Protein AF-0000000077389766 (afdb_homodimer)

Nearest PDB structures (foldseek):
  8h5b-assembly1_A  TM=1.279E-01  e=8.542E-05  Saccharomyces cerevisiae S288C
  6x2r-assembly1_C  TM=1.386E-01  e=3.271E-04  Saccharomyces cerevisiae
  4eoz-assembly1_B  TM=1.727E-01  e=1.274E+00  Homo sapiens
  8wqa-assembly1_B  TM=1.891E-01  e=3.307E+00  Homo sapiens
  8h5b-assembly1_A  TM=1.317E-01  e=1.368E-04  Saccharomyces cerevisiae S288C

Solvent-accessible surface area (backbone atoms only — not comparable to full-atom values): 130462 Å² total; per-residue (Å²): 104,73,70,57,50,52,53,54,53,43,58,67,71,62,74,53,63,53,53,51,33,49,60,68,42,63,53,62,38,54,67,45,30,51,50,44,50,49,50,55,46,50,56,39,48,74,72,68,49,56,72,72,58,57,48,66,31,84,86,50,48,75,72,44,38,70,48,48,38,31,53,46,28,45,52,35,46,74,73,69,57,72,46,72,67,36,52,49,38,35,54,53,22,54,53,41,52,35,60,68,38,20,55,58,30,71,64,37,58,66,65,63,70,65,58,75,56,52,64,55,45,47,74,70,38,57,67,52,21,14,52,54,54,39,54,51,50,46,44,51,48,18,64,67,27,39,92,73,38,30,69,62,28,44,49,38,29,54,51,35,30,68,40,55,30,60,83,70,19,50,58,24,50,74,12,31,44,69,69,57,44,55,48,47,34,67,74,66,45,59,73,77,52,64,70,52,50,55,58,37,36,77,75,38,48,67,57,46,54,54,56,58,50,58,34,34,55,77,73,54,36,65,64,47,77,73,72,54,75,47,58,61,72,77,38,50,88,53,50,67,64,27,54,81,81,36,41,70,58,38,53,51,50,51,58,51,39,47,89,51,78,74,78,64,80,61,55,73,67,55,19,50,48,40,55,66,77,39,44,72,53,38,45,72,41,22,70,66,41,51,79,48,45,55,68,80,72,59,50,71,70,54,45,69,58,16,52,55,65,50,54,60,93,48,74,89,71,56,49,54,67,62,54,47,57,74,37,65,67,41,62,64,90,51,38,43,57,49,51,48,51,33,43,26,70,74,70,70,45,63,60,87,73,38,66,91,60,59,42,73,72,54,47,59,53,40,58,70,69,60,24,32,55,54,23,53,58,50,51,74,70,47,69,71,69,79,66,61,88,72,94,61,73,54,44,59,32,49,34,60,48,85,68,38,47,61,55,50,54,52,49,45,68,67,50,87,50,64,69,58,42,46,52,51,51,48,43,49,52,48,12,22,57,62,64,70,34,67,66,58,42,44,50,51,52,51,45,49,59,65,77,47,66,83,54,57,63,69,49,54,41,51,47,53,53,45,48,51,73,74,38,71,66,62,76,51,53,69,71,50,47,54,54,52,50,50,53,53,49,52,47,52,32,39,31,91,81,38,72,47,64,65,53,60,63,69,55,52,49,39,50,34,51,40,26,54,76,66,76,38,83,41,60,70,54,49,53,53,47,46,56,27,48,46,70,47,88,63,60,60,70,73,47,60,74,92,36,63,72,57,23,50,50,52,50,52,46,50,54,50,51,63,71,68,46,55,66,76,67,37,69,74,31,43,84,56,35,52,46,20,53,55,49,24,43,50,50,52,36,62,70,52,63,80,49,78,86,60,93,68,84,72,74,56,69,82,81,37,58,68,59,50,52,48,50,51,48,44,41,70,72,45,69,79,44,74,71,45,53,65,43,51,56,49,29,52,73,74,37,46,70,56,37,41,66,74,45,56,81,50,69,79,71,80,68,63,45,73,64,52,48,49,38,48,74,74,44,45,63,60,50,53,75,44,39,65,60,53,47,51,47,43,42,76,40,60,85,40,68,45,32,52,53,45,47,40,59,32,43,46,30,54,67,46,39,58,52,52,46,47,49,26,51,39,35,36,74,76,60,58,37,37,52,32,36,38,55,37,14,36,52,39,45,8,68,51,41,43,64,62,46,58,79,70,52,75,88,58,53,56,79,58,85,80,45,89,59,32,37,60,49,42,45,33,57,49,29,48,30,55,10,46,52,45,18,48,28,50,45,64,66,65,66,51,54,70,32,60,40,62,74,42,28,81,49,24,51,61,27,47,57,53,34,46,36,47,31,35,35,75,62,38,49,61,50,23,56,54,31,46,72,48,60,68,75,47,14,44,51,12,52,52,47,40,64,67,62,47,39,47,69,58,36,56,51,51,50,53,52,45,59,74,67,50,76,54,59,65,48,41,49,54,48,47,52,52,48,52,50,46,29,52,73,49,71,41,73,68,40,45,51,50,49,52,51,49,54,70,63,61,53,81,85,44,49,81,57,65,73,51,56,84,42,55,57,79,63,52,57,80,93,46,41,61,60,49,50,53,48,52,52,49,37,50,60,60,39,57,81,74,46,56,65,67,57,43,44,49,49,48,38,44,48,56,66,49,55,45,50,18,52,54,64,69,41,57,66,70,59,53,50,52,50,44,71,64,26,41,66,48,49,52,98,53,90,84,32,43,12,59,56,38,43,47,45,40,60,70,37,65,56,63,47,72,69,74,62,33,57,55,52,48,52,52,48,44,52,52,51,52,53,51,49,76,70,36,45,86,40,58,38,85,82,86,42,91,61,27,22,36,39,46,35,40,50,47,51,50,50,52,46,59,53,46,49,89,58,60,69,73,53,39,46,53,50,52,52,51,48,48,52,50,45,60,70,80,46,56,61,50,66,36,38,66,57,44,50,50,47,50,52,48,51,49,46,65,73,40,92,44,46,51,55,35,23,54,52,49,48,61,45,47,60,55,51,33,69,68,35,35,54,75,30,46,57,59,57,43,49,51,47,49,51,36,67,71,51,42,61,73,86,88,50,60,68,66,61,39,50,50,42,23,37,51,46,19,46,68,68,67,43,70,67,26,38,44,42,25,59,57,53,53,66,72,57,58,89,81,55,71,76,67,76,53,43,65,51,50,55,56,47,57,70,43,82,49,52,38,47,31,22,50,49,36,63,69,57,59,105,71,71,55,49,53,51,56,53,42,58,68,71,60,73,51,62,53,53,51,34,50,58,66,41,64,52,62,36,55,65,44,30,51,49,45,50,49,51,56,47,48,56,39,47,73,72,68,51,55,73,71,58,58,50,66,32,84,86,49,49,74,71,44,36,70,48,47,38,30,54,45,28,46,50,36,47,73,73,70,58,72,47,72,68,34,52,49,37,36,52,53,22,54,52,41,52,36,60,68,37,21,55,58,30,71,63,35,57,65,65,64,68,67,59,75,58,53,66,55,45,47,76,70,39,57,68,50,22,14,53,55,53,38,53,51,51,47,43,52,48,18,62,67,25,39,91,73,38,30,68,61,28,45,48,37,27,54,52,36,31,68,40,56,28,59,84,71,18,49,59,24,50,73,11,31,43,71,69,58,46,55,47,47,33,67,74,64,44,60,73,78,52,64,73,52,50,56,59,36,36,78,75,39,47,66,59,46,53,54,55,58,50,57,33,32,54,77,73,52,36,63,62,48,74,72,72,55,73,47,57,63,71,77,39,51,89,55,52,68,63,27,54,80,81,37,41,69,58,37,52,51,48,50,59,50,38,45,87,50,78,73,77,62,80,61,55,72,69,54,17,51,50,39,56,66,74,39,45,73,52,38,43,72,42,22,71,65,40,51,79,49,47,53,67,79,72,59,50,71,70,51,44,68,58,16,51,54,64,50,54,61,91,49,72,89,71,55,49,54,67,64,56,46,58,76,37,65,63,43,63,63,91,52,39,43,57,50,50,48,50,33,42,27,70,74,72,71,44,65,60,85,76,38,66,91,60,59,44,73,71,54,45,58,51,40,58,70,69,59,23,32,55,52,26,54,57,50,52,72,70,48,70,75,70,78,63,72,78,80,86,66,77,51,44,58,29,48,32,59,50,85,69,38,47,62,54,49,54,52,49,47,65,63,50,86,49,64,71,59,41,45,52,50,51,49,43,48,54,48,13,22,57,58,63,72,32,65,67,58,42,44,49,51,52,50,45,48,57,66,75,47,65,77,54,58,63,69,49,55,42,53,49,55,52,45,48,52,74,75,37,70,66,62,76,51,52,70,70,51,48,53,54,52,50,50,51,53,49,51,48,52,29,39,30,87,80,40,74,47,66,68,53,61,64,69,56,52,49,40,51,34,50,40,24,54,76,68,76,38,83,42,59,72,54,50,53,51,46,47,57,28,47,46,71,45,88,63,61,61,72,73,48,60,75,92,36,63,70,56,22,50,52,52,50,54,47,51,53,49,50,63,70,66,46,55,65,75,66,37,68,73,30,43,84,57,35,52,46,20,51,54,49,23,43,50,50,53,36,62,70,54,62,79,49,79,86,61,91,69,84,72,74,56,68,82,82,36,59,66,59,50,51,50,51,52,47,45,42,70,73,45,68,79,43,74,70,45,52,64,40,50,56,48,29,52,74,74,37,46,71,55,38,41,64,76,44,55,81,48,69,77,70,82,67,61,45,72,65,53,50,48,38,49,73,73,44,47,63,60,50,54,75,43,39,65,60,54,48,52,46,43,43,75,38,59,83,41,66,45,32,51,54,46,47,41,59,32,43,47,30,54,67,48,39,58,54,51,45,48,48,27,53,40,34,37,73,76,60,59,38,37,52,32,38,37,55,37,13,36,52,40,44,8,68,53,40,43,64,63,46,57,80,69,53,75,89,59,51,57,80,58,84,82,45,88,58,31,39,61,50,43,48,33,57,49,29,48,30,53,11,45,52,45,18,48,26,49,44,65,64,66,67,51,55,70,32,62,39,63,73,42,27,82,49,25,51,62,27,46,56,52,35,47,37,47,32,35,36,77,60,37,49,61,51,22,57,54,29,45,73,48,59,67,75,47,15,46,51,13,52,52,49,40,64,67,62,48,38,47,68,60,36,56,52,49,50,54,50,46,59,76,66,51,78,52,61,68,49,41,49,54,50,48,52,51,48,53,50,45,28,52,72,50,72,41,73,68,40,46,52,52,50,52,51,50,54,73,62,63,54,80,85,44,49,81,56,66,73,52,56,85,42,55,58,80,64,53,57,79,92,46,40,60,61,49,50,53,49,51,51,50,37,50,59,59,38,56,81,74,48,54,65,68,60,44,46,49,49,48,38,44,49,57,68,49,54,46,50,18,50,55,64,69,40,57,65,71,59,53,52,53,50,44,71,65,26,41,69,48,50,53,97,52,90,84,30,45,11,59,58,36,42,47,45,41,61,70,38,67,56,64,47,74,68,74,62,34,57,57,49,48,52,51,48,45,52,53,50,52,53,51,50,75,71,36,46,83,40,60,39,83,83,84,42,94,61,27,21,37,39,46,36,44,50,48,52,50,51,52,47,58,52,46,48,88,57,60,68,74,54,37,46,54,51,51,53,50,50,48,53,50,45,61,70,80,46,55,61,51,64,37,38,65,58,46,50,50,48,52,53,49,52,48,47,68,73,41,92,46,48,50,56,34,22,54,54,47,46,60,44,46,60,55,50,32,68,68,34,34,53,73,30,44,58,60,58,43,48,51,46,50,49,35,66,71,52,42,60,72,86,88,49,61,67,66,62,38,50,49,42,22,38,50,44,20,47,66,68,67,44,71,66,27,38,45,44,25,59,56,52,53,64,73,57,60,90,81,53,73,77,66,76,55,43,64,52,49,55,55,46,58,68,42,84,49,52,39,47,29,23,50,48,36,63,68,56,60

Sequence (2396 aa):
MEEEQVKENSKIYLKTPYLDAIQSIPGESAHDKYCWIAVEIKARIAMGANLEEIVKMEQFPRALYGLIKVEAAKILNRTGHTSQSNYEAIEEGLKSENTEIFSRSLQAKEFFNNITDFDYFSNNLLHHVSYNTRCKIIKKLAHRLAGRNPQLAEEFFDGILSSYGVDRAMPILVACSKLFIKDVISKQKLVLSIGMVNLLYKRYPDLIVWYLKLSNPALNDPLERRIHHVKISEYKSFLPKLIRRNLSAFVEIYEMHSKNSLGLHLSRKQANRFAWNAKKYYLDKPNIFYKLLIPENISEEDMKIMFPKMLPDKIEDFNTNRMLQYLRQYPKAFSVSLLLKSYENVYGMSLLDEEKIVTAELMKILPAEERVRQAKIKTRKHDEDSIGGNDKFMWRCFLPANEVLPKIRERIAKTSDMFERKNLVSQMLFCCKVNEDDESLLEVLKYVQDRHRNEMSSFHHAFLVKIQSIYDTLHLSLDHWSILFEIIQRMYAKAKSSDFINVPMDFLETAVRFRLNNNLPPEPILKMMFFVLSRGYQSYWNVLTDYPEYERLCLLHFLRIAEQMEQESWNAIKTKTIPNLIMSIYRFNERHAKVNDLKIEFFSMRDYPWIFNELFEMLKENRQDFRLNALKTALKKNEIDIYNHLWPSEPDIVTIDINTMNQLKKDPKRILSHWETYYDLCRKLNYNGAVHRFVRSLRWYNTIPIKFAERCVDGVLKGKNENLLVMLGSLVHGETFAKFIEPLLPTEKMIDMDEQSRQNSFSFLHKIPYGMEMANPPVPLELIGRLCEGDYLSSSLSALNNSCRRTSVTKVIPFAKHLCCQRVTVAKHGIRLIAMVTSLEELIEFLSISWKQQEHHSVRKVVFDKVKHLFRRMPSPSTWGLMKMIISTISEKEESLLLIWPFDLADVPNDYITEYLKIVLEMIDRLEGTSKEQTIKSYIISFLRSIDLAICNILPDEFLVELFRRYLFNETCNHANPAYVARALLINLYLETTGDNLDRRLDTFSKIFVDAVKSKWNMLDSTESPHYYPIRNSVRTLITEIVYTKMKPEARSLVIDRVMETFLSVLTHEDDAQCYLLLIYAQEWNRVKTPKEFATEIGKKLSELIEIYTPLFSYFIADALKDFLKHGHSDNFSSEYFLREFVETLSELGTVEASYTAAQVLFLFSKESGANCHLPVLRKLAKTEHPAIKSLVNHIQKMEEEQVKENSKIYLKTPYLDAIQSIPGESAHDKYCWIAVEIKARIAMGANLEEIVKMEQFPRALYGLIKVEAAKILNRTGHTSQSNYEAIEEGLKSENTEIFSRSLQAKEFFNNITDFDYFSNNLLHHVSYNTRCKIIKKLAHRLAGRNPQLAEEFFDGILSSYGVDRAMPILVACSKLFIKDVISKQKLVLSIGMVNLLYKRYPDLIVWYLKLSNPALNDPLERRIHHVKISEYKSFLPKLIRRNLSAFVEIYEMHSKNSLGLHLSRKQANRFAWNAKKYYLDKPNIFYKLLIPENISEEDMKIMFPKMLPDKIEDFNTNRMLQYLRQYPKAFSVSLLLKSYENVYGMSLLDEEKIVTAELMKILPAEERVRQAKIKTRKHDEDSIGGNDKFMWRCFLPANEVLPKIRERIAKTSDMFERKNLVSQMLFCCKVNEDDESLLEVLKYVQDRHRNEMSSFHHAFLVKIQSIYDTLHLSLDHWSILFEIIQRMYAKAKSSDFINVPMDFLETAVRFRLNNNLPPEPILKMMFFVLSRGYQSYWNVLTDYPEYERLCLLHFLRIAEQMEQESWNAIKTKTIPNLIMSIYRFNERHAKVNDLKIEFFSMRDYPWIFNELFEMLKENRQDFRLNALKTALKKNEIDIYNHLWPSEPDIVTIDINTMNQLKKDPKRILSHWETYYDLCRKLNYNGAVHRFVRSLRWYNTIPIKFAERCVDGVLKGKNENLLVMLGSLVHGETFAKFIEPLLPTEKMIDMDEQSRQNSFSFLHKIPYGMEMANPPVPLELIGRLCEGDYLSSSLSALNNSCRRTSVTKVIPFAKHLCCQRVTVAKHGIRLIAMVTSLEELIEFLSISWKQQEHHSVRKVVFDKVKHLFRRMPSPSTWGLMKMIISTISEKEESLLLIWPFDLADVPNDYITEYLKIVLEMIDRLEGTSKEQTIKSYIISFLRSIDLAICNILPDEFLVELFRRYLFNETCNHANPAYVARALLINLYLETTGDNLDRRLDTFSKIFVDAVKSKWNMLDSTESPHYYPIRNSVRTLITEIVYTKMKPEARSLVIDRVMETFLSVLTHEDDAQCYLLLIYAQEWNRVKTPKEFATEIGKKLSELIEIYTPLFSYFIADALKDFLKHGHSDNFSSEYFLREFVETLSELGTVEASYTAAQVLFLFSKESGANCHLPVLRKLAKTEHPAIKSLVNHIQK

Radius of gyration: 48.74 Å; Cα contacts (8 Å, |Δi|>4): 2683; chains: 2; bounding box: 126×131×96 Å

Structure (mmCIF, N/CA/C/O backbone):
data_AF-0000000077389766-model_v1
#
loop_
_entity.id
_entity.type
_entity.pdbx_description
1 polymer 'Uncharacterized protein'
#
loop_
_atom_site.group_PDB
_atom_site.id
_atom_site.type_symbol
_atom_site.label_atom_id
_atom_site.label_alt_id
_atom_site.label_comp_id
_atom_site.label_asym_id
_atom_site.label_entity_id
_atom_site.label_seq_id
_atom_site.pdbx_PDB_ins_code
_atom_site.Cartn_x
_atom_site.Cartn_y
_atom_site.Cartn_z
_atom_site.occupancy
_atom_site.B_iso_or_equiv
_atom_site.auth_seq_id
_atom_site.auth_comp_id
_atom_site.auth_asym_id
_atom_site.auth_atom_id
_atom_site.pdbx_PDB_model_num
ATOM 1 N N . MET A 1 1 ? 65.509 -24.592 -2.18 1 31.01 1 MET A N 1
ATOM 2 C CA . MET A 1 1 ? 65.617 -25.85 -1.446 1 31.01 1 MET A CA 1
ATOM 3 C C . MET A 1 1 ? 64.306 -26.183 -0.741 1 31.01 1 MET A C 1
ATOM 5 O O . MET A 1 1 ? 63.872 -27.336 -0.742 1 31.01 1 MET A O 1
ATOM 9 N N . GLU A 1 2 ? 63.732 -25.082 0.021 1 31.72 2 GLU A N 1
ATOM 10 C CA . GLU A 1 2 ? 62.433 -25.345 0.633 1 31.72 2 GLU A CA 1
ATOM 11 C C . GLU A 1 2 ? 61.338 -25.462 -0.424 1 31.72 2 GLU A C 1
ATOM 13 O O . GLU A 1 2 ? 60.4 -26.246 -0.268 1 31.72 2 GLU A O 1
ATOM 18 N N . GLU A 1 3 ? 61.399 -24.681 -1.545 1 33.22 3 GLU A N 1
ATOM 19 C CA . GLU A 1 3 ? 60.454 -24.797 -2.652 1 33.22 3 GLU A CA 1
ATOM 20 C C . GLU A 1 3 ? 60.562 -26.161 -3.329 1 33.22 3 GLU A C 1
ATOM 22 O O . GLU A 1 3 ? 59.558 -26.72 -3.775 1 33.22 3 GLU A O 1
ATOM 27 N N . GLU A 1 4 ? 61.806 -26.73 -3.511 1 36.8 4 GLU A N 1
ATOM 28 C CA . GLU A 1 4 ? 62.034 -28.024 -4.147 1 36.8 4 GLU A CA 1
ATOM 29 C C . GLU A 1 4 ? 61.537 -29.167 -3.265 1 36.8 4 GLU A C 1
ATOM 31 O O . GLU A 1 4 ? 61.065 -30.187 -3.77 1 36.8 4 GLU A O 1
ATOM 36 N N . GLN A 1 5 ? 61.732 -29.084 -1.933 1 36.71 5 GLN A N 1
ATOM 37 C CA . GLN A 1 5 ? 61.282 -30.123 -1.012 1 36.71 5 GLN A CA 1
ATOM 38 C C . GLN A 1 5 ? 59.759 -30.162 -0.929 1 36.71 5 GLN A C 1
ATOM 40 O O . GLN A 1 5 ? 59.174 -31.211 -0.652 1 36.71 5 GLN A O 1
ATOM 45 N N . VAL A 1 6 ? 59.118 -29.005 -1.027 1 36.05 6 VAL A N 1
ATOM 46 C CA . VAL A 1 6 ? 57.659 -28.969 -1.048 1 36.05 6 VAL A CA 1
ATOM 47 C C . VAL A 1 6 ? 57.146 -29.587 -2.347 1 36.05 6 VAL A C 1
ATOM 49 O O . VAL A 1 6 ? 56.082 -30.209 -2.368 1 36.05 6 VAL A O 1
ATOM 52 N N . LYS A 1 7 ? 57.805 -29.51 -3.454 1 42.67 7 LYS A N 1
ATOM 53 C CA . LYS A 1 7 ? 57.5 -30.116 -4.747 1 42.67 7 LYS A CA 1
ATOM 54 C C . LYS A 1 7 ? 57.614 -31.636 -4.683 1 42.67 7 LYS A C 1
ATOM 56 O O . LYS A 1 7 ? 56.809 -32.35 -5.284 1 42.67 7 LYS A O 1
ATOM 61 N N . GLU A 1 8 ? 58.749 -32.129 -4.157 1 38.45 8 GLU A N 1
ATOM 62 C CA . GLU A 1 8 ? 58.984 -33.557 -3.967 1 38.45 8 GLU A CA 1
ATOM 63 C C . GLU A 1 8 ? 57.993 -34.151 -2.97 1 38.45 8 GLU A C 1
ATOM 65 O O . GLU A 1 8 ? 57.563 -35.297 -3.123 1 38.45 8 GLU A O 1
ATOM 70 N N . ASN A 1 9 ? 57.672 -33.464 -1.895 1 37.79 9 ASN A N 1
ATOM 71 C CA . ASN A 1 9 ? 56.724 -33.938 -0.894 1 37.79 9 ASN A CA 1
ATOM 72 C C . ASN A 1 9 ? 55.29 -33.898 -1.416 1 37.79 9 ASN A C 1
ATOM 74 O O . ASN A 1 9 ? 54.452 -34.702 -1.004 1 37.79 9 ASN A O 1
ATOM 78 N N . SER A 1 10 ? 54.918 -32.904 -2.217 1 42.85 10 SER A N 1
ATOM 79 C CA . SER A 1 10 ? 53.583 -32.944 -2.805 1 42.85 10 SER A CA 1
ATOM 80 C C . SER A 1 10 ? 53.458 -34.079 -3.816 1 42.85 10 SER A C 1
ATOM 82 O O . SER A 1 10 ? 52.352 -34.535 -4.111 1 42.85 10 SER A O 1
ATOM 84 N N . LYS A 1 11 ? 54.386 -34.376 -4.682 1 50.24 11 LYS A N 1
ATOM 85 C CA . LYS A 1 11 ? 54.473 -35.505 -5.603 1 50.24 11 LYS A CA 1
ATOM 86 C C . LYS A 1 11 ? 54.417 -36.833 -4.853 1 50.24 11 LYS A C 1
ATOM 88 O O . LYS A 1 11 ? 53.957 -37.84 -5.395 1 50.24 11 LYS A O 1
ATOM 93 N N . ILE A 1 12 ? 54.932 -36.962 -3.744 1 48.4 12 ILE A N 1
ATOM 94 C CA . ILE A 1 12 ? 54.951 -38.133 -2.875 1 48.4 12 ILE A CA 1
ATOM 95 C C . ILE A 1 12 ? 53.544 -38.411 -2.352 1 48.4 12 ILE A C 1
ATOM 97 O O . ILE A 1 12 ? 53.165 -39.568 -2.154 1 48.4 12 ILE A O 1
ATOM 101 N N . TYR A 1 13 ? 52.668 -37.434 -2.159 1 55.27 13 TYR A N 1
ATOM 102 C CA . TYR A 1 13 ? 51.444 -37.697 -1.411 1 55.27 13 TYR A CA 1
ATOM 103 C C . TYR A 1 13 ? 50.332 -38.178 -2.335 1 55.27 13 TYR A C 1
ATOM 105 O O . TYR A 1 13 ? 49.471 -38.961 -1.926 1 55.27 13 TYR A O 1
ATOM 113 N N . LEU A 1 14 ? 50.171 -37.695 -3.69 1 71.18 14 LEU A N 1
ATOM 114 C CA . LEU A 1 14 ? 49.051 -38.234 -4.454 1 71.18 14 LEU A CA 1
ATOM 115 C C . LEU A 1 14 ? 49.526 -38.794 -5.791 1 71.18 14 LEU A C 1
ATOM 117 O O . LEU A 1 14 ? 49.961 -38.041 -6.665 1 71.18 14 LEU A O 1
ATOM 121 N N . LYS A 1 15 ? 49.813 -40.115 -5.962 1 76.98 15 LYS A N 1
ATOM 122 C CA . LYS A 1 15 ? 50.047 -40.781 -7.24 1 76.98 15 LYS A CA 1
ATOM 123 C C . LYS A 1 15 ? 48.774 -40.824 -8.079 1 76.98 15 LYS A C 1
ATOM 125 O O . LYS A 1 15 ? 47.715 -41.222 -7.59 1 76.98 15 LYS A O 1
ATOM 130 N N . THR A 1 16 ? 48.855 -40.137 -9.222 1 86.91 16 THR A N 1
ATOM 131 C CA . THR A 1 16 ? 47.694 -40.11 -10.104 1 86.91 16 THR A CA 1
ATOM 132 C C . THR A 1 16 ? 47.913 -41.011 -11.316 1 86.91 16 THR A C 1
ATOM 134 O O . THR A 1 16 ? 48.124 -40.524 -12.429 1 86.91 16 THR A O 1
ATOM 137 N N . PRO A 1 17 ? 47.811 -42.28 -11.112 1 87.3 17 PRO A N 1
ATOM 138 C CA . PRO A 1 17 ? 48.108 -43.224 -12.192 1 87.3 17 PRO A CA 1
ATOM 139 C C . PRO A 1 17 ? 47.254 -42.987 -13.435 1 87.3 17 PRO A C 1
ATOM 141 O O . PRO A 1 17 ? 47.75 -43.098 -14.56 1 87.3 17 PRO A O 1
ATOM 144 N N . TYR A 1 18 ? 46.061 -42.629 -13.213 1 90.79 18 TYR A N 1
ATOM 145 C CA . TYR A 1 18 ? 45.158 -42.446 -14.343 1 90.79 18 TYR A CA 1
ATOM 146 C C . TYR A 1 18 ? 45.549 -41.22 -15.16 1 90.79 18 TYR A C 1
ATOM 148 O O . TYR A 1 18 ? 45.63 -41.286 -16.389 1 90.79 18 TYR A O 1
ATOM 156 N N . LEU A 1 19 ? 45.822 -40.142 -14.462 1 90.47 19 LEU A N 1
ATOM 157 C CA . LEU A 1 19 ? 46.23 -38.924 -15.154 1 90.47 19 LEU A CA 1
ATOM 158 C C . LEU A 1 19 ? 47.574 -39.117 -15.848 1 90.47 19 LEU A C 1
ATOM 160 O O . LEU A 1 19 ? 47.773 -38.639 -16.967 1 90.47 19 LEU A O 1
ATOM 164 N N . ASP A 1 20 ? 48.431 -39.845 -15.207 1 89.77 20 ASP A N 1
ATOM 165 C CA . ASP A 1 20 ? 49.746 -40.122 -15.777 1 89.77 20 ASP A CA 1
ATOM 166 C C . ASP A 1 20 ? 49.63 -40.99 -17.028 1 89.77 20 ASP A C 1
ATOM 168 O O . ASP A 1 20 ? 50.366 -40.794 -17.997 1 89.77 20 ASP A O 1
ATOM 172 N N . ALA A 1 21 ? 48.687 -41.838 -16.943 1 92.62 21 ALA A N 1
ATOM 173 C CA . ALA A 1 21 ? 48.445 -42.704 -18.093 1 92.62 21 ALA A CA 1
ATOM 174 C C . ALA A 1 21 ? 47.947 -41.9 -19.291 1 92.62 21 ALA A C 1
ATOM 176 O O . ALA A 1 21 ? 48.375 -42.131 -20.424 1 92.62 21 ALA A O 1
ATOM 177 N N . ILE A 1 22 ? 47.088 -40.97 -19.027 1 92.43 22 ILE A N 1
ATOM 178 C CA . ILE A 1 22 ? 46.557 -40.13 -20.095 1 92.43 22 ILE A CA 1
ATOM 179 C C . ILE A 1 22 ? 47.674 -39.268 -20.678 1 92.43 22 ILE A C 1
ATOM 181 O O . ILE A 1 22 ? 47.755 -39.084 -21.895 1 92.43 22 ILE A O 1
ATOM 185 N N . GLN A 1 23 ? 48.592 -38.873 -19.729 1 91.08 23 GLN A N 1
ATOM 186 C CA . GLN A 1 23 ? 49.683 -38.006 -20.162 1 91.08 23 GLN A CA 1
ATOM 187 C C . GLN A 1 23 ? 50.696 -38.776 -21.004 1 91.08 23 GLN A C 1
ATOM 189 O O . GLN A 1 23 ? 51.404 -38.187 -21.825 1 91.08 23 GLN A O 1
ATOM 194 N N . SER A 1 24 ? 50.696 -40.066 -20.858 1 90.52 24 SER A N 1
ATOM 195 C CA . SER A 1 24 ? 51.658 -40.893 -21.579 1 90.52 24 SER A CA 1
ATOM 196 C C . SER A 1 24 ? 51.195 -41.161 -23.007 1 90.52 24 SER A C 1
ATOM 198 O O . SER A 1 24 ? 51.981 -41.604 -23.847 1 90.52 24 SER A O 1
ATOM 200 N N . ILE A 1 25 ? 49.944 -40.925 -23.282 1 93.06 25 ILE A N 1
ATOM 201 C CA . ILE A 1 25 ? 49.426 -41.065 -24.639 1 93.06 25 ILE A CA 1
ATOM 202 C C . ILE A 1 25 ? 49.866 -39.871 -25.484 1 93.06 25 ILE A C 1
ATOM 204 O O . ILE A 1 25 ? 49.697 -38.719 -25.078 1 93.06 25 ILE A O 1
ATOM 208 N N . PRO A 1 26 ? 50.478 -40.142 -26.603 1 88.69 26 PRO A N 1
ATOM 209 C CA . PRO A 1 26 ? 50.936 -39.025 -27.434 1 88.69 26 PRO A CA 1
ATOM 210 C C . PRO A 1 26 ? 49.791 -38.135 -27.91 1 88.69 26 PRO A C 1
ATOM 212 O O . PRO A 1 26 ? 48.706 -38.633 -28.221 1 88.69 26 PRO A O 1
ATOM 215 N N . GLY A 1 27 ? 49.987 -36.836 -27.854 1 88.25 27 GLY A N 1
ATOM 216 C CA . GLY A 1 27 ? 49.018 -35.845 -28.295 1 88.25 27 GLY A CA 1
ATOM 217 C C . GLY A 1 27 ? 48.852 -34.697 -27.318 1 88.25 27 GLY A C 1
ATOM 218 O O . GLY A 1 27 ? 49.104 -34.851 -26.122 1 88.25 27 GLY A O 1
ATOM 219 N N . GLU A 1 28 ? 48.428 -33.627 -27.839 1 85.75 28 GLU A N 1
ATOM 220 C CA . GLU A 1 28 ? 48.321 -32.436 -27 1 85.75 28 GLU A CA 1
ATOM 221 C C . GLU A 1 28 ? 46.878 -32.192 -26.57 1 85.75 28 GLU A C 1
ATOM 223 O O . GLU A 1 28 ? 46.629 -31.522 -25.565 1 85.75 28 GLU A O 1
ATOM 228 N N . SER A 1 29 ? 45.945 -32.63 -27.395 1 87.88 29 SER A N 1
ATOM 229 C CA . SER A 1 29 ? 44.525 -32.443 -27.117 1 87.88 29 SER A CA 1
ATOM 230 C C . SER A 1 29 ? 43.805 -33.782 -26.995 1 87.88 29 SER A C 1
ATOM 232 O O . SER A 1 29 ? 44.365 -34.827 -27.331 1 87.88 29 SER A O 1
ATOM 234 N N . ALA A 1 30 ? 42.591 -33.732 -26.465 1 88.46 30 ALA A N 1
ATOM 235 C CA . ALA A 1 30 ? 41.779 -34.941 -26.349 1 88.46 30 ALA A CA 1
ATOM 236 C C . ALA A 1 30 ? 41.582 -35.603 -27.71 1 88.46 30 ALA A C 1
ATOM 238 O O . ALA A 1 30 ? 41.695 -36.825 -27.835 1 88.46 30 ALA A O 1
ATOM 239 N N . HIS A 1 31 ? 41.384 -34.79 -28.724 1 88.94 31 HIS A N 1
ATOM 240 C CA . HIS A 1 31 ? 41.167 -35.295 -30.075 1 88.94 31 HIS A CA 1
ATOM 241 C C . HIS A 1 31 ? 42.409 -36.005 -30.604 1 88.94 31 HIS A C 1
ATOM 243 O O . HIS A 1 31 ? 42.316 -37.112 -31.139 1 88.94 31 HIS A O 1
ATOM 249 N N . ASP A 1 32 ? 43.609 -35.403 -30.408 1 90.8 32 ASP A N 1
ATOM 250 C CA . ASP A 1 32 ? 44.862 -35.973 -30.893 1 90.8 32 ASP A CA 1
ATOM 251 C C . ASP A 1 32 ? 45.17 -37.296 -30.197 1 90.8 32 ASP A C 1
ATOM 253 O O . ASP A 1 32 ? 45.651 -38.24 -30.828 1 90.8 32 ASP A O 1
ATOM 257 N N . LYS A 1 33 ? 44.863 -37.292 -29.029 1 92.48 33 LYS A N 1
ATOM 258 C CA . LYS A 1 33 ? 45.158 -38.497 -28.26 1 92.48 33 LYS A CA 1
ATOM 259 C C . LYS A 1 33 ? 44.245 -39.649 -28.669 1 92.48 33 LYS A C 1
ATOM 261 O O . LYS A 1 33 ? 44.704 -40.779 -28.85 1 92.48 33 LYS A O 1
ATOM 266 N N . TYR A 1 34 ? 42.982 -39.389 -28.912 1 92.26 34 TYR A N 1
ATOM 267 C CA . TYR A 1 34 ? 42.057 -40.425 -29.356 1 92.26 34 TYR A CA 1
ATOM 268 C C . TYR A 1 34 ? 42.372 -40.863 -30.781 1 92.26 34 TYR A C 1
ATOM 270 O O . TYR A 1 34 ? 42.219 -42.037 -31.125 1 92.26 34 TYR A O 1
ATOM 278 N N . CYS A 1 35 ? 42.784 -39.882 -31.591 1 92.93 35 CYS A N 1
ATOM 279 C CA . CYS A 1 35 ? 43.2 -40.228 -32.946 1 92.93 35 CYS A CA 1
ATOM 280 C C . CYS A 1 35 ? 44.405 -41.16 -32.925 1 92.93 35 CYS A C 1
ATOM 282 O O . CYS A 1 35 ? 44.454 -42.136 -33.676 1 92.93 35 CYS A O 1
ATOM 284 N N . TRP A 1 36 ? 45.285 -40.811 -32.026 1 94.18 36 TRP A N 1
ATOM 285 C CA . TRP A 1 36 ? 46.461 -41.663 -31.891 1 94.18 36 TRP A CA 1
ATOM 286 C C . TRP A 1 36 ? 46.069 -43.065 -31.438 1 94.18 36 TRP A C 1
ATOM 288 O O . TRP A 1 36 ? 46.565 -44.059 -31.974 1 94.18 36 TRP A O 1
ATOM 298 N N . ILE A 1 37 ? 45.192 -43.174 -30.534 1 93.87 37 ILE A N 1
ATOM 299 C CA . ILE A 1 37 ? 44.719 -44.463 -30.042 1 93.87 37 ILE A CA 1
ATOM 300 C C . ILE A 1 37 ? 44.065 -45.241 -31.182 1 93.87 37 ILE A C 1
ATOM 302 O O . ILE A 1 37 ? 44.352 -46.424 -31.379 1 93.87 37 ILE A O 1
ATOM 306 N N . ALA A 1 38 ? 43.32 -44.558 -31.919 1 93.16 38 ALA A N 1
ATOM 307 C CA . ALA A 1 38 ? 42.602 -45.186 -33.025 1 93.16 38 ALA A CA 1
ATOM 308 C C . ALA A 1 38 ? 43.57 -45.682 -34.096 1 93.16 38 ALA A C 1
ATOM 310 O O . ALA A 1 38 ? 43.419 -46.791 -34.613 1 93.16 38 ALA A O 1
ATOM 311 N N . VAL A 1 39 ? 44.57 -44.852 -34.406 1 93.49 39 VAL A N 1
ATOM 312 C CA . VAL A 1 39 ? 45.55 -45.199 -35.43 1 93.49 39 VAL A CA 1
ATOM 313 C C . VAL A 1 39 ? 46.356 -46.417 -34.982 1 93.49 39 VAL A C 1
ATOM 315 O O . VAL A 1 39 ? 46.593 -47.336 -35.769 1 93.49 39 VAL A O 1
ATOM 318 N N . GLU A 1 40 ? 46.742 -46.379 -33.758 1 93.8 40 GLU A N 1
ATOM 319 C CA . GLU A 1 40 ? 47.513 -47.496 -33.22 1 93.8 40 GLU A CA 1
ATOM 320 C C . GLU A 1 40 ? 46.69 -48.78 -33.208 1 93.8 40 GLU A C 1
ATOM 322 O O . GLU A 1 40 ? 47.202 -49.855 -33.529 1 93.8 40 GLU A O 1
ATOM 327 N N . ILE A 1 41 ? 45.459 -48.685 -32.886 1 94.25 41 ILE A N 1
ATOM 328 C CA . ILE A 1 41 ? 44.578 -49.848 -32.861 1 94.25 41 ILE A CA 1
ATOM 329 C C . ILE A 1 41 ? 44.377 -50.374 -34.281 1 94.25 41 ILE A C 1
ATOM 331 O O . ILE A 1 41 ? 44.472 -51.579 -34.522 1 94.25 41 ILE A O 1
ATOM 335 N N . LYS A 1 42 ? 44.154 -49.467 -35.246 1 92.77 42 LYS A N 1
ATOM 336 C CA . LYS A 1 42 ? 43.933 -49.859 -36.635 1 92.77 42 LYS A CA 1
ATOM 337 C C . LYS A 1 42 ? 45.173 -50.527 -37.222 1 92.77 42 LYS A C 1
ATOM 339 O O . LYS A 1 42 ? 45.065 -51.5 -37.972 1 92.77 42 LYS A O 1
ATOM 344 N N . ALA A 1 43 ? 46.29 -49.974 -36.858 1 92.03 43 ALA A N 1
ATOM 345 C CA . ALA A 1 43 ? 47.546 -50.548 -37.334 1 92.03 43 ALA A CA 1
ATOM 346 C C . ALA A 1 43 ? 47.724 -51.976 -36.827 1 92.03 43 ALA A C 1
ATOM 348 O O . ALA A 1 43 ? 48.182 -52.851 -37.566 1 92.03 43 ALA A O 1
ATOM 349 N N . ARG A 1 44 ? 47.271 -52.193 -35.742 1 92.21 44 ARG A N 1
ATOM 350 C CA . ARG A 1 44 ? 47.42 -53.524 -35.162 1 92.21 44 ARG A CA 1
ATOM 351 C C . ARG A 1 44 ? 46.392 -54.492 -35.739 1 92.21 44 ARG A C 1
ATOM 353 O O . ARG A 1 44 ? 46.668 -55.684 -35.885 1 92.21 44 ARG A O 1
ATOM 360 N N . ILE A 1 45 ? 45.194 -53.987 -35.954 1 91.91 45 ILE A N 1
ATOM 361 C CA . ILE A 1 45 ? 44.156 -54.799 -36.58 1 91.91 45 ILE A CA 1
ATOM 362 C C . ILE A 1 45 ? 44.603 -55.22 -37.978 1 91.91 45 ILE A C 1
ATOM 364 O O . ILE A 1 45 ? 44.4 -56.367 -38.383 1 91.91 45 ILE A O 1
ATOM 368 N N . ALA A 1 46 ? 45.31 -54.352 -38.69 1 89.16 46 ALA A N 1
ATOM 369 C CA . ALA A 1 46 ? 45.81 -54.642 -40.031 1 89.16 46 ALA A CA 1
ATOM 370 C C . ALA A 1 46 ? 46.877 -55.733 -39.995 1 89.16 46 ALA A C 1
ATOM 372 O O . ALA A 1 46 ? 47.031 -56.491 -40.956 1 89.16 46 ALA A O 1
ATOM 373 N N . MET A 1 47 ? 47.534 -55.892 -38.887 1 90.5 47 MET A N 1
ATOM 374 C CA . MET A 1 47 ? 48.572 -56.907 -38.737 1 90.5 47 MET A CA 1
ATOM 375 C C . MET A 1 47 ? 47.978 -58.226 -38.254 1 90.5 47 MET A C 1
ATOM 377 O O . MET A 1 47 ? 48.71 -59.179 -37.983 1 90.5 47 MET A O 1
ATOM 381 N N . GLY A 1 48 ? 46.65 -58.277 -38.012 1 83.12 48 GLY A N 1
ATOM 382 C CA . GLY A 1 48 ? 45.95 -59.508 -37.682 1 83.12 48 GLY A CA 1
ATOM 383 C C . GLY A 1 48 ? 45.808 -59.731 -36.188 1 83.12 48 GLY A C 1
ATOM 384 O O . GLY A 1 48 ? 45.547 -60.851 -35.745 1 83.12 48 GLY A O 1
ATOM 385 N N . ALA A 1 49 ? 45.967 -58.688 -35.435 1 89.07 49 ALA A N 1
ATOM 386 C CA . ALA A 1 49 ? 45.902 -58.817 -33.981 1 89.07 49 ALA A CA 1
ATOM 387 C C . ALA A 1 49 ? 44.456 -58.9 -33.502 1 89.07 49 ALA A C 1
ATOM 389 O O . ALA A 1 49 ? 43.573 -58.242 -34.056 1 89.07 49 ALA A O 1
ATOM 390 N N . ASN A 1 50 ? 44.164 -59.777 -32.507 1 86.97 50 ASN A N 1
ATOM 391 C CA . ASN A 1 50 ? 42.836 -59.86 -31.909 1 86.97 50 ASN A CA 1
ATOM 392 C C . ASN A 1 50 ? 42.674 -58.868 -30.76 1 86.97 50 ASN A C 1
ATOM 394 O O . ASN A 1 50 ? 43.587 -58.091 -30.473 1 86.97 50 ASN A O 1
ATOM 398 N N . LEU A 1 51 ? 41.541 -58.675 -30.023 1 92.33 51 LEU A N 1
ATOM 399 C CA . LEU A 1 51 ? 41.186 -57.678 -29.019 1 92.33 51 LEU A CA 1
ATOM 400 C C . LEU A 1 51 ? 42.137 -57.743 -27.828 1 92.33 51 LEU A C 1
ATOM 402 O O . LEU A 1 51 ? 42.648 -56.714 -27.379 1 92.33 51 LEU A O 1
ATOM 406 N N . GLU A 1 52 ? 42.445 -58.971 -27.31 1 89 52 GLU A N 1
ATOM 407 C CA . GLU A 1 52 ? 43.288 -59.149 -26.132 1 89 52 GLU A CA 1
ATOM 408 C C . GLU A 1 52 ? 44.728 -58.732 -26.416 1 89 52 GLU A C 1
ATOM 410 O O . GLU A 1 52 ? 45.398 -58.167 -25.549 1 89 52 GLU A O 1
ATOM 415 N N . GLU A 1 53 ? 45.113 -58.989 -27.655 1 89.5 53 GLU A N 1
ATOM 416 C CA . GLU A 1 53 ? 46.474 -58.619 -28.033 1 89.5 53 GLU A CA 1
ATOM 417 C C . GLU A 1 53 ? 46.626 -57.105 -28.136 1 89.5 53 GLU A C 1
ATOM 419 O O . GLU A 1 53 ? 47.664 -56.553 -27.764 1 89.5 53 GLU A O 1
ATOM 424 N N . ILE A 1 54 ? 45.572 -56.549 -28.559 1 91.3 54 ILE A N 1
ATOM 425 C CA . ILE A 1 54 ? 45.619 -55.101 -28.732 1 91.3 54 ILE A CA 1
ATOM 426 C C . ILE A 1 54 ? 45.676 -54.42 -27.366 1 91.3 54 ILE A C 1
ATOM 428 O O . ILE A 1 54 ? 46.468 -53.499 -27.158 1 91.3 54 ILE A O 1
ATOM 432 N N . VAL A 1 55 ? 44.855 -54.828 -26.396 1 89.06 55 VAL A N 1
ATOM 433 C CA . VAL A 1 55 ? 44.717 -54.197 -25.088 1 89.06 55 VAL A CA 1
ATOM 434 C C . VAL A 1 55 ? 46.007 -54.373 -24.29 1 89.06 55 VAL A C 1
ATOM 436 O O . VAL A 1 55 ? 46.37 -53.51 -23.487 1 89.06 55 VAL A O 1
ATOM 439 N N . LYS A 1 56 ? 46.795 -55.433 -24.539 1 85.15 56 LYS A N 1
ATOM 440 C CA . LYS A 1 56 ? 48 -55.749 -23.778 1 85.15 56 LYS A CA 1
ATOM 441 C C . LYS A 1 56 ? 49.237 -55.137 -24.428 1 85.15 56 LYS A C 1
ATOM 443 O O . LYS A 1 56 ? 50.361 -55.37 -23.978 1 85.15 56 LYS A O 1
ATOM 448 N N . MET A 1 57 ? 48.99 -54.358 -25.346 1 88.22 57 MET A N 1
ATOM 449 C CA . MET A 1 57 ? 50.128 -53.719 -26 1 88.22 57 MET A CA 1
ATOM 450 C C . MET A 1 57 ? 50.866 -52.8 -25.032 1 88.22 57 MET A C 1
ATOM 452 O O . MET A 1 57 ? 50.24 -52.106 -24.229 1 88.22 57 MET A O 1
ATOM 456 N N . GLU A 1 58 ? 52.118 -52.74 -25.188 1 82.18 58 GLU A N 1
ATOM 457 C CA . GLU A 1 58 ? 52.979 -51.993 -24.276 1 82.18 58 GLU A CA 1
ATOM 458 C C . GLU A 1 58 ? 52.798 -50.488 -24.454 1 82.18 58 GLU A C 1
ATOM 460 O O . GLU A 1 58 ? 53.023 -49.716 -23.52 1 82.18 58 GLU A O 1
ATOM 465 N N . GLN A 1 59 ? 52.33 -50.14 -25.622 1 87.39 59 GLN A N 1
ATOM 466 C CA . GLN A 1 59 ? 52.176 -48.718 -25.913 1 87.39 59 GLN A CA 1
ATOM 467 C C . GLN A 1 59 ? 51.012 -48.119 -25.129 1 87.39 59 GLN A C 1
ATOM 469 O O . GLN A 1 59 ? 50.952 -46.905 -24.926 1 87.39 59 GLN A O 1
ATOM 474 N N . PHE A 1 60 ? 50.108 -48.943 -24.798 1 91.88 60 PHE A N 1
ATOM 475 C CA . PHE A 1 60 ? 48.949 -48.443 -24.067 1 91.88 60 PHE A CA 1
ATOM 476 C C . PHE A 1 60 ? 49.134 -48.629 -22.566 1 91.88 60 PHE A C 1
ATOM 478 O O . PHE A 1 60 ? 49.382 -49.743 -22.099 1 91.88 60 PHE A O 1
ATOM 485 N N . PRO A 1 61 ? 48.913 -47.565 -21.811 1 91.8 61 PRO A N 1
ATOM 486 C CA . PRO A 1 61 ? 49.058 -47.673 -20.357 1 91.8 61 PRO A CA 1
ATOM 487 C C . PRO A 1 61 ? 48.004 -48.578 -19.725 1 91.8 61 PRO A C 1
ATOM 489 O O . PRO A 1 61 ? 46.847 -48.577 -20.153 1 91.8 61 PRO A O 1
ATOM 492 N N . ARG A 1 62 ? 48.281 -49.267 -18.681 1 89.71 62 ARG A N 1
ATOM 493 C CA . ARG A 1 62 ? 47.429 -50.253 -18.025 1 89.71 62 ARG A CA 1
ATOM 494 C C . ARG A 1 62 ? 46.209 -49.59 -17.394 1 89.71 62 ARG A C 1
ATOM 496 O O . ARG A 1 62 ? 45.134 -50.189 -17.329 1 89.71 62 ARG A O 1
ATOM 503 N N . ALA A 1 63 ? 46.381 -48.356 -16.991 1 90.84 63 ALA A N 1
ATOM 504 C CA . ALA A 1 63 ? 45.307 -47.645 -16.304 1 90.84 63 ALA A CA 1
ATOM 505 C C . ALA A 1 63 ? 44.17 -47.307 -17.264 1 90.84 63 ALA A C 1
ATOM 507 O O . ALA A 1 63 ? 43.047 -47.033 -16.835 1 90.84 63 ALA A O 1
ATOM 508 N N . LEU A 1 64 ? 44.415 -47.416 -18.573 1 93.48 64 LEU A N 1
ATOM 509 C CA . LEU A 1 64 ? 43.404 -47.074 -19.568 1 93.48 64 LEU A CA 1
ATOM 510 C C . LEU A 1 64 ? 42.881 -48.326 -20.263 1 93.48 64 LEU A C 1
ATOM 512 O O . LEU A 1 64 ? 42.332 -48.246 -21.364 1 93.48 64 LEU A O 1
ATOM 516 N N . TYR A 1 65 ? 43.122 -49.399 -19.599 1 91.39 65 TYR A N 1
ATOM 517 C CA . TYR A 1 65 ? 42.774 -50.701 -20.157 1 91.39 65 TYR A CA 1
ATOM 518 C C . TYR A 1 65 ? 41.308 -50.742 -20.572 1 91.39 65 TYR A C 1
ATOM 520 O O . TYR A 1 65 ? 40.984 -51.15 -21.69 1 91.39 65 TYR A O 1
ATOM 528 N N . GLY A 1 66 ? 40.417 -50.288 -19.653 1 91.1 66 GLY A N 1
ATOM 529 C CA . GLY A 1 66 ? 38.991 -50.317 -19.939 1 91.1 66 GLY A CA 1
ATOM 530 C C . GLY A 1 66 ? 38.607 -49.476 -21.141 1 91.1 66 GLY A C 1
ATOM 531 O O . GLY A 1 66 ? 37.793 -49.898 -21.966 1 91.1 66 GLY A O 1
ATOM 532 N N . LEU A 1 67 ? 39.203 -48.368 -21.315 1 94.06 67 LEU A N 1
ATOM 533 C CA . LEU A 1 67 ? 38.892 -47.45 -22.405 1 94.06 67 LEU A CA 1
ATOM 534 C C . LEU A 1 67 ? 39.405 -47.991 -23.735 1 94.06 67 LEU A C 1
ATOM 536 O O . LEU A 1 67 ? 38.693 -47.956 -24.741 1 94.06 67 LEU A O 1
ATOM 540 N N . ILE A 1 68 ? 40.657 -48.54 -23.73 1 94.72 68 ILE A N 1
ATOM 541 C CA . ILE A 1 68 ? 41.281 -49.062 -24.941 1 94.72 68 ILE A CA 1
ATOM 542 C C . ILE A 1 68 ? 40.515 -50.29 -25.428 1 94.72 68 ILE A C 1
ATOM 544 O O . ILE A 1 68 ? 40.312 -50.466 -26.632 1 94.72 68 ILE A O 1
ATOM 548 N N . LYS A 1 69 ? 40.124 -51.045 -24.498 1 94.82 69 LYS A N 1
ATOM 549 C CA . LYS A 1 69 ? 39.363 -52.246 -24.828 1 94.82 69 LYS A CA 1
ATOM 550 C C . LYS A 1 69 ? 38.074 -51.896 -25.565 1 94.82 69 LYS A C 1
ATOM 552 O O . LYS A 1 69 ? 37.754 -52.501 -26.59 1 94.82 69 LYS A O 1
ATOM 557 N N . VAL A 1 70 ? 37.322 -50.924 -25.107 1 95.17 70 VAL A N 1
ATOM 558 C CA . VAL A 1 70 ? 36.063 -50.505 -25.713 1 95.17 70 VAL A CA 1
ATOM 559 C C . VAL A 1 70 ? 36.329 -49.888 -27.085 1 95.17 70 VAL A C 1
ATOM 561 O O . VAL A 1 70 ? 35.626 -50.186 -28.053 1 95.17 70 VAL A O 1
ATOM 564 N N . GLU A 1 71 ? 37.386 -49.108 -27.195 1 94.68 71 GLU A N 1
ATOM 565 C CA . GLU A 1 71 ? 37.704 -48.462 -28.465 1 94.68 71 GLU A CA 1
ATOM 566 C C . GLU A 1 71 ? 38.113 -49.487 -29.519 1 94.68 71 GLU A C 1
ATOM 568 O O . GLU A 1 71 ? 37.7 -49.394 -30.677 1 94.68 71 GLU A O 1
ATOM 573 N N . ALA A 1 72 ? 38.867 -50.421 -29.06 1 94.71 72 ALA A N 1
ATOM 574 C CA . ALA A 1 72 ? 39.29 -51.484 -29.968 1 94.71 72 ALA A CA 1
ATOM 575 C C . ALA A 1 72 ? 38.097 -52.315 -30.433 1 94.71 72 ALA A C 1
ATOM 577 O O . ALA A 1 72 ? 37.967 -52.615 -31.622 1 94.71 72 ALA A O 1
ATOM 578 N N . ALA A 1 73 ? 37.272 -52.67 -29.503 1 94.67 73 ALA A N 1
ATOM 579 C CA . ALA A 1 73 ? 36.087 -53.461 -29.825 1 94.67 73 ALA A CA 1
ATOM 580 C C . ALA A 1 73 ? 35.196 -52.731 -30.827 1 94.67 73 ALA A C 1
ATOM 582 O O . ALA A 1 73 ? 34.66 -53.345 -31.753 1 94.67 73 ALA A O 1
ATOM 583 N N . LYS A 1 74 ? 35.007 -51.447 -30.705 1 93.16 74 LYS A N 1
ATOM 584 C CA . LYS A 1 74 ? 34.186 -50.636 -31.598 1 93.16 74 LYS A CA 1
ATOM 585 C C . LYS A 1 74 ? 34.746 -50.643 -33.018 1 93.16 74 LYS A C 1
ATOM 587 O O . LYS A 1 74 ? 34 -50.819 -33.984 1 93.16 74 LYS A O 1
ATOM 592 N N . ILE A 1 75 ? 36.065 -50.517 -33.126 1 92.47 75 ILE A N 1
ATOM 593 C CA . ILE A 1 75 ? 36.71 -50.454 -34.433 1 92.47 75 ILE A CA 1
ATOM 594 C C . ILE A 1 75 ? 36.668 -51.829 -35.096 1 92.47 75 ILE A C 1
ATOM 596 O O . ILE A 1 75 ? 36.401 -51.939 -36.295 1 92.47 75 ILE A O 1
ATOM 600 N N . LEU A 1 76 ? 36.869 -52.843 -34.325 1 93.11 76 LEU A N 1
ATOM 601 C CA . LEU A 1 76 ? 36.81 -54.203 -34.85 1 93.11 76 LEU A CA 1
ATOM 602 C C . LEU A 1 76 ? 35.423 -54.512 -35.403 1 93.11 76 LEU A C 1
ATOM 604 O O . LEU A 1 76 ? 35.295 -55.062 -36.499 1 93.11 76 LEU A O 1
ATOM 608 N N . ASN A 1 77 ? 34.407 -54.051 -34.691 1 88.78 77 ASN A N 1
ATOM 609 C CA . ASN A 1 77 ? 33.037 -54.259 -35.149 1 88.78 77 ASN A CA 1
ATOM 610 C C . ASN A 1 77 ? 32.745 -53.467 -36.42 1 88.78 77 ASN A C 1
ATOM 612 O O . ASN A 1 77 ? 32.105 -53.978 -37.341 1 88.78 77 ASN A O 1
ATOM 616 N N . ARG A 1 78 ? 33.279 -52.322 -36.519 1 86.15 78 ARG A N 1
ATOM 617 C CA . ARG A 1 78 ? 33.023 -51.447 -37.659 1 86.15 78 ARG A CA 1
ATOM 618 C C . ARG A 1 78 ? 33.722 -51.961 -38.913 1 86.15 78 ARG A C 1
ATOM 620 O O . ARG A 1 78 ? 33.246 -51.743 -40.029 1 86.15 78 ARG A O 1
ATOM 627 N N . THR A 1 79 ? 34.879 -52.651 -38.732 1 83.96 79 THR A N 1
ATOM 628 C CA . THR A 1 79 ? 35.665 -53.114 -39.87 1 83.96 79 THR A CA 1
ATOM 629 C C . THR A 1 79 ? 35.281 -54.542 -40.248 1 83.96 79 THR A C 1
ATOM 631 O O . THR A 1 79 ? 36.003 -55.209 -40.991 1 83.96 79 THR A O 1
ATOM 634 N N . GLY A 1 80 ? 34.187 -55.13 -39.693 1 80.46 80 GLY A N 1
ATOM 635 C CA . GLY A 1 80 ? 33.603 -56.382 -40.147 1 80.46 80 GLY A CA 1
ATOM 636 C C . GLY A 1 80 ? 34.1 -57.588 -39.372 1 80.46 80 GLY A C 1
ATOM 637 O O . GLY A 1 80 ? 33.783 -58.728 -39.718 1 80.46 80 GLY A O 1
ATOM 638 N N . HIS A 1 81 ? 34.92 -57.411 -38.306 1 84.29 81 HIS A N 1
ATOM 639 C CA . HIS A 1 81 ? 35.413 -58.512 -37.487 1 84.29 81 HIS A CA 1
ATOM 640 C C . HIS A 1 81 ? 34.553 -58.7 -36.242 1 84.29 81 HIS A C 1
ATOM 642 O O . HIS A 1 81 ? 35.036 -58.541 -35.118 1 84.29 81 HIS A O 1
ATOM 648 N N . THR A 1 82 ? 33.319 -58.925 -36.442 1 81.08 82 THR A N 1
ATOM 649 C CA . THR A 1 82 ? 32.391 -59.074 -35.326 1 81.08 82 THR A CA 1
ATOM 650 C C . THR A 1 82 ? 32.627 -60.395 -34.6 1 81.08 82 THR A C 1
ATOM 652 O O . THR A 1 82 ? 32.743 -61.446 -35.234 1 81.08 82 THR A O 1
ATOM 655 N N . SER A 1 83 ? 33.024 -60.372 -33.328 1 85.53 83 SER A N 1
ATOM 656 C CA . SER A 1 83 ? 33.213 -61.561 -32.503 1 85.53 83 SER A CA 1
ATOM 657 C C . SER A 1 83 ? 32.494 -61.425 -31.165 1 85.53 83 SER A C 1
ATOM 659 O O . SER A 1 83 ? 32.082 -60.327 -30.784 1 85.53 83 SER A O 1
ATOM 661 N N . GLN A 1 84 ? 32.336 -62.503 -30.543 1 86.53 84 GLN A N 1
ATOM 662 C CA . GLN A 1 84 ? 31.694 -62.521 -29.233 1 86.53 84 GLN A CA 1
ATOM 663 C C . GLN A 1 84 ? 32.525 -61.76 -28.204 1 86.53 84 GLN A C 1
ATOM 665 O O . GLN A 1 84 ? 31.974 -61.109 -27.313 1 86.53 84 GLN A O 1
ATOM 670 N N . SER A 1 85 ? 33.733 -61.787 -28.396 1 88.29 85 SER A N 1
ATOM 671 C CA . SER A 1 85 ? 34.633 -61.101 -27.474 1 88.29 85 SER A CA 1
ATOM 672 C C . SER A 1 85 ? 34.487 -59.587 -27.583 1 88.29 85 SER A C 1
ATOM 674 O O . SER A 1 85 ? 34.562 -58.876 -26.578 1 88.29 85 SER A O 1
ATOM 676 N N . ASN A 1 86 ? 34.195 -59.092 -28.842 1 90.32 86 ASN A N 1
ATOM 677 C CA . ASN A 1 86 ? 33.994 -57.661 -29.045 1 90.32 86 ASN A CA 1
ATOM 678 C C . ASN A 1 86 ? 32.697 -57.18 -28.4 1 90.32 86 ASN A C 1
ATOM 680 O O . ASN A 1 86 ? 32.67 -56.127 -27.761 1 90.32 86 ASN A O 1
ATOM 684 N N . TYR A 1 87 ? 31.735 -58.009 -28.458 1 88.62 87 TYR A N 1
ATOM 685 C CA . TYR A 1 87 ? 30.44 -57.663 -27.883 1 88.62 87 TYR A CA 1
ATOM 686 C C . TYR A 1 87 ? 30.502 -57.659 -26.36 1 88.62 87 TYR A C 1
ATOM 688 O O . TYR A 1 87 ? 29.93 -56.781 -25.711 1 88.62 87 TYR A O 1
ATOM 696 N N . GLU A 1 88 ? 31.22 -58.542 -25.853 1 90.52 88 GLU A N 1
ATOM 697 C CA . GLU A 1 88 ? 31.375 -58.626 -24.404 1 90.52 88 GLU A CA 1
ATOM 698 C C . GLU A 1 88 ? 32.145 -57.425 -23.861 1 90.52 88 GLU A C 1
ATOM 700 O O . GLU A 1 88 ? 31.861 -56.945 -22.762 1 90.52 88 GLU A O 1
ATOM 705 N N . ALA A 1 89 ? 33.084 -56.993 -24.672 1 93.92 89 ALA A N 1
ATOM 706 C CA . ALA A 1 89 ? 33.861 -55.826 -24.264 1 93.92 89 ALA A CA 1
ATOM 707 C C . ALA A 1 89 ? 32.984 -54.579 -24.196 1 93.92 89 ALA A C 1
ATOM 709 O O . ALA A 1 89 ? 33.127 -53.76 -23.284 1 93.92 89 ALA A O 1
ATOM 710 N N . ILE A 1 90 ? 32.069 -54.45 -25.118 1 93.99 90 ILE A N 1
ATOM 711 C CA . ILE A 1 90 ? 31.16 -53.309 -25.13 1 93.99 90 ILE A CA 1
ATOM 712 C C . ILE A 1 90 ? 30.162 -53.432 -23.981 1 93.99 90 ILE A C 1
ATOM 714 O O . ILE A 1 90 ? 29.849 -52.444 -23.313 1 93.99 90 ILE A O 1
ATOM 718 N N . GLU A 1 91 ? 29.67 -54.591 -23.698 1 92.87 91 GLU A N 1
ATOM 719 C CA . GLU A 1 91 ? 28.762 -54.835 -22.581 1 92.87 91 GLU A CA 1
ATOM 720 C C . GLU A 1 91 ? 29.418 -54.481 -21.25 1 92.87 91 GLU A C 1
ATOM 722 O O . GLU A 1 91 ? 28.799 -53.842 -20.397 1 92.87 91 GLU A O 1
ATOM 727 N N . GLU A 1 92 ? 30.648 -54.9 -21.146 1 93.18 92 GLU A N 1
ATOM 728 C CA . GLU A 1 92 ? 31.387 -54.572 -19.931 1 93.18 92 GLU A CA 1
ATOM 729 C C . GLU A 1 92 ? 31.579 -53.064 -19.791 1 93.18 92 GLU A C 1
ATOM 731 O O . GLU A 1 92 ? 31.528 -52.527 -18.682 1 93.18 92 GLU A O 1
ATOM 736 N N . GLY A 1 93 ? 31.797 -52.462 -20.97 1 95.28 93 GLY A N 1
ATOM 737 C CA . GLY A 1 93 ? 31.914 -51.013 -20.962 1 95.28 93 GLY A CA 1
ATOM 738 C C . GLY A 1 93 ? 30.631 -50.313 -20.557 1 95.28 93 GLY A C 1
ATOM 739 O O . GLY A 1 93 ? 30.665 -49.308 -19.843 1 95.28 93 GLY A O 1
ATOM 740 N N . LEU A 1 94 ? 29.543 -50.848 -20.92 1 94.73 94 LEU A N 1
ATOM 741 C CA . LEU A 1 94 ? 28.248 -50.266 -20.587 1 94.73 94 LEU A CA 1
ATOM 742 C C . LEU A 1 94 ? 27.936 -50.447 -19.105 1 94.73 94 LEU A C 1
ATOM 744 O O . LEU A 1 94 ? 27.162 -49.678 -18.531 1 94.73 94 LEU A O 1
ATOM 748 N N . LYS A 1 95 ? 28.495 -51.386 -18.46 1 94.6 95 LYS A N 1
ATOM 749 C CA . LYS A 1 95 ? 28.261 -51.656 -17.044 1 94.6 95 LYS A CA 1
ATOM 750 C C . LYS A 1 95 ? 29.27 -50.918 -16.169 1 94.6 95 LYS A C 1
ATOM 752 O O . LYS A 1 95 ? 29.194 -50.977 -14.94 1 94.6 95 LYS A O 1
ATOM 757 N N . SER A 1 96 ? 30.168 -50.18 -16.819 1 94.29 96 SER A N 1
ATOM 758 C CA . SER A 1 96 ? 31.234 -49.509 -16.082 1 94.29 96 SER A CA 1
ATOM 759 C C . SER A 1 96 ? 30.701 -48.306 -15.312 1 94.29 96 SER A C 1
ATOM 761 O O . SER A 1 96 ? 29.818 -47.594 -15.795 1 94.29 96 SER A O 1
ATOM 763 N N . GLU A 1 97 ? 31.212 -48.027 -14.165 1 93.91 97 GLU A N 1
ATOM 764 C CA . GLU A 1 97 ? 30.84 -46.856 -13.377 1 93.91 97 GLU A CA 1
ATOM 765 C C . GLU A 1 97 ? 31.657 -45.634 -13.786 1 93.91 97 GLU A C 1
ATOM 767 O O . GLU A 1 97 ? 31.371 -44.516 -13.353 1 93.91 97 GLU A O 1
ATOM 772 N N . ASN A 1 98 ? 32.681 -45.94 -14.605 1 92.91 98 ASN A N 1
ATOM 773 C CA . ASN A 1 98 ? 33.448 -44.843 -15.186 1 92.91 98 ASN A CA 1
ATOM 774 C C . ASN A 1 98 ? 32.714 -44.209 -16.363 1 92.91 98 ASN A C 1
ATOM 776 O O . ASN A 1 98 ? 32.557 -44.835 -17.413 1 92.91 98 ASN A O 1
ATOM 780 N N . THR A 1 99 ? 32.408 -43.01 -16.192 1 90.7 99 THR A N 1
ATOM 781 C CA . THR A 1 99 ? 31.54 -42.322 -17.141 1 90.7 99 THR A CA 1
ATOM 782 C C . THR A 1 99 ? 32.213 -42.207 -18.505 1 90.7 99 THR A C 1
ATOM 784 O O . THR A 1 99 ? 31.542 -42.228 -19.539 1 90.7 99 THR A O 1
ATOM 787 N N . GLU A 1 100 ? 33.497 -42.138 -18.545 1 90.05 100 GLU A N 1
ATOM 788 C CA . GLU A 1 100 ? 34.198 -42.048 -19.822 1 90.05 100 GLU A CA 1
ATOM 789 C C . GLU A 1 100 ? 34.086 -43.353 -20.606 1 90.05 100 GLU A C 1
ATOM 791 O O . GLU A 1 100 ? 33.805 -43.34 -21.807 1 90.05 100 GLU A O 1
ATOM 796 N N . ILE A 1 101 ? 34.294 -44.422 -19.911 1 93.64 101 ILE A N 1
ATOM 797 C CA . ILE A 1 101 ? 34.188 -45.737 -20.533 1 93.64 101 ILE A CA 1
ATOM 798 C C . ILE A 1 101 ? 32.75 -45.979 -20.987 1 93.64 101 ILE A C 1
ATOM 800 O O . ILE A 1 101 ? 32.513 -46.405 -22.12 1 93.64 101 ILE A O 1
ATOM 804 N N . PHE A 1 102 ? 31.848 -45.64 -20.175 1 94.32 102 PHE A N 1
ATOM 805 C CA . PHE A 1 102 ? 30.434 -45.803 -20.494 1 94.32 102 PHE A CA 1
ATOM 806 C C . PHE A 1 102 ? 30.052 -44.962 -21.706 1 94.32 102 PHE A C 1
ATOM 808 O O . PHE A 1 102 ? 29.382 -45.448 -22.619 1 94.32 102 PHE A O 1
ATOM 815 N N . SER A 1 103 ? 30.5 -43.729 -21.703 1 92.92 103 SER A N 1
ATOM 816 C CA . SER A 1 103 ? 30.135 -42.82 -22.785 1 92.92 103 SER A CA 1
ATOM 817 C C . SER A 1 103 ? 30.653 -43.324 -24.128 1 92.92 103 SER A C 1
ATOM 819 O O . SER A 1 103 ? 29.95 -43.247 -25.138 1 92.92 103 SER A O 1
ATOM 821 N N . ARG A 1 104 ? 31.85 -43.861 -24.128 1 93.46 104 ARG A N 1
ATOM 822 C CA . ARG A 1 104 ? 32.423 -44.409 -25.354 1 93.46 104 ARG A CA 1
ATOM 823 C C . ARG A 1 104 ? 31.696 -45.682 -25.777 1 93.46 104 ARG A C 1
ATOM 825 O O . ARG A 1 104 ? 31.518 -45.933 -26.97 1 93.46 104 ARG A O 1
ATOM 832 N N . SER A 1 105 ? 31.305 -46.427 -24.817 1 94.67 105 SER A N 1
ATOM 833 C CA . SER A 1 105 ? 30.563 -47.648 -25.111 1 94.67 105 SER A CA 1
ATOM 834 C C . SER A 1 105 ? 29.194 -47.334 -25.706 1 94.67 105 SER A C 1
ATOM 836 O O . SER A 1 105 ? 28.7 -48.07 -26.563 1 94.67 105 SER A O 1
ATOM 838 N N . LEU A 1 106 ? 28.598 -46.259 -25.265 1 92.94 106 LEU A N 1
ATOM 839 C CA . LEU A 1 106 ? 27.28 -45.843 -25.731 1 92.94 106 LEU A CA 1
ATOM 840 C C . LEU A 1 106 ? 27.321 -45.461 -27.207 1 92.94 106 LEU A C 1
ATOM 842 O O . LEU A 1 106 ? 26.293 -45.488 -27.888 1 92.94 106 LEU A O 1
ATOM 846 N N . GLN A 1 107 ? 28.477 -45.204 -27.708 1 91.36 107 GLN A N 1
ATOM 847 C CA . GLN A 1 107 ? 28.628 -44.765 -29.092 1 91.36 107 GLN A CA 1
ATOM 848 C C . GLN A 1 107 ? 28.803 -45.955 -30.03 1 91.36 107 GLN A C 1
ATOM 850 O O . GLN A 1 107 ? 28.923 -45.782 -31.245 1 91.36 107 GLN A O 1
ATOM 855 N N . ALA A 1 108 ? 28.872 -47.141 -29.485 1 90.7 108 ALA A N 1
ATOM 856 C CA . ALA A 1 108 ? 29.005 -48.336 -30.314 1 90.7 108 ALA A CA 1
ATOM 857 C C . ALA A 1 108 ? 27.719 -48.614 -31.087 1 90.7 108 ALA A C 1
ATOM 859 O O . ALA A 1 108 ? 26.905 -49.443 -30.673 1 90.7 108 ALA A O 1
ATOM 860 N N . LYS A 1 109 ? 27.523 -48.133 -32.238 1 86.49 109 LYS A N 1
ATOM 861 C CA . LYS A 1 109 ? 26.294 -48.184 -33.025 1 86.49 109 LYS A CA 1
ATOM 862 C C . LYS A 1 109 ? 25.943 -49.62 -33.403 1 86.49 109 LYS A C 1
ATOM 864 O O . LYS A 1 109 ? 24.774 -50.01 -33.361 1 86.49 109 LYS A O 1
ATOM 869 N N . GLU A 1 110 ? 27.008 -50.429 -33.741 1 85.49 110 GLU A N 1
ATOM 870 C CA . GLU A 1 110 ? 26.787 -51.791 -34.218 1 85.49 110 GLU A CA 1
ATOM 871 C C . GLU A 1 110 ? 26.185 -52.668 -33.124 1 85.49 110 GLU A C 1
ATOM 873 O O . GLU A 1 110 ? 25.438 -53.605 -33.413 1 85.49 110 GLU A O 1
ATOM 878 N N . PHE A 1 111 ? 26.564 -52.342 -31.979 1 86.52 111 PHE A N 1
ATOM 879 C CA . PHE A 1 111 ? 26.016 -53.077 -30.845 1 86.52 111 PHE A CA 1
ATOM 880 C C . PHE A 1 111 ? 24.513 -52.853 -30.731 1 86.52 111 PHE A C 1
ATOM 882 O O . PHE A 1 111 ? 23.752 -53.801 -30.526 1 86.52 111 PHE A O 1
ATOM 889 N N . PHE A 1 112 ? 24.094 -51.661 -30.935 1 86.05 112 PHE A N 1
ATOM 890 C CA . PHE A 1 112 ? 22.686 -51.31 -30.791 1 86.05 112 PHE A CA 1
ATOM 891 C C . PHE A 1 112 ? 21.918 -51.616 -32.071 1 86.05 112 PHE A C 1
ATOM 893 O O . PHE A 1 112 ? 20.697 -51.783 -32.043 1 86.05 112 PHE A O 1
ATOM 900 N N . ASN A 1 113 ? 22.695 -51.66 -33.263 1 76.24 113 ASN A N 1
ATOM 901 C CA . ASN A 1 113 ? 22.052 -51.994 -34.53 1 76.24 113 ASN A CA 1
ATOM 902 C C . ASN A 1 113 ? 21.67 -53.47 -34.592 1 76.24 113 ASN A C 1
ATOM 904 O O . ASN A 1 113 ? 20.704 -53.838 -35.264 1 76.24 113 ASN A O 1
ATOM 908 N N . ASN A 1 114 ? 22.591 -54.31 -33.99 1 71.96 114 ASN A N 1
ATOM 909 C CA . ASN A 1 114 ? 22.293 -55.738 -33.948 1 71.96 114 ASN A CA 1
ATOM 910 C C . ASN A 1 114 ? 21.446 -56.098 -32.731 1 71.96 114 ASN A C 1
ATOM 912 O O . ASN A 1 114 ? 21.77 -57.034 -31.999 1 71.96 114 ASN A O 1
ATOM 916 N N . ILE A 1 115 ? 20.482 -55.343 -32.537 1 64.36 115 ILE A N 1
ATOM 917 C CA . ILE A 1 115 ? 19.647 -55.231 -31.346 1 64.36 115 ILE A CA 1
ATOM 918 C C . ILE A 1 115 ? 18.981 -56.573 -31.054 1 64.36 115 ILE A C 1
ATOM 920 O O . ILE A 1 115 ? 18.288 -57.128 -31.91 1 64.36 115 ILE A O 1
ATOM 924 N N . THR A 1 116 ? 19.347 -57.145 -29.917 1 70.45 116 THR A N 1
ATOM 925 C CA . THR A 1 116 ? 18.771 -58.377 -29.391 1 70.45 116 THR A CA 1
ATOM 926 C C . THR A 1 116 ? 17.423 -58.104 -28.729 1 70.45 116 THR A C 1
ATOM 928 O O . THR A 1 116 ? 16.954 -56.965 -28.712 1 70.45 116 THR A O 1
ATOM 931 N N . ASP A 1 117 ? 16.776 -59.104 -28.066 1 84.09 117 ASP A N 1
ATOM 932 C CA . ASP A 1 117 ? 15.461 -59.068 -27.434 1 84.09 117 ASP A CA 1
ATOM 933 C C . ASP A 1 117 ? 15.538 -58.457 -26.037 1 84.09 117 ASP A C 1
ATOM 935 O O . ASP A 1 117 ? 16.63 -58.235 -25.511 1 84.09 117 ASP A O 1
ATOM 939 N N . PHE A 1 118 ? 14.514 -57.797 -25.498 1 91.6 118 PHE A N 1
ATOM 940 C CA . PHE A 1 118 ? 14.41 -57.169 -24.186 1 91.6 118 PHE A CA 1
ATOM 941 C C . PHE A 1 118 ? 15.011 -58.064 -23.108 1 91.6 118 PHE A C 1
ATOM 943 O O . PHE A 1 118 ? 15.641 -57.575 -22.168 1 91.6 118 PHE A O 1
ATOM 950 N N . ASP A 1 119 ? 14.917 -59.32 -23.29 1 89.68 119 ASP A N 1
ATOM 951 C CA . ASP A 1 119 ? 15.403 -60.272 -22.296 1 89.68 119 ASP A CA 1
ATOM 952 C C . ASP A 1 119 ? 16.923 -60.202 -22.166 1 89.68 119 ASP A C 1
ATOM 954 O O . ASP A 1 119 ? 17.461 -60.278 -21.059 1 89.68 119 ASP A O 1
ATOM 958 N N . TYR A 1 120 ? 17.518 -60.043 -23.3 1 89.88 120 TYR A N 1
ATOM 959 C CA . TYR A 1 120 ? 18.971 -59.916 -23.264 1 89.88 120 TYR A CA 1
ATOM 960 C C . TYR A 1 120 ? 19.391 -58.666 -22.502 1 89.88 120 TYR A C 1
ATOM 962 O O . TYR A 1 120 ? 20.249 -58.729 -21.618 1 89.88 120 TYR A O 1
ATOM 970 N N . PHE A 1 121 ? 18.801 -57.557 -22.828 1 92.42 121 PHE A N 1
ATOM 971 C CA . PHE A 1 121 ? 19.166 -56.296 -22.192 1 92.42 121 PHE A CA 1
ATOM 972 C C . PHE A 1 121 ? 18.81 -56.314 -20.71 1 92.42 121 PHE A C 1
ATOM 974 O O . PHE A 1 121 ? 19.562 -55.8 -19.88 1 92.42 121 PHE A O 1
ATOM 981 N N . SER A 1 122 ? 17.647 -56.803 -20.373 1 91.65 122 SER A N 1
ATOM 982 C CA . SER A 1 122 ? 17.186 -56.849 -18.989 1 91.65 122 SER A CA 1
ATOM 983 C C . SER A 1 122 ? 18.106 -57.709 -18.129 1 91.65 122 SER A C 1
ATOM 985 O O . SER A 1 122 ? 18.501 -57.301 -17.034 1 91.65 122 SER A O 1
ATOM 987 N N . ASN A 1 123 ? 18.53 -58.856 -18.631 1 88.51 123 ASN A N 1
ATOM 988 C CA . ASN A 1 123 ? 19.299 -59.819 -17.851 1 88.51 123 ASN A CA 1
ATOM 989 C C . ASN A 1 123 ? 20.781 -59.454 -17.814 1 88.51 123 ASN A C 1
ATOM 991 O O . ASN A 1 123 ? 21.457 -59.689 -16.811 1 88.51 123 ASN A O 1
ATOM 995 N N . ASN A 1 124 ? 21.186 -58.759 -18.844 1 88.84 124 ASN A N 1
ATOM 996 C CA . ASN A 1 124 ? 22.631 -58.587 -18.937 1 88.84 124 ASN A CA 1
ATOM 997 C C . ASN A 1 124 ? 23.04 -57.138 -18.688 1 88.84 124 ASN A C 1
ATOM 999 O O . ASN A 1 124 ? 24.205 -56.858 -18.398 1 88.84 124 ASN A O 1
ATOM 1003 N N . LEU A 1 125 ? 22.126 -56.242 -18.788 1 92.37 125 LEU A N 1
ATOM 1004 C CA . LEU A 1 125 ? 22.55 -54.849 -18.709 1 92.37 125 LEU A CA 1
ATOM 1005 C C . LEU A 1 125 ? 21.708 -54.081 -17.695 1 92.37 125 LEU A C 1
ATOM 1007 O O . LEU A 1 125 ? 22.191 -53.739 -16.613 1 92.37 125 LEU A O 1
ATOM 1011 N N . LEU A 1 126 ? 20.441 -53.899 -17.834 1 92.73 126 LEU A N 1
ATOM 1012 C CA . LEU A 1 126 ? 19.588 -52.946 -17.134 1 92.73 126 LEU A CA 1
ATOM 1013 C C . LEU A 1 126 ? 19.54 -53.252 -15.641 1 92.73 126 LEU A C 1
ATOM 1015 O O . LEU A 1 126 ? 19.438 -52.34 -14.818 1 92.73 126 LEU A O 1
ATOM 1019 N N . HIS A 1 127 ? 19.632 -54.494 -15.272 1 89.82 127 HIS A N 1
ATOM 1020 C CA . HIS A 1 127 ? 19.516 -54.882 -13.871 1 89.82 127 HIS A CA 1
ATOM 1021 C C . HIS A 1 127 ? 20.834 -54.673 -13.131 1 89.82 127 HIS A C 1
ATOM 1023 O O . HIS A 1 127 ? 20.866 -54.679 -11.899 1 89.82 127 HIS A O 1
ATOM 1029 N N . HIS A 1 128 ? 21.88 -54.314 -13.906 1 91.66 128 HIS A N 1
ATOM 1030 C CA . HIS A 1 128 ? 23.196 -54.323 -13.277 1 91.66 128 HIS A CA 1
ATOM 1031 C C . HIS A 1 128 ? 23.843 -52.943 -13.335 1 91.66 128 HIS A C 1
ATOM 1033 O O . HIS A 1 128 ? 24.91 -52.729 -12.755 1 91.66 128 HIS A O 1
ATOM 1039 N N . VAL A 1 129 ? 23.249 -52.056 -13.984 1 94.37 129 VAL A N 1
ATOM 1040 C CA . VAL A 1 129 ? 23.888 -50.762 -14.203 1 94.37 129 VAL A CA 1
ATOM 1041 C C . VAL A 1 129 ? 23.295 -49.725 -13.253 1 94.37 129 VAL A C 1
ATOM 1043 O O . VAL A 1 129 ? 22.303 -49.994 -12.571 1 94.37 129 VAL A O 1
ATOM 1046 N N . SER A 1 130 ? 23.947 -48.585 -13.196 1 94.52 130 SER A N 1
ATOM 1047 C CA . SER A 1 130 ? 23.469 -47.499 -12.347 1 94.52 130 SER A CA 1
ATOM 1048 C C . SER A 1 130 ? 22.177 -46.899 -12.891 1 94.52 130 SER A C 1
ATOM 1050 O O . SER A 1 130 ? 21.807 -47.148 -14.04 1 94.52 130 SER A O 1
ATOM 1052 N N . TYR A 1 131 ? 21.461 -46.156 -12.069 1 94.23 131 TYR A N 1
ATOM 1053 C CA . TYR A 1 131 ? 20.228 -45.494 -12.478 1 94.23 131 TYR A CA 1
ATOM 1054 C C . TYR A 1 131 ? 20.47 -44.58 -13.673 1 94.23 131 TYR A C 1
ATOM 1056 O O . TYR A 1 131 ? 19.735 -44.632 -14.662 1 94.23 131 TYR A O 1
ATOM 1064 N N . ASN A 1 132 ? 21.529 -43.737 -13.635 1 93.25 132 ASN A N 1
ATOM 1065 C CA . ASN A 1 132 ? 21.837 -42.809 -14.717 1 93.25 132 ASN A CA 1
ATOM 1066 C C . ASN A 1 132 ? 22.179 -43.547 -16.009 1 93.25 132 ASN A C 1
ATOM 1068 O O . ASN A 1 132 ? 21.735 -43.155 -17.089 1 93.25 132 ASN A O 1
ATOM 1072 N N . THR A 1 133 ? 22.936 -44.589 -15.875 1 94.73 133 THR A N 1
ATOM 1073 C CA . THR A 1 133 ? 23.32 -45.387 -17.033 1 94.73 133 THR A CA 1
ATOM 1074 C C . THR A 1 133 ? 22.099 -46.052 -17.662 1 94.73 133 THR A C 1
ATOM 1076 O O . THR A 1 133 ? 21.962 -46.079 -18.887 1 94.73 133 THR A O 1
ATOM 1079 N N . ARG A 1 134 ? 21.263 -46.569 -16.839 1 93.86 134 ARG A N 1
ATOM 1080 C CA . ARG A 1 134 ? 20.035 -47.188 -17.326 1 93.86 134 ARG A CA 1
ATOM 1081 C C . ARG A 1 134 ? 19.223 -46.206 -18.164 1 93.86 134 ARG A C 1
ATOM 1083 O O . ARG A 1 134 ? 18.778 -46.541 -19.265 1 93.86 134 ARG A O 1
ATOM 1090 N N . CYS A 1 135 ? 19.125 -45.053 -17.691 1 93.89 135 CYS A N 1
ATOM 1091 C CA . CYS A 1 135 ? 18.357 -44.033 -18.397 1 93.89 135 CYS A CA 1
ATOM 1092 C C . CYS A 1 135 ? 18.993 -43.706 -19.743 1 93.89 135 CYS A C 1
ATOM 1094 O O . CYS A 1 135 ? 18.293 -43.575 -20.749 1 93.89 135 CYS A O 1
ATOM 1096 N N . LYS A 1 136 ? 20.305 -43.647 -19.811 1 94.11 136 LYS A N 1
ATOM 1097 C CA . LYS A 1 136 ? 21.013 -43.31 -21.042 1 94.11 136 LYS A CA 1
ATOM 1098 C C . LYS A 1 136 ? 20.901 -44.436 -22.067 1 94.11 136 LYS A C 1
ATOM 1100 O O . LYS A 1 136 ? 20.762 -44.181 -23.265 1 94.11 136 LYS A O 1
ATOM 1105 N N . ILE A 1 137 ? 20.965 -45.65 -21.58 1 93.66 137 ILE A N 1
ATOM 1106 C CA . ILE A 1 137 ? 20.832 -46.797 -22.473 1 93.66 137 ILE A CA 1
ATOM 1107 C C . ILE A 1 137 ? 19.436 -46.809 -23.092 1 93.66 137 ILE A C 1
ATOM 1109 O O . ILE A 1 137 ? 19.288 -46.998 -24.302 1 93.66 137 ILE A O 1
ATOM 1113 N N . ILE A 1 138 ? 18.444 -46.612 -22.276 1 93.29 138 ILE A N 1
ATOM 1114 C CA . ILE A 1 138 ? 17.064 -46.61 -22.749 1 93.29 138 ILE A CA 1
ATOM 1115 C C . ILE A 1 138 ? 16.873 -45.5 -23.781 1 93.29 138 ILE A C 1
ATOM 1117 O O . ILE A 1 138 ? 16.248 -45.713 -24.822 1 93.29 138 ILE A O 1
ATOM 1121 N N . LYS A 1 139 ? 17.433 -44.412 -23.532 1 91.74 139 LYS A N 1
ATOM 1122 C CA . LYS A 1 139 ? 17.329 -43.3 -24.472 1 91.74 139 LYS A CA 1
ATOM 1123 C C . LYS A 1 139 ? 18.03 -43.624 -25.787 1 91.74 139 LYS A C 1
ATOM 1125 O O . LYS A 1 139 ? 17.513 -43.318 -26.864 1 91.74 139 LYS A O 1
ATOM 1130 N N . LYS A 1 140 ? 19.229 -44.211 -25.71 1 91.8 140 LYS A N 1
ATOM 1131 C CA . LYS A 1 140 ? 19.968 -44.599 -26.908 1 91.8 140 LYS A CA 1
ATOM 1132 C C . LYS A 1 140 ? 19.187 -45.62 -27.73 1 91.8 140 LYS A C 1
ATOM 1134 O O . LYS A 1 140 ? 19.138 -45.529 -28.958 1 91.8 140 LYS A O 1
ATOM 1139 N N . LEU A 1 141 ? 18.57 -46.501 -27.029 1 91.02 141 LEU A N 1
ATOM 1140 C CA . LEU A 1 141 ? 17.745 -47.499 -27.702 1 91.02 141 LEU A CA 1
ATOM 1141 C C . LEU A 1 141 ? 16.578 -46.839 -28.428 1 91.02 141 LEU A C 1
ATOM 1143 O O . LEU A 1 141 ? 16.281 -47.183 -29.575 1 91.02 141 LEU A O 1
ATOM 1147 N N . ALA A 1 142 ? 15.949 -45.916 -27.781 1 90.81 142 ALA A N 1
ATOM 1148 C CA . ALA A 1 142 ? 14.838 -45.182 -28.382 1 90.81 142 ALA A CA 1
ATOM 1149 C C . ALA A 1 142 ? 15.274 -44.483 -29.667 1 90.81 142 ALA A C 1
ATOM 1151 O O . ALA A 1 142 ? 14.582 -44.553 -30.685 1 90.81 142 ALA A O 1
ATOM 1152 N N . HIS A 1 143 ? 16.438 -43.898 -29.624 1 88.48 143 HIS A N 1
ATOM 1153 C CA . HIS A 1 143 ? 16.955 -43.165 -30.775 1 88.48 143 HIS A CA 1
ATOM 1154 C C . HIS A 1 143 ? 17.274 -44.108 -31.93 1 88.48 143 HIS A C 1
ATOM 1156 O O . HIS A 1 143 ? 16.995 -43.793 -33.089 1 88.48 143 HIS A O 1
ATOM 1162 N N . ARG A 1 144 ? 17.778 -45.261 -31.667 1 88.62 144 ARG A N 1
ATOM 1163 C CA . ARG A 1 144 ? 18.209 -46.204 -32.694 1 88.62 144 ARG A CA 1
ATOM 1164 C C . ARG A 1 144 ? 17.015 -46.934 -33.302 1 88.62 144 ARG A C 1
ATOM 1166 O O . ARG A 1 144 ? 17.063 -47.358 -34.458 1 88.62 144 ARG A O 1
ATOM 1173 N N . LEU A 1 145 ? 16.068 -47.157 -32.504 1 89.31 145 LEU A N 1
ATOM 1174 C CA . LEU A 1 145 ? 14.923 -47.936 -32.962 1 89.31 145 LEU A CA 1
ATOM 1175 C C . LEU A 1 145 ? 13.912 -47.046 -33.678 1 89.31 145 LEU A C 1
ATOM 1177 O O . LEU A 1 145 ? 13.088 -47.535 -34.454 1 89.31 145 LEU A O 1
ATOM 1181 N N . ALA A 1 146 ? 14.004 -45.847 -33.41 1 86.04 146 ALA A N 1
ATOM 1182 C CA . ALA A 1 146 ? 13.029 -44.923 -33.984 1 86.04 146 ALA A CA 1
ATOM 1183 C C . ALA A 1 146 ? 13.05 -44.982 -35.509 1 86.04 146 ALA A C 1
ATOM 1185 O O . ALA A 1 146 ? 14.094 -44.771 -36.13 1 86.04 146 ALA A O 1
ATOM 1186 N N . GLY A 1 147 ? 11.899 -45.265 -36.112 1 79.25 147 GLY A N 1
ATOM 1187 C CA . GLY A 1 147 ? 11.771 -45.269 -37.561 1 79.25 147 GLY A CA 1
ATOM 1188 C C . GLY A 1 147 ? 12.3 -46.538 -38.203 1 79.25 147 GLY A C 1
ATOM 1189 O O . GLY A 1 147 ? 12.113 -46.758 -39.402 1 79.25 147 GLY A O 1
ATOM 1190 N N . ARG A 1 148 ? 12.857 -47.558 -37.536 1 84.36 148 ARG A N 1
ATOM 1191 C CA . ARG A 1 148 ? 13.49 -48.736 -38.121 1 84.36 148 ARG A CA 1
ATOM 1192 C C . ARG A 1 148 ? 12.727 -50.005 -37.757 1 84.36 148 ARG A C 1
ATOM 1194 O O . ARG A 1 148 ? 12.393 -50.808 -38.631 1 84.36 148 ARG A O 1
ATOM 1201 N N . ASN A 1 149 ? 12.468 -50.165 -36.375 1 88.18 149 ASN A N 1
ATOM 1202 C CA . ASN A 1 149 ? 11.802 -51.385 -35.931 1 88.18 149 ASN A CA 1
ATOM 1203 C C . ASN A 1 149 ? 10.803 -51.103 -34.812 1 88.18 149 ASN A C 1
ATOM 1205 O O . ASN A 1 149 ? 11.093 -51.348 -33.64 1 88.18 149 ASN A O 1
ATOM 1209 N N . PRO A 1 150 ? 9.684 -50.65 -35.093 1 91.47 150 PRO A N 1
ATOM 1210 C CA . PRO A 1 150 ? 8.68 -50.292 -34.088 1 91.47 150 PRO A CA 1
ATOM 1211 C C . PRO A 1 150 ? 8.234 -51.487 -33.248 1 91.47 150 PRO A C 1
ATOM 1213 O O . PRO A 1 150 ? 7.912 -51.331 -32.067 1 91.47 150 PRO A O 1
ATOM 1216 N N . GLN A 1 151 ? 8.242 -52.663 -33.838 1 90.6 151 GLN A N 1
ATOM 1217 C CA . GLN A 1 151 ? 7.796 -53.845 -33.107 1 90.6 151 GLN A CA 1
ATOM 1218 C C . GLN A 1 151 ? 8.752 -54.177 -31.964 1 90.6 151 GLN A C 1
ATOM 1220 O O . GLN A 1 151 ? 8.316 -54.521 -30.863 1 90.6 151 GLN A O 1
ATOM 1225 N N . LEU A 1 152 ? 10.028 -54.109 -32.326 1 92.66 152 LEU A N 1
ATOM 1226 C CA . LEU A 1 152 ? 11.02 -54.349 -31.283 1 92.66 152 LEU A CA 1
ATOM 1227 C C . LEU A 1 152 ? 10.947 -53.273 -30.205 1 92.66 152 LEU A C 1
ATOM 1229 O O . LEU A 1 152 ? 11.125 -53.563 -29.02 1 92.66 152 LEU A O 1
ATOM 1233 N N . ALA A 1 153 ? 10.736 -52.057 -30.572 1 94.54 153 ALA A N 1
ATOM 1234 C CA . ALA A 1 153 ? 10.574 -50.959 -29.622 1 94.54 153 ALA A CA 1
ATOM 1235 C C . ALA A 1 153 ? 9.411 -51.225 -28.67 1 94.54 153 ALA A C 1
ATOM 1237 O O . ALA A 1 153 ? 9.505 -50.947 -27.472 1 94.54 153 ALA A O 1
ATOM 1238 N N . GLU A 1 154 ? 8.328 -51.7 -29.154 1 95.86 154 GLU A N 1
ATOM 1239 C CA . GLU A 1 154 ? 7.154 -52.014 -28.346 1 95.86 154 GLU A CA 1
ATOM 1240 C C . GLU A 1 154 ? 7.458 -53.119 -27.338 1 95.86 154 GLU A C 1
ATOM 1242 O O . GLU A 1 154 ? 6.998 -53.068 -26.195 1 95.86 154 GLU A O 1
ATOM 1247 N N . GLU A 1 155 ? 8.26 -54.061 -27.792 1 94.1 155 GLU A N 1
ATOM 1248 C CA . GLU A 1 155 ? 8.681 -55.118 -26.877 1 94.1 155 GLU A CA 1
ATOM 1249 C C . GLU A 1 155 ? 9.511 -54.555 -25.727 1 94.1 155 GLU A C 1
ATOM 1251 O O . GLU A 1 155 ? 9.314 -54.931 -24.57 1 94.1 155 GLU A O 1
ATOM 1256 N N . PHE A 1 156 ? 10.365 -53.688 -26.119 1 94.66 156 PHE A N 1
ATOM 1257 C CA . PHE A 1 156 ? 11.188 -53.045 -25.102 1 94.66 156 PHE A CA 1
ATOM 1258 C C . PHE A 1 156 ? 10.334 -52.187 -24.177 1 94.66 156 PHE A C 1
ATOM 1260 O O . PHE A 1 156 ? 10.542 -52.178 -22.962 1 94.66 156 PHE A O 1
ATOM 1267 N N . PHE A 1 157 ? 9.344 -51.471 -24.764 1 95.46 157 PHE A N 1
ATOM 1268 C CA . PHE A 1 157 ? 8.467 -50.633 -23.955 1 95.46 157 PHE A CA 1
ATOM 1269 C C . PHE A 1 157 ? 7.717 -51.47 -22.927 1 95.46 157 PHE A C 1
ATOM 1271 O O . PHE A 1 157 ? 7.738 -51.162 -21.733 1 95.46 157 PHE A O 1
ATOM 1278 N N . ASP A 1 158 ? 7.145 -52.464 -23.33 1 94.8 158 ASP A N 1
ATOM 1279 C CA . ASP A 1 158 ? 6.356 -53.319 -22.448 1 94.8 158 ASP A CA 1
ATOM 1280 C C . ASP A 1 158 ? 7.233 -53.954 -21.371 1 94.8 158 ASP A C 1
ATOM 1282 O O . ASP A 1 158 ? 6.825 -54.057 -20.212 1 94.8 158 ASP A O 1
ATOM 1286 N N . GLY A 1 159 ? 8.422 -54.399 -21.804 1 94.39 159 GLY A N 1
ATOM 1287 C CA . GLY A 1 159 ? 9.349 -54.977 -20.844 1 94.39 159 GLY A CA 1
ATOM 1288 C C . GLY A 1 159 ? 9.788 -53.996 -19.773 1 94.39 159 GLY A C 1
ATOM 1289 O O . GLY A 1 159 ? 9.774 -54.319 -18.584 1 94.39 159 GLY A O 1
ATOM 1290 N N . ILE A 1 160 ? 10.127 -52.79 -20.195 1 94.87 160 ILE A N 1
ATOM 1291 C CA . ILE A 1 160 ? 10.591 -51.768 -19.263 1 94.87 160 ILE A CA 1
ATOM 1292 C C . ILE A 1 160 ? 9.429 -51.301 -18.389 1 94.87 160 ILE A C 1
ATOM 1294 O O . ILE A 1 160 ? 9.603 -51.058 -17.192 1 94.87 160 ILE A O 1
ATOM 1298 N N . LEU A 1 161 ? 8.261 -51.108 -18.972 1 93.72 161 LEU A N 1
ATOM 1299 C CA . LEU A 1 161 ? 7.067 -50.717 -18.23 1 93.72 161 LEU A CA 1
ATOM 1300 C C . LEU A 1 161 ? 6.782 -51.702 -17.101 1 93.72 161 LEU A C 1
ATOM 1302 O O . LEU A 1 161 ? 6.535 -51.294 -15.964 1 93.72 161 LEU A O 1
ATOM 1306 N N . SER A 1 162 ? 6.857 -52.883 -17.401 1 91.49 162 SER A N 1
ATOM 1307 C CA . SER A 1 162 ? 6.54 -53.926 -16.431 1 91.49 162 SER A CA 1
ATOM 1308 C C . SER A 1 162 ? 7.617 -54.028 -15.356 1 91.49 162 SER A C 1
ATOM 1310 O O . SER A 1 162 ? 7.32 -54.328 -14.198 1 91.49 162 SER A O 1
ATOM 1312 N N . SER A 1 163 ? 8.847 -53.706 -15.724 1 92.64 163 SER A N 1
ATOM 1313 C CA . SER A 1 163 ? 9.959 -53.904 -14.8 1 92.64 163 SER A CA 1
ATOM 1314 C C . SER A 1 163 ? 10.213 -52.655 -13.964 1 92.64 163 SER A C 1
ATOM 1316 O O . SER A 1 163 ? 10.578 -52.751 -12.79 1 92.64 163 SER A O 1
ATOM 1318 N N . TYR A 1 164 ? 10.085 -51.475 -14.661 1 92.47 164 TYR A N 1
ATOM 1319 C CA . TYR A 1 164 ? 10.559 -50.276 -13.98 1 92.47 164 TYR A CA 1
ATOM 1320 C C . TYR A 1 164 ? 9.479 -49.201 -13.954 1 92.47 164 TYR A C 1
ATOM 1322 O O . TYR A 1 164 ? 9.668 -48.136 -13.36 1 92.47 164 TYR A O 1
ATOM 1330 N N . GLY A 1 165 ? 8.4 -49.405 -14.657 1 89 165 GLY A N 1
ATOM 1331 C CA . GLY A 1 165 ? 7.292 -48.466 -14.587 1 89 165 GLY A CA 1
ATOM 1332 C C . GLY A 1 165 ? 7.223 -47.536 -15.784 1 89 165 GLY A C 1
ATOM 1333 O O . GLY A 1 165 ? 8.071 -47.599 -16.676 1 89 165 GLY A O 1
ATOM 1334 N N . VAL A 1 166 ? 6.289 -46.648 -15.78 1 88.78 166 VAL A N 1
ATOM 1335 C CA . VAL A 1 166 ? 5.931 -45.836 -16.939 1 88.78 166 VAL A CA 1
ATOM 1336 C C . VAL A 1 166 ? 6.959 -44.722 -17.127 1 88.78 166 VAL A C 1
ATOM 1338 O O . VAL A 1 166 ? 7.329 -44.395 -18.257 1 88.78 166 VAL A O 1
ATOM 1341 N N . ASP A 1 167 ? 7.504 -44.181 -16.06 1 86.77 167 ASP A N 1
ATOM 1342 C CA . ASP A 1 167 ? 8.426 -43.055 -16.167 1 86.77 167 ASP A CA 1
ATOM 1343 C C . ASP A 1 167 ? 9.713 -43.464 -16.88 1 86.77 167 ASP A C 1
ATOM 1345 O O . ASP A 1 167 ? 10.265 -42.693 -17.667 1 86.77 167 ASP A O 1
ATOM 1349 N N . ARG A 1 168 ? 10.082 -44.692 -16.695 1 90.49 168 ARG A N 1
ATOM 1350 C CA . ARG A 1 168 ? 11.313 -45.187 -17.303 1 90.49 168 ARG A CA 1
ATOM 1351 C C . ARG A 1 168 ? 11.07 -45.641 -18.738 1 90.49 168 ARG A C 1
ATOM 1353 O O . ARG A 1 168 ? 11.996 -45.667 -19.552 1 90.49 168 ARG A O 1
ATOM 1360 N N . ALA A 1 169 ? 9.873 -46.018 -19.028 1 93.73 169 ALA A N 1
ATOM 1361 C CA . ALA A 1 169 ? 9.541 -46.555 -20.345 1 93.73 169 ALA A CA 1
ATOM 1362 C C . ALA A 1 169 ? 9.234 -45.433 -21.333 1 93.73 169 ALA A C 1
ATOM 1364 O O . ALA A 1 169 ? 9.302 -45.632 -22.548 1 93.73 169 ALA A O 1
ATOM 1365 N N . MET A 1 170 ? 9.025 -44.324 -20.919 1 92.33 170 MET A N 1
ATOM 1366 C CA . MET A 1 170 ? 8.485 -43.22 -21.708 1 92.33 170 MET A CA 1
ATOM 1367 C C . MET A 1 170 ? 9.419 -42.867 -22.861 1 92.33 170 MET A C 1
ATOM 1369 O O . MET A 1 170 ? 8.967 -42.643 -23.985 1 92.33 170 MET A O 1
ATOM 1373 N N . PRO A 1 171 ? 10.697 -42.915 -22.583 1 91.92 171 PRO A N 1
ATOM 1374 C CA . PRO A 1 171 ? 11.573 -42.524 -23.69 1 91.92 171 PRO A CA 1
ATOM 1375 C C . PRO A 1 171 ? 11.459 -43.461 -24.891 1 91.92 171 PRO A C 1
ATOM 1377 O O . PRO A 1 171 ? 11.608 -43.024 -26.035 1 91.92 171 PRO A O 1
ATOM 1380 N N . ILE A 1 172 ? 11.082 -44.733 -24.725 1 94.18 172 ILE A N 1
ATOM 1381 C CA . ILE A 1 172 ? 11.001 -45.724 -25.792 1 94.18 172 ILE A CA 1
ATOM 1382 C C . ILE A 1 172 ? 9.693 -45.548 -26.56 1 94.18 172 ILE A C 1
ATOM 1384 O O . ILE A 1 172 ? 9.587 -45.955 -27.72 1 94.18 172 ILE A O 1
ATOM 1388 N N . LEU A 1 173 ? 8.776 -44.931 -25.965 1 94.31 173 LEU A N 1
ATOM 1389 C CA . LEU A 1 173 ? 7.45 -44.771 -26.554 1 94.31 173 LEU A CA 1
ATOM 1390 C C . LEU A 1 173 ? 7.532 -44.027 -27.883 1 94.31 173 LEU A C 1
ATOM 1392 O O . LEU A 1 173 ? 6.78 -44.326 -28.813 1 94.31 173 LEU A O 1
ATOM 1396 N N . VAL A 1 174 ? 8.492 -43.111 -28.003 1 92.44 174 VAL A N 1
ATOM 1397 C CA . VAL A 1 174 ? 8.598 -42.271 -29.191 1 92.44 174 VAL A CA 1
ATOM 1398 C C . VAL A 1 174 ? 9.017 -43.12 -30.389 1 92.44 174 VAL A C 1
ATOM 1400 O O . VAL A 1 174 ? 8.795 -42.734 -31.54 1 92.44 174 VAL A O 1
ATOM 1403 N N . ALA A 1 175 ? 9.637 -44.335 -30.17 1 93.53 175 ALA A N 1
ATOM 1404 C CA . ALA A 1 175 ? 10.128 -45.201 -31.238 1 93.53 175 ALA A CA 1
ATOM 1405 C C . ALA A 1 175 ? 9.072 -46.225 -31.644 1 93.53 175 ALA A C 1
ATOM 1407 O O . ALA A 1 175 ? 9.268 -46.985 -32.595 1 93.53 175 ALA A O 1
ATOM 1408 N N . CYS A 1 176 ? 7.935 -46.264 -31.014 1 95.45 176 CYS A N 1
ATOM 1409 C CA . CYS A 1 176 ? 6.901 -47.267 -31.245 1 95.45 176 CYS A CA 1
ATOM 1410 C C . CYS A 1 176 ? 5.968 -46.838 -32.372 1 95.45 176 CYS A C 1
ATOM 1412 O O . CYS A 1 176 ? 6.095 -45.733 -32.902 1 95.45 176 CYS A O 1
ATOM 1414 N N . SER A 1 177 ? 5.033 -47.768 -32.74 1 94.51 177 SER A N 1
ATOM 1415 C CA . SER A 1 177 ? 4.086 -47.503 -33.818 1 94.51 177 SER A CA 1
ATOM 1416 C C . SER A 1 177 ? 2.978 -46.56 -33.361 1 94.51 177 SER A C 1
ATOM 1418 O O . SER A 1 177 ? 2.737 -46.412 -32.161 1 94.51 177 SER A O 1
ATOM 1420 N N . LYS A 1 178 ? 2.33 -46.001 -34.277 1 93.91 178 LYS A N 1
ATOM 1421 C CA . LYS A 1 178 ? 1.278 -45.024 -34.011 1 93.91 178 LYS A CA 1
ATOM 1422 C C . LYS A 1 178 ? 0.145 -45.643 -33.198 1 93.91 178 LYS A C 1
ATOM 1424 O O . LYS A 1 178 ? -0.298 -45.067 -32.201 1 93.91 178 LYS A O 1
ATOM 1429 N N . LEU A 1 179 ? -0.27 -46.755 -33.587 1 93.9 179 LEU A N 1
ATOM 1430 C CA . LEU A 1 179 ? -1.405 -47.406 -32.943 1 93.9 179 LEU A CA 1
ATOM 1431 C C . LEU A 1 179 ? -1.058 -47.817 -31.516 1 93.9 179 LEU A C 1
ATOM 1433 O O . LEU A 1 179 ? -1.891 -47.708 -30.614 1 93.9 179 LEU A O 1
ATOM 1437 N N . PHE A 1 180 ? 0.189 -48.29 -31.387 1 95.56 180 PHE A N 1
ATOM 1438 C CA . PHE A 1 180 ? 0.64 -48.691 -30.059 1 95.56 180 PHE A CA 1
ATOM 1439 C C . PHE A 1 180 ? 0.697 -47.49 -29.122 1 95.56 180 PHE A C 1
ATOM 1441 O O . PHE A 1 180 ? 0.252 -47.569 -27.976 1 95.56 180 PHE A O 1
ATOM 1448 N N . ILE A 1 181 ? 1.2 -46.397 -29.613 1 95.49 181 ILE A N 1
ATOM 1449 C CA . ILE A 1 181 ? 1.318 -45.186 -28.809 1 95.49 181 ILE A CA 1
ATOM 1450 C C . ILE A 1 181 ? -0.069 -44.717 -28.375 1 95.49 181 ILE A C 1
ATOM 1452 O O . ILE A 1 181 ? -0.281 -44.386 -27.206 1 95.49 181 ILE A O 1
ATOM 1456 N N . LYS A 1 182 ? -0.971 -44.626 -29.285 1 94.16 182 LYS A N 1
ATOM 1457 C CA . LYS A 1 182 ? -2.335 -44.197 -28.989 1 94.16 182 LYS A CA 1
ATOM 1458 C C . LYS A 1 182 ? -2.967 -45.077 -27.915 1 94.16 182 LYS A C 1
ATOM 1460 O O . LYS A 1 182 ? -3.614 -44.573 -26.994 1 94.16 182 LYS A O 1
ATOM 1465 N N . ASP A 1 183 ? -2.699 -46.328 -28.023 1 93.14 183 ASP A N 1
ATOM 1466 C CA . ASP A 1 183 ? -3.268 -47.288 -27.081 1 93.14 183 ASP A CA 1
ATOM 1467 C C . ASP A 1 183 ? -2.687 -47.095 -25.682 1 93.14 183 ASP A C 1
ATOM 1469 O O . ASP A 1 183 ? -3.415 -47.155 -24.689 1 93.14 183 ASP A O 1
ATOM 1473 N N . VAL A 1 184 ? -1.436 -46.927 -25.691 1 92.33 184 VAL A N 1
ATOM 1474 C CA . VAL A 1 184 ? -0.754 -46.767 -24.411 1 92.33 184 VAL A CA 1
ATOM 1475 C C . VAL A 1 184 ? -1.218 -45.478 -23.736 1 92.33 184 VAL A C 1
ATOM 1477 O O . VAL A 1 184 ? -1.458 -45.455 -22.527 1 92.33 184 VAL A O 1
ATOM 1480 N N . ILE A 1 185 ? -1.336 -44.423 -24.487 1 91.74 185 ILE A N 1
ATOM 1481 C CA . ILE A 1 185 ? -1.767 -43.138 -23.947 1 91.74 185 ILE A CA 1
ATOM 1482 C C . ILE A 1 185 ? -3.171 -43.27 -23.361 1 91.74 185 ILE A C 1
ATOM 1484 O O . ILE A 1 185 ? -3.444 -42.765 -22.269 1 91.74 185 ILE A O 1
ATOM 1488 N N . SER A 1 186 ? -4.048 -43.931 -24.009 1 88.08 186 SER A N 1
ATOM 1489 C CA . SER A 1 186 ? -5.437 -44.079 -23.586 1 88.08 186 SER A CA 1
ATOM 1490 C C . SER A 1 186 ? -5.55 -44.988 -22.367 1 88.08 186 SER A C 1
ATOM 1492 O O . SER A 1 186 ? -6.278 -44.678 -21.421 1 88.08 186 SER A O 1
ATOM 1494 N N . LYS A 1 187 ? -4.727 -46.061 -22.397 1 83.01 187 LYS A N 1
ATOM 1495 C CA . LYS A 1 187 ? -4.829 -47.052 -21.329 1 83.01 187 LYS A CA 1
ATOM 1496 C C . LYS A 1 187 ? -4.146 -46.56 -20.056 1 83.01 187 LYS A C 1
ATOM 1498 O O . LYS A 1 187 ? -4.677 -46.728 -18.956 1 83.01 187 LYS A O 1
ATOM 1503 N N . GLN A 1 188 ? -2.996 -45.967 -20.356 1 83.24 188 GLN A N 1
ATOM 1504 C CA . GLN A 1 188 ? -2.211 -45.553 -19.198 1 83.24 188 GLN A CA 1
ATOM 1505 C C . GLN A 1 188 ? -2.481 -44.093 -18.844 1 83.24 188 GLN A C 1
ATOM 1507 O O . GLN A 1 188 ? -1.952 -43.581 -17.855 1 83.24 188 GLN A O 1
ATOM 1512 N N . LYS A 1 189 ? -3.311 -43.425 -19.66 1 82.77 189 LYS A N 1
ATOM 1513 C CA . LYS A 1 189 ? -3.651 -42.021 -19.444 1 82.77 189 LYS A CA 1
ATOM 1514 C C . LYS A 1 189 ? -2.394 -41.169 -19.287 1 82.77 189 LYS A C 1
ATOM 1516 O O . LYS A 1 189 ? -2.27 -40.409 -18.325 1 82.77 189 LYS A O 1
ATOM 1521 N N . LEU A 1 190 ? -1.558 -41.284 -20.198 1 88.11 190 LEU A N 1
ATOM 1522 C CA . LEU A 1 190 ? -0.243 -40.656 -20.129 1 88.11 190 LEU A CA 1
ATOM 1523 C C . LEU A 1 190 ? -0.316 -39.193 -20.553 1 88.11 190 LEU A C 1
ATOM 1525 O O . LEU A 1 190 ? -1.073 -38.842 -21.462 1 88.11 190 LEU A O 1
ATOM 1529 N N . VAL A 1 191 ? 0.399 -38.44 -19.883 1 88.57 191 VAL A N 1
ATOM 1530 C CA . VAL A 1 191 ? 0.583 -37.055 -20.303 1 88.57 191 VAL A CA 1
ATOM 1531 C C . VAL A 1 191 ? 1.969 -36.881 -20.919 1 88.57 191 VAL A C 1
ATOM 1533 O O . VAL A 1 191 ? 2.982 -37.137 -20.265 1 88.57 191 VAL A O 1
ATOM 1536 N N . LEU A 1 192 ? 2.025 -36.471 -22.113 1 91.3 192 LEU A N 1
ATOM 1537 C CA . LEU A 1 192 ? 3.279 -36.356 -22.85 1 91.3 192 LEU A CA 1
ATOM 1538 C C . LEU A 1 192 ? 3.98 -35.041 -22.526 1 91.3 192 LEU A C 1
ATOM 1540 O O . LEU A 1 192 ? 3.324 -34.022 -22.299 1 91.3 192 LEU A O 1
ATOM 1544 N N . SER A 1 193 ? 5.254 -35.16 -22.395 1 89.72 193 SER A N 1
ATOM 1545 C CA . SER A 1 193 ? 6.015 -33.924 -22.246 1 89.72 193 SER A CA 1
ATOM 1546 C C . SER A 1 193 ? 6.073 -33.148 -23.557 1 89.72 193 SER A C 1
ATOM 1548 O O . SER A 1 193 ? 5.804 -33.703 -24.625 1 89.72 193 SER A O 1
ATOM 1550 N N . ILE A 1 194 ? 6.47 -31.934 -23.601 1 91.5 194 ILE A N 1
ATOM 1551 C CA . ILE A 1 194 ? 6.557 -31.094 -24.79 1 91.5 194 ILE A CA 1
ATOM 1552 C C . ILE A 1 194 ? 7.613 -31.652 -25.741 1 91.5 194 ILE A C 1
ATOM 1554 O O . ILE A 1 194 ? 7.451 -31.595 -26.962 1 91.5 194 ILE A O 1
ATOM 1558 N N . GLY A 1 195 ? 8.767 -32.237 -25.131 1 88.29 195 GLY A N 1
ATOM 1559 C CA . GLY A 1 195 ? 9.789 -32.871 -25.949 1 88.29 195 GLY A CA 1
ATOM 1560 C C . GLY A 1 195 ? 9.276 -34.071 -26.722 1 88.29 195 GLY A C 1
ATOM 1561 O O . GLY A 1 195 ? 9.576 -34.227 -27.907 1 88.29 195 GLY A O 1
ATOM 1562 N N . MET A 1 196 ? 8.442 -34.796 -26.123 1 91.32 196 MET A N 1
ATOM 1563 C CA . MET A 1 196 ? 7.853 -35.966 -26.767 1 91.32 196 MET A CA 1
ATOM 1564 C C . MET A 1 196 ? 6.845 -35.55 -27.833 1 91.32 196 MET A C 1
ATOM 1566 O O . MET A 1 196 ? 6.808 -36.131 -28.919 1 91.32 196 MET A O 1
ATOM 1570 N N . VAL A 1 197 ? 6.09 -34.533 -27.54 1 93.64 197 VAL A N 1
ATOM 1571 C CA . VAL A 1 197 ? 5.095 -34.032 -28.481 1 93.64 197 VAL A CA 1
ATOM 1572 C C . VAL A 1 197 ? 5.786 -33.536 -29.75 1 93.64 197 VAL A C 1
ATOM 1574 O O . VAL A 1 197 ? 5.342 -33.831 -30.862 1 93.64 197 VAL A O 1
ATOM 1577 N N . ASN A 1 198 ? 6.908 -32.918 -29.586 1 92.55 198 ASN A N 1
ATOM 1578 C CA . ASN A 1 198 ? 7.655 -32.417 -30.735 1 92.55 198 ASN A CA 1
ATOM 1579 C C . ASN A 1 198 ? 8.188 -33.558 -31.597 1 92.55 198 ASN A C 1
ATOM 1581 O O . ASN A 1 198 ? 8.08 -33.519 -32.824 1 92.55 198 ASN A O 1
ATOM 1585 N N . LEU A 1 199 ? 8.71 -34.575 -30.965 1 90.13 199 LEU A N 1
ATOM 1586 C CA . LEU A 1 199 ? 9.285 -35.705 -31.687 1 90.13 199 LEU A CA 1
ATOM 1587 C C . LEU A 1 199 ? 8.198 -36.515 -32.385 1 90.13 199 LEU A C 1
ATOM 1589 O O . LEU A 1 199 ? 8.355 -36.904 -33.544 1 90.13 199 LEU A O 1
ATOM 1593 N N . LEU A 1 200 ? 7.136 -36.642 -31.722 1 93.59 200 LEU A N 1
ATOM 1594 C CA . LEU A 1 200 ? 6.053 -37.455 -32.265 1 93.59 200 LEU A CA 1
ATOM 1595 C C . LEU A 1 200 ? 5.312 -36.708 -33.368 1 93.59 200 LEU A C 1
ATOM 1597 O O . LEU A 1 200 ? 4.795 -37.324 -34.302 1 93.59 200 LEU A O 1
ATOM 1601 N N . TYR A 1 201 ? 5.228 -35.427 -33.321 1 94.25 201 TYR A N 1
ATOM 1602 C CA . TYR A 1 201 ? 4.54 -34.646 -34.343 1 94.25 201 TYR A CA 1
ATOM 1603 C C . TYR A 1 201 ? 5.266 -34.739 -35.68 1 94.25 201 TYR A C 1
ATOM 1605 O O . TYR A 1 201 ? 4.633 -34.729 -36.739 1 94.25 201 TYR A O 1
ATOM 1613 N N . LYS A 1 202 ? 6.56 -34.819 -35.653 1 90.25 202 LYS A N 1
ATOM 1614 C CA . LYS A 1 202 ? 7.341 -34.94 -36.881 1 90.25 202 LYS A CA 1
ATOM 1615 C C . LYS A 1 202 ? 7.036 -36.252 -37.599 1 90.25 202 LYS A C 1
ATOM 1617 O O . LYS A 1 202 ? 6.972 -36.292 -38.829 1 90.25 202 LYS A O 1
ATOM 1622 N N . ARG A 1 203 ? 6.684 -37.213 -36.821 1 90.19 203 ARG A N 1
ATOM 1623 C CA . ARG A 1 203 ? 6.485 -38.543 -37.388 1 90.19 203 ARG A CA 1
ATOM 1624 C C . ARG A 1 203 ? 5.001 -38.847 -37.566 1 90.19 203 ARG A C 1
ATOM 1626 O O . ARG A 1 203 ? 4.597 -39.418 -38.581 1 90.19 203 ARG A O 1
ATOM 1633 N N . TYR A 1 204 ? 4.256 -38.511 -36.471 1 93.78 204 TYR A N 1
ATOM 1634 C CA . TYR A 1 204 ? 2.832 -38.829 -36.486 1 93.78 204 TYR A CA 1
ATOM 1635 C C . TYR A 1 204 ? 1.996 -37.6 -36.146 1 93.78 204 TYR A C 1
ATOM 1637 O O . TYR A 1 204 ? 1.4 -37.527 -35.069 1 93.78 204 TYR A O 1
ATOM 1645 N N . PRO A 1 205 ? 1.772 -36.757 -37.017 1 93.94 205 PRO A N 1
ATOM 1646 C CA . PRO A 1 205 ? 1.049 -35.518 -36.72 1 93.94 205 PRO A CA 1
ATOM 1647 C C . PRO A 1 205 ? -0.395 -35.767 -36.289 1 93.94 205 PRO A C 1
ATOM 1649 O O . PRO A 1 205 ? -0.896 -35.1 -35.381 1 93.94 205 PRO A O 1
ATOM 1652 N N . ASP A 1 206 ? -1.033 -36.666 -36.844 1 92.9 206 ASP A N 1
ATOM 1653 C CA . ASP A 1 206 ? -2.438 -36.925 -36.545 1 92.9 206 ASP A CA 1
ATOM 1654 C C . ASP A 1 206 ? -2.61 -37.444 -35.119 1 92.9 206 ASP A C 1
ATOM 1656 O O . ASP A 1 206 ? -3.631 -37.187 -34.478 1 92.9 206 ASP A O 1
ATOM 1660 N N . LEU A 1 207 ? -1.586 -38.213 -34.728 1 94.52 207 LEU A N 1
ATOM 1661 C CA . LEU A 1 207 ? -1.627 -38.735 -33.367 1 94.52 207 LEU A CA 1
ATOM 1662 C C . LEU A 1 207 ? -1.565 -37.602 -32.348 1 94.52 207 LEU A C 1
ATOM 1664 O O . LEU A 1 207 ? -2.304 -37.608 -31.361 1 94.52 207 LEU A O 1
ATOM 1668 N N . ILE A 1 208 ? -0.752 -36.684 -32.629 1 94.24 208 ILE A N 1
ATOM 1669 C CA . ILE A 1 208 ? -0.571 -35.568 -31.707 1 94.24 208 ILE A CA 1
ATOM 1670 C C . ILE A 1 208 ? -1.812 -34.678 -31.723 1 94.24 208 ILE A C 1
ATOM 1672 O O . ILE A 1 208 ? -2.226 -34.162 -30.682 1 94.24 208 ILE A O 1
ATOM 1676 N N . VAL A 1 209 ? -2.388 -34.455 -32.838 1 94.06 209 VAL A N 1
ATOM 1677 C CA . VAL A 1 209 ? -3.626 -33.688 -32.92 1 94.06 209 VAL A CA 1
ATOM 1678 C C . VAL A 1 209 ? -4.71 -34.364 -32.082 1 94.06 209 VAL A C 1
ATOM 1680 O O . VAL A 1 209 ? -5.426 -33.699 -31.329 1 94.06 209 VAL A O 1
ATOM 1683 N N . TRP A 1 210 ? -4.74 -35.675 -32.299 1 93.01 210 TRP A N 1
ATOM 1684 C CA . TRP A 1 210 ? -5.691 -36.44 -31.5 1 93.01 210 TRP A CA 1
ATOM 1685 C C . TRP A 1 210 ? -5.423 -36.256 -30.01 1 93.01 210 TRP A C 1
ATOM 1687 O O . TRP A 1 210 ? -6.35 -36.026 -29.23 1 93.01 210 TRP A O 1
ATOM 1697 N N . TYR A 1 211 ? -4.155 -36.408 -29.646 1 93.82 211 TYR A N 1
ATOM 1698 C CA . TYR A 1 211 ? -3.743 -36.291 -28.252 1 93.82 211 TYR A CA 1
ATOM 1699 C C . TYR A 1 211 ? -4.124 -34.93 -27.683 1 93.82 211 TYR A C 1
ATOM 1701 O O . TYR A 1 211 ? -4.658 -34.84 -26.575 1 93.82 211 TYR A O 1
ATOM 1709 N N . LEU A 1 212 ? -3.849 -33.878 -28.367 1 92.71 212 LEU A N 1
ATOM 1710 C CA . LEU A 1 212 ? -4.133 -32.528 -27.891 1 92.71 212 LEU A CA 1
ATOM 1711 C C . LEU A 1 212 ? -5.634 -32.31 -27.738 1 92.71 212 LEU A C 1
ATOM 1713 O O . LEU A 1 212 ? -6.069 -31.529 -26.889 1 92.71 212 LEU A O 1
ATOM 1717 N N . LYS A 1 213 ? -6.397 -32.924 -28.477 1 90.27 213 LYS A N 1
ATOM 1718 C CA . LYS A 1 213 ? -7.848 -32.769 -28.438 1 90.27 213 LYS A CA 1
ATOM 1719 C C . LYS A 1 213 ? -8.438 -33.43 -27.195 1 90.27 213 LYS A C 1
ATOM 1721 O O . LYS A 1 213 ? -9.586 -33.167 -26.832 1 90.27 213 LYS A O 1
ATOM 1726 N N . LEU A 1 214 ? -7.61 -34.268 -26.566 1 88.44 214 LEU A N 1
ATOM 1727 C CA . LEU A 1 214 ? -8.045 -34.861 -25.306 1 88.44 214 LEU A CA 1
ATOM 1728 C C . LEU A 1 214 ? -8.191 -33.795 -24.225 1 88.44 214 LEU A C 1
ATOM 1730 O O . LEU A 1 214 ? -8.821 -34.034 -23.192 1 88.44 214 LEU A O 1
ATOM 1734 N N . SER A 1 215 ? -7.606 -32.668 -24.499 1 88.3 215 SER A N 1
ATOM 1735 C CA . SER A 1 215 ? -7.678 -31.574 -23.536 1 88.3 215 SER A CA 1
ATOM 1736 C C . SER A 1 215 ? -9.032 -30.874 -23.594 1 88.3 215 SER A C 1
ATOM 1738 O O . SER A 1 215 ? -9.278 -29.924 -22.849 1 88.3 215 SER A O 1
ATOM 1740 N N . ASN A 1 216 ? -9.908 -31.222 -24.495 1 84.38 216 ASN A N 1
ATOM 1741 C CA . ASN A 1 216 ? -11.22 -30.607 -24.667 1 84.38 216 ASN A CA 1
ATOM 1742 C C . ASN A 1 216 ? -11.987 -30.543 -23.349 1 84.38 216 ASN A C 1
ATOM 1744 O O . ASN A 1 216 ? -12.295 -31.578 -22.755 1 84.38 216 ASN A O 1
ATOM 1748 N N . PRO A 1 217 ? -12.174 -29.385 -22.96 1 77.91 217 PRO A N 1
ATOM 1749 C CA . PRO A 1 217 ? -12.922 -29.255 -21.707 1 77.91 217 PRO A CA 1
ATOM 1750 C C . PRO A 1 217 ? -14.316 -29.872 -21.785 1 77.91 217 PRO A C 1
ATOM 1752 O O . PRO A 1 217 ? -14.88 -30.264 -20.76 1 77.91 217 PRO A O 1
ATOM 1755 N N . ALA A 1 218 ? -14.949 -29.823 -23.078 1 68.83 218 ALA A N 1
ATOM 1756 C CA . ALA A 1 218 ? -16.294 -30.365 -23.257 1 68.83 218 ALA A CA 1
ATOM 1757 C C . ALA A 1 218 ? -16.322 -31.865 -22.977 1 68.83 218 ALA A C 1
ATOM 1759 O O . ALA A 1 218 ? -17.388 -32.438 -22.739 1 68.83 218 ALA A O 1
ATOM 1760 N N . LEU A 1 219 ? -15.161 -32.447 -23.172 1 68.33 219 LEU A N 1
ATOM 1761 C CA . LEU A 1 219 ? -15.092 -33.869 -22.855 1 68.33 219 LEU A CA 1
ATOM 1762 C C . LEU A 1 219 ? -15.274 -34.102 -21.359 1 68.33 219 LEU A C 1
ATOM 1764 O O . LEU A 1 219 ? -15.531 -35.229 -20.928 1 68.33 219 LEU A O 1
ATOM 1768 N N . ASN A 1 220 ? -15.207 -32.943 -20.814 1 64.32 220 ASN A N 1
ATOM 1769 C CA . ASN A 1 220 ? -15.382 -33.05 -19.37 1 64.32 220 ASN A CA 1
ATOM 1770 C C . ASN A 1 220 ? -16.857 -33.142 -18.989 1 64.32 220 ASN A C 1
ATOM 1772 O O . ASN A 1 220 ? -17.515 -32.121 -18.788 1 64.32 220 ASN A O 1
ATOM 1776 N N . ASP A 1 221 ? -17.485 -34.173 -19.384 1 66.51 221 ASP A N 1
ATOM 1777 C CA . ASP A 1 221 ? -18.813 -34.479 -18.861 1 66.51 221 ASP A CA 1
ATOM 1778 C C . ASP A 1 221 ? -18.803 -34.536 -17.336 1 66.51 221 ASP A C 1
ATOM 1780 O O . ASP A 1 221 ? -18.056 -35.319 -16.744 1 66.51 221 ASP A O 1
ATOM 1784 N N . PRO A 1 222 ? -19.48 -33.591 -16.848 1 70.22 222 PRO A N 1
ATOM 1785 C CA . PRO A 1 222 ? -19.495 -33.608 -15.384 1 70.22 222 PRO A CA 1
ATOM 1786 C C . PRO A 1 222 ? -19.898 -34.966 -14.814 1 70.22 222 PRO A C 1
ATOM 1788 O O . PRO A 1 222 ? -19.574 -35.279 -13.665 1 70.22 222 PRO A O 1
ATOM 1791 N N . LEU A 1 223 ? -20.614 -35.773 -15.655 1 76.83 223 LEU A N 1
ATOM 1792 C CA . LEU A 1 223 ? -21.086 -37.063 -15.166 1 76.83 223 LEU A CA 1
ATOM 1793 C C . LEU A 1 223 ? -20.033 -38.145 -15.381 1 76.83 223 LEU A C 1
ATOM 1795 O O . LEU A 1 223 ? -20.158 -39.253 -14.854 1 76.83 223 LEU A O 1
ATOM 1799 N N . GLU A 1 224 ? -19.034 -37.826 -16.207 1 80.45 224 GLU A N 1
ATOM 1800 C CA . GLU A 1 224 ? -17.964 -38.787 -16.462 1 80.45 224 GLU A CA 1
ATOM 1801 C C . GLU A 1 224 ? -16.64 -38.308 -15.875 1 80.45 224 GLU A C 1
ATOM 1803 O O . GLU A 1 224 ? -16.217 -37.177 -16.126 1 80.45 224 GLU A O 1
ATOM 1808 N N . ARG A 1 225 ? -16.131 -39.136 -15.141 1 82.86 225 ARG A N 1
ATOM 1809 C CA . ARG A 1 225 ? -14.869 -38.784 -14.5 1 82.86 225 ARG A CA 1
ATOM 1810 C C . ARG A 1 225 ? -13.689 -39.052 -15.428 1 82.86 225 ARG A C 1
ATOM 1812 O O . ARG A 1 225 ? -13.48 -40.186 -15.863 1 82.86 225 ARG A O 1
ATOM 1819 N N . ARG A 1 226 ? -13.025 -37.991 -15.804 1 77.53 226 ARG A N 1
ATOM 1820 C CA . ARG A 1 226 ? -11.845 -38.111 -16.655 1 77.53 226 ARG A CA 1
ATOM 1821 C C . ARG A 1 226 ? -10.57 -37.851 -15.861 1 77.53 226 ARG A C 1
ATOM 1823 O O . ARG A 1 226 ? -10.365 -36.749 -15.347 1 77.53 226 ARG A O 1
ATOM 1830 N N . ILE A 1 227 ? -9.768 -38.809 -15.74 1 76.92 227 ILE A N 1
ATOM 1831 C CA . ILE A 1 227 ? -8.55 -38.7 -14.944 1 76.92 227 ILE A CA 1
ATOM 1832 C C . ILE A 1 227 ? -7.399 -38.221 -15.826 1 76.92 227 ILE A C 1
ATOM 1834 O O . ILE A 1 227 ? -6.415 -37.669 -15.327 1 76.92 227 ILE A O 1
ATOM 1838 N N . HIS A 1 228 ? -7.666 -38.53 -17.257 1 75.94 228 HIS A N 1
ATOM 1839 C CA . HIS A 1 228 ? -6.609 -38.106 -18.168 1 75.94 228 HIS A CA 1
ATOM 1840 C C . HIS A 1 228 ? -6.617 -36.592 -18.353 1 75.94 228 HIS A C 1
ATOM 1842 O O . HIS A 1 228 ? -7.434 -36.059 -19.107 1 75.94 228 HIS A O 1
ATOM 1848 N N . HIS A 1 229 ? -5.879 -35.929 -17.589 1 76.49 229 HIS A N 1
ATOM 1849 C CA . HIS A 1 229 ? -5.958 -34.473 -17.638 1 76.49 229 HIS A CA 1
ATOM 1850 C C . HIS A 1 229 ? -4.846 -33.89 -18.504 1 76.49 229 HIS A C 1
ATOM 1852 O O . HIS A 1 229 ? -3.768 -33.563 -18.001 1 76.49 229 HIS A O 1
ATOM 1858 N N . VAL A 1 230 ? -5.032 -33.869 -19.858 1 85.81 230 VAL A N 1
ATOM 1859 C CA . VAL A 1 230 ? -4.116 -33.166 -20.75 1 85.81 230 VAL A CA 1
ATOM 1860 C C . VAL A 1 230 ? -4.379 -31.663 -20.68 1 85.81 230 VAL A C 1
ATOM 1862 O O . VAL A 1 230 ? -5.473 -31.202 -21.014 1 85.81 230 VAL A O 1
ATOM 1865 N N . LYS A 1 231 ? -3.494 -30.929 -20.231 1 81.28 231 LYS A N 1
ATOM 1866 C CA . LYS A 1 231 ? -3.664 -29.484 -20.108 1 81.28 231 LYS A CA 1
ATOM 1867 C C . LYS A 1 231 ? -3.052 -28.754 -21.3 1 81.28 231 LYS A C 1
ATOM 1869 O O . LYS A 1 231 ? -1.83 -28.724 -21.455 1 81.28 231 LYS A O 1
ATOM 1874 N N . ILE A 1 232 ? -3.858 -28.209 -21.927 1 88.41 232 ILE A N 1
ATOM 1875 C CA . ILE A 1 232 ? -3.417 -27.549 -23.151 1 88.41 232 ILE A CA 1
ATOM 1876 C C . ILE A 1 232 ? -2.438 -26.429 -22.809 1 88.41 232 ILE A C 1
ATOM 1878 O O . ILE A 1 232 ? -1.587 -26.069 -23.626 1 88.41 232 ILE A O 1
ATOM 1882 N N . SER A 1 233 ? -2.541 -25.877 -21.639 1 86.18 233 SER A N 1
ATOM 1883 C CA . SER A 1 233 ? -1.698 -24.762 -21.22 1 86.18 233 SER A CA 1
ATOM 1884 C C . SER A 1 233 ? -0.227 -25.164 -21.188 1 86.18 233 SER A C 1
ATOM 1886 O O . SER A 1 233 ? 0.657 -24.314 -21.318 1 86.18 233 SER A O 1
ATOM 1888 N N . GLU A 1 234 ? 0.135 -26.458 -21.049 1 88.33 234 GLU A N 1
ATOM 1889 C CA . GLU A 1 234 ? 1.503 -26.966 -21.006 1 88.33 234 GLU A CA 1
ATOM 1890 C C . GLU A 1 234 ? 2.113 -27.026 -22.403 1 88.33 234 GLU A C 1
ATOM 1892 O O . GLU A 1 234 ? 3.326 -27.19 -22.549 1 88.33 234 GLU A O 1
ATOM 1897 N N . TYR A 1 235 ? 1.279 -26.838 -23.369 1 91.33 235 TYR A N 1
ATOM 1898 C CA . TYR A 1 235 ? 1.741 -26.984 -24.745 1 91.33 235 TYR A CA 1
ATOM 1899 C C . TYR A 1 235 ? 1.591 -25.677 -25.513 1 91.33 235 TYR A C 1
ATOM 1901 O O . TYR A 1 235 ? 1.452 -25.681 -26.738 1 91.33 235 TYR A O 1
ATOM 1909 N N . LYS A 1 236 ? 1.506 -24.662 -24.823 1 88.44 236 LYS A N 1
ATOM 1910 C CA . LYS A 1 236 ? 1.288 -23.353 -25.432 1 88.44 236 LYS A CA 1
ATOM 1911 C C . LYS A 1 236 ? 2.373 -23.036 -26.457 1 88.44 236 LYS A C 1
ATOM 1913 O O . LYS A 1 236 ? 2.091 -22.455 -27.507 1 88.44 236 LYS A O 1
ATOM 1918 N N . SER A 1 237 ? 3.632 -23.438 -26.244 1 87.77 237 SER A N 1
ATOM 1919 C CA . SER A 1 237 ? 4.748 -23.146 -27.138 1 87.77 237 SER A CA 1
ATOM 1920 C C . SER A 1 237 ? 4.68 -23.995 -28.403 1 87.77 237 SER A C 1
ATOM 1922 O O . SER A 1 237 ? 5.256 -23.633 -29.432 1 87.77 237 SER A O 1
ATOM 1924 N N . PHE A 1 238 ? 3.958 -25.105 -28.403 1 92.75 238 PHE A N 1
ATOM 1925 C CA . PHE A 1 238 ? 3.849 -26.025 -29.53 1 92.75 238 PHE A CA 1
ATOM 1926 C C . PHE A 1 238 ? 2.671 -25.652 -30.422 1 92.75 238 PHE A C 1
ATOM 1928 O O . PHE A 1 238 ? 2.723 -25.84 -31.639 1 92.75 238 PHE A O 1
ATOM 1935 N N . LEU A 1 239 ? 1.64 -25.11 -29.929 1 91.91 239 LEU A N 1
ATOM 1936 C CA . LEU A 1 239 ? 0.362 -24.928 -30.609 1 91.91 239 LEU A CA 1
ATOM 1937 C C . LEU A 1 239 ? 0.533 -24.09 -31.871 1 91.91 239 LEU A C 1
ATOM 1939 O O . LEU A 1 239 ? -0.046 -24.404 -32.914 1 91.91 239 LEU A O 1
ATOM 1943 N N . PRO A 1 240 ? 1.373 -23.066 -31.881 1 91.12 240 PRO A N 1
ATOM 1944 C CA . PRO A 1 240 ? 1.53 -22.261 -33.095 1 91.12 240 PRO A CA 1
ATOM 1945 C C . PRO A 1 240 ? 2.085 -23.066 -34.268 1 91.12 240 PRO A C 1
ATOM 1947 O O . PRO A 1 240 ? 1.874 -22.7 -35.427 1 91.12 240 PRO A O 1
ATOM 1950 N N . LYS A 1 241 ? 2.772 -24.176 -34.054 1 89.32 241 LYS A N 1
ATOM 1951 C CA . LYS A 1 241 ? 3.321 -25.018 -35.113 1 89.32 241 LYS A CA 1
ATOM 1952 C C . LYS A 1 241 ? 2.21 -25.66 -35.937 1 89.32 241 LYS A C 1
ATOM 1954 O O . LYS A 1 241 ? 2.417 -26.015 -37.1 1 89.32 241 LYS A O 1
ATOM 1959 N N . LEU A 1 242 ? 1.063 -25.742 -35.37 1 92.97 242 LEU A N 1
ATOM 1960 C CA . LEU A 1 242 ? -0.07 -26.358 -36.052 1 92.97 242 LEU A CA 1
ATOM 1961 C C . LEU A 1 242 ? -0.635 -25.426 -37.119 1 92.97 242 LEU A C 1
ATOM 1963 O O . LEU A 1 242 ? -1.318 -25.875 -38.043 1 92.97 242 LEU A O 1
ATOM 1967 N N . ILE A 1 243 ? -0.422 -24.208 -37.038 1 92.52 243 ILE A N 1
ATOM 1968 C CA . ILE A 1 243 ? -0.984 -23.223 -37.956 1 92.52 243 ILE A CA 1
ATOM 1969 C C . ILE A 1 243 ? -0.438 -23.458 -39.362 1 92.52 243 ILE A C 1
ATOM 1971 O O . ILE A 1 243 ? -1.164 -23.312 -40.349 1 92.52 243 ILE A O 1
ATOM 1975 N N . ARG A 1 244 ? 0.748 -23.873 -39.471 1 86.61 244 ARG A N 1
ATOM 1976 C CA . ARG A 1 244 ? 1.385 -24.056 -40.771 1 86.61 244 ARG A CA 1
ATOM 1977 C C . ARG A 1 244 ? 0.891 -25.33 -41.449 1 86.61 244 ARG A C 1
ATOM 1979 O O . ARG A 1 244 ? 0.567 -25.32 -42.638 1 86.61 244 ARG A O 1
ATOM 1986 N N . ARG A 1 245 ? 0.769 -26.445 -40.732 1 87.14 245 ARG A N 1
ATOM 1987 C CA . ARG A 1 245 ? 0.546 -27.736 -41.374 1 87.14 245 ARG A CA 1
ATOM 1988 C C . ARG A 1 245 ? -0.843 -28.276 -41.049 1 87.14 245 ARG A C 1
ATOM 1990 O O . ARG A 1 245 ? -1.366 -29.131 -41.768 1 87.14 245 ARG A O 1
ATOM 1997 N N . ASN A 1 246 ? -1.433 -27.937 -39.904 1 92.29 246 ASN A N 1
ATOM 1998 C CA . ASN A 1 246 ? -2.724 -28.458 -39.467 1 92.29 246 ASN A CA 1
ATOM 1999 C C . ASN A 1 246 ? -3.618 -27.352 -38.914 1 92.29 246 ASN A C 1
ATOM 2001 O O . ASN A 1 246 ? -4.049 -27.415 -37.761 1 92.29 246 ASN A O 1
ATOM 2005 N N . LEU A 1 247 ? -3.977 -26.542 -39.732 1 93.44 247 LEU A N 1
ATOM 2006 C CA . LEU A 1 247 ? -4.726 -25.356 -39.331 1 93.44 247 LEU A CA 1
ATOM 2007 C C . LEU A 1 247 ? -6.072 -25.742 -38.727 1 93.44 247 LEU A C 1
ATOM 2009 O O . LEU A 1 247 ? -6.497 -25.16 -37.726 1 93.44 247 LEU A O 1
ATOM 2013 N N . SER A 1 248 ? -6.706 -26.581 -39.374 1 91.33 248 SER A N 1
ATOM 2014 C CA . SER A 1 248 ? -8.031 -26.978 -38.909 1 91.33 248 SER A CA 1
ATOM 2015 C C . SER A 1 248 ? -7.981 -27.498 -37.476 1 91.33 248 SER A C 1
ATOM 2017 O O . SER A 1 248 ? -8.878 -27.22 -36.677 1 91.33 248 SER A O 1
ATOM 2019 N N . ALA A 1 249 ? -6.877 -28.282 -37.222 1 92.63 249 ALA A N 1
ATOM 2020 C CA . ALA A 1 249 ? -6.724 -28.818 -35.872 1 92.63 249 ALA A CA 1
ATOM 2021 C C . ALA A 1 249 ? -6.461 -27.703 -34.865 1 92.63 249 ALA A C 1
ATOM 2023 O O . ALA A 1 249 ? -6.999 -27.72 -33.755 1 92.63 249 ALA A O 1
ATOM 2024 N N . PHE A 1 250 ? -5.643 -26.753 -35.32 1 93.27 250 PHE A N 1
ATOM 2025 C CA . PHE A 1 250 ? -5.352 -25.613 -34.459 1 93.27 250 PHE A CA 1
ATOM 2026 C C . PHE A 1 250 ? -6.633 -24.877 -34.083 1 93.27 250 PHE A C 1
ATOM 2028 O O . PHE A 1 250 ? -6.856 -24.568 -32.91 1 93.27 250 PHE A O 1
ATOM 2035 N N . VAL A 1 251 ? -7.439 -24.571 -35 1 92.71 251 VAL A N 1
ATOM 2036 C CA . VAL A 1 251 ? -8.671 -23.815 -34.802 1 92.71 251 VAL A CA 1
ATOM 2037 C C . VAL A 1 251 ? -9.596 -24.574 -33.853 1 92.71 251 VAL A C 1
ATOM 2039 O O . VAL A 1 251 ? -10.174 -23.985 -32.936 1 92.71 251 VAL A O 1
ATOM 2042 N N . GLU A 1 252 ? -9.68 -25.817 -34.129 1 90.85 252 GLU A N 1
ATOM 2043 C CA . GLU A 1 252 ? -10.565 -26.642 -33.312 1 90.85 252 GLU A CA 1
ATOM 2044 C C . GLU A 1 252 ? -10.123 -26.647 -31.852 1 90.85 252 GLU A C 1
ATOM 2046 O O . GLU A 1 252 ? -10.945 -26.482 -30.948 1 90.85 252 GLU A O 1
ATOM 2051 N N . ILE A 1 253 ? -8.884 -26.845 -31.638 1 91.37 253 ILE A N 1
ATOM 2052 C CA . ILE A 1 253 ? -8.34 -26.923 -30.286 1 91.37 253 ILE A CA 1
ATOM 2053 C C . ILE A 1 253 ? -8.486 -25.571 -29.592 1 91.37 253 ILE A C 1
ATOM 2055 O O . ILE A 1 253 ? -8.877 -25.504 -28.424 1 91.37 253 ILE A O 1
ATOM 2059 N N . TYR A 1 254 ? -8.176 -24.579 -30.299 1 91.3 254 TYR A N 1
ATOM 2060 C CA . TYR A 1 254 ? -8.276 -23.241 -29.725 1 91.3 254 TYR A CA 1
ATOM 2061 C C . TYR A 1 254 ? -9.717 -22.913 -29.353 1 91.3 254 TYR A C 1
ATOM 2063 O O . TYR A 1 254 ? -9.974 -22.32 -28.303 1 91.3 254 TYR A O 1
ATOM 2071 N N . GLU A 1 255 ? -10.592 -23.221 -30.172 1 89.55 255 GLU A N 1
ATOM 2072 C CA . GLU A 1 255 ? -12.012 -22.979 -29.93 1 89.55 255 GLU A CA 1
ATOM 2073 C C . GLU A 1 255 ? -12.506 -23.759 -28.715 1 89.55 255 GLU A C 1
ATOM 2075 O O . GLU A 1 255 ? -13.308 -23.251 -27.929 1 89.55 255 GLU A O 1
ATOM 2080 N N . MET A 1 256 ? -11.946 -24.955 -28.608 1 88.24 256 MET A N 1
ATOM 2081 C CA . MET A 1 256 ? -12.328 -25.822 -27.497 1 88.24 256 MET A CA 1
ATOM 2082 C C . MET A 1 256 ? -11.992 -25.173 -26.159 1 88.24 256 MET A C 1
ATOM 2084 O O . MET A 1 256 ? -12.675 -25.409 -25.161 1 88.24 256 MET A O 1
ATOM 2088 N N . HIS A 1 257 ? -11.047 -24.322 -26.173 1 87.98 257 HIS A N 1
ATOM 2089 C CA . HIS A 1 257 ? -10.562 -23.757 -24.918 1 87.98 257 HIS A CA 1
ATOM 2090 C C . HIS A 1 257 ? -10.825 -22.256 -24.852 1 87.98 257 HIS A C 1
ATOM 2092 O O . HIS A 1 257 ? -10.164 -21.538 -24.098 1 87.98 257 HIS A O 1
ATOM 2098 N N . SER A 1 258 ? -11.739 -21.707 -25.578 1 81.98 258 SER A N 1
ATOM 2099 C CA . SER A 1 258 ? -11.985 -20.28 -25.76 1 81.98 258 SER A CA 1
ATOM 2100 C C . SER A 1 258 ? -12.494 -19.638 -24.474 1 81.98 258 SER A C 1
ATOM 2102 O O . SER A 1 258 ? -12.281 -18.446 -24.242 1 81.98 258 SER A O 1
ATOM 2104 N N . LYS A 1 259 ? -13.156 -20.541 -23.673 1 71.8 259 LYS A N 1
ATOM 2105 C CA . LYS A 1 259 ? -13.744 -19.969 -22.466 1 71.8 259 LYS A CA 1
ATOM 2106 C C . LYS A 1 259 ? -12.664 -19.521 -21.486 1 71.8 259 LYS A C 1
ATOM 2108 O O . LYS A 1 259 ? -12.822 -18.511 -20.797 1 71.8 259 LYS A O 1
ATOM 2113 N N . ASN A 1 260 ? -11.5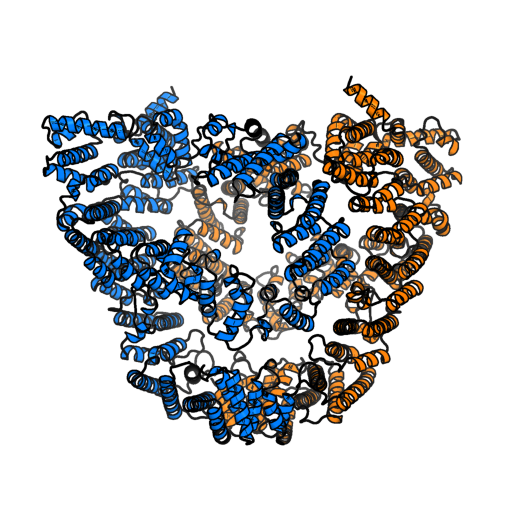74 -20.372 -21.611 1 69.18 260 ASN A N 1
ATOM 2114 C CA . ASN A 1 260 ? -10.444 -19.999 -20.767 1 69.18 260 ASN A CA 1
ATOM 2115 C C . ASN A 1 260 ? -9.268 -19.49 -21.596 1 69.18 260 ASN A C 1
ATOM 2117 O O . ASN A 1 260 ? -8.857 -20.138 -22.561 1 69.18 260 ASN A O 1
ATOM 2121 N N . SER A 1 261 ? -9.089 -18.162 -21.566 1 68.28 261 SER A N 1
ATOM 2122 C CA . SER A 1 261 ? -8.027 -17.559 -22.365 1 68.28 261 SER A CA 1
ATOM 2123 C C . SER A 1 261 ? -6.749 -18.389 -22.303 1 68.28 261 SER A C 1
ATOM 2125 O O . SER A 1 261 ? -6.198 -18.609 -21.222 1 68.28 261 SER A O 1
ATOM 2127 N N . LEU A 1 262 ? -6.309 -19.233 -23.362 1 79.24 262 LEU A N 1
ATOM 2128 C CA . LEU A 1 262 ? -5.062 -19.991 -23.389 1 79.24 262 LEU A CA 1
ATOM 2129 C C . LEU A 1 262 ? -3.859 -19.061 -23.276 1 79.24 262 LEU A C 1
ATOM 2131 O O . LEU A 1 262 ? -2.746 -19.511 -22.993 1 79.24 262 LEU A O 1
ATOM 2135 N N . GLY A 1 263 ? -4.127 -17.751 -23.269 1 74.23 263 GLY A N 1
ATOM 2136 C CA . GLY A 1 263 ? -3.046 -16.779 -23.229 1 74.23 263 GLY A CA 1
ATOM 2137 C C . GLY A 1 263 ? -1.969 -17.042 -24.265 1 74.23 263 GLY A C 1
ATOM 2138 O O . GLY A 1 263 ? -0.777 -16.935 -23.97 1 74.23 263 GLY A O 1
ATOM 2139 N N . LEU A 1 264 ? -2.287 -17.627 -25.407 1 85.95 264 LEU A N 1
ATOM 2140 C CA . LEU A 1 264 ? -1.359 -17.958 -26.483 1 85.95 264 LEU A CA 1
ATOM 2141 C C . LEU A 1 264 ? -0.898 -16.698 -27.209 1 85.95 264 LEU A C 1
ATOM 2143 O O . LEU A 1 264 ? -1.717 -15.848 -27.567 1 85.95 264 LEU A O 1
ATOM 2147 N N . HIS A 1 265 ? 0.347 -16.375 -27.388 1 79.74 265 HIS A N 1
ATOM 2148 C CA . HIS A 1 265 ? 0.914 -15.253 -28.127 1 79.74 265 HIS A CA 1
ATOM 2149 C C . HIS A 1 265 ? 1.617 -15.727 -29.394 1 79.74 265 HIS A C 1
ATOM 2151 O O . HIS A 1 265 ? 2.521 -16.563 -29.332 1 79.74 265 HIS A O 1
ATOM 2157 N N . LEU A 1 266 ? 1.051 -15.341 -30.488 1 88.17 266 LEU A N 1
ATOM 2158 C CA . LEU A 1 266 ? 1.641 -15.686 -31.776 1 88.17 266 LEU A CA 1
ATOM 2159 C C . LEU A 1 266 ? 2.689 -14.657 -32.187 1 88.17 266 LEU A C 1
ATOM 2161 O O . LEU A 1 266 ? 2.559 -13.472 -31.87 1 88.17 266 LEU A O 1
ATOM 2165 N N . SER A 1 267 ? 3.848 -15.136 -32.74 1 84.32 267 SER A N 1
ATOM 2166 C CA . SER A 1 267 ? 4.767 -14.202 -33.383 1 84.32 267 SER A CA 1
ATOM 2167 C C . SER A 1 267 ? 4.101 -13.492 -34.557 1 84.32 267 SER A C 1
ATOM 2169 O O . SER A 1 267 ? 3.054 -13.928 -35.041 1 84.32 267 SER A O 1
ATOM 2171 N N . ARG A 1 268 ? 4.56 -12.398 -35.182 1 81.73 268 ARG A N 1
ATOM 2172 C CA . ARG A 1 268 ? 3.993 -11.635 -36.29 1 81.73 268 ARG A CA 1
ATOM 2173 C C . ARG A 1 268 ? 3.824 -12.511 -37.527 1 81.73 268 ARG A C 1
ATOM 2175 O O . ARG A 1 268 ? 2.795 -12.447 -38.202 1 81.73 268 ARG A O 1
ATOM 2182 N N . LYS A 1 269 ? 4.857 -13.393 -37.68 1 86.98 269 LYS A N 1
ATOM 2183 C CA . LYS A 1 269 ? 4.79 -14.282 -38.837 1 86.98 269 LYS A CA 1
ATOM 2184 C C . LYS A 1 269 ? 3.658 -15.294 -38.688 1 86.98 269 LYS A C 1
ATOM 2186 O O . LYS A 1 269 ? 2.914 -15.544 -39.638 1 86.98 269 LYS A O 1
ATOM 2191 N N . GLN A 1 270 ? 3.514 -15.836 -37.581 1 91.34 270 GLN A N 1
ATOM 2192 C CA . GLN A 1 270 ? 2.48 -16.829 -37.31 1 91.34 270 GLN A CA 1
ATOM 2193 C C . GLN A 1 270 ? 1.089 -16.203 -37.365 1 91.34 270 GLN A C 1
ATOM 2195 O O . GLN A 1 270 ? 0.155 -16.801 -37.904 1 91.34 270 GLN A O 1
ATOM 2200 N N . ALA A 1 271 ? 1.068 -15.045 -36.797 1 92.43 271 ALA A N 1
ATOM 2201 C CA . ALA A 1 271 ? -0.21 -14.338 -36.809 1 92.43 271 ALA A CA 1
ATOM 2202 C C . ALA A 1 271 ? -0.648 -14.02 -38.235 1 92.43 271 ALA A C 1
ATOM 2204 O O . ALA A 1 271 ? -1.824 -14.165 -38.577 1 92.43 271 ALA A O 1
ATOM 2205 N N . ASN A 1 272 ? 0.25 -13.606 -39.105 1 91.84 272 ASN A N 1
ATOM 2206 C CA . ASN A 1 272 ? -0.061 -13.326 -40.503 1 91.84 272 ASN A CA 1
ATOM 2207 C C . ASN A 1 272 ? -0.503 -14.585 -41.242 1 91.84 272 ASN A C 1
ATOM 2209 O O . ASN A 1 272 ? -1.441 -14.545 -42.04 1 91.84 272 ASN A O 1
ATOM 2213 N N . ARG A 1 273 ? 0.196 -15.615 -40.953 1 91.62 273 ARG A N 1
ATOM 2214 C CA . ARG A 1 273 ? -0.192 -16.882 -41.565 1 91.62 273 ARG A CA 1
ATOM 2215 C C . ARG A 1 273 ? -1.599 -17.288 -41.139 1 91.62 273 ARG A C 1
ATOM 2217 O O . ARG A 1 273 ? -2.383 -17.776 -41.955 1 91.62 273 ARG A O 1
ATOM 2224 N N . PHE A 1 274 ? -1.804 -17.135 -39.958 1 93.46 274 PHE A N 1
ATOM 2225 C CA . PHE A 1 274 ? -3.13 -17.455 -39.441 1 93.46 274 PHE A CA 1
ATOM 2226 C C . PHE A 1 274 ? -4.189 -16.564 -40.077 1 93.46 274 PHE A C 1
ATOM 2228 O O . PHE A 1 274 ? -5.247 -17.045 -40.488 1 93.46 274 PHE A O 1
ATOM 2235 N N . ALA A 1 275 ? -3.92 -15.277 -40.068 1 92.44 275 ALA A N 1
ATOM 2236 C CA . ALA A 1 275 ? -4.864 -14.324 -40.648 1 92.44 275 ALA A CA 1
ATOM 2237 C C . ALA A 1 275 ? -5.198 -14.692 -42.091 1 92.44 275 ALA A C 1
ATOM 2239 O O . ALA A 1 275 ? -6.347 -14.566 -42.52 1 92.44 275 ALA A O 1
ATOM 2240 N N . TRP A 1 276 ? -4.19 -15.191 -42.742 1 90.17 276 TRP A N 1
ATOM 2241 C CA . TRP A 1 276 ? -4.376 -15.519 -44.151 1 90.17 276 TRP A CA 1
ATOM 2242 C C . TRP A 1 276 ? -5.147 -16.825 -44.309 1 90.17 276 TRP A C 1
ATOM 2244 O O . TRP A 1 276 ? -6.107 -16.897 -45.081 1 90.17 276 TRP A O 1
ATOM 2254 N N . ASN A 1 277 ? -4.816 -17.824 -43.556 1 90.27 277 ASN A N 1
ATOM 2255 C CA . ASN A 1 277 ? -5.336 -19.17 -43.77 1 90.27 277 ASN A CA 1
ATOM 2256 C C . ASN A 1 277 ? -6.64 -19.395 -43.009 1 90.27 277 ASN A C 1
ATOM 2258 O O . ASN A 1 277 ? -7.426 -20.276 -43.363 1 90.27 277 ASN A O 1
ATOM 2262 N N . ALA A 1 278 ? -6.819 -18.636 -41.972 1 91.32 278 ALA A N 1
ATOM 2263 C CA . ALA A 1 278 ? -7.951 -18.923 -41.095 1 91.32 278 ALA A CA 1
ATOM 2264 C C . ALA A 1 278 ? -8.984 -17.8 -41.148 1 91.32 278 ALA A C 1
ATOM 2266 O O . ALA A 1 278 ? -9.663 -17.526 -40.156 1 91.32 278 ALA A O 1
ATOM 2267 N N . LYS A 1 279 ? -9.108 -17.095 -42.192 1 91.81 279 LYS A N 1
ATOM 2268 C CA . LYS A 1 279 ? -10.014 -15.96 -42.344 1 91.81 279 LYS A CA 1
ATOM 2269 C C . LYS A 1 279 ? -11.453 -16.359 -42.03 1 91.81 279 LYS A C 1
ATOM 2271 O O . LYS A 1 279 ? -12.156 -15.65 -41.308 1 91.81 279 LYS A O 1
ATOM 2276 N N . LYS A 1 280 ? -11.838 -17.464 -42.522 1 91.41 280 LYS A N 1
ATOM 2277 C CA . LYS A 1 280 ? -13.208 -17.928 -42.322 1 91.41 280 LYS A CA 1
ATOM 2278 C C . LYS A 1 280 ? -13.507 -18.133 -40.84 1 91.41 280 LYS A C 1
ATOM 2280 O O . LYS A 1 280 ? -14.602 -17.814 -40.372 1 91.41 280 LYS A O 1
ATOM 2285 N N . TYR A 1 281 ? -12.516 -18.548 -40.148 1 92.38 281 TYR A N 1
ATOM 2286 C CA . TYR A 1 281 ? -12.731 -18.912 -38.752 1 92.38 281 TYR A CA 1
ATOM 2287 C C . TYR A 1 281 ? -12.828 -17.671 -37.874 1 92.38 281 TYR A C 1
ATOM 2289 O O . TYR A 1 281 ? -13.738 -17.556 -37.049 1 92.38 281 TYR A O 1
ATOM 2297 N N . TYR A 1 282 ? -11.855 -16.738 -38.074 1 92.61 282 TYR A N 1
ATOM 2298 C CA . TYR A 1 282 ? -11.882 -15.59 -37.175 1 92.61 282 TYR A CA 1
ATOM 2299 C C . TYR A 1 282 ? -13.015 -14.638 -37.54 1 92.61 282 TYR A C 1
ATOM 2301 O O . TYR A 1 282 ? -13.474 -13.859 -36.702 1 92.61 282 TYR A O 1
ATOM 2309 N N . LEU A 1 283 ? -13.567 -14.649 -38.719 1 93.48 283 LEU A N 1
ATOM 2310 C CA . LEU A 1 283 ? -14.725 -13.841 -39.087 1 93.48 283 LEU A CA 1
ATOM 2311 C C . LEU A 1 283 ? -15.997 -14.397 -38.456 1 93.48 283 LEU A C 1
ATOM 2313 O O . LEU A 1 283 ? -16.899 -13.638 -38.095 1 93.48 283 LEU A O 1
ATOM 2317 N N . ASP A 1 284 ? -15.977 -15.695 -38.338 1 91 284 ASP A N 1
ATOM 2318 C CA . ASP A 1 284 ? -17.165 -16.349 -37.798 1 91 284 ASP A CA 1
ATOM 2319 C C . ASP A 1 284 ? -17.216 -16.226 -36.277 1 91 284 ASP A C 1
ATOM 2321 O O . ASP A 1 284 ? -18.296 -16.105 -35.695 1 91 284 ASP A O 1
ATOM 2325 N N . LYS A 1 285 ? -16.121 -16.337 -35.645 1 91.99 285 LYS A N 1
ATOM 2326 C CA . LYS A 1 285 ? -16.068 -16.271 -34.187 1 91.99 285 LYS A CA 1
ATOM 2327 C C . LYS A 1 285 ? -14.963 -15.329 -33.719 1 91.99 285 LYS A C 1
ATOM 2329 O O . LYS A 1 285 ? -14.043 -15.745 -33.012 1 91.99 285 LYS A O 1
ATOM 2334 N N . PRO A 1 286 ? -15.124 -14.124 -33.923 1 91.59 286 PRO A N 1
ATOM 2335 C CA . PRO A 1 286 ? -14.054 -13.167 -33.627 1 91.59 286 PRO A CA 1
ATOM 2336 C C . PRO A 1 286 ? -13.743 -13.073 -32.136 1 91.59 286 PRO A C 1
ATOM 2338 O O . PRO A 1 286 ? -12.6 -12.805 -31.756 1 91.59 286 PRO A O 1
ATOM 2341 N N . ASN A 1 287 ? -14.629 -13.32 -31.344 1 88.7 287 ASN A N 1
ATOM 2342 C CA . ASN A 1 287 ? -14.416 -13.222 -29.904 1 88.7 287 ASN A CA 1
ATOM 2343 C C . ASN A 1 287 ? -13.356 -14.211 -29.426 1 88.7 287 ASN A C 1
ATOM 2345 O O . ASN A 1 287 ? -12.675 -13.964 -28.428 1 88.7 287 ASN A O 1
ATOM 2349 N N . ILE A 1 288 ? -13.245 -15.212 -30.131 1 89.5 288 ILE A N 1
ATOM 2350 C CA . ILE A 1 288 ? -12.332 -16.274 -29.726 1 89.5 288 ILE A CA 1
ATOM 2351 C C . ILE A 1 288 ? -10.946 -16.014 -30.313 1 89.5 288 ILE A C 1
ATOM 2353 O O . ILE A 1 288 ? -9.934 -16.183 -29.628 1 89.5 288 ILE A O 1
ATOM 2357 N N . PHE A 1 289 ? -10.924 -15.47 -31.523 1 91.14 289 PHE A N 1
ATOM 2358 C CA . PHE A 1 289 ? -9.678 -15.534 -32.277 1 91.14 289 PHE A CA 1
ATOM 2359 C C . PHE A 1 289 ? -9.058 -14.15 -32.419 1 91.14 289 PHE A C 1
ATOM 2361 O O . PHE A 1 289 ? -7.931 -14.015 -32.899 1 91.14 289 PHE A O 1
ATOM 2368 N N . TYR A 1 290 ? -9.701 -13.131 -32.047 1 89.89 290 TYR A N 1
ATOM 2369 C CA . TYR A 1 290 ? -9.22 -11.77 -32.251 1 89.89 290 TYR A CA 1
ATOM 2370 C C . TYR A 1 290 ? -7.849 -11.574 -31.615 1 89.89 290 TYR A C 1
ATOM 2372 O O . TYR A 1 290 ? -6.988 -10.894 -32.177 1 89.89 290 TYR A O 1
ATOM 2380 N N . LYS A 1 291 ? -7.625 -12.185 -30.545 1 87.92 291 LYS A N 1
ATOM 2381 C CA . LYS A 1 291 ? -6.399 -11.998 -29.774 1 87.92 291 LYS A CA 1
ATOM 2382 C C . LYS A 1 291 ? -5.194 -12.576 -30.509 1 87.92 291 LYS A C 1
ATOM 2384 O O . LYS A 1 291 ? -4.05 -12.238 -30.198 1 87.92 291 LYS A O 1
ATOM 2389 N N . LEU A 1 292 ? -5.449 -13.401 -31.445 1 91.13 292 LEU A N 1
ATOM 2390 C CA . LEU A 1 292 ? -4.374 -14.041 -32.194 1 91.13 292 LEU A CA 1
ATOM 2391 C C . LEU A 1 292 ? -3.978 -13.2 -33.403 1 91.13 292 LEU A C 1
ATOM 2393 O O . LEU A 1 292 ? -2.995 -13.505 -34.082 1 91.13 292 LEU A O 1
ATOM 2397 N N . LEU A 1 293 ? -4.796 -12.176 -33.697 1 90.72 293 LEU A N 1
ATOM 2398 C CA . LEU A 1 293 ? -4.579 -11.352 -34.881 1 90.72 293 LEU A CA 1
ATOM 2399 C C . LEU A 1 293 ? -3.784 -10.098 -34.534 1 90.72 293 LEU A C 1
ATOM 2401 O O . LEU A 1 293 ? -3.714 -9.706 -33.367 1 90.72 293 LEU A O 1
ATOM 2405 N N . ILE A 1 294 ? -3.108 -9.677 -35.505 1 91.46 294 ILE A N 1
ATOM 2406 C CA . ILE A 1 294 ? -2.5 -8.356 -35.397 1 91.46 294 ILE A CA 1
ATOM 2407 C C . ILE A 1 294 ? -3.531 -7.284 -35.744 1 91.46 294 ILE A C 1
ATOM 2409 O O . ILE A 1 294 ? -3.908 -7.13 -36.908 1 91.46 294 ILE A O 1
ATOM 2413 N N . PRO A 1 295 ? -3.941 -6.666 -34.742 1 88.26 295 PRO A N 1
ATOM 2414 C CA . PRO A 1 295 ? -5.05 -5.732 -34.949 1 88.26 295 PRO A CA 1
ATOM 2415 C C . PRO A 1 295 ? -4.802 -4.77 -36.108 1 88.26 295 PRO A C 1
ATOM 2417 O O . PRO A 1 295 ? -5.722 -4.471 -36.875 1 88.26 295 PRO A O 1
ATOM 2420 N N . GLU A 1 296 ? -3.611 -4.376 -36.395 1 83.66 296 GLU A N 1
ATOM 2421 C CA . GLU A 1 296 ? -3.264 -3.428 -37.45 1 83.66 296 GLU A CA 1
ATOM 2422 C C . GLU A 1 296 ? -3.482 -4.036 -38.832 1 83.66 296 GLU A C 1
ATOM 2424 O O . GLU A 1 296 ? -3.656 -3.312 -39.814 1 83.66 296 GLU A O 1
ATOM 2429 N N . ASN A 1 297 ? -3.468 -5.347 -38.951 1 87.16 297 ASN A N 1
ATOM 2430 C CA . ASN A 1 297 ? -3.524 -6.012 -40.249 1 87.16 297 ASN A CA 1
ATOM 2431 C C . ASN A 1 297 ? -4.947 -6.435 -40.601 1 87.16 297 ASN A C 1
ATOM 2433 O O . ASN A 1 297 ? -5.19 -6.973 -41.683 1 87.16 297 ASN A O 1
ATOM 2437 N N . ILE A 1 298 ? -5.867 -6.21 -39.801 1 90.28 298 ILE A N 1
ATOM 2438 C CA . ILE A 1 298 ? -7.243 -6.604 -40.082 1 90.28 298 ILE A CA 1
ATOM 2439 C C . ILE A 1 298 ? -7.859 -5.639 -41.093 1 90.28 298 ILE A C 1
ATOM 2441 O O . ILE A 1 298 ? -7.868 -4.425 -40.877 1 90.28 298 ILE A O 1
ATOM 2445 N N . SER A 1 299 ? -8.288 -6.192 -42.184 1 88.49 299 SER A N 1
ATOM 2446 C CA . SER A 1 299 ? -8.864 -5.357 -43.234 1 88.49 299 SER A CA 1
ATOM 2447 C C . SER A 1 299 ? -10.169 -4.716 -42.776 1 88.49 299 SER A C 1
ATOM 2449 O O . SER A 1 299 ? -10.833 -5.225 -41.871 1 88.49 299 SER A O 1
ATOM 2451 N N . GLU A 1 300 ? -10.639 -3.665 -43.45 1 89.87 300 GLU A N 1
ATOM 2452 C CA . GLU A 1 300 ? -11.889 -2.979 -43.138 1 89.87 300 GLU A CA 1
ATOM 2453 C C . GLU A 1 300 ? -13.09 -3.893 -43.36 1 89.87 300 GLU A C 1
ATOM 2455 O O . GLU A 1 300 ? -14.039 -3.882 -42.572 1 89.87 300 GLU A O 1
ATOM 2460 N N . GLU A 1 301 ? -12.959 -4.649 -44.366 1 89.54 301 GLU A N 1
ATOM 2461 C CA . GLU A 1 301 ? -14.055 -5.547 -44.717 1 89.54 301 GLU A CA 1
ATOM 2462 C C . GLU A 1 301 ? -14.233 -6.639 -43.667 1 89.54 301 GLU A C 1
ATOM 2464 O O . GLU A 1 301 ? -15.36 -6.973 -43.296 1 89.54 301 GLU A O 1
ATOM 2469 N N . ASP A 1 302 ? -13.118 -7.095 -43.242 1 92.09 302 ASP A N 1
ATOM 2470 C CA . ASP A 1 302 ? -13.179 -8.155 -42.24 1 92.09 302 ASP A CA 1
ATOM 2471 C C . ASP A 1 302 ? -13.701 -7.622 -40.908 1 92.09 302 ASP A C 1
ATOM 2473 O O . ASP A 1 302 ? -14.48 -8.292 -40.227 1 92.09 302 ASP A O 1
ATOM 2477 N N . MET A 1 303 ? -13.361 -6.435 -40.63 1 93.04 303 MET A N 1
ATOM 2478 C CA . MET A 1 303 ? -13.799 -5.841 -39.37 1 93.04 303 MET A CA 1
ATOM 2479 C C . MET A 1 303 ? -15.307 -5.61 -39.372 1 93.04 303 MET A C 1
ATOM 2481 O O . MET A 1 303 ? -15.967 -5.789 -38.347 1 93.04 303 MET A O 1
ATOM 2485 N N . LYS A 1 304 ? -15.851 -5.219 -40.462 1 91.55 304 LYS A N 1
ATOM 2486 C CA . LYS A 1 304 ? -17.288 -4.995 -40.591 1 91.55 304 LYS A CA 1
ATOM 2487 C C . LYS A 1 304 ? -18.073 -6.264 -40.273 1 91.55 304 LYS A C 1
ATOM 2489 O O . LYS A 1 304 ? -19.162 -6.199 -39.699 1 91.55 304 LYS A O 1
ATOM 2494 N N . ILE A 1 305 ? -17.44 -7.345 -40.609 1 91.86 305 ILE A N 1
ATOM 2495 C CA . ILE A 1 305 ? -18.104 -8.63 -40.413 1 91.86 305 ILE A CA 1
ATOM 2496 C C . ILE A 1 305 ? -17.886 -9.11 -38.98 1 91.86 305 ILE A C 1
ATOM 2498 O O . ILE A 1 305 ? -18.812 -9.617 -38.341 1 91.86 305 ILE A O 1
ATOM 2502 N N . MET A 1 306 ? -16.721 -8.882 -38.416 1 93.63 306 MET A N 1
ATOM 2503 C CA . MET A 1 306 ? -16.299 -9.461 -37.144 1 93.63 306 MET A CA 1
ATOM 2504 C C . MET A 1 306 ? -16.875 -8.676 -35.97 1 93.63 306 MET A C 1
ATOM 2506 O O . MET A 1 306 ? -17.294 -9.263 -34.971 1 93.63 306 MET A O 1
ATOM 2510 N N . PHE A 1 307 ? -17.01 -7.352 -36.114 1 93.93 307 PHE A N 1
ATOM 2511 C CA . PHE A 1 307 ? -17.233 -6.481 -34.966 1 93.93 307 PHE A CA 1
ATOM 2512 C C . PHE A 1 307 ? -18.602 -6.739 -34.349 1 93.93 307 PHE A C 1
ATOM 2514 O O . PHE A 1 307 ? -18.723 -6.879 -33.13 1 93.93 307 PHE A O 1
ATOM 2521 N N . PRO A 1 308 ? -19.61 -6.846 -35.049 1 91.94 308 PRO A N 1
ATOM 2522 C CA . PRO A 1 308 ? -20.918 -7.107 -34.442 1 91.94 308 PRO A CA 1
ATOM 2523 C C . PRO A 1 308 ? -20.95 -8.412 -33.65 1 91.94 308 PRO A C 1
ATOM 2525 O O . PRO A 1 308 ? -21.671 -8.516 -32.654 1 91.94 308 PRO A O 1
ATOM 2528 N N . LYS A 1 309 ? -20.178 -9.318 -34.088 1 91.26 309 LYS A N 1
ATOM 2529 C CA . LYS A 1 309 ? -20.156 -10.632 -33.452 1 91.26 309 LYS A CA 1
ATOM 2530 C C . LYS A 1 309 ? -19.339 -10.606 -32.164 1 91.26 309 LYS A C 1
ATOM 2532 O O . LYS A 1 309 ? -19.424 -11.527 -31.349 1 91.26 309 LYS A O 1
ATOM 2537 N N . MET A 1 310 ? -18.574 -9.563 -32.013 1 91.9 310 MET A N 1
ATOM 2538 C CA . MET A 1 310 ? -17.716 -9.44 -30.838 1 91.9 310 MET A CA 1
ATOM 2539 C C . MET A 1 310 ? -18.488 -8.86 -29.658 1 91.9 310 MET A C 1
ATOM 2541 O O . MET A 1 310 ? -18.039 -8.947 -28.514 1 91.9 310 MET A O 1
ATOM 2545 N N . LEU A 1 311 ? -19.622 -8.23 -29.87 1 92.26 311 LEU A N 1
ATOM 2546 C CA . LEU A 1 311 ? -20.426 -7.636 -28.807 1 92.26 311 LEU A CA 1
ATOM 2547 C C . LEU A 1 311 ? -20.972 -8.711 -27.873 1 92.26 311 LEU A C 1
ATOM 2549 O O . LEU A 1 311 ? -21.355 -9.793 -28.322 1 92.26 311 LEU A O 1
ATOM 2553 N N . PRO A 1 312 ? -20.937 -8.402 -26.553 1 88.03 312 PRO A N 1
ATOM 2554 C CA . PRO A 1 312 ? -21.466 -9.387 -25.606 1 88.03 312 PRO A CA 1
ATOM 2555 C C . PRO A 1 312 ? -22.94 -9.703 -25.845 1 88.03 312 PRO A C 1
ATOM 2557 O O . PRO A 1 312 ? -23.675 -8.868 -26.38 1 88.03 312 PRO A O 1
ATOM 2560 N N . ASP A 1 313 ? -23.306 -10.893 -25.387 1 82.82 313 ASP A N 1
ATOM 2561 C CA . ASP A 1 313 ? -24.698 -11.302 -25.546 1 82.82 313 ASP A CA 1
ATOM 2562 C C . ASP A 1 313 ? -25.613 -10.508 -24.617 1 82.82 313 ASP A C 1
ATOM 2564 O O . ASP A 1 313 ? -26.706 -10.099 -25.015 1 82.82 313 ASP A O 1
ATOM 2568 N N . LYS A 1 314 ? -25.188 -10.16 -23.394 1 75.46 314 LYS A N 1
ATOM 2569 C CA . LYS A 1 314 ? -25.954 -9.391 -22.417 1 75.46 314 LYS A CA 1
ATOM 2570 C C . LYS A 1 314 ? -25.547 -7.921 -22.433 1 75.46 314 LYS A C 1
ATOM 2572 O O . LYS A 1 314 ? -24.357 -7.6 -22.405 1 75.46 314 LYS A O 1
ATOM 2577 N N . ILE A 1 315 ? -26.438 -7.096 -22.463 1 82.2 315 ILE A N 1
ATOM 2578 C CA . ILE A 1 315 ? -26.193 -5.661 -22.556 1 82.2 315 ILE A CA 1
ATOM 2579 C C . ILE A 1 315 ? -25.433 -5.186 -21.319 1 82.2 315 ILE A C 1
ATOM 2581 O O . ILE A 1 315 ? -24.636 -4.248 -21.395 1 82.2 315 ILE A O 1
ATOM 2585 N N . GLU A 1 316 ? -25.712 -5.933 -20.131 1 74.74 316 GLU A N 1
ATOM 2586 C CA . GLU A 1 316 ? -25.088 -5.544 -18.87 1 74.74 316 GLU A CA 1
ATOM 2587 C C . GLU A 1 316 ? -23.572 -5.703 -18.933 1 74.74 316 GLU A C 1
ATOM 2589 O O . GLU A 1 316 ? -22.841 -5.036 -18.197 1 74.74 316 GLU A O 1
ATOM 2594 N N . ASP A 1 317 ? -23.145 -6.592 -19.871 1 83.13 317 ASP A N 1
ATOM 2595 C CA . ASP A 1 317 ? -21.718 -6.884 -19.967 1 83.13 317 ASP A CA 1
ATOM 2596 C C . ASP A 1 317 ? -21.041 -5.979 -20.994 1 83.13 317 ASP A C 1
ATOM 2598 O O . ASP A 1 317 ? -19.831 -6.076 -21.213 1 83.13 317 ASP A O 1
ATOM 2602 N N . PHE A 1 318 ? -21.851 -5.103 -21.594 1 89.96 318 PHE A N 1
ATOM 2603 C CA . PHE A 1 318 ? -21.323 -4.22 -22.627 1 89.96 318 PHE A CA 1
ATOM 2604 C C . PHE A 1 318 ? -20.435 -3.142 -22.016 1 89.96 318 PHE A C 1
ATOM 2606 O O . PHE A 1 318 ? -20.805 -2.516 -21.021 1 89.96 318 PHE A O 1
ATOM 2613 N N . ASN A 1 319 ? -19.284 -2.983 -22.542 1 90.16 319 ASN A N 1
ATOM 2614 C CA . ASN A 1 319 ? -18.344 -1.934 -22.163 1 90.16 319 ASN A CA 1
ATOM 2615 C C . ASN A 1 319 ? -17.873 -1.138 -23.377 1 90.16 319 ASN A C 1
ATOM 2617 O O . ASN A 1 319 ? -17.149 -1.661 -24.226 1 90.16 319 ASN A O 1
ATOM 2621 N N . THR A 1 320 ? -18.194 0.071 -23.384 1 90.47 320 THR A N 1
ATOM 2622 C CA . THR A 1 320 ? -17.921 0.916 -24.541 1 90.47 320 THR A CA 1
ATOM 2623 C C . THR A 1 320 ? -16.419 1.027 -24.786 1 90.47 320 THR A C 1
ATOM 2625 O O . THR A 1 320 ? -15.962 0.933 -25.928 1 90.47 320 THR A O 1
ATOM 2628 N N . ASN A 1 321 ? -15.717 1.242 -23.784 1 88.21 321 ASN A N 1
ATOM 2629 C CA . ASN A 1 321 ? -14.28 1.439 -23.94 1 88.21 321 ASN A CA 1
ATOM 2630 C C . ASN A 1 321 ? -13.594 0.181 -24.464 1 88.21 321 ASN A C 1
ATOM 2632 O O . ASN A 1 321 ? -12.706 0.261 -25.314 1 88.21 321 ASN A O 1
ATOM 2636 N N . ARG A 1 322 ? -14.035 -0.898 -24.036 1 89.6 322 ARG A N 1
ATOM 2637 C CA . ARG A 1 322 ? -13.487 -2.159 -24.523 1 89.6 322 ARG A CA 1
ATOM 2638 C C . ARG A 1 322 ? -13.786 -2.35 -26.006 1 89.6 322 ARG A C 1
ATOM 2640 O O . ARG A 1 322 ? -12.923 -2.792 -26.767 1 89.6 322 ARG A O 1
ATOM 2647 N N . MET A 1 323 ? -14.942 -2.049 -26.407 1 92.29 323 MET A N 1
ATOM 2648 C CA . MET A 1 323 ? -15.331 -2.2 -27.806 1 92.29 323 MET A CA 1
ATOM 2649 C C . MET A 1 323 ? -14.521 -1.265 -28.699 1 92.29 323 MET A C 1
ATOM 2651 O O . MET A 1 323 ? -14.13 -1.641 -29.805 1 92.29 323 MET A O 1
ATOM 2655 N N . LEU A 1 324 ? -14.311 -0.116 -28.137 1 90.31 324 LEU A N 1
ATOM 2656 C CA . LEU A 1 324 ? -13.556 0.866 -28.907 1 90.31 324 LEU A CA 1
ATOM 2657 C C . LEU A 1 324 ? -12.102 0.434 -29.063 1 90.31 324 LEU A C 1
ATOM 2659 O O . LEU A 1 324 ? -11.453 0.771 -30.055 1 90.31 324 LEU A O 1
ATOM 2663 N N . GLN A 1 325 ? -11.674 -0.225 -28.168 1 88.82 325 GLN A N 1
ATOM 2664 C CA . GLN A 1 325 ? -10.313 -0.743 -28.268 1 88.82 325 GLN A CA 1
ATOM 2665 C C . GLN A 1 325 ? -10.17 -1.691 -29.455 1 88.82 325 GLN A C 1
ATOM 2667 O O . GLN A 1 325 ? -9.138 -1.699 -30.129 1 88.82 325 GLN A O 1
ATOM 2672 N N . TYR A 1 326 ? -11.202 -2.478 -29.771 1 89.88 326 TYR A N 1
ATOM 2673 C CA . TYR A 1 326 ? -11.18 -3.391 -30.908 1 89.88 326 TYR A CA 1
ATOM 2674 C C . TYR A 1 326 ? -11.16 -2.623 -32.225 1 89.88 326 TYR A C 1
ATOM 2676 O O . TYR A 1 326 ? -10.69 -3.137 -33.243 1 89.88 326 TYR A O 1
ATOM 2684 N N . LEU A 1 327 ? -11.635 -1.39 -32.095 1 89.56 327 LEU A N 1
ATOM 2685 C CA . LEU A 1 327 ? -11.761 -0.589 -33.308 1 89.56 327 LEU A CA 1
ATOM 2686 C C . LEU A 1 327 ? -10.608 0.402 -33.425 1 89.56 327 LEU A C 1
ATOM 2688 O O . LEU A 1 327 ? -10.641 1.303 -34.267 1 89.56 327 LEU A O 1
ATOM 2692 N N . ARG A 1 328 ? -9.688 0.288 -32.648 1 84.76 328 ARG A N 1
ATOM 2693 C CA . ARG A 1 328 ? -8.585 1.241 -32.577 1 84.76 328 ARG A CA 1
ATOM 2694 C C . ARG A 1 328 ? -7.889 1.374 -33.928 1 84.76 328 ARG A C 1
ATOM 2696 O O . ARG A 1 328 ? -7.485 2.471 -34.318 1 84.76 328 ARG A O 1
ATOM 2703 N N . GLN A 1 329 ? -7.814 0.26 -34.67 1 81.41 329 GLN A N 1
ATOM 2704 C CA . GLN A 1 329 ? -7.099 0.279 -35.942 1 81.41 329 GLN A CA 1
ATOM 2705 C C . GLN A 1 329 ? -8.067 0.414 -37.114 1 81.41 329 GLN A C 1
ATOM 2707 O O . GLN A 1 329 ? -7.643 0.487 -38.27 1 81.41 329 GLN A O 1
ATOM 2712 N N . TYR A 1 330 ? -9.316 0.372 -36.82 1 87.08 330 TYR A N 1
ATOM 2713 C CA . TYR A 1 330 ? -10.34 0.603 -37.833 1 87.08 330 TYR A CA 1
ATOM 2714 C C . TYR A 1 330 ? -10.441 2.084 -38.178 1 87.08 330 TYR A C 1
ATOM 2716 O O . TYR A 1 330 ? -10.236 2.944 -37.317 1 87.08 330 TYR A O 1
ATOM 2724 N N . PRO A 1 331 ? -10.63 2.431 -39.485 1 80.82 331 PRO A N 1
ATOM 2725 C CA . PRO A 1 331 ? -10.703 3.849 -39.845 1 80.82 331 PRO A CA 1
ATOM 2726 C C . PRO A 1 331 ? -11.655 4.637 -38.948 1 80.82 331 PRO A C 1
ATOM 2728 O O . PRO A 1 331 ? -12.814 4.25 -38.78 1 80.82 331 PRO A O 1
ATOM 2731 N N . LYS A 1 332 ? -11.162 5.613 -38.405 1 76.02 332 LYS A N 1
ATOM 2732 C CA . LYS A 1 332 ? -11.855 6.411 -37.398 1 76.02 332 LYS A CA 1
ATOM 2733 C C . LYS A 1 332 ? -13.205 6.898 -37.915 1 76.02 332 LYS A C 1
ATOM 2735 O O . LYS A 1 332 ? -14.188 6.926 -37.171 1 76.02 332 LYS A O 1
ATOM 2740 N N . ALA A 1 333 ? -13.286 7.212 -39.296 1 75.06 333 ALA A N 1
ATOM 2741 C CA . ALA A 1 333 ? -14.488 7.789 -39.893 1 75.06 333 ALA A CA 1
ATOM 2742 C C . ALA A 1 333 ? -15.652 6.803 -39.845 1 75.06 333 ALA A C 1
ATOM 2744 O O . ALA A 1 333 ? -16.817 7.208 -39.839 1 75.06 333 ALA A O 1
ATOM 2745 N N . PHE A 1 334 ? -15.301 5.476 -39.792 1 86.35 334 PHE A N 1
ATOM 2746 C CA . PHE A 1 334 ? -16.358 4.479 -39.912 1 86.35 334 PHE A CA 1
ATOM 2747 C C . PHE A 1 334 ? -16.526 3.709 -38.607 1 86.35 334 PHE A C 1
ATOM 2749 O O . PHE A 1 334 ? -17.439 2.891 -38.477 1 86.35 334 PHE A O 1
ATOM 2756 N N . SER A 1 335 ? -15.598 4.003 -37.631 1 89.03 335 SER A N 1
ATOM 2757 C CA . SER A 1 335 ? -15.593 3.248 -36.382 1 89.03 335 SER A CA 1
ATOM 2758 C C . SER A 1 335 ? -16.87 3.492 -35.584 1 89.03 335 SER A C 1
ATOM 2760 O O . SER A 1 335 ? -17.463 2.553 -35.049 1 89.03 335 SER A O 1
ATOM 2762 N N . VAL A 1 336 ? -17.313 4.746 -35.567 1 89.57 336 VAL A N 1
ATOM 2763 C CA . VAL A 1 336 ? -18.489 5.11 -34.784 1 89.57 336 VAL A CA 1
ATOM 2764 C C . VAL A 1 336 ? -19.737 4.489 -35.407 1 89.57 336 VAL A C 1
ATOM 2766 O O . VAL A 1 336 ? -20.576 3.925 -34.701 1 89.57 336 VAL A O 1
ATOM 2769 N N . SER A 1 337 ? -19.782 4.715 -36.691 1 90.43 337 SER A N 1
ATOM 2770 C CA . SER A 1 337 ? -20.94 4.176 -37.398 1 90.43 337 SER A CA 1
ATOM 2771 C C . SER A 1 337 ? -21.054 2.668 -37.202 1 90.43 337 SER A C 1
ATOM 2773 O O . SER A 1 337 ? -22.15 2.146 -36.985 1 90.43 337 SER A O 1
ATOM 2775 N N . LEU A 1 338 ? -19.926 2.057 -37.324 1 93.3 338 LEU A N 1
ATOM 2776 C CA . LEU A 1 338 ? -19.929 0.609 -37.152 1 93.3 338 LEU A CA 1
ATOM 2777 C C . LEU A 1 338 ? -20.351 0.23 -35.736 1 93.3 338 LEU A C 1
ATOM 2779 O O . LEU A 1 338 ? -21.136 -0.702 -35.546 1 93.3 338 LEU A O 1
ATOM 2783 N N . LEU A 1 339 ? -19.835 0.919 -34.757 1 94.08 339 LEU A N 1
ATOM 2784 C CA . LEU A 1 339 ? -20.151 0.653 -33.358 1 94.08 339 LEU A CA 1
ATOM 2785 C C . LEU A 1 339 ? -21.635 0.872 -33.084 1 94.08 339 LEU A C 1
ATOM 2787 O O . LEU A 1 339 ? -22.295 0.014 -32.494 1 94.08 339 LEU A O 1
ATOM 2791 N N . LEU A 1 340 ? -22.218 2.032 -33.525 1 93.19 340 LEU A N 1
ATOM 2792 C CA . LEU A 1 340 ? -23.609 2.388 -33.27 1 93.19 340 LEU A CA 1
ATOM 2793 C C . LEU A 1 340 ? -24.556 1.419 -33.971 1 93.19 340 LEU A C 1
ATOM 2795 O O . LEU A 1 340 ? -25.527 0.951 -33.373 1 93.19 340 LEU A O 1
ATOM 2799 N N . LYS A 1 341 ? -24.214 1.157 -35.171 1 92.5 341 LYS A N 1
ATOM 2800 C CA . LYS A 1 341 ? -25.048 0.245 -35.948 1 92.5 341 LYS A CA 1
ATOM 2801 C C . LYS A 1 341 ? -25.027 -1.16 -35.354 1 92.5 341 LYS A C 1
ATOM 2803 O O . LYS A 1 341 ? -26.064 -1.824 -35.279 1 92.5 341 LYS A O 1
ATOM 2808 N N . SER A 1 342 ? -23.828 -1.593 -35.025 1 93.79 342 SER A N 1
ATOM 2809 C CA . SER A 1 342 ? -23.705 -2.931 -34.455 1 93.79 342 SER A CA 1
ATOM 2810 C C . SER A 1 342 ? -24.445 -3.036 -33.126 1 93.79 342 SER A C 1
ATOM 2812 O O . SER A 1 342 ? -25.102 -4.043 -32.853 1 93.79 342 SER A O 1
ATOM 2814 N N . TYR A 1 343 ? -24.332 -2.006 -32.294 1 93.17 343 TYR A N 1
ATOM 2815 C CA . TYR A 1 343 ? -25.038 -1.974 -31.018 1 93.17 343 TYR A CA 1
ATOM 2816 C C . TYR A 1 343 ? -26.547 -2.034 -31.227 1 93.17 343 TYR A C 1
ATOM 2818 O O . TYR A 1 343 ? -27.245 -2.787 -30.545 1 93.17 343 TYR A O 1
ATOM 2826 N N . GLU A 1 344 ? -27.058 -1.239 -32.045 1 91.02 344 GLU A N 1
ATOM 2827 C CA . GLU A 1 344 ? -28.486 -1.182 -32.344 1 91.02 344 GLU A CA 1
ATOM 2828 C C . GLU A 1 344 ? -28.989 -2.515 -32.89 1 91.02 344 GLU A C 1
ATOM 2830 O O . GLU A 1 344 ? -30.087 -2.958 -32.546 1 91.02 344 GLU A O 1
ATOM 2835 N N . ASN A 1 345 ? -28.146 -3.045 -33.751 1 90.3 345 ASN A N 1
ATOM 2836 C CA . ASN A 1 345 ? -28.531 -4.306 -34.376 1 90.3 345 ASN A CA 1
ATOM 2837 C C . ASN A 1 345 ? -28.591 -5.441 -33.359 1 90.3 345 ASN A C 1
ATOM 2839 O O . ASN A 1 345 ? -29.469 -6.302 -33.433 1 90.3 345 ASN A O 1
ATOM 2843 N N . VAL A 1 346 ? -27.67 -5.443 -32.499 1 90.07 346 VAL A N 1
ATOM 2844 C CA . VAL A 1 346 ? -27.543 -6.565 -31.574 1 90.07 346 VAL A CA 1
ATOM 2845 C C . VAL A 1 346 ? -28.522 -6.394 -30.415 1 90.07 346 VAL A C 1
ATOM 2847 O O . VAL A 1 346 ? -29.147 -7.361 -29.974 1 90.07 346 VAL A O 1
ATOM 2850 N N . TYR A 1 347 ? -28.689 -5.094 -29.907 1 85.61 347 TYR A N 1
ATOM 2851 C CA . TYR A 1 347 ? -29.447 -4.909 -28.674 1 85.61 347 TYR A CA 1
ATOM 2852 C C . TYR A 1 347 ? -30.783 -4.231 -28.953 1 85.61 347 TYR A C 1
ATOM 2854 O O . TYR A 1 347 ? -31.654 -4.18 -28.081 1 85.61 347 TYR A O 1
ATOM 2862 N N . GLY A 1 348 ? -31.026 -3.615 -30.014 1 79.75 348 GLY A N 1
ATOM 2863 C CA . GLY A 1 348 ? -32.279 -2.992 -30.409 1 79.75 348 GLY A CA 1
ATOM 2864 C C . GLY A 1 348 ? -32.465 -1.604 -29.827 1 79.75 348 GLY A C 1
ATOM 2865 O O . GLY A 1 348 ? -33.584 -1.089 -29.781 1 79.75 348 GLY A O 1
ATOM 2866 N N . MET A 1 349 ? -31.471 -1.081 -29.226 1 82.83 349 MET A N 1
ATOM 2867 C CA . MET A 1 349 ? -31.518 0.254 -28.638 1 82.83 349 MET A CA 1
ATOM 2868 C C . MET A 1 349 ? -30.326 1.091 -29.091 1 82.83 349 MET A C 1
ATOM 2870 O O . MET A 1 349 ? -29.305 0.546 -29.514 1 82.83 349 MET A O 1
ATOM 2874 N N . SER A 1 350 ? -30.519 2.383 -28.974 1 87.69 350 SER A N 1
ATOM 2875 C CA . SER A 1 350 ? -29.423 3.271 -29.349 1 87.69 350 SER A CA 1
ATOM 2876 C C . SER A 1 350 ? -28.426 3.432 -28.206 1 87.69 350 SER A C 1
ATOM 2878 O O . SER A 1 350 ? -28.82 3.661 -27.06 1 87.69 350 SER A O 1
ATOM 2880 N N . LEU A 1 351 ? -27.241 3.208 -28.496 1 89.26 351 LEU A N 1
ATOM 2881 C CA . LEU A 1 351 ? -26.181 3.338 -27.502 1 89.26 351 LEU A CA 1
ATOM 2882 C C . LEU A 1 351 ? -26.172 4.737 -26.897 1 89.26 351 LEU A C 1
ATOM 2884 O O . LEU A 1 351 ? -25.909 4.901 -25.703 1 89.26 351 LEU A O 1
ATOM 2888 N N . LEU A 1 352 ? -26.547 5.821 -27.651 1 89.2 352 LEU A N 1
ATOM 2889 C CA . LEU A 1 352 ? -26.423 7.224 -27.271 1 89.2 352 LEU A CA 1
ATOM 2890 C C . LEU A 1 352 ? -27.533 7.627 -26.306 1 89.2 352 LEU A C 1
ATOM 2892 O O . LEU A 1 352 ? -27.464 8.688 -25.682 1 89.2 352 LEU A O 1
ATOM 2896 N N . ASP A 1 353 ? -28.434 6.648 -26.1 1 81.71 353 ASP A N 1
ATOM 2897 C CA . ASP A 1 353 ? -29.526 6.933 -25.174 1 81.71 353 ASP A CA 1
ATOM 2898 C C . ASP A 1 353 ? -29.163 6.514 -23.751 1 81.71 353 ASP A C 1
ATOM 2900 O O . ASP A 1 353 ? -29.844 6.889 -22.795 1 81.71 353 ASP A O 1
ATOM 2904 N N . GLU A 1 354 ? -28.171 5.767 -23.66 1 77.53 354 GLU A N 1
ATOM 2905 C CA . GLU A 1 354 ? -27.71 5.328 -22.346 1 77.53 354 GLU A CA 1
ATOM 2906 C C . GLU A 1 354 ? -26.548 6.185 -21.854 1 77.53 354 GLU A C 1
ATOM 2908 O O . GLU A 1 354 ? -25.399 5.963 -22.241 1 77.53 354 GLU A O 1
ATOM 2913 N N . GLU A 1 355 ? -26.72 7.002 -20.964 1 74.98 355 GLU A N 1
ATOM 2914 C CA . GLU A 1 355 ? -25.752 8.007 -20.537 1 74.98 355 GLU A CA 1
ATOM 2915 C C . GLU A 1 355 ? -24.521 7.357 -19.913 1 74.98 355 GLU A C 1
ATOM 2917 O O . GLU A 1 355 ? -23.396 7.819 -20.12 1 74.98 355 GLU A O 1
ATOM 2922 N N . LYS A 1 356 ? -24.833 6.264 -19.065 1 75.16 356 LYS A N 1
ATOM 2923 C CA . LYS A 1 356 ? -23.762 5.653 -18.284 1 75.16 356 LYS A CA 1
ATOM 2924 C C . LYS A 1 356 ? -22.708 5.025 -19.191 1 75.16 356 LYS A C 1
ATOM 2926 O O . LYS A 1 356 ? -21.539 4.921 -18.815 1 75.16 356 LYS A O 1
ATOM 2931 N N . ILE A 1 357 ? -23.069 4.643 -20.465 1 87.22 357 ILE A N 1
ATOM 2932 C CA . ILE A 1 357 ? -22.143 3.887 -21.302 1 87.22 357 ILE A CA 1
ATOM 2933 C C . ILE A 1 357 ? -21.516 4.812 -22.343 1 87.22 357 ILE A C 1
ATOM 2935 O O . ILE A 1 357 ? -20.639 4.396 -23.103 1 87.22 357 ILE A O 1
ATOM 2939 N N . VAL A 1 358 ? -22.001 6.135 -22.425 1 88.44 358 VAL A N 1
ATOM 2940 C CA . VAL A 1 358 ? -21.333 7.127 -23.262 1 88.44 358 VAL A CA 1
ATOM 2941 C C . VAL A 1 358 ? -20.071 7.627 -22.564 1 88.44 358 VAL A C 1
ATOM 2943 O O . VAL A 1 358 ? -20.132 8.534 -21.731 1 88.44 358 VAL A O 1
ATOM 2946 N N . THR A 1 359 ? -19.068 7.072 -22.889 1 87.18 359 THR A N 1
ATOM 2947 C CA . THR A 1 359 ? -17.809 7.364 -22.213 1 87.18 359 THR A CA 1
ATOM 2948 C C . THR A 1 359 ? -17.051 8.473 -22.937 1 87.18 359 THR A C 1
ATOM 2950 O O . THR A 1 359 ? -17.422 8.864 -24.045 1 87.18 359 THR A O 1
ATOM 2953 N N . ALA A 1 360 ? -15.93 9.05 -22.442 1 86.59 360 ALA A N 1
ATOM 2954 C CA . ALA A 1 360 ? -15.077 10.072 -23.043 1 86.59 360 ALA A CA 1
ATOM 2955 C C . ALA A 1 360 ? -14.42 9.556 -24.32 1 86.59 360 ALA A C 1
ATOM 2957 O O . ALA A 1 360 ? -14.268 10.299 -25.292 1 86.59 360 ALA A O 1
ATOM 2958 N N . GLU A 1 361 ? -14.094 8.25 -24.316 1 88.33 361 GLU A N 1
ATOM 2959 C CA . GLU A 1 361 ? -13.466 7.657 -25.493 1 88.33 361 GLU A CA 1
ATOM 2960 C C . GLU A 1 361 ? -14.433 7.617 -26.673 1 88.33 361 GLU A C 1
ATOM 2962 O O . GLU A 1 361 ? -14.029 7.819 -27.82 1 88.33 361 GLU A O 1
ATOM 2967 N N . LEU A 1 362 ? -15.654 7.317 -26.333 1 90.33 362 LEU A N 1
ATOM 2968 C CA . LEU A 1 362 ? -16.663 7.327 -27.386 1 90.33 362 LEU A CA 1
ATOM 2969 C C . LEU A 1 362 ? -16.894 8.742 -27.905 1 90.33 362 LEU A C 1
ATOM 2971 O O . LEU A 1 362 ? -17.024 8.952 -29.113 1 90.33 362 LEU A O 1
ATOM 2975 N N . MET A 1 363 ? -16.903 9.69 -27.057 1 89.79 363 MET A N 1
ATOM 2976 C CA . MET A 1 363 ? -17.126 11.086 -27.425 1 89.79 363 MET A CA 1
ATOM 2977 C C . MET A 1 363 ? -16.059 11.569 -28.401 1 89.79 363 MET A C 1
ATOM 2979 O O . MET A 1 363 ? -16.341 12.384 -29.282 1 89.79 363 MET A O 1
ATOM 2983 N N . LYS A 1 364 ? -14.877 11.012 -28.326 1 86.95 364 LYS A N 1
ATOM 2984 C CA . LYS A 1 364 ? -13.752 11.422 -29.162 1 86.95 364 LYS A CA 1
ATOM 2985 C C . LYS A 1 364 ? -13.997 11.067 -30.626 1 86.95 364 LYS A C 1
ATOM 2987 O O . LYS A 1 364 ? -13.456 11.713 -31.526 1 86.95 364 LYS A O 1
ATOM 2992 N N . ILE A 1 365 ? -14.83 10.04 -30.85 1 87.95 365 ILE A N 1
ATOM 2993 C CA . ILE A 1 365 ? -14.957 9.558 -32.222 1 87.95 365 ILE A CA 1
ATOM 2994 C C . ILE A 1 365 ? -16.363 9.845 -32.742 1 87.95 365 ILE A C 1
ATOM 2996 O O . ILE A 1 365 ? -16.667 9.581 -33.908 1 87.95 365 ILE A O 1
ATOM 3000 N N . LEU A 1 366 ? -17.237 10.437 -31.942 1 89.72 366 LEU A N 1
ATOM 3001 C CA . LEU A 1 366 ? -18.589 10.786 -32.366 1 89.72 366 LEU A CA 1
ATOM 3002 C C . LEU A 1 366 ? -18.57 11.98 -33.314 1 89.72 366 LEU A C 1
ATOM 3004 O O . LEU A 1 366 ? -17.677 12.827 -33.235 1 89.72 366 LEU A O 1
ATOM 3008 N N . PRO A 1 367 ? -19.564 11.938 -34.27 1 88.08 367 PRO A N 1
ATOM 3009 C CA . PRO A 1 367 ? -19.687 13.139 -35.099 1 88.08 367 PRO A CA 1
ATOM 3010 C C . PRO A 1 367 ? -19.933 14.402 -34.276 1 88.08 367 PRO A C 1
ATOM 3012 O O . PRO A 1 367 ? -20.523 14.334 -33.195 1 88.08 367 PRO A O 1
ATOM 3015 N N . ALA A 1 368 ? -19.464 15.549 -34.738 1 89.84 368 ALA A N 1
ATOM 3016 C CA . ALA A 1 368 ? -19.43 16.813 -34.005 1 89.84 368 ALA A CA 1
ATOM 3017 C C . ALA A 1 368 ? -20.804 17.153 -33.435 1 89.84 368 ALA A C 1
ATOM 3019 O O . ALA A 1 368 ? -20.917 17.583 -32.285 1 89.84 368 ALA A O 1
ATOM 3020 N N . GLU A 1 369 ? -21.901 16.894 -34.25 1 89.6 369 GLU A N 1
ATOM 3021 C CA . GLU A 1 369 ? -23.242 17.269 -33.812 1 89.6 369 GLU A CA 1
ATOM 3022 C C . GLU A 1 369 ? -23.691 16.425 -32.623 1 89.6 369 GLU A C 1
ATOM 3024 O O . GLU A 1 369 ? -24.207 16.956 -31.637 1 89.6 369 GLU A O 1
ATOM 3029 N N . GLU A 1 370 ? -23.481 15.221 -32.779 1 90.09 370 GLU A N 1
ATOM 3030 C CA . GLU A 1 370 ? -23.886 14.31 -31.713 1 90.09 370 GLU A CA 1
ATOM 3031 C C . GLU A 1 370 ? -23 14.475 -30.481 1 90.09 370 GLU A C 1
ATOM 3033 O O . GLU A 1 370 ? -23.477 14.371 -29.349 1 90.09 370 GLU A O 1
ATOM 3038 N N . ARG A 1 371 ? -21.713 14.594 -30.702 1 92.05 371 ARG A N 1
ATOM 3039 C CA . ARG A 1 371 ? -20.77 14.827 -29.613 1 92.05 371 ARG A CA 1
ATOM 3040 C C . ARG A 1 371 ? -21.189 16.03 -28.774 1 92.05 371 ARG A C 1
ATOM 3042 O O . ARG A 1 371 ? -21.228 15.952 -27.545 1 92.05 371 ARG A O 1
ATOM 3049 N N . VAL A 1 372 ? -21.542 17.129 -29.382 1 91.97 372 VAL A N 1
ATOM 3050 C CA . VAL A 1 372 ? -21.92 18.361 -28.698 1 91.97 372 VAL A CA 1
ATOM 3051 C C . VAL A 1 372 ? -23.216 18.144 -27.921 1 91.97 372 VAL A C 1
ATOM 3053 O O . VAL A 1 372 ? -23.354 18.612 -26.788 1 91.97 372 VAL A O 1
ATOM 3056 N N . ARG A 1 373 ? -24.122 17.454 -28.566 1 89.16 373 ARG A N 1
ATOM 3057 C CA . ARG A 1 373 ? -25.395 17.165 -27.912 1 89.16 373 ARG A CA 1
ATOM 3058 C C . ARG A 1 373 ? -25.182 16.371 -26.627 1 89.16 373 ARG A C 1
ATOM 3060 O O . ARG A 1 373 ? -25.737 16.714 -25.581 1 89.16 373 ARG A O 1
ATOM 3067 N N . GLN A 1 374 ? -24.395 15.37 -26.73 1 89.1 374 GLN A N 1
ATOM 3068 C CA . GLN A 1 374 ? -24.117 14.521 -25.576 1 89.1 374 GLN A CA 1
ATOM 3069 C C . GLN A 1 374 ? -23.371 15.294 -24.492 1 89.1 374 GLN A C 1
ATOM 3071 O O . GLN A 1 374 ? -23.621 15.1 -23.3 1 89.1 374 GLN A O 1
ATOM 3076 N N . ALA A 1 375 ? -22.386 16.092 -24.892 1 89.61 375 ALA A N 1
ATOM 3077 C CA . ALA A 1 375 ? -21.606 16.89 -23.95 1 89.61 375 ALA A CA 1
ATOM 3078 C C . ALA A 1 375 ? -22.502 17.846 -23.167 1 89.61 375 ALA A C 1
ATOM 3080 O O . ALA A 1 375 ? -22.296 18.06 -21.97 1 89.61 375 ALA A O 1
ATOM 3081 N N . LYS A 1 376 ? -23.482 18.37 -23.791 1 85.67 376 LYS A N 1
ATOM 3082 C CA . LYS A 1 376 ? -24.408 19.288 -23.133 1 85.67 376 LYS A CA 1
ATOM 3083 C C . LYS A 1 376 ? -25.245 18.565 -22.081 1 85.67 376 LYS A C 1
ATOM 3085 O O . LYS A 1 376 ? -25.488 19.101 -20.998 1 85.67 376 LYS A O 1
ATOM 3090 N N . ILE A 1 377 ? -25.595 17.386 -22.384 1 80 377 ILE A N 1
ATOM 3091 C CA . ILE A 1 377 ? -26.361 16.571 -21.447 1 80 377 ILE A CA 1
ATOM 3092 C C . ILE A 1 377 ? -25.518 16.279 -20.208 1 80 377 ILE A C 1
ATOM 3094 O O . ILE A 1 377 ? -25.991 16.425 -19.078 1 80 377 ILE A O 1
ATOM 3098 N N . LYS A 1 378 ? -24.355 15.923 -20.362 1 79.96 378 LYS A N 1
ATOM 3099 C CA . LYS A 1 378 ? -23.46 15.543 -19.273 1 79.96 378 LYS A CA 1
ATOM 3100 C C . LYS A 1 378 ? -23.089 16.752 -18.419 1 79.96 378 LYS A C 1
ATOM 3102 O O . LYS A 1 378 ? -22.957 16.64 -17.199 1 79.96 378 LYS A O 1
ATOM 3107 N N . THR A 1 379 ? -22.73 17.902 -19.043 1 77.59 379 THR A N 1
ATOM 3108 C CA . THR A 1 379 ? -22.321 19.106 -18.329 1 77.59 379 THR A CA 1
ATOM 3109 C C . THR A 1 379 ? -23.456 19.627 -17.452 1 77.59 379 THR A C 1
ATOM 3111 O O . THR A 1 379 ? -23.213 20.218 -16.398 1 77.59 379 THR A O 1
ATOM 3114 N N . ARG A 1 380 ? -24.654 19.464 -17.694 1 65.69 380 ARG A N 1
ATOM 3115 C CA . ARG A 1 380 ? -25.805 19.909 -16.916 1 65.69 380 ARG A CA 1
ATOM 3116 C C . ARG A 1 380 ? -25.948 19.093 -15.635 1 65.69 380 ARG A C 1
ATOM 3118 O O . ARG A 1 380 ? -26.316 19.631 -14.588 1 65.69 380 ARG A O 1
ATOM 3125 N N . LYS A 1 381 ? -25.645 17.853 -15.591 1 58.78 381 LYS A N 1
ATOM 3126 C CA . LYS A 1 381 ? -25.85 16.944 -14.467 1 58.78 381 LYS A CA 1
ATOM 3127 C C . LYS A 1 381 ? -24.66 16.973 -13.513 1 58.78 381 LYS A C 1
ATOM 3129 O O . LYS A 1 381 ? -24.823 16.795 -12.304 1 58.78 381 LYS A O 1
ATOM 3134 N N . HIS A 1 382 ? -23.514 16.853 -13.952 1 55.2 382 HIS A N 1
ATOM 3135 C CA . HIS A 1 382 ? -22.329 16.766 -13.106 1 55.2 382 HIS A CA 1
ATOM 3136 C C . HIS A 1 382 ? -21.779 18.152 -12.784 1 55.2 382 HIS A C 1
ATOM 3138 O O . HIS A 1 382 ? -21.691 19.01 -13.666 1 55.2 382 HIS A O 1
ATOM 3144 N N . ASP A 1 383 ? -22.062 18.661 -11.445 1 46.03 383 ASP A N 1
ATOM 3145 C CA . ASP A 1 383 ? -21.503 19.937 -11.011 1 46.03 383 ASP A CA 1
ATOM 3146 C C . ASP A 1 383 ? -20.098 20.142 -11.575 1 46.03 383 ASP A C 1
ATOM 3148 O O . ASP A 1 383 ? -19.241 19.264 -11.455 1 46.03 383 ASP A O 1
ATOM 3152 N N . GLU A 1 384 ? -19.959 20.956 -12.484 1 46.68 384 GLU A N 1
ATOM 3153 C CA . GLU A 1 384 ? -18.714 21.345 -13.14 1 46.68 384 GLU A CA 1
ATOM 3154 C C . GLU A 1 384 ? -17.532 21.252 -12.179 1 46.68 384 GLU A C 1
ATOM 3156 O O . GLU A 1 384 ? -16.411 20.951 -12.594 1 46.68 384 GLU A O 1
ATOM 3161 N N . ASP A 1 385 ? -17.789 21.753 -10.821 1 41.72 385 ASP A N 1
ATOM 3162 C CA . ASP A 1 385 ? -16.684 22.06 -9.918 1 41.72 385 ASP A CA 1
ATOM 3163 C C . ASP A 1 385 ? -16.287 20.834 -9.099 1 41.72 385 ASP A C 1
ATOM 3165 O O . ASP A 1 385 ? -15.438 20.924 -8.21 1 41.72 385 ASP A O 1
ATOM 3169 N N . SER A 1 386 ? -17.096 19.863 -8.712 1 38.98 386 SER A N 1
ATOM 3170 C CA . SER A 1 386 ? -16.605 18.808 -7.831 1 38.98 386 SER A CA 1
ATOM 3171 C C . SER A 1 386 ? -15.345 18.159 -8.394 1 38.98 386 SER A C 1
ATOM 3173 O O . SER A 1 386 ? -15.404 17.446 -9.398 1 38.98 386 SER A O 1
ATOM 3175 N N . ILE A 1 387 ? -14.196 18.843 -8.289 1 38.07 387 ILE A N 1
ATOM 3176 C CA . ILE A 1 387 ? -12.81 18.677 -8.712 1 38.07 387 ILE A CA 1
ATOM 3177 C C . ILE A 1 387 ? -12.268 17.346 -8.197 1 38.07 387 ILE A C 1
ATOM 3179 O O . ILE A 1 387 ? -11.691 17.283 -7.109 1 38.07 387 ILE A O 1
ATOM 3183 N N . GLY A 1 388 ? -12.887 16.3 -7.656 1 36.62 388 GLY A N 1
ATOM 3184 C CA . GLY A 1 388 ? -11.93 15.327 -7.154 1 36.62 388 GLY A CA 1
ATOM 3185 C C . GLY A 1 388 ? -10.783 15.068 -8.112 1 36.62 388 GLY A C 1
ATOM 3186 O O . GLY A 1 388 ? -10.668 15.732 -9.145 1 36.62 388 GLY A O 1
ATOM 3187 N N . GLY A 1 389 ? -10.205 13.777 -8.238 1 39.15 389 GLY A N 1
ATOM 3188 C CA . GLY A 1 389 ? -8.859 13.384 -8.623 1 39.15 389 GLY A CA 1
ATOM 3189 C C . GLY A 1 389 ? -8.424 13.969 -9.953 1 39.15 389 GLY A C 1
ATOM 3190 O O . GLY A 1 389 ? -8.09 15.153 -10.037 1 39.15 389 GLY A O 1
ATOM 3191 N N . ASN A 1 390 ? -8.071 13.12 -11.038 1 39.99 390 ASN A N 1
ATOM 3192 C CA . ASN A 1 390 ? -7.394 13.13 -12.33 1 39.99 390 ASN A CA 1
ATOM 3193 C C . ASN A 1 390 ? -8.016 14.15 -13.28 1 39.99 390 ASN A C 1
ATOM 3195 O O . ASN A 1 390 ? -8.967 14.845 -12.917 1 39.99 390 ASN A O 1
ATOM 3199 N N . ASP A 1 391 ? -8.071 13.94 -14.765 1 44.98 391 ASP A N 1
ATOM 3200 C CA . ASP A 1 391 ? -8.535 14.581 -15.991 1 44.98 391 ASP A CA 1
ATOM 3201 C C . ASP A 1 391 ? -9.963 15.099 -15.835 1 44.98 391 ASP A C 1
ATOM 3203 O O . ASP A 1 391 ? -10.882 14.612 -16.496 1 44.98 391 ASP A O 1
ATOM 3207 N N . LYS A 1 392 ? -10.596 15.442 -14.795 1 43.06 392 LYS A N 1
ATOM 3208 C CA . LYS A 1 392 ? -11.854 15.64 -14.081 1 43.06 392 LYS A CA 1
ATOM 3209 C C . LYS A 1 392 ? -12.927 16.211 -15.003 1 43.06 392 LYS A C 1
ATOM 3211 O O . LYS A 1 392 ? -14.042 15.689 -15.065 1 43.06 392 LYS A O 1
ATOM 3216 N N . PHE A 1 393 ? -13.322 17.772 -15.212 1 51.27 393 PHE A N 1
ATOM 3217 C CA . PHE A 1 393 ? -14.522 18.235 -15.897 1 51.27 393 PHE A CA 1
ATOM 3218 C C . PHE A 1 393 ? -14.308 18.263 -17.406 1 51.27 393 PHE A C 1
ATOM 3220 O O . PHE A 1 393 ? -14.043 19.322 -17.981 1 51.27 393 PHE A O 1
ATOM 3227 N N . MET A 1 394 ? -14.015 17.104 -17.992 1 72.34 394 MET A N 1
ATOM 3228 C CA . MET A 1 394 ? -13.55 16.876 -19.357 1 72.34 394 MET A CA 1
ATOM 3229 C C . MET A 1 394 ? -14.709 16.949 -20.346 1 72.34 394 MET A C 1
ATOM 3231 O O . MET A 1 394 ? -14.493 17.05 -21.555 1 72.34 394 MET A O 1
ATOM 3235 N N . TRP A 1 395 ? -15.951 17.154 -19.796 1 82.93 395 TRP A N 1
ATOM 3236 C CA . TRP A 1 395 ? -17.042 17.051 -20.759 1 82.93 395 TRP A CA 1
ATOM 3237 C C . TRP A 1 395 ? -17.171 18.333 -21.575 1 82.93 395 TRP A C 1
ATOM 3239 O O . TRP A 1 395 ? -17.551 18.294 -22.748 1 82.93 395 TRP A O 1
ATOM 3249 N N . ARG A 1 396 ? -16.772 19.509 -20.901 1 87.21 396 ARG A N 1
ATOM 3250 C CA . ARG A 1 396 ? -16.856 20.78 -21.613 1 87.21 396 ARG A CA 1
ATOM 3251 C C . ARG A 1 396 ? -15.902 20.806 -22.802 1 87.21 396 ARG A C 1
ATOM 3253 O O . ARG A 1 396 ? -16.101 21.572 -23.747 1 87.21 396 ARG A O 1
ATOM 3260 N N . CYS A 1 397 ? -14.907 19.895 -22.648 1 90.56 397 CYS A N 1
ATOM 3261 C CA . CYS A 1 397 ? -13.907 19.878 -23.71 1 90.56 397 CYS A CA 1
ATOM 3262 C C . CYS A 1 397 ? -14.499 19.339 -25.007 1 90.56 397 CYS A C 1
ATOM 3264 O O . CYS A 1 397 ? -13.927 19.531 -26.082 1 90.56 397 CYS A O 1
ATOM 3266 N N . PHE A 1 398 ? -15.654 18.678 -24.927 1 91.35 398 PHE A N 1
ATOM 3267 C CA . PHE A 1 398 ? -16.273 18.087 -26.107 1 91.35 398 PHE A CA 1
ATOM 3268 C C . PHE A 1 398 ? -17.239 19.068 -26.761 1 91.35 398 PHE A C 1
ATOM 3270 O O . PHE A 1 398 ? -17.821 18.77 -27.806 1 91.35 398 PHE A O 1
ATOM 3277 N N . LEU A 1 399 ? -17.36 20.293 -26.213 1 92.06 399 LEU A N 1
ATOM 3278 C CA . LEU A 1 399 ? -18.117 21.386 -26.813 1 92.06 399 LEU A CA 1
ATOM 3279 C C . LEU A 1 399 ? -17.271 22.135 -27.838 1 92.06 399 LEU A C 1
ATOM 3281 O O . LEU A 1 399 ? -16.058 21.929 -27.918 1 92.06 399 LEU A O 1
ATOM 3285 N N . PRO A 1 400 ? -17.93 22.888 -28.64 1 92.99 400 PRO A N 1
ATOM 3286 C CA . PRO A 1 400 ? -17.161 23.605 -29.66 1 92.99 400 PRO A CA 1
ATOM 3287 C C . PRO A 1 400 ? -16.079 24.501 -29.062 1 92.99 400 PRO A C 1
ATOM 3289 O O . PRO A 1 400 ? -16.302 25.141 -28.031 1 92.99 400 PRO A O 1
ATOM 3292 N N . ALA A 1 401 ? -14.893 24.537 -29.723 1 93.54 401 ALA A N 1
ATOM 3293 C CA . ALA A 1 401 ? -13.729 25.265 -29.225 1 93.54 401 ALA A CA 1
ATOM 3294 C C . ALA A 1 401 ? -14.055 26.74 -29.01 1 93.54 401 ALA A C 1
ATOM 3296 O O . ALA A 1 401 ? -13.584 27.353 -28.049 1 93.54 401 ALA A O 1
ATOM 3297 N N . ASN A 1 402 ? -14.848 27.313 -29.847 1 91.98 402 ASN A N 1
ATOM 3298 C CA . ASN A 1 402 ? -15.166 28.735 -29.778 1 91.98 402 ASN A CA 1
ATOM 3299 C C . ASN A 1 402 ? -15.966 29.07 -28.522 1 91.98 402 ASN A C 1
ATOM 3301 O O . ASN A 1 402 ? -15.918 30.201 -28.034 1 91.98 402 ASN A O 1
ATOM 3305 N N . GLU A 1 403 ? -16.688 28.061 -28.044 1 90.99 403 GLU A N 1
ATOM 3306 C CA . GLU A 1 403 ? -17.493 28.253 -26.842 1 90.99 403 GLU A CA 1
ATOM 3307 C C . GLU A 1 403 ? -16.67 28.002 -25.581 1 90.99 403 GLU A C 1
ATOM 3309 O O . GLU A 1 403 ? -16.847 28.687 -24.572 1 90.99 403 GLU A O 1
ATOM 3314 N N . VAL A 1 404 ? -15.785 27.103 -25.604 1 91.13 404 VAL A N 1
ATOM 3315 C CA . VAL A 1 404 ? -15.143 26.58 -24.402 1 91.13 404 VAL A CA 1
ATOM 3316 C C . VAL A 1 404 ? -13.859 27.357 -24.122 1 91.13 404 VAL A C 1
ATOM 3318 O O . VAL A 1 404 ? -13.566 27.689 -22.971 1 91.13 404 VAL A O 1
ATOM 3321 N N . LEU A 1 405 ? -12.99 27.718 -25.113 1 95.25 405 LEU A N 1
ATOM 3322 C CA . LEU A 1 405 ? -11.652 28.273 -24.944 1 95.25 405 LEU A CA 1
ATOM 3323 C C . LEU A 1 405 ? -11.707 29.613 -24.217 1 95.25 405 LEU A C 1
ATOM 3325 O O . LEU A 1 405 ? -10.931 29.852 -23.288 1 95.25 405 LEU A O 1
ATOM 3329 N N . PRO A 1 406 ? -12.724 30.459 -24.58 1 93.08 406 PRO A N 1
ATOM 3330 C CA . PRO A 1 406 ? -12.788 31.72 -23.838 1 93.08 406 PRO A CA 1
ATOM 3331 C C . PRO A 1 406 ? -13.107 31.518 -22.358 1 93.08 406 PRO A C 1
ATOM 3333 O O . PRO A 1 406 ? -12.549 32.21 -21.503 1 93.08 406 PRO A O 1
ATOM 3336 N N . LYS A 1 407 ? -13.912 30.594 -22.072 1 87.83 407 LYS A N 1
ATOM 3337 C CA . LYS A 1 407 ? -14.287 30.314 -20.69 1 87.83 407 LYS A CA 1
ATOM 3338 C C . LYS A 1 407 ? -13.098 29.784 -19.893 1 87.83 407 LYS A C 1
ATOM 3340 O O . LYS A 1 407 ? -12.926 30.127 -18.722 1 87.83 407 LYS A O 1
ATOM 3345 N N . ILE A 1 408 ? -12.312 28.967 -20.507 1 90.42 408 ILE A N 1
ATOM 3346 C CA . ILE A 1 408 ? -11.151 28.395 -19.835 1 90.42 408 ILE A CA 1
ATOM 3347 C C . ILE A 1 408 ? -10.101 29.48 -19.606 1 90.42 408 ILE A C 1
ATOM 3349 O O . ILE A 1 408 ? -9.455 29.517 -18.556 1 90.42 408 ILE A O 1
ATOM 3353 N N . ARG A 1 409 ? -9.94 30.334 -20.606 1 90.3 409 ARG A N 1
ATOM 3354 C CA . ARG A 1 409 ? -8.999 31.441 -20.463 1 90.3 409 ARG A CA 1
ATOM 3355 C C . ARG A 1 409 ? -9.379 32.334 -19.287 1 90.3 409 ARG A C 1
ATOM 3357 O O . ARG A 1 409 ? -8.51 32.789 -18.541 1 90.3 409 ARG A O 1
ATOM 3364 N N . GLU A 1 410 ? -10.626 32.465 -19.103 1 85.92 410 GLU A N 1
ATOM 3365 C CA . GLU A 1 410 ? -11.109 33.271 -17.986 1 85.92 410 GLU A CA 1
ATOM 3366 C C . GLU A 1 410 ? -10.793 32.607 -16.649 1 85.92 410 GLU A C 1
ATOM 3368 O O . GLU A 1 410 ? -10.386 33.277 -15.698 1 85.92 410 GLU A O 1
ATOM 3373 N N . ARG A 1 411 ? -10.95 31.391 -16.678 1 82.5 411 ARG A N 1
ATOM 3374 C CA . ARG A 1 411 ? -10.668 30.649 -15.453 1 82.5 411 ARG A CA 1
ATOM 3375 C C . ARG A 1 411 ? -9.179 30.677 -15.127 1 82.5 411 ARG A C 1
ATOM 3377 O O . ARG A 1 411 ? -8.795 30.749 -13.958 1 82.5 411 ARG A O 1
ATOM 3384 N N . ILE A 1 412 ? -8.293 30.56 -16.111 1 88.81 412 ILE A N 1
ATOM 3385 C CA . ILE A 1 412 ? -6.846 30.603 -15.931 1 88.81 412 ILE A CA 1
ATOM 3386 C C . ILE A 1 412 ? -6.438 31.952 -15.344 1 88.81 412 ILE A C 1
ATOM 3388 O O . ILE A 1 412 ? -5.577 32.019 -14.463 1 88.81 412 ILE A O 1
ATOM 3392 N N . ALA A 1 413 ? -7.149 32.908 -15.759 1 80.37 413 ALA A N 1
ATOM 3393 C CA . ALA A 1 413 ? -6.836 34.26 -15.302 1 80.37 413 ALA A CA 1
ATOM 3394 C C . ALA A 1 413 ? -7.188 34.435 -13.827 1 80.37 413 ALA A C 1
ATOM 3396 O O . ALA A 1 413 ? -6.603 35.274 -13.139 1 80.37 413 ALA A O 1
ATOM 3397 N N . LYS A 1 414 ? -8.087 33.508 -13.35 1 73.57 414 LYS A N 1
ATOM 3398 C CA . LYS A 1 414 ? -8.596 33.662 -11.99 1 73.57 414 LYS A CA 1
ATOM 3399 C C . LYS A 1 414 ? -7.869 32.733 -11.022 1 73.57 414 LYS A C 1
ATOM 3401 O O . LYS A 1 414 ? -8.013 32.86 -9.805 1 73.57 414 LYS A O 1
ATOM 3406 N N . THR A 1 415 ? -7.114 31.858 -11.563 1 77.37 415 THR A N 1
ATOM 3407 C CA . THR A 1 415 ? -6.494 30.867 -10.691 1 77.37 415 THR A CA 1
ATOM 3408 C C . THR A 1 415 ? -5.045 31.239 -10.393 1 77.37 415 THR A C 1
ATOM 3410 O O . THR A 1 415 ? -4.278 31.551 -11.307 1 77.37 415 THR A O 1
ATOM 3413 N N . SER A 1 416 ? -4.64 31.215 -9.069 1 76.91 416 SER A N 1
ATOM 3414 C CA . SER A 1 416 ? -3.263 31.516 -8.694 1 76.91 416 SER A CA 1
ATOM 3415 C C . SER A 1 416 ? -2.425 30.246 -8.6 1 76.91 416 SER A C 1
ATOM 3417 O O . SER A 1 416 ? -1.194 30.304 -8.637 1 76.91 416 SER A O 1
ATOM 3419 N N . ASP A 1 417 ? -3.116 29.087 -8.539 1 78.98 417 ASP A N 1
ATOM 3420 C CA . ASP A 1 417 ? -2.425 27.808 -8.4 1 78.98 417 ASP A CA 1
ATOM 3421 C C . ASP A 1 417 ? -1.882 27.329 -9.744 1 78.98 417 ASP A C 1
ATOM 3423 O O . ASP A 1 417 ? -2.645 27.129 -10.692 1 78.98 417 ASP A O 1
ATOM 3427 N N . MET A 1 418 ? -0.598 27.137 -9.815 1 85.23 418 MET A N 1
ATOM 3428 C CA . MET A 1 418 ? 0.06 26.755 -11.062 1 85.23 418 MET A CA 1
ATOM 3429 C C . MET A 1 418 ? -0.443 25.401 -11.549 1 85.23 418 MET A C 1
ATOM 3431 O O . MET A 1 418 ? -0.609 25.192 -12.752 1 85.23 418 MET A O 1
ATOM 3435 N N . PHE A 1 419 ? -0.713 24.449 -10.633 1 81.5 419 PHE A N 1
ATOM 3436 C CA . PHE A 1 419 ? -1.144 23.111 -11.021 1 81.5 419 PHE A CA 1
ATOM 3437 C C . PHE A 1 419 ? -2.542 23.146 -11.627 1 81.5 419 PHE A C 1
ATOM 3439 O O . PHE A 1 419 ? -2.83 22.419 -12.58 1 81.5 419 PHE A O 1
ATOM 3446 N N . GLU A 1 420 ? -3.365 24.07 -11.14 1 84.34 420 GLU A N 1
ATOM 3447 C CA . GLU A 1 420 ? -4.683 24.26 -11.739 1 84.34 420 GLU A CA 1
ATOM 3448 C C . GLU A 1 420 ? -4.572 24.86 -13.138 1 84.34 420 GLU A C 1
ATOM 3450 O O . GLU A 1 420 ? -5.296 24.458 -14.051 1 84.34 420 GLU A O 1
ATOM 3455 N N . ARG A 1 421 ? -3.67 25.819 -13.302 1 90.03 421 ARG A N 1
ATOM 3456 C CA . ARG A 1 421 ? -3.473 26.423 -14.616 1 90.03 421 ARG A CA 1
ATOM 3457 C C . ARG A 1 421 ? -2.99 25.388 -15.627 1 90.03 421 ARG A C 1
ATOM 3459 O O . ARG A 1 421 ? -3.429 25.388 -16.779 1 90.03 421 ARG A O 1
ATOM 3466 N N . LYS A 1 422 ? -2.124 24.51 -15.153 1 90.71 422 LYS A N 1
ATOM 3467 C CA . LYS A 1 422 ? -1.629 23.442 -16.016 1 90.71 422 LYS A CA 1
ATOM 3468 C C . LYS A 1 422 ? -2.77 22.551 -16.498 1 90.71 422 LYS A C 1
ATOM 3470 O O . LYS A 1 422 ? -2.837 22.205 -17.68 1 90.71 422 LYS A O 1
ATOM 3475 N N . ASN A 1 423 ? -3.654 22.217 -15.632 1 87.93 423 ASN A N 1
ATOM 3476 C CA . ASN A 1 423 ? -4.792 21.371 -15.976 1 87.93 423 ASN A CA 1
ATOM 3477 C C . ASN A 1 423 ? -5.725 22.062 -16.966 1 87.93 423 ASN A C 1
ATOM 3479 O O . ASN A 1 423 ? -6.232 21.429 -17.893 1 87.93 423 ASN A O 1
ATOM 3483 N N . LEU A 1 424 ? -5.963 23.301 -16.779 1 91.32 424 LEU A N 1
ATOM 3484 C CA . LEU A 1 424 ? -6.839 24.077 -17.65 1 91.32 424 LEU A CA 1
ATOM 3485 C C . LEU A 1 424 ? -6.248 24.194 -19.051 1 91.32 424 LEU A C 1
ATOM 3487 O O . LEU A 1 424 ? -6.968 24.08 -20.045 1 91.32 424 LEU A O 1
ATOM 3491 N N . VAL A 1 425 ? -4.951 24.36 -19.103 1 93.96 425 VAL A N 1
ATOM 3492 C CA . VAL A 1 425 ? -4.292 24.417 -20.404 1 93.96 425 VAL A CA 1
ATOM 3493 C C . VAL A 1 425 ? -4.411 23.064 -21.102 1 93.96 425 VAL A C 1
ATOM 3495 O O . VAL A 1 425 ? -4.608 23.002 -22.318 1 93.96 425 VAL A O 1
ATOM 3498 N N . SER A 1 426 ? -4.235 22.048 -20.345 1 91.53 426 SER A N 1
ATOM 3499 C CA . SER A 1 426 ? -4.413 20.708 -20.894 1 91.53 426 SER A CA 1
ATOM 3500 C C . SER A 1 426 ? -5.813 20.529 -21.472 1 91.53 426 SER A C 1
ATOM 3502 O O . SER A 1 426 ? -5.984 19.885 -22.509 1 91.53 426 SER A O 1
ATOM 3504 N N . GLN A 1 427 ? -6.778 21.096 -20.846 1 91.71 427 GLN A N 1
ATOM 3505 C CA . GLN A 1 427 ? -8.151 21.049 -21.338 1 91.71 427 GLN A CA 1
ATOM 3506 C C . GLN A 1 427 ? -8.294 21.821 -22.646 1 91.71 427 GLN A C 1
ATOM 3508 O O . GLN A 1 427 ? -9.034 21.405 -23.54 1 91.71 427 GLN A O 1
ATOM 3513 N N . MET A 1 428 ? -7.614 22.909 -22.746 1 94.6 428 MET A N 1
ATOM 3514 C CA . MET A 1 428 ? -7.642 23.677 -23.988 1 94.6 428 MET A CA 1
ATOM 3515 C C . MET A 1 428 ? -7.101 22.852 -25.15 1 94.6 428 MET A C 1
ATOM 3517 O O . MET A 1 428 ? -7.71 22.805 -26.221 1 94.6 428 MET A O 1
ATOM 3521 N N . LEU A 1 429 ? -5.98 22.205 -24.838 1 94.27 429 LEU A N 1
ATOM 3522 C CA . LEU A 1 429 ? -5.377 21.362 -25.864 1 94.27 429 LEU A CA 1
ATOM 3523 C C . 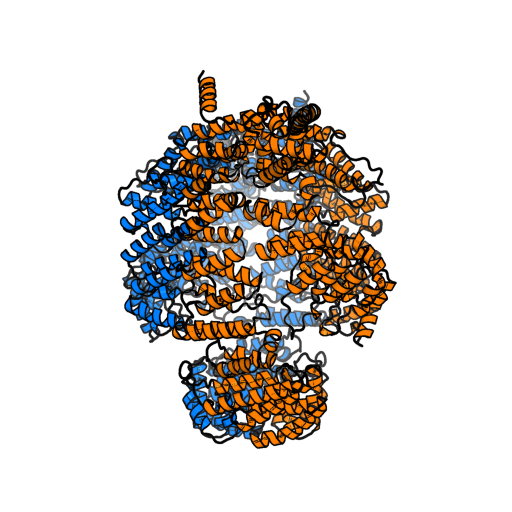LEU A 1 429 ? -6.324 20.237 -26.269 1 94.27 429 LEU A C 1
ATOM 3525 O O . LEU A 1 429 ? -6.524 19.987 -27.46 1 94.27 429 LEU A O 1
ATOM 3529 N N . PHE A 1 430 ? -6.854 19.641 -25.323 1 91.85 430 PHE A N 1
ATOM 3530 C CA . PHE A 1 430 ? -7.742 18.511 -25.569 1 91.85 430 PHE A CA 1
ATOM 3531 C C . PHE A 1 430 ? -8.978 18.953 -26.343 1 91.85 430 PHE A C 1
ATOM 3533 O O . PHE A 1 430 ? -9.426 18.258 -27.257 1 91.85 430 PHE A O 1
ATOM 3540 N N . CYS A 1 431 ? -9.539 20.071 -25.984 1 93.81 431 CYS A N 1
ATOM 3541 C CA . CYS A 1 431 ? -10.698 20.625 -26.676 1 93.81 431 CYS A CA 1
ATOM 3542 C C . CYS A 1 431 ? -10.389 20.867 -28.148 1 93.81 431 CYS A C 1
ATOM 3544 O O . CYS A 1 431 ? -11.198 20.538 -29.018 1 93.81 431 CYS A O 1
ATOM 3546 N N . CYS A 1 432 ? -9.279 21.386 -28.442 1 94.88 432 CYS A N 1
ATOM 3547 C CA . CYS A 1 432 ? -8.882 21.634 -29.824 1 94.88 432 CYS A CA 1
ATOM 3548 C C . CYS A 1 432 ? -8.75 20.327 -30.596 1 94.88 432 CYS A C 1
ATOM 3550 O O . CYS A 1 432 ? -9.14 20.247 -31.762 1 94.88 432 CYS A O 1
ATOM 3552 N N . LYS A 1 433 ? -8.237 19.357 -29.932 1 91.97 433 LYS A N 1
ATOM 3553 C CA . LYS A 1 433 ? -8.024 18.071 -30.589 1 91.97 433 LYS A CA 1
ATOM 3554 C C . LYS A 1 433 ? -9.353 17.396 -30.921 1 91.97 433 LYS A C 1
ATOM 3556 O O . LYS A 1 433 ? -9.551 16.921 -32.041 1 91.97 433 LYS A O 1
ATOM 3561 N N . VAL A 1 434 ? -10.185 17.404 -29.941 1 89.45 434 VAL A N 1
ATOM 3562 C CA . VAL A 1 434 ? -11.477 16.745 -30.098 1 89.45 434 VAL A CA 1
ATOM 3563 C C . VAL A 1 434 ? -12.265 17.413 -31.222 1 89.45 434 VAL A C 1
ATOM 3565 O O . VAL A 1 434 ? -12.973 16.741 -31.977 1 89.45 434 VAL A O 1
ATOM 3568 N N . ASN A 1 435 ? -12.114 18.739 -31.459 1 91.66 435 ASN A N 1
ATOM 3569 C CA . ASN A 1 435 ? -12.829 19.495 -32.483 1 91.66 435 ASN A CA 1
ATOM 3570 C C . ASN A 1 435 ? -12.018 19.6 -33.771 1 91.66 435 ASN A C 1
ATOM 3572 O O . ASN A 1 435 ? -12.428 20.278 -34.714 1 91.66 435 ASN A O 1
ATOM 3576 N N . GLU A 1 436 ? -10.836 18.942 -33.893 1 89.74 436 GLU A N 1
ATOM 3577 C CA . GLU A 1 436 ? -9.944 18.965 -35.048 1 89.74 436 GLU A CA 1
ATOM 3578 C C . GLU A 1 436 ? -9.729 20.39 -35.551 1 89.74 436 GLU A C 1
ATOM 3580 O O . GLU A 1 436 ? -9.887 20.664 -36.743 1 89.74 436 GLU A O 1
ATOM 3585 N N . ASP A 1 437 ? -9.563 21.259 -34.639 1 93 437 ASP A N 1
ATOM 3586 C CA . ASP A 1 437 ? -9.424 22.684 -34.921 1 93 437 ASP A CA 1
ATOM 3587 C C . ASP A 1 437 ? -7.966 23.125 -34.818 1 93 437 ASP A C 1
ATOM 3589 O O . ASP A 1 437 ? -7.525 23.588 -33.764 1 93 437 ASP A O 1
ATOM 3593 N N . ASP A 1 438 ? -7.281 23.108 -35.856 1 93.27 438 ASP A N 1
ATOM 3594 C CA . ASP A 1 438 ? -5.853 23.41 -35.881 1 93.27 438 ASP A CA 1
ATOM 3595 C C . ASP A 1 438 ? -5.604 24.904 -35.685 1 93.27 438 ASP A C 1
ATOM 3597 O O . ASP A 1 438 ? -4.564 25.301 -35.157 1 93.27 438 ASP A O 1
ATOM 3601 N N . GLU A 1 439 ? -6.552 25.647 -36.094 1 94.45 439 GLU A N 1
ATOM 3602 C CA . GLU A 1 439 ? -6.41 27.091 -35.933 1 94.45 439 GLU A CA 1
ATOM 3603 C C . GLU A 1 439 ? -6.485 27.492 -34.463 1 94.45 439 GLU A C 1
ATOM 3605 O O . GLU A 1 439 ? -5.699 28.321 -33.999 1 94.45 439 GLU A O 1
ATOM 3610 N N . SER A 1 440 ? -7.447 26.9 -33.791 1 96.02 440 SER A N 1
ATOM 3611 C CA . SER A 1 440 ? -7.57 27.17 -32.363 1 96.02 440 SER A CA 1
ATOM 3612 C C . SER A 1 440 ? -6.358 26.651 -31.596 1 96.02 440 SER A C 1
ATOM 3614 O O . SER A 1 440 ? -5.935 27.257 -30.609 1 96.02 440 SER A O 1
ATOM 3616 N N . LEU A 1 441 ? -5.814 25.527 -32.07 1 96.63 441 LEU A N 1
ATOM 3617 C CA . LEU A 1 441 ? -4.61 24.996 -31.441 1 96.63 441 LEU A CA 1
ATOM 3618 C C . LEU A 1 441 ? -3.457 25.988 -31.549 1 96.63 441 LEU A C 1
ATOM 3620 O O . LEU A 1 441 ? -2.722 26.2 -30.582 1 96.63 441 LEU A O 1
ATOM 3624 N N . LEU A 1 442 ? -3.337 26.565 -32.724 1 97.03 442 LEU A N 1
ATOM 3625 C CA . LEU A 1 442 ? -2.286 27.554 -32.938 1 97.03 442 LEU A CA 1
ATOM 3626 C C . LEU A 1 442 ? -2.454 28.738 -31.992 1 97.03 442 LEU A C 1
ATOM 3628 O O . LEU A 1 442 ? -1.474 29.232 -31.429 1 97.03 442 LEU A O 1
ATOM 3632 N N . GLU A 1 443 ? -3.684 29.114 -31.774 1 96.03 443 GLU A N 1
ATOM 3633 C CA . GLU A 1 443 ? -3.964 30.228 -30.874 1 96.03 443 GLU A CA 1
ATOM 3634 C C . GLU A 1 443 ? -3.623 29.871 -29.43 1 96.03 443 GLU A C 1
ATOM 3636 O O . GLU A 1 443 ? -3.126 30.712 -28.678 1 96.03 443 GLU A O 1
ATOM 3641 N N . VAL A 1 444 ? -3.951 28.689 -29.05 1 96.28 444 VAL A N 1
ATOM 3642 C CA . VAL A 1 444 ? -3.665 28.225 -27.697 1 96.28 444 VAL A CA 1
ATOM 3643 C C . VAL A 1 444 ? -2.155 28.19 -27.47 1 96.28 444 VAL A C 1
ATOM 3645 O O . VAL A 1 444 ? -1.671 28.588 -26.408 1 96.28 444 VAL A O 1
ATOM 3648 N N . LEU A 1 445 ? -1.396 27.716 -28.495 1 96.81 445 LEU A N 1
ATOM 3649 C CA . LEU A 1 445 ? 0.058 27.668 -28.387 1 96.81 445 LEU A CA 1
ATOM 3650 C C . LEU A 1 445 ? 0.639 29.07 -28.239 1 96.81 445 LEU A C 1
ATOM 3652 O O . LEU A 1 445 ? 1.528 29.294 -27.413 1 96.81 445 LEU A O 1
ATOM 3656 N N . LYS A 1 446 ? 0.119 29.978 -28.982 1 95.76 446 LYS A N 1
ATOM 3657 C CA . LYS A 1 446 ? 0.546 31.37 -28.872 1 95.76 446 LYS A CA 1
ATOM 3658 C C . LYS A 1 446 ? 0.227 31.935 -27.491 1 95.76 446 LYS A C 1
ATOM 3660 O O . LYS A 1 446 ? 1.033 32.666 -26.912 1 95.76 446 LYS A O 1
ATOM 3665 N N . TYR A 1 447 ? -0.936 31.616 -27.063 1 94.27 447 TYR A N 1
ATOM 3666 C CA . TYR A 1 447 ? -1.362 32.049 -25.737 1 94.27 447 TYR A CA 1
ATOM 3667 C C . TYR A 1 447 ? -0.389 31.568 -24.668 1 94.27 447 TYR A C 1
ATOM 3669 O O . TYR A 1 447 ? 0.006 32.336 -23.788 1 94.27 447 TYR A O 1
ATOM 3677 N N . VAL A 1 448 ? 0.013 30.306 -24.648 1 94.07 448 VAL A N 1
ATOM 3678 C CA . VAL A 1 448 ? 0.921 29.72 -23.668 1 94.07 448 VAL A CA 1
ATOM 3679 C C . VAL A 1 448 ? 2.286 30.398 -23.758 1 94.07 448 VAL A C 1
ATOM 3681 O O . VAL A 1 448 ? 2.904 30.703 -22.734 1 94.07 448 VAL A O 1
ATOM 3684 N N . GLN A 1 449 ? 2.702 30.647 -24.95 1 92.46 449 GLN A N 1
ATOM 3685 C CA . GLN A 1 449 ? 4 31.272 -25.182 1 92.46 449 GLN A CA 1
ATOM 3686 C C . GLN A 1 449 ? 4.025 32.702 -24.649 1 92.46 449 GLN A C 1
ATOM 3688 O O . GLN A 1 449 ? 5.034 33.147 -24.099 1 92.46 449 GLN A O 1
ATOM 3693 N N . ASP A 1 450 ? 2.874 33.327 -24.733 1 88.32 450 ASP A N 1
ATOM 3694 C CA . ASP A 1 450 ? 2.85 34.75 -24.411 1 88.32 450 ASP A CA 1
ATOM 3695 C C . ASP A 1 450 ? 2.513 34.974 -22.938 1 88.32 450 ASP A C 1
ATOM 3697 O O . ASP A 1 450 ? 3.161 35.776 -22.262 1 88.32 450 ASP A O 1
ATOM 3701 N N . ARG A 1 451 ? 1.526 34.28 -22.516 1 87.13 451 ARG A N 1
ATOM 3702 C CA . ARG A 1 451 ? 0.976 34.588 -21.2 1 87.13 451 ARG A CA 1
ATOM 3703 C C . ARG A 1 451 ? 1.665 33.769 -20.114 1 87.13 451 ARG A C 1
ATOM 3705 O O . ARG A 1 451 ? 1.687 34.169 -18.948 1 87.13 451 ARG A O 1
ATOM 3712 N N . HIS A 1 452 ? 2.307 32.713 -20.444 1 88.78 452 HIS A N 1
ATOM 3713 C CA . HIS A 1 452 ? 2.839 31.819 -19.422 1 88.78 452 HIS A CA 1
ATOM 3714 C C . HIS A 1 452 ? 4.343 31.626 -19.588 1 88.78 452 HIS A C 1
ATOM 3716 O O . HIS A 1 452 ? 4.881 30.574 -19.234 1 88.78 452 HIS A O 1
ATOM 3722 N N . ARG A 1 453 ? 5.023 32.577 -20.096 1 82.82 453 ARG A N 1
ATOM 3723 C CA . ARG A 1 453 ? 6.454 32.539 -20.379 1 82.82 453 ARG A CA 1
ATOM 3724 C C . ARG A 1 453 ? 7.264 32.444 -19.09 1 82.82 453 ARG A C 1
ATOM 3726 O O . ARG A 1 453 ? 8.352 31.864 -19.076 1 82.82 453 ARG A O 1
ATOM 3733 N N . ASN A 1 454 ? 6.729 33.019 -17.981 1 79.04 454 ASN A N 1
ATOM 3734 C CA . ASN A 1 454 ? 7.48 33.108 -16.733 1 79.04 454 ASN A CA 1
ATOM 3735 C C . ASN A 1 454 ? 6.947 32.134 -15.687 1 79.04 454 ASN A C 1
ATOM 3737 O O . ASN A 1 454 ? 7.194 32.303 -14.492 1 79.04 454 ASN A O 1
ATOM 3741 N N . GLU A 1 455 ? 6.185 31.129 -16.217 1 85.6 455 GLU A N 1
ATOM 3742 C CA . GLU A 1 455 ? 5.7 30.09 -15.313 1 85.6 455 GLU A CA 1
ATOM 3743 C C . GLU A 1 455 ? 6.848 29.227 -14.798 1 85.6 455 GLU A C 1
ATOM 3745 O O . GLU A 1 455 ? 7.957 29.274 -15.335 1 85.6 455 GLU A O 1
ATOM 3750 N N . MET A 1 456 ? 6.695 28.449 -13.812 1 82.52 456 MET A N 1
ATOM 3751 C CA . MET A 1 456 ? 7.677 27.501 -13.295 1 82.52 456 MET A CA 1
ATOM 3752 C C . MET A 1 456 ? 8.005 26.435 -14.336 1 82.52 456 MET A C 1
ATOM 3754 O O . MET A 1 456 ? 7.176 26.123 -15.193 1 82.52 456 MET A O 1
ATOM 3758 N N . SER A 1 457 ? 9.144 25.918 -14.267 1 85.77 457 SER A N 1
ATOM 3759 C CA . SER A 1 457 ? 9.6 24.915 -15.224 1 85.77 457 SER A CA 1
ATOM 3760 C C . SER A 1 457 ? 8.667 23.708 -15.244 1 85.77 457 SER A C 1
ATOM 3762 O O . SER A 1 457 ? 8.437 23.113 -16.299 1 85.77 457 SER A O 1
ATOM 3764 N N . SER A 1 458 ? 8.084 23.457 -14.016 1 86.62 458 SER A N 1
ATOM 3765 C CA . SER A 1 458 ? 7.19 22.307 -13.917 1 86.62 458 SER A CA 1
ATOM 3766 C C . SER A 1 458 ? 5.958 22.487 -14.797 1 86.62 458 SER A C 1
ATOM 3768 O O . SER A 1 458 ? 5.417 21.513 -15.324 1 86.62 458 SER A O 1
ATOM 3770 N N . PHE A 1 459 ? 5.485 23.691 -14.991 1 92.06 459 PHE A N 1
ATOM 3771 C CA . PHE A 1 459 ? 4.37 24.011 -15.875 1 92.06 459 PHE A CA 1
ATOM 3772 C C . PHE A 1 459 ? 4.723 23.701 -17.324 1 92.06 459 PHE A C 1
ATOM 3774 O O . PHE A 1 459 ? 3.944 23.062 -18.035 1 92.06 459 PHE A O 1
ATOM 3781 N N . HIS A 1 460 ? 5.869 24.063 -17.784 1 91.94 460 HIS A N 1
ATOM 3782 C CA . HIS A 1 460 ? 6.274 23.876 -19.173 1 91.94 460 HIS A CA 1
ATOM 3783 C C . HIS A 1 460 ? 6.514 22.402 -19.483 1 91.94 460 HIS A C 1
ATOM 3785 O O . HIS A 1 460 ? 6.181 21.93 -20.572 1 91.94 460 HIS A O 1
ATOM 3791 N N . HIS A 1 461 ? 7.136 21.78 -18.529 1 91.28 461 HIS A N 1
ATOM 3792 C CA . HIS A 1 461 ? 7.337 20.346 -18.707 1 91.28 461 HIS A CA 1
ATOM 3793 C C . HIS A 1 461 ? 6.007 19.621 -18.88 1 91.28 461 HIS A C 1
ATOM 3795 O O . HIS A 1 461 ? 5.853 18.808 -19.795 1 91.28 461 HIS A O 1
ATOM 3801 N N . ALA A 1 462 ? 5.064 19.958 -18.003 1 89.4 462 ALA A N 1
ATOM 3802 C CA . ALA A 1 462 ? 3.739 19.347 -18.073 1 89.4 462 ALA A CA 1
ATOM 3803 C C . ALA A 1 462 ? 3.052 19.677 -19.395 1 89.4 462 ALA A C 1
ATOM 3805 O O . ALA A 1 462 ? 2.363 18.832 -19.971 1 89.4 462 ALA A O 1
ATOM 3806 N N . PHE A 1 463 ? 3.245 20.797 -19.919 1 93.16 463 PHE A N 1
ATOM 3807 C CA . PHE A 1 463 ? 2.673 21.249 -21.182 1 93.16 463 PHE A CA 1
ATOM 3808 C C . PHE A 1 463 ? 3.188 20.405 -22.342 1 93.16 463 PHE A C 1
ATOM 3810 O O . PHE A 1 463 ? 2.407 19.949 -23.18 1 93.16 463 PHE A O 1
ATOM 3817 N N . LEU A 1 464 ? 4.45 20.188 -22.346 1 94.46 464 LEU A N 1
ATOM 3818 C CA . LEU A 1 464 ? 5.053 19.424 -23.432 1 94.46 464 LEU A CA 1
ATOM 3819 C C . LEU A 1 464 ? 4.621 17.963 -23.375 1 94.46 464 LEU A C 1
ATOM 3821 O O . LEU A 1 464 ? 4.36 17.347 -24.41 1 94.46 464 LEU A O 1
ATOM 3825 N N . VAL A 1 465 ? 4.577 17.477 -22.249 1 91.81 465 VAL A N 1
ATOM 3826 C CA . VAL A 1 465 ? 4.118 16.101 -22.085 1 91.81 465 VAL A CA 1
ATOM 3827 C C . VAL A 1 465 ? 2.676 15.976 -22.57 1 91.81 465 VAL A C 1
ATOM 3829 O O . VAL A 1 465 ? 2.328 15.017 -23.264 1 91.81 465 VAL A O 1
ATOM 3832 N N . LYS A 1 466 ? 1.869 16.922 -22.29 1 92.35 466 LYS A N 1
ATOM 3833 C CA . LYS A 1 466 ? 0.447 16.877 -22.62 1 92.35 466 LYS A CA 1
ATOM 3834 C C . LYS A 1 466 ? 0.226 17.029 -24.123 1 92.35 466 LYS A C 1
ATOM 3836 O O . LYS A 1 466 ? -0.606 16.332 -24.707 1 92.35 466 LYS A O 1
ATOM 3841 N N . ILE A 1 467 ? 0.895 17.898 -24.745 1 94.82 467 ILE A N 1
ATOM 3842 C CA . ILE A 1 467 ? 0.696 18.081 -26.178 1 94.82 467 ILE A CA 1
ATOM 3843 C C . ILE A 1 467 ? 1.119 16.817 -26.923 1 94.82 467 ILE A C 1
ATOM 3845 O O . ILE A 1 467 ? 0.482 16.423 -27.903 1 94.82 467 ILE A O 1
ATOM 3849 N N . GLN A 1 468 ? 2.142 16.19 -26.406 1 92.32 468 GLN A N 1
ATOM 3850 C CA . GLN A 1 468 ? 2.611 14.954 -27.024 1 92.32 468 GLN A CA 1
ATOM 3851 C C . GLN A 1 468 ? 1.608 13.822 -26.821 1 92.32 468 GLN A C 1
ATOM 3853 O O . GLN A 1 468 ? 1.448 12.964 -27.692 1 92.32 468 GLN A O 1
ATOM 3858 N N . SER A 1 469 ? 1.055 13.847 -25.719 1 88.81 469 SER A N 1
ATOM 3859 C CA . SER A 1 469 ? 0.116 12.777 -25.398 1 88.81 469 SER A CA 1
ATOM 3860 C C . SER A 1 469 ? -1.196 12.946 -26.156 1 88.81 469 SER A C 1
ATOM 3862 O O . SER A 1 469 ? -1.866 11.962 -26.475 1 88.81 469 SER A O 1
ATOM 3864 N N . ILE A 1 470 ? -1.558 14.183 -26.53 1 90.02 470 ILE A N 1
ATOM 3865 C CA . ILE A 1 470 ? -2.846 14.495 -27.14 1 90.02 470 ILE A CA 1
ATOM 3866 C C . ILE A 1 470 ? -2.704 14.518 -28.66 1 90.02 470 ILE A C 1
ATOM 3868 O O . ILE A 1 470 ? -3.589 14.047 -29.38 1 90.02 470 ILE A O 1
ATOM 3872 N N . TYR A 1 471 ? -1.616 15.005 -29.17 1 91.38 471 TYR A N 1
ATOM 3873 C CA . TYR A 1 471 ? -1.416 15.159 -30.607 1 91.38 471 TYR A CA 1
ATOM 3874 C C . TYR A 1 471 ? -0.253 14.3 -31.09 1 91.38 471 TYR A C 1
ATOM 3876 O O . TYR A 1 471 ? 0.687 14.036 -30.337 1 91.38 471 TYR A O 1
ATOM 3884 N N . ASP A 1 472 ? -0.439 13.733 -32.235 1 89.12 472 ASP A N 1
ATOM 3885 C CA . ASP A 1 472 ? 0.762 13.318 -32.954 1 89.12 472 ASP A CA 1
ATOM 3886 C C . ASP A 1 472 ? 1.543 14.528 -33.463 1 89.12 472 ASP A C 1
ATOM 3888 O O . ASP A 1 472 ? 1.292 15.016 -34.566 1 89.12 472 ASP A O 1
ATOM 3892 N N . THR A 1 473 ? 2.353 15.031 -32.8 1 92.22 473 THR A N 1
ATOM 3893 C CA . THR A 1 473 ? 3.019 16.312 -33 1 92.22 473 THR A CA 1
ATOM 3894 C C . THR A 1 473 ? 3.814 16.311 -34.303 1 92.22 473 THR A C 1
ATOM 3896 O O . THR A 1 473 ? 4.129 17.372 -34.846 1 92.22 473 THR A O 1
ATOM 3899 N N . LEU A 1 474 ? 4.055 15.098 -34.85 1 91.69 474 LEU A N 1
ATOM 3900 C CA . LEU A 1 474 ? 4.783 15.025 -36.112 1 91.69 474 LEU A CA 1
ATOM 3901 C C . LEU A 1 474 ? 3.948 15.593 -37.255 1 91.69 474 LEU A C 1
ATOM 3903 O O . LEU A 1 474 ? 4.494 16.133 -38.22 1 91.69 474 LEU A O 1
ATOM 3907 N N . HIS A 1 475 ? 2.64 15.499 -37.135 1 91.29 475 HIS A N 1
ATOM 3908 C CA . HIS A 1 475 ? 1.763 15.885 -38.234 1 91.29 475 HIS A CA 1
ATOM 3909 C C . HIS A 1 475 ? 1.253 17.312 -38.058 1 91.29 475 HIS A C 1
ATOM 3911 O O . HIS A 1 475 ? 0.459 17.796 -38.867 1 91.29 475 HIS A O 1
ATOM 3917 N N . LEU A 1 476 ? 1.742 17.986 -37.101 1 94.44 476 LEU A N 1
ATOM 3918 C CA . LEU A 1 476 ? 1.397 19.393 -36.93 1 94.44 476 LEU A CA 1
ATOM 3919 C C . LEU A 1 476 ? 2.072 20.251 -37.994 1 94.44 476 LEU A C 1
ATOM 3921 O O . LEU A 1 476 ? 3.084 19.849 -38.572 1 94.44 476 LEU A O 1
ATOM 3925 N N . SER A 1 477 ? 1.46 21.365 -38.288 1 93.9 477 SER A N 1
ATOM 3926 C CA . SER A 1 477 ? 1.965 22.226 -39.351 1 93.9 477 SER A CA 1
ATOM 3927 C C . SER A 1 477 ? 3.236 22.95 -38.92 1 93.9 477 SER A C 1
ATOM 3929 O O . SER A 1 477 ? 3.596 22.934 -37.741 1 93.9 477 SER A O 1
ATOM 3931 N N . LEU A 1 478 ? 3.902 23.556 -39.762 1 95.16 478 LEU A N 1
ATOM 3932 C CA . LEU A 1 478 ? 5.123 24.314 -39.51 1 95.16 478 LEU A CA 1
ATOM 3933 C C . LEU A 1 478 ? 4.848 25.494 -38.584 1 95.16 478 LEU A C 1
ATOM 3935 O O . LEU A 1 478 ? 5.698 25.858 -37.768 1 95.16 478 LEU A O 1
ATOM 3939 N N . ASP A 1 479 ? 3.645 26.01 -38.681 1 94.94 479 ASP A N 1
ATOM 3940 C CA . ASP A 1 479 ? 3.278 27.135 -37.826 1 94.94 479 ASP A CA 1
ATOM 3941 C C . ASP A 1 479 ? 3.183 26.706 -36.364 1 94.94 479 ASP A C 1
ATOM 3943 O O . ASP A 1 479 ? 3.618 27.433 -35.469 1 94.94 479 ASP A O 1
ATOM 3947 N N . HIS A 1 480 ? 2.619 25.567 -36.191 1 97.11 480 HIS A N 1
ATOM 3948 C CA . HIS A 1 480 ? 2.518 25.031 -34.839 1 97.11 480 HIS A CA 1
ATOM 3949 C C . HIS A 1 480 ? 3.898 24.76 -34.248 1 97.11 480 HIS A C 1
ATOM 3951 O O . HIS A 1 480 ? 4.182 25.158 -33.116 1 97.11 480 HIS A O 1
ATOM 3957 N N . TRP A 1 481 ? 4.726 24.171 -35.028 1 96.32 481 TRP A N 1
ATOM 3958 C CA . TRP A 1 481 ? 6.05 23.778 -34.556 1 96.32 481 TRP A CA 1
ATOM 3959 C C . TRP A 1 481 ? 6.94 24.999 -34.349 1 96.32 481 TRP A C 1
ATOM 3961 O O . TRP A 1 481 ? 7.825 24.991 -33.491 1 96.32 481 TRP A O 1
ATOM 3971 N N . SER A 1 482 ? 6.725 26.028 -35.072 1 95.07 482 SER A N 1
ATOM 3972 C CA . SER A 1 482 ? 7.495 27.25 -34.863 1 95.07 482 SER A CA 1
ATOM 3973 C C . SER A 1 482 ? 7.343 27.762 -33.434 1 95.07 482 SER A C 1
ATOM 3975 O O . SER A 1 482 ? 8.324 28.167 -32.807 1 95.07 482 SER A O 1
ATOM 3977 N N . ILE A 1 483 ? 6.154 27.725 -32.939 1 95.76 483 ILE A N 1
ATOM 3978 C CA . ILE A 1 483 ? 5.891 28.179 -31.577 1 95.76 483 ILE A CA 1
ATOM 3979 C C . ILE A 1 483 ? 6.473 27.18 -30.58 1 95.76 483 ILE A C 1
ATOM 3981 O O . ILE A 1 483 ? 7.082 27.573 -29.582 1 95.76 483 ILE A O 1
ATOM 3985 N N . LEU A 1 484 ? 6.311 25.909 -30.829 1 95.67 484 LEU A N 1
ATOM 3986 C CA . LEU A 1 484 ? 6.833 24.871 -29.946 1 95.67 484 LEU A CA 1
ATOM 3987 C C . LEU A 1 484 ? 8.352 24.957 -29.845 1 95.67 484 LEU A C 1
ATOM 3989 O O . LEU A 1 484 ? 8.917 24.783 -28.762 1 95.67 484 LEU A O 1
ATOM 3993 N N . PHE A 1 485 ? 8.987 25.261 -30.945 1 94.75 485 PHE A N 1
ATOM 3994 C CA . PHE A 1 485 ? 10.437 25.416 -30.957 1 94.75 485 PHE A CA 1
ATOM 3995 C C . PHE A 1 485 ? 10.86 26.611 -30.11 1 94.75 485 PHE A C 1
ATOM 3997 O O . PHE A 1 485 ? 11.867 26.55 -29.402 1 94.75 485 PHE A O 1
ATOM 4004 N N . GLU A 1 486 ? 10.083 27.64 -30.138 1 92.02 486 GLU A N 1
ATOM 4005 C CA . GLU A 1 486 ? 10.39 28.812 -29.324 1 92.02 486 GLU A CA 1
ATOM 4006 C C . GLU A 1 486 ? 10.311 28.486 -27.835 1 92.02 486 GLU A C 1
ATOM 4008 O O . GLU A 1 486 ? 11.16 28.92 -27.054 1 92.02 486 GLU A O 1
ATOM 4013 N N . ILE A 1 487 ? 9.325 27.772 -27.489 1 92.03 487 ILE A N 1
ATOM 4014 C CA . ILE A 1 487 ? 9.113 27.41 -26.091 1 92.03 487 ILE A CA 1
ATOM 4015 C C . ILE A 1 487 ? 10.279 26.558 -25.596 1 92.03 487 ILE A C 1
ATOM 4017 O O . ILE A 1 487 ? 10.849 26.83 -24.537 1 92.03 487 ILE A O 1
ATOM 4021 N N . ILE A 1 488 ? 10.649 25.541 -26.355 1 92.82 488 ILE A N 1
ATOM 4022 C CA . ILE A 1 488 ? 11.695 24.623 -25.916 1 92.82 488 ILE A CA 1
ATOM 4023 C C . ILE A 1 488 ? 13.043 25.34 -25.913 1 92.82 488 ILE A C 1
ATOM 4025 O O . ILE A 1 488 ? 13.893 25.073 -25.061 1 92.82 488 ILE A O 1
ATOM 4029 N N . GLN A 1 489 ? 13.252 26.205 -26.834 1 90.94 489 GLN A N 1
ATOM 4030 C CA . GLN A 1 489 ? 14.486 26.981 -26.88 1 90.94 489 GLN A CA 1
ATOM 4031 C C . GLN A 1 489 ? 14.616 27.881 -25.654 1 90.94 489 GLN A C 1
ATOM 4033 O O . GLN A 1 489 ? 15.707 28.031 -25.101 1 90.94 489 GLN A O 1
ATOM 4038 N N . ARG A 1 490 ? 13.575 28.435 -25.326 1 88.74 490 ARG A N 1
ATOM 4039 C CA . ARG A 1 490 ? 13.585 29.277 -24.134 1 88.74 490 ARG A CA 1
ATOM 4040 C C . ARG A 1 490 ? 13.888 28.454 -22.885 1 88.74 490 ARG A C 1
ATOM 4042 O O . ARG A 1 490 ? 14.651 28.888 -22.02 1 88.74 490 ARG A O 1
ATOM 4049 N N . MET A 1 491 ? 13.281 27.38 -22.746 1 90.11 491 MET A N 1
ATOM 4050 C CA . MET A 1 491 ? 13.539 26.481 -21.624 1 90.11 491 MET A CA 1
ATOM 4051 C C . MET A 1 491 ? 15.012 26.092 -21.566 1 90.11 491 MET A C 1
ATOM 4053 O O . MET A 1 491 ? 15.602 26.037 -20.485 1 90.11 491 MET A O 1
ATOM 4057 N N . TYR A 1 492 ? 15.526 25.837 -22.79 1 90.68 492 TYR A N 1
ATOM 4058 C CA . TYR A 1 492 ? 16.917 25.406 -22.877 1 90.68 492 TYR A CA 1
ATOM 4059 C C . TYR A 1 492 ? 17.863 26.539 -22.498 1 90.68 492 TYR A C 1
ATOM 4061 O O . TYR A 1 492 ? 18.917 26.303 -21.904 1 90.68 492 TYR A O 1
ATOM 4069 N N . ALA A 1 493 ? 17.467 27.696 -22.818 1 87.42 493 ALA A N 1
ATOM 4070 C CA . ALA A 1 493 ? 18.269 28.858 -22.445 1 87.42 493 ALA A CA 1
ATOM 4071 C C . ALA A 1 493 ? 18.375 28.987 -20.928 1 87.42 493 ALA A C 1
ATOM 4073 O O . ALA A 1 493 ? 19.393 29.451 -20.408 1 87.42 493 ALA A O 1
ATOM 4074 N N . LYS A 1 494 ? 17.423 28.516 -20.244 1 85.46 494 LYS A N 1
ATOM 4075 C CA . LYS A 1 494 ? 17.388 28.601 -18.787 1 85.46 494 LYS A CA 1
ATOM 4076 C C . LYS A 1 494 ? 17.862 27.298 -18.149 1 85.46 494 LYS A C 1
ATOM 4078 O O . LYS A 1 494 ? 17.629 27.063 -16.961 1 85.46 494 LYS A O 1
ATOM 4083 N N . ALA A 1 495 ? 18.424 26.418 -18.815 1 84.18 495 ALA A N 1
ATOM 4084 C CA . ALA A 1 495 ? 18.674 25.03 -18.436 1 84.18 495 ALA A CA 1
ATOM 4085 C C . ALA A 1 495 ? 19.531 24.952 -17.176 1 84.18 495 ALA A C 1
ATOM 4087 O O . ALA A 1 495 ? 19.335 24.069 -16.337 1 84.18 495 ALA A O 1
ATOM 4088 N N . LYS A 1 496 ? 20.496 25.856 -17.004 1 71.53 496 LYS A N 1
ATOM 4089 C CA . LYS A 1 496 ? 21.412 25.802 -15.868 1 71.53 496 LYS A CA 1
ATOM 4090 C C . LYS A 1 496 ? 20.704 26.191 -14.573 1 71.53 496 LYS A C 1
ATOM 4092 O O . LYS A 1 496 ? 21.148 25.826 -13.482 1 71.53 496 LYS A O 1
ATOM 4097 N N . SER A 1 497 ? 19.665 26.971 -14.888 1 70.06 497 SER A N 1
ATOM 4098 C CA . SER A 1 497 ? 18.956 27.476 -13.717 1 70.06 497 SER A CA 1
ATOM 4099 C C . SER A 1 497 ? 17.644 26.729 -13.501 1 70.06 497 SER A C 1
ATOM 4101 O O . SER A 1 497 ? 16.989 26.899 -12.471 1 70.06 497 SER A O 1
ATOM 4103 N N . SER A 1 498 ? 17.332 26.016 -14.646 1 69.22 498 SER A N 1
ATOM 4104 C CA . SER A 1 498 ? 16.052 25.317 -14.588 1 69.22 498 SER A CA 1
ATOM 4105 C C . SER A 1 498 ? 16.233 23.815 -14.776 1 69.22 498 SER A C 1
ATOM 4107 O O . SER A 1 498 ? 17.315 23.357 -15.149 1 69.22 498 SER A O 1
ATOM 4109 N N . ASP A 1 499 ? 15.249 23.035 -14.445 1 74.52 499 ASP A N 1
ATOM 4110 C CA . ASP A 1 499 ? 15.294 21.579 -14.533 1 74.52 499 ASP A CA 1
ATOM 4111 C C . ASP A 1 499 ? 14.999 21.105 -15.955 1 74.52 499 ASP A C 1
ATOM 4113 O O . ASP A 1 499 ? 14.066 20.33 -16.176 1 74.52 499 ASP A O 1
ATOM 4117 N N . PHE A 1 500 ? 15.805 21.586 -17.004 1 87.74 500 PHE A N 1
ATOM 4118 C CA . PHE A 1 500 ? 15.608 21.194 -18.394 1 87.74 500 PHE A CA 1
ATOM 4119 C C . PHE A 1 500 ? 15.76 19.687 -18.559 1 87.74 500 PHE A C 1
ATOM 4121 O O . PHE A 1 500 ? 15.27 19.111 -19.532 1 87.74 500 PH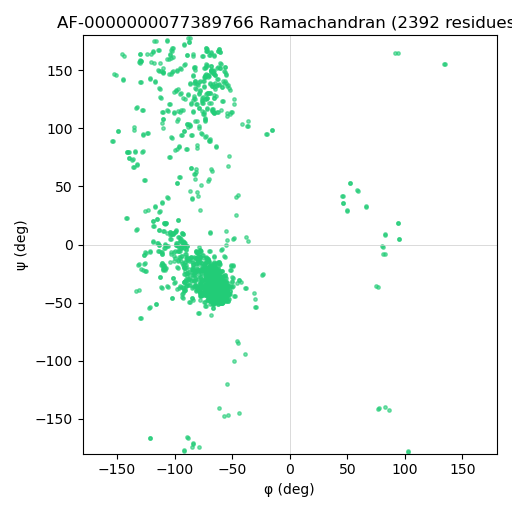E A O 1
ATOM 4128 N N . ILE A 1 501 ? 16.43 19.102 -17.68 1 83.1 501 ILE A N 1
ATOM 4129 C CA . ILE A 1 501 ? 16.723 17.674 -17.737 1 83.1 501 ILE A CA 1
ATOM 4130 C C . ILE A 1 501 ? 15.42 16.879 -17.734 1 83.1 501 ILE A C 1
ATOM 4132 O O . ILE A 1 501 ? 15.379 15.74 -18.206 1 83.1 501 ILE A O 1
ATOM 4136 N N . ASN A 1 502 ? 14.361 17.552 -17.348 1 81.1 502 ASN A N 1
ATOM 4137 C CA . ASN A 1 502 ? 13.093 16.848 -17.188 1 81.1 502 ASN A CA 1
ATOM 4138 C C . ASN A 1 502 ? 12.24 16.935 -18.45 1 81.1 502 ASN A C 1
ATOM 4140 O O . ASN A 1 502 ? 11.117 16.43 -18.481 1 81.1 502 ASN A O 1
ATOM 4144 N N . VAL A 1 503 ? 12.736 17.533 -19.494 1 90.34 503 VAL A N 1
ATOM 4145 C CA . VAL A 1 503 ? 12.016 17.577 -20.762 1 90.34 503 VAL A CA 1
ATOM 4146 C C . VAL A 1 503 ? 11.856 16.162 -21.315 1 90.34 503 VAL A C 1
ATOM 4148 O O . VAL A 1 503 ? 12.809 15.38 -21.32 1 90.34 503 VAL A O 1
ATOM 4151 N N . PRO A 1 504 ? 10.723 15.84 -21.804 1 88.34 504 PRO A N 1
ATOM 4152 C CA . PRO A 1 504 ? 10.509 14.472 -22.284 1 88.34 504 PRO A CA 1
ATOM 4153 C C . PRO A 1 504 ? 11.312 14.157 -23.544 1 88.34 504 PRO A C 1
ATOM 4155 O O . PRO A 1 504 ? 11.258 14.911 -24.519 1 88.34 504 PRO A O 1
ATOM 4158 N N . MET A 1 505 ? 11.89 13.036 -23.697 1 89.97 505 MET A N 1
ATOM 4159 C CA . MET A 1 505 ? 12.725 12.617 -24.82 1 89.97 505 MET A CA 1
ATOM 4160 C C . MET A 1 505 ? 11.876 12.337 -26.055 1 89.97 505 MET A C 1
ATOM 4162 O O . MET A 1 505 ? 12.31 12.585 -27.181 1 89.97 505 MET A O 1
ATOM 4166 N N . ASP A 1 506 ? 10.662 11.8 -25.801 1 90.16 506 ASP A N 1
ATOM 4167 C CA . ASP A 1 506 ? 9.772 11.499 -26.917 1 90.16 506 ASP A CA 1
ATOM 4168 C C . ASP A 1 506 ? 9.422 12.764 -27.698 1 90.16 506 ASP A C 1
ATOM 4170 O O . ASP A 1 506 ? 9.309 12.731 -28.925 1 90.16 506 ASP A O 1
ATOM 4174 N N . PHE A 1 507 ? 9.25 13.825 -27.014 1 93.79 507 PHE A N 1
ATOM 4175 C CA . PHE A 1 507 ? 8.953 15.095 -27.665 1 93.79 507 PHE A CA 1
ATOM 4176 C C . PHE A 1 507 ? 10.143 15.574 -28.487 1 93.79 507 PHE A C 1
ATOM 4178 O O . PHE A 1 507 ? 9.977 16.033 -29.619 1 93.79 507 PHE A O 1
ATOM 4185 N N . LEU A 1 508 ? 11.302 15.448 -27.923 1 94.57 508 LEU A N 1
ATOM 4186 C CA . LEU A 1 508 ? 12.507 15.866 -28.632 1 94.57 508 LEU A CA 1
ATOM 4187 C C . LEU A 1 508 ? 12.746 14.992 -29.859 1 94.57 508 LEU A C 1
ATOM 4189 O O . LEU A 1 508 ? 13.166 15.488 -30.907 1 94.57 508 LEU A O 1
ATOM 4193 N N . GLU A 1 509 ? 12.468 13.762 -29.724 1 94.43 509 GLU A N 1
ATOM 4194 C CA . GLU A 1 509 ? 12.59 12.865 -30.869 1 94.43 509 GLU A CA 1
ATOM 4195 C C . GLU A 1 509 ? 11.643 13.273 -31.994 1 94.43 509 GLU A C 1
ATOM 4197 O O . GLU A 1 509 ? 12.028 13.283 -33.165 1 94.43 509 GLU A O 1
ATOM 4202 N N . THR A 1 510 ? 10.446 13.585 -31.613 1 94.9 510 THR A N 1
ATOM 4203 C CA . THR A 1 510 ? 9.478 14.042 -32.604 1 94.9 510 THR A CA 1
ATOM 4204 C C . THR A 1 510 ? 9.931 15.354 -33.239 1 94.9 510 THR A C 1
ATOM 4206 O O . THR A 1 510 ? 9.739 15.569 -34.437 1 94.9 510 THR A O 1
ATOM 4209 N N . ALA A 1 511 ? 10.49 16.184 -32.483 1 95.68 511 ALA A N 1
ATOM 4210 C CA . ALA A 1 511 ? 11.001 17.455 -32.988 1 95.68 511 ALA A CA 1
ATOM 4211 C C . ALA A 1 511 ? 12.096 17.232 -34.027 1 95.68 511 ALA A C 1
ATOM 4213 O O . ALA A 1 511 ? 12.104 17.877 -35.078 1 95.68 511 ALA A O 1
ATOM 4214 N N . VAL A 1 512 ? 12.964 16.313 -33.757 1 96.02 512 VAL A N 1
ATOM 4215 C CA . VAL A 1 512 ? 14.036 15.996 -34.695 1 96.02 512 VAL A CA 1
ATOM 4216 C C . VAL A 1 512 ? 13.444 15.426 -35.982 1 96.02 512 VAL A C 1
ATOM 4218 O O . VAL A 1 512 ? 13.821 15.839 -37.082 1 96.02 512 VAL A O 1
ATOM 4221 N N . ARG A 1 513 ? 12.565 14.521 -35.863 1 94.4 513 ARG A N 1
ATOM 4222 C CA . ARG A 1 513 ? 11.933 13.908 -37.027 1 94.4 513 ARG A CA 1
ATOM 4223 C C . ARG A 1 513 ? 11.195 14.95 -37.861 1 94.4 513 ARG A C 1
ATOM 4225 O O . ARG A 1 513 ? 11.253 14.922 -39.092 1 94.4 513 ARG A O 1
ATOM 4232 N N . PHE A 1 514 ? 10.508 15.813 -37.205 1 95.65 514 PHE A N 1
ATOM 4233 C CA . PHE A 1 514 ? 9.791 16.878 -37.896 1 95.65 514 PHE A CA 1
ATOM 4234 C C . PHE A 1 514 ? 10.753 17.745 -38.7 1 95.65 514 PHE A C 1
ATOM 4236 O O . PHE A 1 514 ? 10.49 18.059 -39.863 1 95.65 514 PHE A O 1
ATOM 4243 N N . ARG A 1 515 ? 11.822 18.128 -38.139 1 95.29 515 ARG A N 1
ATOM 4244 C CA . ARG A 1 515 ? 12.794 18.969 -38.829 1 95.29 515 ARG A CA 1
ATOM 4245 C C . ARG A 1 515 ? 13.405 18.236 -40.019 1 95.29 515 ARG A C 1
ATOM 4247 O O . ARG A 1 515 ? 13.522 18.8 -41.109 1 95.29 515 ARG A O 1
ATOM 4254 N N . LEU A 1 516 ? 13.678 16.978 -39.795 1 94.37 516 LEU A N 1
ATOM 4255 C CA . LEU A 1 516 ? 14.258 16.182 -40.871 1 94.37 516 LEU A CA 1
ATOM 4256 C C . LEU A 1 516 ? 13.267 16.016 -42.019 1 94.37 516 LEU A C 1
ATOM 4258 O O . LEU A 1 516 ? 13.64 16.133 -43.188 1 94.37 516 LEU A O 1
ATOM 4262 N N . ASN A 1 517 ? 12.007 15.823 -41.712 1 92.27 517 ASN A N 1
ATOM 4263 C CA . ASN A 1 517 ? 10.971 15.655 -42.725 1 92.27 517 ASN A CA 1
ATOM 4264 C C . ASN A 1 517 ? 10.736 16.945 -43.505 1 92.27 517 ASN A C 1
ATOM 4266 O O . ASN A 1 517 ? 10.26 16.91 -44.642 1 92.27 517 ASN A O 1
ATOM 4270 N N . ASN A 1 518 ? 11.075 18.085 -42.916 1 93.53 518 ASN A N 1
ATOM 4271 C CA . ASN A 1 518 ? 10.839 19.371 -43.564 1 93.53 518 ASN A CA 1
ATOM 4272 C C . ASN A 1 518 ? 12.145 20.023 -44.008 1 93.53 518 ASN A C 1
ATOM 4274 O O . ASN A 1 518 ? 12.201 21.238 -44.206 1 93.53 518 ASN A O 1
ATOM 4278 N N . ASN A 1 519 ? 13.201 19.303 -43.971 1 90.96 519 ASN A N 1
ATOM 4279 C CA . ASN A 1 519 ? 14.511 19.719 -44.461 1 90.96 519 ASN A CA 1
ATOM 4280 C C . ASN A 1 519 ? 15.078 20.871 -43.637 1 90.96 519 ASN A C 1
ATOM 4282 O O . ASN A 1 519 ? 15.639 21.818 -44.19 1 90.96 519 ASN A O 1
ATOM 4286 N N . LEU A 1 520 ? 14.733 20.834 -42.385 1 94.01 520 LEU A N 1
ATOM 4287 C CA . LEU A 1 520 ? 15.324 21.769 -41.434 1 94.01 520 LEU A CA 1
ATOM 4288 C C . LEU A 1 520 ? 16.477 21.119 -40.677 1 94.01 520 LEU A C 1
ATOM 4290 O O . LEU A 1 520 ? 16.491 19.901 -40.485 1 94.01 520 LEU A O 1
ATOM 4294 N N . PRO A 1 521 ? 17.46 21.926 -40.273 1 92.73 521 PRO A N 1
ATOM 4295 C CA . PRO A 1 521 ? 18.603 21.34 -39.568 1 92.73 521 PRO A CA 1
ATOM 4296 C C . PRO A 1 521 ? 18.222 20.76 -38.208 1 92.73 521 PRO A C 1
ATOM 4298 O O . PRO A 1 521 ? 17.653 21.464 -37.37 1 92.73 521 PRO A O 1
ATOM 4301 N N . PRO A 1 522 ? 18.534 19.531 -37.942 1 93.71 522 PRO A N 1
ATOM 4302 C CA . PRO A 1 522 ? 18.158 18.914 -36.667 1 93.71 522 PRO A CA 1
ATOM 4303 C C . PRO A 1 522 ? 19.12 19.267 -35.535 1 93.71 522 PRO A C 1
ATOM 4305 O O . PRO A 1 522 ? 18.84 18.976 -34.369 1 93.71 522 PRO A O 1
ATOM 4308 N N . GLU A 1 523 ? 20.218 19.944 -35.7 1 91.19 523 GLU A N 1
ATOM 4309 C CA . GLU A 1 523 ? 21.342 20.122 -34.786 1 91.19 523 GLU A CA 1
ATOM 4310 C C . GLU A 1 523 ? 20.901 20.804 -33.494 1 91.19 523 GLU A C 1
ATOM 4312 O O . GLU A 1 523 ? 21.293 20.389 -32.401 1 91.19 523 GLU A O 1
ATOM 4317 N N . PRO A 1 524 ? 20.016 21.81 -33.689 1 90.67 524 PRO A N 1
ATOM 4318 C CA . PRO A 1 524 ? 19.642 22.495 -32.45 1 90.67 524 PRO A CA 1
ATOM 4319 C C . PRO A 1 524 ? 18.935 21.575 -31.457 1 90.67 524 PRO A C 1
ATOM 4321 O O . PRO A 1 524 ? 19.162 21.674 -30.248 1 90.67 524 PRO A O 1
ATOM 4324 N N . ILE A 1 525 ? 18.138 20.724 -31.955 1 94.61 525 ILE A N 1
ATOM 4325 C CA . ILE A 1 525 ? 17.39 19.825 -31.082 1 94.61 525 ILE A CA 1
ATOM 4326 C C . ILE A 1 525 ? 18.31 18.719 -30.571 1 94.61 525 ILE A C 1
ATOM 4328 O O . ILE A 1 525 ? 18.184 18.278 -29.427 1 94.61 525 ILE A O 1
ATOM 4332 N N . LEU A 1 526 ? 19.171 18.318 -31.405 1 94.8 526 LEU A N 1
ATOM 4333 C CA . LEU A 1 526 ? 20.103 17.271 -31.001 1 94.8 526 LEU A CA 1
ATOM 4334 C C . LEU A 1 526 ? 21.008 17.753 -29.873 1 94.8 526 LEU A C 1
ATOM 4336 O O . LEU A 1 526 ? 21.383 16.973 -28.995 1 94.8 526 LEU A O 1
ATOM 4340 N N . LYS A 1 527 ? 21.356 18.963 -29.896 1 91.27 527 LYS A N 1
ATOM 4341 C CA . LYS A 1 527 ? 22.125 19.542 -28.798 1 91.27 527 LYS A CA 1
ATOM 4342 C C . LYS A 1 527 ? 21.344 19.484 -27.489 1 91.27 527 LYS A C 1
ATOM 4344 O O . LYS A 1 527 ? 21.912 19.2 -26.432 1 91.27 527 LYS A O 1
ATOM 4349 N N . MET A 1 528 ? 20.129 19.795 -27.623 1 92.75 528 MET A N 1
ATOM 4350 C CA . MET A 1 528 ? 19.261 19.721 -26.451 1 92.75 528 MET A CA 1
ATOM 4351 C C . MET A 1 528 ? 19.176 18.292 -25.926 1 92.75 528 MET A C 1
ATOM 4353 O O . MET A 1 528 ? 19.234 18.066 -24.716 1 92.75 528 MET A O 1
ATOM 4357 N N . MET A 1 529 ? 19.048 17.421 -26.87 1 93.46 529 MET A N 1
ATOM 4358 C CA . MET A 1 529 ? 18.964 16.011 -26.502 1 93.46 529 MET A CA 1
ATOM 4359 C C . MET A 1 529 ? 20.241 15.552 -25.807 1 93.46 529 MET A C 1
ATOM 4361 O O . MET A 1 529 ? 20.186 14.819 -24.818 1 93.46 529 MET A O 1
ATOM 4365 N N . PHE A 1 530 ? 21.3 15.962 -26.371 1 93.17 530 PHE A N 1
ATOM 4366 C CA . PHE A 1 530 ? 22.588 15.631 -25.772 1 93.17 530 PHE A CA 1
ATOM 4367 C C . PHE A 1 530 ? 22.647 16.098 -24.323 1 93.17 530 PHE A C 1
ATOM 4369 O O . PHE A 1 530 ? 23.141 15.378 -23.453 1 93.17 530 PHE A O 1
ATOM 4376 N N . PHE A 1 531 ? 22.15 17.306 -24.116 1 90.28 531 PHE A N 1
ATOM 4377 C CA . PHE A 1 531 ? 22.126 17.871 -22.772 1 90.28 531 PHE A CA 1
ATOM 4378 C C . PHE A 1 531 ? 21.332 16.98 -21.824 1 90.28 531 PHE A C 1
ATOM 4380 O O . PHE A 1 531 ? 21.771 16.71 -20.704 1 90.28 531 PHE A O 1
ATOM 4387 N N . VAL A 1 532 ? 20.239 16.539 -22.195 1 90.96 532 VAL A N 1
ATOM 4388 C CA . VAL A 1 532 ? 19.354 15.725 -21.369 1 90.96 532 VAL A CA 1
ATOM 4389 C C . VAL A 1 532 ? 19.975 14.348 -21.147 1 90.96 532 VAL A C 1
ATOM 4391 O O . VAL A 1 532 ? 19.982 13.837 -20.024 1 90.96 532 VAL A O 1
ATOM 4394 N N . LEU A 1 533 ? 20.513 13.742 -22.239 1 91.67 533 LEU A N 1
ATOM 4395 C CA . LEU A 1 533 ? 21.043 12.384 -22.201 1 91.67 533 LEU A CA 1
ATOM 4396 C C . LEU A 1 533 ? 22.319 12.321 -21.368 1 91.67 533 LEU A C 1
ATOM 4398 O O . LEU A 1 533 ? 22.537 11.358 -20.63 1 91.67 533 LEU A O 1
ATOM 4402 N N . SER A 1 534 ? 23.143 13.223 -21.472 1 89.82 534 SER A N 1
ATOM 4403 C CA . SER A 1 534 ? 24.426 13.237 -20.776 1 89.82 534 SER A CA 1
ATOM 4404 C C . SER A 1 534 ? 24.237 13.421 -19.274 1 89.82 534 SER A C 1
ATOM 4406 O O . SER A 1 534 ? 25.118 13.071 -18.485 1 89.82 534 SER A O 1
ATOM 4408 N N . ARG A 1 535 ? 23.124 13.95 -18.937 1 86.45 535 ARG A N 1
ATOM 4409 C CA . ARG A 1 535 ? 22.885 14.235 -17.526 1 86.45 535 ARG A CA 1
ATOM 4410 C C . ARG A 1 535 ? 21.811 13.316 -16.956 1 86.45 535 ARG A C 1
ATOM 4412 O O . ARG A 1 535 ? 21.596 13.28 -15.742 1 86.45 535 ARG A O 1
ATOM 4419 N N . GLY A 1 536 ? 21.093 12.693 -17.93 1 76.99 536 GLY A N 1
ATOM 4420 C CA . GLY A 1 536 ? 20.029 11.795 -17.511 1 76.99 536 GLY A CA 1
ATOM 4421 C C . GLY A 1 536 ? 20.522 10.397 -17.187 1 76.99 536 GLY A C 1
ATOM 4422 O O . GLY A 1 536 ? 21.729 10.16 -17.115 1 76.99 536 GLY A O 1
ATOM 4423 N N . TYR A 1 537 ? 19.683 9.452 -16.968 1 65.91 537 TYR A N 1
ATOM 4424 C CA . TYR A 1 537 ? 20.032 8.116 -16.497 1 65.91 537 TYR A CA 1
ATOM 4425 C C . TYR A 1 537 ? 19.98 7.105 -17.636 1 65.91 537 TYR A C 1
ATOM 4427 O O . TYR A 1 537 ? 20.22 5.913 -17.428 1 65.91 537 TYR A O 1
ATOM 4435 N N . GLN A 1 538 ? 19.824 7.49 -18.903 1 75.51 538 GLN A N 1
ATOM 4436 C CA . GLN A 1 538 ? 19.715 6.568 -20.028 1 75.51 538 GLN A CA 1
ATOM 4437 C C . GLN A 1 538 ? 21.084 6.03 -20.433 1 75.51 538 GLN A C 1
ATOM 4439 O O . GLN A 1 538 ? 22.031 6.799 -20.611 1 75.51 538 GLN A O 1
ATOM 4444 N N . SER A 1 539 ? 21.17 4.698 -20.623 1 74.79 539 SER A N 1
ATOM 4445 C CA . SER A 1 539 ? 22.44 4.073 -20.977 1 74.79 539 SER A CA 1
ATOM 4446 C C . SER A 1 539 ? 22.654 4.074 -22.487 1 74.79 539 SER A C 1
ATOM 4448 O O . SER A 1 539 ? 23.792 4.002 -22.957 1 74.79 539 SER A O 1
ATOM 4450 N N . TYR A 1 540 ? 21.484 4.024 -23.281 1 88.03 540 TYR A N 1
ATOM 4451 C CA . TYR A 1 540 ? 21.566 4.011 -24.737 1 88.03 540 TYR A CA 1
ATOM 4452 C C . TYR A 1 540 ? 21.005 5.3 -25.326 1 88.03 540 TYR A C 1
ATOM 4454 O O . TYR A 1 540 ? 19.932 5.757 -24.927 1 88.03 540 TYR A O 1
ATOM 4462 N N . TRP A 1 541 ? 21.717 5.911 -26.294 1 92.49 541 TRP A N 1
ATOM 4463 C CA . TRP A 1 541 ? 21.361 7.211 -26.853 1 92.49 541 TRP A CA 1
ATOM 4464 C C . TRP A 1 541 ? 20.729 7.056 -28.232 1 92.49 541 TRP A C 1
ATOM 4466 O O . TRP A 1 541 ? 20.627 8.026 -28.988 1 92.49 541 TRP A O 1
ATOM 4476 N N . ASN A 1 542 ? 20.428 5.78 -28.535 1 91.7 542 ASN A N 1
ATOM 4477 C CA . ASN A 1 542 ? 19.794 5.535 -29.827 1 91.7 542 ASN A CA 1
ATOM 4478 C C . ASN A 1 542 ? 18.405 6.163 -29.898 1 91.7 542 ASN A C 1
ATOM 4480 O O . ASN A 1 542 ? 17.523 5.819 -29.11 1 91.7 542 ASN A O 1
ATOM 4484 N N . VAL A 1 543 ? 18.304 7.119 -30.732 1 92.16 543 VAL A N 1
ATOM 4485 C CA . VAL A 1 543 ? 17.036 7.809 -30.944 1 92.16 543 VAL A CA 1
ATOM 4486 C C . VAL A 1 543 ? 16.538 7.55 -32.364 1 92.16 543 VAL A C 1
ATOM 4488 O O . VAL A 1 543 ? 17.331 7.271 -33.266 1 92.16 543 VAL A O 1
ATOM 4491 N N . LEU A 1 544 ? 15.194 7.538 -32.613 1 91.55 544 LEU A N 1
ATOM 4492 C CA . LEU A 1 544 ? 14.566 7.284 -33.905 1 91.55 544 LEU A CA 1
ATOM 4493 C C . LEU A 1 544 ? 14.972 5.918 -34.447 1 91.55 544 LEU A C 1
ATOM 4495 O O . LEU A 1 544 ? 15.408 5.805 -35.595 1 91.55 544 LEU A O 1
ATOM 4499 N N . THR A 1 545 ? 14.911 4.952 -33.655 1 87.46 545 THR A N 1
ATOM 4500 C CA . THR A 1 545 ? 15.444 3.621 -33.925 1 87.46 545 THR A CA 1
ATOM 4501 C C . THR A 1 545 ? 14.692 2.961 -35.077 1 87.46 545 THR A C 1
ATOM 4503 O O . THR A 1 545 ? 15.216 2.058 -35.732 1 87.46 545 THR A O 1
ATOM 4506 N N . ASP A 1 546 ? 13.488 3.465 -35.441 1 80.81 546 ASP A N 1
ATOM 4507 C CA . ASP A 1 546 ? 12.693 2.887 -36.521 1 80.81 546 ASP A CA 1
ATOM 4508 C C . ASP A 1 546 ? 13.227 3.314 -37.886 1 80.81 546 ASP A C 1
ATOM 4510 O O . ASP A 1 546 ? 12.857 2.739 -38.911 1 80.81 546 ASP A O 1
ATOM 4514 N N . TYR A 1 547 ? 14.123 4.306 -37.904 1 87.01 547 TYR A N 1
ATOM 4515 C CA . TYR A 1 547 ? 14.705 4.83 -39.134 1 87.01 547 TYR A CA 1
ATOM 4516 C C . TYR A 1 547 ? 16.226 4.742 -39.097 1 87.01 547 TYR A C 1
ATOM 4518 O O . TYR A 1 547 ? 16.894 5.645 -38.588 1 87.01 547 TYR A O 1
ATOM 4526 N N . PRO A 1 548 ? 16.677 3.719 -39.667 1 87.97 548 PRO A N 1
ATOM 4527 C CA . PRO A 1 548 ? 18.118 3.481 -39.56 1 87.97 548 PRO A CA 1
ATOM 4528 C C . PRO A 1 548 ? 18.949 4.691 -39.983 1 87.97 548 PRO A C 1
ATOM 4530 O O . PRO A 1 548 ? 19.926 5.037 -39.315 1 87.97 548 PRO A O 1
ATOM 4533 N N . GLU A 1 549 ? 18.585 5.363 -41.072 1 87.69 549 GLU A N 1
ATOM 4534 C CA . GLU A 1 549 ? 19.349 6.504 -41.567 1 87.69 549 GLU A CA 1
ATOM 4535 C C . GLU A 1 549 ? 19.334 7.655 -40.565 1 87.69 549 GLU A C 1
ATOM 4537 O O . GLU A 1 549 ? 20.357 8.307 -40.345 1 87.69 549 GLU A O 1
ATOM 4542 N N . TYR A 1 550 ? 18.191 7.826 -40.004 1 90.41 550 TYR A N 1
ATOM 4543 C CA . TYR A 1 550 ? 18.066 8.915 -39.042 1 90.41 550 TYR A CA 1
ATOM 4544 C C . TYR A 1 550 ? 18.767 8.57 -37.734 1 90.41 550 TYR A C 1
ATOM 4546 O O . TYR A 1 550 ? 19.364 9.44 -37.094 1 90.41 550 TYR A O 1
ATOM 4554 N N . GLU A 1 551 ? 18.64 7.33 -37.344 1 93.36 551 GLU A N 1
ATOM 4555 C CA . GLU A 1 551 ? 19.324 6.898 -36.129 1 93.36 551 GLU A CA 1
ATOM 4556 C C . GLU A 1 551 ? 20.83 7.115 -36.237 1 93.36 551 GLU A C 1
ATOM 4558 O O . GLU A 1 551 ? 21.461 7.609 -35.299 1 93.36 551 GLU A O 1
ATOM 4563 N N . ARG A 1 552 ? 21.335 6.7 -37.363 1 91.73 552 ARG A N 1
ATOM 4564 C CA . ARG A 1 552 ? 22.762 6.872 -37.611 1 91.73 552 ARG A CA 1
ATOM 4565 C C . ARG A 1 552 ? 23.15 8.347 -37.575 1 91.73 552 ARG A C 1
ATOM 4567 O O . ARG A 1 552 ? 24.154 8.716 -36.961 1 91.73 552 ARG A O 1
ATOM 4574 N N . LEU A 1 553 ? 22.363 9.169 -38.244 1 92.37 553 LEU A N 1
ATOM 4575 C CA . LEU A 1 553 ? 22.618 10.604 -38.293 1 92.37 553 LEU A CA 1
ATOM 4576 C C . LEU A 1 553 ? 22.659 11.197 -36.888 1 92.37 553 LEU A C 1
ATOM 4578 O O . LEU A 1 553 ? 23.529 12.015 -36.58 1 92.37 553 LEU A O 1
ATOM 4582 N N . CYS A 1 554 ? 21.76 10.852 -36.064 1 94.53 554 CYS A N 1
ATOM 4583 C CA . CYS A 1 554 ? 21.68 11.374 -34.704 1 94.53 554 CYS A CA 1
ATOM 4584 C C . CYS A 1 554 ? 22.904 10.97 -33.891 1 94.53 554 CYS A C 1
ATOM 4586 O O . CYS A 1 554 ? 23.476 11.791 -33.173 1 94.53 554 CYS A O 1
ATOM 4588 N N . LEU A 1 555 ? 23.292 9.705 -34.069 1 93.94 555 LEU A N 1
ATOM 4589 C CA . LEU A 1 555 ? 24.459 9.214 -33.345 1 93.94 555 LEU A CA 1
ATOM 4590 C C . LEU A 1 555 ? 25.718 9.962 -33.77 1 93.94 555 LEU A C 1
ATOM 4592 O O . LEU A 1 555 ? 26.552 10.308 -32.931 1 93.94 555 LEU A O 1
ATOM 4596 N N . LEU A 1 556 ? 25.797 10.165 -35.036 1 93.67 556 LEU A N 1
ATOM 4597 C CA . LEU A 1 556 ? 26.941 10.905 -35.558 1 93.67 556 LEU A CA 1
ATOM 4598 C C . LEU A 1 556 ? 26.976 12.321 -34.992 1 93.67 556 LEU A C 1
ATOM 4600 O O . LEU A 1 556 ? 28.046 12.835 -34.66 1 93.67 556 LEU A O 1
ATOM 4604 N N . HIS A 1 557 ? 25.896 12.875 -34.858 1 94.36 557 HIS A N 1
ATOM 4605 C CA . HIS A 1 557 ? 25.822 14.226 -34.316 1 94.36 557 HIS A CA 1
ATOM 4606 C C . HIS A 1 557 ? 26.202 14.249 -32.839 1 94.36 557 HIS A C 1
ATOM 4608 O O . HIS A 1 557 ? 26.882 15.172 -32.383 1 94.36 557 HIS A O 1
ATOM 4614 N N . PHE A 1 558 ? 25.737 13.285 -32.09 1 94.86 558 PHE A N 1
ATOM 4615 C CA . PHE A 1 558 ? 26.086 13.212 -30.676 1 94.86 558 PHE A CA 1
ATOM 4616 C C . PHE A 1 558 ? 27.594 13.089 -30.496 1 94.86 558 PHE A C 1
ATOM 4618 O O . PHE A 1 558 ? 28.175 13.735 -29.621 1 94.86 558 PHE A O 1
ATOM 4625 N N . LEU A 1 559 ? 28.136 12.227 -31.38 1 93.73 559 LEU A N 1
ATOM 4626 C CA . LEU A 1 559 ? 29.584 12.052 -31.34 1 93.73 559 LEU A CA 1
ATOM 4627 C C . LEU A 1 559 ? 30.299 13.361 -31.657 1 93.73 559 LEU A C 1
ATOM 4629 O O . LEU A 1 559 ? 31.277 13.715 -30.995 1 93.73 559 LEU A O 1
ATOM 4633 N N . ARG A 1 560 ? 29.767 14.064 -32.548 1 92.85 560 ARG A N 1
ATOM 4634 C CA . ARG A 1 560 ? 30.367 15.333 -32.945 1 92.85 560 ARG A CA 1
ATOM 4635 C C . ARG A 1 560 ? 30.223 16.376 -31.841 1 92.85 560 ARG A C 1
ATOM 4637 O O . ARG A 1 560 ? 31.162 17.125 -31.562 1 92.85 560 ARG A O 1
ATOM 4644 N N . ILE A 1 561 ? 29.059 16.449 -31.23 1 92.77 561 ILE A N 1
ATOM 4645 C CA . ILE A 1 561 ? 28.802 17.409 -30.162 1 92.77 561 ILE A CA 1
ATOM 4646 C C . ILE A 1 561 ? 29.739 17.138 -28.987 1 92.77 561 ILE A C 1
ATOM 4648 O O . ILE A 1 561 ? 30.321 18.067 -28.422 1 92.77 561 ILE A O 1
ATOM 4652 N N . ALA A 1 562 ? 29.799 15.874 -28.615 1 92.38 562 ALA A N 1
ATOM 4653 C CA . ALA A 1 562 ? 30.667 15.475 -27.51 1 92.38 562 ALA A CA 1
ATOM 4654 C C . ALA A 1 562 ? 32.119 15.855 -27.789 1 92.38 562 ALA A C 1
ATOM 4656 O O . ALA A 1 562 ? 32.828 16.32 -26.893 1 92.38 562 ALA A O 1
ATOM 4657 N N . GLU A 1 563 ? 32.524 15.622 -28.978 1 90.8 563 GLU A N 1
ATOM 4658 C CA . GLU A 1 563 ? 33.895 15.904 -29.392 1 90.8 563 GLU A CA 1
ATOM 4659 C C . GLU A 1 563 ? 34.198 17.397 -29.316 1 90.8 563 GLU A C 1
ATOM 4661 O O . GLU A 1 563 ? 35.308 17.793 -28.953 1 90.8 563 GLU A O 1
ATOM 4666 N N . GLN A 1 564 ? 33.18 18.227 -29.538 1 88.29 564 GLN A N 1
ATOM 4667 C CA . GLN A 1 564 ? 33.382 19.667 -29.659 1 88.29 564 GLN A CA 1
ATOM 4668 C C . GLN A 1 564 ? 33.078 20.378 -28.344 1 88.29 564 GLN A C 1
ATOM 4670 O O . GLN A 1 564 ? 33.225 21.598 -28.244 1 88.29 564 GLN A O 1
ATOM 4675 N N . MET A 1 565 ? 32.743 19.705 -27.375 1 86.37 565 MET A N 1
ATOM 4676 C CA . MET A 1 565 ? 32.358 20.322 -26.11 1 86.37 565 MET A CA 1
ATOM 4677 C C . MET A 1 565 ? 33.571 20.921 -25.405 1 86.37 565 MET A C 1
ATOM 4679 O O . MET A 1 565 ? 34.671 20.371 -25.478 1 86.37 565 MET A O 1
ATOM 4683 N N . GLU A 1 566 ? 33.322 21.977 -24.761 1 79.47 566 GLU A N 1
ATOM 4684 C CA . GLU A 1 566 ? 34.382 22.628 -23.996 1 79.47 566 GLU A CA 1
ATOM 4685 C C . GLU A 1 566 ? 34.843 21.751 -22.835 1 79.47 566 GLU A C 1
ATOM 4687 O O . GLU A 1 566 ? 34.04 21.032 -22.237 1 79.47 566 GLU A O 1
ATOM 4692 N N . GLN A 1 567 ? 36 21.836 -22.478 1 76.11 567 GLN A N 1
ATOM 4693 C CA . GLN A 1 567 ? 36.677 20.926 -21.56 1 76.11 567 GLN A CA 1
ATOM 4694 C C . GLN A 1 567 ? 36.013 20.936 -20.186 1 76.11 567 GLN A C 1
ATOM 4696 O O . GLN A 1 567 ? 35.791 19.88 -19.591 1 76.11 567 GLN A O 1
ATOM 4701 N N . GLU A 1 568 ? 35.697 22.128 -19.743 1 70 568 GLU A N 1
ATOM 4702 C CA . GLU A 1 568 ? 35.15 22.215 -18.393 1 70 568 GLU A CA 1
ATOM 4703 C C . GLU A 1 568 ? 33.797 21.515 -18.299 1 70 568 GLU A C 1
ATOM 4705 O O . GLU A 1 568 ? 33.534 20.787 -17.339 1 70 568 GLU A O 1
ATOM 4710 N N . SER A 1 569 ? 32.996 21.703 -19.283 1 77.26 569 SER A N 1
ATOM 4711 C CA . SER A 1 569 ? 31.671 21.094 -19.323 1 77.26 569 SER A CA 1
ATOM 4712 C C . SER A 1 569 ? 31.761 19.591 -19.568 1 77.26 569 SER A C 1
ATOM 4714 O O . SER A 1 569 ? 30.966 18.82 -19.027 1 77.26 569 SER A O 1
ATOM 4716 N N . TRP A 1 570 ? 32.786 19.246 -20.306 1 85.6 570 TRP A N 1
ATOM 4717 C CA . TRP A 1 570 ? 32.964 17.847 -20.68 1 85.6 570 TRP A CA 1
ATOM 4718 C C . TRP A 1 570 ? 33.383 17.01 -19.475 1 85.6 570 TRP A C 1
ATOM 4720 O O . TRP A 1 570 ? 32.857 15.916 -19.259 1 85.6 570 TRP A O 1
ATOM 4730 N N . ASN A 1 571 ? 34.196 17.515 -18.697 1 76.59 571 ASN A N 1
ATOM 4731 C CA . ASN A 1 571 ? 34.726 16.78 -17.554 1 76.59 571 ASN A CA 1
ATOM 4732 C C . ASN A 1 571 ? 33.626 16.424 -16.558 1 76.59 571 ASN A C 1
ATOM 4734 O O . ASN A 1 571 ? 33.694 15.386 -15.897 1 76.59 571 ASN A O 1
ATOM 4738 N N . ALA A 1 572 ? 32.671 17.269 -16.688 1 75.41 572 ALA A N 1
ATOM 4739 C CA . ALA A 1 572 ? 31.59 17.062 -15.728 1 75.41 572 ALA A CA 1
ATOM 4740 C C . ALA A 1 572 ? 30.704 15.892 -16.144 1 75.41 572 ALA A C 1
ATOM 4742 O O . ALA A 1 572 ? 30.026 15.29 -15.308 1 75.41 572 ALA A O 1
ATOM 4743 N N . ILE A 1 573 ? 30.7 15.515 -17.478 1 87.8 573 ILE A N 1
ATOM 4744 C CA . ILE A 1 573 ? 29.705 14.554 -17.941 1 87.8 573 ILE A CA 1
ATOM 4745 C C . ILE A 1 573 ? 30.401 13.382 -18.629 1 87.8 573 ILE A C 1
ATOM 4747 O O . ILE A 1 573 ? 29.76 12.385 -18.972 1 87.8 573 ILE A O 1
ATOM 4751 N N . LYS A 1 574 ? 31.698 13.309 -18.889 1 86.72 574 LYS A N 1
ATOM 4752 C CA . LYS A 1 574 ? 32.428 12.362 -19.727 1 86.72 574 LYS A CA 1
ATOM 4753 C C . LYS A 1 574 ? 32.302 10.94 -19.186 1 86.72 574 LYS A C 1
ATOM 4755 O O . LYS A 1 574 ? 32.16 9.988 -19.956 1 86.72 574 LYS A O 1
ATOM 4760 N N . THR A 1 575 ? 32.346 10.832 -17.92 1 81.9 575 THR A N 1
ATOM 4761 C CA . THR A 1 575 ? 32.363 9.512 -17.299 1 81.9 575 THR A CA 1
ATOM 4762 C C . THR A 1 575 ? 31.096 8.735 -17.644 1 81.9 575 THR A C 1
ATOM 4764 O O . THR A 1 575 ? 31.132 7.512 -17.79 1 81.9 575 THR A O 1
ATOM 4767 N N . LYS A 1 576 ? 30.09 9.461 -17.809 1 84.98 576 LYS A N 1
ATOM 4768 C CA . LYS A 1 576 ? 28.821 8.831 -18.161 1 84.98 576 LYS A CA 1
ATOM 4769 C C . LYS A 1 576 ? 28.631 8.783 -19.674 1 84.98 576 LYS A C 1
ATOM 4771 O O . LYS A 1 576 ? 28.123 7.796 -20.21 1 84.98 576 LYS A O 1
ATOM 4776 N N . THR A 1 577 ? 29.038 9.775 -20.33 1 90.77 577 THR A N 1
ATOM 4777 C CA . THR A 1 577 ? 28.753 9.981 -21.746 1 90.77 577 THR A CA 1
ATOM 4778 C C . THR A 1 577 ? 29.526 8.984 -22.604 1 90.77 577 THR A C 1
ATOM 4780 O O . THR A 1 577 ? 28.966 8.386 -23.525 1 90.77 577 THR A O 1
ATOM 4783 N N . ILE A 1 578 ? 30.784 8.697 -22.275 1 89.63 578 ILE A N 1
ATOM 4784 C CA . ILE A 1 578 ? 31.652 7.889 -23.126 1 89.63 578 ILE A CA 1
ATOM 4785 C C . ILE A 1 578 ? 31.125 6.457 -23.187 1 89.63 578 ILE A C 1
ATOM 4787 O O . ILE A 1 578 ? 30.883 5.924 -24.273 1 89.63 578 ILE A O 1
ATOM 4791 N N . PRO A 1 579 ? 30.939 5.843 -22.046 1 88.37 579 PRO A N 1
ATOM 4792 C CA . PRO A 1 579 ? 30.394 4.486 -22.121 1 88.37 579 PRO A CA 1
ATOM 4793 C C . PRO A 1 579 ? 29.051 4.428 -22.844 1 88.37 579 PRO A C 1
ATOM 4795 O O . PRO A 1 579 ? 28.802 3.501 -23.619 1 88.37 579 PRO A O 1
ATOM 4798 N N . ASN A 1 580 ? 28.219 5.415 -22.612 1 91.02 580 ASN A N 1
ATOM 4799 C CA . ASN A 1 580 ? 26.891 5.425 -23.216 1 91.02 580 ASN A CA 1
ATOM 4800 C C . ASN A 1 580 ? 26.966 5.562 -24.734 1 91.02 580 ASN A C 1
ATOM 4802 O O . ASN A 1 580 ? 26.188 4.938 -25.457 1 91.02 580 ASN A O 1
ATOM 4806 N N . LEU A 1 581 ? 27.844 6.37 -25.213 1 92.12 581 LEU A N 1
ATOM 4807 C CA . LEU A 1 581 ? 28.005 6.549 -26.652 1 92.12 581 LEU A CA 1
ATOM 4808 C C . LEU A 1 581 ? 28.52 5.271 -27.305 1 92.12 581 LEU A C 1
ATOM 4810 O O . LEU A 1 581 ? 28.003 4.846 -28.341 1 92.12 581 LEU A O 1
ATOM 4814 N N . ILE A 1 582 ? 29.461 4.641 -26.711 1 90.24 582 ILE A N 1
ATOM 4815 C CA . ILE A 1 582 ? 30.022 3.404 -27.244 1 90.24 582 ILE A CA 1
ATOM 4816 C C . ILE A 1 582 ? 28.945 2.322 -27.279 1 90.24 582 ILE A C 1
ATOM 4818 O O . ILE A 1 582 ? 28.777 1.637 -28.291 1 90.24 582 ILE A O 1
ATOM 4822 N N . MET A 1 583 ? 28.309 2.241 -26.19 1 89.81 583 MET A N 1
ATOM 4823 C CA . MET A 1 583 ? 27.237 1.252 -26.119 1 89.81 583 MET A CA 1
ATOM 4824 C C . MET A 1 583 ? 26.168 1.531 -27.17 1 89.81 583 MET A C 1
ATOM 4826 O O . MET A 1 583 ? 25.606 0.602 -27.752 1 89.81 583 MET A O 1
ATOM 4830 N N . SER A 1 584 ? 25.876 2.744 -27.437 1 92.61 584 SER A N 1
ATOM 4831 C CA . SER A 1 584 ? 24.884 3.134 -28.435 1 92.61 584 SER A CA 1
ATOM 4832 C C . SER A 1 584 ? 25.337 2.756 -29.841 1 92.61 584 SER A C 1
ATOM 4834 O O . SER A 1 584 ? 24.521 2.355 -30.674 1 92.61 584 SER A O 1
ATOM 4836 N N . ILE A 1 585 ? 26.544 2.884 -30.109 1 90.99 585 ILE A N 1
ATOM 4837 C CA . ILE A 1 585 ? 27.11 2.503 -31.399 1 90.99 585 ILE A CA 1
ATOM 4838 C C . ILE A 1 585 ? 26.919 1.004 -31.624 1 90.99 585 ILE A C 1
ATOM 4840 O O . ILE A 1 585 ? 26.465 0.583 -32.69 1 90.99 585 ILE A O 1
ATOM 4844 N N . TYR A 1 586 ? 27.199 0.302 -30.662 1 88.72 586 TYR A N 1
ATOM 4845 C CA . TYR A 1 586 ? 27.099 -1.147 -30.797 1 88.72 586 TYR A CA 1
ATOM 4846 C C . TYR A 1 586 ? 25.642 -1.588 -30.876 1 88.72 586 TYR A C 1
ATOM 4848 O O . TYR A 1 586 ? 25.313 -2.539 -31.589 1 88.72 586 TYR A O 1
ATOM 4856 N N . ARG A 1 587 ? 24.87 -0.997 -30.144 1 88.88 587 ARG A N 1
ATOM 4857 C CA . ARG A 1 587 ? 23.443 -1.289 -30.23 1 88.88 587 ARG A CA 1
ATOM 4858 C C . ARG A 1 587 ? 22.912 -1.016 -31.634 1 88.88 587 ARG A C 1
ATOM 4860 O O . ARG A 1 587 ? 22.074 -1.764 -32.142 1 88.88 587 ARG A O 1
ATOM 4867 N N . PHE A 1 588 ? 23.289 0.031 -32.271 1 89.64 588 PHE A N 1
ATOM 4868 C CA . PHE A 1 588 ? 22.94 0.33 -33.654 1 89.64 588 PHE A CA 1
ATOM 4869 C C . PHE A 1 588 ? 23.374 -0.8 -34.579 1 89.64 588 PHE A C 1
ATOM 4871 O O . PHE A 1 588 ? 22.594 -1.259 -35.416 1 89.64 588 PHE A O 1
ATOM 4878 N N . ASN A 1 589 ? 24.569 -1.249 -34.345 1 86.29 589 ASN A N 1
ATOM 4879 C CA . ASN A 1 589 ? 25.109 -2.318 -35.178 1 86.29 589 ASN A CA 1
ATOM 4880 C C . ASN A 1 589 ? 24.326 -3.616 -35.003 1 86.29 589 ASN A C 1
ATOM 4882 O O . ASN A 1 589 ? 24.012 -4.294 -35.983 1 86.29 589 ASN A O 1
ATOM 4886 N N . GLU A 1 590 ? 24.067 -3.877 -33.79 1 83.01 590 GLU A N 1
ATOM 4887 C CA . GLU A 1 590 ? 23.34 -5.103 -33.477 1 83.01 590 GLU A CA 1
ATOM 4888 C C . GLU A 1 590 ? 21.946 -5.093 -34.098 1 83.01 590 GLU A C 1
ATOM 4890 O O . GLU A 1 590 ? 21.495 -6.104 -34.641 1 83.01 590 GLU A O 1
ATOM 4895 N N . ARG A 1 591 ? 21.293 -4.058 -34.05 1 83.99 591 ARG A N 1
ATOM 4896 C CA . ARG A 1 591 ? 19.921 -3.915 -34.527 1 83.99 591 ARG A CA 1
ATOM 4897 C C . ARG A 1 591 ? 19.859 -4.002 -36.048 1 83.99 591 ARG A C 1
ATOM 4899 O O . ARG A 1 591 ? 18.909 -4.556 -36.605 1 83.99 591 ARG A O 1
ATOM 4906 N N . HIS A 1 592 ? 20.827 -3.588 -36.752 1 82.14 592 HIS A N 1
ATOM 4907 C CA . HIS A 1 592 ? 20.742 -3.482 -38.204 1 82.14 592 HIS A CA 1
ATOM 4908 C C . HIS A 1 592 ? 21.629 -4.52 -38.884 1 82.14 592 HIS A C 1
ATOM 4910 O O . HIS A 1 592 ? 21.725 -4.551 -40.113 1 82.14 592 HIS A O 1
ATOM 4916 N N . ALA A 1 593 ? 22.44 -5.264 -38.156 1 71.81 593 ALA A N 1
ATOM 4917 C CA . ALA A 1 593 ? 23.247 -6.34 -38.727 1 71.81 593 ALA A CA 1
ATOM 4918 C C . ALA A 1 593 ? 22.366 -7.38 -39.413 1 71.81 593 ALA A C 1
ATOM 4920 O O . ALA A 1 593 ? 22.738 -7.929 -40.454 1 71.81 593 ALA A O 1
ATOM 4921 N N . LYS A 1 594 ? 21.211 -7.806 -38.94 1 60.15 594 LYS A N 1
ATOM 4922 C CA . LYS A 1 594 ? 20.389 -8.904 -39.441 1 60.15 594 LYS A CA 1
ATOM 4923 C C . LYS A 1 594 ? 19.583 -8.475 -40.664 1 60.15 594 LYS A C 1
ATOM 4925 O O . LYS A 1 594 ? 18.937 -9.302 -41.31 1 60.15 594 LYS A O 1
ATOM 4930 N N . VAL A 1 595 ? 19.496 -7.16 -40.919 1 58.19 595 VAL A N 1
ATOM 4931 C CA . VAL A 1 595 ? 18.66 -6.759 -42.046 1 58.19 595 VAL A CA 1
ATOM 4932 C C . VAL A 1 595 ? 19.501 -6.706 -43.319 1 58.19 595 VAL A C 1
ATOM 4934 O O . VAL A 1 595 ? 20.426 -5.897 -43.427 1 58.19 595 VAL A O 1
ATOM 4937 N N . ASN A 1 596 ? 19.757 -7.791 -44.003 1 52.11 596 ASN A N 1
ATOM 4938 C CA . ASN A 1 596 ? 20.521 -8.081 -45.211 1 52.11 596 ASN A CA 1
ATOM 4939 C C . ASN A 1 596 ? 20.535 -6.891 -46.166 1 52.11 596 ASN A C 1
ATOM 4941 O O . ASN A 1 596 ? 21.552 -6.612 -46.803 1 52.11 596 ASN A O 1
ATOM 4945 N N . ASP A 1 597 ? 19.378 -6.395 -46.515 1 54.31 597 ASP A N 1
ATOM 4946 C CA . ASP A 1 597 ? 19.227 -5.547 -47.693 1 54.31 597 ASP A CA 1
ATOM 4947 C C . ASP A 1 597 ? 19.69 -4.12 -47.406 1 54.31 597 ASP A C 1
ATOM 4949 O O . ASP A 1 597 ? 19.649 -3.26 -48.287 1 54.31 597 ASP A O 1
ATOM 4953 N N . LEU A 1 598 ? 20.018 -3.675 -46.206 1 55.7 598 LEU A N 1
ATOM 4954 C CA . LEU A 1 598 ? 20.276 -2.261 -45.959 1 55.7 598 LEU A CA 1
ATOM 4955 C C . LEU A 1 598 ? 21.765 -1.953 -46.072 1 55.7 598 LEU A C 1
ATOM 4957 O O . LEU A 1 598 ? 22.593 -2.636 -45.466 1 55.7 598 LEU A O 1
ATOM 4961 N N . LYS A 1 599 ? 22.265 -1.532 -47.15 1 62.61 599 LYS A N 1
ATOM 4962 C CA . LYS A 1 599 ? 23.609 -1.028 -47.416 1 62.61 599 LYS A CA 1
ATOM 4963 C C . LYS A 1 599 ? 24.038 -0.019 -46.354 1 62.61 599 LYS A C 1
ATOM 4965 O O . LYS A 1 599 ? 24.399 1.114 -46.677 1 62.61 599 LYS A O 1
ATOM 4970 N N . ILE A 1 600 ? 23.802 -0.129 -44.975 1 72.27 600 ILE A N 1
ATOM 4971 C CA . ILE A 1 600 ? 24.159 0.85 -43.955 1 72.27 600 ILE A CA 1
ATOM 4972 C C . ILE A 1 600 ? 25.534 0.518 -43.379 1 72.27 600 ILE A C 1
ATOM 4974 O O . ILE A 1 600 ? 25.834 -0.647 -43.106 1 72.27 600 ILE A O 1
ATOM 4978 N N . GLU A 1 601 ? 26.459 1.443 -43.372 1 78.47 601 GLU A N 1
ATOM 4979 C CA . GLU A 1 601 ? 27.811 1.29 -42.841 1 78.47 601 GLU A CA 1
ATOM 4980 C C . GLU A 1 601 ? 27.796 1.182 -41.319 1 78.47 601 GLU A C 1
ATOM 4982 O O . GLU A 1 601 ? 27.176 2.001 -40.639 1 78.47 601 GLU A O 1
ATOM 4987 N N . PHE A 1 602 ? 28.272 0.194 -40.743 1 82.59 602 PHE A N 1
ATOM 4988 C CA . PHE A 1 602 ? 28.321 -0.025 -39.303 1 82.59 602 PHE A CA 1
ATOM 4989 C C . PHE A 1 602 ? 29.376 0.864 -38.656 1 82.59 602 PHE A C 1
ATOM 4991 O O . PHE A 1 602 ? 30.293 1.339 -39.33 1 82.59 602 PHE A O 1
ATOM 4998 N N . PHE A 1 603 ? 29.175 1.227 -37.377 1 86.01 603 PHE A N 1
ATOM 4999 C CA . PHE A 1 603 ? 30.098 2.062 -36.617 1 86.01 603 PHE A CA 1
ATOM 5000 C C . PHE A 1 603 ? 31.216 1.221 -36.013 1 86.01 603 PHE A C 1
ATOM 5002 O O . PHE A 1 603 ? 31.031 0.032 -35.745 1 86.01 603 PHE A O 1
ATOM 5009 N N . SER A 1 604 ? 32.347 1.64 -35.881 1 84.42 604 SER A N 1
ATOM 5010 C CA . SER A 1 604 ? 33.451 1.081 -35.108 1 84.42 604 SER A CA 1
ATOM 5011 C C . SER A 1 604 ? 34.09 2.137 -34.213 1 84.42 604 SER A C 1
ATOM 5013 O O . SER A 1 604 ? 34.169 3.309 -34.586 1 84.42 604 SER A O 1
ATOM 5015 N N . MET A 1 605 ? 34.429 1.884 -33.113 1 82.05 605 MET A N 1
ATOM 5016 C CA . MET A 1 605 ? 35.113 2.803 -32.208 1 82.05 605 MET A CA 1
ATOM 5017 C C . MET A 1 605 ? 36.393 3.338 -32.84 1 82.05 605 MET A C 1
ATOM 5019 O O . MET A 1 605 ? 36.866 4.417 -32.478 1 82.05 605 MET A O 1
ATOM 5023 N N . ARG A 1 606 ? 36.986 2.514 -33.755 1 79.07 606 ARG A N 1
ATOM 5024 C CA . ARG A 1 606 ? 38.229 2.875 -34.428 1 79.07 606 ARG A CA 1
ATOM 5025 C C . ARG A 1 606 ? 38.044 4.122 -35.287 1 79.07 606 ARG A C 1
ATOM 5027 O O . ARG A 1 606 ? 39.006 4.844 -35.557 1 79.07 606 ARG A O 1
ATOM 5034 N N . ASP A 1 607 ? 36.8 4.346 -35.648 1 84.82 607 ASP A N 1
ATOM 5035 C CA . ASP A 1 607 ? 36.49 5.482 -36.51 1 84.82 607 ASP A CA 1
ATOM 5036 C C . ASP A 1 607 ? 36.521 6.791 -35.725 1 84.82 607 ASP A C 1
ATOM 5038 O O . ASP A 1 607 ? 36.541 7.874 -36.314 1 84.82 607 ASP A O 1
ATOM 5042 N N . TYR A 1 608 ? 36.637 6.634 -34.422 1 90.07 608 TYR A N 1
ATOM 5043 C CA . TYR A 1 608 ? 36.59 7.815 -33.568 1 90.07 608 TYR A CA 1
ATOM 5044 C C . TYR A 1 608 ? 37.702 7.781 -32.527 1 90.07 608 TYR A C 1
ATOM 5046 O O . TYR A 1 608 ? 37.452 7.498 -31.352 1 90.07 608 TYR A O 1
ATOM 5054 N N . PRO A 1 609 ? 38.825 8.117 -32.833 1 88.16 609 PRO A N 1
ATOM 5055 C CA . PRO A 1 609 ? 39.996 8.015 -31.958 1 88.16 609 PRO A CA 1
ATOM 5056 C C . PRO A 1 609 ? 39.834 8.805 -30.661 1 88.16 609 PRO A C 1
ATOM 5058 O O . PRO A 1 609 ? 40.344 8.393 -29.616 1 88.16 609 PRO A O 1
ATOM 5061 N N . TRP A 1 610 ? 39.091 9.895 -30.832 1 90.2 610 TRP A N 1
ATOM 5062 C CA . TRP A 1 610 ? 38.927 10.713 -29.635 1 90.2 610 TRP A CA 1
ATOM 5063 C C . TRP A 1 610 ? 38.195 9.94 -28.543 1 90.2 610 TRP A C 1
ATOM 5065 O O . TRP A 1 610 ? 38.462 10.129 -27.354 1 90.2 610 TRP A O 1
ATOM 5075 N N . ILE A 1 611 ? 37.247 9.126 -28.874 1 89.92 611 ILE A N 1
ATOM 5076 C CA . ILE A 1 611 ? 36.502 8.305 -27.924 1 89.92 611 ILE A CA 1
ATOM 5077 C C . ILE A 1 611 ? 37.449 7.321 -27.24 1 89.92 611 ILE A C 1
ATOM 5079 O O . ILE A 1 611 ? 37.351 7.094 -26.032 1 89.92 611 ILE A O 1
ATOM 5083 N N . PHE A 1 612 ? 38.303 6.81 -28.041 1 86.44 612 PHE A N 1
ATOM 5084 C CA . PHE A 1 612 ? 39.284 5.87 -27.512 1 86.44 612 PHE A CA 1
ATOM 5085 C C . PHE A 1 612 ? 40.195 6.55 -26.497 1 86.44 612 PHE A C 1
ATOM 5087 O O . PHE A 1 612 ? 40.466 5.997 -25.43 1 86.44 612 PHE A O 1
ATOM 5094 N N . ASN A 1 613 ? 40.6 7.692 -26.803 1 85.86 613 ASN A N 1
ATOM 5095 C CA . ASN A 1 613 ? 41.475 8.444 -25.91 1 85.86 613 ASN A CA 1
ATOM 5096 C C . ASN A 1 613 ? 40.783 8.769 -24.59 1 85.86 613 ASN A C 1
ATOM 5098 O O . ASN A 1 613 ? 41.396 8.677 -23.524 1 85.86 613 ASN A O 1
ATOM 5102 N N . GLU A 1 614 ? 39.601 9.164 -24.771 1 88.73 614 GLU A N 1
ATOM 5103 C CA . GLU A 1 614 ? 38.844 9.505 -23.571 1 88.73 614 GLU A CA 1
ATOM 5104 C C . GLU A 1 614 ? 38.624 8.279 -22.689 1 88.73 614 GLU A C 1
ATOM 5106 O O . GLU A 1 614 ? 38.674 8.373 -21.461 1 88.73 614 GLU A O 1
ATOM 5111 N N . LEU A 1 615 ? 38.297 7.228 -23.316 1 87.57 615 LEU A N 1
ATOM 5112 C CA . LEU A 1 615 ? 38.116 5.978 -22.587 1 87.57 615 LEU A CA 1
ATOM 5113 C C . LEU A 1 615 ? 39.401 5.575 -21.872 1 87.57 615 LEU A C 1
ATOM 5115 O O . LEU A 1 615 ? 39.365 5.141 -20.719 1 87.57 615 LEU A O 1
ATOM 5119 N N . PHE A 1 616 ? 40.466 5.746 -22.575 1 81.93 616 PHE A N 1
ATOM 5120 C CA . PHE A 1 616 ? 41.772 5.435 -22.005 1 81.93 616 PHE A CA 1
ATOM 5121 C C . PHE A 1 616 ? 42.053 6.308 -20.788 1 81.93 616 PHE A C 1
ATOM 5123 O O . PHE A 1 616 ? 42.547 5.821 -19.769 1 81.93 616 PHE A O 1
ATOM 5130 N N . GLU A 1 617 ? 41.664 7.504 -20.92 1 81.71 617 GLU A N 1
ATOM 5131 C CA . GLU A 1 617 ? 41.862 8.437 -19.815 1 81.71 617 GLU A CA 1
ATOM 5132 C C . GLU A 1 617 ? 40.988 8.07 -18.619 1 81.71 617 GLU A C 1
ATOM 5134 O O . GLU A 1 617 ? 41.422 8.177 -17.47 1 81.71 617 GLU A O 1
ATOM 5139 N N . MET A 1 618 ? 39.829 7.752 -18.93 1 82.11 618 MET A N 1
ATOM 5140 C CA . MET A 1 618 ? 38.909 7.336 -17.876 1 82.11 618 MET A CA 1
ATOM 5141 C C . MET A 1 618 ? 39.451 6.124 -17.126 1 82.11 618 MET A C 1
ATOM 5143 O O . MET A 1 618 ? 39.331 6.041 -15.902 1 82.11 618 MET A O 1
ATOM 5147 N N . LEU A 1 619 ? 40.041 5.281 -17.938 1 77.38 619 LEU A N 1
ATOM 5148 C CA . LEU A 1 619 ? 40.598 4.063 -17.359 1 77.38 619 LEU A CA 1
ATOM 5149 C C . LEU A 1 619 ? 41.814 4.379 -16.495 1 77.38 619 LEU A C 1
ATOM 5151 O O . LEU A 1 619 ? 42.025 3.745 -15.458 1 77.38 619 LEU A O 1
ATOM 5155 N N . LYS A 1 620 ? 42.447 5.357 -16.884 1 68.17 620 LYS A N 1
ATOM 5156 C CA . LYS A 1 620 ? 43.586 5.817 -16.094 1 68.17 620 LYS A CA 1
ATOM 5157 C C . LYS A 1 620 ? 43.128 6.434 -14.776 1 68.17 620 LYS A C 1
ATOM 5159 O O . LYS A 1 620 ? 43.78 6.261 -13.744 1 68.17 620 LYS A O 1
ATOM 5164 N N . GLU A 1 621 ? 42.025 7.095 -14.993 1 66.86 621 GLU A N 1
ATOM 5165 C CA . GLU A 1 621 ? 41.51 7.787 -13.815 1 66.86 621 GLU A CA 1
ATOM 5166 C C . GLU A 1 621 ? 40.888 6.805 -12.826 1 66.86 621 GLU A C 1
ATOM 5168 O O . GLU A 1 621 ? 41.157 6.873 -11.625 1 66.86 621 GLU A O 1
ATOM 5173 N N . ASN A 1 622 ? 40.004 5.931 -13.335 1 65.02 622 ASN A N 1
ATOM 5174 C CA . ASN A 1 622 ? 39.345 4.946 -12.484 1 65.02 622 ASN A CA 1
ATOM 5175 C C . ASN A 1 622 ? 39.019 3.669 -13.254 1 65.02 622 ASN A C 1
ATOM 5177 O O . ASN A 1 622 ? 37.954 3.563 -13.864 1 65.02 622 ASN A O 1
ATOM 5181 N N . ARG A 1 623 ? 39.789 2.818 -13.114 1 58.4 623 ARG A N 1
ATOM 5182 C CA . ARG A 1 623 ? 39.667 1.578 -13.874 1 58.4 623 ARG A CA 1
ATOM 5183 C C . ARG A 1 623 ? 38.489 0.746 -13.379 1 58.4 623 ARG A C 1
ATOM 5185 O O . ARG A 1 623 ? 37.923 -0.048 -14.133 1 58.4 623 ARG A O 1
ATOM 5192 N N . GLN A 1 624 ? 38.186 0.96 -12.051 1 51.56 624 GLN A N 1
ATOM 5193 C CA . GLN A 1 624 ? 37.183 0.103 -11.428 1 51.56 624 GLN A CA 1
ATOM 5194 C C . GLN A 1 624 ? 35.814 0.778 -11.417 1 51.56 624 GLN A C 1
ATOM 5196 O O . GLN A 1 624 ? 34.894 0.316 -10.738 1 51.56 624 GLN A O 1
ATOM 5201 N N . ASP A 1 625 ? 35.692 1.7 -12.267 1 63.68 625 ASP A N 1
ATOM 5202 C CA . ASP A 1 625 ? 34.403 2.382 -12.326 1 63.68 625 ASP A CA 1
ATOM 5203 C C . ASP A 1 625 ? 33.303 1.437 -12.802 1 63.68 625 ASP A C 1
ATOM 5205 O O . ASP A 1 625 ? 33.421 0.824 -13.865 1 63.68 625 ASP A O 1
ATOM 5209 N N . PHE A 1 626 ? 32.341 1.144 -11.917 1 63.17 626 PHE A N 1
ATOM 5210 C CA . PHE A 1 626 ? 31.269 0.2 -12.21 1 63.17 626 PHE A CA 1
ATOM 5211 C C . PHE A 1 626 ? 30.618 0.521 -13.55 1 63.17 626 PHE A C 1
ATOM 5213 O O . PHE A 1 626 ? 30.082 -0.369 -14.214 1 63.17 626 PHE A O 1
ATOM 5220 N N . ARG A 1 627 ? 30.719 1.583 -14.127 1 67.86 627 ARG A N 1
ATOM 5221 C CA . ARG A 1 627 ? 30.11 2.018 -15.38 1 67.86 627 ARG A CA 1
ATOM 5222 C C . ARG A 1 627 ? 30.826 1.404 -16.579 1 67.86 627 ARG A C 1
ATOM 5224 O O . ARG A 1 627 ? 30.277 1.362 -17.681 1 67.86 627 ARG A O 1
ATOM 5231 N N . LEU A 1 628 ? 31.924 0.949 -16.252 1 76.31 628 LEU A N 1
ATOM 5232 C CA . LEU A 1 628 ? 32.731 0.411 -17.342 1 76.31 628 LEU A CA 1
ATOM 5233 C C . LEU A 1 628 ? 32.438 -1.07 -17.556 1 76.31 628 LEU A C 1
ATOM 5235 O O . LEU A 1 628 ? 32.795 -1.634 -18.593 1 76.31 628 LEU A O 1
ATOM 5239 N N . ASN A 1 629 ? 31.742 -1.642 -16.637 1 68.98 629 ASN A N 1
ATOM 5240 C CA . ASN A 1 629 ? 31.488 -3.076 -16.729 1 68.98 629 ASN A CA 1
ATOM 5241 C C . ASN A 1 629 ? 30.683 -3.423 -17.978 1 68.98 629 ASN A C 1
ATOM 5243 O O . ASN A 1 629 ? 31.045 -4.337 -18.721 1 68.98 629 ASN A O 1
ATOM 5247 N N . ALA A 1 630 ? 29.616 -2.71 -18.118 1 75.07 630 ALA A N 1
ATOM 5248 C CA . ALA A 1 630 ? 28.803 -2.951 -19.307 1 75.07 630 ALA A CA 1
ATOM 5249 C C . ALA A 1 630 ? 29.6 -2.684 -20.581 1 75.07 630 ALA A C 1
ATOM 5251 O O . ALA A 1 630 ? 29.466 -3.41 -21.568 1 75.07 630 ALA A O 1
ATOM 5252 N N . LEU A 1 631 ? 30.462 -1.698 -20.492 1 82.35 631 LEU A N 1
ATOM 5253 C CA . LEU A 1 631 ? 31.276 -1.34 -21.649 1 82.35 631 LEU A CA 1
ATOM 5254 C C . LEU A 1 631 ? 32.306 -2.425 -21.946 1 82.35 631 LEU A C 1
ATOM 5256 O O . LEU A 1 631 ? 32.551 -2.751 -23.109 1 82.35 631 LEU A O 1
ATOM 5260 N N . LYS A 1 632 ? 32.748 -2.955 -20.935 1 77.4 632 LYS A N 1
ATOM 5261 C CA . LYS A 1 632 ? 33.703 -4.049 -21.093 1 77.4 632 LYS A CA 1
ATOM 5262 C C . LYS A 1 632 ? 33.083 -5.214 -21.859 1 77.4 632 LYS A C 1
ATOM 5264 O O . LYS A 1 632 ? 33.673 -5.718 -22.816 1 77.4 632 LYS A O 1
ATOM 5269 N N . THR A 1 633 ? 31.905 -5.522 -21.496 1 75.72 633 THR A N 1
ATOM 5270 C CA . THR A 1 633 ? 31.18 -6.619 -22.128 1 75.72 633 THR A CA 1
ATOM 5271 C C . THR A 1 633 ? 30.891 -6.303 -23.593 1 75.72 633 THR A C 1
ATOM 5273 O O . THR A 1 633 ? 31.04 -7.166 -24.46 1 75.72 633 THR A O 1
ATOM 5276 N N . ALA A 1 634 ? 30.569 -5.135 -23.849 1 81.49 634 ALA A N 1
ATOM 5277 C CA . ALA A 1 634 ? 30.219 -4.713 -25.203 1 81.49 634 ALA A CA 1
ATOM 5278 C C . ALA A 1 634 ? 31.447 -4.703 -26.109 1 81.49 634 ALA A C 1
ATOM 5280 O O . ALA A 1 634 ? 31.375 -5.118 -27.267 1 81.49 634 ALA A O 1
ATOM 5281 N N . LEU A 1 635 ? 32.516 -4.235 -25.557 1 83.94 635 LEU A N 1
ATOM 5282 C CA . LEU A 1 635 ? 33.745 -4.178 -26.342 1 83.94 635 LEU A CA 1
ATOM 5283 C C . LEU A 1 635 ? 34.268 -5.58 -26.633 1 83.94 635 LEU A C 1
ATOM 5285 O O . LEU A 1 635 ? 34.743 -5.853 -27.738 1 83.94 635 LEU A O 1
ATOM 5289 N N . LYS A 1 636 ? 34.078 -6.446 -25.747 1 74.73 636 LYS A N 1
ATOM 5290 C CA . LYS A 1 636 ? 34.504 -7.833 -25.915 1 74.73 636 LYS A CA 1
ATOM 5291 C C . LYS A 1 636 ? 33.728 -8.515 -27.038 1 74.73 636 LYS A C 1
ATOM 5293 O O . LYS A 1 636 ? 34.304 -9.256 -27.837 1 74.73 636 LYS A O 1
ATOM 5298 N N . LYS A 1 637 ? 32.518 -8.175 -27.111 1 77.13 637 LYS A N 1
ATOM 5299 C CA . LYS A 1 637 ? 31.631 -8.763 -28.11 1 77.13 637 LYS A CA 1
ATOM 5300 C C . LYS A 1 637 ? 31.844 -8.123 -29.479 1 77.13 637 LYS A C 1
ATOM 5302 O O . LYS A 1 637 ? 31.841 -8.814 -30.5 1 77.13 637 LYS A O 1
ATOM 5307 N N . ASN A 1 638 ? 32.086 -6.81 -29.56 1 82.95 638 ASN A N 1
ATOM 5308 C CA . ASN A 1 638 ? 32.007 -6.076 -30.819 1 82.95 638 ASN A CA 1
ATOM 5309 C C . ASN A 1 638 ? 33.393 -5.724 -31.35 1 82.95 638 ASN A C 1
ATOM 5311 O O . ASN A 1 638 ? 33.588 -5.61 -32.562 1 82.95 638 ASN A O 1
ATOM 5315 N N . GLU A 1 639 ? 34.337 -5.402 -30.442 1 84.65 639 GLU A N 1
ATOM 5316 C CA . GLU A 1 639 ? 35.692 -5.028 -30.834 1 84.65 639 GLU A CA 1
ATOM 5317 C C . GLU A 1 639 ? 36.727 -5.631 -29.888 1 84.65 639 GLU A C 1
ATOM 5319 O O . GLU A 1 639 ? 37.333 -4.918 -29.085 1 84.65 639 GLU A O 1
ATOM 5324 N N . ILE A 1 640 ? 37.005 -6.783 -30.074 1 76.99 640 ILE A N 1
ATOM 5325 C CA . ILE A 1 640 ? 37.821 -7.573 -29.158 1 76.99 640 ILE A CA 1
ATOM 5326 C C . ILE A 1 640 ? 39.239 -7.009 -29.111 1 76.99 640 ILE A C 1
ATOM 5328 O O . ILE A 1 640 ? 39.885 -7.023 -28.061 1 76.99 640 ILE A O 1
ATOM 5332 N N . ASP A 1 641 ? 39.716 -6.468 -30.329 1 75.49 641 ASP A N 1
ATOM 5333 C CA . ASP A 1 641 ? 41.066 -5.918 -30.391 1 75.49 641 ASP A CA 1
ATOM 5334 C C . ASP A 1 641 ? 41.216 -4.722 -29.452 1 75.49 641 ASP A C 1
ATOM 5336 O O . ASP A 1 641 ? 42.229 -4.592 -28.762 1 75.49 641 ASP A O 1
ATOM 5340 N N . ILE A 1 642 ? 40.218 -3.965 -29.332 1 81.38 642 ILE A N 1
ATOM 5341 C CA . ILE A 1 642 ? 40.254 -2.775 -28.49 1 81.38 642 ILE A CA 1
ATOM 5342 C C . ILE A 1 642 ? 40.145 -3.178 -27.021 1 81.38 642 ILE A C 1
ATOM 5344 O O . ILE A 1 642 ? 40.827 -2.612 -26.163 1 81.38 642 ILE A O 1
ATOM 5348 N N . TYR A 1 643 ? 39.269 -4.07 -26.844 1 78.48 643 TYR A N 1
ATOM 5349 C CA . TYR A 1 643 ? 39.142 -4.593 -25.488 1 78.48 643 TYR A CA 1
ATOM 5350 C C . TYR A 1 643 ? 40.485 -5.092 -24.968 1 78.48 643 TYR A C 1
ATOM 5352 O O . TYR A 1 643 ? 40.889 -4.756 -23.853 1 78.48 643 TYR A O 1
ATOM 5360 N N . ASN A 1 644 ? 41.247 -5.831 -25.897 1 71.84 644 ASN A N 1
ATOM 5361 C CA . ASN A 1 644 ? 42.53 -6.407 -25.509 1 71.84 644 ASN A CA 1
ATOM 5362 C C . ASN A 1 644 ? 43.576 -5.325 -25.257 1 71.84 644 ASN A C 1
ATOM 5364 O O . ASN A 1 644 ? 44.46 -5.495 -24.414 1 71.84 644 ASN A O 1
ATOM 5368 N N . HIS A 1 645 ? 43.443 -4.24 -25.965 1 75.86 645 HIS A N 1
ATOM 5369 C CA . HIS A 1 645 ? 44.37 -3.123 -25.821 1 75.86 645 HIS A CA 1
ATOM 5370 C C . HIS A 1 645 ? 44.131 -2.373 -24.515 1 75.86 645 HIS A C 1
ATOM 5372 O O . HIS A 1 645 ? 45.083 -2 -23.825 1 75.86 645 HIS A O 1
ATOM 5378 N N . LEU A 1 646 ? 42.971 -2.236 -24.223 1 77.16 646 LEU A N 1
ATOM 5379 C CA . LEU A 1 646 ? 42.609 -1.407 -23.079 1 77.16 646 LEU A CA 1
ATOM 5380 C C . LEU A 1 646 ? 42.726 -2.195 -21.778 1 77.16 646 LEU A C 1
ATOM 5382 O O . LEU A 1 646 ? 43.033 -1.625 -20.728 1 77.16 646 LEU A O 1
ATOM 5386 N N . TRP A 1 647 ? 42.499 -3.37 -21.937 1 64.58 647 TRP A N 1
ATOM 5387 C CA . TRP A 1 647 ? 42.631 -4.268 -20.795 1 64.58 647 TRP A CA 1
ATOM 5388 C C . TRP A 1 647 ? 43.556 -5.435 -21.123 1 64.58 647 TRP A C 1
ATOM 5390 O O . TRP A 1 647 ? 43.105 -6.577 -21.245 1 64.58 647 TRP A O 1
ATOM 5400 N N . PRO A 1 648 ? 44.959 -5.057 -21.623 1 52.52 648 PRO A N 1
ATOM 5401 C CA . PRO A 1 648 ? 45.907 -6.077 -22.08 1 52.52 648 PRO A CA 1
ATOM 5402 C C . PRO A 1 648 ? 45.974 -7.281 -21.143 1 52.52 648 PRO A C 1
ATOM 5404 O O . PRO A 1 648 ? 46.071 -8.421 -21.604 1 52.52 648 PRO A O 1
ATOM 5407 N N . SER A 1 649 ? 46.849 -7.01 -20.115 1 48.37 649 SER A N 1
ATOM 5408 C CA . SER A 1 649 ? 47.318 -8.038 -19.192 1 48.37 649 SER A CA 1
ATOM 5409 C C . SER A 1 649 ? 46.15 -8.747 -18.514 1 48.37 649 SER A C 1
ATOM 5411 O O . SER A 1 649 ? 46.353 -9.605 -17.653 1 48.37 649 SER A O 1
ATOM 5413 N N . GLU A 1 650 ? 45.159 -8.11 -18.424 1 43.14 650 GLU A N 1
ATOM 5414 C CA . GLU A 1 650 ? 44.15 -8.749 -17.585 1 43.14 650 GLU A CA 1
ATOM 5415 C C . GLU A 1 650 ? 43.595 -10.005 -18.249 1 43.14 650 GLU A C 1
ATOM 5417 O O . GLU A 1 650 ? 43.034 -9.939 -19.345 1 43.14 650 GLU A O 1
ATOM 5422 N N . PRO A 1 651 ? 44.505 -11.119 -18.468 1 42.88 651 PRO A N 1
ATOM 5423 C CA . PRO A 1 651 ? 43.798 -12.287 -18.998 1 42.88 651 PRO A CA 1
ATOM 5424 C C . PRO A 1 651 ? 42.298 -12.249 -18.714 1 42.88 651 PRO A C 1
ATOM 5426 O O . PRO A 1 651 ? 41.885 -11.908 -17.603 1 42.88 651 PRO A O 1
ATOM 5429 N N . ASP A 1 652 ? 41.604 -11.798 -19.574 1 43.25 652 ASP A N 1
ATOM 5430 C CA . ASP A 1 652 ? 40.155 -11.628 -19.59 1 43.25 652 ASP A CA 1
ATOM 5431 C C . ASP A 1 652 ? 39.456 -12.81 -18.921 1 43.25 652 ASP A C 1
ATOM 5433 O O . ASP A 1 652 ? 38.406 -13.261 -19.385 1 43.25 652 ASP A O 1
ATOM 5437 N N . ILE A 1 653 ? 40.321 -13.712 -18.321 1 49.72 653 ILE A N 1
ATOM 5438 C CA . ILE A 1 653 ? 39.713 -14.961 -17.874 1 49.72 653 ILE A CA 1
ATOM 5439 C C . ILE A 1 653 ? 38.804 -14.692 -16.677 1 49.72 653 ILE A C 1
ATOM 5441 O O . ILE A 1 653 ? 39.274 -14.599 -15.541 1 49.72 653 ILE A O 1
ATOM 5445 N N . VAL A 1 654 ? 37.884 -13.847 -16.834 1 49.61 654 VAL A N 1
ATOM 5446 C CA . VAL A 1 654 ? 37.011 -13.421 -15.745 1 49.61 654 VAL A CA 1
ATOM 5447 C C . VAL A 1 654 ? 36.078 -14.565 -15.353 1 49.61 654 VAL A C 1
ATOM 5449 O O . VAL A 1 654 ? 35.626 -14.641 -14.208 1 49.61 654 VAL A O 1
ATOM 5452 N N . THR A 1 655 ? 35.71 -15.458 -16.394 1 60.83 655 THR A N 1
ATOM 5453 C CA . THR A 1 655 ? 34.753 -16.517 -16.092 1 60.83 655 THR A CA 1
ATOM 5454 C C . THR A 1 655 ? 35.09 -17.788 -16.866 1 60.83 655 THR A C 1
ATOM 5456 O O . THR A 1 655 ? 35.825 -17.742 -17.855 1 60.83 655 THR A O 1
ATOM 5459 N N . ILE A 1 656 ? 34.969 -18.991 -16.367 1 71.9 656 ILE A N 1
ATOM 5460 C CA . ILE A 1 656 ? 35.013 -20.276 -17.057 1 71.9 656 ILE A CA 1
ATOM 5461 C C . ILE A 1 656 ? 33.63 -20.612 -17.61 1 71.9 656 ILE A C 1
ATOM 5463 O O . ILE A 1 656 ? 32.705 -20.908 -16.85 1 71.9 656 ILE A O 1
ATOM 5467 N N . ASP A 1 657 ? 33.419 -20.248 -18.874 1 66.11 657 ASP A N 1
ATOM 5468 C CA . ASP A 1 657 ? 32.15 -20.561 -19.523 1 66.11 657 ASP A CA 1
ATOM 5469 C C . ASP A 1 657 ? 32.367 -21.418 -20.768 1 66.11 657 ASP A C 1
ATOM 5471 O O . ASP A 1 657 ? 33.39 -22.095 -20.892 1 66.11 657 ASP A O 1
ATOM 5475 N N . ILE A 1 658 ? 31.47 -21.671 -21.717 1 69.45 658 ILE A N 1
ATOM 5476 C CA . ILE A 1 658 ? 31.493 -22.494 -22.921 1 69.45 658 ILE A CA 1
ATOM 5477 C C . ILE A 1 658 ? 32.623 -22.034 -23.84 1 69.45 658 ILE A C 1
ATOM 5479 O O . ILE A 1 658 ? 33.262 -22.852 -24.506 1 69.45 658 ILE A O 1
ATOM 5483 N N . ASN A 1 659 ? 32.938 -20.747 -23.805 1 63.05 659 ASN A N 1
ATOM 5484 C CA . ASN A 1 659 ? 33.98 -20.198 -24.666 1 63.05 659 ASN A CA 1
ATOM 5485 C C . ASN A 1 659 ? 35.368 -20.655 -24.228 1 63.05 659 ASN A C 1
ATOM 5487 O O . ASN A 1 659 ? 36.229 -20.929 -25.065 1 63.05 659 ASN A O 1
ATOM 5491 N N . THR A 1 660 ? 35.527 -20.739 -22.929 1 79.26 660 THR A N 1
ATOM 5492 C CA . THR A 1 660 ? 36.786 -21.265 -22.416 1 79.26 660 THR A CA 1
ATOM 5493 C C . THR A 1 660 ? 36.988 -22.712 -22.857 1 79.26 660 THR A C 1
ATOM 5495 O O . THR A 1 660 ? 38.105 -23.117 -23.184 1 79.26 660 THR A O 1
ATOM 5498 N N . MET A 1 661 ? 35.893 -23.436 -22.948 1 80.98 661 MET A N 1
ATOM 5499 C CA . MET A 1 661 ? 35.955 -24.821 -23.406 1 80.98 661 MET A CA 1
ATOM 5500 C C . MET A 1 661 ? 36.375 -24.892 -24.87 1 80.98 661 MET A C 1
ATOM 5502 O O . MET A 1 661 ? 37.177 -25.747 -25.249 1 80.98 661 MET A O 1
ATOM 5506 N N . ASN A 1 662 ? 35.805 -23.995 -25.603 1 77.06 662 ASN A N 1
ATOM 5507 C CA . ASN A 1 662 ? 36.163 -23.944 -27.017 1 77.06 662 ASN A CA 1
ATOM 5508 C C . ASN A 1 662 ? 37.621 -23.54 -27.212 1 77.06 662 ASN A C 1
ATOM 5510 O O . ASN A 1 662 ? 38.31 -24.083 -28.078 1 77.06 662 ASN A O 1
ATOM 5514 N N . GLN A 1 663 ? 38.01 -22.675 -26.409 1 79.18 663 GLN A N 1
ATOM 5515 C CA . GLN A 1 663 ? 39.406 -22.253 -26.464 1 79.18 663 GLN A CA 1
ATOM 5516 C C . GLN A 1 663 ? 40.344 -23.404 -26.112 1 79.18 663 GLN A C 1
ATOM 5518 O O . GLN A 1 663 ? 41.414 -23.543 -26.708 1 79.18 663 GLN A O 1
ATOM 5523 N N . LEU A 1 664 ? 39.941 -24.181 -25.154 1 85.52 664 LEU A N 1
ATOM 5524 C CA . LEU A 1 664 ? 40.73 -25.348 -24.778 1 85.52 664 LEU A CA 1
ATOM 5525 C C . LEU A 1 664 ? 40.889 -26.301 -25.959 1 85.52 664 LEU A C 1
ATOM 5527 O O . LEU A 1 664 ? 41.965 -26.865 -26.166 1 85.52 664 LEU A O 1
ATOM 5531 N N . LYS A 1 665 ? 39.808 -26.392 -26.708 1 81.51 665 LYS A N 1
ATOM 5532 C CA . LYS A 1 665 ? 39.834 -27.278 -27.869 1 81.51 665 LYS A CA 1
ATOM 5533 C C . LYS A 1 665 ? 40.675 -26.684 -28.995 1 81.51 665 LYS A C 1
ATOM 5535 O O . LYS A 1 665 ? 41.452 -27.394 -29.637 1 81.51 665 LYS A O 1
ATOM 5540 N N . LYS A 1 666 ? 40.592 -25.309 -29.136 1 77.32 666 LYS A N 1
ATOM 5541 C CA . LYS A 1 666 ? 41.22 -24.642 -30.273 1 77.32 666 LYS A CA 1
ATOM 5542 C C . LYS A 1 666 ? 42.694 -24.358 -29.999 1 77.32 666 LYS A C 1
ATOM 5544 O O . LYS A 1 666 ? 43.541 -24.548 -30.874 1 77.32 666 LYS A O 1
ATOM 5549 N N . ASP A 1 667 ? 42.953 -23.802 -28.717 1 79.93 667 ASP A N 1
ATOM 5550 C CA . ASP A 1 667 ? 44.322 -23.393 -28.416 1 79.93 667 ASP A CA 1
ATOM 5551 C C . ASP A 1 667 ? 44.705 -23.768 -26.987 1 79.93 667 ASP A C 1
ATOM 5553 O O . ASP A 1 667 ? 44.855 -22.895 -26.129 1 79.93 667 ASP A O 1
ATOM 5557 N N . PRO A 1 668 ? 44.953 -25.089 -26.741 1 84.82 668 PRO A N 1
ATOM 5558 C CA . PRO A 1 668 ? 45.304 -25.539 -25.392 1 84.82 668 PRO A CA 1
ATOM 5559 C C . PRO A 1 668 ? 46.608 -24.927 -24.886 1 84.82 668 PRO A C 1
ATOM 5561 O O . PRO A 1 668 ? 46.799 -24.784 -23.676 1 84.82 668 PRO A O 1
ATOM 5564 N N . LYS A 1 669 ? 47.461 -24.445 -25.726 1 81.17 669 LYS A N 1
ATOM 5565 C CA . LYS A 1 669 ? 48.747 -23.873 -25.338 1 81.17 669 LYS A CA 1
ATOM 5566 C C . LYS A 1 669 ? 48.562 -22.537 -24.624 1 81.17 669 LYS A C 1
ATOM 5568 O O . LYS A 1 669 ? 49.3 -22.219 -23.689 1 81.17 669 LYS A O 1
ATOM 5573 N N . ARG A 1 670 ? 47.584 -21.917 -25.099 1 78.96 670 ARG A N 1
ATOM 5574 C CA . ARG A 1 670 ? 47.297 -20.643 -24.449 1 78.96 670 ARG A CA 1
ATOM 5575 C C . ARG A 1 670 ? 46.86 -20.852 -23.003 1 78.96 670 ARG A C 1
ATOM 5577 O O . ARG A 1 670 ? 47.283 -20.116 -22.108 1 78.96 670 ARG A O 1
ATOM 5584 N N . ILE A 1 671 ? 46.046 -21.84 -22.764 1 83.45 671 ILE A N 1
ATOM 5585 C CA . ILE A 1 671 ? 45.57 -22.134 -21.417 1 83.45 671 ILE A CA 1
ATOM 5586 C C . ILE A 1 671 ? 46.734 -22.613 -20.552 1 83.45 671 ILE A C 1
ATOM 5588 O O . ILE A 1 671 ? 46.822 -22.266 -19.371 1 83.45 671 ILE A O 1
ATOM 5592 N N . LEU A 1 672 ? 47.621 -23.363 -21.133 1 86.53 672 LEU A N 1
ATOM 5593 C CA . LEU A 1 672 ? 48.796 -23.852 -20.419 1 86.53 672 LEU A CA 1
ATOM 5594 C C . LEU A 1 672 ? 49.688 -22.695 -19.983 1 86.53 672 LEU A C 1
ATOM 5596 O O . LEU A 1 672 ? 50.21 -22.695 -18.866 1 86.53 672 LEU A O 1
ATOM 5600 N N . SER A 1 673 ? 49.831 -21.69 -20.872 1 81.27 673 SER A N 1
ATOM 5601 C CA . SER A 1 673 ? 50.693 -20.554 -20.563 1 81.27 673 SER A CA 1
ATOM 5602 C C . SER A 1 673 ? 50.118 -19.717 -19.426 1 81.27 673 SER A C 1
ATOM 5604 O O . SER A 1 673 ? 50.862 -19.061 -18.694 1 81.27 673 SER A O 1
ATOM 5606 N N . HIS A 1 674 ? 48.855 -19.729 -19.27 1 81.85 674 HIS A N 1
ATOM 5607 C CA . HIS A 1 674 ? 48.208 -18.959 -18.213 1 81.85 674 HIS A CA 1
ATOM 5608 C C . HIS A 1 674 ? 47.496 -19.874 -17.222 1 81.85 674 HIS A C 1
ATOM 5610 O O . HIS A 1 674 ? 46.412 -19.546 -16.736 1 81.85 674 HIS A O 1
ATOM 5616 N N . TRP A 1 675 ? 48.076 -21.055 -17.019 1 87.97 675 TRP A N 1
ATOM 5617 C CA . TRP A 1 675 ? 47.379 -22.092 -16.264 1 87.97 675 TRP A CA 1
ATOM 5618 C C . TRP A 1 675 ? 47.14 -21.65 -14.824 1 87.97 675 TRP A C 1
ATOM 5620 O O . TRP A 1 675 ? 46.145 -22.036 -14.207 1 87.97 675 TRP A O 1
ATOM 5630 N N . GLU A 1 676 ? 47.916 -20.721 -14.271 1 85.4 676 GLU A N 1
ATOM 5631 C CA . GLU A 1 676 ? 47.776 -20.262 -12.892 1 85.4 676 GLU A CA 1
ATOM 5632 C C . GLU A 1 676 ? 46.529 -19.401 -12.72 1 85.4 676 GLU A C 1
ATOM 5634 O O . GLU A 1 676 ? 45.822 -19.515 -11.717 1 85.4 676 GLU A O 1
ATOM 5639 N N . THR A 1 677 ? 46.364 -18.67 -13.772 1 80.6 677 THR A N 1
ATOM 5640 C CA . THR A 1 677 ? 45.184 -17.814 -13.736 1 80.6 677 THR A CA 1
ATOM 5641 C C . THR A 1 677 ? 43.908 -18.649 -13.796 1 80.6 677 THR A C 1
ATOM 5643 O O . THR A 1 677 ? 42.953 -18.387 -13.062 1 80.6 677 THR A O 1
ATOM 5646 N N . TYR A 1 678 ? 43.992 -19.623 -14.704 1 85.27 678 TYR A N 1
ATOM 5647 C CA . TYR A 1 678 ? 42.823 -20.487 -14.823 1 85.27 678 TYR A CA 1
ATOM 5648 C C . TYR A 1 678 ? 42.608 -21.293 -13.547 1 85.27 678 TYR A C 1
ATOM 5650 O O . TYR A 1 678 ? 41.469 -21.508 -13.127 1 85.27 678 TYR A O 1
ATOM 5658 N N . TYR A 1 679 ? 43.683 -21.63 -12.953 1 88.23 679 TYR A N 1
ATOM 5659 C CA . TYR A 1 679 ? 43.618 -22.365 -11.694 1 88.23 679 TYR A CA 1
ATOM 5660 C C . TYR A 1 679 ? 42.941 -21.534 -10.611 1 88.23 679 TYR A C 1
ATOM 5662 O O . TYR A 1 679 ? 42.059 -22.025 -9.903 1 88.23 679 TYR A O 1
ATOM 5670 N N . ASP A 1 680 ? 43.32 -20.375 -10.509 1 83.61 680 ASP A N 1
ATOM 5671 C CA . ASP A 1 680 ? 42.785 -19.487 -9.482 1 83.61 680 ASP A CA 1
ATOM 5672 C C . ASP A 1 680 ? 41.303 -19.202 -9.72 1 83.61 680 ASP A C 1
ATOM 5674 O O . ASP A 1 680 ? 40.523 -19.108 -8.771 1 83.61 680 ASP A O 1
ATOM 5678 N N . LEU A 1 681 ? 41.047 -19.132 -10.938 1 80.89 681 LEU A N 1
ATOM 5679 C CA . LEU A 1 681 ? 39.649 -18.896 -11.28 1 80.89 681 LEU A CA 1
ATOM 5680 C C . LEU A 1 681 ? 38.79 -20.103 -10.917 1 80.89 681 LEU A C 1
ATOM 5682 O O . LEU A 1 681 ? 37.684 -19.948 -10.392 1 80.89 681 LEU A O 1
ATOM 5686 N N . CYS A 1 682 ? 39.31 -21.257 -11.191 1 87.49 682 CYS A N 1
ATOM 5687 C CA . CYS A 1 682 ? 38.576 -22.481 -10.888 1 87.49 682 CYS A CA 1
ATOM 5688 C C . CYS A 1 682 ? 38.396 -22.651 -9.384 1 87.49 682 CYS A C 1
ATOM 5690 O O . CYS A 1 682 ? 37.348 -23.111 -8.928 1 87.49 682 CYS A O 1
ATOM 5692 N N . ARG A 1 683 ? 39.377 -22.158 -8.743 1 84.96 683 ARG A N 1
ATOM 5693 C CA . ARG A 1 683 ? 39.317 -22.237 -7.287 1 84.96 683 ARG A CA 1
ATOM 5694 C C . ARG A 1 683 ? 38.229 -21.322 -6.734 1 84.96 683 ARG A C 1
ATOM 5696 O O . ARG A 1 683 ? 37.431 -21.737 -5.891 1 84.96 683 ARG A O 1
ATOM 5703 N N . LYS A 1 684 ? 38.214 -20.183 -7.255 1 73.74 684 LYS A N 1
ATOM 5704 C CA . LYS A 1 684 ? 37.281 -19.175 -6.759 1 73.74 684 LYS A CA 1
ATOM 5705 C C . LYS A 1 684 ? 35.848 -19.503 -7.17 1 73.74 684 LYS A C 1
ATOM 5707 O O . LYS A 1 684 ? 34.909 -19.263 -6.408 1 73.74 684 LYS A O 1
ATOM 5712 N N . LEU A 1 685 ? 35.704 -20.149 -8.381 1 77.1 685 LEU A N 1
ATOM 5713 C CA . LEU A 1 685 ? 34.377 -20.377 -8.941 1 77.1 685 LEU A CA 1
ATOM 5714 C C . LEU A 1 685 ? 34.023 -21.86 -8.915 1 77.1 685 LEU A C 1
ATOM 5716 O O . LEU A 1 685 ? 33.381 -22.366 -9.839 1 77.1 685 LEU A O 1
ATOM 5720 N N . ASN A 1 686 ? 34.41 -22.532 -7.936 1 78.31 686 ASN A N 1
ATOM 5721 C CA . ASN A 1 686 ? 34.278 -23.984 -7.875 1 78.31 686 ASN A CA 1
ATOM 5722 C C . ASN A 1 686 ? 32.82 -24.409 -7.731 1 78.31 686 ASN A C 1
ATOM 5724 O O . ASN A 1 686 ? 32.506 -25.599 -7.794 1 78.31 686 ASN A O 1
ATOM 5728 N N . TYR A 1 687 ? 31.943 -23.397 -7.568 1 73.48 687 TYR A N 1
ATOM 5729 C CA . TYR A 1 687 ? 30.523 -23.712 -7.46 1 73.48 687 TYR A CA 1
ATOM 5730 C C . TYR A 1 687 ? 29.858 -23.707 -8.83 1 73.48 687 TYR A C 1
ATOM 5732 O O . TYR A 1 687 ? 28.764 -24.253 -8.999 1 73.48 687 TYR A O 1
ATOM 5740 N N . ASN A 1 688 ? 30.558 -23.267 -9.908 1 75.69 688 ASN A N 1
ATOM 5741 C CA . ASN A 1 688 ? 30.006 -23.096 -11.248 1 75.69 688 ASN A CA 1
ATOM 5742 C C . ASN A 1 688 ? 30.121 -24.377 -12.07 1 75.69 688 ASN A C 1
ATOM 5744 O O . ASN A 1 688 ? 31.197 -24.972 -12.152 1 75.69 688 ASN A O 1
ATOM 5748 N N . GLY A 1 689 ? 29.043 -24.853 -12.685 1 79.25 689 GLY A N 1
ATOM 5749 C CA . GLY A 1 689 ? 29.009 -26.052 -13.507 1 79.25 689 GLY A CA 1
ATOM 5750 C C . GLY A 1 689 ? 29.955 -25.991 -14.692 1 79.25 689 GLY A C 1
ATOM 5751 O O . GLY A 1 689 ? 30.559 -26.999 -15.064 1 79.25 689 GLY A O 1
ATOM 5752 N N . ALA A 1 690 ? 30.12 -24.813 -15.252 1 79.15 690 ALA A N 1
ATOM 5753 C CA . ALA A 1 690 ? 31.031 -24.648 -16.381 1 79.15 690 ALA A CA 1
ATOM 5754 C C . ALA A 1 690 ? 32.473 -24.93 -15.968 1 79.15 690 ALA A C 1
ATOM 5756 O O . ALA A 1 690 ? 33.243 -25.512 -16.736 1 79.15 690 ALA A O 1
ATOM 5757 N N . VAL A 1 691 ? 32.718 -24.572 -14.75 1 85.18 691 VAL A N 1
ATOM 5758 C CA . VAL A 1 691 ? 34.06 -24.807 -14.228 1 85.18 691 VAL A CA 1
ATOM 5759 C C . VAL A 1 691 ? 34.288 -26.305 -14.044 1 85.18 691 VAL A C 1
ATOM 5761 O O . VAL A 1 691 ? 35.355 -26.823 -14.382 1 85.18 691 VAL A O 1
ATOM 5764 N N . HIS A 1 692 ? 33.224 -26.993 -13.606 1 86.95 692 HIS A N 1
ATOM 5765 C CA . HIS A 1 692 ? 33.335 -28.437 -13.438 1 86.95 692 HIS A CA 1
ATOM 5766 C C . HIS A 1 692 ? 33.615 -29.127 -14.769 1 86.95 692 HIS A C 1
ATOM 5768 O O . HIS A 1 692 ? 34.482 -30.001 -14.85 1 86.95 692 HIS A O 1
ATOM 5774 N N . ARG A 1 693 ? 32.886 -28.734 -15.759 1 86.79 693 ARG A N 1
ATOM 5775 C CA . ARG A 1 693 ? 33.064 -29.319 -17.084 1 86.79 693 ARG A CA 1
ATOM 5776 C C . ARG A 1 693 ? 34.454 -29.016 -17.634 1 86.79 693 ARG A C 1
ATOM 5778 O O . ARG A 1 693 ? 35.094 -29.885 -18.23 1 86.79 693 ARG A O 1
ATOM 5785 N N . PHE A 1 694 ? 34.891 -27.808 -17.4 1 87.93 694 PHE A N 1
ATOM 5786 C CA . PHE A 1 694 ? 36.21 -27.388 -17.858 1 87.93 694 PHE A CA 1
ATOM 5787 C C . PHE A 1 694 ? 37.302 -28.225 -17.203 1 87.93 694 PHE A C 1
ATOM 5789 O O . PHE A 1 694 ? 38.17 -28.769 -17.89 1 87.93 694 PHE A O 1
ATOM 5796 N N . VAL A 1 695 ? 37.205 -28.381 -15.919 1 89.67 695 VAL A N 1
ATOM 5797 C CA . VAL A 1 695 ? 38.226 -29.111 -15.174 1 89.67 695 VAL A CA 1
ATOM 5798 C C . VAL A 1 695 ? 38.216 -30.581 -15.588 1 89.67 695 VAL A C 1
ATOM 5800 O O . VAL A 1 695 ? 39.274 -31.189 -15.765 1 89.67 695 VAL A O 1
ATOM 5803 N N . ARG A 1 696 ? 37.097 -31.106 -15.79 1 88.14 696 ARG A N 1
ATOM 5804 C CA . ARG A 1 696 ? 36.987 -32.494 -16.227 1 88.14 696 ARG A CA 1
ATOM 5805 C C . ARG A 1 696 ? 37.588 -32.679 -17.617 1 88.14 696 ARG A C 1
ATOM 5807 O O . ARG A 1 696 ? 38.256 -33.681 -17.881 1 88.14 696 ARG A O 1
ATOM 5814 N N . SER A 1 697 ? 37.359 -31.76 -18.462 1 88.28 697 SER A N 1
ATOM 5815 C CA . SER A 1 697 ? 37.856 -31.838 -19.832 1 88.28 697 SER A CA 1
ATOM 5816 C C . SER A 1 697 ? 39.375 -31.713 -19.876 1 88.28 697 SER A C 1
ATOM 5818 O O . SER A 1 697 ? 40.02 -32.233 -20.789 1 88.28 697 SER A O 1
ATOM 5820 N N . LEU A 1 698 ? 39.949 -31.064 -18.871 1 90.36 698 LEU A N 1
ATOM 5821 C CA . LEU A 1 698 ? 41.387 -30.827 -18.816 1 90.36 698 LEU A CA 1
ATOM 5822 C C . LEU A 1 698 ? 42.15 -32.142 -18.699 1 90.36 698 LEU A C 1
ATOM 5824 O O . LEU A 1 698 ? 43.329 -32.215 -19.056 1 90.36 698 LEU A O 1
ATOM 5828 N N . ARG A 1 699 ? 41.529 -33.176 -18.287 1 89.52 699 ARG A N 1
ATOM 5829 C CA . ARG A 1 699 ? 42.178 -34.451 -18 1 89.52 699 ARG A CA 1
ATOM 5830 C C . ARG A 1 699 ? 42.931 -34.97 -19.22 1 89.52 699 ARG A C 1
ATOM 5832 O O . ARG A 1 699 ? 43.983 -35.599 -19.086 1 89.52 699 ARG A O 1
ATOM 5839 N N . TRP A 1 700 ? 42.364 -34.663 -20.337 1 90.11 700 TRP A N 1
ATOM 5840 C CA . TRP A 1 700 ? 42.902 -35.271 -21.55 1 90.11 700 TRP A CA 1
ATOM 5841 C C . TRP A 1 700 ? 43.826 -34.302 -22.281 1 90.11 700 TRP A C 1
ATOM 5843 O O . TRP A 1 700 ? 44.19 -34.533 -23.436 1 90.11 700 TRP A O 1
ATOM 5853 N N . TYR A 1 701 ? 44.173 -33.198 -21.64 1 90.67 701 TYR A N 1
ATOM 5854 C CA . TYR A 1 701 ? 45.144 -32.275 -22.219 1 90.67 701 TYR A CA 1
ATOM 5855 C C . TYR A 1 701 ? 46.514 -32.449 -21.575 1 90.67 701 TYR A C 1
ATOM 5857 O O . TYR A 1 701 ? 46.622 -32.972 -20.463 1 90.67 701 TYR A O 1
ATOM 5865 N N . ASN A 1 702 ? 47.477 -31.996 -22.2 1 88.22 702 ASN A N 1
ATOM 5866 C CA . ASN A 1 702 ? 48.836 -32.254 -21.736 1 88.22 702 ASN A CA 1
ATOM 5867 C C . ASN A 1 702 ? 49.243 -31.287 -20.628 1 88.22 702 ASN A C 1
ATOM 5869 O O . ASN A 1 702 ? 48.935 -30.096 -20.694 1 88.22 702 ASN A O 1
ATOM 5873 N N . THR A 1 703 ? 49.821 -31.713 -19.602 1 87.3 703 THR A N 1
ATOM 5874 C CA . THR A 1 703 ? 50.573 -31.001 -18.575 1 87.3 703 THR A CA 1
ATOM 5875 C C . THR A 1 703 ? 49.632 -30.24 -17.645 1 87.3 703 THR A C 1
ATOM 5877 O O . THR A 1 703 ? 49.843 -30.206 -16.431 1 87.3 703 THR A O 1
ATOM 5880 N N . ILE A 1 704 ? 48.55 -29.717 -18.234 1 89.21 704 ILE A N 1
ATOM 5881 C CA . ILE A 1 704 ? 47.71 -28.802 -17.468 1 89.21 704 ILE A CA 1
ATOM 5882 C C . ILE A 1 704 ? 47.062 -29.548 -16.304 1 89.21 704 ILE A C 1
ATOM 5884 O O . ILE A 1 704 ? 47.102 -29.085 -15.162 1 89.21 704 ILE A O 1
ATOM 5888 N N . PRO A 1 705 ? 46.477 -30.681 -16.553 1 91.74 705 PRO A N 1
ATOM 5889 C CA . PRO A 1 705 ? 45.814 -31.378 -15.448 1 91.74 705 PRO A CA 1
ATOM 5890 C C . PRO A 1 705 ? 46.785 -31.798 -14.348 1 91.74 705 PRO A C 1
ATOM 5892 O O . PRO A 1 705 ? 46.425 -31.798 -13.168 1 91.74 705 PRO A O 1
ATOM 5895 N N . ILE A 1 706 ? 47.95 -32.092 -14.644 1 89.93 706 ILE A N 1
ATOM 5896 C CA . ILE A 1 706 ? 48.949 -32.497 -13.661 1 89.93 706 ILE A CA 1
ATOM 5897 C C . ILE A 1 706 ? 49.323 -31.304 -12.784 1 89.93 706 ILE A C 1
ATOM 5899 O O . ILE A 1 706 ? 49.44 -31.435 -11.563 1 89.93 706 ILE A O 1
ATOM 5903 N N . LYS A 1 707 ? 49.477 -30.156 -13.414 1 89.56 707 LYS A N 1
ATOM 5904 C CA . LYS A 1 707 ? 49.78 -28.939 -12.667 1 89.56 707 LYS A CA 1
ATOM 5905 C C . LYS A 1 707 ? 48.644 -28.585 -11.711 1 89.56 707 LYS A C 1
ATOM 5907 O O . LYS A 1 707 ? 48.886 -28.236 -10.553 1 89.56 707 LYS A O 1
ATOM 5912 N N . PHE A 1 708 ? 47.497 -28.702 -12.269 1 91.74 708 PHE A N 1
ATOM 5913 C CA . PHE A 1 708 ? 46.322 -28.411 -11.456 1 91.74 708 PHE A CA 1
ATOM 5914 C C . PHE A 1 708 ? 46.238 -29.361 -10.267 1 91.74 708 PHE A C 1
ATOM 5916 O O . PHE A 1 708 ? 46.007 -28.928 -9.136 1 91.74 708 PHE A O 1
ATOM 5923 N N . ALA A 1 709 ? 46.414 -30.653 -10.491 1 92.75 709 ALA A N 1
ATOM 5924 C CA . ALA A 1 709 ? 46.305 -31.673 -9.451 1 92.75 709 ALA A CA 1
ATOM 5925 C C . ALA A 1 709 ? 47.36 -31.468 -8.368 1 92.75 709 ALA A C 1
ATOM 5927 O O . ALA A 1 709 ? 47.059 -31.552 -7.175 1 92.75 709 ALA A O 1
ATOM 5928 N N . GLU A 1 710 ? 48.548 -31.137 -8.76 1 88.84 710 GLU A N 1
ATOM 5929 C CA . GLU A 1 710 ? 49.633 -30.918 -7.808 1 88.84 710 GLU A CA 1
ATOM 5930 C C . GLU A 1 710 ? 49.355 -29.706 -6.924 1 88.84 710 GLU A C 1
ATOM 5932 O O . GLU A 1 710 ? 49.526 -29.767 -5.705 1 88.84 710 GLU A O 1
ATOM 5937 N N . ARG A 1 711 ? 48.871 -28.739 -7.55 1 89.62 711 ARG A N 1
ATOM 5938 C CA . ARG A 1 711 ? 48.557 -27.531 -6.794 1 89.62 711 ARG A CA 1
ATOM 5939 C C . ARG A 1 711 ? 47.39 -27.769 -5.841 1 89.62 711 ARG A C 1
ATOM 5941 O O . ARG A 1 711 ? 47.359 -27.217 -4.74 1 89.62 711 ARG A O 1
ATOM 5948 N N . CYS A 1 712 ? 46.436 -28.51 -6.321 1 91.67 712 CYS A N 1
ATOM 5949 C CA . CYS A 1 712 ? 45.289 -28.819 -5.474 1 91.67 712 CYS A CA 1
ATOM 5950 C C . CYS A 1 712 ? 45.715 -29.622 -4.251 1 91.67 712 CYS A C 1
ATOM 5952 O O . CYS A 1 712 ? 45.289 -29.329 -3.132 1 91.67 712 CYS A O 1
ATOM 5954 N N . VAL A 1 713 ? 46.556 -30.579 -4.476 1 91.32 713 VAL A N 1
ATOM 5955 C CA . VAL A 1 713 ? 47.022 -31.43 -3.386 1 91.32 713 VAL A CA 1
ATOM 5956 C C . VAL A 1 713 ? 47.816 -30.596 -2.383 1 91.32 713 VAL A C 1
ATOM 5958 O O . VAL A 1 713 ? 47.58 -30.677 -1.175 1 91.32 713 VAL A O 1
ATOM 5961 N N . ASP A 1 714 ? 48.607 -29.697 -2.89 1 85.67 714 ASP A N 1
ATOM 5962 C CA . ASP A 1 714 ? 49.399 -28.82 -2.033 1 85.67 714 ASP A CA 1
ATOM 5963 C C . ASP A 1 714 ? 48.503 -27.866 -1.246 1 85.67 714 ASP A C 1
ATOM 5965 O O . ASP A 1 714 ? 48.72 -27.644 -0.053 1 85.67 714 ASP A O 1
ATOM 5969 N N . GLY A 1 715 ? 47.638 -27.406 -2.016 1 86.31 715 GLY A N 1
ATOM 5970 C CA . GLY A 1 715 ? 46.745 -26.449 -1.382 1 86.31 715 GLY A CA 1
ATOM 5971 C C . GLY A 1 715 ? 45.884 -27.065 -0.296 1 86.31 715 GLY A C 1
ATOM 5972 O O . GLY A 1 715 ? 45.612 -26.427 0.724 1 86.31 715 GLY A O 1
ATOM 5973 N N . VAL A 1 716 ? 45.455 -28.317 -0.418 1 88.02 716 VAL A N 1
ATOM 5974 C CA . VAL A 1 716 ? 44.596 -28.995 0.547 1 88.02 716 VAL A CA 1
ATOM 5975 C C . VAL A 1 716 ? 45.42 -29.432 1.756 1 88.02 716 VAL A C 1
ATOM 5977 O O . VAL A 1 716 ? 44.999 -29.252 2.901 1 88.02 716 VAL A O 1
ATOM 5980 N N . LEU A 1 717 ? 46.523 -29.935 1.546 1 83.79 717 LEU A N 1
ATOM 5981 C CA . LEU A 1 717 ? 47.326 -30.494 2.629 1 83.79 717 LEU A CA 1
ATOM 5982 C C . LEU A 1 717 ? 48.015 -29.388 3.421 1 83.79 717 LEU A C 1
ATOM 5984 O O . LEU A 1 717 ? 48.057 -29.434 4.653 1 83.79 717 LEU A O 1
ATOM 5988 N N . LYS A 1 718 ? 48.558 -28.342 2.764 1 74.67 718 LYS A N 1
ATOM 5989 C CA . LYS A 1 718 ? 49.305 -27.285 3.44 1 74.67 718 LYS A CA 1
ATOM 5990 C C . LYS A 1 718 ? 48.385 -26.141 3.857 1 74.67 718 LYS A C 1
ATOM 5992 O O . LYS A 1 718 ? 48.507 -25.612 4.964 1 74.67 718 LYS A O 1
ATOM 5997 N N . GLY A 1 719 ? 47.48 -25.877 2.959 1 70.33 719 GLY A N 1
ATOM 5998 C CA . GLY A 1 719 ? 46.704 -24.671 3.196 1 70.33 719 GLY A CA 1
ATOM 5999 C C . GLY A 1 719 ? 45.293 -24.954 3.677 1 70.33 719 GLY A C 1
ATOM 6000 O O . GLY A 1 719 ? 44.555 -24.031 4.028 1 70.33 719 GLY A O 1
ATOM 6001 N N . LYS A 1 720 ? 44.888 -26.196 3.808 1 75.26 720 LYS A N 1
ATOM 6002 C CA . LYS A 1 720 ? 43.54 -26.61 4.184 1 75.26 720 LYS A CA 1
ATOM 6003 C C . LYS A 1 720 ? 42.487 -25.832 3.399 1 75.26 720 LYS A C 1
ATOM 6005 O O . LYS A 1 720 ? 41.499 -25.366 3.97 1 75.26 720 LYS A O 1
ATOM 6010 N N . ASN A 1 721 ? 42.887 -25.57 2.128 1 80.11 721 ASN A N 1
ATOM 6011 C CA . ASN A 1 721 ? 41.955 -24.876 1.245 1 80.11 721 ASN A CA 1
ATOM 6012 C C . ASN A 1 721 ? 40.824 -25.795 0.791 1 80.11 721 ASN A C 1
ATOM 6014 O O . ASN A 1 721 ? 41.012 -26.622 -0.103 1 80.11 721 ASN A O 1
ATOM 6018 N N . GLU A 1 722 ? 39.722 -25.605 1.262 1 79.83 722 GLU A N 1
ATOM 6019 C CA . GLU A 1 722 ? 38.588 -26.509 1.088 1 79.83 722 GLU A CA 1
ATOM 6020 C C . GLU A 1 722 ? 38.038 -26.438 -0.333 1 79.83 722 GLU A C 1
ATOM 6022 O O . GLU A 1 722 ? 37.498 -27.421 -0.845 1 79.83 722 GLU A O 1
ATOM 6027 N N . ASN A 1 723 ? 38.202 -25.385 -1.045 1 78.22 723 ASN A N 1
ATOM 6028 C CA . ASN A 1 723 ? 37.651 -25.219 -2.386 1 78.22 723 ASN A CA 1
ATOM 6029 C C . ASN A 1 723 ? 38.395 -26.075 -3.408 1 78.22 723 ASN A C 1
ATOM 6031 O O . ASN A 1 723 ? 37.862 -26.374 -4.478 1 78.22 723 ASN A O 1
ATOM 6035 N N . LEU A 1 724 ? 39.539 -26.453 -3.056 1 88.91 724 LEU A N 1
ATOM 6036 C CA . LEU A 1 724 ? 40.384 -27.195 -3.985 1 88.91 724 LEU A CA 1
ATOM 6037 C C . LEU A 1 724 ? 39.988 -28.667 -4.024 1 88.91 724 LEU A C 1
ATOM 6039 O O . LEU A 1 724 ? 40.367 -29.392 -4.946 1 88.91 724 LEU A O 1
ATOM 6043 N N . LEU A 1 725 ? 39.172 -29.058 -3.113 1 89.37 725 LEU A N 1
ATOM 6044 C CA . LEU A 1 725 ? 38.726 -30.446 -3.065 1 89.37 725 LEU A CA 1
ATOM 6045 C C . LEU A 1 725 ? 37.797 -30.758 -4.233 1 89.37 725 LEU A C 1
ATOM 6047 O O . LEU A 1 725 ? 37.85 -31.853 -4.799 1 89.37 725 LEU A O 1
ATOM 6051 N N . VAL A 1 726 ? 37.02 -29.878 -4.609 1 89.31 726 VAL A N 1
ATOM 6052 C CA . VAL A 1 726 ? 36.096 -30.049 -5.725 1 89.31 726 VAL A CA 1
ATOM 6053 C C . VAL A 1 726 ? 36.88 -30.188 -7.028 1 89.31 726 VAL A C 1
ATOM 6055 O O . VAL A 1 726 ? 36.593 -31.069 -7.841 1 89.31 726 VAL A O 1
ATOM 6058 N N . MET A 1 727 ? 37.842 -29.369 -7.144 1 90.75 727 MET A N 1
ATOM 6059 C CA . MET A 1 727 ? 38.682 -29.413 -8.337 1 90.75 727 MET A CA 1
ATOM 6060 C C . MET A 1 727 ? 39.461 -30.722 -8.406 1 90.75 727 MET A C 1
ATOM 6062 O O . MET A 1 727 ? 39.517 -31.361 -9.458 1 90.75 727 MET A O 1
ATOM 6066 N N . LEU A 1 728 ? 39.948 -31.109 -7.321 1 92.06 728 LEU A N 1
ATOM 6067 C CA . LEU A 1 728 ? 40.721 -32.345 -7.269 1 92.06 728 LEU A CA 1
ATOM 6068 C C . LEU A 1 728 ? 39.839 -33.55 -7.582 1 92.06 728 LEU A C 1
ATOM 6070 O O . LEU A 1 728 ? 40.239 -34.437 -8.34 1 92.06 728 LEU A O 1
ATOM 6074 N N . GLY A 1 729 ? 38.634 -33.57 -7.085 1 91.4 729 GLY A N 1
ATOM 6075 C CA . GLY A 1 729 ? 37.694 -34.65 -7.34 1 91.4 729 GLY A CA 1
ATOM 6076 C C . GLY A 1 729 ? 37.317 -34.78 -8.803 1 91.4 729 GLY A C 1
ATOM 6077 O O . GLY A 1 729 ? 37.057 -35.883 -9.287 1 91.4 729 GLY A O 1
ATOM 6078 N N . SER A 1 730 ? 37.37 -33.711 -9.464 1 90.62 730 SER A N 1
ATOM 6079 C CA . SER A 1 730 ? 37.004 -33.698 -10.876 1 90.62 730 SER A CA 1
ATOM 6080 C C . SER A 1 730 ? 38.18 -34.111 -11.756 1 90.62 730 SER A C 1
ATOM 6082 O O . SER A 1 730 ? 37.989 -34.54 -12.895 1 90.62 730 SER A O 1
ATOM 6084 N N . LEU A 1 731 ? 39.371 -33.945 -11.181 1 91.75 731 LEU A N 1
ATOM 6085 C CA . LEU A 1 731 ? 40.571 -34.105 -11.994 1 91.75 731 LEU A CA 1
ATOM 6086 C C . LEU A 1 731 ? 41.113 -35.527 -11.889 1 91.75 731 LEU A C 1
ATOM 6088 O O . LEU A 1 731 ? 41.57 -36.097 -12.882 1 91.75 731 LEU A O 1
ATOM 6092 N N . VAL A 1 732 ? 40.998 -36.083 -10.717 1 91.76 732 VAL A N 1
ATOM 6093 C CA . VAL A 1 732 ? 41.649 -37.371 -10.501 1 91.76 732 VAL A CA 1
ATOM 6094 C C . VAL A 1 732 ? 40.607 -38.487 -10.525 1 91.76 732 VAL A C 1
ATOM 6096 O O . VAL A 1 732 ? 39.403 -38.222 -10.486 1 91.76 732 VAL A O 1
ATOM 6099 N N . HIS A 1 733 ? 41.099 -39.695 -10.689 1 92.73 733 HIS A N 1
ATOM 6100 C CA . HIS A 1 733 ? 40.235 -40.87 -10.672 1 92.73 733 HIS A CA 1
ATOM 6101 C C . HIS A 1 733 ? 39.549 -41.03 -9.319 1 92.73 733 HIS A C 1
ATOM 6103 O O . HIS A 1 733 ? 40.148 -40.751 -8.278 1 92.73 733 HIS A O 1
ATOM 6109 N N . GLY A 1 734 ? 38.3 -41.453 -9.302 1 93 734 GLY A N 1
ATOM 6110 C CA . GLY A 1 734 ? 37.506 -41.562 -8.088 1 93 734 GLY A CA 1
ATOM 6111 C C . GLY A 1 734 ? 38.19 -42.364 -6.997 1 93 734 GLY A C 1
ATOM 6112 O O . GLY A 1 734 ? 38.136 -41.996 -5.822 1 93 734 GLY A O 1
ATOM 6113 N N . GLU A 1 735 ? 38.888 -43.348 -7.344 1 91.86 735 GLU A N 1
ATOM 6114 C CA . GLU A 1 735 ? 39.589 -44.181 -6.371 1 91.86 735 GLU A CA 1
ATOM 6115 C C . GLU A 1 735 ? 40.757 -43.428 -5.74 1 91.86 735 GLU A C 1
ATOM 6117 O O . GLU A 1 735 ? 40.994 -43.536 -4.536 1 91.86 735 GLU A O 1
ATOM 6122 N N . THR A 1 736 ? 41.513 -42.671 -6.609 1 93.37 736 THR A N 1
ATOM 6123 C CA . THR A 1 736 ? 42.617 -41.857 -6.114 1 93.37 736 THR A CA 1
ATOM 6124 C C . THR A 1 736 ? 42.11 -40.78 -5.159 1 93.37 736 THR A C 1
ATOM 6126 O O . THR A 1 736 ? 42.709 -40.543 -4.108 1 93.37 736 THR A O 1
ATOM 6129 N N . PHE A 1 737 ? 41.058 -40.233 -5.536 1 94.57 737 PHE A N 1
ATOM 6130 C CA . PHE A 1 737 ? 40.465 -39.205 -4.688 1 94.57 737 PHE A CA 1
ATOM 6131 C C . PHE A 1 737 ? 40.002 -39.798 -3.362 1 94.57 737 PHE A C 1
ATOM 6133 O O . PHE A 1 737 ? 40.186 -39.189 -2.306 1 94.57 737 PHE A O 1
ATOM 6140 N N . ALA A 1 738 ? 39.319 -40.969 -3.453 1 94.6 738 ALA A N 1
ATOM 6141 C CA . ALA A 1 738 ? 38.85 -41.635 -2.241 1 94.6 738 ALA A CA 1
ATOM 6142 C C . ALA A 1 738 ? 40.004 -41.895 -1.277 1 94.6 738 ALA A C 1
ATOM 6144 O O . ALA A 1 738 ? 39.892 -41.626 -0.078 1 94.6 738 ALA A O 1
ATOM 6145 N N . LYS A 1 739 ? 41.131 -42.302 -1.768 1 92.61 739 LYS A N 1
ATOM 6146 C CA . LYS A 1 739 ? 42.304 -42.579 -0.944 1 92.61 739 LYS A CA 1
ATOM 6147 C C . LYS A 1 739 ? 42.875 -41.294 -0.352 1 92.61 739 LYS A C 1
ATOM 6149 O O . LYS A 1 739 ? 43.354 -41.287 0.784 1 92.61 739 LYS A O 1
ATOM 6154 N N . PHE A 1 740 ? 42.734 -40.273 -1.127 1 93.29 740 PHE A N 1
ATOM 6155 C CA . PHE A 1 740 ? 43.261 -38.983 -0.698 1 93.29 740 PHE A CA 1
ATOM 6156 C C . PHE A 1 740 ? 42.437 -38.417 0.452 1 93.29 740 PHE A C 1
ATOM 6158 O O . PHE A 1 740 ? 42.988 -37.846 1.395 1 93.29 740 PHE A O 1
ATOM 6165 N N . ILE A 1 741 ? 41.146 -38.526 0.407 1 92.82 741 ILE A N 1
ATOM 6166 C CA . ILE A 1 741 ? 40.296 -37.824 1.362 1 92.82 741 ILE A CA 1
ATOM 6167 C C . ILE A 1 741 ? 40.046 -38.71 2.58 1 92.82 741 ILE A C 1
ATOM 6169 O O . ILE A 1 741 ? 39.618 -38.226 3.631 1 92.82 741 ILE A O 1
ATOM 6173 N N . GLU A 1 742 ? 40.218 -39.995 2.508 1 92.14 742 GLU A N 1
ATOM 6174 C CA . GLU A 1 742 ? 39.879 -40.936 3.572 1 92.14 742 GLU A CA 1
ATOM 6175 C C . GLU A 1 742 ? 40.53 -40.534 4.892 1 92.14 742 GLU A C 1
ATOM 6177 O O . GLU A 1 742 ? 39.859 -40.454 5.923 1 92.14 742 GLU A O 1
ATOM 6182 N N . PRO A 1 743 ? 41.844 -40.088 4.853 1 89.35 743 PRO A N 1
ATOM 6183 C CA . PRO A 1 743 ? 42.47 -39.689 6.115 1 89.35 743 PRO A CA 1
ATOM 6184 C C . PRO A 1 743 ? 41.968 -38.338 6.622 1 89.35 743 PRO A C 1
ATOM 6186 O O . PRO A 1 743 ? 42.161 -38.004 7.793 1 89.35 743 PRO A O 1
ATOM 6189 N N . LEU A 1 744 ? 41.366 -37.59 5.767 1 89.14 744 LEU A N 1
ATOM 6190 C CA . LEU A 1 744 ? 40.922 -36.247 6.124 1 89.14 744 LEU A CA 1
ATOM 6191 C C . LEU A 1 744 ? 39.537 -36.283 6.76 1 89.14 744 LEU A C 1
ATOM 6193 O O . LEU A 1 744 ? 39.063 -35.273 7.285 1 89.14 744 LEU A O 1
ATOM 6197 N N . LEU A 1 745 ? 38.809 -37.4 6.71 1 89.91 745 LEU A N 1
ATOM 6198 C CA . LEU A 1 745 ? 37.466 -37.515 7.268 1 89.91 745 LEU A CA 1
ATOM 6199 C C . LEU A 1 745 ? 37.508 -37.506 8.793 1 89.91 745 LEU A C 1
ATOM 6201 O O . LEU A 1 745 ? 38.466 -37.997 9.395 1 89.91 745 LEU A O 1
ATOM 6205 N N . PRO A 1 746 ? 36.564 -36.926 9.375 1 86.49 746 PRO A N 1
ATOM 6206 C CA . PRO A 1 746 ? 36.559 -36.836 10.837 1 86.49 746 PRO A CA 1
ATOM 6207 C C . PRO A 1 746 ? 36.42 -38.2 11.511 1 86.49 746 PRO A C 1
ATOM 6209 O O . PRO A 1 746 ? 35.754 -39.091 10.978 1 86.49 746 PRO A O 1
ATOM 6212 N N . THR A 1 747 ? 37.039 -38.286 12.604 1 82.77 747 THR A N 1
ATOM 6213 C CA . THR A 1 747 ? 36.936 -39.509 13.392 1 82.77 747 THR A CA 1
ATOM 6214 C C . THR A 1 747 ? 35.745 -39.44 14.344 1 82.77 747 THR A C 1
ATOM 6216 O O . THR A 1 747 ? 35.174 -40.47 14.708 1 82.77 747 THR A O 1
ATOM 6219 N N . GLU A 1 748 ? 35.484 -38.191 14.706 1 84.13 748 GLU A N 1
ATOM 6220 C CA . GLU A 1 748 ? 34.356 -38.008 15.615 1 84.13 748 GLU A CA 1
ATOM 6221 C C . GLU A 1 748 ? 33.125 -37.5 14.872 1 84.13 748 GLU A C 1
ATOM 6223 O O . GLU A 1 748 ? 33.244 -36.731 13.915 1 84.13 748 GLU A O 1
ATOM 6228 N N . LYS A 1 749 ? 31.981 -37.938 15.414 1 85.14 749 LYS A N 1
ATOM 6229 C CA . LYS A 1 749 ? 30.705 -37.604 14.789 1 85.14 749 LYS A CA 1
ATOM 6230 C C . LYS A 1 749 ? 30.3 -36.166 15.099 1 85.14 749 LYS A C 1
ATOM 6232 O O . LYS A 1 749 ? 29.575 -35.538 14.325 1 85.14 749 LYS A O 1
ATOM 6237 N N . MET A 1 750 ? 30.783 -35.707 16.222 1 86.43 750 MET A N 1
ATOM 6238 C CA . MET A 1 750 ? 30.382 -34.375 16.668 1 86.43 750 MET A CA 1
ATOM 6239 C C . MET A 1 750 ? 31.547 -33.396 16.575 1 86.43 750 MET A C 1
ATOM 6241 O O . MET A 1 750 ? 32.708 -33.792 16.695 1 86.43 750 MET A O 1
ATOM 6245 N N . ILE A 1 751 ? 31.278 -32.216 16.324 1 85.72 751 ILE A N 1
ATOM 6246 C CA . ILE A 1 751 ? 32.3 -31.175 16.293 1 85.72 751 ILE A CA 1
ATOM 6247 C C . ILE A 1 751 ? 32.905 -31.004 17.685 1 85.72 751 ILE A C 1
ATOM 6249 O O . ILE A 1 751 ? 32.182 -30.97 18.683 1 85.72 751 ILE A O 1
ATOM 6253 N N . ASP A 1 752 ? 34.171 -31.061 17.724 1 80.79 752 ASP A N 1
ATOM 6254 C CA . ASP A 1 752 ? 34.847 -30.771 18.985 1 80.79 752 ASP A CA 1
ATOM 6255 C C . ASP A 1 752 ? 34.811 -29.276 19.296 1 80.79 752 ASP A C 1
ATOM 6257 O O . ASP A 1 752 ? 35.572 -28.498 18.717 1 80.79 752 ASP A O 1
ATOM 6261 N N . MET A 1 753 ? 34.047 -28.932 20.186 1 78.07 753 MET A N 1
ATOM 6262 C CA . MET A 1 753 ? 33.816 -27.523 20.491 1 78.07 753 MET A CA 1
ATOM 6263 C C . MET A 1 753 ? 35.04 -26.903 21.158 1 78.07 753 MET A C 1
ATOM 6265 O O . MET A 1 753 ? 35.183 -25.679 21.187 1 78.07 753 MET A O 1
ATOM 6269 N N . ASP A 1 754 ? 35.984 -27.747 21.579 1 75.04 754 ASP A N 1
ATOM 6270 C CA . ASP A 1 754 ? 37.153 -27.248 22.296 1 75.04 754 ASP A CA 1
ATOM 6271 C C . ASP A 1 754 ? 38.325 -27.019 21.345 1 75.04 754 ASP A C 1
ATOM 6273 O O . ASP A 1 754 ? 39.357 -26.474 21.743 1 75.04 754 ASP A O 1
ATOM 6277 N N . GLU A 1 755 ? 38.095 -27.395 20.177 1 77.66 755 GLU A N 1
ATOM 6278 C CA . GLU A 1 755 ? 39.156 -27.217 19.19 1 77.66 755 GLU A CA 1
ATOM 6279 C C . GLU A 1 755 ? 39.267 -25.759 18.756 1 77.66 755 GLU A C 1
ATOM 6281 O O . GLU A 1 755 ? 38.256 -25.105 18.494 1 77.66 755 GLU A O 1
ATOM 6286 N N . GLN A 1 756 ? 40.439 -25.167 18.899 1 69.28 756 GLN A N 1
ATOM 6287 C CA . GLN A 1 756 ? 40.67 -23.762 18.58 1 69.28 756 GLN A CA 1
ATOM 6288 C C . GLN A 1 756 ? 40.282 -23.455 17.136 1 69.28 756 GLN A C 1
ATOM 6290 O O . GLN A 1 756 ? 39.694 -22.408 16.855 1 69.28 756 GLN A O 1
ATOM 6295 N N . SER A 1 757 ? 40.536 -24.454 16.197 1 79.5 757 SER A N 1
ATOM 6296 C CA . SER A 1 757 ? 40.266 -24.201 14.785 1 79.5 757 SER A CA 1
ATOM 6297 C C . SER A 1 757 ? 39.02 -24.945 14.319 1 79.5 757 SER A C 1
ATOM 6299 O O . SER A 1 757 ? 38.959 -25.412 13.179 1 79.5 757 SER A O 1
ATOM 6301 N N . ARG A 1 758 ? 38.06 -24.917 15.169 1 82.81 758 ARG A N 1
ATOM 6302 C CA . ARG A 1 758 ? 36.875 -25.722 14.889 1 82.81 758 ARG A CA 1
ATOM 6303 C C . ARG A 1 758 ? 36.121 -25.184 13.677 1 82.81 758 ARG A C 1
ATOM 6305 O O . ARG A 1 758 ? 35.565 -25.956 12.893 1 82.81 758 ARG A O 1
ATOM 6312 N N . GLN A 1 759 ? 36.029 -23.886 13.502 1 82.4 759 GLN A N 1
ATOM 6313 C CA . GLN A 1 759 ? 35.311 -23.299 12.376 1 82.4 759 GLN A CA 1
ATOM 6314 C C . GLN A 1 759 ? 35.955 -23.689 11.049 1 82.4 759 GLN A C 1
ATOM 6316 O O . GLN A 1 759 ? 35.264 -24.095 10.113 1 82.4 759 GLN A O 1
ATOM 6321 N N . ASN A 1 760 ? 37.212 -23.573 11.034 1 78.78 760 ASN A N 1
ATOM 6322 C CA . ASN A 1 760 ? 37.951 -23.933 9.829 1 78.78 760 ASN A CA 1
ATOM 6323 C C . ASN A 1 760 ? 37.89 -25.434 9.561 1 78.78 760 ASN A C 1
ATOM 6325 O O . ASN A 1 760 ? 37.748 -25.859 8.413 1 78.78 760 ASN A O 1
ATOM 6329 N N . SER A 1 761 ? 37.928 -26.116 10.671 1 81.78 761 SER A N 1
ATOM 6330 C CA . SER A 1 761 ? 37.861 -27.568 10.539 1 81.78 761 SER A CA 1
ATOM 6331 C C . SER A 1 761 ? 36.508 -28.011 9.993 1 81.78 761 SER A C 1
ATOM 6333 O O . SER A 1 761 ? 36.44 -28.853 9.095 1 81.78 761 SER A O 1
ATOM 6335 N N . PHE A 1 762 ? 35.605 -27.419 10.466 1 85.12 762 PHE A N 1
ATOM 6336 C CA . PHE A 1 762 ? 34.275 -27.783 9.993 1 85.12 762 PHE A CA 1
ATOM 6337 C C . PHE A 1 762 ? 34.083 -27.362 8.541 1 85.12 762 PHE A C 1
ATOM 6339 O O . PHE A 1 762 ? 33.525 -28.115 7.739 1 85.12 762 PHE A O 1
ATOM 6346 N N . SER A 1 763 ? 34.47 -26.188 8.286 1 82.74 763 SER A N 1
ATOM 6347 C CA . SER A 1 763 ? 34.341 -25.713 6.912 1 82.74 763 SER A CA 1
ATOM 6348 C C . SER A 1 763 ? 35.063 -26.637 5.937 1 82.74 763 SER A C 1
ATOM 6350 O O . SER A 1 763 ? 34.556 -26.92 4.85 1 82.74 763 SER A O 1
ATOM 6352 N N . PHE A 1 764 ? 36.151 -27.071 6.316 1 85.13 764 PHE A N 1
ATOM 6353 C CA . PHE A 1 764 ? 36.936 -28 5.512 1 85.13 764 PHE A CA 1
ATOM 6354 C C . PHE A 1 764 ? 36.196 -29.32 5.331 1 85.13 764 PHE A C 1
ATOM 6356 O O . PHE A 1 764 ? 36.048 -29.806 4.208 1 85.13 764 PHE A O 1
ATOM 6363 N N . LEU A 1 765 ? 35.686 -29.787 6.339 1 85.1 765 LEU A N 1
ATOM 6364 C CA . LEU A 1 765 ? 34.975 -31.06 6.306 1 85.1 765 LEU A CA 1
ATOM 6365 C C . LEU A 1 765 ? 33.666 -30.932 5.535 1 85.1 765 LEU A C 1
ATOM 6367 O O . LEU A 1 765 ? 33.228 -31.884 4.884 1 85.1 765 LEU A O 1
ATOM 6371 N N . HIS A 1 766 ? 33.157 -29.806 5.576 1 85.99 766 HIS A N 1
ATOM 6372 C CA . HIS A 1 766 ? 31.907 -29.525 4.878 1 85.99 766 HIS A CA 1
ATOM 6373 C C . HIS A 1 766 ? 32.102 -29.558 3.366 1 85.99 766 HIS A C 1
ATOM 6375 O O . HIS A 1 766 ? 31.165 -29.857 2.622 1 85.99 766 HIS A O 1
ATOM 6381 N N . LYS A 1 767 ? 33.312 -29.34 2.889 1 87.6 767 LYS A N 1
ATOM 6382 C CA . LYS A 1 767 ? 33.575 -29.266 1.455 1 87.6 767 LYS A CA 1
ATOM 6383 C C . LYS A 1 767 ? 34.009 -30.622 0.906 1 87.6 767 LYS A C 1
ATOM 6385 O O . LYS A 1 767 ? 33.979 -30.845 -0.306 1 87.6 767 LYS A O 1
ATOM 6390 N N . ILE A 1 768 ? 34.27 -31.558 1.696 1 89.83 768 ILE A N 1
ATOM 6391 C CA . ILE A 1 768 ? 34.725 -32.875 1.266 1 89.83 768 ILE A CA 1
ATOM 6392 C C . ILE A 1 768 ? 33.617 -33.574 0.482 1 89.83 768 ILE A C 1
ATOM 6394 O O . ILE A 1 768 ? 33.852 -34.085 -0.616 1 89.83 768 ILE A O 1
ATOM 6398 N N . PRO A 1 769 ? 32.4 -33.519 0.927 1 90.52 769 PRO A N 1
ATOM 6399 C CA . PRO A 1 769 ? 31.318 -34.16 0.176 1 90.52 769 PRO A CA 1
ATOM 6400 C C . PRO A 1 769 ? 31.122 -33.552 -1.211 1 90.52 769 PRO A C 1
ATOM 6402 O O . PRO A 1 769 ? 30.756 -34.259 -2.153 1 90.52 769 PRO A O 1
ATOM 6405 N N . TYR A 1 770 ? 31.464 -32.426 -1.368 1 89.01 770 TYR A N 1
ATOM 6406 C CA . TYR A 1 770 ? 31.339 -31.812 -2.685 1 89.01 770 TYR A CA 1
ATOM 6407 C C . TYR A 1 770 ? 32.351 -32.403 -3.66 1 89.01 770 TYR A C 1
ATOM 6409 O O . TYR A 1 770 ? 32.041 -32.612 -4.836 1 89.01 770 TYR A O 1
ATOM 6417 N N . GLY A 1 771 ? 33.509 -32.588 -3.133 1 90.11 771 GLY A N 1
ATOM 6418 C CA . GLY A 1 771 ? 34.494 -33.281 -3.948 1 90.11 771 GLY A CA 1
ATOM 6419 C C . GLY A 1 771 ? 34.086 -34.699 -4.3 1 90.11 771 GLY A C 1
ATOM 6420 O O . GLY A 1 771 ? 34.301 -35.151 -5.426 1 90.11 771 GLY A O 1
ATOM 6421 N N . MET A 1 772 ? 33.384 -35.338 -3.416 1 92.83 772 MET A N 1
ATOM 6422 C CA . MET A 1 772 ? 32.909 -36.7 -3.644 1 92.83 772 MET A CA 1
ATOM 6423 C C . MET A 1 772 ? 31.869 -36.733 -4.759 1 92.83 772 MET A C 1
ATOM 6425 O O . MET A 1 772 ? 31.836 -37.674 -5.554 1 92.83 772 MET A O 1
ATOM 6429 N N . GLU A 1 773 ? 31.107 -35.772 -4.833 1 91.02 773 GLU A N 1
ATOM 6430 C CA . GLU A 1 773 ? 30.065 -35.67 -5.851 1 91.02 773 GLU A CA 1
ATOM 6431 C C . GLU A 1 773 ? 30.666 -35.609 -7.252 1 91.02 773 GLU A C 1
ATOM 6433 O O . GLU A 1 773 ? 30.085 -36.13 -8.206 1 91.02 773 GLU A O 1
ATOM 6438 N N . MET A 1 774 ? 31.881 -35.103 -7.317 1 91.16 774 MET A N 1
ATOM 6439 C CA . MET A 1 774 ? 32.471 -34.841 -8.626 1 91.16 774 MET A CA 1
ATOM 6440 C C . MET A 1 774 ? 33.355 -36.003 -9.067 1 91.16 774 MET A C 1
ATOM 6442 O O . MET A 1 774 ? 33.725 -36.097 -10.239 1 91.16 774 MET A O 1
ATOM 6446 N N . ALA A 1 775 ? 33.598 -36.867 -8.154 1 93.14 775 ALA A N 1
ATOM 6447 C CA . ALA A 1 775 ? 34.541 -37.951 -8.416 1 93.14 775 ALA A CA 1
ATOM 6448 C C . ALA A 1 775 ? 33.988 -38.919 -9.458 1 93.14 775 ALA A C 1
ATOM 6450 O O . ALA A 1 775 ? 32.796 -39.234 -9.451 1 93.14 775 ALA A O 1
ATOM 6451 N N . ASN A 1 776 ? 34.847 -39.313 -10.395 1 92.28 776 ASN A N 1
ATOM 6452 C CA . ASN A 1 776 ? 34.506 -40.276 -11.436 1 92.28 776 ASN A CA 1
ATOM 6453 C C . ASN A 1 776 ? 35.583 -41.348 -11.582 1 92.28 776 ASN A C 1
ATOM 6455 O O . ASN A 1 776 ? 36.706 -41.054 -11.995 1 92.28 776 ASN A O 1
ATOM 6459 N N . PRO A 1 777 ? 35.296 -42.658 -11.348 1 93.7 777 PRO A N 1
ATOM 6460 C CA . PRO A 1 777 ? 34.027 -43.196 -10.852 1 93.7 777 PRO A CA 1
ATOM 6461 C C . PRO A 1 777 ? 33.677 -42.688 -9.455 1 93.7 777 PRO A C 1
ATOM 6463 O O . PRO A 1 777 ? 34.511 -42.065 -8.793 1 93.7 777 PRO A O 1
ATOM 6466 N N . PRO A 1 778 ? 32.428 -42.908 -9.052 1 94.96 778 PRO A N 1
ATOM 6467 C CA . PRO A 1 778 ? 32.042 -42.43 -7.722 1 94.96 778 PRO A CA 1
ATOM 6468 C C . PRO A 1 778 ? 32.871 -43.06 -6.605 1 94.96 778 PRO A C 1
ATOM 6470 O O . PRO A 1 778 ? 33.35 -44.188 -6.747 1 94.96 778 PRO A O 1
ATOM 6473 N N . VAL A 1 779 ? 33.041 -42.358 -5.486 1 94.83 779 VAL A N 1
ATOM 6474 C CA . VAL A 1 779 ? 33.749 -42.886 -4.325 1 94.83 779 VAL A CA 1
ATOM 6475 C C . VAL A 1 779 ? 32.931 -44.006 -3.687 1 94.83 779 VAL A C 1
ATOM 6477 O O . VAL A 1 779 ? 31.72 -44.1 -3.903 1 94.83 779 VAL A O 1
ATOM 6480 N N . PRO A 1 780 ? 33.641 -44.922 -3.012 1 93.73 780 PRO A N 1
ATOM 6481 C CA . PRO A 1 780 ? 32.871 -45.955 -2.315 1 93.73 780 PRO A CA 1
ATOM 6482 C C . PRO A 1 780 ? 31.784 -45.374 -1.414 1 93.73 780 PRO A C 1
ATOM 6484 O O . PRO A 1 780 ? 32.038 -44.424 -0.668 1 93.73 780 PRO A O 1
ATOM 6487 N N . LEU A 1 781 ? 30.619 -45.893 -1.483 1 94.79 781 LEU A N 1
ATOM 6488 C CA . LEU A 1 781 ? 29.459 -45.357 -0.778 1 94.79 781 LEU A CA 1
ATOM 6489 C C . LEU A 1 781 ? 29.686 -45.369 0.73 1 94.79 781 LEU A C 1
ATOM 6491 O O . LEU A 1 781 ? 29.163 -44.513 1.447 1 94.79 781 LEU A O 1
ATOM 6495 N N . GLU A 1 782 ? 30.561 -46.215 1.19 1 91.19 782 GLU A N 1
ATOM 6496 C CA . GLU A 1 782 ? 30.838 -46.343 2.617 1 91.19 782 GLU A CA 1
ATOM 6497 C C . GLU A 1 782 ? 31.55 -45.106 3.155 1 91.19 782 GLU A C 1
ATOM 6499 O O . GLU A 1 782 ? 31.383 -44.745 4.322 1 91.19 782 GLU A O 1
ATOM 6504 N N . LEU A 1 783 ? 32.307 -44.516 2.281 1 92.68 783 LEU A N 1
ATOM 6505 C CA . LEU A 1 783 ? 33 -43.296 2.682 1 92.68 783 LEU A CA 1
ATOM 6506 C C . LEU 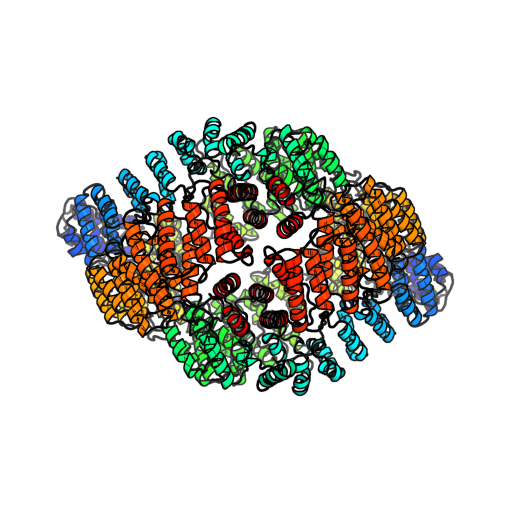A 1 783 ? 32.006 -42.17 2.949 1 92.68 783 LEU A C 1
ATOM 6508 O O . LEU A 1 783 ? 32.181 -41.393 3.89 1 92.68 783 LEU A O 1
ATOM 6512 N N . ILE A 1 784 ? 30.987 -42.096 2.136 1 92.7 784 ILE A N 1
ATOM 6513 C CA . ILE A 1 784 ? 29.947 -41.091 2.322 1 92.7 784 ILE A CA 1
ATOM 6514 C C . ILE A 1 784 ? 29.114 -41.432 3.556 1 92.7 784 ILE A C 1
ATOM 6516 O O . ILE A 1 784 ? 28.738 -40.542 4.323 1 92.7 784 ILE A O 1
ATOM 6520 N N . GLY A 1 785 ? 28.877 -42.729 3.745 1 90.89 785 GLY A N 1
ATOM 6521 C CA . GLY A 1 785 ? 28.105 -43.203 4.883 1 90.89 785 GLY A CA 1
ATOM 6522 C C . GLY A 1 785 ? 28.695 -42.791 6.218 1 90.89 785 GLY A C 1
ATOM 6523 O O . GLY A 1 785 ? 27.961 -42.542 7.177 1 90.89 785 GLY A O 1
ATOM 6524 N N . ARG A 1 786 ? 30.006 -42.575 6.296 1 89.33 786 ARG A N 1
ATOM 6525 C CA . ARG A 1 786 ? 30.689 -42.179 7.524 1 89.33 786 ARG A CA 1
ATOM 6526 C C . ARG A 1 786 ? 30.287 -40.77 7.945 1 89.33 786 ARG A C 1
ATOM 6528 O O . ARG A 1 786 ? 30.331 -40.434 9.13 1 89.33 786 ARG A O 1
ATOM 6535 N N . LEU A 1 787 ? 29.859 -40.026 6.963 1 90.49 787 LEU A N 1
ATOM 6536 C CA . LEU A 1 787 ? 29.518 -38.635 7.241 1 90.49 787 LEU A CA 1
ATOM 6537 C C . LEU A 1 787 ? 28.017 -38.476 7.457 1 90.49 787 LEU A C 1
ATOM 6539 O O . LEU A 1 787 ? 27.54 -37.378 7.751 1 90.49 787 LEU A O 1
ATOM 6543 N N . CYS A 1 788 ? 27.305 -39.56 7.25 1 89.23 788 CYS A N 1
ATOM 6544 C CA . CYS A 1 788 ? 25.852 -39.498 7.362 1 89.23 788 CYS A CA 1
ATOM 6545 C C . CYS A 1 788 ? 25.409 -39.669 8.81 1 89.23 788 CYS A C 1
ATOM 6547 O O . CYS A 1 788 ? 24.541 -40.492 9.105 1 89.23 788 CYS A O 1
ATOM 6549 N N . GLU A 1 789 ? 26.237 -38.999 9.723 1 84.74 789 GLU A N 1
ATOM 6550 C CA . GLU A 1 789 ? 25.907 -39.018 11.145 1 84.74 789 GLU A CA 1
ATOM 6551 C C . GLU A 1 789 ? 26.438 -37.775 11.852 1 84.74 789 GLU A C 1
ATOM 6553 O O . GLU A 1 789 ? 27.457 -37.211 11.446 1 84.74 789 GLU A O 1
ATOM 6558 N N . GLY A 1 790 ? 25.719 -37.371 12.806 1 81.81 790 GLY A N 1
ATOM 6559 C CA . GLY A 1 790 ? 26.189 -36.297 13.666 1 81.81 790 GLY A CA 1
ATOM 6560 C C . GLY A 1 790 ? 26.073 -34.926 13.026 1 81.81 790 GLY A C 1
ATOM 6561 O O . GLY A 1 790 ? 25.108 -34.648 12.312 1 81.81 790 GLY A O 1
ATOM 6562 N N . ASP A 1 791 ? 27.047 -34.048 13.246 1 83.73 791 ASP A N 1
ATOM 6563 C CA . ASP A 1 791 ? 26.976 -32.638 12.875 1 83.73 791 ASP A CA 1
ATOM 6564 C C . ASP A 1 791 ? 27.272 -32.445 11.39 1 83.73 791 ASP A C 1
ATOM 6566 O O . ASP A 1 791 ? 27.087 -31.352 10.851 1 83.73 791 ASP A O 1
ATOM 6570 N N . TYR A 1 792 ? 27.702 -33.581 10.689 1 86.63 792 TYR A N 1
ATOM 6571 C CA . TYR A 1 792 ? 28.119 -33.459 9.297 1 86.63 792 TYR A CA 1
ATOM 6572 C C . TYR A 1 792 ? 27.04 -33.981 8.356 1 86.63 792 TYR A C 1
ATOM 6574 O O . TYR A 1 792 ? 27.233 -34.016 7.138 1 86.63 792 TYR A O 1
ATOM 6582 N N . LEU A 1 793 ? 25.954 -34.33 8.885 1 86.28 793 LEU A N 1
ATOM 6583 C CA . LEU A 1 793 ? 24.887 -34.99 8.141 1 86.28 793 LEU A CA 1
ATOM 6584 C C . LEU A 1 793 ? 24.384 -34.102 7.009 1 86.28 793 LEU A C 1
ATOM 6586 O O . LEU A 1 793 ? 24.245 -34.557 5.871 1 86.28 793 LEU A O 1
ATOM 6590 N N . SER A 1 794 ? 24.164 -32.877 7.315 1 80.79 794 SER A N 1
ATOM 6591 C CA . SER A 1 794 ? 23.569 -31.98 6.33 1 80.79 794 SER A CA 1
ATOM 6592 C C . SER A 1 794 ? 24.487 -31.796 5.125 1 80.79 794 SER A C 1
ATOM 6594 O O . SER A 1 794 ? 24.016 -31.682 3.991 1 80.79 794 SER A O 1
ATOM 6596 N N . SER A 1 795 ? 25.762 -31.934 5.294 1 81.48 795 SER A N 1
ATOM 6597 C CA . SER A 1 795 ? 26.747 -31.743 4.235 1 81.48 795 SER A CA 1
ATOM 6598 C C . SER A 1 795 ? 26.849 -32.978 3.346 1 81.48 795 SER A C 1
ATOM 6600 O O . SER A 1 795 ? 27.117 -32.866 2.148 1 81.48 795 SER A O 1
ATOM 6602 N N . SER A 1 796 ? 26.471 -34.098 3.854 1 88.75 796 SER A N 1
ATOM 6603 C CA . SER A 1 796 ? 26.759 -35.358 3.176 1 88.75 796 SER A CA 1
ATOM 6604 C C . SER A 1 796 ? 25.566 -35.825 2.349 1 88.75 796 SER A C 1
ATOM 6606 O O . SER A 1 796 ? 25.715 -36.654 1.449 1 88.75 796 SER A O 1
ATOM 6608 N N . LEU A 1 797 ? 24.449 -35.308 2.507 1 88.14 797 LEU A N 1
ATOM 6609 C CA . LEU A 1 797 ? 23.237 -35.844 1.895 1 88.14 797 LEU A CA 1
ATOM 6610 C C . LEU A 1 797 ? 23.252 -35.634 0.385 1 88.14 797 LEU A C 1
ATOM 6612 O O . LEU A 1 797 ? 22.841 -36.515 -0.373 1 88.14 797 LEU A O 1
ATOM 6616 N N . SER A 1 798 ? 23.721 -34.543 0.012 1 86.25 798 SER A N 1
ATOM 6617 C CA . SER A 1 798 ? 23.789 -34.304 -1.426 1 86.25 798 SER A CA 1
ATOM 6618 C C . SER A 1 798 ? 24.753 -35.273 -2.103 1 86.25 798 SER A C 1
ATOM 6620 O O . SER A 1 798 ? 24.445 -35.829 -3.159 1 86.25 798 SER A O 1
ATOM 6622 N N . ALA A 1 799 ? 25.882 -35.443 -1.498 1 91.5 799 ALA A N 1
ATOM 6623 C CA . ALA A 1 799 ? 26.868 -36.382 -2.026 1 91.5 799 ALA A CA 1
ATOM 6624 C C . ALA A 1 799 ? 26.321 -37.807 -2.033 1 91.5 799 ALA A C 1
ATOM 6626 O O . ALA A 1 799 ? 26.583 -38.575 -2.961 1 91.5 799 ALA A O 1
ATOM 6627 N N . LEU A 1 800 ? 25.484 -38.054 -1.127 1 93.04 800 LEU A N 1
ATOM 6628 C CA . LEU A 1 800 ? 24.874 -39.374 -1.012 1 93.04 800 LEU A CA 1
ATOM 6629 C C . LEU A 1 800 ? 23.965 -39.659 -2.203 1 93.04 800 LEU A C 1
ATOM 6631 O O . LEU A 1 800 ? 24.127 -40.675 -2.884 1 93.04 800 LEU A O 1
ATOM 6635 N N . ASN A 1 801 ? 23.122 -38.843 -2.52 1 91.52 801 ASN A N 1
ATOM 6636 C CA . ASN A 1 801 ? 22.177 -39.037 -3.614 1 91.52 801 ASN A CA 1
ATOM 6637 C C . ASN A 1 801 ? 22.885 -39.092 -4.964 1 91.52 801 ASN A C 1
ATOM 6639 O O . ASN A 1 801 ? 22.605 -39.971 -5.781 1 91.52 801 ASN A O 1
ATOM 6643 N N . ASN A 1 802 ? 23.819 -38.196 -5.136 1 91.18 802 ASN A N 1
ATOM 6644 C CA . ASN A 1 802 ? 24.519 -38.112 -6.413 1 91.18 802 ASN A CA 1
ATOM 6645 C C . ASN A 1 802 ? 25.366 -39.355 -6.671 1 91.18 802 ASN A C 1
ATOM 6647 O O . ASN A 1 802 ? 25.342 -39.91 -7.771 1 91.18 802 ASN A O 1
ATOM 6651 N N . SER A 1 803 ? 26.04 -39.789 -5.687 1 93.9 803 SER A N 1
ATOM 6652 C CA . SER A 1 803 ? 26.908 -40.953 -5.836 1 93.9 803 SER A CA 1
ATOM 6653 C C . SER A 1 803 ? 26.094 -42.228 -6.028 1 93.9 803 SER A C 1
ATOM 6655 O O . SER A 1 803 ? 26.457 -43.087 -6.835 1 93.9 803 SER A O 1
ATOM 6657 N N . CYS A 1 804 ? 25.006 -42.298 -5.447 1 95.02 804 CYS A N 1
ATOM 6658 C CA . CYS A 1 804 ? 24.164 -43.481 -5.581 1 95.02 804 CYS A CA 1
ATOM 6659 C C . CYS A 1 804 ? 23.548 -43.556 -6.973 1 95.02 804 CYS A C 1
ATOM 6661 O O . CYS A 1 804 ? 23.358 -44.647 -7.514 1 95.02 804 CYS A O 1
ATOM 6663 N N . ARG A 1 805 ? 23.324 -42.515 -7.569 1 94.29 805 ARG A N 1
ATOM 6664 C CA . ARG A 1 805 ? 22.747 -42.48 -8.909 1 94.29 805 ARG A CA 1
ATOM 6665 C C . ARG A 1 805 ? 23.759 -42.938 -9.953 1 94.29 805 ARG A C 1
ATOM 6667 O O . ARG A 1 805 ? 23.383 -43.343 -11.055 1 94.29 805 ARG A O 1
ATOM 6674 N N . ARG A 1 806 ? 24.995 -42.878 -9.65 1 94.72 806 ARG A N 1
ATOM 6675 C CA . ARG A 1 806 ? 26.059 -43.173 -10.603 1 94.72 806 ARG A CA 1
ATOM 6676 C C . ARG A 1 806 ? 26.744 -44.494 -10.267 1 94.72 806 ARG A C 1
ATOM 6678 O O . ARG A 1 806 ? 27.688 -44.901 -10.949 1 94.72 806 ARG A O 1
ATOM 6685 N N . THR A 1 807 ? 26.267 -45.133 -9.174 1 95.58 807 THR A N 1
ATOM 6686 C CA . THR A 1 807 ? 26.813 -46.415 -8.741 1 95.58 807 THR A CA 1
ATOM 6687 C C . THR A 1 807 ? 25.876 -47.558 -9.121 1 95.58 807 THR A C 1
ATOM 6689 O O . THR A 1 807 ? 24.658 -47.376 -9.179 1 95.58 807 THR A O 1
ATOM 6692 N N . SER A 1 808 ? 26.472 -48.723 -9.435 1 95.06 808 SER A N 1
ATOM 6693 C CA . SER A 1 808 ? 25.699 -49.878 -9.881 1 95.06 808 SER A CA 1
ATOM 6694 C C . SER A 1 808 ? 24.622 -50.248 -8.867 1 95.06 808 SER A C 1
ATOM 6696 O O . SER A 1 808 ? 24.835 -50.135 -7.658 1 95.06 808 SER A O 1
ATOM 6698 N N . VAL A 1 809 ? 23.504 -50.725 -9.296 1 94.23 809 VAL A N 1
ATOM 6699 C CA . VAL A 1 809 ? 22.339 -51.027 -8.471 1 94.23 809 VAL A CA 1
ATOM 6700 C C . VAL A 1 809 ? 22.682 -52.135 -7.477 1 94.23 809 VAL A C 1
ATOM 6702 O O . VAL A 1 809 ? 22.201 -52.129 -6.342 1 94.23 809 VAL A O 1
ATOM 6705 N N . THR A 1 810 ? 23.596 -52.981 -7.852 1 91.85 810 THR A N 1
ATOM 6706 C CA . THR A 1 810 ? 23.979 -54.111 -7.012 1 91.85 810 THR A CA 1
ATOM 6707 C C . THR A 1 810 ? 24.666 -53.628 -5.737 1 91.85 810 THR A C 1
ATOM 6709 O O . THR A 1 810 ? 24.57 -54.274 -4.692 1 91.85 810 THR A O 1
ATOM 6712 N N . LYS A 1 811 ? 25.33 -52.475 -5.798 1 94.8 811 LYS A N 1
ATOM 6713 C CA . LYS A 1 811 ? 26.005 -51.896 -4.64 1 94.8 811 LYS A CA 1
ATOM 6714 C C . LYS A 1 811 ? 25.08 -50.947 -3.883 1 94.8 811 LYS A C 1
ATOM 6716 O O . LYS A 1 811 ? 25.134 -50.869 -2.654 1 94.8 811 LYS A O 1
ATOM 6721 N N . VAL A 1 812 ? 24.236 -50.326 -4.626 1 96.41 812 VAL A N 1
ATOM 6722 C CA . VAL A 1 812 ? 23.42 -49.262 -4.052 1 96.41 812 VAL A CA 1
ATOM 6723 C C . VAL A 1 812 ? 22.303 -49.866 -3.204 1 96.41 812 VAL A C 1
ATOM 6725 O O . VAL A 1 812 ? 21.986 -49.354 -2.128 1 96.41 812 VAL A O 1
ATOM 6728 N N . ILE A 1 813 ? 21.634 -50.957 -3.629 1 95.14 813 ILE A N 1
ATOM 6729 C CA . ILE A 1 813 ? 20.46 -51.515 -2.966 1 95.14 813 ILE A CA 1
ATOM 6730 C C . ILE A 1 813 ? 20.827 -51.954 -1.55 1 95.14 813 ILE A C 1
ATOM 6732 O O . ILE A 1 813 ? 20.199 -51.526 -0.579 1 95.14 813 ILE A O 1
ATOM 6736 N N . PRO A 1 814 ? 22.006 -52.726 -1.392 1 94.25 814 PRO A N 1
ATOM 6737 C CA . PRO A 1 814 ? 22.375 -53.083 -0.02 1 94.25 814 PRO A CA 1
ATOM 6738 C C . PRO A 1 814 ? 22.746 -51.868 0.827 1 94.25 814 PRO A C 1
ATOM 6740 O O . PRO A 1 814 ? 22.41 -51.811 2.013 1 94.25 814 PRO A O 1
ATOM 6743 N N . PHE A 1 815 ? 23.364 -50.991 0.278 1 95.92 815 PHE A N 1
ATOM 6744 C CA . PHE A 1 815 ? 23.736 -49.769 0.981 1 95.92 815 PHE A CA 1
ATOM 6745 C C . PHE A 1 815 ? 22.497 -49.001 1.426 1 95.92 815 PHE A C 1
ATOM 6747 O O . PHE A 1 815 ? 22.421 -48.542 2.568 1 95.92 815 PHE A O 1
ATOM 6754 N N . ALA A 1 816 ? 21.577 -48.819 0.473 1 95.82 816 ALA A N 1
ATOM 6755 C CA . ALA A 1 816 ? 20.344 -48.098 0.779 1 95.82 816 ALA A CA 1
ATOM 6756 C C . ALA A 1 816 ? 19.549 -48.81 1.871 1 95.82 816 ALA A C 1
ATOM 6758 O O . ALA A 1 816 ? 18.968 -48.164 2.746 1 95.82 816 ALA A O 1
ATOM 6759 N N . LYS A 1 817 ? 19.508 -50.099 1.84 1 94.55 817 LYS A N 1
ATOM 6760 C CA . LYS A 1 817 ? 18.833 -50.869 2.881 1 94.55 817 LYS A CA 1
ATOM 6761 C C . LYS A 1 817 ? 19.482 -50.637 4.243 1 94.55 817 LYS A C 1
ATOM 6763 O O . LYS A 1 817 ? 18.789 -50.535 5.257 1 94.55 817 LYS A O 1
ATOM 6768 N N . HIS A 1 818 ? 20.788 -50.539 4.226 1 94.17 818 HIS A N 1
ATOM 6769 C CA . HIS A 1 818 ? 21.509 -50.235 5.457 1 94.17 818 HIS A CA 1
ATOM 6770 C C . HIS A 1 818 ? 21.137 -48.854 5.986 1 94.17 818 HIS A C 1
ATOM 6772 O O . HIS A 1 818 ? 20.963 -48.673 7.194 1 94.17 818 HIS A O 1
ATOM 6778 N N . LEU A 1 819 ? 21.03 -47.926 5.105 1 94.06 819 LEU A N 1
ATOM 6779 C CA . LEU A 1 819 ? 20.647 -46.574 5.497 1 94.06 819 LEU A CA 1
ATOM 6780 C C . LEU A 1 819 ? 19.263 -46.564 6.137 1 94.06 819 LEU A C 1
ATOM 6782 O O . LEU A 1 819 ? 19.004 -45.779 7.052 1 94.06 819 LEU A O 1
ATOM 6786 N N . CYS A 1 820 ? 18.334 -47.376 5.661 1 93.8 820 CYS A N 1
ATOM 6787 C CA . CYS A 1 820 ? 16.958 -47.429 6.142 1 93.8 820 CYS A CA 1
ATOM 6788 C C . CYS A 1 820 ? 16.909 -47.827 7.613 1 93.8 820 CYS A C 1
ATOM 6790 O O . CYS A 1 820 ? 15.921 -47.564 8.299 1 93.8 820 CYS A O 1
ATOM 6792 N N . CYS A 1 821 ? 18.051 -48.377 8.148 1 90.1 821 CYS A N 1
ATOM 6793 C CA . CYS A 1 821 ? 18.101 -48.834 9.532 1 90.1 821 CYS A CA 1
ATOM 6794 C C . CYS A 1 821 ? 18.757 -47.79 10.428 1 90.1 821 CYS A C 1
ATOM 6796 O O . CYS A 1 821 ? 18.926 -48.014 11.628 1 90.1 821 CYS A O 1
ATOM 6798 N N . GLN A 1 822 ? 19.139 -46.735 9.84 1 89.41 822 GLN A N 1
ATOM 6799 C CA . GLN A 1 822 ? 19.817 -45.684 10.591 1 89.41 822 GLN A CA 1
ATOM 6800 C C . GLN A 1 822 ? 18.816 -44.692 11.176 1 89.41 822 GLN A C 1
ATOM 6802 O O . GLN A 1 822 ? 17.64 -45.02 11.351 1 89.41 822 GLN A O 1
ATOM 6807 N N . ARG A 1 823 ? 19.34 -43.571 11.615 1 85.94 823 ARG A N 1
ATOM 6808 C CA . ARG A 1 823 ? 18.493 -42.542 12.21 1 85.94 823 ARG A CA 1
ATOM 6809 C C . ARG A 1 823 ? 17.466 -42.031 11.206 1 85.94 823 ARG A C 1
ATOM 6811 O O . ARG A 1 823 ? 17.59 -42.275 10.004 1 85.94 823 ARG A O 1
ATOM 6818 N N . VAL A 1 824 ? 16.526 -41.323 11.572 1 84.8 824 VAL A N 1
ATOM 6819 C CA . VAL A 1 824 ? 15.302 -40.989 10.851 1 84.8 824 VAL A CA 1
ATOM 6820 C C . VAL A 1 824 ? 15.65 -40.294 9.536 1 84.8 824 VAL A C 1
ATOM 6822 O O . VAL A 1 824 ? 15.17 -40.691 8.472 1 84.8 824 VAL A O 1
ATOM 6825 N N . THR A 1 825 ? 16.523 -39.235 9.563 1 85.07 825 THR A N 1
ATOM 6826 C CA . THR A 1 825 ? 16.85 -38.478 8.36 1 85.07 825 THR A CA 1
ATOM 6827 C C . THR A 1 825 ? 17.522 -39.375 7.323 1 85.07 825 THR A C 1
ATOM 6829 O O . THR A 1 825 ? 17.186 -39.321 6.138 1 85.07 825 THR A O 1
ATOM 6832 N N . VAL A 1 826 ? 18.375 -40.16 7.781 1 90.24 826 VAL A N 1
ATOM 6833 C CA . VAL A 1 826 ? 19.122 -41.056 6.906 1 90.24 826 VAL A CA 1
ATOM 6834 C C . VAL A 1 826 ? 18.207 -42.171 6.404 1 90.24 826 VAL A C 1
ATOM 6836 O O . VAL A 1 826 ? 18.271 -42.556 5.234 1 90.24 826 VAL A O 1
ATOM 6839 N N . ALA A 1 827 ? 17.374 -42.582 7.233 1 92.11 827 ALA A N 1
ATOM 6840 C CA . ALA A 1 827 ? 16.423 -43.627 6.862 1 92.11 827 ALA A CA 1
ATOM 6841 C C . ALA A 1 827 ? 15.502 -43.156 5.74 1 92.11 827 ALA A C 1
ATOM 6843 O O . ALA A 1 827 ? 15.224 -43.906 4.801 1 92.11 827 ALA A O 1
ATOM 6844 N N . LYS A 1 828 ? 15.044 -42.029 5.815 1 91.22 828 LYS A N 1
ATOM 6845 C CA . LYS A 1 828 ? 14.185 -41.465 4.778 1 91.22 828 LYS A CA 1
ATOM 6846 C C . LYS A 1 828 ? 14.898 -41.435 3.429 1 91.22 828 LYS A C 1
ATOM 6848 O O . LYS A 1 828 ? 14.313 -41.789 2.403 1 91.22 828 LYS A O 1
ATOM 6853 N N . HIS A 1 829 ? 16.142 -41.061 3.429 1 92.41 829 HIS A N 1
ATOM 6854 C CA . HIS A 1 829 ? 16.915 -41.034 2.193 1 92.41 829 HIS A CA 1
ATOM 6855 C C . HIS A 1 829 ? 17.15 -42.443 1.659 1 92.41 829 HIS A C 1
ATOM 6857 O O . HIS A 1 829 ? 17.151 -42.659 0.445 1 92.41 829 HIS A O 1
ATOM 6863 N N . GLY A 1 830 ? 17.352 -43.303 2.622 1 94.09 830 GLY A N 1
ATOM 6864 C CA . GLY A 1 830 ? 17.483 -44.691 2.206 1 94.09 830 GLY A CA 1
ATOM 6865 C C . GLY A 1 830 ? 16.272 -45.203 1.448 1 94.09 830 GLY A C 1
ATOM 6866 O O . GLY A 1 830 ? 16.411 -45.819 0.39 1 94.09 830 GLY A O 1
ATOM 6867 N N . ILE A 1 831 ? 15.157 -44.893 1.845 1 95.23 831 ILE A N 1
ATOM 6868 C CA . ILE A 1 831 ? 13.917 -45.336 1.217 1 95.23 831 ILE A CA 1
ATOM 6869 C C . ILE A 1 831 ? 13.78 -44.696 -0.163 1 95.23 831 ILE A C 1
ATOM 6871 O O . ILE A 1 831 ? 13.411 -45.366 -1.13 1 95.23 831 ILE A O 1
ATOM 6875 N N . ARG A 1 832 ? 14.086 -43.476 -0.239 1 93.87 832 ARG A N 1
ATOM 6876 C CA . ARG A 1 832 ? 14.002 -42.774 -1.516 1 93.87 832 ARG A CA 1
ATOM 6877 C C . ARG A 1 832 ? 14.953 -43.385 -2.54 1 93.87 832 ARG A C 1
ATOM 6879 O O . ARG A 1 832 ? 14.61 -43.509 -3.717 1 93.87 832 ARG A O 1
ATOM 6886 N N . LEU A 1 833 ? 16.111 -43.755 -2.007 1 94.92 833 LEU A N 1
ATOM 6887 C CA . LEU A 1 833 ? 17.101 -44.358 -2.892 1 94.92 833 LEU A CA 1
ATOM 6888 C C . LEU A 1 833 ? 16.627 -45.718 -3.392 1 94.92 833 LEU A C 1
ATOM 6890 O O . LEU A 1 833 ? 16.747 -46.025 -4.58 1 94.92 833 LEU A O 1
ATOM 6894 N N . ILE A 1 834 ? 16.024 -46.477 -2.581 1 95.11 834 ILE A N 1
ATOM 6895 C CA . ILE A 1 834 ? 15.514 -47.785 -2.981 1 95.11 834 ILE A CA 1
ATOM 6896 C C . ILE A 1 834 ? 14.41 -47.612 -4.021 1 95.11 834 ILE A C 1
ATOM 6898 O O . ILE A 1 834 ? 14.396 -48.304 -5.042 1 95.11 834 ILE A O 1
ATOM 6902 N N . ALA A 1 835 ? 13.558 -46.66 -3.776 1 93.2 835 ALA A N 1
ATOM 6903 C CA . ALA A 1 835 ? 12.447 -46.401 -4.689 1 93.2 835 ALA A CA 1
ATOM 6904 C C . ALA A 1 835 ? 12.954 -45.95 -6.055 1 93.2 835 ALA A C 1
ATOM 6906 O O . ALA A 1 835 ? 12.3 -46.184 -7.075 1 93.2 835 ALA A O 1
ATOM 6907 N N . MET A 1 836 ? 14.091 -45.379 -6.037 1 91.27 836 MET A N 1
ATOM 6908 C CA . MET A 1 836 ? 14.648 -44.828 -7.27 1 91.27 836 MET A CA 1
ATOM 6909 C C . MET A 1 836 ? 15.302 -45.921 -8.108 1 91.27 836 MET A C 1
ATOM 6911 O O . MET A 1 836 ? 15.15 -45.947 -9.33 1 91.27 836 MET A O 1
ATOM 6915 N N . VAL A 1 837 ? 15.965 -46.945 -7.482 1 92.62 837 VAL A N 1
ATOM 6916 C CA . VAL A 1 837 ? 16.887 -47.797 -8.225 1 92.62 837 VAL A CA 1
ATOM 6917 C C . VAL A 1 837 ? 16.266 -49.178 -8.426 1 92.62 837 VAL A C 1
ATOM 6919 O O . VAL A 1 837 ? 16.651 -49.91 -9.341 1 92.62 837 VAL A O 1
ATOM 6922 N N . THR A 1 838 ? 15.29 -49.592 -7.669 1 92.64 838 THR A N 1
ATOM 6923 C CA . THR A 1 838 ? 14.819 -50.973 -7.679 1 92.64 838 THR A CA 1
ATOM 6924 C C . THR A 1 838 ? 13.724 -51.163 -8.724 1 92.64 838 THR A C 1
ATOM 6926 O O . THR A 1 838 ? 13.204 -50.188 -9.271 1 92.64 838 THR A O 1
ATOM 6929 N N . SER A 1 839 ? 13.426 -52.404 -9.1 1 91.84 839 SER A N 1
ATOM 6930 C CA . SER A 1 839 ? 12.326 -52.761 -9.989 1 91.84 839 SER A CA 1
ATOM 6931 C C . SER A 1 839 ? 10.978 -52.603 -9.292 1 91.84 839 SER A C 1
ATOM 6933 O O . SER A 1 839 ? 10.918 -52.479 -8.067 1 91.84 839 SER A O 1
ATOM 6935 N N . LEU A 1 840 ? 9.927 -52.615 -9.995 1 92.64 840 LEU A N 1
ATOM 6936 C CA . LEU A 1 840 ? 8.589 -52.402 -9.456 1 92.64 840 LEU A CA 1
ATOM 6937 C C . LEU A 1 840 ? 8.223 -53.498 -8.46 1 92.64 840 LEU A C 1
ATOM 6939 O O . LEU A 1 840 ? 7.682 -53.214 -7.389 1 92.64 840 LEU A O 1
ATOM 6943 N N . GLU A 1 841 ? 8.562 -54.708 -8.82 1 90.98 841 GLU A N 1
ATOM 6944 C CA . GLU A 1 841 ? 8.235 -55.841 -7.958 1 90.98 841 GLU A CA 1
ATOM 6945 C C . GLU A 1 841 ? 8.981 -55.755 -6.629 1 90.98 841 GLU A C 1
ATOM 6947 O O . GLU A 1 841 ? 8.387 -55.942 -5.565 1 90.98 841 GLU A O 1
ATOM 6952 N N . GLU A 1 842 ? 10.25 -55.468 -6.742 1 92.37 842 GLU A N 1
ATOM 6953 C CA . GLU A 1 842 ? 11.063 -55.326 -5.538 1 92.37 842 GLU A CA 1
ATOM 6954 C C . GLU A 1 842 ? 10.606 -54.135 -4.7 1 92.37 842 GLU A C 1
ATOM 6956 O O . GLU A 1 842 ? 10.636 -54.188 -3.469 1 92.37 842 GLU A O 1
ATOM 6961 N N . LEU A 1 843 ? 10.231 -53.136 -5.381 1 94.5 843 LEU A N 1
ATOM 6962 C CA . LEU A 1 843 ? 9.795 -51.925 -4.694 1 94.5 843 LEU A CA 1
ATOM 6963 C C . LEU A 1 843 ? 8.514 -52.179 -3.907 1 94.5 843 LEU A C 1
ATOM 6965 O O . LEU A 1 843 ? 8.4 -51.77 -2.749 1 94.5 843 LEU A O 1
ATOM 6969 N N . ILE A 1 844 ? 7.496 -52.84 -4.527 1 94.99 844 ILE A N 1
ATOM 6970 C CA . ILE A 1 844 ? 6.219 -53.135 -3.886 1 94.99 844 ILE A CA 1
ATOM 6971 C C . ILE A 1 844 ? 6.453 -53.968 -2.627 1 94.99 844 ILE A C 1
ATOM 6973 O O . ILE A 1 844 ? 5.896 -53.672 -1.568 1 94.99 844 ILE A O 1
ATOM 6977 N N . GLU A 1 845 ? 7.357 -54.907 -2.767 1 94.17 845 GLU A N 1
ATOM 6978 C CA . GLU A 1 845 ? 7.683 -55.747 -1.618 1 94.17 845 GLU A CA 1
ATOM 6979 C C . GLU A 1 845 ? 8.361 -54.937 -0.517 1 94.17 845 GLU A C 1
ATOM 6981 O O . GLU A 1 845 ? 7.992 -55.04 0.654 1 94.17 845 GLU A O 1
ATOM 6986 N N . PHE A 1 846 ? 9.335 -54.191 -0.88 1 95.26 846 PHE A N 1
ATOM 6987 C CA . PHE A 1 846 ? 10.082 -53.375 0.071 1 95.26 846 PHE A CA 1
ATOM 6988 C C . PHE A 1 846 ? 9.154 -52.418 0.809 1 95.26 846 PHE A C 1
ATOM 6990 O O . PHE A 1 846 ? 9.243 -52.277 2.03 1 95.26 846 PHE A O 1
ATOM 6997 N N . LEU A 1 847 ? 8.282 -51.744 0.076 1 96.28 847 LEU A N 1
ATOM 6998 C CA . LEU A 1 847 ? 7.394 -50.754 0.676 1 96.28 847 LEU A CA 1
ATOM 6999 C C . LEU A 1 847 ? 6.391 -51.419 1.612 1 96.28 847 LEU A C 1
ATOM 7001 O O . LEU A 1 847 ? 6.046 -50.861 2.656 1 96.28 847 LEU A O 1
ATOM 7005 N N . SER A 1 848 ? 5.928 -52.584 1.226 1 95.11 848 SER A N 1
ATOM 7006 C CA . SER A 1 848 ? 5.026 -53.345 2.084 1 95.11 848 SER A CA 1
ATOM 7007 C C . SER A 1 848 ? 5.686 -53.688 3.415 1 95.11 848 SER A C 1
ATOM 7009 O O . SER A 1 848 ? 5.114 -53.443 4.479 1 95.11 848 SER A O 1
ATOM 7011 N N . ILE A 1 849 ? 6.91 -54.139 3.339 1 94.55 849 ILE A N 1
ATOM 7012 C CA . ILE A 1 849 ? 7.653 -54.522 4.534 1 94.55 849 ILE A CA 1
ATOM 7013 C C . ILE A 1 849 ? 7.968 -53.281 5.366 1 94.55 849 ILE A C 1
ATOM 7015 O O . ILE A 1 849 ? 7.815 -53.291 6.59 1 94.55 849 ILE A O 1
ATOM 7019 N N . SER A 1 850 ? 8.382 -52.243 4.702 1 94.29 850 SER A N 1
ATOM 7020 C CA . SER A 1 850 ? 8.745 -51.002 5.377 1 94.29 850 SER A CA 1
ATOM 7021 C C . SER A 1 850 ? 7.559 -50.419 6.138 1 94.29 850 SER A C 1
ATOM 7023 O O . SER A 1 850 ? 7.714 -49.931 7.26 1 94.29 850 SER A O 1
ATOM 7025 N N . TRP A 1 851 ? 6.359 -50.457 5.538 1 93.33 851 TRP A N 1
ATOM 7026 C CA . TRP A 1 851 ? 5.173 -49.922 6.199 1 93.33 851 TRP A CA 1
ATOM 7027 C C . TRP A 1 851 ? 4.841 -50.722 7.454 1 93.33 851 TRP A C 1
ATOM 7029 O O . TRP A 1 851 ? 4.495 -50.15 8.49 1 93.33 851 TRP A O 1
ATOM 7039 N N . LYS A 1 852 ? 5.013 -52.028 7.403 1 91.8 852 LYS A N 1
ATOM 7040 C CA . LYS A 1 852 ? 4.671 -52.908 8.516 1 91.8 852 LYS A CA 1
ATOM 7041 C C . LYS A 1 852 ? 5.678 -52.772 9.655 1 91.8 852 LYS A C 1
ATOM 7043 O O . LYS A 1 852 ? 5.304 -52.804 10.829 1 91.8 852 LYS A O 1
ATOM 7048 N N . GLN A 1 853 ? 6.869 -52.452 9.276 1 90.55 853 GLN A N 1
ATOM 7049 C CA . GLN A 1 853 ? 7.932 -52.518 10.273 1 90.55 853 GLN A CA 1
ATOM 7050 C C . GLN A 1 853 ? 8.251 -51.134 10.831 1 90.55 853 GLN A C 1
ATOM 7052 O O . GLN A 1 853 ? 8.646 -51.003 11.991 1 90.55 853 GLN A O 1
ATOM 7057 N N . GLN A 1 854 ? 8.12 -50.144 10.034 1 89.63 854 GLN A N 1
ATOM 7058 C CA . GLN A 1 854 ? 8.5 -48.797 10.446 1 89.63 854 GLN A CA 1
ATOM 7059 C C . GLN A 1 854 ? 7.43 -48.172 11.337 1 89.63 854 GLN A C 1
ATOM 7061 O O . GLN A 1 854 ? 6.242 -48.213 11.012 1 89.63 854 GLN A O 1
ATOM 7066 N N . GLU A 1 855 ? 7.907 -47.656 12.478 1 82.88 855 GLU A N 1
ATOM 7067 C CA . GLU A 1 855 ? 6.958 -47.087 13.431 1 82.88 855 GLU A CA 1
ATOM 7068 C C . GLU A 1 855 ? 7.06 -45.565 13.47 1 82.88 855 GLU A C 1
ATOM 7070 O O . GLU A 1 855 ? 6.121 -44.885 13.888 1 82.88 855 GLU A O 1
ATOM 7075 N N . HIS A 1 856 ? 8.237 -45.213 13.022 1 85.89 856 HIS A N 1
ATOM 7076 C CA . HIS A 1 856 ? 8.426 -43.769 13.104 1 85.89 856 HIS A CA 1
ATOM 7077 C C . HIS A 1 856 ? 7.532 -43.038 12.108 1 85.89 856 HIS A C 1
ATOM 7079 O O . HIS A 1 856 ? 7.564 -43.328 10.91 1 85.89 856 HIS A O 1
ATOM 7085 N N . HIS A 1 857 ? 6.824 -42.061 12.505 1 81.96 857 HIS A N 1
ATOM 7086 C CA . HIS A 1 857 ? 5.787 -41.413 11.71 1 81.96 857 HIS A CA 1
ATOM 7087 C C . HIS A 1 857 ? 6.383 -40.709 10.496 1 81.96 857 HIS A C 1
ATOM 7089 O O . HIS A 1 857 ? 5.784 -40.707 9.418 1 81.96 857 HIS A O 1
ATOM 7095 N N . SER A 1 858 ? 7.525 -40.023 10.629 1 82.55 858 SER A N 1
ATOM 7096 C CA . SER A 1 858 ? 8.112 -39.28 9.519 1 82.55 858 SER A CA 1
ATOM 7097 C C . SER A 1 858 ? 8.61 -40.22 8.427 1 82.55 858 SER A C 1
ATOM 7099 O O . SER A 1 858 ? 8.561 -39.884 7.242 1 82.55 858 SER A O 1
ATOM 7101 N N . VAL A 1 859 ? 9.074 -41.322 8.823 1 88.92 859 VAL A N 1
ATOM 7102 C CA . VAL A 1 859 ? 9.528 -42.327 7.866 1 88.92 859 VAL A CA 1
ATOM 7103 C C . VAL A 1 859 ? 8.325 -42.961 7.173 1 88.92 859 VAL A C 1
ATOM 7105 O O . VAL A 1 859 ? 8.332 -43.153 5.954 1 88.92 859 VAL A O 1
ATOM 7108 N N . ARG A 1 860 ? 7.321 -43.144 7.905 1 88 860 ARG A N 1
ATOM 7109 C CA . ARG A 1 860 ? 6.097 -43.721 7.358 1 88 860 ARG A CA 1
ATOM 7110 C C . ARG A 1 860 ? 5.462 -42.788 6.333 1 88 860 ARG A C 1
ATOM 7112 O O . ARG A 1 860 ? 4.875 -43.244 5.349 1 88 860 ARG A O 1
ATOM 7119 N N . LYS A 1 861 ? 5.617 -41.584 6.657 1 88.56 861 LYS A N 1
ATOM 7120 C CA . LYS A 1 861 ? 5.103 -40.62 5.688 1 88.56 861 LYS A CA 1
ATOM 7121 C C . LYS A 1 861 ? 5.806 -40.766 4.342 1 88.56 861 LYS A C 1
ATOM 7123 O O . LYS A 1 861 ? 5.167 -40.688 3.29 1 88.56 861 LYS A O 1
ATOM 7128 N N . VAL A 1 862 ? 7.129 -40.941 4.35 1 90.75 862 VAL A N 1
ATOM 7129 C CA . VAL A 1 862 ? 7.881 -41.12 3.112 1 90.75 862 VAL A CA 1
ATOM 7130 C C . VAL A 1 862 ? 7.435 -42.405 2.418 1 90.75 862 VAL A C 1
ATOM 7132 O O . VAL A 1 862 ? 7.268 -42.432 1.197 1 90.75 862 VAL A O 1
ATOM 7135 N N . VAL A 1 863 ? 7.216 -43.427 3.173 1 92.64 863 VAL A N 1
ATOM 7136 C CA . VAL A 1 863 ? 6.739 -44.693 2.626 1 92.64 863 VAL A CA 1
ATOM 7137 C C . VAL A 1 863 ? 5.373 -44.493 1.973 1 92.64 863 VAL A C 1
ATOM 7139 O O . VAL A 1 863 ? 5.152 -44.921 0.838 1 92.64 863 VAL A O 1
ATOM 7142 N N . PHE A 1 864 ? 4.57 -43.849 2.649 1 90.7 864 PHE A N 1
ATOM 7143 C CA . PHE A 1 864 ? 3.234 -43.575 2.134 1 90.7 864 PHE A CA 1
ATOM 7144 C C . PHE A 1 864 ? 3.308 -42.799 0.825 1 90.7 864 PHE A C 1
ATOM 7146 O O . PHE A 1 864 ? 2.61 -43.126 -0.137 1 90.7 864 PHE A O 1
ATOM 7153 N N . ASP A 1 865 ? 4.127 -41.8 0.859 1 89.38 865 ASP A N 1
ATOM 7154 C CA . ASP A 1 865 ? 4.272 -40.976 -0.338 1 89.38 865 ASP A CA 1
ATOM 7155 C C . ASP A 1 865 ? 4.702 -41.82 -1.536 1 89.38 865 ASP A C 1
ATOM 7157 O O . ASP A 1 865 ? 4.214 -41.62 -2.65 1 89.38 865 ASP A O 1
ATOM 7161 N N . LYS A 1 866 ? 5.577 -42.696 -1.285 1 93.02 866 LYS A N 1
ATOM 7162 C CA . LYS A 1 866 ? 6.06 -43.55 -2.366 1 93.02 866 LYS A CA 1
ATOM 7163 C C . LYS A 1 866 ? 4.974 -44.516 -2.83 1 93.02 866 LYS A C 1
ATOM 7165 O O . LYS A 1 866 ? 4.847 -44.787 -4.026 1 93.02 866 LYS A O 1
ATOM 7170 N N . VAL A 1 867 ? 4.214 -45.016 -1.968 1 92.06 867 VAL A N 1
ATOM 7171 C CA . VAL A 1 867 ? 3.124 -45.923 -2.313 1 92.06 867 VAL A CA 1
ATOM 7172 C C . VAL A 1 867 ? 2.061 -45.173 -3.114 1 92.06 867 VAL A C 1
ATOM 7174 O O . VAL A 1 867 ? 1.578 -45.669 -4.134 1 92.06 867 VAL A O 1
ATOM 7177 N N . LYS A 1 868 ? 1.708 -44.071 -2.626 1 89.57 868 LYS A N 1
ATOM 7178 C CA . LYS A 1 868 ? 0.728 -43.247 -3.327 1 89.57 868 LYS A CA 1
ATOM 7179 C C . LYS A 1 868 ? 1.179 -42.953 -4.755 1 89.57 868 LYS A C 1
ATOM 7181 O O . LYS A 1 868 ? 0.397 -43.087 -5.699 1 89.57 868 LYS A O 1
ATOM 7186 N N . HIS A 1 869 ? 2.402 -42.572 -4.822 1 88.41 869 HIS A N 1
ATOM 7187 C CA . HIS A 1 869 ? 2.957 -42.287 -6.14 1 88.41 869 HIS A CA 1
ATOM 7188 C C . HIS A 1 869 ? 2.908 -43.519 -7.038 1 88.41 869 HIS A C 1
ATOM 7190 O O . HIS A 1 869 ? 2.566 -43.419 -8.218 1 88.41 869 HIS A O 1
ATOM 7196 N N . LEU A 1 870 ? 3.272 -44.61 -6.491 1 89.83 870 LEU A N 1
ATOM 7197 C CA . LEU A 1 870 ? 3.273 -45.866 -7.234 1 89.83 870 LEU A CA 1
ATOM 7198 C C . LEU A 1 870 ? 1.864 -46.226 -7.695 1 89.83 870 LEU A C 1
ATOM 7200 O O . LEU A 1 870 ? 1.662 -46.602 -8.851 1 89.83 870 LEU A O 1
ATOM 7204 N N . PHE A 1 871 ? 0.898 -46.094 -6.88 1 89.16 871 PHE A N 1
ATOM 7205 C CA . PHE A 1 871 ? -0.486 -46.417 -7.206 1 89.16 871 PHE A CA 1
ATOM 7206 C C . PHE A 1 871 ? -1.024 -45.476 -8.277 1 89.16 871 PHE A C 1
ATOM 7208 O O . PHE A 1 871 ? -1.747 -45.903 -9.179 1 89.16 871 PHE A O 1
ATOM 7215 N N . ARG A 1 872 ? -0.693 -44.308 -8.137 1 85.04 872 ARG A N 1
ATOM 7216 C CA . ARG A 1 872 ? -1.148 -43.305 -9.094 1 85.04 872 ARG A CA 1
ATOM 7217 C C . ARG A 1 872 ? -0.575 -43.574 -10.482 1 85.04 872 ARG A C 1
ATOM 7219 O O . ARG A 1 872 ? -1.297 -43.518 -11.479 1 85.04 872 ARG A O 1
ATOM 7226 N N . ARG A 1 873 ? 0.675 -43.944 -10.49 1 82.99 873 ARG A N 1
ATOM 7227 C CA . ARG A 1 873 ? 1.377 -44.068 -11.763 1 82.99 873 ARG A CA 1
ATOM 7228 C C . ARG A 1 873 ? 1.15 -45.442 -12.383 1 82.99 873 ARG A C 1
ATOM 7230 O O . ARG A 1 873 ? 1.138 -45.583 -13.608 1 82.99 873 ARG A O 1
ATOM 7237 N N . MET A 1 874 ? 0.986 -46.457 -11.496 1 87.31 874 MET A N 1
ATOM 7238 C CA . MET A 1 874 ? 0.8 -47.824 -11.975 1 87.31 874 MET A CA 1
ATOM 7239 C C . MET A 1 874 ? -0.309 -48.526 -11.198 1 87.31 874 MET A C 1
ATOM 7241 O O . MET A 1 874 ? -0.048 -49.475 -10.457 1 87.31 874 MET A O 1
ATOM 7245 N N . PRO A 1 875 ? -1.515 -48.09 -11.526 1 88.73 875 PRO A N 1
ATOM 7246 C CA . PRO A 1 875 ? -2.601 -48.768 -10.814 1 88.73 875 PRO A CA 1
ATOM 7247 C C . PRO A 1 875 ? -2.742 -50.236 -11.212 1 88.73 875 PRO A C 1
ATOM 7249 O O . PRO A 1 875 ? -2.807 -50.553 -12.402 1 88.73 875 PRO A O 1
ATOM 7252 N N . SER A 1 876 ? -2.555 -51.134 -10.443 1 88.72 876 SER A N 1
ATOM 7253 C CA . SER A 1 876 ? -2.672 -52.579 -10.607 1 88.72 876 SER A CA 1
ATOM 7254 C C . SER A 1 876 ? -3.198 -53.238 -9.336 1 88.72 876 SER A C 1
ATOM 7256 O O . SER A 1 876 ? -3.26 -52.603 -8.281 1 88.72 876 SER A O 1
ATOM 7258 N N . PRO A 1 877 ? -3.657 -54.36 -9.401 1 91.35 877 PRO A N 1
ATOM 7259 C CA . PRO A 1 877 ? -4.136 -55.049 -8.2 1 91.35 877 PRO A CA 1
ATOM 7260 C C . PRO A 1 877 ? -3.087 -55.098 -7.091 1 91.35 877 PRO A C 1
ATOM 7262 O O . PRO A 1 877 ? -3.424 -54.964 -5.912 1 91.35 877 PRO A O 1
ATOM 7265 N N . SER A 1 878 ? -1.8 -55.181 -7.517 1 91.52 878 SER A N 1
ATOM 7266 C CA . SER A 1 878 ? -0.738 -55.251 -6.518 1 91.52 878 SER A CA 1
ATOM 7267 C C . SER A 1 878 ? -0.566 -53.918 -5.799 1 91.52 878 SER A C 1
ATOM 7269 O O . SER A 1 878 ? -0.446 -53.878 -4.573 1 91.52 878 SER A O 1
ATOM 7271 N N . THR A 1 879 ? -0.528 -52.868 -6.568 1 92.75 879 THR A N 1
ATOM 7272 C CA . THR A 1 879 ? -0.348 -51.556 -5.958 1 92.75 879 THR A CA 1
ATOM 7273 C C . THR A 1 879 ? -1.586 -51.156 -5.159 1 92.75 879 THR A C 1
ATOM 7275 O O . THR A 1 879 ? -1.477 -50.489 -4.128 1 92.75 879 THR A O 1
ATOM 7278 N N . TRP A 1 880 ? -2.773 -51.574 -5.656 1 94.12 880 TRP A N 1
ATOM 7279 C CA . TRP A 1 880 ? -4.008 -51.338 -4.914 1 94.12 880 TRP A CA 1
ATOM 7280 C C . TRP A 1 880 ? -3.998 -52.092 -3.588 1 94.12 880 TRP A C 1
ATOM 7282 O O . TRP A 1 880 ? -4.413 -51.554 -2.558 1 94.12 880 TRP A O 1
ATOM 7292 N N . GLY A 1 881 ? -3.529 -53.353 -3.697 1 93.84 881 GLY A N 1
ATOM 7293 C CA . GLY A 1 881 ? -3.41 -54.119 -2.466 1 93.84 881 GLY A CA 1
ATOM 7294 C C . GLY A 1 881 ? -2.577 -53.42 -1.408 1 93.84 881 GLY A C 1
ATOM 7295 O O . GLY A 1 881 ? -2.937 -53.418 -0.229 1 93.84 881 GLY A O 1
ATOM 7296 N N . LEU A 1 882 ? -1.555 -52.815 -1.838 1 93.98 882 LEU A N 1
ATOM 7297 C CA . LEU A 1 882 ? -0.691 -52.066 -0.932 1 93.98 882 LEU A CA 1
ATOM 7298 C C . LEU A 1 882 ? -1.417 -50.848 -0.371 1 93.98 882 LEU A C 1
ATOM 7300 O O . LEU A 1 882 ? -1.361 -50.587 0.833 1 93.98 882 LEU A O 1
ATOM 7304 N N . MET A 1 883 ? -2.082 -50.162 -1.215 1 92.3 883 MET A N 1
ATOM 7305 C CA . MET A 1 883 ? -2.815 -48.968 -0.804 1 92.3 883 MET A CA 1
ATOM 7306 C C . MET A 1 883 ? -3.912 -49.319 0.194 1 92.3 883 MET A C 1
ATOM 7308 O O . MET A 1 883 ? -4.077 -48.638 1.208 1 92.3 883 MET A O 1
ATOM 7312 N N . LYS A 1 884 ? -4.648 -50.299 -0.125 1 93.13 884 LYS A N 1
ATOM 7313 C CA . LYS A 1 884 ? -5.704 -50.788 0.758 1 93.13 884 LYS A CA 1
ATOM 7314 C C . LYS A 1 884 ? -5.151 -51.133 2.138 1 93.13 884 LYS A C 1
ATOM 7316 O O . LYS A 1 884 ? -5.745 -50.775 3.157 1 93.13 884 LYS A O 1
ATOM 7321 N N . MET A 1 885 ? -3.994 -51.786 2.096 1 92.99 885 MET A N 1
ATOM 7322 C CA . MET A 1 885 ? -3.354 -52.148 3.357 1 92.99 885 MET A CA 1
ATOM 7323 C C . MET A 1 885 ? -3.007 -50.903 4.168 1 92.99 885 MET A C 1
ATOM 7325 O O . MET A 1 885 ? -3.257 -50.853 5.373 1 92.99 885 MET A O 1
ATOM 7329 N N . ILE A 1 886 ? -2.512 -49.914 3.587 1 90.85 886 ILE A N 1
ATOM 7330 C CA . ILE A 1 886 ? -2.076 -48.695 4.259 1 90.85 886 ILE A CA 1
ATOM 7331 C C . ILE A 1 886 ? -3.283 -47.972 4.852 1 90.85 886 ILE A C 1
ATOM 7333 O O . ILE A 1 886 ? -3.282 -47.613 6.032 1 90.85 886 ILE A O 1
ATOM 7337 N N . ILE A 1 887 ? -4.393 -47.81 4.037 1 90.23 887 ILE A N 1
ATOM 7338 C CA . ILE A 1 887 ? -5.57 -47.073 4.484 1 90.23 887 ILE A CA 1
ATOM 7339 C C . ILE A 1 887 ? -6.238 -47.817 5.638 1 90.23 887 ILE A C 1
ATOM 7341 O O . ILE A 1 887 ? -6.702 -47.198 6.598 1 90.23 887 ILE A O 1
ATOM 7345 N N . SER A 1 888 ? -6.157 -49.121 5.551 1 90.2 888 SER A N 1
ATOM 7346 C CA . SER A 1 888 ? -6.817 -49.942 6.561 1 90.2 888 SER A CA 1
ATOM 7347 C C . SER A 1 888 ? -6.033 -49.948 7.868 1 90.2 888 SER A C 1
ATOM 7349 O O . SER A 1 888 ? -6.577 -50.278 8.924 1 90.2 888 SER A O 1
ATOM 7351 N N . THR A 1 889 ? -4.771 -49.59 7.788 1 89.14 889 THR A N 1
ATOM 7352 C CA . THR A 1 889 ? -3.961 -49.728 8.993 1 89.14 889 THR A CA 1
ATOM 7353 C C . THR A 1 889 ? -3.517 -48.361 9.506 1 89.14 889 THR A C 1
ATOM 7355 O O . THR A 1 889 ? -2.8 -48.27 10.504 1 89.14 889 THR A O 1
ATOM 7358 N N . ILE A 1 890 ? -3.923 -47.35 8.843 1 86.7 890 ILE A N 1
ATOM 7359 C CA . ILE A 1 890 ? -3.554 -46.005 9.27 1 86.7 890 ILE A CA 1
ATOM 7360 C C . ILE A 1 890 ? -4.186 -45.702 10.626 1 86.7 890 ILE A C 1
ATOM 7362 O O . ILE A 1 890 ? -5.328 -46.089 10.886 1 86.7 890 ILE A O 1
ATOM 7366 N N . SER A 1 891 ? -3.443 -45.148 11.573 1 83.31 891 SER A N 1
ATOM 7367 C CA . SER A 1 891 ? -3.933 -44.856 12.917 1 83.31 891 SER A CA 1
ATOM 7368 C C . SER A 1 891 ? -3.923 -43.357 13.195 1 83.31 891 SER A C 1
ATOM 7370 O O . SER A 1 891 ? -3.476 -42.568 12.36 1 83.31 891 SER A O 1
ATOM 7372 N N . GLU A 1 892 ? -4.442 -42.968 14.335 1 80.18 892 GLU A N 1
ATOM 7373 C CA . GLU A 1 892 ? -4.539 -41.569 14.742 1 80.18 892 GLU A CA 1
ATOM 7374 C C . GLU A 1 892 ? -3.157 -40.932 14.861 1 80.18 892 GLU A C 1
ATOM 7376 O O . GLU A 1 892 ? -3.023 -39.709 14.789 1 80.18 892 GLU A O 1
ATOM 7381 N N . LYS A 1 893 ? -2.148 -41.821 14.897 1 74.97 893 LYS A N 1
ATOM 7382 C CA . LYS A 1 893 ? -0.782 -41.33 15.054 1 74.97 893 LYS A CA 1
ATOM 7383 C C . LYS A 1 893 ? -0.303 -40.624 13.789 1 74.97 893 LYS A C 1
ATOM 7385 O O . LYS A 1 893 ? 0.634 -39.824 13.836 1 74.97 893 LYS A O 1
ATOM 7390 N N . GLU A 1 894 ? -1.038 -41.02 12.659 1 80.7 894 GLU A N 1
ATOM 7391 C CA . GLU A 1 894 ? -0.651 -40.437 11.378 1 80.7 894 GLU A CA 1
ATOM 7392 C C . GLU A 1 894 ? -1.546 -39.254 11.017 1 80.7 894 GLU A C 1
ATOM 7394 O O . GLU A 1 894 ? -2.077 -39.188 9.907 1 80.7 894 GLU A O 1
ATOM 7399 N N . GLU A 1 895 ? -1.666 -38.323 11.881 1 72.42 895 GLU A N 1
ATOM 7400 C CA . GLU A 1 895 ? -2.592 -37.211 11.691 1 72.42 895 GLU A CA 1
ATOM 7401 C C . GLU A 1 895 ? -2.224 -36.392 10.457 1 72.42 895 GLU A C 1
ATOM 7403 O O . GLU A 1 895 ? -3.102 -35.969 9.702 1 72.42 895 GLU A O 1
ATOM 7408 N N . SER A 1 896 ? -0.909 -36.196 10.229 1 70.45 896 SER A N 1
ATOM 7409 C CA . SER A 1 896 ? -0.47 -35.381 9.102 1 70.45 896 SER A CA 1
ATOM 7410 C C . SER A 1 896 ? -0.875 -36.01 7.773 1 70.45 896 SER A C 1
ATOM 7412 O O . SER A 1 896 ? -1.097 -35.304 6.788 1 70.45 896 SER A O 1
ATOM 7414 N N . LEU A 1 897 ? -0.973 -37.34 7.689 1 77.22 897 LEU A N 1
ATOM 7415 C CA . LEU A 1 897 ? -1.371 -38.062 6.486 1 77.22 897 LEU A CA 1
ATOM 7416 C C . LEU A 1 897 ? -2.882 -37.997 6.288 1 77.22 897 LEU A C 1
ATOM 7418 O O . LEU A 1 897 ? -3.36 -37.898 5.155 1 77.22 897 LEU A O 1
ATOM 7422 N N . LEU A 1 898 ? -3.58 -37.967 7.458 1 75.07 898 LEU A N 1
ATOM 7423 C CA . LEU A 1 898 ? -5.031 -38.116 7.454 1 75.07 898 LEU A CA 1
ATOM 7424 C C . LEU A 1 898 ? -5.71 -36.806 7.067 1 75.07 898 LEU A C 1
ATOM 7426 O O . LEU A 1 898 ? -6.87 -36.803 6.648 1 75.07 898 LEU A O 1
ATOM 7430 N N . LEU A 1 899 ? -4.996 -35.732 7.135 1 63.27 899 LEU A N 1
ATOM 7431 C CA . LEU A 1 899 ? -5.659 -34.457 6.883 1 63.27 899 LEU A CA 1
ATOM 7432 C C . LEU A 1 899 ? -5.881 -34.247 5.388 1 63.27 899 LEU A C 1
ATOM 7434 O O . LEU A 1 899 ? -6.793 -33.52 4.988 1 63.27 899 LEU A O 1
ATOM 7438 N N . ILE A 1 900 ? -5.123 -34.845 4.506 1 63.91 900 ILE A N 1
ATOM 7439 C CA . ILE A 1 900 ? -5.27 -34.416 3.12 1 63.91 900 ILE A CA 1
ATOM 7440 C C . ILE A 1 900 ? -5.363 -35.637 2.209 1 63.91 900 ILE A C 1
ATOM 7442 O O . ILE A 1 900 ? -6.281 -35.741 1.392 1 63.91 900 ILE A O 1
ATOM 7446 N N . TRP A 1 901 ? -4.695 -36.672 2.331 1 74.37 901 TRP A N 1
ATOM 7447 C CA . TRP A 1 901 ? -4.399 -37.632 1.273 1 74.37 901 TRP A CA 1
ATOM 7448 C C . TRP A 1 901 ? -5.586 -38.559 1.032 1 74.37 901 TRP A C 1
ATOM 7450 O O . TRP A 1 901 ? -5.99 -38.776 -0.113 1 74.37 901 TRP A O 1
ATOM 7460 N N . PRO A 1 902 ? -6.3 -38.95 2.022 1 77.14 902 PRO A N 1
ATOM 7461 C CA . PRO A 1 902 ? -7.355 -39.917 1.709 1 77.14 902 PRO A CA 1
ATOM 7462 C C . PRO A 1 902 ? -8.548 -39.279 1 1 77.14 902 PRO A C 1
ATOM 7464 O O . PRO A 1 902 ? -9.325 -39.976 0.342 1 77.14 902 PRO A O 1
ATOM 7467 N N . PHE A 1 903 ? -8.489 -38.005 1.029 1 82.87 903 PHE A N 1
ATOM 7468 C CA . PHE A 1 903 ? -9.679 -37.336 0.517 1 82.87 903 PHE A CA 1
ATOM 7469 C C . PHE A 1 903 ? -9.394 -36.677 -0.827 1 82.87 903 PHE A C 1
ATOM 7471 O O . PHE A 1 903 ? -10.292 -36.1 -1.445 1 82.87 903 PHE A O 1
ATOM 7478 N N . ASP A 1 904 ? -8.227 -36.767 -1.222 1 82.11 904 ASP A N 1
ATOM 7479 C CA . ASP A 1 904 ? -7.869 -36.32 -2.564 1 82.11 904 ASP A CA 1
ATOM 7480 C C . ASP A 1 904 ? -8.093 -37.428 -3.59 1 82.11 904 ASP A C 1
ATOM 7482 O O . ASP A 1 904 ? -7.251 -38.316 -3.746 1 82.11 904 ASP A O 1
ATOM 7486 N N . LEU A 1 905 ? -9.229 -37.338 -4.359 1 87.62 905 LEU A N 1
ATOM 7487 C CA . LEU A 1 905 ? -9.616 -38.421 -5.258 1 87.62 905 LEU A CA 1
ATOM 7488 C C . LEU A 1 905 ? -9.106 -38.162 -6.671 1 87.62 905 LEU A C 1
ATOM 7490 O O . LEU A 1 905 ? -9.423 -38.913 -7.597 1 87.62 905 LEU A O 1
ATOM 7494 N N . ALA A 1 906 ? -8.398 -37.12 -6.816 1 78.2 906 ALA A N 1
ATOM 7495 C CA . ALA A 1 906 ? -7.952 -36.713 -8.146 1 78.2 906 ALA A CA 1
ATOM 7496 C C . ALA A 1 906 ? -7.107 -37.803 -8.798 1 78.2 906 ALA A C 1
ATOM 7498 O O . ALA A 1 906 ? -7.195 -38.026 -10.008 1 78.2 906 ALA A O 1
ATOM 7499 N N . ASP A 1 907 ? -6.417 -38.645 -7.902 1 76.84 907 ASP A N 1
ATOM 7500 C CA . ASP A 1 907 ? -5.457 -39.585 -8.474 1 76.84 907 ASP A CA 1
ATOM 7501 C C . ASP A 1 907 ? -5.917 -41.028 -8.275 1 76.84 907 ASP A C 1
ATOM 7503 O O . ASP A 1 907 ? -5.155 -41.966 -8.518 1 76.84 907 ASP A O 1
ATOM 7507 N N . VAL A 1 908 ? -7.208 -41.235 -7.861 1 88.32 908 VAL A N 1
ATOM 7508 C CA . VAL A 1 908 ? -7.742 -42.581 -7.685 1 88.32 908 VAL A CA 1
ATOM 7509 C C . VAL A 1 908 ? -8.434 -43.035 -8.969 1 88.32 908 VAL A C 1
ATOM 7511 O O . VAL A 1 908 ? -9.385 -42.398 -9.427 1 88.32 908 VAL A O 1
ATOM 7514 N N . PRO A 1 909 ? -7.899 -44.091 -9.619 1 87.25 909 PRO A N 1
ATOM 7515 C CA . PRO A 1 909 ? -8.519 -44.583 -10.852 1 87.25 909 PRO A CA 1
ATOM 7516 C C . PRO A 1 909 ? -9.988 -44.955 -10.665 1 87.25 909 PRO A C 1
ATOM 7518 O O . PRO A 1 909 ? -10.391 -45.365 -9.574 1 87.25 909 PRO A O 1
ATOM 7521 N N . ASN A 1 910 ? -10.838 -44.895 -11.71 1 87.84 910 ASN A N 1
ATOM 7522 C CA . ASN A 1 910 ? -12.278 -45.124 -11.665 1 87.84 910 ASN A CA 1
ATOM 7523 C C . ASN A 1 910 ? -12.605 -46.55 -11.23 1 87.84 910 ASN A C 1
ATOM 7525 O O . ASN A 1 910 ? -13.584 -46.777 -10.517 1 87.84 910 ASN A O 1
ATOM 7529 N N . ASP A 1 911 ? -11.683 -47.453 -11.589 1 88.01 911 ASP A N 1
ATOM 7530 C CA . ASP A 1 911 ? -11.931 -48.863 -11.306 1 88.01 911 ASP A CA 1
ATOM 7531 C C . ASP A 1 911 ? -11.876 -49.139 -9.805 1 88.01 911 ASP A C 1
ATOM 7533 O O . ASP A 1 911 ? -12.443 -50.124 -9.329 1 88.01 911 ASP A O 1
ATOM 7537 N N . TYR A 1 912 ? -11.258 -48.238 -9.053 1 92.15 912 TYR A N 1
ATOM 7538 C CA . TYR A 1 912 ? -11.041 -48.519 -7.638 1 92.15 912 TYR A CA 1
ATOM 7539 C C . TYR A 1 912 ? -11.752 -47.493 -6.763 1 92.15 912 TYR A C 1
ATOM 7541 O O . TYR A 1 912 ? -11.662 -47.547 -5.535 1 92.15 912 TYR A O 1
ATOM 7549 N N . ILE A 1 913 ? -12.477 -46.566 -7.368 1 92.65 913 ILE A N 1
ATOM 7550 C CA . ILE A 1 913 ? -12.968 -45.402 -6.638 1 92.65 913 ILE A CA 1
ATOM 7551 C C . ILE A 1 913 ? -14.01 -45.839 -5.611 1 92.65 913 ILE A C 1
ATOM 7553 O O . ILE A 1 913 ? -14.025 -45.342 -4.483 1 92.65 913 ILE A O 1
ATOM 7557 N N . THR A 1 914 ? -14.953 -46.703 -5.956 1 93.99 914 THR A N 1
ATOM 7558 C CA . THR A 1 914 ? -15.998 -47.169 -5.052 1 93.99 914 THR A CA 1
ATOM 7559 C C . THR A 1 914 ? -15.391 -47.85 -3.829 1 93.99 914 THR A C 1
ATOM 7561 O O . THR A 1 914 ? -15.723 -47.507 -2.692 1 93.99 914 THR A O 1
ATOM 7564 N N . GLU A 1 915 ? -14.455 -48.779 -4.113 1 94.02 915 GLU A N 1
ATOM 7565 C CA . GLU A 1 915 ? -13.815 -49.489 -3.01 1 94.02 915 GLU A CA 1
ATOM 7566 C C . GLU A 1 915 ? -12.967 -48.544 -2.162 1 94.02 915 GLU A C 1
ATOM 7568 O O . GLU A 1 915 ? -12.899 -48.691 -0.94 1 94.02 915 GLU A O 1
ATOM 7573 N N . TYR A 1 916 ? -12.316 -47.722 -2.818 1 94.09 916 TYR A N 1
ATOM 7574 C CA . TYR A 1 916 ? -11.488 -46.739 -2.128 1 94.09 916 TYR A CA 1
ATOM 7575 C C . TYR A 1 916 ? -12.311 -45.942 -1.124 1 94.09 916 TYR A C 1
ATOM 7577 O O . TYR A 1 916 ? -11.926 -45.812 0.041 1 94.09 916 TYR A O 1
ATOM 7585 N N . LEU A 1 917 ? -13.462 -45.44 -1.552 1 94.92 917 LEU A N 1
ATOM 7586 C CA . LEU A 1 917 ? -14.3 -44.612 -0.691 1 94.92 917 LEU A CA 1
ATOM 7587 C C . LEU A 1 917 ? -14.878 -45.433 0.457 1 94.92 917 LEU A C 1
ATOM 7589 O O . LEU A 1 917 ? -15.014 -44.933 1.576 1 94.92 917 LEU A O 1
ATOM 7593 N N . LYS A 1 918 ? -15.26 -46.634 0.169 1 94.52 918 LYS A N 1
ATOM 7594 C CA . LYS A 1 918 ? -15.752 -47.514 1.226 1 94.52 918 LYS A CA 1
ATOM 7595 C C . LYS A 1 918 ? -14.703 -47.7 2.318 1 94.52 918 LYS A C 1
ATOM 7597 O O . LYS A 1 918 ? -15.012 -47.597 3.507 1 94.52 918 LYS A O 1
ATOM 7602 N N . ILE A 1 919 ? -13.459 -47.934 1.886 1 94.15 919 ILE A N 1
ATOM 7603 C CA . ILE A 1 919 ? -12.399 -48.191 2.855 1 94.15 919 ILE A CA 1
ATOM 7604 C C . ILE A 1 919 ? -12.076 -46.909 3.619 1 94.15 919 ILE A C 1
ATOM 7606 O O . ILE A 1 919 ? -11.754 -46.952 4.808 1 94.15 919 ILE A O 1
ATOM 7610 N N . VAL A 1 920 ? -12.11 -45.77 2.978 1 93.2 920 VAL A N 1
ATOM 7611 C CA . VAL A 1 920 ? -11.86 -44.492 3.638 1 93.2 920 VAL A CA 1
ATOM 7612 C C . VAL A 1 920 ? -12.926 -44.242 4.702 1 93.2 920 VAL A C 1
ATOM 7614 O O . VAL A 1 920 ? -12.618 -43.776 5.801 1 93.2 920 VAL A O 1
ATOM 7617 N N . LEU A 1 921 ? -14.192 -44.535 4.331 1 93.68 921 LEU A N 1
ATOM 7618 C CA . LEU A 1 921 ? -15.267 -44.393 5.307 1 93.68 921 LEU A CA 1
ATOM 7619 C C . LEU A 1 921 ? -15.037 -45.309 6.505 1 93.68 921 LEU A C 1
ATOM 7621 O O . LEU A 1 921 ? -15.239 -44.9 7.651 1 93.68 921 LEU A O 1
ATOM 7625 N N . GLU A 1 922 ? -14.635 -46.518 6.208 1 92.64 922 GLU A N 1
ATOM 7626 C CA . GLU A 1 922 ? -14.313 -47.453 7.282 1 92.64 922 GLU A CA 1
ATOM 7627 C C . GLU A 1 922 ? -13.184 -46.918 8.159 1 92.64 922 GLU A C 1
ATOM 7629 O O . GLU A 1 922 ? -13.197 -47.102 9.378 1 92.64 922 GLU A O 1
ATOM 7634 N N . MET A 1 923 ? -12.229 -46.367 7.523 1 91.97 923 MET A N 1
ATOM 7635 C CA . MET A 1 923 ? -11.131 -45.746 8.258 1 91.97 923 MET A CA 1
ATOM 7636 C C . MET A 1 923 ? -11.65 -44.671 9.207 1 91.97 923 MET A C 1
ATOM 7638 O O . MET A 1 923 ? -11.249 -44.617 10.371 1 91.97 923 MET A O 1
ATOM 7642 N N . ILE A 1 924 ? -12.525 -43.794 8.722 1 91.29 924 ILE A N 1
ATOM 7643 C CA . ILE A 1 924 ? -13.096 -42.727 9.537 1 91.29 924 ILE A CA 1
ATOM 7644 C C . ILE A 1 924 ? -13.824 -43.327 10.738 1 91.29 924 ILE A C 1
ATOM 7646 O O . ILE A 1 924 ? -13.678 -42.847 11.864 1 91.29 924 ILE A O 1
ATOM 7650 N N . ASP A 1 925 ? -14.565 -44.383 10.504 1 91.93 925 ASP A N 1
ATOM 7651 C CA . ASP A 1 925 ? -15.297 -45.067 11.566 1 91.93 925 ASP A CA 1
ATOM 7652 C C . ASP A 1 925 ? -14.341 -45.633 12.614 1 91.93 925 ASP A C 1
ATOM 7654 O O . ASP A 1 925 ? -14.605 -45.545 13.815 1 91.93 925 ASP A O 1
ATOM 7658 N N . ARG A 1 926 ? -13.348 -46.158 12.089 1 89.39 926 ARG A N 1
ATOM 7659 C CA . ARG A 1 926 ? -12.36 -46.718 13.005 1 89.39 926 ARG A CA 1
ATOM 7660 C C . ARG A 1 926 ? -11.725 -45.627 13.86 1 89.39 926 ARG A C 1
ATOM 7662 O O . ARG A 1 926 ? -11.471 -45.83 15.049 1 89.39 926 ARG A O 1
ATOM 7669 N N . LEU A 1 927 ? -11.466 -44.494 13.338 1 89.29 927 LEU A N 1
ATOM 7670 C CA . LEU A 1 927 ? -10.787 -43.396 14.018 1 89.29 927 LEU A CA 1
ATOM 7671 C C . LEU A 1 927 ? -11.734 -42.682 14.976 1 89.29 927 LEU A C 1
ATOM 7673 O O . LEU A 1 927 ? -11.289 -41.966 15.876 1 89.29 927 LEU A O 1
ATOM 7677 N N . GLU A 1 928 ? -13.088 -42.659 14.67 1 87.24 928 GLU A N 1
ATOM 7678 C CA . GLU A 1 928 ? -14.078 -42.041 15.547 1 87.24 928 GLU A CA 1
ATOM 7679 C C . GLU A 1 928 ? -13.921 -42.527 16.985 1 87.24 928 GLU A C 1
ATOM 7681 O O . GLU A 1 928 ? -14.088 -41.752 17.929 1 87.24 928 GLU A O 1
ATOM 7686 N N . GLY A 1 929 ? -13.414 -43.734 17.25 1 76.57 929 GLY A N 1
ATOM 7687 C CA . GLY A 1 929 ? -13.211 -44.277 18.584 1 76.57 929 GLY A CA 1
ATOM 7688 C C . GLY A 1 929 ? -11.94 -43.778 19.244 1 76.57 929 GLY A C 1
ATOM 7689 O O . GLY A 1 929 ? -11.817 -43.812 20.471 1 76.57 929 GLY A O 1
ATOM 7690 N N . THR A 1 930 ? -11.14 -43.169 18.424 1 80.22 930 THR A N 1
ATOM 7691 C CA . THR A 1 930 ? -9.826 -42.87 18.983 1 80.22 930 THR A CA 1
ATOM 7692 C C . THR A 1 930 ? -9.485 -41.393 18.804 1 80.22 930 THR A C 1
ATOM 7694 O O . THR A 1 930 ? -8.625 -40.86 19.507 1 80.22 930 THR A O 1
ATOM 7697 N N . SER A 1 931 ? -10.15 -40.677 17.789 1 80.06 931 SER A N 1
ATOM 7698 C CA . SER A 1 931 ? -9.812 -39.293 17.476 1 80.06 931 SER A CA 1
ATOM 7699 C C . SER A 1 931 ? -10.837 -38.327 18.063 1 80.06 931 SER A C 1
ATOM 7701 O O . SER A 1 931 ? -11.907 -38.745 18.509 1 80.06 931 SER A O 1
ATOM 7703 N N . LYS A 1 932 ? -10.492 -37.013 18.094 1 73.58 932 LYS A N 1
ATOM 7704 C CA . LYS A 1 932 ? -11.39 -35.97 18.582 1 73.58 932 LYS A CA 1
ATOM 7705 C C . LYS A 1 932 ? -12.595 -35.807 17.659 1 73.58 932 LYS A C 1
ATOM 7707 O O . LYS A 1 932 ? -12.486 -36.002 16.447 1 73.58 932 LYS A O 1
ATOM 7712 N N . GLU A 1 933 ? -13.552 -35.462 18.184 1 76.64 933 GLU A N 1
ATOM 7713 C CA . GLU A 1 933 ? -14.806 -35.322 17.45 1 76.64 933 GLU A CA 1
ATOM 7714 C C . GLU A 1 933 ? -14.669 -34.316 16.31 1 76.64 933 GLU A C 1
ATOM 7716 O O . GLU A 1 933 ? -15.117 -34.574 15.191 1 76.64 933 GLU A O 1
ATOM 7721 N N . GLN A 1 934 ? -14.074 -33.256 16.669 1 75.71 934 GLN A N 1
ATOM 7722 C CA . GLN A 1 934 ? -13.931 -32.208 15.664 1 75.71 934 GLN A CA 1
ATOM 7723 C C . GLN A 1 934 ? -13.09 -32.687 14.485 1 75.71 934 GLN A C 1
ATOM 7725 O O . GLN A 1 934 ? -13.374 -32.346 13.334 1 75.71 934 GLN A O 1
ATOM 7730 N N . THR A 1 935 ? -12.06 -33.446 14.824 1 80.52 935 THR A N 1
ATOM 7731 C CA . THR A 1 935 ? -11.207 -33.99 13.773 1 80.52 935 THR A CA 1
ATOM 7732 C C . THR A 1 935 ? -11.989 -34.958 12.889 1 80.52 935 THR A C 1
ATOM 7734 O O . THR A 1 935 ? -11.869 -34.923 11.663 1 80.52 935 THR A O 1
ATOM 7737 N N . ILE A 1 936 ? -12.824 -35.647 13.523 1 85.62 936 ILE A N 1
ATOM 7738 C CA . ILE A 1 936 ? -13.617 -36.619 12.78 1 85.62 936 ILE A CA 1
ATOM 7739 C C . ILE A 1 936 ? -14.61 -35.893 11.875 1 85.62 936 ILE A C 1
ATOM 7741 O O . ILE A 1 936 ? -14.788 -36.265 10.713 1 85.62 936 ILE A O 1
ATOM 7745 N N . LYS A 1 937 ? -15.205 -34.884 12.475 1 86.04 937 LYS A N 1
ATOM 7746 C CA . LYS A 1 937 ? -16.133 -34.087 11.678 1 86.04 937 LYS A CA 1
ATOM 7747 C C . LYS A 1 937 ? -15.437 -33.487 10.46 1 86.04 937 LYS A C 1
ATOM 7749 O O . LYS A 1 937 ? -16.005 -33.456 9.366 1 86.04 937 LYS A O 1
ATOM 7754 N N . SER A 1 938 ? -14.246 -33.09 10.732 1 85.66 938 SER A N 1
ATOM 7755 C CA . SER A 1 938 ? -13.481 -32.537 9.62 1 85.66 938 SER A CA 1
ATOM 7756 C C . SER A 1 938 ? -13.21 -33.594 8.555 1 85.66 938 SER A C 1
ATOM 7758 O O . SER A 1 938 ? -13.238 -33.299 7.358 1 85.66 938 SER A O 1
ATOM 7760 N N . TYR A 1 939 ? -12.932 -34.813 8.982 1 88.39 939 TYR A N 1
ATOM 7761 C CA . TYR A 1 939 ? -12.713 -35.909 8.046 1 88.39 939 TYR A CA 1
ATOM 7762 C C . TYR A 1 939 ? -13.976 -36.203 7.245 1 88.39 939 TYR A C 1
ATOM 7764 O O . TYR A 1 939 ? -13.917 -36.385 6.026 1 88.39 939 TYR A O 1
ATOM 7772 N N . ILE A 1 940 ? -15.032 -36.086 7.934 1 90.62 940 ILE A N 1
ATOM 7773 C CA . ILE A 1 940 ? -16.301 -36.378 7.278 1 90.62 940 ILE A CA 1
ATOM 7774 C C . ILE A 1 940 ? -16.599 -35.307 6.231 1 90.62 940 ILE A C 1
ATOM 7776 O O . ILE A 1 940 ? -16.979 -35.623 5.101 1 90.62 940 ILE A O 1
ATOM 7780 N N . ILE A 1 941 ? -16.441 -34.132 6.667 1 89.96 941 ILE A N 1
ATOM 7781 C CA . ILE A 1 941 ? -16.689 -33.012 5.766 1 89.96 941 ILE A CA 1
ATOM 7782 C C . ILE A 1 941 ? -15.802 -33.138 4.529 1 89.96 941 ILE A C 1
ATOM 7784 O O . ILE A 1 941 ? -16.282 -33.029 3.399 1 89.96 941 ILE A O 1
ATOM 7788 N N . SER A 1 942 ? -14.498 -33.438 4.76 1 89.91 942 SER A N 1
ATOM 7789 C CA . SER A 1 942 ? -13.578 -33.602 3.639 1 89.91 942 SER A CA 1
ATOM 7790 C C . SER A 1 942 ? -13.977 -34.788 2.766 1 89.91 942 SER A C 1
ATOM 7792 O O . SER A 1 942 ? -13.88 -34.722 1.539 1 89.91 942 SER A O 1
ATOM 7794 N N . PHE A 1 943 ? -14.427 -35.851 3.299 1 91.12 943 PHE A N 1
ATOM 7795 C CA . PHE A 1 943 ? -14.877 -37.053 2.607 1 91.12 943 PHE A CA 1
ATOM 7796 C C . PHE A 1 943 ? -16.069 -36.747 1.709 1 91.12 943 PHE A C 1
ATOM 7798 O O . PHE A 1 943 ? -16.051 -37.062 0.517 1 91.12 943 PHE A O 1
ATOM 7805 N N . LEU A 1 944 ? -16.977 -36.013 2.253 1 92.73 944 LEU A N 1
ATOM 7806 C CA . LEU A 1 944 ? -18.188 -35.7 1.502 1 92.73 944 LEU A CA 1
ATOM 7807 C C . LEU A 1 944 ? -17.892 -34.71 0.381 1 92.73 944 LEU A C 1
ATOM 7809 O O . LEU A 1 944 ? -18.424 -34.84 -0.724 1 92.73 944 LEU A O 1
ATOM 7813 N N . ARG A 1 945 ? -17.139 -33.847 0.718 1 90.87 945 ARG A N 1
ATOM 7814 C CA . ARG A 1 945 ? -16.793 -32.82 -0.259 1 90.87 945 ARG A CA 1
ATOM 7815 C C . ARG A 1 945 ? -16.001 -33.412 -1.42 1 90.87 945 ARG A C 1
ATOM 7817 O O . ARG A 1 945 ? -15.987 -32.853 -2.518 1 90.87 945 ARG A O 1
ATOM 7824 N N . SER A 1 946 ? -15.302 -34.507 -1.148 1 91.31 946 SER A N 1
ATOM 7825 C CA . SER A 1 946 ? -14.467 -35.124 -2.174 1 91.31 946 SER A CA 1
ATOM 7826 C C . SER A 1 946 ? -15.318 -35.791 -3.251 1 91.31 946 SER A C 1
ATOM 7828 O O . SER A 1 946 ? -14.823 -36.101 -4.336 1 91.31 946 SER A O 1
ATOM 7830 N N . ILE A 1 947 ? -16.606 -35.953 -3.022 1 92.42 947 ILE A N 1
ATOM 7831 C CA . ILE A 1 947 ? -17.501 -36.605 -3.972 1 92.42 947 ILE A CA 1
ATOM 7832 C C . ILE A 1 947 ? -18.065 -35.571 -4.943 1 92.42 947 ILE A C 1
ATOM 7834 O O . ILE A 1 947 ? -18.95 -34.791 -4.585 1 92.42 947 ILE A O 1
ATOM 7838 N N . ASP A 1 948 ? -17.584 -35.535 -6.087 1 87.97 948 ASP A N 1
ATOM 7839 C CA . ASP A 1 948 ? -18.133 -34.625 -7.087 1 87.97 948 ASP A CA 1
ATOM 7840 C C . ASP A 1 948 ? -19.223 -35.306 -7.911 1 87.97 948 ASP A C 1
ATOM 7842 O O . ASP A 1 948 ? -19.629 -36.429 -7.604 1 87.97 948 ASP A O 1
ATOM 7846 N N . LEU A 1 949 ? -19.824 -34.756 -8.871 1 87.64 949 LEU A N 1
ATOM 7847 C CA . LEU A 1 949 ? -20.948 -35.254 -9.656 1 87.64 949 LEU A CA 1
ATOM 7848 C C . LE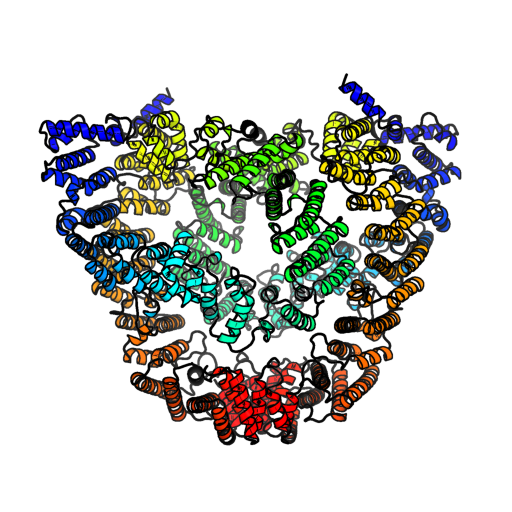U A 1 949 ? -20.575 -36.541 -10.384 1 87.64 949 LEU A C 1
ATOM 7850 O O . LEU A 1 949 ? -21.358 -37.493 -10.412 1 87.64 949 LEU A O 1
ATOM 7854 N N . ALA A 1 950 ? -19.334 -36.535 -10.939 1 86.93 950 ALA A N 1
ATOM 7855 C CA . ALA A 1 950 ? -18.881 -37.718 -11.666 1 86.93 950 ALA A CA 1
ATOM 7856 C C . ALA A 1 950 ? -18.753 -38.919 -10.733 1 86.93 950 ALA A C 1
ATOM 7858 O O . ALA A 1 950 ? -19.179 -40.025 -11.074 1 86.93 950 ALA A O 1
ATOM 7859 N N . ILE A 1 951 ? -18.222 -38.669 -9.593 1 90.6 951 ILE A N 1
ATOM 7860 C CA . ILE A 1 951 ? -18.049 -39.742 -8.62 1 90.6 951 ILE A CA 1
ATOM 7861 C C . ILE A 1 951 ? -19.413 -40.19 -8.098 1 90.6 951 ILE A C 1
ATOM 7863 O O . ILE A 1 951 ? -19.656 -41.386 -7.926 1 90.6 951 ILE A O 1
ATOM 7867 N N . CYS A 1 952 ? -20.213 -39.225 -7.86 1 89.5 952 CYS A N 1
ATOM 7868 C CA . CYS A 1 952 ? -21.566 -39.551 -7.422 1 89.5 952 CYS A CA 1
ATOM 7869 C C . CYS A 1 952 ? -22.261 -40.459 -8.428 1 89.5 952 CYS A C 1
ATOM 7871 O O . CYS A 1 952 ? -23.016 -41.355 -8.044 1 89.5 952 CYS A O 1
ATOM 7873 N N . ASN A 1 953 ? -22.024 -40.235 -9.643 1 86.61 953 ASN A N 1
ATOM 7874 C CA . ASN A 1 953 ? -22.622 -41.041 -10.702 1 86.61 953 ASN A CA 1
ATOM 7875 C C . ASN A 1 953 ? -22.019 -42.442 -10.748 1 86.61 953 ASN A C 1
ATOM 7877 O O . ASN A 1 953 ? -22.661 -43.383 -11.219 1 86.61 953 ASN A O 1
ATOM 7881 N N . ILE A 1 954 ? -20.754 -42.577 -10.337 1 89.54 954 ILE A N 1
ATOM 7882 C CA . ILE A 1 954 ? -20.067 -43.863 -10.36 1 89.54 954 ILE A CA 1
ATOM 7883 C C . ILE A 1 954 ? -20.453 -44.676 -9.127 1 89.54 954 ILE A C 1
ATOM 7885 O O . ILE A 1 954 ? -20.531 -45.906 -9.185 1 89.54 954 ILE A O 1
ATOM 7889 N N . LEU A 1 955 ? -20.756 -44.06 -8.057 1 92.22 955 LEU A N 1
ATOM 7890 C CA . LEU A 1 955 ? -21.027 -44.71 -6.779 1 92.22 955 LEU A CA 1
ATOM 7891 C C . LEU A 1 955 ? -22.39 -45.393 -6.795 1 92.22 955 LEU A C 1
ATOM 7893 O O . LEU A 1 955 ? -23.344 -44.872 -7.378 1 92.22 955 LEU A O 1
ATOM 7897 N N . PRO A 1 956 ? -22.418 -46.511 -6.128 1 91.76 956 PRO A N 1
ATOM 7898 C CA . PRO A 1 956 ? -23.72 -47.171 -6.014 1 91.76 956 PRO A CA 1
ATOM 7899 C C . PRO A 1 956 ? -24.702 -46.392 -5.142 1 91.76 956 PRO A C 1
ATOM 7901 O O . PRO A 1 956 ? -24.3 -45.777 -4.151 1 91.76 956 PRO A O 1
ATOM 7904 N N . ASP A 1 957 ? -25.949 -46.45 -5.359 1 90.25 957 ASP A N 1
ATOM 7905 C CA . ASP A 1 957 ? -26.997 -45.722 -4.65 1 90.25 957 ASP A CA 1
ATOM 7906 C C . ASP A 1 957 ? -27.05 -46.129 -3.179 1 90.25 957 ASP A C 1
ATOM 7908 O O . ASP A 1 957 ? -27.301 -45.294 -2.308 1 90.25 957 ASP A O 1
ATOM 7912 N N . GLU A 1 958 ? -26.747 -47.37 -3 1 92.02 958 GLU A N 1
ATOM 7913 C CA . GLU A 1 958 ? -26.798 -47.868 -1.628 1 92.02 958 GLU A CA 1
ATOM 7914 C C . GLU A 1 958 ? -25.783 -47.149 -0.743 1 92.02 958 GLU A C 1
ATOM 7916 O O . GLU A 1 958 ? -26.071 -46.84 0.415 1 92.02 958 GLU A O 1
ATOM 7921 N N . PHE A 1 959 ? -24.682 -46.925 -1.373 1 94.45 959 PHE A N 1
ATOM 7922 C CA . PHE A 1 959 ? -23.636 -46.243 -0.621 1 94.45 959 PHE A CA 1
ATOM 7923 C C . PHE A 1 959 ? -24.022 -44.794 -0.349 1 94.45 959 PHE A C 1
ATOM 7925 O O . PHE A 1 959 ? -23.825 -44.291 0.759 1 94.45 959 PHE A O 1
ATOM 7932 N N . LEU A 1 960 ? -24.587 -44.122 -1.301 1 93.64 960 LEU A N 1
ATOM 7933 C CA . LEU A 1 960 ? -25 -42.731 -1.145 1 93.64 960 LEU A CA 1
ATOM 7934 C C . LEU A 1 960 ? -26.111 -42.606 -0.108 1 93.64 960 LEU A C 1
ATOM 7936 O O . LEU A 1 960 ? -26.117 -41.667 0.691 1 93.64 960 LEU A O 1
ATOM 7940 N N . VAL A 1 961 ? -27.045 -43.537 -0.045 1 94.11 961 VAL A N 1
ATOM 7941 C CA . VAL A 1 961 ? -28.136 -43.554 0.923 1 94.11 961 VAL A CA 1
ATOM 7942 C C . VAL A 1 961 ? -27.57 -43.641 2.338 1 94.11 961 VAL A C 1
ATOM 7944 O O . VAL A 1 961 ? -28.038 -42.947 3.244 1 94.11 961 VAL A O 1
ATOM 7947 N N . GLU A 1 962 ? -26.55 -44.476 2.407 1 93.62 962 GLU A N 1
ATOM 7948 C CA . GLU A 1 962 ? -25.909 -44.613 3.712 1 93.62 962 GLU A CA 1
ATOM 7949 C C . GLU A 1 962 ? -25.31 -43.288 4.174 1 93.62 962 GLU A C 1
ATOM 7951 O O . GLU A 1 962 ? -25.421 -42.926 5.347 1 93.62 962 GLU A O 1
ATOM 7956 N N . LEU A 1 963 ? -24.717 -42.555 3.321 1 94.31 963 LEU A N 1
ATOM 7957 C CA . LEU A 1 963 ? -24.108 -41.271 3.653 1 94.31 963 LEU A CA 1
ATOM 7958 C C . LEU A 1 963 ? -25.169 -40.259 4.072 1 94.31 963 LEU A C 1
ATOM 7960 O O . LEU A 1 963 ? -24.992 -39.54 5.058 1 94.31 963 LEU A O 1
ATOM 7964 N N . PHE A 1 964 ? -26.306 -40.24 3.367 1 94.95 964 PHE A N 1
ATOM 7965 C CA . PHE A 1 964 ? -27.362 -39.281 3.671 1 94.95 964 PHE A CA 1
ATOM 7966 C C . PHE A 1 964 ? -28.014 -39.599 5.011 1 94.95 964 PHE A C 1
ATOM 7968 O O . PHE A 1 964 ? -28.324 -38.693 5.787 1 94.95 964 PHE A O 1
ATOM 7975 N N . ARG A 1 965 ? -28.205 -40.867 5.319 1 93.21 965 ARG A N 1
ATOM 7976 C CA . ARG A 1 965 ? -28.789 -41.265 6.596 1 93.21 965 ARG A CA 1
ATOM 7977 C C . ARG A 1 965 ? -27.907 -40.828 7.761 1 93.21 965 ARG A C 1
ATOM 7979 O O . ARG A 1 965 ? -28.411 -40.413 8.806 1 93.21 965 ARG A O 1
ATOM 7986 N N . ARG A 1 966 ? -26.661 -40.849 7.489 1 91.34 966 ARG A N 1
ATOM 7987 C CA . ARG A 1 966 ? -25.713 -40.57 8.563 1 91.34 966 ARG A CA 1
ATOM 7988 C C . ARG A 1 966 ? -25.546 -39.069 8.77 1 91.34 966 ARG A C 1
ATOM 7990 O O . ARG A 1 966 ? -25.431 -38.602 9.905 1 91.34 966 ARG A O 1
ATOM 7997 N N . TYR A 1 967 ? -25.583 -38.206 7.653 1 92.57 967 TYR A N 1
ATOM 7998 C CA . TYR A 1 967 ? -24.993 -36.882 7.815 1 92.57 967 TYR A CA 1
ATOM 7999 C C . TYR A 1 967 ? -25.983 -35.792 7.423 1 92.57 967 TYR A C 1
ATOM 8001 O O . TYR A 1 967 ? -25.782 -34.618 7.743 1 92.57 967 TYR A O 1
ATOM 8009 N N . LEU A 1 968 ? -27.041 -36.028 6.719 1 92.9 968 LEU A N 1
ATOM 8010 C CA . LEU A 1 968 ? -27.937 -35.015 6.171 1 92.9 968 LEU A CA 1
ATOM 8011 C C . LEU A 1 968 ? -28.57 -34.189 7.285 1 92.9 968 LEU A C 1
ATOM 8013 O O . LEU A 1 968 ? -28.713 -32.971 7.156 1 92.9 968 LEU A O 1
ATOM 8017 N N . PHE A 1 969 ? -28.928 -34.817 8.431 1 90.66 969 PHE A N 1
ATOM 8018 C CA . PHE A 1 969 ? -29.647 -34.129 9.496 1 90.66 969 PHE A CA 1
ATOM 8019 C C . PHE A 1 969 ? -28.831 -34.12 10.783 1 90.66 969 PHE A C 1
ATOM 8021 O O . PHE A 1 969 ? -29.383 -33.962 11.873 1 90.66 969 PHE A O 1
ATOM 8028 N N . ASN A 1 970 ? -27.572 -34.415 10.586 1 80.8 970 ASN A N 1
ATOM 8029 C CA . ASN A 1 970 ? -26.689 -34.346 11.745 1 80.8 970 ASN A CA 1
ATOM 8030 C C . ASN A 1 970 ? -26.161 -32.931 11.964 1 80.8 970 ASN A C 1
ATOM 8032 O O . ASN A 1 970 ? -24.98 -32.663 11.737 1 80.8 970 ASN A O 1
ATOM 8036 N N . GLU A 1 971 ? -27.055 -32.002 12.289 1 75.47 971 GLU A N 1
ATOM 8037 C CA . GLU A 1 971 ? -26.726 -30.587 12.427 1 75.47 971 GLU A CA 1
ATOM 8038 C C . GLU A 1 971 ? -26.218 -30.273 13.831 1 75.47 971 GLU A C 1
ATOM 8040 O O . GLU A 1 971 ? -26.698 -30.844 14.813 1 75.47 971 GLU A O 1
ATOM 8045 N N . THR A 1 972 ? -25.034 -29.754 13.887 1 66.61 972 THR A N 1
ATOM 8046 C CA . THR A 1 972 ? -24.555 -29.217 15.156 1 66.61 972 THR A CA 1
ATOM 8047 C C . THR A 1 972 ? -24.468 -27.695 15.101 1 66.61 972 THR A C 1
ATOM 8049 O O . THR A 1 972 ? -24.472 -27.106 14.017 1 66.61 972 THR A O 1
ATOM 8052 N N . CYS A 1 973 ? -24.687 -27.017 16.152 1 58.06 973 CYS A N 1
ATOM 8053 C CA . CYS A 1 973 ? -24.697 -25.562 16.253 1 58.06 973 CYS A CA 1
ATOM 8054 C C . CYS A 1 973 ? -23.383 -24.972 15.757 1 58.06 973 CYS A C 1
ATOM 8056 O O . CYS A 1 973 ? -23.322 -23.795 15.398 1 58.06 973 CYS A O 1
ATOM 8058 N N . ASN A 1 974 ? -22.397 -25.908 15.537 1 57.78 974 ASN A N 1
ATOM 8059 C CA . ASN A 1 974 ? -21.084 -25.34 15.25 1 57.78 974 ASN A CA 1
ATOM 8060 C C . ASN A 1 974 ? -20.867 -25.157 13.751 1 57.78 974 ASN A C 1
ATOM 8062 O O . ASN A 1 974 ? -21.578 -25.753 12.94 1 57.78 974 ASN A O 1
ATOM 8066 N N . HIS A 1 975 ? -20.046 -24.256 13.361 1 56.78 975 HIS A N 1
ATOM 8067 C CA . HIS A 1 975 ? -19.742 -23.822 12.002 1 56.78 975 HIS A CA 1
ATOM 8068 C C . HIS A 1 975 ? -19.301 -24.996 11.134 1 56.78 975 HIS A C 1
ATOM 8070 O O . HIS A 1 975 ? -19.592 -25.032 9.936 1 56.78 975 HIS A O 1
ATOM 8076 N N . ALA A 1 976 ? -18.658 -25.989 11.741 1 64.7 976 ALA A N 1
ATOM 8077 C CA . ALA A 1 976 ? -18.24 -27.115 10.91 1 64.7 976 ALA A CA 1
ATOM 8078 C C . ALA A 1 976 ? -19.252 -28.255 10.983 1 64.7 976 ALA A C 1
ATOM 8080 O O . ALA A 1 976 ? -19.116 -29.162 11.808 1 64.7 976 ALA A O 1
ATOM 8081 N N . ASN A 1 977 ? -20.407 -28.162 10.098 1 79.77 977 ASN A N 1
ATOM 8082 C CA . ASN A 1 977 ? -21.525 -29.099 10.139 1 79.77 977 ASN A CA 1
ATOM 8083 C C . ASN A 1 977 ? -21.547 -29.999 8.907 1 79.77 977 ASN A C 1
ATOM 8085 O O . ASN A 1 977 ? -21.805 -29.532 7.796 1 79.77 977 ASN A O 1
ATOM 8089 N N . PRO A 1 978 ? -21.193 -31.285 9.108 1 88.16 978 PRO A N 1
ATOM 8090 C CA . PRO A 1 978 ? -21.253 -32.227 7.988 1 88.16 978 PRO A CA 1
ATOM 8091 C C . PRO A 1 978 ? -22.596 -32.194 7.261 1 88.16 978 PRO A C 1
ATOM 8093 O O . PRO A 1 978 ? -22.663 -32.493 6.066 1 88.16 978 PRO A O 1
ATOM 8096 N N . ALA A 1 979 ? -23.589 -31.643 7.944 1 90.38 979 ALA A N 1
ATOM 8097 C CA . ALA A 1 979 ? -24.925 -31.616 7.355 1 90.38 979 ALA A CA 1
ATOM 8098 C C . ALA A 1 979 ? -24.987 -30.644 6.18 1 90.38 979 ALA A C 1
ATOM 8100 O O . ALA A 1 979 ? -25.673 -30.903 5.188 1 90.38 979 ALA A O 1
ATOM 8101 N N . TYR A 1 980 ? -24.348 -29.705 6.377 1 89.67 980 TYR A N 1
ATOM 8102 C CA . TYR A 1 980 ? -24.324 -28.704 5.317 1 89.67 980 TYR A CA 1
ATOM 8103 C C . TYR A 1 980 ? -23.783 -29.295 4.02 1 89.67 980 TYR A C 1
ATOM 8105 O O . TYR A 1 980 ? -24.379 -29.119 2.955 1 89.67 980 TYR A O 1
ATOM 8113 N N . VAL A 1 981 ? -22.672 -30.011 4.11 1 91.76 981 VAL A N 1
ATOM 8114 C CA . VAL A 1 981 ? -22.054 -30.607 2.93 1 91.76 981 VAL A CA 1
ATOM 8115 C C . VAL A 1 981 ? -22.929 -31.744 2.408 1 91.76 981 VAL A C 1
ATOM 8117 O O . VAL A 1 981 ? -23.043 -31.942 1.195 1 91.76 981 VAL A O 1
ATOM 8120 N N . ALA A 1 982 ? -23.519 -32.423 3.245 1 93.99 982 ALA A N 1
ATOM 8121 C CA . ALA A 1 982 ? -24.418 -33.503 2.847 1 93.99 982 ALA A CA 1
ATOM 8122 C C . ALA A 1 982 ? -25.615 -32.962 2.07 1 93.99 982 ALA A C 1
ATOM 8124 O O . ALA A 1 982 ? -26.069 -33.583 1.106 1 93.99 982 ALA A O 1
ATOM 8125 N N . ARG A 1 983 ? -26.078 -31.872 2.501 1 93.05 983 ARG A N 1
ATOM 8126 C CA . ARG A 1 983 ? -27.189 -31.252 1.786 1 93.05 983 ARG A CA 1
ATOM 8127 C C . ARG A 1 983 ? -26.773 -30.841 0.377 1 93.05 983 ARG A C 1
ATOM 8129 O O . ARG A 1 983 ? -27.524 -31.039 -0.58 1 93.05 983 ARG A O 1
ATOM 8136 N N . ALA A 1 984 ? -25.69 -30.277 0.358 1 91.53 984 ALA A N 1
ATOM 8137 C CA . ALA A 1 984 ? -25.177 -29.899 -0.956 1 91.53 984 ALA A CA 1
ATOM 8138 C C . ALA A 1 984 ? -25.026 -31.12 -1.858 1 91.53 984 ALA A C 1
ATOM 8140 O O . ALA A 1 984 ? -25.349 -31.066 -3.047 1 91.53 984 ALA A O 1
ATOM 8141 N N . LEU A 1 985 ? -24.496 -32.191 -1.305 1 93.46 985 LEU A N 1
ATOM 8142 C CA . LEU A 1 985 ? -24.364 -33.448 -2.035 1 93.46 985 LEU A CA 1
ATOM 8143 C C . LEU A 1 985 ? -25.723 -33.937 -2.525 1 93.46 985 LEU A C 1
ATOM 8145 O O . LEU A 1 985 ? -25.852 -34.384 -3.667 1 93.46 985 LEU A O 1
ATOM 8149 N N . LEU A 1 986 ? -26.677 -33.741 -1.761 1 93.45 986 LEU A N 1
ATOM 8150 C CA . LEU A 1 986 ? -28.023 -34.19 -2.1 1 93.45 986 LEU A CA 1
ATOM 8151 C C . LEU A 1 986 ? -28.62 -33.328 -3.207 1 93.45 986 LEU A C 1
ATOM 8153 O O . LEU A 1 986 ? -29.053 -33.848 -4.238 1 93.45 986 LEU A O 1
ATOM 8157 N N . ILE A 1 987 ? -28.597 -32.035 -2.961 1 91.67 987 ILE A N 1
ATOM 8158 C CA . ILE A 1 987 ? -29.343 -31.103 -3.8 1 91.67 987 ILE A CA 1
ATOM 8159 C C . ILE A 1 987 ? -28.598 -30.884 -5.115 1 91.67 987 ILE A C 1
ATOM 8161 O O . ILE A 1 987 ? -29.189 -30.98 -6.194 1 91.67 987 ILE A O 1
ATOM 8165 N N . ASN A 1 988 ? -27.342 -30.725 -5.075 1 88.57 988 ASN A N 1
ATOM 8166 C CA . ASN A 1 988 ? -26.588 -30.304 -6.251 1 88.57 988 ASN A CA 1
ATOM 8167 C C . ASN A 1 988 ? -26.076 -31.501 -7.047 1 88.57 988 ASN A C 1
ATOM 8169 O O . ASN A 1 988 ? -25.721 -31.366 -8.22 1 88.57 988 ASN A O 1
ATOM 8173 N N . LEU A 1 989 ? -26.016 -32.693 -6.367 1 90.01 989 LEU A N 1
ATOM 8174 C CA . LEU A 1 989 ? -25.395 -33.824 -7.047 1 90.01 989 LEU A CA 1
ATOM 8175 C C . LEU A 1 989 ? -26.374 -34.987 -7.173 1 90.01 989 LEU A C 1
ATOM 8177 O O . LEU A 1 989 ? -26.71 -35.404 -8.283 1 90.01 989 LEU A O 1
ATOM 8181 N N . TYR A 1 990 ? -26.939 -35.426 -6.154 1 89.93 990 TYR A N 1
ATOM 8182 C CA . TYR A 1 990 ? -27.788 -36.611 -6.118 1 89.93 990 TYR A CA 1
ATOM 8183 C C . TYR A 1 990 ? -29.097 -36.367 -6.859 1 89.93 990 TYR A C 1
ATOM 8185 O O . TYR A 1 990 ? -29.555 -37.221 -7.621 1 89.93 990 TYR A O 1
ATOM 8193 N N . LEU A 1 991 ? -29.594 -35.11 -6.682 1 88.77 991 LEU A N 1
ATOM 8194 C CA . LEU A 1 991 ? -30.892 -34.833 -7.287 1 88.77 991 LEU A CA 1
ATOM 8195 C C . LEU A 1 991 ? -30.727 -34.204 -8.666 1 88.77 991 LEU A C 1
ATOM 8197 O O . LEU A 1 991 ? -31.716 -33.89 -9.332 1 88.77 991 LEU A O 1
ATOM 8201 N N . GLU A 1 992 ? -29.492 -34.009 -9.033 1 78.64 992 GLU A N 1
ATOM 8202 C CA . GLU A 1 992 ? -29.238 -33.45 -10.357 1 78.64 992 GLU A CA 1
ATOM 8203 C C . GLU A 1 992 ? -29.341 -34.521 -11.439 1 78.64 992 GLU A C 1
ATOM 8205 O O . GLU A 1 992 ? -28.325 -34.962 -11.982 1 78.64 992 GLU A O 1
ATOM 8210 N N . THR A 1 993 ? -30.249 -35.35 -11.377 1 74.51 993 THR A N 1
ATOM 8211 C CA . THR A 1 993 ? -30.495 -36.39 -12.37 1 74.51 993 THR A CA 1
ATOM 8212 C C . THR A 1 993 ? -31.893 -36.248 -12.966 1 74.51 993 THR A C 1
ATOM 8214 O O . THR A 1 993 ? -32.659 -35.371 -12.562 1 74.51 993 THR A O 1
ATOM 8217 N N . THR A 1 994 ? -32.159 -36.775 -14.192 1 68.61 994 THR A N 1
ATOM 8218 C CA . THR A 1 994 ? -33.465 -36.634 -14.825 1 68.61 994 THR A CA 1
ATOM 8219 C C . THR A 1 994 ? -34.107 -38 -15.051 1 68.61 994 THR A C 1
ATOM 8221 O O . THR A 1 994 ? -33.429 -39.028 -14.989 1 68.61 994 THR A O 1
ATOM 8224 N N . GLY A 1 995 ? -35.347 -38.053 -15.153 1 70.13 995 GLY A N 1
ATOM 8225 C CA . GLY A 1 995 ? -36.16 -39.188 -15.561 1 70.13 995 GLY A CA 1
ATOM 8226 C C . GLY A 1 995 ? -36.446 -40.156 -14.428 1 70.13 995 GLY A C 1
ATOM 8227 O O . GLY A 1 995 ? -36.749 -39.737 -13.309 1 70.13 995 GLY A O 1
ATOM 8228 N N . ASP A 1 996 ? -36.427 -41.395 -14.623 1 74.63 996 ASP A N 1
ATOM 8229 C CA . ASP A 1 996 ? -36.807 -42.466 -13.707 1 74.63 996 ASP A CA 1
ATOM 8230 C C . ASP A 1 996 ? -35.857 -42.53 -12.513 1 74.63 996 ASP A C 1
ATOM 8232 O O . ASP A 1 996 ? -36.268 -42.877 -11.404 1 74.63 996 ASP A O 1
ATOM 8236 N N . ASN A 1 997 ? -34.692 -42.078 -12.718 1 82.75 997 ASN A N 1
ATOM 8237 C CA . ASN A 1 997 ? -33.697 -42.097 -11.651 1 82.75 997 ASN A CA 1
ATOM 8238 C C . ASN A 1 997 ? -34.003 -41.051 -10.582 1 82.75 997 ASN A C 1
ATOM 8240 O O . ASN A 1 997 ? -33.82 -41.305 -9.39 1 82.75 997 ASN A O 1
ATOM 8244 N N . LEU A 1 998 ? -34.691 -39.992 -11.009 1 89.5 998 LEU A N 1
ATOM 8245 C CA . LEU A 1 998 ? -35.013 -38.932 -10.06 1 89.5 998 LEU A CA 1
ATOM 8246 C C . LEU A 1 998 ? -36.142 -39.36 -9.129 1 89.5 998 LEU A C 1
ATOM 8248 O O . LEU A 1 998 ? -36.09 -39.102 -7.924 1 89.5 998 LEU A O 1
ATOM 8252 N N . ASP A 1 999 ? -37.055 -40.06 -9.648 1 90.14 999 ASP A N 1
ATOM 8253 C CA . ASP A 1 999 ? -38.19 -40.518 -8.852 1 90.14 999 ASP A CA 1
ATOM 8254 C C . ASP A 1 999 ? -37.734 -41.448 -7.73 1 90.14 999 ASP A C 1
ATOM 8256 O O . ASP A 1 999 ? -38.164 -41.304 -6.583 1 90.14 999 ASP A O 1
ATOM 8260 N N . ARG A 1 1000 ? -36.878 -42.27 -8.149 1 90.12 1000 ARG A N 1
ATOM 8261 C CA . ARG A 1 1000 ? -36.372 -43.22 -7.164 1 90.12 1000 ARG A CA 1
ATOM 8262 C C . ARG A 1 1000 ? -35.578 -42.507 -6.074 1 90.12 1000 ARG A C 1
ATOM 8264 O O . ARG A 1 1000 ? -35.716 -42.823 -4.891 1 90.12 1000 ARG A O 1
ATOM 8271 N N . ARG A 1 1001 ? -34.785 -41.575 -6.481 1 91.31 1001 ARG A N 1
ATOM 8272 C CA . ARG A 1 1001 ? -33.936 -40.84 -5.549 1 91.31 1001 ARG A CA 1
ATOM 8273 C C . ARG A 1 1001 ? -34.771 -39.955 -4.629 1 91.31 1001 ARG A C 1
ATOM 8275 O O . ARG A 1 1001 ? -34.449 -39.798 -3.45 1 91.31 1001 ARG A O 1
ATOM 8282 N N . LEU A 1 1002 ? -35.889 -39.476 -5.138 1 94.22 1002 LEU A N 1
ATOM 8283 C CA . LEU A 1 1002 ? -36.787 -38.655 -4.333 1 94.22 1002 LEU A CA 1
ATOM 8284 C C . LEU A 1 1002 ? -37.509 -39.502 -3.289 1 94.22 1002 LEU A C 1
ATOM 8286 O O . LEU A 1 1002 ? -37.741 -39.046 -2.167 1 94.22 1002 LEU A O 1
ATOM 8290 N N . ASP A 1 1003 ? -37.814 -40.683 -3.668 1 92.46 1003 ASP A N 1
ATOM 8291 C CA . ASP A 1 1003 ? -38.419 -41.605 -2.711 1 92.46 1003 ASP A CA 1
ATOM 8292 C C . ASP A 1 1003 ? -37.472 -41.887 -1.547 1 92.46 1003 ASP A C 1
ATOM 8294 O O . ASP A 1 1003 ? -37.892 -41.906 -0.388 1 92.46 1003 ASP A O 1
ATOM 8298 N N . THR A 1 1004 ? -36.293 -42.078 -1.929 1 92.23 1004 THR A N 1
ATOM 8299 C CA . THR A 1 1004 ? -35.276 -42.328 -0.914 1 92.23 1004 THR A CA 1
ATOM 8300 C C . THR A 1 1004 ? -35.109 -41.114 -0.005 1 92.23 1004 THR A C 1
ATOM 8302 O O . THR A 1 1004 ? -35.055 -41.252 1.219 1 92.23 1004 THR A O 1
ATOM 8305 N N . PHE A 1 1005 ? -35.06 -40.015 -0.573 1 93.14 1005 PHE A N 1
ATOM 8306 C CA . PHE A 1 1005 ? -34.962 -38.776 0.189 1 93.14 1005 PHE A CA 1
ATOM 8307 C C . PHE A 1 1005 ? -36.14 -38.634 1.145 1 93.14 1005 PHE A C 1
ATOM 8309 O O . PHE A 1 1005 ? -35.958 -38.305 2.319 1 93.14 1005 PHE A O 1
ATOM 8316 N N . SER A 1 1006 ? -37.296 -38.848 0.662 1 95.24 1006 SER A N 1
ATOM 8317 C CA . SER A 1 1006 ? -38.511 -38.731 1.462 1 95.24 1006 SER A CA 1
ATOM 8318 C C . SER A 1 1006 ? -38.448 -39.621 2.698 1 95.24 1006 SER A C 1
ATOM 8320 O O . SER A 1 1006 ? -38.81 -39.194 3.796 1 95.24 1006 SER A O 1
ATOM 8322 N N . LYS A 1 1007 ? -37.921 -40.81 2.476 1 94.47 1007 LYS A N 1
ATOM 8323 C CA . LYS A 1 1007 ? -37.812 -41.744 3.593 1 94.47 1007 LYS A CA 1
ATOM 8324 C C . LYS A 1 1007 ? -36.843 -41.226 4.651 1 94.47 1007 LYS A C 1
ATOM 8326 O O . LYS A 1 1007 ? -37.128 -41.293 5.848 1 94.47 1007 LYS A O 1
ATOM 8331 N N . ILE A 1 1008 ? -35.774 -40.75 4.225 1 94.35 1008 ILE A N 1
ATOM 8332 C CA . ILE A 1 1008 ? -34.76 -40.235 5.137 1 94.35 1008 ILE A CA 1
ATOM 8333 C C . ILE A 1 1008 ? -35.311 -39.03 5.896 1 94.35 1008 ILE A C 1
ATOM 8335 O O . ILE A 1 1008 ? -35.111 -38.905 7.106 1 94.35 1008 ILE A O 1
ATOM 8339 N N . PHE A 1 1009 ? -36.053 -38.142 5.182 1 95.55 1009 PHE A N 1
ATOM 8340 C CA . PHE A 1 1009 ? -36.655 -36.945 5.757 1 95.55 1009 PHE A CA 1
ATOM 8341 C C . PHE A 1 1009 ? -37.677 -37.314 6.826 1 95.55 1009 PHE A C 1
ATOM 8343 O O . PHE A 1 1009 ? -37.62 -36.806 7.948 1 95.55 1009 PHE A O 1
ATOM 8350 N N . VAL A 1 1010 ? -38.565 -38.203 6.57 1 96.09 1010 VAL A N 1
ATOM 8351 C CA . VAL A 1 1010 ? -39.641 -38.619 7.464 1 96.09 1010 VAL A CA 1
ATOM 8352 C C . VAL A 1 1010 ? -39.051 -39.256 8.72 1 96.09 1010 VAL A C 1
ATOM 8354 O O . VAL A 1 1010 ? -39.474 -38.947 9.837 1 96.09 1010 VAL A O 1
ATOM 8357 N N . ASP A 1 1011 ? -38.037 -40.053 8.516 1 93.88 1011 ASP A N 1
ATOM 8358 C CA . ASP A 1 1011 ? -37.403 -40.723 9.648 1 93.88 1011 ASP A CA 1
ATOM 8359 C C . ASP A 1 1011 ? -36.745 -39.713 10.585 1 93.88 1011 ASP A C 1
ATOM 8361 O O . ASP A 1 1011 ? -36.872 -39.817 11.807 1 93.88 1011 ASP A O 1
ATOM 8365 N N . ALA A 1 1012 ? -36.085 -38.718 10.095 1 92.79 1012 ALA A N 1
ATOM 8366 C CA . ALA A 1 1012 ? -35.377 -37.718 10.891 1 92.79 1012 ALA A CA 1
ATOM 8367 C C . ALA A 1 1012 ? -36.354 -36.849 11.676 1 92.79 1012 ALA A C 1
ATOM 8369 O O . ALA A 1 1012 ? -36.138 -36.573 12.858 1 92.79 1012 ALA A O 1
ATOM 8370 N N . VAL A 1 1013 ? -37.462 -36.378 11.036 1 94.55 1013 VAL A N 1
ATOM 8371 C CA . VAL A 1 1013 ? -38.425 -35.469 11.648 1 94.55 1013 VAL A CA 1
ATOM 8372 C C . VAL A 1 1013 ? -39.229 -36.209 12.715 1 94.55 1013 VAL A C 1
ATOM 8374 O O . VAL A 1 1013 ? -39.444 -35.689 13.812 1 94.55 1013 VAL A O 1
ATOM 8377 N N . LYS A 1 1014 ? -39.64 -37.428 12.456 1 93.09 1014 LYS A N 1
ATOM 8378 C CA . LYS A 1 1014 ? -40.431 -38.205 13.406 1 93.09 1014 LYS A CA 1
ATOM 8379 C C . LYS A 1 1014 ? -39.619 -38.538 14.655 1 93.09 1014 LYS A C 1
ATOM 8381 O O . LYS A 1 1014 ? -40.146 -38.519 15.768 1 93.09 1014 LYS A O 1
ATOM 8386 N N . SER A 1 1015 ? -38.414 -38.678 14.483 1 88.05 1015 SER A N 1
ATOM 8387 C CA . SER A 1 1015 ? -37.585 -39.151 15.588 1 88.05 1015 SER A CA 1
ATOM 8388 C C . SER A 1 1015 ? -37.034 -37.986 16.403 1 88.05 1015 SER A C 1
ATOM 8390 O O . SER A 1 1015 ? -36.94 -38.068 17.629 1 88.05 1015 SER A O 1
ATOM 8392 N N . LYS A 1 1016 ? -36.729 -36.791 15.846 1 88.02 1016 LYS A N 1
ATOM 8393 C CA . LYS A 1 1016 ? -35.88 -35.844 16.562 1 88.02 1016 LYS A CA 1
ATOM 8394 C C . LYS A 1 1016 ? -36.354 -34.409 16.349 1 88.02 1016 LYS A C 1
ATOM 8396 O O . LYS A 1 1016 ? -35.57 -33.466 16.471 1 88.02 1016 LYS A O 1
ATOM 8401 N N . TRP A 1 1017 ? -37.572 -34.054 16.007 1 89.42 1017 TRP A N 1
ATOM 8402 C CA . TRP A 1 1017 ? -38.057 -32.713 15.697 1 89.42 1017 TRP A CA 1
ATOM 8403 C C . TRP A 1 1017 ? -37.952 -31.801 16.914 1 89.42 1017 TRP A C 1
ATOM 8405 O O . TRP A 1 1017 ? -37.543 -30.643 16.797 1 89.42 1017 TRP A O 1
ATOM 8415 N N . ASN A 1 1018 ? -38.228 -32.368 18.074 1 83.82 1018 ASN A N 1
ATOM 8416 C CA . ASN A 1 1018 ? -38.277 -31.538 19.273 1 83.82 1018 ASN A CA 1
ATOM 8417 C C . ASN A 1 1018 ? -37.079 -31.795 20.183 1 83.82 1018 ASN A C 1
ATOM 8419 O O . ASN A 1 1018 ? -37.089 -31.408 21.353 1 83.82 1018 ASN A O 1
ATOM 8423 N N . MET A 1 1019 ? -36.148 -32.38 19.584 1 82.84 1019 MET A N 1
ATOM 8424 C CA . MET A 1 1019 ? -34.963 -32.661 20.389 1 82.84 1019 MET A CA 1
ATOM 8425 C C . MET A 1 1019 ? -34.053 -31.44 20.463 1 82.84 1019 MET A C 1
ATOM 8427 O O . MET A 1 1019 ? -33.733 -30.836 19.438 1 82.84 1019 MET A O 1
ATOM 8431 N N . LEU A 1 1020 ? -33.719 -30.995 21.635 1 73.73 1020 LEU A N 1
ATOM 8432 C CA . LEU A 1 1020 ? -32.828 -29.863 21.865 1 73.73 1020 LEU A CA 1
ATOM 8433 C C . LEU A 1 1020 ? -31.369 -30.283 21.727 1 73.73 1020 LEU A C 1
ATOM 8435 O O . LEU A 1 1020 ? -31.026 -31.441 21.976 1 73.73 1020 LEU A O 1
ATOM 8439 N N . ASP A 1 1021 ? -30.629 -29.38 21.056 1 63.65 1021 ASP A N 1
ATOM 8440 C CA . ASP A 1 1021 ? -29.194 -29.642 21.008 1 63.65 1021 ASP A CA 1
ATOM 8441 C C . ASP A 1 1021 ? -28.58 -29.596 22.406 1 63.65 1021 ASP A C 1
ATOM 8443 O O . ASP A 1 1021 ? -28.767 -28.623 23.14 1 63.65 1021 ASP A O 1
ATOM 8447 N N . SER A 1 1022 ? -28.564 -30.645 23.24 1 56.22 1022 SER A N 1
ATOM 8448 C CA . SER A 1 1022 ? -28.098 -30.729 24.621 1 56.22 1022 SER A CA 1
ATOM 8449 C C . SER A 1 1022 ? -26.827 -29.913 24.827 1 56.22 1022 SER A C 1
ATOM 8451 O O . SER A 1 1022 ? -26.558 -29.443 25.934 1 56.22 1022 SER A O 1
ATOM 8453 N N . THR A 1 1023 ? -26.001 -29.907 23.897 1 51.06 1023 THR A N 1
ATOM 8454 C CA . THR A 1 1023 ? -24.633 -29.541 24.245 1 51.06 1023 THR A CA 1
ATOM 8455 C C . THR A 1 1023 ? -24.49 -28.026 24.358 1 51.06 1023 THR A C 1
ATOM 8457 O O . THR A 1 1023 ? -23.783 -27.528 25.236 1 51.06 1023 THR A O 1
ATOM 8460 N N . GLU A 1 1024 ? -24.787 -27.185 23.246 1 49.73 1024 GLU A N 1
ATOM 8461 C CA . GLU A 1 1024 ? -24.189 -25.854 23.195 1 49.73 1024 GLU A CA 1
ATOM 8462 C C . GLU A 1 1024 ? -25.245 -24.767 23.369 1 49.73 1024 GLU A C 1
ATOM 8464 O O . GLU A 1 1024 ? -24.957 -23.693 23.902 1 49.73 1024 GLU A O 1
ATOM 8469 N N . SER A 1 1025 ? -26.501 -24.941 22.814 1 55.52 1025 SER A N 1
ATOM 8470 C CA . SER A 1 1025 ? -27.45 -23.835 22.875 1 55.52 1025 SER A CA 1
ATOM 8471 C C . SER A 1 1025 ? -28.838 -24.318 23.284 1 55.52 1025 SER A C 1
ATOM 8473 O O . SER A 1 1025 ? -29.466 -25.098 22.565 1 55.52 1025 SER A O 1
ATOM 8475 N N . PRO A 1 1026 ? -29.207 -24.195 24.557 1 57.55 1026 PRO A N 1
ATOM 8476 C CA . PRO A 1 1026 ? -30.463 -24.711 25.105 1 57.55 1026 PRO A CA 1
ATOM 8477 C C . PRO A 1 1026 ? -31.676 -24.332 24.258 1 57.55 1026 PRO A C 1
ATOM 8479 O O . PRO A 1 1026 ? -32.79 -24.785 24.532 1 57.55 1026 PRO A O 1
ATOM 8482 N N . HIS A 1 1027 ? -31.514 -23.72 23.112 1 62.64 1027 HIS A N 1
ATOM 8483 C CA . HIS A 1 1027 ? -32.696 -23.345 22.344 1 62.64 1027 HIS A CA 1
ATOM 8484 C C . HIS A 1 1027 ? -32.548 -23.739 20.878 1 62.64 1027 HIS A C 1
ATOM 8486 O O . HIS A 1 1027 ? -33.31 -23.274 20.027 1 62.64 1027 HIS A O 1
ATOM 8492 N N . TYR A 1 1028 ? -31.618 -24.463 20.757 1 74.73 1028 TYR A N 1
ATOM 8493 C CA . TYR A 1 1028 ? -31.394 -24.815 19.359 1 74.73 1028 TYR A CA 1
ATOM 8494 C C . TYR A 1 1028 ? -31.956 -26.197 19.048 1 74.73 1028 TYR A C 1
ATOM 8496 O O . TYR A 1 1028 ? -31.637 -27.172 19.732 1 74.73 1028 TYR A O 1
ATOM 8504 N N . TYR A 1 1029 ? -32.981 -26.221 18.192 1 82.13 1029 TYR A N 1
ATOM 8505 C CA . TYR A 1 1029 ? -33.525 -27.467 17.665 1 82.13 1029 TYR A CA 1
ATOM 8506 C C . TYR A 1 1029 ? -32.854 -27.842 16.349 1 82.13 1029 TYR A C 1
ATOM 8508 O O . TYR A 1 1029 ? -33.222 -27.331 15.289 1 82.13 1029 TYR A O 1
ATOM 8516 N N . PRO A 1 1030 ? -31.896 -28.715 16.479 1 85.86 1030 PRO A N 1
ATOM 8517 C CA . PRO A 1 1030 ? -31.062 -28.982 15.305 1 85.86 1030 PRO A CA 1
ATOM 8518 C C . PRO A 1 1030 ? -31.871 -29.461 14.102 1 85.86 1030 PRO A C 1
ATOM 8520 O O . PRO A 1 1030 ? -31.63 -29.019 12.976 1 85.86 1030 PRO A O 1
ATOM 8523 N N . ILE A 1 1031 ? -32.925 -30.211 14.28 1 90.27 1031 ILE A N 1
ATOM 8524 C CA . ILE A 1 1031 ? -33.679 -30.786 13.171 1 90.27 1031 ILE A CA 1
ATOM 8525 C C . ILE A 1 1031 ? -34.569 -29.717 12.543 1 90.27 1031 ILE A C 1
ATOM 8527 O O . ILE A 1 1031 ? -34.709 -29.657 11.319 1 90.27 1031 ILE A O 1
ATOM 8531 N N . ARG A 1 1032 ? -35.144 -28.85 13.398 1 89.36 1032 ARG A N 1
ATOM 8532 C CA . ARG A 1 1032 ? -35.955 -27.759 12.868 1 89.36 1032 ARG A CA 1
ATOM 8533 C C . ARG A 1 1032 ? -35.132 -26.861 11.951 1 89.36 1032 ARG A C 1
ATOM 8535 O O . ARG A 1 1032 ? -35.571 -26.521 10.85 1 89.36 1032 ARG A O 1
ATOM 8542 N N . ASN A 1 1033 ? -34.032 -26.681 12.503 1 89.07 1033 ASN A N 1
ATOM 8543 C CA . ASN A 1 1033 ? -33.158 -25.817 11.718 1 89.07 1033 ASN A CA 1
ATOM 8544 C C . ASN A 1 1033 ? -32.717 -26.493 10.423 1 89.07 1033 ASN A C 1
ATOM 8546 O O . ASN A 1 1033 ? -32.647 -25.849 9.374 1 89.07 1033 ASN A O 1
ATOM 8550 N N . SER A 1 1034 ? -32.367 -27.769 10.523 1 90.68 1034 SER A N 1
ATOM 8551 C CA . SER A 1 1034 ? -31.922 -28.507 9.346 1 90.68 1034 SER A CA 1
ATOM 8552 C C . SER A 1 1034 ? -33.019 -28.578 8.29 1 90.68 1034 SER A C 1
ATOM 8554 O O . SER A 1 1034 ? -32.753 -28.412 7.098 1 90.68 1034 SER A O 1
ATOM 8556 N N . VAL A 1 1035 ? -34.232 -28.742 8.721 1 92.67 1035 VAL A N 1
ATOM 8557 C CA . VAL A 1 1035 ? -35.362 -28.842 7.802 1 92.67 1035 VAL A CA 1
ATOM 8558 C C . VAL A 1 1035 ? -35.589 -27.498 7.114 1 92.67 1035 VAL A C 1
ATOM 8560 O O . VAL A 1 1035 ? -35.742 -27.438 5.891 1 92.67 1035 VAL A O 1
ATOM 8563 N N . ARG A 1 1036 ? -35.574 -26.539 7.898 1 91.97 1036 ARG A N 1
ATOM 8564 C CA . ARG A 1 1036 ? -35.773 -25.196 7.364 1 91.97 1036 ARG A CA 1
ATOM 8565 C C . ARG A 1 1036 ? -34.703 -24.853 6.332 1 91.97 1036 ARG A C 1
ATOM 8567 O O . ARG A 1 1036 ? -35.017 -24.367 5.243 1 91.97 1036 ARG A O 1
ATOM 8574 N N . THR A 1 1037 ? -33.507 -25.125 6.753 1 91.88 1037 THR A N 1
ATOM 8575 C CA . THR A 1 1037 ? -32.401 -24.807 5.857 1 91.88 1037 THR A CA 1
ATOM 8576 C C . THR A 1 1037 ? -32.482 -25.638 4.58 1 91.88 1037 THR A C 1
ATOM 8578 O O . THR A 1 1037 ? -32.274 -25.119 3.481 1 91.88 1037 THR A O 1
ATOM 8581 N N . LEU A 1 1038 ? -32.777 -26.902 4.707 1 93.96 1038 LEU A N 1
ATOM 8582 C CA . LEU A 1 1038 ? -32.864 -27.812 3.571 1 93.96 1038 LEU A CA 1
ATOM 8583 C C . LEU A 1 1038 ? -33.937 -27.354 2.588 1 93.96 1038 LEU A C 1
ATOM 8585 O O . LEU A 1 1038 ? -33.673 -27.223 1.391 1 93.96 1038 LEU A O 1
ATOM 8589 N N . ILE A 1 1039 ? -35.124 -26.998 3.08 1 94.69 1039 ILE A N 1
ATOM 8590 C CA . ILE A 1 1039 ? -36.247 -26.632 2.224 1 94.69 1039 ILE A CA 1
ATOM 8591 C C . ILE A 1 1039 ? -35.972 -25.285 1.558 1 94.69 1039 ILE A C 1
ATOM 8593 O O . ILE A 1 1039 ? -36.227 -25.112 0.364 1 94.69 1039 ILE A O 1
ATOM 8597 N N . THR A 1 1040 ? -35.51 -24.413 2.384 1 93.61 1040 THR A N 1
ATOM 8598 C CA . THR A 1 1040 ? -35.16 -23.109 1.833 1 93.61 1040 THR A CA 1
ATOM 8599 C C . THR A 1 1040 ? -34.152 -23.255 0.696 1 93.61 1040 THR A C 1
ATOM 8601 O O . THR A 1 1040 ? -34.316 -22.652 -0.367 1 93.61 1040 THR A O 1
ATOM 8604 N N . GLU A 1 1041 ? -33.201 -24.107 0.928 1 92.31 1041 GLU A N 1
ATOM 8605 C CA . GLU A 1 1041 ? -32.178 -24.308 -0.093 1 92.31 1041 GLU A CA 1
ATOM 8606 C C . GLU A 1 1041 ? -32.759 -24.985 -1.331 1 92.31 1041 GLU A C 1
ATOM 8608 O O . GLU A 1 1041 ? -32.389 -24.652 -2.459 1 92.31 1041 GLU A O 1
ATOM 8613 N N . ILE A 1 1042 ? -33.599 -25.909 -1.216 1 93.35 1042 ILE A N 1
ATOM 8614 C CA . ILE A 1 1042 ? -34.225 -26.606 -2.335 1 93.35 1042 ILE A CA 1
ATOM 8615 C C . ILE A 1 1042 ? -35.018 -25.614 -3.182 1 93.35 1042 ILE A C 1
ATOM 8617 O O . ILE A 1 1042 ? -34.927 -25.626 -4.412 1 93.35 1042 ILE A O 1
ATOM 8621 N N . VAL A 1 1043 ? -35.724 -24.741 -2.485 1 93.45 1043 VAL A N 1
ATOM 8622 C CA . VAL A 1 1043 ? -36.586 -23.781 -3.168 1 93.45 1043 VAL A CA 1
ATOM 8623 C C . VAL A 1 1043 ? -35.732 -22.773 -3.933 1 93.45 1043 VAL A C 1
ATOM 8625 O O . VAL A 1 1043 ? -36.079 -22.374 -5.047 1 93.45 1043 VAL A O 1
ATOM 8628 N N . TYR A 1 1044 ? -34.732 -22.444 -3.335 1 90.19 1044 TYR A N 1
ATOM 8629 C CA . TYR A 1 1044 ? -33.914 -21.376 -3.901 1 90.19 1044 TYR A CA 1
ATOM 8630 C C . TYR A 1 1044 ? -32.953 -21.923 -4.95 1 90.19 1044 TYR A C 1
ATOM 8632 O O . TYR A 1 1044 ? -32.419 -21.168 -5.766 1 90.19 1044 TYR A O 1
ATOM 8640 N N . THR A 1 1045 ? -32.709 -23.224 -4.876 1 89.19 1045 THR A N 1
ATOM 8641 C CA . THR A 1 1045 ? -31.764 -23.816 -5.816 1 89.19 1045 THR A CA 1
ATOM 8642 C C . THR A 1 1045 ? -32.357 -23.866 -7.221 1 89.19 1045 THR A C 1
ATOM 8644 O O . THR A 1 1045 ? -33.51 -24.264 -7.4 1 89.19 1045 THR A O 1
ATOM 8647 N N . LYS A 1 1046 ? -31.688 -23.433 -8.206 1 81.82 1046 LYS A N 1
ATOM 8648 C CA . LYS A 1 1046 ? -32.117 -23.436 -9.601 1 81.82 1046 LYS A CA 1
ATOM 8649 C C . LYS A 1 1046 ? -31.943 -24.817 -10.226 1 81.82 1046 LYS A C 1
ATOM 8651 O O . LYS A 1 1046 ? -30.817 -25.277 -10.426 1 81.82 1046 LYS A O 1
ATOM 8656 N N . MET A 1 1047 ? -32.981 -25.536 -10.363 1 82.38 1047 MET A N 1
ATOM 8657 C CA . MET A 1 1047 ? -33.023 -26.843 -11.013 1 82.38 1047 MET A CA 1
ATOM 8658 C C . MET A 1 1047 ? -33.695 -26.75 -12.378 1 82.38 1047 MET A C 1
ATOM 8660 O O . MET A 1 1047 ? -34.357 -25.756 -12.683 1 82.38 1047 MET A O 1
ATOM 8664 N N . LYS A 1 1048 ? -33.485 -27.72 -13.331 1 77.83 1048 LYS A N 1
ATOM 8665 C CA . LYS A 1 1048 ? -34.264 -27.8 -14.563 1 77.83 1048 LYS A CA 1
ATOM 8666 C C . LYS A 1 1048 ? -35.76 -27.838 -14.266 1 77.83 1048 LYS A C 1
ATOM 8668 O O . LYS A 1 1048 ? -36.189 -28.456 -13.289 1 77.83 1048 LYS A O 1
ATOM 8673 N N . PRO A 1 1049 ? -36.547 -27.142 -14.979 1 79.28 1049 PRO A N 1
ATOM 8674 C CA . PRO A 1 1049 ? -37.972 -26.963 -14.691 1 79.28 1049 PRO A CA 1
ATOM 8675 C C . PRO A 1 1049 ? -38.684 -28.281 -14.395 1 79.28 1049 PRO A C 1
ATOM 8677 O O . PRO A 1 1049 ? -39.478 -28.36 -13.454 1 79.28 1049 PRO A O 1
ATOM 8680 N N . GLU A 1 1050 ? -38.393 -29.325 -15.233 1 79.49 1050 GLU A N 1
ATOM 8681 C CA . GLU A 1 1050 ? -39.079 -30.594 -15.009 1 79.49 1050 GLU A CA 1
ATOM 8682 C C . GLU A 1 1050 ? -38.67 -31.214 -13.676 1 79.49 1050 GLU A C 1
ATOM 8684 O O . GLU A 1 1050 ? -39.519 -31.699 -12.925 1 79.49 1050 GLU A O 1
ATOM 8689 N N . ALA A 1 1051 ? -37.45 -31.119 -13.369 1 85.21 1051 ALA A N 1
ATOM 8690 C CA . ALA A 1 1051 ? -36.932 -31.665 -12.116 1 85.21 1051 ALA A CA 1
ATOM 8691 C C . ALA A 1 1051 ? -37.391 -30.831 -10.924 1 85.21 1051 ALA A C 1
ATOM 8693 O O . ALA A 1 1051 ? -37.747 -31.377 -9.877 1 85.21 1051 ALA A O 1
ATOM 8694 N N . ARG A 1 1052 ? -37.456 -29.521 -11.156 1 89.24 1052 ARG A N 1
ATOM 8695 C CA . ARG A 1 1052 ? -37.839 -28.623 -10.072 1 89.24 1052 ARG A CA 1
ATOM 8696 C C . ARG A 1 1052 ? -39.272 -28.888 -9.622 1 89.24 1052 ARG A C 1
ATOM 8698 O O . ARG A 1 1052 ? -39.549 -28.951 -8.422 1 89.24 1052 ARG A O 1
ATOM 8705 N N . SER A 1 1053 ? -40.158 -29.038 -10.558 1 90.24 1053 SER A N 1
ATOM 8706 C CA . SER A 1 1053 ? -41.562 -29.276 -10.24 1 90.24 1053 SER A CA 1
ATOM 8707 C C . SER A 1 1053 ? -41.737 -30.563 -9.44 1 90.24 1053 SER A C 1
ATOM 8709 O O . SER A 1 1053 ? -42.425 -30.575 -8.417 1 90.24 1053 SER A O 1
ATOM 8711 N N . LEU A 1 1054 ? -41.013 -31.615 -9.9 1 91.43 1054 LEU A N 1
ATOM 8712 C CA . LEU A 1 1054 ? -41.119 -32.902 -9.223 1 91.43 1054 LEU A CA 1
ATOM 8713 C C . LEU A 1 1054 ? -40.55 -32.822 -7.81 1 91.43 1054 LEU A C 1
ATOM 8715 O O . LEU A 1 1054 ? -41.14 -33.357 -6.868 1 91.43 1054 LEU A O 1
ATOM 8719 N N . VAL A 1 1055 ? -39.435 -32.157 -7.706 1 93.55 1055 VAL A N 1
ATOM 8720 C CA . VAL A 1 1055 ? -38.753 -32.049 -6.421 1 93.55 1055 VAL A CA 1
ATOM 8721 C C . VAL A 1 1055 ? -39.618 -31.261 -5.441 1 93.55 1055 VAL A C 1
ATOM 8723 O O . VAL A 1 1055 ? -39.841 -31.698 -4.309 1 93.55 1055 VAL A O 1
ATOM 8726 N N . ILE A 1 1056 ? -40.171 -30.087 -5.887 1 94.7 1056 ILE A N 1
ATOM 8727 C CA . ILE A 1 1056 ? -40.971 -29.23 -5.019 1 94.7 1056 ILE A CA 1
ATOM 8728 C C . ILE A 1 1056 ? -42.243 -29.964 -4.599 1 94.7 1056 ILE A C 1
ATOM 8730 O O . ILE A 1 1056 ? -42.612 -29.956 -3.423 1 94.7 1056 ILE A O 1
ATOM 8734 N N . ASP A 1 1057 ? -42.901 -30.658 -5.476 1 94.64 1057 ASP A N 1
ATOM 8735 C CA . ASP A 1 1057 ? -44.131 -31.386 -5.178 1 94.64 1057 ASP A CA 1
ATOM 8736 C C . ASP A 1 1057 ? -43.88 -32.496 -4.16 1 94.64 1057 ASP A C 1
ATOM 8738 O O . ASP A 1 1057 ? -44.629 -32.638 -3.191 1 94.64 1057 ASP A O 1
ATOM 8742 N N . ARG A 1 1058 ? -42.763 -33.221 -4.419 1 94.73 1058 ARG A N 1
ATOM 8743 C CA . ARG A 1 1058 ? -42.459 -34.328 -3.517 1 94.73 1058 ARG A CA 1
ATOM 8744 C C . ARG A 1 1058 ? -42.061 -33.815 -2.137 1 94.73 1058 ARG A C 1
ATOM 8746 O O . ARG A 1 1058 ? -42.414 -34.416 -1.12 1 94.73 1058 ARG A O 1
ATOM 8753 N N . VAL A 1 1059 ? -41.339 -32.752 -2.085 1 95.85 1059 VAL A N 1
ATOM 8754 C CA . VAL A 1 1059 ? -40.913 -32.178 -0.813 1 95.85 1059 VAL A CA 1
ATOM 8755 C C . VAL A 1 1059 ? -42.126 -31.649 -0.051 1 95.85 1059 VAL A C 1
ATOM 8757 O O . VAL A 1 1059 ? -42.22 -31.808 1.168 1 95.85 1059 VAL A O 1
ATOM 8760 N N . MET A 1 1060 ? -43.058 -31.005 -0.793 1 96.68 1060 MET A N 1
ATOM 8761 C CA . MET A 1 1060 ? -44.293 -30.53 -0.173 1 96.68 1060 MET A CA 1
ATOM 8762 C C . MET A 1 1060 ? -45.085 -31.691 0.419 1 96.68 1060 MET A C 1
ATOM 8764 O O . MET A 1 1060 ? -45.527 -31.624 1.567 1 96.68 1060 MET A O 1
ATOM 8768 N N . GLU A 1 1061 ? -45.172 -32.74 -0.332 1 96.03 1061 GLU A N 1
ATOM 8769 C CA . GLU A 1 1061 ? -45.878 -33.929 0.134 1 96.03 1061 GLU A CA 1
ATOM 8770 C C . GLU A 1 1061 ? -45.216 -34.513 1.378 1 96.03 1061 GLU A C 1
ATOM 8772 O O . GLU A 1 1061 ? -45.897 -34.86 2.345 1 96.03 1061 GLU A O 1
ATOM 8777 N N . THR A 1 1062 ? -43.924 -34.59 1.324 1 96.49 1062 THR A N 1
ATOM 8778 C CA . THR A 1 1062 ? -43.156 -35.124 2.444 1 96.49 1062 THR A CA 1
ATOM 8779 C C . THR A 1 1062 ? -43.307 -34.236 3.675 1 96.49 1062 THR A C 1
ATOM 8781 O O . THR A 1 1062 ? -43.524 -34.732 4.783 1 96.49 1062 THR A O 1
ATOM 8784 N N . PHE A 1 1063 ? -43.217 -32.9 3.467 1 96.6 1063 PHE A N 1
ATOM 8785 C CA . PHE A 1 1063 ? -43.362 -31.929 4.545 1 96.6 1063 PHE A CA 1
ATOM 8786 C C . PHE A 1 1063 ? -44.718 -32.073 5.225 1 96.6 1063 PHE A C 1
ATOM 8788 O O . PHE A 1 1063 ? -44.795 -32.19 6.45 1 96.6 1063 PHE A O 1
ATOM 8795 N N . LEU A 1 1064 ? -45.817 -32.115 4.482 1 96.44 1064 LEU A N 1
ATOM 8796 C CA . LEU A 1 1064 ? -47.179 -32.133 5.004 1 96.44 1064 LEU A CA 1
ATOM 8797 C C . LEU A 1 1064 ? -47.505 -33.486 5.628 1 96.44 1064 LEU A C 1
ATOM 8799 O O . LEU A 1 1064 ? -48.472 -33.61 6.382 1 96.44 1064 LEU A O 1
ATOM 8803 N N . SER A 1 1065 ? -46.68 -34.467 5.315 1 95.46 1065 SER A N 1
ATOM 8804 C CA . SER A 1 1065 ? -46.918 -35.788 5.889 1 95.46 1065 SER A CA 1
ATOM 8805 C C . SER A 1 1065 ? -46.512 -35.833 7.358 1 95.46 1065 SER A C 1
ATOM 8807 O O . SER A 1 1065 ? -47.02 -36.657 8.122 1 95.46 1065 SER A O 1
ATOM 8809 N N . VAL A 1 1066 ? -45.636 -34.924 7.823 1 95.75 1066 VAL A N 1
ATOM 8810 C CA . VAL A 1 1066 ? -45.116 -35.04 9.182 1 95.75 1066 VAL A CA 1
ATOM 8811 C C . VAL A 1 1066 ? -45.223 -33.693 9.893 1 95.75 1066 VAL A C 1
ATOM 8813 O O . VAL A 1 1066 ? -45.151 -33.625 11.122 1 95.75 1066 VAL A O 1
ATOM 8816 N N . LEU A 1 1067 ? -45.408 -32.504 9.184 1 95.47 1067 LEU A N 1
ATOM 8817 C CA . LEU A 1 1067 ? -45.459 -31.173 9.777 1 95.47 1067 LEU A CA 1
ATOM 8818 C C . LEU A 1 1067 ? -46.695 -30.414 9.306 1 95.47 1067 LEU A C 1
ATOM 8820 O O . LEU A 1 1067 ? -47.251 -30.721 8.248 1 95.47 1067 LEU A O 1
ATOM 8824 N N . THR A 1 1068 ? -47.097 -29.404 10.097 1 94.11 1068 THR A N 1
ATOM 8825 C CA . THR A 1 1068 ? -48.224 -28.553 9.733 1 94.11 1068 THR A CA 1
ATOM 8826 C C . THR A 1 1068 ? -47.74 -27.176 9.286 1 94.11 1068 THR A C 1
ATOM 8828 O O . THR A 1 1068 ? -46.559 -26.851 9.43 1 94.11 1068 THR A O 1
ATOM 8831 N N . HIS A 1 1069 ? -48.664 -26.356 8.856 1 94.43 1069 HIS A N 1
ATOM 8832 C CA . HIS A 1 1069 ? -48.35 -25.01 8.391 1 94.43 1069 HIS A CA 1
ATOM 8833 C C . HIS A 1 1069 ? -47.911 -24.116 9.546 1 94.43 1069 HIS A C 1
ATOM 8835 O O . HIS A 1 1069 ? -47.202 -23.129 9.338 1 94.43 1069 HIS A O 1
ATOM 8841 N N . GLU A 1 1070 ? -48.197 -24.48 10.817 1 93.51 1070 GLU A N 1
ATOM 8842 C CA . GLU A 1 1070 ? -47.842 -23.672 11.98 1 93.51 1070 GLU A CA 1
ATOM 8843 C C . GLU A 1 1070 ? -46.475 -24.067 12.531 1 93.51 1070 GLU A C 1
ATOM 8845 O O . GLU A 1 1070 ? -45.828 -23.28 13.225 1 93.51 1070 GLU A O 1
ATOM 8850 N N . ASP A 1 1071 ? -46.118 -25.405 12.217 1 92.44 1071 ASP A N 1
ATOM 8851 C CA . ASP A 1 1071 ? -44.835 -25.885 12.723 1 92.44 1071 ASP A CA 1
ATOM 8852 C C . ASP A 1 1071 ? -43.677 -25.087 12.128 1 92.44 1071 ASP A C 1
ATOM 8854 O O . ASP A 1 1071 ? -42.701 -24.789 12.82 1 92.44 1071 ASP A O 1
ATOM 8858 N N . ASP A 1 1072 ? -43.817 -24.705 10.874 1 94.17 1072 ASP A N 1
ATOM 8859 C CA . ASP A 1 1072 ? -42.867 -23.842 10.178 1 94.17 1072 ASP A CA 1
ATOM 8860 C C . ASP A 1 1072 ? -43.549 -23.074 9.047 1 94.17 1072 ASP A C 1
ATOM 8862 O O . ASP A 1 1072 ? -43.562 -23.529 7.902 1 94.17 1072 ASP A O 1
ATOM 8866 N N . ALA A 1 1073 ? -44.018 -22.007 9.384 1 94.88 1073 ALA A N 1
ATOM 8867 C CA . ALA A 1 1073 ? -44.814 -21.212 8.453 1 94.88 1073 ALA A CA 1
ATOM 8868 C C . ALA A 1 1073 ? -43.982 -20.784 7.247 1 94.88 1073 ALA A C 1
ATOM 8870 O O . ALA A 1 1073 ? -44.481 -20.756 6.119 1 94.88 1073 ALA A O 1
ATOM 8871 N N . GLN A 1 1074 ? -42.753 -20.477 7.508 1 94.65 1074 GLN A N 1
ATOM 8872 C CA . GLN A 1 1074 ? -41.898 -19.993 6.429 1 94.65 1074 GLN A CA 1
ATOM 8873 C C . GLN A 1 1074 ? -41.706 -21.062 5.358 1 94.65 1074 GLN A C 1
ATOM 8875 O O . GLN A 1 1074 ? -41.856 -20.788 4.165 1 94.65 1074 GLN A O 1
ATOM 8880 N N . CYS A 1 1075 ? -41.371 -22.299 5.825 1 95.24 1075 CYS A N 1
ATOM 8881 C CA . CYS A 1 1075 ? -41.164 -23.389 4.879 1 95.24 1075 CYS A CA 1
ATOM 8882 C C . CYS A 1 1075 ? -42.439 -23.682 4.097 1 95.24 1075 CYS A C 1
ATOM 8884 O O . CYS A 1 1075 ? -42.4 -23.848 2.877 1 95.24 1075 CYS A O 1
ATOM 8886 N N . TYR A 1 1076 ? -43.606 -23.708 4.835 1 96.28 1076 TYR A N 1
ATOM 8887 C CA . TYR A 1 1076 ? -44.891 -23.971 4.196 1 96.28 1076 TYR A CA 1
ATOM 8888 C C . TYR A 1 1076 ? -45.195 -22.925 3.131 1 96.28 1076 TYR A C 1
ATOM 8890 O O . TYR A 1 1076 ? -45.558 -23.266 2.003 1 96.28 1076 TYR A O 1
ATOM 8898 N N . LEU A 1 1077 ? -45.023 -21.683 3.41 1 96.81 1077 LEU A N 1
ATOM 8899 C CA . LEU A 1 1077 ? -45.323 -20.592 2.489 1 96.81 1077 LEU A CA 1
ATOM 8900 C C . LEU A 1 1077 ? -44.394 -20.63 1.281 1 96.81 1077 LEU A C 1
ATOM 8902 O O . LEU A 1 1077 ? -44.841 -20.47 0.143 1 96.81 1077 LEU A O 1
ATOM 8906 N N . LEU A 1 1078 ? -43.128 -20.872 1.522 1 96.22 1078 LEU A N 1
ATOM 8907 C CA . LEU A 1 1078 ? -42.163 -20.927 0.43 1 96.22 1078 LEU A CA 1
ATOM 8908 C C . LEU A 1 1078 ? -42.498 -22.06 -0.534 1 96.22 1078 LEU A C 1
ATOM 8910 O O . LEU A 1 1078 ? -42.409 -21.891 -1.753 1 96.22 1078 LEU A O 1
ATOM 8914 N N . LEU A 1 1079 ? -42.872 -23.187 0.035 1 96.33 1079 LEU A N 1
ATOM 8915 C CA . LEU A 1 1079 ? -43.232 -24.331 -0.796 1 96.33 1079 LEU A CA 1
ATOM 8916 C C . LEU A 1 1079 ? -44.49 -24.04 -1.606 1 96.33 1079 LEU A C 1
ATOM 8918 O O . LEU A 1 1079 ? -44.571 -24.394 -2.784 1 96.33 1079 LEU A O 1
ATOM 8922 N N . ILE A 1 1080 ? -45.482 -23.359 -1.001 1 96.33 1080 ILE A N 1
ATOM 8923 C CA . ILE A 1 1080 ? -46.711 -22.991 -1.694 1 96.33 1080 ILE A CA 1
ATOM 8924 C C . ILE A 1 1080 ? -46.387 -22.066 -2.865 1 96.33 1080 ILE A C 1
ATOM 8926 O O . ILE A 1 1080 ? -46.875 -22.27 -3.979 1 96.33 1080 ILE A O 1
ATOM 8930 N N . TYR A 1 1081 ? -45.596 -21.059 -2.63 1 95.6 1081 TYR A N 1
ATOM 8931 C CA . TYR A 1 1081 ? -45.248 -20.096 -3.669 1 95.6 1081 TYR A CA 1
ATOM 8932 C C . TYR A 1 1081 ? -44.479 -20.768 -4.8 1 95.6 1081 TYR A C 1
ATOM 8934 O O . TYR A 1 1081 ? -44.719 -20.486 -5.976 1 95.6 1081 TYR A O 1
ATOM 8942 N N . ALA A 1 1082 ? -43.551 -21.614 -4.373 1 94.36 1082 ALA A N 1
ATOM 8943 C CA . ALA A 1 1082 ? -42.779 -22.335 -5.382 1 94.36 1082 ALA A CA 1
ATOM 8944 C C . ALA A 1 1082 ? -43.68 -23.233 -6.224 1 94.36 1082 ALA A C 1
ATOM 8946 O O . ALA A 1 1082 ? -43.515 -23.319 -7.443 1 94.36 1082 ALA A O 1
ATOM 8947 N N . GLN A 1 1083 ? -44.592 -23.942 -5.606 1 94.54 1083 GLN A N 1
ATOM 8948 C CA . GLN A 1 1083 ? -45.542 -24.803 -6.303 1 94.54 1083 GLN A CA 1
ATOM 8949 C C . GLN A 1 1083 ? -46.377 -24.006 -7.301 1 94.54 1083 GLN A C 1
ATOM 8951 O O . GLN A 1 1083 ? -46.547 -24.422 -8.449 1 94.54 1083 GLN A O 1
ATOM 8956 N N . GLU A 1 1084 ? -46.9 -22.918 -6.872 1 94.51 1084 GLU A N 1
ATOM 8957 C CA . GLU A 1 1084 ? -47.727 -22.09 -7.744 1 94.51 1084 GLU A CA 1
ATOM 8958 C C . GLU A 1 1084 ? -46.915 -21.535 -8.911 1 94.51 1084 GLU A C 1
ATOM 8960 O O . GLU A 1 1084 ? -47.409 -21.462 -10.038 1 94.51 1084 GLU A O 1
ATOM 8965 N N . TRP A 1 1085 ? -45.74 -21.165 -8.619 1 92.8 1085 TRP A N 1
ATOM 8966 C CA . TRP A 1 1085 ? -44.882 -20.637 -9.675 1 92.8 1085 TRP A CA 1
ATOM 8967 C C . TRP A 1 1085 ? -44.602 -21.701 -10.732 1 92.8 1085 TRP A C 1
ATOM 8969 O O . TRP A 1 1085 ? -44.584 -21.405 -11.929 1 92.8 1085 TRP A O 1
ATOM 8979 N N . ASN A 1 1086 ? -44.386 -22.929 -10.246 1 90.29 1086 ASN A N 1
ATOM 8980 C CA . ASN A 1 1086 ? -44.063 -24.015 -11.166 1 90.29 1086 ASN A CA 1
ATOM 8981 C C . ASN A 1 1086 ? -45.252 -24.368 -12.055 1 90.29 1086 ASN A C 1
ATOM 8983 O O . ASN A 1 1086 ? -45.081 -24.957 -13.123 1 90.29 1086 ASN A O 1
ATOM 8987 N N . ARG A 1 1087 ? -46.433 -23.938 -11.608 1 90.42 1087 ARG A N 1
ATOM 8988 C CA . ARG A 1 1087 ? -47.655 -24.29 -12.325 1 90.42 1087 ARG A CA 1
ATOM 8989 C C . ARG A 1 1087 ? -47.986 -23.248 -13.388 1 90.42 1087 ARG A C 1
ATOM 8991 O O . ARG A 1 1087 ? -48.81 -23.495 -14.271 1 90.42 1087 ARG A O 1
ATOM 8998 N N . VAL A 1 1088 ? -47.381 -22.102 -13.253 1 89.92 1088 VAL A N 1
ATOM 8999 C CA . VAL A 1 1088 ? -47.737 -21.025 -14.17 1 89.92 1088 VAL A CA 1
ATOM 9000 C C . VAL A 1 1088 ? -46.543 -20.687 -15.059 1 89.92 1088 VAL A C 1
ATOM 9002 O O . VAL A 1 1088 ? -45.418 -21.11 -14.786 1 89.92 1088 VAL A O 1
ATOM 9005 N N . LYS A 1 1089 ? -46.882 -19.876 -16.124 1 82.38 1089 LYS A N 1
ATOM 9006 C CA . LYS A 1 1089 ? -45.84 -19.595 -17.107 1 82.38 1089 LYS A CA 1
ATOM 9007 C C . LYS A 1 1089 ? -45.391 -18.138 -17.031 1 82.38 1089 LYS A C 1
ATOM 9009 O O . LYS A 1 1089 ? -44.277 -17.804 -17.441 1 82.38 1089 LYS A O 1
ATOM 9014 N N . THR A 1 1090 ? -46.348 -17.196 -16.428 1 88.33 1090 THR A N 1
ATOM 9015 C CA . THR A 1 1090 ? -46.026 -15.773 -16.452 1 88.33 1090 THR A CA 1
ATOM 9016 C C . THR A 1 1090 ? -46.195 -15.158 -15.065 1 88.33 1090 THR A C 1
ATOM 9018 O O . THR A 1 1090 ? -46.95 -15.674 -14.239 1 88.33 1090 THR A O 1
ATOM 9021 N N . PRO A 1 1091 ? -45.53 -14.1 -14.847 1 90.01 1091 PRO A N 1
ATOM 9022 C CA . PRO A 1 1091 ? -45.693 -13.395 -13.573 1 90.01 1091 PRO A CA 1
ATOM 9023 C C . PRO A 1 1091 ? -47.129 -12.932 -13.335 1 90.01 1091 PRO A C 1
ATOM 9025 O O . PRO A 1 1091 ? -47.592 -12.91 -12.192 1 90.01 1091 PRO A O 1
ATOM 9028 N N . LYS A 1 1092 ? -47.878 -12.624 -14.379 1 92.37 1092 LYS A N 1
ATOM 9029 C CA . LYS A 1 1092 ? -49.275 -12.211 -14.275 1 92.37 1092 LYS A CA 1
ATOM 9030 C C . LYS A 1 1092 ? -50.143 -13.34 -13.727 1 92.37 1092 LYS A C 1
ATOM 9032 O O . LYS A 1 1092 ? -50.946 -13.126 -12.816 1 92.37 1092 LYS A O 1
ATOM 9037 N N . GLU A 1 1093 ? -49.916 -14.521 -14.312 1 94.2 1093 GLU A N 1
ATOM 9038 C CA . GLU A 1 1093 ? -50.661 -15.686 -13.843 1 94.2 1093 GLU A CA 1
ATOM 9039 C C . GLU A 1 1093 ? -50.314 -16.016 -12.394 1 94.2 1093 GLU A C 1
ATOM 9041 O O . GLU A 1 1093 ? -51.19 -16.388 -11.61 1 94.2 1093 GLU A O 1
ATOM 9046 N N . PHE A 1 1094 ? -49.056 -15.822 -12.156 1 93.73 1094 PHE A N 1
ATOM 9047 C CA . PHE A 1 1094 ? -48.601 -16.08 -10.795 1 93.73 1094 PHE A CA 1
ATOM 9048 C C . PHE A 1 1094 ? -49.275 -15.133 -9.81 1 93.73 1094 PHE A C 1
ATOM 9050 O O . PHE A 1 1094 ? -49.763 -15.563 -8.762 1 93.73 1094 PHE A O 1
ATOM 9057 N N . ALA A 1 1095 ? -49.337 -13.849 -10.143 1 95.29 1095 ALA A N 1
ATOM 9058 C CA . ALA A 1 1095 ? -49.969 -12.845 -9.291 1 95.29 1095 ALA A CA 1
ATOM 9059 C C . ALA A 1 1095 ? -51.448 -13.156 -9.08 1 95.29 1095 ALA A C 1
ATOM 9061 O O . ALA A 1 1095 ? -51.968 -13.011 -7.971 1 95.29 1095 ALA A O 1
ATOM 9062 N N . THR A 1 1096 ? -52.13 -13.599 -10.076 1 95.43 1096 THR A N 1
ATOM 9063 C CA . THR A 1 1096 ? -53.548 -13.933 -9.998 1 95.43 1096 THR A CA 1
ATOM 9064 C C . THR A 1 1096 ? -53.775 -15.115 -9.06 1 95.43 1096 THR A C 1
ATOM 9066 O O . THR A 1 1096 ? -54.656 -15.07 -8.198 1 95.43 1096 THR A O 1
ATOM 9069 N N . GLU A 1 1097 ? -52.933 -16.095 -9.229 1 95.07 1097 GLU A N 1
ATOM 9070 C CA . GLU A 1 1097 ? -53.076 -17.277 -8.384 1 95.07 1097 GLU A CA 1
ATOM 9071 C C . GLU A 1 1097 ? -52.743 -16.96 -6.929 1 95.07 1097 GLU A C 1
ATOM 9073 O O . GLU A 1 1097 ? -53.43 -17.421 -6.015 1 95.07 1097 GLU A O 1
ATOM 9078 N N . ILE A 1 1098 ? -51.695 -16.183 -6.728 1 95.37 1098 ILE A N 1
ATOM 9079 C CA . ILE A 1 1098 ? -51.309 -15.805 -5.373 1 95.37 1098 ILE A CA 1
ATOM 9080 C C . ILE A 1 1098 ? -52.399 -14.937 -4.749 1 95.37 1098 ILE A C 1
ATOM 9082 O O . ILE A 1 1098 ? -52.712 -15.078 -3.565 1 95.37 1098 ILE A O 1
ATOM 9086 N N . GLY A 1 1099 ? -52.966 -14.014 -5.54 1 94.61 1099 GLY A N 1
ATOM 9087 C CA . GLY A 1 1099 ? -54.055 -13.182 -5.054 1 94.61 1099 GLY A CA 1
ATOM 9088 C C . GLY A 1 1099 ? -55.213 -13.984 -4.492 1 94.61 1099 GLY A C 1
ATOM 9089 O O . GLY A 1 1099 ? -55.762 -13.639 -3.443 1 94.61 1099 GLY A O 1
ATOM 9090 N N . LYS A 1 1100 ? -55.496 -15.105 -5.139 1 92.35 1100 LYS A N 1
ATOM 9091 C CA . LYS A 1 1100 ? -56.566 -15.984 -4.676 1 92.35 1100 LYS A CA 1
ATOM 9092 C C . LYS A 1 1100 ? -56.162 -16.718 -3.4 1 92.35 1100 LYS A C 1
ATOM 9094 O O . LYS A 1 1100 ? -56.974 -16.881 -2.487 1 92.35 1100 LYS A O 1
ATOM 9099 N N . LYS A 1 1101 ? -54.924 -17.034 -3.336 1 94.37 1101 LYS A N 1
ATOM 9100 C CA . LYS A 1 1101 ? -54.418 -17.835 -2.225 1 94.37 1101 LYS A CA 1
ATOM 9101 C C . LYS A 1 1101 ? -54.266 -16.991 -0.963 1 94.37 1101 LYS A C 1
ATOM 9103 O O . LYS A 1 1101 ? -54.231 -17.526 0.147 1 94.37 1101 LYS A O 1
ATOM 9108 N N . LEU A 1 1102 ? -54.174 -15.648 -1.143 1 95.62 1102 LEU A N 1
ATOM 9109 C CA . LEU A 1 1102 ? -53.918 -14.766 -0.01 1 95.62 1102 LEU A CA 1
ATOM 9110 C C . LEU A 1 1102 ? -55.062 -14.828 0.997 1 95.62 1102 LEU A C 1
ATOM 9112 O O . LEU A 1 1102 ? -54.828 -14.866 2.207 1 95.62 1102 LEU A O 1
ATOM 9116 N N . SER A 1 1103 ? -56.272 -14.881 0.505 1 92.4 1103 SER A N 1
ATOM 9117 C CA . SER A 1 1103 ? -57.43 -14.977 1.388 1 92.4 1103 SER A CA 1
ATOM 9118 C C . SER A 1 1103 ? -57.41 -16.277 2.185 1 92.4 1103 SER A C 1
ATOM 9120 O O . SER A 1 1103 ? -57.709 -16.282 3.381 1 92.4 1103 SER A O 1
ATOM 9122 N N . GLU A 1 1104 ? -56.973 -17.348 1.493 1 94.35 1104 GLU A N 1
ATOM 9123 C CA . GLU A 1 1104 ? -56.873 -18.646 2.154 1 94.35 1104 GLU A CA 1
ATOM 9124 C C . GLU A 1 1104 ? -55.783 -18.64 3.221 1 94.35 1104 GLU A C 1
ATOM 9126 O O . GLU A 1 1104 ? -55.976 -19.17 4.317 1 94.35 1104 GLU A O 1
ATOM 9131 N N . LEU A 1 1105 ? -54.692 -18.037 2.935 1 95.8 1105 LEU A N 1
ATOM 9132 C CA . LEU A 1 1105 ? -53.56 -17.988 3.854 1 95.8 1105 LEU A CA 1
ATOM 9133 C C . LEU A 1 1105 ? -53.886 -17.131 5.072 1 95.8 1105 LEU A C 1
ATOM 9135 O O . LEU A 1 1105 ? -53.512 -17.474 6.196 1 95.8 1105 LEU A O 1
ATOM 9139 N N . ILE A 1 1106 ? -54.622 -16.019 4.876 1 94.4 1106 ILE A N 1
ATOM 9140 C CA . ILE A 1 1106 ? -54.999 -15.139 5.977 1 94.4 1106 ILE A CA 1
ATOM 9141 C C . ILE A 1 1106 ? -56.016 -15.842 6.873 1 94.4 1106 ILE A C 1
ATOM 9143 O O . ILE A 1 1106 ? -56.005 -15.662 8.093 1 94.4 1106 ILE A O 1
ATOM 9147 N N . GLU A 1 1107 ? -56.84 -16.676 6.194 1 92.98 1107 GLU A N 1
ATOM 9148 C CA . GLU A 1 1107 ? -57.787 -17.46 6.98 1 92.98 1107 GLU A CA 1
ATOM 9149 C C . GLU A 1 1107 ? -57.064 -18.471 7.867 1 92.98 1107 GLU A C 1
ATOM 9151 O O . GLU A 1 1107 ? -57.465 -18.7 9.01 1 92.98 1107 GLU A O 1
ATOM 9156 N N . ILE A 1 1108 ? -55.968 -18.974 7.389 1 94.22 1108 ILE A N 1
ATOM 9157 C CA . ILE A 1 1108 ? -55.183 -19.963 8.121 1 94.22 1108 ILE A CA 1
ATOM 9158 C C . ILE A 1 1108 ? -54.455 -19.288 9.281 1 94.22 1108 ILE A C 1
ATOM 9160 O O . ILE A 1 1108 ? -54.464 -19.794 10.406 1 94.22 1108 ILE A O 1
ATOM 9164 N N . TYR A 1 1109 ? -53.782 -18.016 9.179 1 93.85 1109 TYR A N 1
ATOM 9165 C CA . TYR A 1 1109 ? -52.889 -17.414 10.163 1 93.85 1109 TYR A CA 1
ATOM 9166 C C . TYR A 1 1109 ? -53.539 -16.201 10.818 1 93.85 1109 TYR A C 1
ATOM 9168 O O . TYR A 1 1109 ? -53.005 -15.649 11.783 1 93.85 1109 TYR A O 1
ATOM 9176 N N . THR A 1 1110 ? -54.622 -15.486 10.256 1 93.12 1110 THR A N 1
ATOM 9177 C CA . THR A 1 1110 ? -55.32 -14.293 10.723 1 93.12 1110 THR A CA 1
ATOM 9178 C C . THR A 1 1110 ? -54.722 -13.037 10.096 1 93.12 1110 THR A C 1
ATOM 9180 O O . THR A 1 1110 ? -53.594 -13.062 9.598 1 93.12 1110 THR A O 1
ATOM 9183 N N . PRO A 1 1111 ? -55.324 -11.941 10.134 1 92.68 1111 PRO A N 1
ATOM 9184 C CA . PRO A 1 1111 ? -54.826 -10.696 9.543 1 92.68 1111 PRO A CA 1
ATOM 9185 C C . PRO A 1 1111 ? -53.58 -10.165 10.248 1 92.68 1111 PRO A C 1
ATOM 9187 O O . PRO A 1 1111 ? -52.786 -9.44 9.644 1 92.68 1111 PRO A O 1
ATOM 9190 N N . LEU A 1 1112 ? -53.356 -10.637 11.513 1 93.47 1112 LEU A N 1
ATOM 9191 C CA . LEU A 1 1112 ? -52.181 -10.206 12.262 1 93.47 1112 LEU A CA 1
ATOM 9192 C C . LEU A 1 1112 ? -50.901 -10.695 11.592 1 93.47 1112 LEU A C 1
ATOM 9194 O O . LEU A 1 1112 ? -49.845 -10.074 11.733 1 93.47 1112 LEU A O 1
ATOM 9198 N N . PHE A 1 1113 ? -51.075 -11.766 10.747 1 94.59 1113 PHE A N 1
ATOM 9199 C CA . PHE A 1 1113 ? -49.912 -12.439 10.18 1 94.59 1113 PHE A CA 1
ATOM 9200 C C . PHE A 1 1113 ? -49.689 -12.01 8.735 1 94.59 1113 PHE A C 1
ATOM 9202 O O . PHE A 1 1113 ? -48.87 -12.598 8.026 1 94.59 1113 PHE A O 1
ATOM 9209 N N . SER A 1 1114 ? -50.419 -10.994 8.308 1 94.25 1114 SER A N 1
ATOM 9210 C CA . SER A 1 1114 ? -50.424 -10.602 6.903 1 94.25 1114 SER A CA 1
ATOM 9211 C C . SER A 1 1114 ? -49.041 -10.144 6.452 1 94.25 1114 SER A C 1
ATOM 9213 O O . SER A 1 1114 ? -48.617 -10.442 5.333 1 94.25 1114 SER A O 1
ATOM 9215 N N . TYR A 1 1115 ? -48.35 -9.497 7.344 1 93.83 1115 TYR A N 1
ATOM 9216 C CA . TYR A 1 1115 ? -47.022 -9.018 6.975 1 93.83 1115 TYR A CA 1
ATOM 9217 C C . TYR A 1 1115 ? -46.071 -10.183 6.729 1 93.83 1115 TYR A C 1
ATOM 9219 O O . TYR A 1 1115 ? -45.278 -10.156 5.785 1 93.83 1115 TYR A O 1
ATOM 9227 N N . PHE A 1 1116 ? -46.131 -11.241 7.588 1 94.64 1116 PHE A N 1
ATOM 9228 C CA . PHE A 1 1116 ? -45.245 -12.389 7.439 1 94.64 1116 PHE A CA 1
ATOM 9229 C C . PHE A 1 1116 ? -45.495 -13.097 6.113 1 94.64 1116 PHE A C 1
ATOM 9231 O O . PHE A 1 1116 ? -44.551 -13.514 5.438 1 94.64 1116 PHE A O 1
ATOM 9238 N N . ILE A 1 1117 ? -46.789 -13.174 5.749 1 96.07 1117 ILE A N 1
ATOM 9239 C CA . ILE A 1 1117 ? -47.179 -13.783 4.483 1 96.07 1117 ILE A CA 1
ATOM 9240 C C . ILE A 1 1117 ? -46.561 -13.005 3.323 1 96.07 1117 ILE A C 1
ATOM 9242 O O . ILE A 1 1117 ? -45.958 -13.595 2.424 1 96.07 1117 ILE A O 1
ATOM 9246 N N . ALA A 1 1118 ? -46.694 -11.702 3.478 1 94.9 1118 ALA A N 1
ATOM 9247 C CA . ALA A 1 1118 ? -46.144 -10.847 2.429 1 94.9 1118 ALA A CA 1
ATOM 9248 C C . ALA A 1 1118 ? -44.619 -10.896 2.425 1 94.9 1118 ALA A C 1
ATOM 9250 O O . ALA A 1 1118 ? -43.993 -10.85 1.363 1 94.9 1118 ALA A O 1
ATOM 9251 N N . ASP A 1 1119 ? -44.071 -10.97 3.582 1 93.82 1119 ASP A N 1
ATOM 9252 C CA . ASP A 1 1119 ? -42.617 -10.973 3.705 1 93.82 1119 ASP A CA 1
ATOM 9253 C C . ASP A 1 1119 ? -42.016 -12.235 3.092 1 93.82 1119 ASP A C 1
ATOM 9255 O O . ASP A 1 1119 ? -40.972 -12.179 2.44 1 93.82 1119 ASP A O 1
ATOM 9259 N N . ALA A 1 1120 ? -42.592 -13.339 3.381 1 94.46 1120 ALA A N 1
ATOM 9260 C CA . ALA A 1 1120 ? -42.149 -14.583 2.757 1 94.46 1120 ALA A CA 1
ATOM 9261 C C . ALA A 1 1120 ? -42.255 -14.502 1.237 1 94.46 1120 ALA A C 1
ATOM 9263 O O . ALA A 1 1120 ? -41.397 -15.023 0.52 1 94.46 1120 ALA A O 1
ATOM 9264 N N . LEU A 1 1121 ? -43.351 -13.881 0.803 1 95 1121 LEU A N 1
ATOM 9265 C CA . LEU A 1 1121 ? -43.531 -13.699 -0.633 1 95 1121 LEU A CA 1
ATOM 9266 C C . LEU A 1 1121 ? -42.425 -12.824 -1.213 1 95 1121 LEU A C 1
ATOM 9268 O O . LEU A 1 1121 ? -41.887 -13.123 -2.282 1 95 1121 LEU A O 1
ATOM 9272 N N . LYS A 1 1122 ? -42.21 -11.772 -0.498 1 93.12 1122 LYS A N 1
ATOM 9273 C CA . LYS A 1 1122 ? -41.117 -10.903 -0.925 1 93.12 1122 LYS A CA 1
ATOM 9274 C C . LYS A 1 1122 ? -39.809 -11.682 -1.041 1 93.12 1122 LYS A C 1
ATOM 9276 O O . LYS A 1 1122 ? -39.055 -11.5 -1.999 1 93.12 1122 LYS A O 1
ATOM 9281 N N . ASP A 1 1123 ? -39.565 -12.521 -0.055 1 91.52 1123 ASP A N 1
ATOM 9282 C CA . ASP A 1 1123 ? -38.359 -13.344 -0.07 1 91.52 1123 ASP A CA 1
ATOM 9283 C C . ASP A 1 1123 ? -38.336 -14.263 -1.289 1 91.52 1123 ASP A C 1
ATOM 9285 O O . ASP A 1 1123 ? -37.299 -14.418 -1.937 1 91.52 1123 ASP A O 1
ATOM 9289 N N . PHE A 1 1124 ? -39.427 -14.898 -1.602 1 92.52 1124 PHE A N 1
ATOM 9290 C CA . PHE A 1 1124 ? -39.543 -15.784 -2.754 1 92.52 1124 PHE A CA 1
ATOM 9291 C C . PHE A 1 1124 ? -39.307 -15.018 -4.051 1 92.52 1124 PHE A C 1
ATOM 9293 O O . PHE A 1 1124 ? -38.621 -15.508 -4.951 1 92.52 1124 PHE A O 1
ATOM 9300 N N . LEU A 1 1125 ? -39.958 -13.86 -4.077 1 90.54 1125 LEU A N 1
ATOM 9301 C CA . LEU A 1 1125 ? -39.834 -13.044 -5.28 1 90.54 1125 LEU A CA 1
ATOM 9302 C C . LEU A 1 1125 ? -38.385 -12.624 -5.503 1 90.54 1125 LEU A C 1
ATOM 9304 O O . LEU A 1 1125 ? -37.947 -12.475 -6.647 1 90.54 1125 LEU A O 1
ATOM 9308 N N . LYS A 1 1126 ? -37.759 -12.526 -4.433 1 87.39 1126 LYS A N 1
ATOM 9309 C CA . LYS A 1 1126 ? -36.362 -12.107 -4.505 1 87.39 1126 LYS A CA 1
ATOM 9310 C C . LYS A 1 1126 ? -35.457 -13.274 -4.89 1 87.39 1126 LYS A C 1
ATOM 9312 O O . LYS A 1 1126 ? -34.524 -13.108 -5.678 1 87.39 1126 LYS A O 1
ATOM 9317 N N . HIS A 1 1127 ? -35.775 -14.504 -4.365 1 85.79 1127 HIS A N 1
ATOM 9318 C CA . HIS A 1 1127 ? -34.766 -15.555 -4.439 1 85.79 1127 HIS A CA 1
ATOM 9319 C C . HIS A 1 1127 ? -35.322 -16.806 -5.113 1 85.79 1127 HIS A C 1
ATOM 9321 O O . HIS A 1 1127 ? -34.561 -17.638 -5.612 1 85.79 1127 HIS A O 1
ATOM 9327 N N . GLY A 1 1128 ? -36.611 -17.005 -5.117 1 77.76 1128 GLY A N 1
ATOM 9328 C CA . GLY A 1 1128 ? -37.184 -18.314 -5.388 1 77.76 1128 GLY A CA 1
ATOM 9329 C C . GLY A 1 1128 ? -37.613 -18.49 -6.832 1 77.76 1128 GLY A C 1
ATOM 9330 O O . GLY A 1 1128 ? -37.813 -19.616 -7.294 1 77.76 1128 GLY A O 1
ATOM 9331 N N . HIS A 1 1129 ? -37.822 -17.315 -7.559 1 71.98 1129 HIS A N 1
ATOM 9332 C CA . HIS A 1 1129 ? -38.353 -17.474 -8.908 1 71.98 1129 HIS A CA 1
ATOM 9333 C C . HIS A 1 1129 ? -37.245 -17.806 -9.902 1 71.98 1129 HIS A C 1
ATOM 9335 O O . HIS A 1 1129 ? -36.066 -17.573 -9.624 1 71.98 1129 HIS A O 1
ATOM 9341 N N . SER A 1 1130 ? -37.64 -18.481 -10.94 1 66.72 1130 SER A N 1
ATOM 9342 C CA . SER A 1 1130 ? -36.723 -18.928 -11.984 1 66.72 1130 SER A CA 1
ATOM 9343 C C . SER A 1 1130 ? -36.177 -17.748 -12.781 1 66.72 1130 SER A C 1
ATOM 9345 O O . SER A 1 1130 ? -36.761 -16.663 -12.774 1 66.72 1130 SER A O 1
ATOM 9347 N N . ASP A 1 1131 ? -34.943 -17.695 -13.383 1 62.77 1131 ASP A N 1
ATOM 9348 C CA . ASP A 1 1131 ? -34.145 -16.676 -14.057 1 62.77 1131 ASP A CA 1
ATOM 9349 C C . ASP A 1 1131 ? -34.763 -16.293 -15.4 1 62.77 1131 ASP A C 1
ATOM 9351 O O . ASP A 1 1131 ? -34.187 -15.505 -16.152 1 62.77 1131 ASP A O 1
ATOM 9355 N N . ASN A 1 1132 ? -36.101 -16.782 -15.674 1 62.59 1132 ASN A N 1
ATOM 9356 C CA . ASN A 1 1132 ? -36.624 -16.521 -17.011 1 62.59 1132 ASN A CA 1
ATOM 9357 C C . ASN A 1 1132 ? -36.981 -15.049 -17.196 1 62.59 1132 ASN A C 1
ATOM 9359 O O . ASN A 1 1132 ? -37.206 -14.597 -18.32 1 62.59 1132 ASN A O 1
ATOM 9363 N N . PHE A 1 1133 ? -37.254 -14.388 -16.084 1 69.96 1133 PHE A N 1
ATOM 9364 C CA . PHE A 1 1133 ? -37.65 -12.988 -16.172 1 69.96 1133 PHE A CA 1
ATOM 9365 C C . PHE A 1 1133 ? -36.69 -12.103 -15.386 1 69.96 1133 PHE A C 1
ATOM 9367 O O . PHE A 1 1133 ? -36.117 -12.537 -14.384 1 69.96 1133 PHE A O 1
ATOM 9374 N N . SER A 1 1134 ? -36.454 -10.884 -16.005 1 72.05 1134 SER A N 1
ATOM 9375 C CA . SER A 1 1134 ? -35.729 -9.926 -15.178 1 72.05 1134 SER A CA 1
ATOM 9376 C C . SER A 1 1134 ? -36.478 -9.635 -13.882 1 72.05 1134 SER A C 1
ATOM 9378 O O . SER A 1 1134 ? -37.71 -9.61 -13.864 1 72.05 1134 SER A O 1
ATOM 9380 N N . SER A 1 1135 ? -35.888 -9.592 -12.736 1 76.04 1135 SER A N 1
ATOM 9381 C CA . SER A 1 1135 ? -36.48 -9.359 -11.423 1 76.04 1135 SER A CA 1
ATOM 9382 C C . SER A 1 1135 ? -37.378 -8.127 -11.433 1 76.04 1135 SER A C 1
ATOM 9384 O O . SER A 1 1135 ? -38.453 -8.131 -10.829 1 76.04 1135 SER A O 1
ATOM 9386 N N . GLU A 1 1136 ? -37.034 -7.069 -12.159 1 75.23 1136 GLU A N 1
ATOM 9387 C CA . GLU A 1 1136 ? -37.811 -5.833 -12.196 1 75.23 1136 GLU A CA 1
ATOM 9388 C C . GLU A 1 1136 ? -39.124 -6.029 -12.949 1 75.23 1136 GLU A C 1
ATOM 9390 O O . GLU A 1 1136 ? -40.178 -5.578 -12.497 1 75.23 1136 GLU A O 1
ATOM 9395 N N . TYR A 1 1137 ? -39.041 -6.677 -14.167 1 77.2 1137 TYR A N 1
ATOM 9396 C CA . TYR A 1 1137 ? -40.244 -6.976 -14.934 1 77.2 1137 TYR A CA 1
ATOM 9397 C C . TYR A 1 1137 ? -41.194 -7.861 -14.135 1 77.2 1137 TYR A C 1
ATOM 9399 O O . TYR A 1 1137 ? -42.401 -7.611 -14.097 1 77.2 1137 TYR A O 1
ATOM 9407 N N . PHE A 1 1138 ? -40.564 -8.833 -13.521 1 84.7 1138 PHE A N 1
ATOM 9408 C CA . PHE A 1 1138 ? -41.36 -9.761 -12.726 1 84.7 1138 PHE A CA 1
ATOM 9409 C C . PHE A 1 1138 ? -42.103 -9.024 -11.618 1 84.7 1138 PHE A C 1
ATOM 9411 O O . PHE A 1 1138 ? -43.315 -9.186 -11.462 1 84.7 1138 PHE A O 1
ATOM 9418 N N . LEU A 1 1139 ? -41.435 -8.192 -10.935 1 86.87 1139 LEU A N 1
ATOM 9419 C CA . LEU A 1 1139 ? -42.005 -7.474 -9.801 1 86.87 1139 LEU A CA 1
ATOM 9420 C C . LEU A 1 1139 ? -43.082 -6.497 -10.261 1 86.87 1139 LEU A C 1
ATOM 9422 O O . LEU A 1 1139 ? -44.131 -6.377 -9.624 1 86.87 1139 LEU A O 1
ATOM 9426 N N . ARG A 1 1140 ? -42.915 -5.832 -11.357 1 84.88 1140 ARG A N 1
ATOM 9427 C CA . ARG A 1 1140 ? -43.864 -4.854 -11.88 1 84.88 1140 ARG A CA 1
ATOM 9428 C C . ARG A 1 1140 ? -45.175 -5.523 -12.279 1 84.88 1140 ARG A C 1
ATOM 9430 O O . ARG A 1 1140 ? -46.25 -5.1 -11.848 1 84.88 1140 ARG A O 1
ATOM 9437 N N . GLU A 1 1141 ? -45.028 -6.602 -13.08 1 87.87 1141 GLU A N 1
ATOM 9438 C CA . GLU A 1 1141 ? -46.217 -7.32 -13.53 1 87.87 1141 GLU A CA 1
ATOM 9439 C C . GLU A 1 1141 ? -46.979 -7.92 -12.352 1 87.87 1141 GLU A C 1
ATOM 9441 O O . GLU A 1 1141 ? -48.212 -7.899 -12.328 1 87.87 1141 GLU A O 1
ATOM 9446 N N . PHE A 1 1142 ? -46.164 -8.357 -11.461 1 91.43 1142 PHE A N 1
ATOM 9447 C CA . PHE A 1 1142 ? -46.755 -8.989 -10.287 1 91.43 1142 PHE A CA 1
ATOM 9448 C C . PHE A 1 1142 ? -47.536 -7.974 -9.461 1 91.43 1142 PHE A C 1
ATOM 9450 O O . PHE A 1 1142 ? -48.699 -8.203 -9.123 1 91.43 1142 PHE A O 1
ATOM 9457 N N . VAL A 1 1143 ? -46.979 -6.842 -9.156 1 91.8 1143 VAL A N 1
ATOM 9458 C CA . VAL A 1 1143 ? -47.591 -5.847 -8.282 1 91.8 1143 VAL A CA 1
ATOM 9459 C C . VAL A 1 1143 ? -48.769 -5.187 -8.996 1 91.8 1143 VAL A C 1
ATOM 9461 O O . VAL A 1 1143 ? -49.81 -4.932 -8.384 1 91.8 1143 VAL A O 1
ATOM 9464 N N . GLU A 1 1144 ? -48.704 -4.87 -10.288 1 90.88 1144 GLU A N 1
ATOM 9465 C CA . GLU A 1 1144 ? -49.786 -4.278 -11.069 1 90.88 1144 GLU A CA 1
ATOM 9466 C C . GLU A 1 1144 ? -51.006 -5.194 -11.104 1 90.88 1144 GLU A C 1
ATOM 9468 O O . GLU A 1 1144 ? -52.131 -4.747 -10.874 1 90.88 1144 GLU A O 1
ATOM 9473 N N . THR A 1 1145 ? -50.753 -6.498 -11.334 1 93.53 1145 THR A N 1
ATOM 9474 C CA . THR A 1 1145 ? -51.85 -7.457 -11.399 1 93.53 1145 THR A CA 1
ATOM 9475 C C . THR A 1 1145 ? -52.502 -7.627 -10.03 1 93.53 1145 THR A C 1
ATOM 9477 O O . THR A 1 1145 ? -53.729 -7.688 -9.925 1 93.53 1145 THR A O 1
ATOM 9480 N N . LEU A 1 1146 ? -51.653 -7.65 -9.045 1 93.31 1146 LEU A N 1
ATOM 9481 C CA . LEU A 1 1146 ? -52.184 -7.801 -7.695 1 93.31 1146 LEU A CA 1
ATOM 9482 C C . LEU A 1 1146 ? -53.057 -6.608 -7.318 1 93.31 1146 LEU A C 1
ATOM 9484 O O . LEU A 1 1146 ? -54.093 -6.773 -6.67 1 93.31 1146 LEU A O 1
ATOM 9488 N N . SER A 1 1147 ? -52.696 -5.411 -7.664 1 91.71 1147 SER A N 1
ATOM 9489 C CA . SER A 1 1147 ? -53.452 -4.201 -7.356 1 91.71 1147 SER A CA 1
ATOM 9490 C C . SER A 1 1147 ? -54.776 -4.169 -8.111 1 91.71 1147 SER A C 1
ATOM 9492 O O . SER A 1 1147 ? -55.749 -3.573 -7.644 1 91.71 1147 SER A O 1
ATOM 9494 N N . GLU A 1 1148 ? -54.936 -4.832 -9.204 1 91.08 1148 GLU A N 1
ATOM 9495 C CA . GLU A 1 1148 ? -56.135 -4.851 -10.037 1 91.08 1148 GLU A CA 1
ATOM 9496 C C . GLU A 1 1148 ? -57.179 -5.814 -9.479 1 91.08 1148 GLU A C 1
ATOM 9498 O O . GLU A 1 1148 ? -58.367 -5.694 -9.784 1 91.08 1148 GLU A O 1
ATOM 9503 N N . LEU A 1 1149 ? -56.739 -6.783 -8.704 1 92.49 1149 LEU A N 1
ATOM 9504 C CA . LEU A 1 1149 ? -57.681 -7.747 -8.144 1 92.49 1149 LEU A CA 1
ATOM 9505 C C . LEU A 1 1149 ? -58.662 -7.062 -7.198 1 92.49 1149 LEU A C 1
ATOM 9507 O O . LEU A 1 1149 ? -59.776 -7.548 -6.994 1 92.49 1149 LEU A O 1
ATOM 9511 N N . GLY A 1 1150 ? -58.29 -5.9 -6.525 1 84.51 1150 GLY A N 1
ATOM 9512 C CA . GLY A 1 1150 ? -59.19 -5.002 -5.819 1 84.51 1150 GLY A CA 1
ATOM 9513 C C . GLY A 1 1150 ? -59.542 -5.484 -4.424 1 84.51 1150 GLY A C 1
ATOM 9514 O O . GLY A 1 1150 ? -60.308 -4.832 -3.712 1 84.51 1150 GLY A O 1
ATOM 9515 N N . THR A 1 1151 ? -59.163 -6.754 -3.969 1 91.55 1151 THR A N 1
ATOM 9516 C CA . THR A 1 1151 ? -59.426 -7.182 -2.599 1 91.55 1151 THR A CA 1
ATOM 9517 C C . THR A 1 1151 ? -58.495 -6.47 -1.622 1 91.55 1151 THR A C 1
ATOM 9519 O O . THR A 1 1151 ? -57.426 -5.995 -2.009 1 91.55 1151 THR A O 1
ATOM 9522 N N . VAL A 1 1152 ? -58.905 -6.36 -0.428 1 93.3 1152 VAL A N 1
ATOM 9523 C CA . VAL A 1 1152 ? -58.132 -5.653 0.588 1 93.3 1152 VAL A CA 1
ATOM 9524 C C . VAL A 1 1152 ? -56.781 -6.338 0.779 1 93.3 1152 VAL A C 1
ATOM 9526 O O . VAL A 1 1152 ? -55.747 -5.671 0.867 1 93.3 1152 VAL A O 1
ATOM 9529 N N . GLU A 1 1153 ? -56.778 -7.685 0.715 1 94.06 1153 GLU A N 1
ATOM 9530 C CA . GLU A 1 1153 ? -55.562 -8.459 0.943 1 94.06 1153 GLU A CA 1
ATOM 9531 C C . GLU A 1 1153 ? -54.578 -8.294 -0.212 1 94.06 1153 GLU A C 1
ATOM 9533 O O . GLU A 1 1153 ? -53.373 -8.152 0.008 1 94.06 1153 GLU A O 1
ATOM 9538 N N . ALA A 1 1154 ? -55.121 -8.256 -1.358 1 94.32 1154 ALA A N 1
ATOM 9539 C CA . ALA A 1 1154 ? -54.282 -8.087 -2.542 1 94.32 1154 ALA A CA 1
ATOM 9540 C C . ALA A 1 1154 ? -53.674 -6.688 -2.588 1 94.32 1154 ALA A C 1
ATOM 9542 O O . ALA A 1 1154 ? -52.487 -6.53 -2.883 1 94.32 1154 ALA A O 1
ATOM 9543 N N . SER A 1 1155 ? -54.55 -5.725 -2.219 1 94.16 1155 SER A N 1
ATOM 9544 C CA . SER A 1 1155 ? -54.076 -4.345 -2.234 1 94.16 1155 SER A CA 1
ATOM 9545 C C . SER A 1 1155 ? -53.004 -4.117 -1.174 1 94.16 1155 SER A C 1
ATOM 9547 O O . SER A 1 1155 ? -52.018 -3.42 -1.421 1 94.16 1155 SER A O 1
ATOM 9549 N N . TYR A 1 1156 ? -53.224 -4.679 -0.043 1 94.38 1156 TYR A N 1
ATOM 9550 C CA . TYR A 1 1156 ? -52.249 -4.566 1.036 1 94.38 1156 TYR A CA 1
ATOM 9551 C C . TYR A 1 1156 ? -50.918 -5.191 0.636 1 94.38 1156 TYR A C 1
ATOM 9553 O O . TYR A 1 1156 ? -49.858 -4.594 0.84 1 94.38 1156 TYR A O 1
ATOM 9561 N N . THR A 1 1157 ? -50.975 -6.38 0.072 1 94.78 1157 THR A N 1
ATOM 9562 C CA . THR A 1 1157 ? -49.77 -7.091 -0.34 1 94.78 1157 THR A CA 1
ATOM 9563 C C . THR A 1 1157 ? -49.046 -6.333 -1.449 1 94.78 1157 THR A C 1
ATOM 9565 O O . THR A 1 1157 ? -47.817 -6.25 -1.451 1 94.78 1157 THR A O 1
ATOM 9568 N N . ALA A 1 1158 ? -49.842 -5.762 -2.316 1 93.72 1158 ALA A N 1
ATOM 9569 C CA . ALA A 1 1158 ? -49.25 -4.955 -3.379 1 93.72 1158 ALA A CA 1
ATOM 9570 C C . ALA A 1 1158 ? -48.463 -3.781 -2.803 1 93.72 1158 ALA A C 1
ATOM 9572 O O . ALA A 1 1158 ? -47.341 -3.507 -3.234 1 93.72 1158 ALA A O 1
ATOM 9573 N N . ALA A 1 1159 ? -49.093 -3.166 -1.851 1 92.41 1159 ALA A N 1
ATOM 9574 C CA . ALA A 1 1159 ? -48.429 -2.035 -1.207 1 92.41 1159 ALA A CA 1
ATOM 9575 C C . ALA A 1 1159 ? -47.125 -2.469 -0.544 1 92.41 1159 ALA A C 1
ATOM 9577 O O . ALA A 1 1159 ? -46.124 -1.75 -0.598 1 92.41 1159 ALA A O 1
ATOM 9578 N N . GLN A 1 1160 ? -47.119 -3.684 0.069 1 92.37 1160 GLN A N 1
ATOM 9579 C CA . GLN A 1 1160 ? -45.931 -4.201 0.741 1 92.37 1160 GLN A CA 1
ATOM 9580 C C . GLN A 1 1160 ? -44.818 -4.498 -0.261 1 92.37 1160 GLN A C 1
ATOM 9582 O O . GLN A 1 1160 ? -43.652 -4.182 -0.014 1 92.37 1160 GLN A O 1
ATOM 9587 N N . VAL A 1 1161 ? -45.184 -5.039 -1.314 1 91.18 1161 VAL A N 1
ATOM 9588 C CA . VAL A 1 1161 ? -44.213 -5.464 -2.317 1 91.18 1161 VAL A CA 1
ATOM 9589 C C . VAL A 1 1161 ? -43.585 -4.24 -2.979 1 91.18 1161 VAL A C 1
ATOM 9591 O O . VAL A 1 1161 ? -42.444 -4.295 -3.445 1 91.18 1161 VAL A O 1
ATOM 9594 N N . LEU A 1 1162 ? -44.347 -3.136 -2.972 1 88.06 1162 LEU A N 1
ATOM 9595 C CA . LEU A 1 1162 ? -43.839 -1.899 -3.557 1 88.06 1162 LEU A CA 1
ATOM 9596 C C . LEU A 1 1162 ? -42.552 -1.46 -2.867 1 88.06 1162 LEU A C 1
ATOM 9598 O O . LEU A 1 1162 ? -41.741 -0.742 -3.455 1 88.06 1162 LEU A O 1
ATOM 9602 N N . PHE A 1 1163 ? -42.423 -1.952 -1.643 1 84.87 1163 PHE A N 1
ATOM 9603 C CA . PHE A 1 1163 ? -41.237 -1.583 -0.88 1 84.87 1163 PHE A CA 1
ATOM 9604 C C . PHE A 1 1163 ? -39.985 -2.197 -1.494 1 84.87 1163 PHE A C 1
ATOM 9606 O O . PHE A 1 1163 ? -38.869 -1.752 -1.218 1 84.87 1163 PHE A O 1
ATOM 9613 N N . LEU A 1 1164 ? -40.116 -3.27 -2.252 1 83.85 1164 LEU A N 1
ATOM 9614 C CA . LEU A 1 1164 ? -38.976 -3.926 -2.882 1 83.85 1164 LEU A CA 1
ATOM 9615 C C . LEU A 1 1164 ? -38.406 -3.066 -4.005 1 83.85 1164 LEU A C 1
ATOM 9617 O O . LEU A 1 1164 ? -37.254 -3.245 -4.406 1 83.85 1164 LEU A O 1
ATOM 9621 N N . PHE A 1 1165 ? -39.259 -2.127 -4.529 1 73.14 1165 PHE A N 1
ATOM 9622 C CA . PHE A 1 1165 ? -38.799 -1.299 -5.638 1 73.14 1165 PHE A CA 1
ATOM 9623 C C . PHE A 1 1165 ? -37.83 -0.229 -5.15 1 73.14 1165 PHE A C 1
ATOM 9625 O O . PHE A 1 1165 ? -38.051 0.385 -4.105 1 73.14 1165 PHE A O 1
ATOM 9632 N N . SER A 1 1166 ? -36.438 -0.338 -5.57 1 58.4 1166 SER A N 1
ATOM 9633 C CA . SER A 1 1166 ? -35.42 0.638 -5.193 1 58.4 1166 SER A CA 1
ATOM 9634 C C . SER A 1 1166 ? -35.828 2.049 -5.603 1 58.4 1166 SER A C 1
ATOM 9636 O O . SER A 1 1166 ? -36.533 2.233 -6.597 1 58.4 1166 SER A O 1
ATOM 9638 N N . LYS A 1 1167 ? -35.638 3.089 -4.852 1 50.66 1167 LYS A N 1
ATOM 9639 C CA . LYS A 1 1167 ? -35.869 4.513 -5.077 1 50.66 1167 LYS A CA 1
ATOM 9640 C C . LYS A 1 1167 ? -35.381 4.938 -6.459 1 50.66 1167 LYS A C 1
ATOM 9642 O O . LYS A 1 1167 ? -35.93 5.865 -7.059 1 50.66 1167 LYS A O 1
ATOM 9647 N N . GLU A 1 1168 ? -34.33 4.246 -6.963 1 46.92 1168 GLU A N 1
ATOM 9648 C CA . GLU A 1 1168 ? -33.687 4.629 -8.217 1 46.92 1168 GLU A CA 1
ATOM 9649 C C . GLU A 1 1168 ? -34.49 4.144 -9.42 1 46.92 1168 GLU A C 1
ATOM 9651 O O . GLU A 1 1168 ? -34.164 4.471 -10.563 1 46.92 1168 GLU A O 1
ATOM 9656 N N . SER A 1 1169 ? -35.365 3.099 -9.304 1 46.48 1169 SER A N 1
ATOM 9657 C CA . SER A 1 1169 ? -36.084 2.569 -10.458 1 46.48 1169 SER A CA 1
ATOM 9658 C C . SER A 1 1169 ? -37.003 3.622 -11.068 1 46.48 1169 SER A C 1
ATOM 9660 O O . SER A 1 1169 ? -37.573 4.446 -10.35 1 46.48 1169 SER A O 1
ATOM 9662 N N . GLY A 1 1170 ? -36.868 4.147 -12.225 1 42.74 1170 GLY A N 1
ATOM 9663 C CA . GLY A 1 1170 ? -37.664 5.089 -12.996 1 42.74 1170 GLY A CA 1
ATOM 9664 C C . GLY A 1 1170 ? -39.073 5.257 -12.461 1 42.74 1170 GLY A C 1
ATOM 9665 O O . GLY A 1 1170 ? -39.778 4.272 -12.232 1 42.74 1170 GLY A O 1
ATOM 9666 N N . ALA A 1 1171 ? -39.351 6.343 -11.649 1 47.64 1171 ALA A N 1
ATOM 9667 C CA . ALA A 1 1171 ? -40.469 6.967 -10.946 1 47.64 1171 ALA A CA 1
ATOM 9668 C C . ALA A 1 1171 ? -41.801 6.585 -11.585 1 47.64 1171 ALA A C 1
ATOM 9670 O O . ALA A 1 1171 ? -42.807 6.427 -10.89 1 47.64 1171 ALA A O 1
ATOM 9671 N N . ASN A 1 1172 ? -41.697 6.252 -12.913 1 54.39 1172 ASN A N 1
ATOM 9672 C CA . ASN A 1 1172 ? -42.982 6.303 -13.601 1 54.39 1172 ASN A CA 1
ATOM 9673 C C . ASN A 1 1172 ? -43.734 4.981 -13.482 1 54.39 1172 ASN A C 1
ATOM 9675 O O . ASN A 1 1172 ? -44.96 4.945 -13.606 1 54.39 1172 ASN A O 1
ATOM 9679 N N . CYS A 1 1173 ? -42.946 3.856 -13.235 1 57.28 1173 CYS A N 1
ATOM 9680 C CA . CYS A 1 1173 ? -43.631 2.604 -13.536 1 57.28 1173 CYS A CA 1
ATOM 9681 C C . CYS A 1 1173 ? -44.607 2.235 -12.426 1 57.28 1173 CYS A C 1
ATOM 9683 O O . CYS A 1 1173 ? -45.594 1.539 -12.667 1 57.28 1173 CYS A O 1
ATOM 9685 N N . HIS A 1 1174 ? -44.424 2.734 -11.22 1 70.53 1174 HIS A N 1
ATOM 9686 C CA . HIS A 1 1174 ? -45.355 2.227 -10.217 1 70.53 1174 HIS A CA 1
ATOM 9687 C C . HIS A 1 1174 ? -46.397 3.279 -9.852 1 70.53 1174 HIS A C 1
ATOM 9689 O O . HIS A 1 1174 ? -47.234 3.051 -8.976 1 70.53 1174 HIS A O 1
ATOM 9695 N N . LEU A 1 1175 ? -46.366 4.329 -10.664 1 75.8 1175 LEU A N 1
ATOM 9696 C CA . LEU A 1 1175 ? -47.27 5.442 -10.397 1 75.8 1175 LEU A CA 1
ATOM 9697 C C . LEU A 1 1175 ? -48.724 5.012 -10.561 1 75.8 1175 LEU A C 1
ATOM 9699 O O . LEU A 1 1175 ? -49.573 5.351 -9.733 1 75.8 1175 LEU A O 1
ATOM 9703 N N . PRO A 1 1176 ? -48.861 4.223 -11.609 1 77.35 1176 PRO A N 1
ATOM 9704 C CA . PRO A 1 1176 ? -50.26 3.811 -11.746 1 77.35 1176 PRO A CA 1
ATOM 9705 C C . PRO A 1 1176 ? -50.747 2.975 -10.565 1 77.35 1176 PRO A C 1
ATOM 9707 O O . PRO A 1 1176 ? -51.898 3.109 -10.143 1 77.35 1176 PRO A O 1
ATOM 9710 N N . VAL A 1 1177 ? -49.8 2.205 -10.023 1 86.96 1177 VAL A N 1
ATOM 9711 C CA . VAL A 1 1177 ? -50.156 1.357 -8.891 1 86.96 1177 VAL A CA 1
ATOM 9712 C C . VAL A 1 1177 ? -50.365 2.216 -7.646 1 86.96 1177 VAL A C 1
ATOM 9714 O O . VAL A 1 1177 ? -51.332 2.023 -6.906 1 86.96 1177 VAL A O 1
ATOM 9717 N N . LEU A 1 1178 ? -49.589 3.193 -7.495 1 86.37 1178 LEU A N 1
ATOM 9718 C CA . LEU A 1 1178 ? -49.701 4.081 -6.344 1 86.37 1178 LEU A CA 1
ATOM 9719 C C . LEU A 1 1178 ? -50.992 4.89 -6.405 1 86.37 1178 LEU A C 1
ATOM 9721 O O . LEU A 1 1178 ? -51.667 5.068 -5.389 1 86.37 1178 LEU A O 1
ATOM 9725 N N . ARG A 1 1179 ? -51.352 5.302 -7.598 1 84.43 1179 ARG A N 1
ATOM 9726 C CA . ARG A 1 1179 ? -52.579 6.073 -7.77 1 84.43 1179 ARG A CA 1
ATOM 9727 C C . ARG A 1 1179 ? -53.807 5.225 -7.458 1 84.43 1179 ARG A C 1
ATOM 9729 O O . ARG A 1 1179 ? -54.744 5.694 -6.809 1 84.43 1179 ARG A O 1
ATOM 9736 N N . LYS A 1 1180 ? -53.707 4.053 -7.826 1 88.63 1180 LYS A N 1
ATOM 9737 C CA . LYS A 1 1180 ? -54.826 3.148 -7.576 1 88.63 1180 LYS A CA 1
ATOM 9738 C C . LYS A 1 1180 ? -54.952 2.826 -6.09 1 88.63 1180 LYS A C 1
ATOM 9740 O O . LYS A 1 1180 ? -56.054 2.84 -5.538 1 88.63 1180 LYS A O 1
ATOM 9745 N N . LEU A 1 1181 ? -53.835 2.621 -5.486 1 91.13 1181 LEU A N 1
ATOM 9746 C CA . LEU A 1 1181 ? -53.839 2.268 -4.071 1 91.13 1181 LEU A CA 1
ATOM 9747 C C . LEU A 1 1181 ? -54.226 3.468 -3.213 1 91.13 1181 LEU A C 1
ATOM 9749 O O . LEU A 1 1181 ? -54.805 3.307 -2.137 1 91.13 1181 LEU A O 1
ATOM 9753 N N . ALA A 1 1182 ? -53.936 4.621 -3.735 1 87.87 1182 ALA A N 1
ATOM 9754 C CA . ALA A 1 1182 ? -54.246 5.843 -2.998 1 87.87 1182 ALA A CA 1
ATOM 9755 C C . ALA A 1 1182 ? -55.752 6.08 -2.937 1 87.87 1182 ALA A C 1
ATOM 9757 O O . ALA A 1 1182 ? -56.243 6.772 -2.042 1 87.87 1182 ALA A O 1
ATOM 9758 N N . LYS A 1 1183 ? -56.482 5.49 -3.827 1 86.96 1183 LYS A N 1
ATOM 9759 C CA . LYS A 1 1183 ? -57.93 5.66 -3.888 1 86.96 1183 LYS A CA 1
ATOM 9760 C C . LYS A 1 1183 ? -58.635 4.738 -2.898 1 86.96 1183 LYS A C 1
ATOM 9762 O O . LYS A 1 1183 ? -59.821 4.914 -2.613 1 86.96 1183 LYS A O 1
ATOM 9767 N N . THR A 1 1184 ? -57.871 3.801 -2.339 1 88.7 1184 THR A N 1
ATOM 9768 C CA . THR A 1 1184 ? -58.462 2.889 -1.365 1 88.7 1184 THR A CA 1
ATOM 9769 C C . THR A 1 1184 ? -58.699 3.599 -0.035 1 88.7 1184 THR A C 1
ATOM 9771 O O . THR A 1 1184 ? -57.846 4.356 0.431 1 88.7 1184 THR A O 1
ATOM 9774 N N . GLU A 1 1185 ? -59.807 3.415 0.546 1 87.77 1185 GLU A N 1
ATOM 9775 C CA . GLU A 1 1185 ? -60.182 4.123 1.767 1 87.77 1185 GLU A CA 1
ATOM 9776 C C . GLU A 1 1185 ? -59.783 3.33 3.008 1 87.77 1185 GLU A C 1
ATOM 9778 O O . GLU A 1 1185 ? -59.969 3.796 4.135 1 87.77 1185 GLU A O 1
ATOM 9783 N N . HIS A 1 1186 ? -59.188 2.267 2.823 1 93.07 1186 HIS A N 1
ATOM 9784 C CA . HIS A 1 1186 ? -58.774 1.465 3.968 1 93.07 1186 HIS A CA 1
ATOM 9785 C C . HIS A 1 1186 ? -57.593 2.104 4.69 1 93.07 1186 HIS A C 1
ATOM 9787 O O . HIS A 1 1186 ? -56.564 2.391 4.074 1 93.07 1186 HIS A O 1
ATOM 9793 N N . PRO A 1 1187 ? -57.649 2.362 5.943 1 94.38 1187 PRO A N 1
ATOM 9794 C CA . PRO A 1 1187 ? -56.656 3.14 6.688 1 94.38 1187 PRO A CA 1
ATOM 9795 C C . PRO A 1 1187 ? -55.245 2.57 6.562 1 94.38 1187 PRO A C 1
ATOM 9797 O O . PRO A 1 1187 ? -54.28 3.325 6.419 1 94.38 1187 PRO A O 1
ATOM 9800 N N . ALA A 1 1188 ? -55.092 1.233 6.609 1 94.67 1188 ALA A N 1
ATOM 9801 C CA . ALA A 1 1188 ? -53.775 0.605 6.545 1 94.67 1188 ALA A CA 1
ATOM 9802 C C . ALA A 1 1188 ? -53.117 0.848 5.19 1 94.67 1188 ALA A C 1
ATOM 9804 O O . ALA A 1 1188 ? -51.928 1.165 5.118 1 94.67 1188 ALA A O 1
ATOM 9805 N N . ILE A 1 1189 ? -53.872 0.81 4.115 1 94.53 1189 ILE A N 1
ATOM 9806 C CA . ILE A 1 1189 ? -53.35 0.966 2.762 1 94.53 1189 ILE A CA 1
ATOM 9807 C C . ILE A 1 1189 ? -53.019 2.434 2.503 1 94.53 1189 ILE A C 1
ATOM 9809 O O . ILE A 1 1189 ? -51.949 2.752 1.977 1 94.53 1189 ILE A O 1
ATOM 9813 N N . LYS A 1 1190 ? -53.92 3.284 2.977 1 93.01 1190 LYS A N 1
ATOM 9814 C CA . LYS A 1 1190 ? -53.69 4.716 2.808 1 93.01 1190 LYS A CA 1
ATOM 9815 C C . LYS A 1 1190 ? -52.416 5.157 3.523 1 93.01 1190 LYS A C 1
ATOM 9817 O O . LYS A 1 1190 ? -51.609 5.902 2.962 1 93.01 1190 LYS A O 1
ATOM 9822 N N . SER A 1 1191 ? -52.294 4.726 4.676 1 94.12 1191 SER A N 1
ATOM 9823 C CA . SER A 1 1191 ? -51.122 5.087 5.467 1 94.12 1191 SER A CA 1
ATOM 9824 C C . SER A 1 1191 ? -49.839 4.576 4.819 1 94.12 1191 SER A C 1
ATOM 9826 O O . SER A 1 1191 ? -48.82 5.27 4.815 1 94.12 1191 SER A O 1
ATOM 9828 N N . LEU A 1 1192 ? -49.856 3.388 4.272 1 92.85 1192 LEU A N 1
ATOM 9829 C CA . LEU A 1 1192 ? -48.686 2.798 3.631 1 92.85 1192 LEU A CA 1
ATOM 9830 C C . LEU A 1 1192 ? -48.311 3.568 2.369 1 92.85 1192 LEU A C 1
ATOM 9832 O O . LEU A 1 1192 ? -47.13 3.818 2.117 1 92.85 1192 LEU A O 1
ATOM 9836 N N . VAL A 1 1193 ? -49.326 3.95 1.655 1 90.59 1193 VAL A N 1
ATOM 9837 C CA . VAL A 1 1193 ? -49.098 4.687 0.416 1 90.59 1193 VAL A CA 1
ATOM 9838 C C . VAL A 1 1193 ? -48.465 6.041 0.728 1 90.59 1193 VAL A C 1
ATOM 9840 O O . VAL A 1 1193 ? -47.502 6.448 0.075 1 90.59 1193 VAL A O 1
ATOM 9843 N N . ASN A 1 1194 ? -49.044 6.704 1.722 1 89.06 1194 ASN A N 1
ATOM 9844 C CA . ASN A 1 1194 ? -48.489 7.991 2.129 1 89.06 1194 ASN A CA 1
ATOM 9845 C C . ASN A 1 1194 ? -47.05 7.85 2.619 1 89.06 1194 ASN A C 1
ATOM 9847 O O . ASN A 1 1194 ? -46.244 8.769 2.463 1 89.06 1194 ASN A O 1
ATOM 9851 N N . HIS A 1 1195 ? -46.769 6.741 3.205 1 89.95 1195 HIS A N 1
ATOM 9852 C CA . HIS A 1 1195 ? -45.424 6.478 3.703 1 89.95 1195 HIS A CA 1
ATOM 9853 C C . HIS A 1 1195 ? -44.437 6.297 2.554 1 89.95 1195 HIS A C 1
ATOM 9855 O O . HIS A 1 1195 ? -43.272 6.687 2.664 1 89.95 1195 HIS A O 1
ATOM 9861 N N . ILE A 1 1196 ? -44.948 5.791 1.526 1 87.41 1196 ILE A N 1
ATOM 9862 C CA . ILE A 1 1196 ? -44.1 5.553 0.364 1 87.41 1196 ILE A CA 1
ATOM 9863 C C . ILE A 1 1196 ? -43.853 6.867 -0.373 1 87.41 1196 ILE A C 1
ATOM 9865 O O . ILE A 1 1196 ? -42.752 7.108 -0.874 1 87.41 1196 ILE A O 1
ATOM 9869 N N . GLN A 1 1197 ? -44.903 7.742 -0.358 1 80.31 1197 GLN A N 1
ATOM 9870 C CA . GLN A 1 1197 ? -44.821 9.025 -1.05 1 80.31 1197 GLN A CA 1
ATOM 9871 C C . GLN A 1 1197 ? -44.058 10.051 -0.218 1 80.31 1197 GLN A C 1
ATOM 9873 O O . GLN A 1 1197 ? -44.62 10.662 0.694 1 80.31 1197 GLN A O 1
ATOM 9878 N N . LYS A 1 1198 ? -42.769 10.122 -0.278 1 76.2 1198 LYS A N 1
ATOM 9879 C CA . LYS A 1 1198 ? -41.973 11.104 0.452 1 76.2 1198 LYS A CA 1
ATOM 9880 C C . LYS A 1 1198 ? -40.996 11.82 -0.476 1 76.2 1198 LYS A C 1
ATOM 9882 O O . LYS A 1 1198 ? -40.624 11.287 -1.524 1 76.2 1198 LYS A O 1
ATOM 9887 N N . MET B 1 1 ? 54.454 38.716 -17.8 1 30.52 1 MET B N 1
ATOM 9888 C CA . MET B 1 1 ? 54.018 39.947 -18.452 1 30.52 1 MET B CA 1
ATOM 9889 C C . MET B 1 1 ? 52.504 39.956 -18.64 1 30.52 1 MET B C 1
ATOM 9891 O O . MET B 1 1 ? 51.853 40.978 -18.417 1 30.52 1 MET B O 1
ATOM 9895 N N . GLU B 1 2 ? 51.993 38.736 -19.234 1 30.13 2 GLU B N 1
ATOM 9896 C CA . GLU B 1 2 ? 50.54 38.691 -19.371 1 30.13 2 GLU B CA 1
ATOM 9897 C C . GLU B 1 2 ? 49.861 38.56 -18.01 1 30.13 2 GLU B C 1
ATOM 9899 O O . GLU B 1 2 ? 48.768 39.091 -17.803 1 30.13 2 GLU B O 1
ATOM 9904 N N . GLU B 1 3 ? 50.468 37.849 -17.046 1 32.05 3 GLU B N 1
ATOM 9905 C CA . GLU B 1 3 ? 49.926 37.768 -15.693 1 32.05 3 GLU B CA 1
ATOM 9906 C C . GLU B 1 3 ? 49.942 39.131 -15.009 1 32.05 3 GLU B C 1
ATOM 9908 O O . GLU B 1 3 ? 49.042 39.452 -14.231 1 32.05 3 GLU B O 1
ATOM 9913 N N . GLU B 1 4 ? 51.013 39.979 -15.23 1 35.98 4 GLU B N 1
ATOM 9914 C CA . GLU B 1 4 ? 51.133 41.306 -14.633 1 35.98 4 GLU B CA 1
ATOM 9915 C C . GLU B 1 4 ? 50.122 42.276 -15.238 1 35.98 4 GLU B C 1
ATOM 9917 O O . GLU B 1 4 ? 49.623 43.169 -14.551 1 35.98 4 GLU B O 1
ATOM 9922 N N . GLN B 1 5 ? 49.893 42.206 -16.538 1 35.57 5 GLN B N 1
ATOM 9923 C CA . GLN B 1 5 ? 48.935 43.093 -17.19 1 35.57 5 GLN B CA 1
ATOM 9924 C C . GLN B 1 5 ? 47.507 42.778 -16.753 1 35.57 5 GLN B C 1
ATOM 9926 O O . GLN B 1 5 ? 46.65 43.664 -16.729 1 35.57 5 GLN B O 1
ATOM 9931 N N . VAL B 1 6 ? 47.228 41.501 -16.546 1 35.62 6 VAL B N 1
ATOM 9932 C CA . VAL B 1 6 ? 45.906 41.143 -16.044 1 35.62 6 VAL B CA 1
ATOM 9933 C C . VAL B 1 6 ? 45.745 41.641 -14.609 1 35.62 6 VAL B C 1
ATOM 9935 O O . VAL B 1 6 ? 44.635 41.965 -14.179 1 35.62 6 VAL B O 1
ATOM 9938 N N . LYS B 1 7 ? 46.75 41.776 -13.833 1 41.2 7 LYS B N 1
ATOM 9939 C CA . LYS B 1 7 ? 46.773 42.327 -12.481 1 41.2 7 LYS B CA 1
ATOM 9940 C C . LYS B 1 7 ? 46.506 43.829 -12.495 1 41.2 7 LYS B C 1
ATOM 9942 O O . LYS B 1 7 ? 45.811 44.35 -11.62 1 41.2 7 LYS B O 1
ATOM 9947 N N . GLU B 1 8 ? 47.251 44.548 -13.324 1 37.95 8 GLU B N 1
ATOM 9948 C CA . GLU B 1 8 ? 47.071 45.987 -13.492 1 37.95 8 GLU B CA 1
ATOM 9949 C C . GLU B 1 8 ? 45.689 46.308 -14.052 1 37.95 8 GLU B C 1
ATOM 9951 O O . GLU B 1 8 ? 45.086 47.32 -13.69 1 37.95 8 GLU B O 1
ATOM 9956 N N . ASN B 1 9 ? 45.2 45.536 -14.983 1 37.48 9 ASN B N 1
ATOM 9957 C CA . ASN B 1 9 ? 43.881 45.753 -15.568 1 37.48 9 ASN B CA 1
ATOM 9958 C C . ASN B 1 9 ? 42.768 45.372 -14.596 1 37.48 9 ASN B C 1
ATOM 9960 O O . ASN B 1 9 ? 41.671 45.93 -14.653 1 37.48 9 ASN B O 1
ATOM 9964 N N . SER B 1 10 ? 42.944 44.346 -13.802 1 41.95 10 SER B N 1
ATOM 9965 C CA . SER B 1 10 ? 41.928 44.068 -12.792 1 41.95 10 SER B CA 1
ATOM 9966 C C . SER B 1 10 ? 41.892 45.16 -11.729 1 41.95 10 SER B C 1
ATOM 9968 O O . SER B 1 10 ? 40.883 45.332 -11.041 1 41.95 10 SER B O 1
ATOM 9970 N N . LYS B 1 11 ? 42.959 45.699 -11.242 1 49.57 11 LYS B N 1
ATOM 9971 C CA . LYS B 1 11 ? 43.081 46.832 -10.329 1 49.57 11 LYS B CA 1
ATOM 9972 C C . LYS B 1 11 ? 42.458 48.09 -10.928 1 49.57 11 LYS B C 1
ATOM 9974 O O . LYS B 1 11 ? 42.022 48.981 -10.198 1 49.57 11 LYS B O 1
ATOM 9979 N N . ILE B 1 12 ? 42.515 48.304 -12.141 1 48.07 12 ILE B N 1
ATOM 9980 C CA . ILE B 1 12 ? 41.944 49.422 -12.885 1 48.07 12 ILE B CA 1
ATOM 9981 C C . ILE B 1 12 ? 40.42 49.333 -12.862 1 48.07 12 ILE B C 1
ATOM 9983 O O . ILE B 1 12 ? 39.733 50.357 -12.84 1 48.07 12 ILE B O 1
ATOM 9987 N N . TYR B 1 13 ? 39.799 48.167 -12.806 1 54.63 13 TYR B N 1
ATOM 9988 C CA . TYR B 1 13 ? 38.363 48.104 -13.055 1 54.63 13 TYR B CA 1
ATOM 9989 C C . TYR B 1 13 ? 37.576 48.298 -11.765 1 54.63 13 TYR B C 1
ATOM 9991 O O . TYR B 1 13 ? 36.452 48.805 -11.786 1 54.63 13 TYR B O 1
ATOM 9999 N N . LEU B 1 14 ? 38.047 47.841 -10.494 1 71.71 14 LEU B N 1
ATOM 10000 C CA . LEU B 1 14 ? 37.176 48.082 -9.349 1 71.71 14 LEU B CA 1
ATOM 10001 C C . LEU B 1 14 ? 37.935 48.78 -8.226 1 71.71 14 LEU B C 1
ATOM 10003 O O . LEU B 1 14 ? 38.831 48.191 -7.617 1 71.71 14 LEU B O 1
ATOM 10007 N N . LYS B 1 15 ? 37.925 50.135 -8.086 1 76.82 15 LYS B N 1
ATOM 10008 C CA . LYS B 1 15 ? 38.417 50.875 -6.927 1 76.82 15 LYS B CA 1
ATOM 10009 C C . LYS B 1 15 ? 37.543 50.623 -5.702 1 76.82 15 LYS B C 1
ATOM 10011 O O . LYS B 1 15 ? 36.319 50.745 -5.771 1 76.82 15 LYS B O 1
ATOM 10016 N N . THR B 1 16 ? 38.167 49.986 -4.728 1 86.83 16 THR B N 1
ATOM 10017 C CA . THR B 1 16 ? 37.423 49.694 -3.508 1 86.83 16 THR B CA 1
ATOM 10018 C C . THR B 1 16 ? 37.829 50.645 -2.386 1 86.83 16 THR B C 1
ATOM 10020 O O . THR B 1 16 ? 38.526 50.248 -1.45 1 86.83 16 THR B O 1
ATOM 10023 N N . PRO B 1 17 ? 37.367 51.86 -2.461 1 87.31 17 PRO B N 1
ATOM 10024 C CA . PRO B 1 17 ? 37.783 52.865 -1.48 1 87.31 17 PRO B CA 1
ATOM 10025 C C . PRO B 1 17 ? 37.492 52.443 -0.042 1 87.31 17 PRO B C 1
ATOM 10027 O O . PRO B 1 17 ? 38.305 52.688 0.854 1 87.31 17 PRO B O 1
ATOM 10030 N N . TYR B 1 18 ? 36.413 51.8 0.121 1 90.97 18 TYR B N 1
ATOM 10031 C CA . TYR B 1 18 ? 36.023 51.416 1.473 1 90.97 18 TYR B CA 1
ATOM 10032 C C . TYR B 1 18 ? 36.954 50.342 2.025 1 90.97 18 TYR B C 1
ATOM 10034 O O . TYR B 1 18 ? 37.419 50.44 3.163 1 90.97 18 TYR B O 1
ATOM 10042 N N . LEU B 1 19 ? 37.223 49.351 1.205 1 90.5 19 LEU B N 1
ATOM 10043 C CA . LEU B 1 19 ? 38.123 48.285 1.633 1 90.5 19 LEU B CA 1
ATOM 10044 C C . LEU B 1 19 ? 39.537 48.818 1.841 1 90.5 19 LEU B C 1
ATOM 10046 O O . LEU B 1 19 ? 40.224 48.415 2.782 1 90.5 19 LEU B O 1
ATOM 10050 N N . ASP B 1 20 ? 39.932 49.73 1.008 1 89.77 20 ASP B N 1
ATOM 10051 C CA . ASP B 1 20 ? 41.255 50.337 1.117 1 89.77 20 ASP B CA 1
ATOM 10052 C C . ASP B 1 20 ? 41.373 51.17 2.392 1 89.77 20 ASP B C 1
ATOM 10054 O O . ASP B 1 20 ? 42.43 51.197 3.026 1 89.77 20 ASP B O 1
ATOM 10058 N N . ALA B 1 21 ? 40.278 51.761 2.684 1 92.72 21 ALA B N 1
ATOM 10059 C CA . ALA B 1 21 ? 40.246 52.561 3.905 1 92.72 21 ALA B CA 1
ATOM 10060 C C . ALA B 1 21 ? 40.402 51.681 5.142 1 92.72 21 ALA B C 1
ATOM 10062 O O . ALA B 1 21 ? 41.116 52.039 6.081 1 92.72 21 ALA B O 1
ATOM 10063 N N . ILE B 1 22 ? 39.752 50.558 5.129 1 92.5 22 ILE B N 1
ATOM 10064 C CA . ILE B 1 22 ? 39.841 49.635 6.255 1 92.5 22 ILE B CA 1
ATOM 10065 C C . ILE B 1 22 ? 41.262 49.086 6.363 1 92.5 22 ILE B C 1
ATOM 10067 O O . ILE B 1 22 ? 41.794 48.935 7.465 1 92.5 22 ILE B O 1
ATOM 10071 N N . GLN B 1 23 ? 41.845 48.902 5.142 1 90.92 23 GLN B N 1
ATOM 10072 C CA . GLN B 1 23 ? 43.189 48.335 5.115 1 90.92 23 GLN B CA 1
ATOM 10073 C C . GLN B 1 23 ? 44.222 49.346 5.606 1 90.92 23 GLN B C 1
ATOM 10075 O O . GLN B 1 23 ? 45.295 48.965 6.08 1 90.92 23 GLN B O 1
ATOM 10080 N N . SER B 1 24 ? 43.884 50.594 5.551 1 90.57 24 SER B N 1
ATOM 10081 C CA . SER B 1 24 ? 44.814 51.644 5.953 1 90.57 24 SER B CA 1
ATOM 10082 C C . SER B 1 24 ? 44.828 51.819 7.468 1 90.57 24 SER B C 1
ATOM 10084 O O . SER B 1 24 ? 45.745 52.432 8.019 1 90.57 24 SER B O 1
ATOM 10086 N N . ILE B 1 25 ? 43.834 51.301 8.135 1 93.04 25 ILE B N 1
ATOM 10087 C CA . ILE B 1 25 ? 43.803 51.339 9.593 1 93.04 25 ILE B CA 1
ATOM 10088 C C . ILE B 1 25 ? 44.78 50.31 10.157 1 93.04 25 ILE B C 1
ATOM 10090 O O . ILE B 1 25 ? 44.763 49.143 9.757 1 93.04 25 ILE B O 1
ATOM 10094 N N . PRO B 1 26 ? 45.651 50.762 11.018 1 88.53 26 PRO B N 1
ATOM 10095 C CA . PRO B 1 26 ? 46.621 49.814 11.571 1 88.53 26 PRO B CA 1
ATOM 10096 C C . PRO B 1 26 ? 45.958 48.679 12.349 1 88.53 26 PRO B C 1
ATOM 10098 O O . PRO B 1 26 ? 44.968 48.902 13.051 1 88.53 26 PRO B O 1
ATOM 10101 N N . GLY B 1 27 ? 46.457 47.449 12.157 1 88.1 27 GLY B N 1
ATOM 10102 C CA . GLY B 1 27 ? 45.965 46.261 12.836 1 88.1 27 GLY B CA 1
ATOM 10103 C C . GLY B 1 27 ? 45.756 45.084 11.902 1 88.1 27 GLY B C 1
ATOM 10104 O O . GLY B 1 27 ? 45.534 45.267 10.703 1 88.1 27 GLY B O 1
ATOM 10105 N N . GLU B 1 28 ? 45.804 43.96 12.453 1 85.67 28 GLU B N 1
ATOM 10106 C CA . GLU B 1 28 ? 45.703 42.759 11.629 1 85.67 28 GLU B CA 1
ATOM 10107 C C . GLU B 1 28 ? 44.303 42.157 11.701 1 85.67 28 GLU B C 1
ATOM 10109 O O . GLU B 1 28 ? 43.889 41.425 10.799 1 85.67 28 GLU B O 1
ATOM 10114 N N . SER B 1 29 ? 43.643 42.375 12.823 1 87.99 29 SER B N 1
ATOM 10115 C CA . SER B 1 29 ? 42.303 41.838 13.035 1 87.99 29 SER B CA 1
ATOM 10116 C C . SER B 1 29 ? 41.288 42.955 13.25 1 87.99 29 SER B C 1
ATOM 10118 O O . SER B 1 29 ? 41.663 44.111 13.456 1 87.99 29 SER B O 1
ATOM 10120 N N . ALA B 1 30 ? 40.016 42.587 13.164 1 88.62 30 ALA B N 1
ATOM 10121 C CA . ALA B 1 30 ? 38.951 43.555 13.412 1 88.62 30 ALA B CA 1
ATOM 10122 C C . ALA B 1 30 ? 39.091 44.184 14.795 1 88.62 30 ALA B C 1
ATOM 10124 O O . ALA B 1 30 ? 38.922 45.395 14.953 1 88.62 30 ALA B O 1
ATOM 10125 N N . HIS B 1 31 ? 39.451 43.384 15.759 1 89.06 31 HIS B N 1
ATOM 10126 C CA . HIS B 1 31 ? 39.604 43.852 17.132 1 89.06 31 HIS B CA 1
ATOM 10127 C C . HIS B 1 31 ? 40.74 44.863 17.247 1 89.06 31 HIS B C 1
ATOM 10129 O O . HIS B 1 31 ? 40.572 45.926 17.848 1 89.06 31 HIS B O 1
ATOM 10135 N N . ASP B 1 32 ? 41.898 44.566 16.617 1 90.78 32 ASP B N 1
ATOM 10136 C CA . ASP B 1 32 ? 43.063 45.443 16.679 1 90.78 32 ASP B CA 1
ATOM 10137 C C . ASP B 1 32 ? 42.777 46.784 16.006 1 90.78 32 ASP B C 1
ATOM 10139 O O . ASP B 1 32 ? 43.221 47.83 16.482 1 90.78 32 ASP B O 1
ATOM 10143 N N . LYS B 1 33 ? 42.093 46.687 15.011 1 92.41 33 LYS B N 1
ATOM 10144 C CA . LYS B 1 33 ? 41.798 47.908 14.268 1 92.41 33 LYS B CA 1
ATOM 10145 C C . LYS B 1 33 ? 40.834 48.803 15.042 1 92.41 33 LYS B C 1
ATOM 10147 O O . LYS B 1 33 ? 41.018 50.021 15.097 1 92.41 33 LYS B O 1
ATOM 10152 N N . TYR B 1 34 ? 39.836 48.244 15.678 1 92.33 34 TYR B N 1
ATOM 10153 C CA . TYR B 1 34 ? 38.901 49.026 16.48 1 92.33 34 TYR B CA 1
ATOM 10154 C C . TYR B 1 34 ? 39.576 49.565 17.735 1 92.33 34 TYR B C 1
ATOM 10156 O O . TYR B 1 34 ? 39.265 50.668 18.19 1 92.33 34 TYR B O 1
ATOM 10164 N N . CYS B 1 35 ? 40.466 48.738 18.289 1 92.94 35 CYS B N 1
ATOM 10165 C CA . CYS B 1 35 ? 41.23 49.211 19.439 1 92.94 35 CYS B CA 1
ATOM 10166 C C . CYS B 1 35 ? 42.087 50.414 19.067 1 92.94 35 CYS B C 1
ATOM 10168 O O . CYS B 1 35 ? 42.159 51.387 19.82 1 92.94 35 CYS B O 1
ATOM 10170 N N . TRP B 1 36 ? 42.664 50.269 17.909 1 94.11 36 TRP B N 1
ATOM 10171 C CA . TRP B 1 36 ? 43.474 51.385 17.432 1 94.11 36 TRP B CA 1
ATOM 10172 C C . TRP B 1 36 ? 42.619 52.632 17.231 1 94.11 36 TRP B C 1
ATOM 10174 O O . TRP B 1 36 ? 43.021 53.735 17.61 1 94.11 36 TRP B O 1
ATOM 10184 N N . ILE B 1 37 ? 41.481 52.492 16.683 1 93.93 37 ILE B N 1
ATOM 10185 C CA . ILE B 1 37 ? 40.566 53.608 16.469 1 93.93 37 ILE B CA 1
ATOM 10186 C C . ILE B 1 37 ? 40.181 54.224 17.812 1 93.93 37 ILE B C 1
ATOM 10188 O O . ILE B 1 37 ? 40.21 55.447 17.973 1 93.93 37 ILE B O 1
ATOM 10192 N N . ALA B 1 38 ? 39.931 53.412 18.719 1 93.23 38 ALA B N 1
ATOM 10193 C CA . ALA B 1 38 ? 39.512 53.866 20.042 1 93.23 38 ALA B CA 1
ATOM 10194 C C . ALA B 1 38 ? 40.638 54.618 20.746 1 93.23 38 ALA B C 1
ATOM 10196 O O . ALA B 1 38 ? 40.403 55.652 21.377 1 93.23 38 ALA B O 1
ATOM 10197 N N . VAL B 1 39 ? 41.849 54.057 20.644 1 93.52 39 VAL B N 1
ATOM 10198 C CA . VAL B 1 39 ? 43.007 54.667 21.29 1 93.52 39 VAL B CA 1
ATOM 10199 C C . VAL B 1 39 ? 43.28 56.038 20.675 1 93.52 39 VAL B C 1
ATOM 10201 O O . VAL B 1 39 ? 43.553 57.003 21.391 1 93.52 39 VAL B O 1
ATOM 10204 N N . GLU B 1 40 ? 43.204 56.065 19.401 1 93.78 40 GLU B N 1
ATOM 10205 C CA . GLU B 1 40 ? 43.44 57.327 18.705 1 93.78 40 GLU B CA 1
ATOM 10206 C C . GLU B 1 40 ? 42.377 58.361 19.063 1 93.78 40 GLU B C 1
ATOM 10208 O O . GLU B 1 40 ? 42.684 59.544 19.226 1 93.78 40 GLU B O 1
ATOM 10213 N N . ILE B 1 41 ? 41.178 57.958 19.167 1 94.3 41 ILE B N 1
ATOM 10214 C CA . ILE B 1 41 ? 40.088 58.859 19.527 1 94.3 41 ILE B CA 1
ATOM 10215 C C . ILE B 1 41 ? 40.277 59.35 20.96 1 94.3 41 ILE B C 1
ATOM 10217 O O . ILE B 1 41 ? 40.138 60.544 21.237 1 94.3 41 ILE B O 1
ATOM 10221 N N . LYS B 1 42 ? 40.646 58.45 21.901 1 92.69 42 LYS B N 1
ATOM 10222 C CA . LYS B 1 42 ? 40.838 58.805 23.304 1 92.69 42 LYS B CA 1
ATOM 10223 C C . LYS B 1 42 ? 42.004 59.776 23.471 1 92.69 42 LYS B C 1
ATOM 10225 O O . LYS B 1 42 ? 41.939 60.698 24.286 1 92.69 42 LYS B O 1
ATOM 10230 N N . ALA B 1 43 ? 43.018 59.497 22.703 1 92.11 43 ALA B N 1
ATOM 10231 C CA . ALA B 1 43 ? 44.182 60.378 22.754 1 92.11 43 ALA B CA 1
ATOM 10232 C C . ALA B 1 43 ? 43.818 61.793 22.313 1 92.11 43 ALA B C 1
ATOM 10234 O O . ALA B 1 43 ? 44.29 62.772 22.896 1 92.11 43 ALA B O 1
ATOM 10235 N N . ARG B 1 44 ? 42.989 61.85 21.481 1 92.15 44 ARG B N 1
ATOM 10236 C CA . ARG B 1 44 ? 42.593 63.161 20.977 1 92.15 44 ARG B CA 1
ATOM 10237 C C . ARG B 1 44 ? 41.629 63.849 21.939 1 92.15 44 ARG B C 1
ATOM 10239 O O . ARG B 1 44 ? 41.605 65.078 22.028 1 92.15 44 ARG B O 1
ATOM 10246 N N . ILE B 1 45 ? 40.743 63.077 22.493 1 92.01 45 ILE B N 1
ATOM 10247 C CA . ILE B 1 45 ? 39.825 63.613 23.492 1 92.01 45 ILE B CA 1
ATOM 10248 C C . ILE B 1 45 ? 40.615 64.166 24.676 1 92.01 45 ILE B C 1
ATOM 10250 O O . ILE B 1 45 ? 40.278 65.222 25.216 1 92.01 45 ILE B O 1
ATOM 10254 N N . ALA B 1 46 ? 41.723 63.533 25.05 1 88.78 46 ALA B N 1
ATOM 10255 C CA . ALA B 1 46 ? 42.573 63.97 26.155 1 88.78 46 ALA B CA 1
ATOM 10256 C C . ALA B 1 46 ? 43.258 65.294 25.83 1 88.78 46 ALA B C 1
ATOM 10258 O O . ALA B 1 46 ? 43.545 66.089 26.728 1 88.78 46 ALA B O 1
ATOM 10259 N N . MET B 1 47 ? 43.423 65.594 24.581 1 90.42 47 MET B N 1
ATOM 10260 C CA . MET B 1 47 ? 44.058 66.837 24.153 1 90.42 47 MET B CA 1
ATOM 10261 C C . MET B 1 47 ? 43.027 67.95 23.997 1 90.42 47 MET B C 1
ATOM 10263 O O . MET B 1 47 ? 43.358 69.05 23.551 1 90.42 47 MET B O 1
ATOM 10267 N N . GLY B 1 48 ? 41.716 67.649 24.233 1 82.77 48 GLY B N 1
ATOM 10268 C CA . GLY B 1 48 ? 40.665 68.654 24.247 1 82.77 48 GLY B CA 1
ATOM 10269 C C . GLY B 1 48 ? 39.964 68.802 22.909 1 82.77 48 GLY B C 1
ATOM 10270 O O . GLY B 1 48 ? 39.288 69.803 22.665 1 82.77 48 GLY B O 1
ATOM 10271 N N . ALA B 1 49 ? 40.106 67.828 22.084 1 88.86 49 ALA B N 1
ATOM 10272 C CA . ALA B 1 49 ? 39.511 67.908 20.753 1 88.86 49 ALA B CA 1
ATOM 10273 C C . ALA B 1 49 ? 38.014 67.617 20.802 1 88.86 49 ALA B C 1
ATOM 10275 O O . ALA B 1 49 ? 37.566 66.765 21.574 1 88.86 49 ALA B O 1
ATOM 10276 N N . ASN B 1 50 ? 37.197 68.368 20.005 1 86.81 50 ASN B N 1
ATOM 10277 C CA . ASN B 1 50 ? 35.765 68.103 19.903 1 86.81 50 ASN B CA 1
ATOM 10278 C C . ASN B 1 50 ? 35.461 67.078 18.814 1 86.81 50 ASN B C 1
ATOM 10280 O O . ASN B 1 50 ? 36.376 66.56 18.17 1 86.81 50 ASN B O 1
ATOM 10284 N N . LEU B 1 51 ? 34.223 66.59 18.502 1 92.13 51 LEU B N 1
ATOM 10285 C CA . LEU B 1 51 ? 33.795 65.515 17.613 1 92.13 51 LEU B CA 1
ATOM 10286 C C . LEU B 1 51 ? 34.227 65.793 16.178 1 92.13 51 LEU B C 1
ATOM 10288 O O . LEU B 1 51 ? 34.766 64.911 15.505 1 92.13 51 LEU B O 1
ATOM 10292 N N . GLU B 1 52 ? 34.03 67.058 15.7 1 88.76 52 GLU B N 1
ATOM 10293 C CA . GLU B 1 52 ? 34.344 67.42 14.321 1 88.76 52 GLU B CA 1
ATOM 10294 C C . GLU B 1 52 ? 35.849 67.377 14.069 1 88.76 52 GLU B C 1
ATOM 10296 O O . GLU B 1 52 ? 36.291 66.986 12.987 1 88.76 52 GLU B O 1
ATOM 10301 N N . GLU B 1 53 ? 36.571 67.729 15.083 1 89.06 53 GLU B N 1
ATOM 10302 C CA . GLU B 1 53 ? 38.025 67.716 14.953 1 89.06 53 GLU B CA 1
ATOM 10303 C C . GLU B 1 53 ? 38.562 66.289 14.901 1 89.06 53 GLU B C 1
ATOM 10305 O O . GLU B 1 53 ? 39.511 66.003 14.169 1 89.06 53 GLU B O 1
ATOM 10310 N N . ILE B 1 54 ? 37.886 65.511 15.623 1 91.09 54 ILE B N 1
ATOM 10311 C CA . ILE B 1 54 ? 38.332 64.123 15.677 1 91.09 54 ILE B CA 1
ATOM 10312 C C . ILE B 1 54 ? 38.08 63.448 14.331 1 91.09 54 ILE B C 1
ATOM 10314 O O . ILE B 1 54 ? 38.94 62.726 13.82 1 91.09 54 ILE B O 1
ATOM 10318 N N . VAL B 1 55 ? 36.901 63.613 13.719 1 88.77 55 VAL B N 1
ATOM 10319 C CA . VAL B 1 55 ? 36.479 62.944 12.493 1 88.77 55 VAL B CA 1
ATOM 10320 C C . VAL B 1 55 ? 37.339 63.417 11.323 1 88.77 55 VAL B C 1
ATOM 10322 O O . VAL B 1 55 ? 37.602 62.655 10.39 1 88.77 55 VAL B O 1
ATOM 10325 N N . LYS B 1 56 ? 37.893 64.641 11.368 1 84.28 56 LYS B N 1
ATOM 10326 C CA . LYS B 1 56 ? 38.653 65.232 10.27 1 84.28 56 LYS B CA 1
ATOM 10327 C C . LYS B 1 56 ? 40.146 64.951 10.422 1 84.28 56 LYS B C 1
ATOM 10329 O O . LYS B 1 56 ? 40.957 65.431 9.628 1 84.28 56 LYS B O 1
ATOM 10334 N N . MET B 1 57 ? 40.416 64.148 11.314 1 87.67 57 MET B N 1
ATOM 10335 C CA . MET B 1 57 ? 41.826 63.82 11.503 1 87.67 57 MET B CA 1
ATOM 10336 C C . MET B 1 57 ? 42.385 63.097 10.282 1 87.67 57 MET B C 1
ATOM 10338 O O . MET B 1 57 ? 41.712 62.25 9.694 1 87.67 57 MET B O 1
ATOM 10342 N N . GLU B 1 58 ? 43.595 63.353 10.005 1 81.55 58 GLU B N 1
ATOM 10343 C CA . GLU B 1 58 ? 44.244 62.835 8.804 1 81.55 58 GLU B CA 1
ATOM 10344 C C . GLU B 1 58 ? 44.511 61.337 8.923 1 81.55 58 GLU B C 1
ATOM 10346 O O . GLU B 1 58 ? 44.599 60.635 7.913 1 81.55 58 GLU B O 1
ATOM 10351 N N . GLN B 1 59 ? 44.565 60.905 10.146 1 86.82 59 GLN B N 1
ATOM 10352 C CA . GLN B 1 59 ? 44.874 59.496 10.366 1 86.82 59 GLN B CA 1
ATOM 10353 C C . GLN B 1 59 ? 43.694 58.608 9.98 1 86.82 59 GLN B C 1
ATOM 10355 O O . GLN B 1 59 ? 43.868 57.417 9.714 1 86.82 59 GLN B O 1
ATOM 10360 N N . PHE B 1 60 ? 42.566 59.167 10.04 1 91.62 60 PHE B N 1
ATOM 10361 C CA . PHE B 1 60 ? 41.385 58.378 9.711 1 91.62 60 PHE B CA 1
ATOM 10362 C C . PHE B 1 60 ? 40.994 58.568 8.25 1 91.62 60 PHE B C 1
ATOM 10364 O O . PHE B 1 60 ? 40.793 59.698 7.799 1 91.62 60 PHE B O 1
ATOM 10371 N N . PRO B 1 61 ? 40.785 57.474 7.565 1 91.7 61 PRO B N 1
ATOM 10372 C CA . PRO B 1 61 ? 40.388 57.581 6.159 1 91.7 61 PRO B CA 1
ATOM 10373 C C . PRO B 1 61 ? 38.992 58.176 5.984 1 91.7 61 PRO B C 1
ATOM 10375 O O . PRO B 1 61 ? 38.089 57.883 6.771 1 91.7 61 PRO B O 1
ATOM 10378 N N . ARG B 1 62 ? 38.709 58.891 4.927 1 89.81 62 ARG B N 1
ATOM 10379 C CA . ARG B 1 62 ? 37.468 59.613 4.668 1 89.81 62 ARG B CA 1
ATOM 10380 C C . ARG B 1 62 ? 36.308 58.648 4.451 1 89.81 62 ARG B C 1
ATOM 10382 O O . ARG B 1 62 ? 35.162 58.962 4.778 1 89.81 62 ARG B O 1
ATOM 10389 N N . ALA B 1 63 ? 36.625 57.496 3.939 1 90.49 63 ALA B N 1
ATOM 10390 C CA . ALA B 1 63 ? 35.586 56.521 3.617 1 90.49 63 ALA B CA 1
ATOM 10391 C C . ALA B 1 63 ? 34.973 55.934 4.884 1 90.49 63 ALA B C 1
ATOM 10393 O O . ALA B 1 63 ? 33.872 55.378 4.849 1 90.49 63 ALA B O 1
ATOM 10394 N N . LEU B 1 64 ? 35.612 56.125 6.02 1 93.37 64 LEU B N 1
ATOM 10395 C CA . LEU B 1 64 ? 35.126 55.567 7.277 1 93.37 64 LEU B CA 1
ATOM 10396 C C . LEU B 1 64 ? 34.586 56.666 8.187 1 93.37 64 LEU B C 1
ATOM 10398 O O . LEU B 1 64 ? 34.471 56.473 9.399 1 93.37 64 LEU B O 1
ATOM 10402 N N . TYR B 1 65 ? 34.317 57.747 7.554 1 91.39 65 TYR B N 1
ATOM 10403 C CA . TYR B 1 65 ? 33.88 58.933 8.281 1 91.39 65 TYR B CA 1
ATOM 10404 C C . TYR B 1 65 ? 32.68 58.618 9.167 1 91.39 65 TYR B C 1
ATOM 10406 O O . TYR B 1 65 ? 32.66 58.976 10.347 1 91.39 65 TYR B O 1
ATOM 10414 N N . GLY B 1 66 ? 31.671 57.947 8.577 1 91.21 66 GLY B N 1
ATOM 10415 C CA . GLY B 1 66 ? 30.467 57.625 9.328 1 91.21 66 GLY B CA 1
ATOM 10416 C C . GLY B 1 66 ? 30.734 56.743 10.533 1 91.21 66 GLY B C 1
ATOM 10417 O O . GLY B 1 66 ? 30.17 56.963 11.607 1 91.21 66 GLY B O 1
ATOM 10418 N N . LEU B 1 67 ? 31.589 55.824 10.411 1 93.94 67 LEU B N 1
ATOM 10419 C CA . LEU B 1 67 ? 31.901 54.883 11.482 1 93.94 67 LEU B CA 1
ATOM 10420 C C . LEU B 1 67 ? 32.691 55.567 12.593 1 93.94 67 LEU B C 1
ATOM 10422 O O . LEU B 1 67 ? 32.399 55.377 13.776 1 93.94 67 LEU B O 1
ATOM 10426 N N . ILE B 1 68 ? 33.702 56.414 12.202 1 94.76 68 ILE B N 1
ATOM 10427 C CA . ILE B 1 68 ? 34.556 57.105 13.162 1 94.76 68 ILE B CA 1
ATOM 10428 C C . ILE B 1 68 ? 33.728 58.11 13.959 1 94.76 68 ILE B C 1
ATOM 10430 O O . ILE B 1 68 ? 33.916 58.258 15.169 1 94.76 68 ILE B O 1
ATOM 10434 N N . LYS B 1 69 ? 32.875 58.727 13.259 1 94.78 69 LYS B N 1
ATOM 10435 C CA . LYS B 1 69 ? 32.004 59.704 13.906 1 94.78 69 LYS B CA 1
ATOM 10436 C C . LYS B 1 69 ? 31.177 59.055 15.012 1 94.78 69 LYS B C 1
ATOM 10438 O O . LYS B 1 69 ? 31.075 59.596 16.116 1 94.78 69 LYS B O 1
ATOM 10443 N N . VAL B 1 70 ? 30.58 57.921 14.769 1 95.25 70 VAL B N 1
ATOM 10444 C CA . VAL B 1 70 ? 29.751 57.212 15.738 1 95.25 70 VAL B CA 1
ATOM 10445 C C . VAL B 1 70 ? 30.616 56.715 16.894 1 95.25 70 VAL B C 1
ATOM 10447 O O . VAL B 1 70 ? 30.232 56.833 18.06 1 95.25 70 VAL B O 1
ATOM 10450 N N . GLU B 1 71 ? 31.804 56.221 16.599 1 94.59 71 GLU B N 1
ATOM 10451 C CA . GLU B 1 71 ? 32.687 55.708 17.642 1 94.59 71 GLU B CA 1
ATOM 10452 C C . GLU B 1 71 ? 33.166 56.829 18.56 1 94.59 71 GLU B C 1
ATOM 10454 O O . GLU B 1 71 ? 33.238 56.654 19.778 1 94.59 71 GLU B O 1
ATOM 10459 N N . ALA B 1 72 ? 33.467 57.916 17.941 1 94.64 72 ALA B N 1
ATOM 10460 C CA . ALA B 1 72 ? 33.9 59.074 18.718 1 94.64 72 ALA B CA 1
ATOM 10461 C C . ALA B 1 72 ? 32.776 59.583 19.616 1 94.64 72 ALA B C 1
ATOM 10463 O O . ALA B 1 72 ? 33 59.886 20.791 1 94.64 72 ALA B O 1
ATOM 10464 N N . ALA B 1 73 ? 31.624 59.703 19.04 1 94.61 73 ALA B N 1
ATOM 10465 C CA . ALA B 1 73 ? 30.468 60.173 19.799 1 94.61 73 ALA B CA 1
ATOM 10466 C C . ALA B 1 73 ? 30.186 59.261 20.989 1 94.61 73 ALA B C 1
ATOM 10468 O O . ALA B 1 73 ? 29.848 59.735 22.076 1 94.61 73 ALA B O 1
ATOM 10469 N N . LYS B 1 74 ? 30.291 57.973 20.85 1 93.13 74 LYS B N 1
ATOM 10470 C CA . LYS B 1 74 ? 30.052 56.997 21.909 1 93.13 74 LYS B CA 1
ATOM 10471 C C . LYS B 1 74 ? 31.046 57.175 23.054 1 93.13 74 LYS B C 1
ATOM 10473 O O . LYS B 1 74 ? 30.661 57.167 24.225 1 93.13 74 LYS B O 1
ATOM 10478 N N . ILE B 1 75 ? 32.306 57.387 22.701 1 92.21 75 ILE B N 1
ATOM 10479 C CA . ILE B 1 75 ? 33.355 57.52 23.706 1 92.21 75 ILE B CA 1
ATOM 10480 C C . ILE B 1 75 ? 33.207 58.855 24.433 1 92.21 75 ILE B C 1
ATOM 10482 O O . ILE B 1 75 ? 33.372 58.926 25.653 1 92.21 75 ILE B O 1
ATOM 10486 N N . LEU B 1 76 ? 32.884 59.868 23.716 1 92.91 76 LEU B N 1
ATOM 10487 C CA . LEU B 1 76 ? 32.677 61.18 24.318 1 92.91 76 LEU B CA 1
ATOM 10488 C C . LEU B 1 76 ? 31.532 61.142 25.325 1 92.91 76 LEU B C 1
ATOM 10490 O O . LEU B 1 76 ? 31.65 61.683 26.426 1 92.91 76 LEU B O 1
ATOM 10494 N N . ASN B 1 77 ? 30.489 60.422 24.963 1 88.22 77 ASN B N 1
ATOM 10495 C CA . ASN B 1 77 ? 29.355 60.285 25.87 1 88.22 77 ASN B CA 1
ATOM 10496 C C . ASN B 1 77 ? 29.725 59.483 27.114 1 88.22 77 ASN B C 1
ATOM 10498 O O . ASN B 1 77 ? 29.311 59.824 28.224 1 88.22 77 ASN B O 1
ATOM 10502 N N . ARG B 1 78 ? 30.536 58.514 26.964 1 85.8 78 ARG B N 1
ATOM 10503 C CA . ARG B 1 78 ? 30.912 57.636 28.068 1 85.8 78 ARG B CA 1
ATOM 10504 C C . ARG B 1 78 ? 31.85 58.346 29.038 1 85.8 78 ARG B C 1
ATOM 10506 O O . ARG B 1 78 ? 31.874 58.031 30.229 1 85.8 78 ARG B O 1
ATOM 10513 N N . THR B 1 79 ? 32.665 59.302 28.527 1 83.29 79 THR B N 1
ATOM 10514 C CA . THR B 1 79 ? 33.656 59.981 29.354 1 83.29 79 THR B CA 1
ATOM 10515 C C . THR B 1 79 ? 33.086 61.273 29.93 1 83.29 79 THR B C 1
ATOM 10517 O O . THR B 1 79 ? 33.832 62.12 30.426 1 83.29 79 THR B O 1
ATOM 10520 N N . GLY B 1 80 ? 31.759 61.542 29.817 1 80.13 80 GLY B N 1
ATOM 10521 C CA . GLY B 1 80 ? 31.082 62.618 30.522 1 80.13 80 GLY B CA 1
ATOM 10522 C C . GLY B 1 80 ? 30.973 63.892 29.706 1 80.13 80 GLY B C 1
ATOM 10523 O O . GLY B 1 80 ? 30.525 64.923 30.211 1 80.13 80 GLY B O 1
ATOM 10524 N N . HIS B 1 81 ? 31.402 63.905 28.423 1 83.09 81 HIS B N 1
ATOM 10525 C CA . HIS B 1 81 ? 31.3 65.075 27.557 1 83.09 81 HIS B CA 1
ATOM 10526 C C . HIS B 1 81 ? 30.044 65.013 26.694 1 83.09 81 HIS B C 1
ATOM 10528 O O . HIS B 1 81 ? 30.132 64.953 25.466 1 83.09 81 HIS B O 1
ATOM 10534 N N . THR B 1 82 ? 28.939 64.931 27.308 1 80.26 82 THR B N 1
ATOM 10535 C CA . THR B 1 82 ? 27.676 64.814 26.586 1 80.26 82 THR B CA 1
ATOM 10536 C C . THR B 1 82 ? 27.312 66.135 25.916 1 80.26 82 THR B C 1
ATOM 10538 O O . THR B 1 82 ? 27.381 67.195 26.542 1 80.26 82 THR B O 1
ATOM 10541 N N . SER B 1 83 ? 27.227 66.178 24.579 1 85.24 83 SER B N 1
ATOM 10542 C CA . SER B 1 83 ? 26.822 67.358 23.822 1 85.24 83 SER B CA 1
ATOM 10543 C C . SER B 1 83 ? 25.74 67.017 22.803 1 85.24 83 SER B C 1
ATOM 10545 O O . SER B 1 83 ? 25.511 65.844 22.503 1 85.24 83 SER B O 1
ATOM 10547 N N . GLN B 1 84 ? 25.126 68.004 22.341 1 86.09 84 GLN B N 1
ATOM 10548 C CA . GLN B 1 84 ? 24.089 67.832 21.329 1 86.09 84 GLN B CA 1
ATOM 10549 C C . GLN B 1 84 ? 24.672 67.278 20.032 1 86.09 84 GLN B C 1
ATOM 10551 O O . GLN B 1 84 ? 24.023 66.492 19.339 1 86.09 84 GLN B O 1
ATOM 10556 N N . SER B 1 85 ? 25.825 67.607 19.789 1 88.08 85 SER B N 1
ATOM 10557 C CA . SER B 1 85 ? 26.491 67.148 18.574 1 88.08 85 SER B CA 1
ATOM 10558 C C . SER B 1 85 ? 26.768 65.649 18.629 1 88.08 85 SER B C 1
ATOM 10560 O O . SER B 1 85 ? 26.677 64.958 17.613 1 88.08 85 SER B O 1
ATOM 10562 N N . ASN B 1 86 ? 27.046 65.125 19.881 1 89.97 86 ASN B N 1
ATOM 10563 C CA . ASN B 1 86 ? 27.284 63.696 20.05 1 89.97 86 ASN B CA 1
ATOM 10564 C C . ASN B 1 86 ? 26.004 62.888 19.85 1 89.97 86 ASN B C 1
ATOM 10566 O O . ASN B 1 86 ? 26.022 61.838 19.204 1 89.97 86 ASN B O 1
ATOM 10570 N N . TYR B 1 87 ? 24.955 63.447 20.274 1 88.5 87 TYR B N 1
ATOM 10571 C CA . TYR B 1 87 ? 23.669 62.771 20.151 1 88.5 87 TYR B CA 1
ATOM 10572 C C . TYR B 1 87 ? 23.201 62.749 18.7 1 88.5 87 TYR B C 1
ATOM 10574 O O . TYR B 1 87 ? 22.651 61.748 18.234 1 88.5 87 TYR B O 1
ATOM 10582 N N . GLU B 1 88 ? 23.467 63.776 18.035 1 90.34 88 GLU B N 1
ATOM 10583 C CA . GLU B 1 88 ? 23.088 63.862 16.628 1 90.34 88 GLU B CA 1
ATOM 10584 C C . GLU B 1 88 ? 23.891 62.88 15.779 1 90.34 88 GLU B C 1
ATOM 10586 O O . GLU B 1 88 ? 23.374 62.324 14.808 1 90.34 88 GLU B O 1
ATOM 10591 N N . ALA B 1 89 ? 25.114 62.712 16.184 1 93.78 89 ALA B N 1
ATOM 10592 C CA . ALA B 1 89 ? 25.96 61.767 15.46 1 93.78 89 ALA B CA 1
ATOM 10593 C C . ALA B 1 89 ? 25.445 60.339 15.614 1 93.78 89 ALA B C 1
ATOM 10595 O O . ALA B 1 89 ? 25.466 59.558 14.66 1 93.78 89 ALA B O 1
ATOM 10596 N N . ILE B 1 90 ? 24.953 60.019 16.77 1 93.69 90 ILE B N 1
ATOM 10597 C CA . ILE B 1 90 ? 24.408 58.689 17.017 1 93.69 90 ILE B CA 1
ATOM 10598 C C . ILE B 1 90 ? 23.077 58.533 16.284 1 93.69 90 ILE B C 1
ATOM 10600 O O . ILE B 1 90 ? 22.801 57.48 15.704 1 93.69 90 ILE B O 1
ATOM 10604 N N . GLU B 1 91 ? 22.259 59.511 16.263 1 92.71 91 GLU B N 1
ATOM 10605 C CA . GLU B 1 91 ? 20.992 59.493 15.539 1 92.71 91 GLU B CA 1
ATOM 10606 C C . GLU B 1 91 ? 21.213 59.283 14.044 1 92.71 91 GLU B C 1
ATOM 10608 O O . GLU B 1 91 ? 20.511 58.491 13.412 1 92.71 91 GLU B O 1
ATOM 10613 N N . GLU B 1 92 ? 22.186 59.992 13.551 1 93.19 92 GLU B N 1
ATOM 10614 C CA . GLU B 1 92 ? 22.518 59.831 12.138 1 93.19 92 GLU B CA 1
ATOM 10615 C C . GLU B 1 92 ? 23.01 58.417 11.845 1 93.19 92 GLU B C 1
ATOM 10617 O O . GLU B 1 92 ? 22.716 57.858 10.786 1 93.19 92 GLU B O 1
ATOM 10622 N N . GLY B 1 93 ? 23.765 57.931 12.848 1 95.24 93 GLY B N 1
ATOM 10623 C CA . GLY B 1 93 ? 24.22 56.557 12.707 1 95.24 93 GLY B CA 1
ATOM 10624 C C . GLY B 1 93 ? 23.086 55.549 12.717 1 95.24 93 GLY B C 1
ATOM 10625 O O . GLY B 1 93 ? 23.12 54.561 11.98 1 95.24 93 GLY B O 1
ATOM 10626 N N . LEU B 1 94 ? 22.089 55.798 13.443 1 94.69 94 LEU B N 1
ATOM 10627 C CA . LEU B 1 94 ? 20.94 54.904 13.532 1 94.69 94 LEU B CA 1
ATOM 10628 C C . LEU B 1 94 ? 20.103 54.966 12.259 1 94.69 94 LEU B C 1
ATOM 10630 O O . LEU B 1 94 ? 19.39 54.015 11.932 1 94.69 94 LEU B O 1
ATOM 10634 N N . LYS B 1 95 ? 20.155 56.01 11.528 1 94.69 95 LYS B N 1
ATOM 10635 C CA . LYS B 1 95 ? 19.39 56.178 10.296 1 94.69 95 LYS B CA 1
ATOM 10636 C C . LYS B 1 95 ? 20.179 55.685 9.087 1 94.69 95 LYS B C 1
ATOM 10638 O O . LYS B 1 95 ? 19.658 55.654 7.97 1 94.69 95 LYS B O 1
ATOM 10643 N N . SER B 1 96 ? 21.393 55.21 9.341 1 94.38 96 SER B N 1
ATOM 10644 C CA . SER B 1 96 ? 22.267 54.804 8.245 1 94.38 96 SER B CA 1
ATOM 10645 C C . SER B 1 96 ? 21.806 53.488 7.628 1 94.38 96 SER B C 1
ATOM 10647 O O . SER B 1 96 ? 21.361 52.585 8.34 1 94.38 96 SER B O 1
ATOM 10649 N N . GLU B 1 97 ? 21.931 53.33 6.368 1 94.2 97 GLU B N 1
ATOM 10650 C CA . GLU B 1 97 ? 21.608 52.084 5.68 1 94.2 97 GLU B CA 1
ATOM 10651 C C . GLU B 1 97 ? 22.788 51.116 5.708 1 94.2 97 GLU B C 1
ATOM 10653 O O . GLU B 1 97 ? 22.648 49.949 5.338 1 94.2 97 GLU B O 1
ATOM 10658 N N . ASN B 1 98 ? 23.924 51.681 6.151 1 92.98 98 ASN B N 1
ATOM 10659 C CA . ASN B 1 98 ? 25.086 50.825 6.367 1 92.98 98 ASN B CA 1
ATOM 10660 C C . ASN B 1 98 ? 24.978 50.055 7.68 1 92.98 98 ASN B C 1
ATOM 10662 O O . ASN B 1 98 ? 25.031 50.648 8.758 1 92.98 98 ASN B O 1
ATOM 10666 N N . THR B 1 99 ? 24.943 48.805 7.561 1 90.94 99 THR B N 1
ATOM 10667 C CA . THR B 1 99 ? 24.647 47.944 8.701 1 90.94 99 THR B CA 1
ATOM 10668 C C . THR B 1 99 ? 25.754 48.033 9.747 1 90.94 99 THR B C 1
ATOM 10670 O O . THR B 1 99 ? 25.494 47.908 10.946 1 90.94 99 THR B O 1
ATOM 10673 N N . GLU B 1 100 ? 26.967 48.298 9.342 1 90.13 100 GLU B N 1
ATOM 10674 C CA . GLU B 1 100 ? 28.063 48.418 10.299 1 90.13 100 GLU B CA 1
ATOM 10675 C C . GLU B 1 100 ? 27.913 49.672 11.155 1 90.13 100 GLU B C 1
ATOM 10677 O O . GLU B 1 100 ? 28.085 49.622 12.374 1 90.13 100 GLU B O 1
ATOM 10682 N N . ILE B 1 101 ? 27.606 50.74 10.496 1 93.73 101 ILE B N 1
ATOM 10683 C CA . ILE B 1 101 ? 27.405 52.002 11.199 1 93.73 101 ILE B CA 1
ATOM 10684 C C . ILE B 1 101 ? 26.199 51.888 12.128 1 93.73 101 ILE B C 1
ATOM 10686 O O . ILE B 1 101 ? 26.266 52.285 13.294 1 93.73 101 ILE B O 1
ATOM 10690 N N . PHE B 1 102 ? 25.185 51.326 11.641 1 94.38 102 PHE B N 1
ATOM 10691 C CA . PHE B 1 102 ? 23.975 51.137 12.432 1 94.38 102 PHE B CA 1
ATOM 10692 C C . PHE B 1 102 ? 24.254 50.261 13.647 1 94.38 102 PHE B C 1
ATOM 10694 O O . PHE B 1 102 ? 23.836 50.584 14.761 1 94.38 102 PHE B O 1
ATOM 10701 N N . SER B 1 103 ? 24.944 49.174 13.418 1 92.94 103 SER B N 1
ATOM 10702 C CA . SER B 1 103 ? 25.208 48.233 14.501 1 92.94 103 SER B CA 1
ATOM 10703 C C . SER B 1 103 ? 26.019 48.886 15.616 1 92.94 103 SER B C 1
ATOM 10705 O O . SER B 1 103 ? 25.762 48.65 16.798 1 92.94 103 SER B O 1
ATOM 10707 N N . ARG B 1 104 ? 26.985 49.704 15.252 1 93.49 104 ARG B N 1
ATOM 10708 C CA . ARG B 1 104 ? 27.794 50.409 16.241 1 93.49 104 ARG B CA 1
ATOM 10709 C C . ARG B 1 104 ? 26.972 51.471 16.964 1 93.49 104 ARG B C 1
ATOM 10711 O O . ARG B 1 104 ? 27.16 51.701 18.16 1 93.49 104 ARG B O 1
ATOM 10718 N N . SER B 1 105 ? 26.111 52.066 16.244 1 94.72 105 SER B N 1
ATOM 10719 C CA . SER B 1 105 ? 25.24 53.068 16.849 1 94.72 105 SER B CA 1
ATOM 10720 C C . SER B 1 105 ? 24.281 52.435 17.851 1 94.72 105 SER B C 1
ATOM 10722 O O . SER B 1 105 ? 23.945 53.046 18.868 1 94.72 105 SER B O 1
ATOM 10724 N N . LEU B 1 106 ? 23.843 51.245 17.551 1 92.97 106 LEU B N 1
ATOM 10725 C CA . LEU B 1 106 ? 22.91 50.523 18.409 1 92.97 106 LEU B CA 1
ATOM 10726 C C . LEU B 1 106 ? 23.549 50.197 19.754 1 92.97 106 LEU B C 1
ATOM 10728 O O . LEU B 1 106 ? 22.847 49.993 20.747 1 92.97 106 LEU B O 1
ATOM 10732 N N . GLN B 1 107 ? 24.84 50.244 19.83 1 90.96 107 GLN B N 1
ATOM 10733 C CA . GLN B 1 107 ? 25.562 49.89 21.048 1 90.96 107 GLN B CA 1
ATOM 10734 C C . GLN B 1 107 ? 25.762 51.109 21.944 1 90.96 107 GLN B C 1
ATOM 10736 O O . GLN B 1 107 ? 26.305 50.995 23.044 1 90.96 107 GLN B O 1
ATOM 10741 N N . ALA B 1 108 ? 25.362 52.262 21.479 1 90.39 108 ALA B N 1
ATOM 10742 C CA . ALA B 1 108 ? 25.481 53.472 22.288 1 90.39 108 ALA B CA 1
ATOM 10743 C C . ALA B 1 108 ? 24.515 53.439 23.469 1 90.39 108 ALA B C 1
ATOM 10745 O O . ALA B 1 108 ? 23.447 54.055 23.422 1 90.39 108 ALA B O 1
ATOM 10746 N N . LYS B 1 109 ? 24.849 52.96 24.586 1 86.07 109 LYS B N 1
ATOM 10747 C CA . LYS B 1 109 ? 23.994 52.719 25.744 1 86.07 109 LYS B CA 1
ATOM 10748 C C . LYS B 1 109 ? 23.454 54.028 26.312 1 86.07 109 LYS B C 1
ATOM 10750 O O . LYS B 1 109 ? 22.29 54.106 26.709 1 86.07 109 LYS B O 1
ATOM 10755 N N . GLU B 1 110 ? 24.346 55.09 26.32 1 85.32 110 GLU B N 1
ATOM 10756 C CA . GLU B 1 110 ? 23.98 56.363 26.934 1 85.32 110 GLU B CA 1
ATOM 10757 C C . GLU B 1 110 ? 22.847 57.04 26.167 1 85.32 110 GLU B C 1
ATOM 10759 O O . GLU B 1 110 ? 22.038 57.762 26.754 1 85.32 110 GLU B O 1
ATOM 10764 N N . PHE B 1 111 ? 22.867 56.784 24.952 1 86.38 111 PHE B N 1
ATOM 10765 C CA . PHE B 1 111 ? 21.805 57.336 24.119 1 86.38 111 PHE B CA 1
ATOM 10766 C C . PHE B 1 111 ? 20.452 56.751 24.508 1 86.38 111 PHE B C 1
ATOM 10768 O O . PHE B 1 111 ? 19.462 57.478 24.613 1 86.38 111 PHE B O 1
ATOM 10775 N N . PHE B 1 112 ? 20.428 55.498 24.751 1 85.8 112 PHE B N 1
ATOM 10776 C CA . PHE B 1 112 ? 19.182 54.815 25.078 1 85.8 112 PHE B CA 1
ATOM 10777 C C . PHE B 1 112 ? 18.858 54.961 26.56 1 85.8 112 PHE B C 1
ATOM 10779 O O . PHE B 1 112 ? 17.701 54.827 26.964 1 85.8 112 PHE B O 1
ATOM 10786 N N . ASN B 1 113 ? 19.991 55.211 27.411 1 75.83 113 ASN B N 1
ATOM 10787 C CA . ASN B 1 113 ? 19.776 55.406 28.841 1 75.83 113 ASN B CA 1
ATOM 10788 C C . ASN B 1 113 ? 19.103 56.745 29.129 1 75.83 113 ASN B C 1
ATOM 10790 O O . ASN B 1 113 ? 18.396 56.887 30.128 1 75.83 113 ASN B O 1
ATOM 10794 N N . ASN B 1 114 ? 19.582 57.798 28.323 1 72.16 114 ASN B N 1
ATOM 10795 C CA . ASN B 1 114 ? 18.953 59.104 28.487 1 72.16 114 ASN B CA 1
ATOM 10796 C C . ASN B 1 114 ? 17.631 59.188 27.73 1 72.16 114 ASN B C 1
ATOM 10798 O O . ASN B 1 114 ? 17.357 60.184 27.058 1 72.16 114 ASN B O 1
ATOM 10802 N N . ILE B 1 115 ? 16.848 58.226 27.829 1 63.41 115 ILE B N 1
ATOM 10803 C CA . ILE B 1 115 ? 15.656 57.808 27.099 1 63.41 115 ILE B CA 1
ATOM 10804 C C . ILE B 1 115 ? 14.641 58.948 27.072 1 63.41 115 ILE B C 1
ATOM 10806 O O . ILE B 1 115 ? 14.173 59.396 28.122 1 63.41 115 ILE B O 1
ATOM 10810 N N . THR B 1 116 ? 14.492 59.485 25.85 1 72.36 116 THR B N 1
ATOM 10811 C CA . THR B 1 116 ? 13.5 60.533 25.639 1 72.36 116 THR B CA 1
ATOM 10812 C C . THR B 1 116 ? 12.123 59.929 25.375 1 72.36 116 THR B C 1
ATOM 10814 O O . THR B 1 116 ? 11.97 58.706 25.356 1 72.36 116 THR B O 1
ATOM 10817 N N . ASP B 1 117 ? 11.093 60.689 25.051 1 84.59 117 ASP B N 1
ATOM 10818 C CA . ASP B 1 117 ? 9.689 60.321 24.901 1 84.59 117 ASP B CA 1
ATOM 10819 C C . ASP B 1 117 ? 9.42 59.736 23.516 1 84.59 117 ASP B C 1
ATOM 10821 O O . ASP B 1 117 ? 10.265 59.826 22.623 1 84.59 117 ASP B O 1
ATOM 10825 N N . PHE B 1 118 ? 8.448 58.876 23.283 1 91.88 118 PHE B N 1
ATOM 10826 C CA . PHE B 1 118 ? 8.045 58.219 22.046 1 91.88 118 PHE B CA 1
ATOM 10827 C C . PHE B 1 118 ? 7.995 59.215 20.894 1 91.88 118 PHE B C 1
ATOM 10829 O O . PHE B 1 118 ? 8.35 58.882 19.761 1 91.88 118 PHE B O 1
ATOM 10836 N N . ASP B 1 119 ? 7.647 60.413 21.184 1 89.97 119 ASP B N 1
ATOM 10837 C CA . ASP B 1 119 ? 7.514 61.436 20.151 1 89.97 119 ASP B CA 1
ATOM 10838 C C . ASP B 1 119 ? 8.861 61.738 19.5 1 89.97 119 ASP B C 1
ATOM 10840 O O . ASP B 1 119 ? 8.939 61.939 18.286 1 89.97 119 ASP B O 1
ATOM 10844 N N . TYR B 1 120 ? 9.843 61.735 20.344 1 90.09 120 TYR B N 1
ATOM 10845 C CA . TYR B 1 120 ? 11.177 61.967 19.802 1 90.09 120 TYR B CA 1
ATOM 10846 C C . TYR B 1 120 ? 11.584 60.844 18.855 1 90.09 120 TYR B C 1
ATOM 10848 O O . TYR B 1 120 ? 12.035 61.1 17.736 1 90.09 120 TYR B O 1
ATOM 10856 N N . PHE B 1 121 ? 11.414 59.636 19.279 1 92.57 121 PHE B N 1
ATOM 10857 C CA . PHE B 1 121 ? 11.817 58.49 18.473 1 92.57 121 PHE B CA 1
ATOM 10858 C C . PHE B 1 121 ? 10.967 58.39 17.211 1 92.57 121 PHE B C 1
ATOM 10860 O O . PHE B 1 121 ? 11.474 58.05 16.14 1 92.57 121 PHE B O 1
ATOM 10867 N N . SER B 1 122 ? 9.678 58.571 17.324 1 91.78 122 SER B N 1
ATOM 10868 C CA . SER B 1 122 ? 8.758 58.472 16.196 1 91.78 122 SER B CA 1
ATOM 10869 C C . SER B 1 122 ? 9.077 59.515 15.129 1 91.78 122 SER B C 1
ATOM 10871 O O . SER B 1 122 ? 9.124 59.199 13.939 1 91.78 122 SER B O 1
ATOM 10873 N N . ASN B 1 123 ? 9.373 60.755 15.534 1 88.59 123 ASN B N 1
ATOM 10874 C CA . ASN B 1 123 ? 9.561 61.862 14.603 1 88.59 123 ASN B CA 1
ATOM 10875 C C . ASN B 1 123 ? 10.975 61.877 14.029 1 88.59 123 ASN B C 1
ATOM 10877 O O . ASN B 1 123 ? 11.176 62.249 12.872 1 88.59 123 ASN B O 1
ATOM 10881 N N . ASN B 1 124 ? 11.871 61.319 14.811 1 88.95 124 ASN B N 1
ATOM 10882 C CA . ASN B 1 124 ? 13.253 61.516 14.385 1 88.95 124 ASN B CA 1
ATOM 10883 C C . ASN B 1 124 ? 13.887 60.209 13.917 1 88.95 124 ASN B C 1
ATOM 10885 O O . ASN B 1 124 ? 14.906 60.222 13.224 1 88.95 124 ASN B O 1
ATOM 10889 N N . LEU B 1 125 ? 13.307 59.115 14.267 1 92.59 125 LEU B N 1
ATOM 10890 C CA . LEU B 1 125 ? 13.999 57.87 13.953 1 92.59 125 LEU B CA 1
ATOM 10891 C C . LEU B 1 125 ? 13.066 56.893 13.245 1 92.59 125 LEU B C 1
ATOM 10893 O O . LEU B 1 125 ? 13.213 56.647 12.045 1 92.59 125 LEU B O 1
ATOM 10897 N N . LEU B 1 126 ? 12.01 56.392 13.783 1 92.86 126 LEU B N 1
ATOM 10898 C CA . LEU B 1 126 ? 11.224 55.239 13.358 1 92.86 126 LEU B CA 1
ATOM 10899 C C . LEU B 1 126 ? 10.587 55.488 11.995 1 92.86 126 LEU B C 1
ATOM 10901 O O . LEU B 1 126 ? 10.425 54.558 11.202 1 92.86 126 LEU B O 1
ATOM 10905 N N . HIS B 1 127 ? 10.233 56.702 11.71 1 90.02 127 HIS B N 1
ATOM 10906 C CA . HIS B 1 127 ? 9.547 57.015 10.461 1 90.02 127 HIS B CA 1
ATOM 10907 C C . HIS B 1 127 ? 10.533 57.123 9.303 1 90.02 127 HIS B C 1
ATOM 10909 O O . HIS B 1 127 ? 10.133 57.105 8.137 1 90.02 127 HIS B O 1
ATOM 10915 N N . HIS B 1 128 ? 11.847 57.051 9.648 1 91.74 128 HIS B N 1
ATOM 10916 C CA . HIS B 1 128 ? 12.818 57.37 8.608 1 91.74 128 HIS B CA 1
ATOM 10917 C C . HIS B 1 128 ? 13.761 56.198 8.356 1 91.74 128 HIS B C 1
ATOM 10919 O O . HIS B 1 128 ? 14.57 56.236 7.425 1 91.74 128 HIS B O 1
ATOM 10925 N N . VAL B 1 129 ? 13.67 55.225 9.119 1 94.43 129 VAL B N 1
ATOM 10926 C CA . VAL B 1 129 ? 14.643 54.142 9.029 1 94.43 129 VAL B CA 1
ATOM 10927 C C . VAL B 1 129 ? 14.035 52.962 8.274 1 94.43 129 VAL B C 1
ATOM 10929 O O . VAL B 1 129 ? 12.841 52.963 7.966 1 94.43 129 VAL B O 1
ATOM 10932 N N . SER B 1 130 ? 14.877 52.019 7.931 1 94.6 130 SER B N 1
ATOM 10933 C CA . SER B 1 130 ? 14.42 50.824 7.229 1 94.6 130 SER B CA 1
ATOM 10934 C C . SER B 1 130 ? 13.583 49.934 8.142 1 94.6 130 SER B C 1
ATOM 10936 O O . SER B 1 130 ? 13.594 50.102 9.363 1 94.6 130 SER B O 1
ATOM 10938 N N . TYR B 1 131 ? 12.835 49.013 7.559 1 94.37 131 TYR B N 1
ATOM 10939 C CA . TYR B 1 131 ? 12.023 48.072 8.322 1 94.37 131 TYR B CA 1
ATOM 10940 C C . TYR B 1 131 ? 12.88 47.282 9.304 1 94.37 131 TYR B C 1
ATOM 10942 O O . TYR B 1 131 ? 12.535 47.161 10.481 1 94.37 131 TYR B O 1
ATOM 10950 N N . ASN B 1 132 ? 14.034 46.737 8.867 1 93.28 132 ASN B N 1
ATOM 10951 C CA . ASN B 1 132 ? 14.918 45.949 9.72 1 93.28 132 ASN B CA 1
ATOM 10952 C C . ASN B 1 132 ? 15.488 46.786 10.861 1 93.28 132 ASN B C 1
ATOM 10954 O O . ASN B 1 132 ? 15.57 46.318 11.999 1 93.28 132 ASN B O 1
ATOM 10958 N N . THR B 1 133 ? 15.87 47.99 10.546 1 94.86 133 THR B N 1
ATOM 10959 C CA . THR B 1 133 ? 16.417 48.894 11.553 1 94.86 133 THR B CA 1
ATOM 10960 C C . THR B 1 133 ? 15.362 49.24 12.599 1 94.86 133 THR B C 1
ATOM 10962 O O . THR B 1 133 ? 15.658 49.286 13.795 1 94.86 133 THR B O 1
ATOM 10965 N N . ARG B 1 134 ? 14.192 49.511 12.142 1 93.91 134 ARG B N 1
ATOM 10966 C CA . ARG B 1 134 ? 13.094 49.807 13.057 1 93.91 134 ARG B CA 1
ATOM 10967 C C . ARG B 1 134 ? 12.895 48.675 14.059 1 93.91 134 ARG B C 1
ATOM 10969 O O . ARG B 1 134 ? 12.777 48.917 15.262 1 93.91 134 ARG B O 1
ATOM 10976 N N . CYS B 1 135 ? 12.922 47.514 13.576 1 93.83 135 CYS B N 1
ATOM 10977 C CA . CYS B 1 135 ? 12.725 46.353 14.436 1 93.83 135 CYS B CA 1
ATOM 10978 C C . CYS B 1 135 ? 13.846 46.238 15.463 1 93.83 135 CYS B C 1
ATOM 10980 O O . CYS B 1 135 ? 13.593 45.953 16.635 1 93.83 135 CYS B O 1
ATOM 10982 N N . LYS B 1 136 ? 15.083 46.514 15.073 1 94.13 136 LYS B N 1
ATOM 10983 C CA . LYS B 1 136 ? 16.233 46.401 15.965 1 94.13 136 LYS B CA 1
ATOM 10984 C C . LYS B 1 136 ? 16.21 47.49 17.033 1 94.13 136 LYS B C 1
ATOM 10986 O O . LYS B 1 136 ? 16.574 47.245 18.185 1 94.13 136 LYS B O 1
ATOM 10991 N N . ILE B 1 137 ? 15.799 48.671 16.638 1 93.63 137 ILE B N 1
ATOM 10992 C CA . ILE B 1 137 ? 15.702 49.771 17.592 1 93.63 137 ILE B CA 1
ATOM 10993 C C . ILE B 1 137 ? 14.652 49.443 18.651 1 93.63 137 ILE B C 1
ATOM 10995 O O . ILE B 1 137 ? 14.892 49.622 19.848 1 93.63 137 ILE B O 1
ATOM 10999 N N . ILE B 1 138 ? 13.517 48.982 18.199 1 93.2 138 ILE B N 1
ATOM 11000 C CA . ILE B 1 138 ? 12.432 48.643 19.113 1 93.2 138 ILE B CA 1
ATOM 11001 C C . ILE B 1 138 ? 12.891 47.55 20.076 1 93.2 138 ILE B C 1
ATOM 11003 O O . ILE B 1 138 ? 12.634 47.627 21.28 1 93.2 138 ILE B O 1
ATOM 11007 N N . LYS B 1 139 ? 13.593 46.636 19.594 1 91.62 139 LYS B N 1
ATOM 11008 C CA . LYS B 1 139 ? 14.099 45.559 20.439 1 91.62 139 LYS B CA 1
ATOM 11009 C C . LYS B 1 139 ? 15.11 46.084 21.454 1 91.62 139 LYS B C 1
ATOM 11011 O O . LYS B 1 139 ? 15.111 45.663 22.613 1 91.62 139 LYS B O 1
ATOM 11016 N N . LYS B 1 140 ? 16.021 46.953 21.022 1 91.73 140 LYS B N 1
ATOM 11017 C CA . LYS B 1 140 ? 17.009 47.549 21.917 1 91.73 140 LYS B CA 1
ATOM 11018 C C . LYS B 1 140 ? 16.334 48.36 23.019 1 91.73 140 LYS B C 1
ATOM 11020 O O . LYS B 1 140 ? 16.749 48.308 24.178 1 91.73 140 LYS B O 1
ATOM 11025 N N . LEU B 1 141 ? 15.322 49.047 22.62 1 90.81 141 LEU B N 1
ATOM 11026 C CA . LEU B 1 141 ? 14.565 49.822 23.596 1 90.81 141 LEU B CA 1
ATOM 11027 C C . LEU B 1 141 ? 13.919 48.909 24.633 1 90.81 141 LEU B C 1
ATOM 11029 O O . LEU B 1 141 ? 13.943 49.206 25.829 1 90.81 141 LEU B O 1
ATOM 11033 N N . ALA B 1 142 ? 13.336 47.837 24.168 1 90.69 142 ALA B N 1
ATOM 11034 C CA . ALA B 1 142 ? 12.718 46.864 25.065 1 90.69 142 ALA B CA 1
ATOM 11035 C C . ALA B 1 142 ? 13.728 46.333 26.079 1 90.69 142 ALA B C 1
ATOM 11037 O O . ALA B 1 142 ? 13.426 46.233 27.27 1 90.69 142 ALA B O 1
ATOM 11038 N N . HIS B 1 143 ? 14.913 46.067 25.608 1 88.45 143 HIS B N 1
ATOM 11039 C CA . HIS B 1 143 ? 15.958 45.52 26.467 1 88.45 143 HIS B CA 1
ATOM 11040 C C . HIS B 1 143 ? 16.414 46.544 27.5 1 88.45 143 HIS B C 1
ATOM 11042 O O . HIS B 1 143 ? 16.637 46.201 28.664 1 88.45 143 HIS B O 1
ATOM 11048 N N . ARG B 1 144 ? 16.512 47.776 27.167 1 88.43 144 ARG B N 1
ATOM 11049 C CA . ARG B 1 144 ? 17.027 48.826 28.041 1 88.43 144 ARG B CA 1
ATOM 11050 C C . ARG B 1 144 ? 15.976 49.255 29.059 1 88.43 144 ARG B C 1
ATOM 11052 O O . ARG B 1 144 ? 16.314 49.739 30.141 1 88.43 144 ARG B O 1
ATOM 11059 N N . LEU B 1 145 ? 14.793 49.219 28.639 1 89.11 145 LEU B N 1
ATOM 11060 C CA . LEU B 1 145 ? 13.722 49.699 29.505 1 89.11 145 LEU B CA 1
ATOM 11061 C C . LEU B 1 145 ? 13.275 48.607 30.472 1 89.11 145 LEU B C 1
ATOM 11063 O O . LEU B 1 145 ? 12.688 48.899 31.516 1 89.11 145 LEU B O 1
ATOM 11067 N N . ALA B 1 146 ? 13.547 47.452 30.117 1 85.85 146 ALA B N 1
ATOM 11068 C CA . ALA B 1 146 ? 13.088 46.331 30.934 1 85.85 146 ALA B CA 1
ATOM 11069 C C . ALA B 1 146 ? 13.62 46.438 32.36 1 85.85 146 ALA B C 1
ATOM 11071 O O . ALA B 1 146 ? 14.833 46.503 32.573 1 85.85 146 ALA B O 1
ATOM 11072 N N . GLY B 1 147 ? 12.727 46.451 33.335 1 79.12 147 GLY B N 1
ATOM 11073 C CA . GLY B 1 147 ? 13.116 46.465 34.736 1 79.12 147 GLY B CA 1
ATOM 11074 C C . GLY B 1 147 ? 13.5 47.845 35.235 1 79.12 147 GLY B C 1
ATOM 11075 O O . GLY B 1 147 ? 13.666 48.052 36.439 1 79.12 147 GLY B O 1
ATOM 11076 N N . ARG B 1 148 ? 13.536 48.962 34.495 1 84.43 148 ARG B N 1
ATOM 11077 C CA . ARG B 1 148 ? 14.026 50.276 34.898 1 84.43 148 ARG B CA 1
ATOM 11078 C C . ARG B 1 148 ? 12.902 51.307 34.885 1 84.43 148 ARG B C 1
ATOM 11080 O O . ARG B 1 148 ? 12.708 52.033 35.862 1 84.43 148 ARG B O 1
ATOM 11087 N N . ASN B 1 149 ? 12.172 51.336 33.679 1 88.1 149 ASN B N 1
ATOM 11088 C CA . ASN B 1 149 ? 11.122 52.341 33.556 1 88.1 149 ASN B CA 1
ATOM 11089 C C . ASN B 1 149 ? 9.896 51.785 32.838 1 88.1 149 ASN B C 1
ATOM 11091 O O . ASN B 1 149 ? 9.686 52.06 31.655 1 88.1 149 ASN B O 1
ATOM 11095 N N . PRO B 1 150 ? 9.085 51.093 33.442 1 91.44 150 PRO B N 1
ATOM 11096 C CA . PRO B 1 150 ? 7.91 50.469 32.827 1 91.44 150 PRO B CA 1
ATOM 11097 C C . PRO B 1 150 ? 6.926 51.491 32.265 1 91.44 150 PRO B C 1
ATOM 11099 O O . PRO B 1 150 ? 6.256 51.223 31.264 1 91.44 150 PRO B O 1
ATOM 11102 N N . GLN B 1 151 ? 6.854 52.638 32.887 1 90.68 151 GLN B N 1
ATOM 11103 C CA . GLN B 1 151 ? 5.912 53.653 32.425 1 90.68 151 GLN B CA 1
ATOM 11104 C C . GLN B 1 151 ? 6.298 54.173 31.044 1 90.68 151 GLN B C 1
ATOM 11106 O O . GLN B 1 151 ? 5.436 54.365 30.184 1 90.68 151 GLN B O 1
ATOM 11111 N N . LEU B 1 152 ? 7.592 54.44 30.924 1 92.31 152 LEU B N 1
ATOM 11112 C CA . LEU B 1 152 ? 8.069 54.886 29.62 1 92.31 152 LEU B CA 1
ATOM 11113 C C . LEU B 1 152 ? 7.888 53.793 28.572 1 92.31 152 LEU B C 1
ATOM 11115 O O . LEU B 1 152 ? 7.572 54.082 27.415 1 92.31 152 LEU B O 1
ATOM 11119 N N . ALA B 1 153 ? 8.116 52.57 28.926 1 94.43 153 ALA B N 1
ATOM 11120 C CA . ALA B 1 153 ? 7.901 51.438 28.028 1 94.43 153 ALA B CA 1
ATOM 11121 C C . ALA B 1 153 ? 6.453 51.383 27.552 1 94.43 153 ALA B C 1
ATOM 11123 O O . ALA B 1 153 ? 6.187 51.09 26.383 1 94.43 153 ALA B O 1
ATOM 11124 N N . GLU B 1 154 ? 5.527 51.588 28.408 1 95.88 154 GLU B N 1
ATOM 11125 C CA . GLU B 1 154 ? 4.106 51.583 28.075 1 95.88 154 GLU B CA 1
ATOM 11126 C C . GLU B 1 154 ? 3.766 52.698 27.09 1 95.88 154 GLU B C 1
ATOM 11128 O O . GLU B 1 154 ? 2.955 52.506 26.182 1 95.88 154 GLU B O 1
ATOM 11133 N N . GLU B 1 155 ? 4.416 53.806 27.291 1 94.1 155 GLU B N 1
ATOM 11134 C CA . GLU B 1 155 ? 4.225 54.908 26.352 1 94.1 155 GLU B CA 1
ATOM 11135 C C . GLU B 1 155 ? 4.715 54.535 24.956 1 94.1 155 GLU B C 1
ATOM 11137 O O . GLU B 1 155 ? 4.046 54.82 23.961 1 94.1 155 GLU B O 1
ATOM 11142 N N . PHE B 1 156 ? 5.838 53.931 24.98 1 94.72 156 PHE B N 1
ATOM 11143 C CA . PHE B 1 156 ? 6.386 53.481 23.706 1 94.72 156 PHE B CA 1
ATOM 11144 C C . PHE B 1 156 ? 5.497 52.412 23.081 1 94.72 156 PHE B C 1
ATOM 11146 O O . PHE B 1 156 ? 5.275 52.413 21.869 1 94.72 156 PHE B O 1
ATOM 11153 N N . PHE B 1 157 ? 4.974 51.486 23.93 1 95.32 157 PHE B N 1
ATOM 11154 C CA . PHE B 1 157 ? 4.098 50.436 23.424 1 95.32 157 PHE B CA 1
ATOM 11155 C C . PHE B 1 157 ? 2.86 51.035 22.767 1 95.32 157 PHE B C 1
ATOM 11157 O O . PHE B 1 157 ? 2.53 50.696 21.628 1 95.32 157 PHE B O 1
ATOM 11164 N N . ASP B 1 158 ? 2.244 51.867 23.394 1 94.81 158 ASP B N 1
ATOM 11165 C CA . ASP B 1 158 ? 1.018 52.478 22.888 1 94.81 158 ASP B CA 1
ATOM 11166 C C . ASP B 1 158 ? 1.287 53.274 21.613 1 94.81 158 ASP B C 1
ATOM 11168 O O . ASP B 1 158 ? 0.482 53.251 20.679 1 94.81 158 ASP B O 1
ATOM 11172 N N . GLY B 1 159 ? 2.405 54.009 21.646 1 94.38 159 GLY B N 1
ATOM 11173 C CA . GLY B 1 159 ? 2.772 54.77 20.462 1 94.38 159 GLY B CA 1
ATOM 11174 C C . GLY B 1 159 ? 3.034 53.898 19.25 1 94.38 159 GLY B C 1
ATOM 11175 O O . GLY B 1 159 ? 2.545 54.184 18.155 1 94.38 159 GLY B O 1
ATOM 11176 N N . ILE B 1 160 ? 3.776 52.826 19.451 1 94.84 160 ILE B N 1
ATOM 11177 C CA . ILE B 1 160 ? 4.119 51.923 18.358 1 94.84 160 ILE B CA 1
ATOM 11178 C C . ILE B 1 160 ? 2.875 51.157 17.911 1 94.84 160 ILE B C 1
ATOM 11180 O O . ILE B 1 160 ? 2.681 50.918 16.717 1 94.84 160 ILE B O 1
ATOM 11184 N N . LEU B 1 161 ? 2.071 50.697 18.844 1 93.58 161 LEU B N 1
ATOM 11185 C CA . LEU B 1 161 ? 0.825 50.003 18.537 1 93.58 161 LEU B CA 1
ATOM 11186 C C . LEU B 1 161 ? -0.063 50.853 17.635 1 93.58 161 LEU B C 1
ATOM 11188 O O . LEU B 1 161 ? -0.587 50.363 16.632 1 93.58 161 LEU B O 1
ATOM 11192 N N . SER B 1 162 ? -0.181 52.024 17.963 1 91.39 162 SER B N 1
ATOM 11193 C CA . SER B 1 162 ? -1.056 52.928 17.225 1 91.39 162 SER B CA 1
ATOM 11194 C C . SER B 1 162 ? -0.477 53.26 15.853 1 91.39 162 SER B C 1
ATOM 11196 O O . SER B 1 162 ? -1.221 53.435 14.886 1 91.39 162 SER B O 1
ATOM 11198 N N . SER B 1 163 ? 0.841 53.255 15.759 1 92.56 163 SER B N 1
ATOM 11199 C CA . SER B 1 163 ? 1.479 53.696 14.523 1 92.56 163 SER B CA 1
ATOM 11200 C C . SER B 1 163 ? 1.718 52.525 13.576 1 92.56 163 SER B C 1
ATOM 11202 O O . SER B 1 163 ? 1.632 52.679 12.356 1 92.56 163 SER B O 1
ATOM 11204 N N . TYR B 1 164 ? 2.125 51.389 14.203 1 92.29 164 TYR B N 1
ATOM 11205 C CA . TYR B 1 164 ? 2.603 50.323 13.33 1 92.29 164 TYR B CA 1
ATOM 11206 C C . TYR B 1 164 ? 1.872 49.016 13.614 1 92.29 164 TYR B C 1
ATOM 11208 O O . TYR B 1 164 ? 2.074 48.02 12.916 1 92.29 164 TYR B O 1
ATOM 11216 N N . GLY B 1 165 ? 1.096 48.966 14.666 1 88.93 165 GLY B N 1
ATOM 11217 C CA . GLY B 1 165 ? 0.293 47.782 14.931 1 88.93 165 GLY B CA 1
ATOM 11218 C C . GLY B 1 165 ? 0.877 46.895 16.014 1 88.93 165 GLY B C 1
ATOM 11219 O O . GLY B 1 165 ? 1.95 47.183 16.548 1 88.93 165 GLY B O 1
ATOM 11220 N N . VAL B 1 166 ? 0.251 45.81 16.268 1 88.46 166 VAL B N 1
ATOM 11221 C CA . VAL B 1 166 ? 0.528 44.968 17.428 1 88.46 166 VAL B CA 1
ATOM 11222 C C . VAL B 1 166 ? 1.793 44.148 17.181 1 88.46 166 VAL B C 1
ATOM 11224 O O . VAL B 1 166 ? 2.602 43.955 18.092 1 88.46 166 VAL B O 1
ATOM 11227 N N . ASP B 1 167 ? 2.038 43.714 15.966 1 86.32 167 ASP B N 1
ATOM 11228 C CA . ASP B 1 167 ? 3.184 42.856 15.681 1 86.32 167 ASP B CA 1
ATOM 11229 C C . ASP B 1 167 ? 4.497 43.593 15.931 1 86.32 167 ASP B C 1
ATOM 11231 O O . ASP B 1 167 ? 5.463 43.004 16.421 1 86.32 167 ASP B O 1
ATOM 11235 N N . ARG B 1 168 ? 4.474 44.877 15.715 1 90.39 168 ARG B N 1
ATOM 11236 C CA . ARG B 1 168 ? 5.678 45.683 15.893 1 90.39 168 ARG B CA 1
ATOM 11237 C C . ARG B 1 168 ? 5.849 46.098 17.35 1 90.39 168 ARG B C 1
ATOM 11239 O O . ARG B 1 168 ? 6.956 46.427 17.782 1 90.39 168 ARG B O 1
ATOM 11246 N N . ALA B 1 169 ? 4.785 46.181 18.05 1 93.65 169 ALA B N 1
ATOM 11247 C CA . ALA B 1 169 ? 4.811 46.655 19.431 1 93.65 169 ALA B CA 1
ATOM 11248 C C . ALA B 1 169 ? 5.152 45.521 20.394 1 93.65 169 ALA B C 1
ATOM 11250 O O . ALA B 1 169 ? 5.608 45.766 21.514 1 93.65 169 ALA B O 1
ATOM 11251 N N . MET B 1 170 ? 5.086 44.38 20.006 1 92.27 170 MET B N 1
ATOM 11252 C CA . MET B 1 170 ? 5.139 43.2 20.864 1 92.27 170 MET B CA 1
ATOM 11253 C C . MET B 1 170 ? 6.472 43.123 21.601 1 92.27 170 MET B C 1
ATOM 11255 O O . MET B 1 170 ? 6.511 42.814 22.793 1 92.27 170 MET B O 1
ATOM 11259 N N . PRO B 1 171 ? 7.516 43.487 20.909 1 91.72 171 PRO B N 1
ATOM 11260 C CA . PRO B 1 171 ? 8.788 43.359 21.624 1 91.72 171 PRO B CA 1
ATOM 11261 C C . PRO B 1 171 ? 8.874 44.275 22.843 1 91.72 171 PRO B C 1
ATOM 11263 O O . PRO B 1 171 ? 9.518 43.927 23.836 1 91.72 171 PRO B O 1
ATOM 11266 N N . ILE B 1 172 ? 8.171 45.396 22.892 1 94.13 172 ILE B N 1
ATOM 11267 C CA . ILE B 1 172 ? 8.224 46.369 23.978 1 94.13 172 ILE B CA 1
ATOM 11268 C C . ILE B 1 172 ? 7.35 45.897 25.137 1 94.13 172 ILE B C 1
ATOM 11270 O O . ILE B 1 172 ? 7.559 46.297 26.285 1 94.13 172 ILE B O 1
ATOM 11274 N N . LEU B 1 173 ? 6.45 45.06 24.849 1 94.27 173 LEU B N 1
ATOM 11275 C CA . LEU B 1 173 ? 5.493 44.593 25.846 1 94.27 173 LEU B CA 1
ATOM 11276 C C . LEU B 1 173 ? 6.21 43.932 27.019 1 94.27 173 LEU B C 1
ATOM 11278 O O . LEU B 1 173 ? 5.775 44.055 28.167 1 94.27 173 LEU B O 1
ATOM 11282 N N . VAL B 1 174 ? 7.34 43.282 26.748 1 92.41 174 VAL B N 1
ATOM 11283 C CA . VAL B 1 174 ? 8.054 42.53 27.775 1 92.41 174 VAL B CA 1
ATOM 11284 C C . VAL B 1 174 ? 8.644 43.492 28.803 1 92.41 174 VAL B C 1
ATOM 11286 O O . VAL B 1 174 ? 8.932 43.099 29.936 1 92.41 174 VAL B O 1
ATOM 11289 N N . ALA B 1 175 ? 8.845 44.821 28.456 1 93.47 175 ALA B N 1
ATOM 11290 C CA . ALA B 1 175 ? 9.453 45.815 29.338 1 93.47 175 ALA B CA 1
ATOM 11291 C C . ALA B 1 175 ? 8.39 46.556 30.144 1 93.47 175 ALA B C 1
ATOM 11293 O O . ALA B 1 175 ? 8.716 47.358 31.022 1 93.47 175 ALA B O 1
ATOM 11294 N N . CYS B 1 176 ? 7.139 46.299 29.944 1 95.42 176 CYS B N 1
ATOM 11295 C CA . CYS B 1 176 ? 6.042 47.022 30.577 1 95.42 176 CYS B CA 1
ATOM 11296 C C . CYS B 1 176 ? 5.694 46.41 31.929 1 95.42 176 CYS B C 1
ATOM 11298 O O . CYS B 1 176 ? 6.257 45.384 32.314 1 95.42 176 CYS B O 1
ATOM 11300 N N . SER B 1 177 ? 4.76 47.106 32.65 1 94.48 177 SER B N 1
ATOM 11301 C CA . SER B 1 177 ? 4.34 46.65 33.971 1 94.48 177 SER B CA 1
ATOM 11302 C C . SER B 1 177 ? 3.399 45.454 33.87 1 94.48 177 SER B C 1
ATOM 11304 O O . SER B 1 177 ? 2.795 45.219 32.822 1 94.48 177 SER B O 1
ATOM 11306 N N . LYS B 1 178 ? 3.245 44.774 34.915 1 93.89 178 LYS B N 1
ATOM 11307 C CA . LYS B 1 178 ? 2.43 43.563 34.972 1 93.89 178 LYS B CA 1
ATOM 11308 C C . LYS B 1 178 ? 0.973 43.865 34.634 1 93.89 178 LYS B C 1
ATOM 11310 O O . LYS B 1 178 ? 0.362 43.168 33.821 1 93.89 178 LYS B O 1
ATOM 11315 N N . LEU B 1 179 ? 0.463 44.851 35.192 1 93.97 179 LEU B N 1
ATOM 11316 C CA . LEU B 1 179 ? -0.945 45.187 35.017 1 93.97 179 LEU B CA 1
ATOM 11317 C C . LEU B 1 179 ? -1.224 45.629 33.584 1 93.97 179 LEU B C 1
ATOM 11319 O O . LEU B 1 179 ? -2.267 45.294 33.018 1 93.97 179 LEU B O 1
ATOM 11323 N N . PHE B 1 180 ? -0.252 46.39 33.065 1 95.47 180 PHE B N 1
ATOM 11324 C CA . PHE B 1 180 ? -0.401 46.848 31.689 1 95.47 180 PHE B CA 1
ATOM 11325 C C . PHE B 1 180 ? -0.387 45.671 30.722 1 95.47 180 PHE B C 1
ATOM 11327 O O . PHE B 1 180 ? -1.205 45.607 29.802 1 95.47 180 PHE B O 1
ATOM 11334 N N . ILE B 1 181 ? 0.508 44.739 30.941 1 95.36 181 ILE B N 1
ATOM 11335 C CA . ILE B 1 181 ? 0.625 43.569 30.078 1 95.36 181 ILE B CA 1
ATOM 11336 C C . ILE B 1 181 ? -0.672 42.765 30.12 1 95.36 181 ILE B C 1
ATOM 11338 O O . ILE B 1 181 ? -1.185 42.346 29.08 1 95.36 181 ILE B O 1
ATOM 11342 N N . LYS B 1 182 ? -1.15 42.496 31.272 1 94.03 182 LYS B N 1
ATOM 11343 C CA . LYS B 1 182 ? -2.388 41.739 31.44 1 94.03 182 LYS B CA 1
ATOM 11344 C C . LYS B 1 182 ? -3.545 42.406 30.701 1 94.03 182 LYS B C 1
ATOM 11346 O O . LYS B 1 182 ? -4.332 41.733 30.034 1 94.03 182 LYS B O 1
ATOM 11351 N N . ASP B 1 183 ? -3.568 43.672 30.793 1 92.99 183 ASP B N 1
ATOM 11352 C CA . ASP B 1 183 ? -4.641 44.435 30.162 1 92.99 183 ASP B CA 1
ATOM 11353 C C . ASP B 1 183 ? -4.556 44.347 28.64 1 92.99 183 ASP B C 1
ATOM 11355 O O . ASP B 1 183 ? -5.576 44.203 27.963 1 92.99 183 ASP B O 1
ATOM 11359 N N . VAL B 1 184 ? -3.374 44.493 28.202 1 92.2 184 VAL B N 1
ATOM 11360 C CA . VAL B 1 184 ? -3.164 44.466 26.758 1 92.2 184 VAL B CA 1
ATOM 11361 C C . VAL B 1 184 ? -3.511 43.083 26.211 1 92.2 184 VAL B C 1
ATOM 11363 O O . VAL B 1 184 ? -4.132 42.965 25.152 1 92.2 184 VAL B O 1
ATOM 11366 N N . ILE B 1 185 ? -3.112 42.057 26.899 1 91.51 185 ILE B N 1
ATOM 11367 C CA . ILE B 1 185 ? -3.388 40.69 26.469 1 91.51 185 ILE B CA 1
ATOM 11368 C C . ILE B 1 185 ? -4.897 40.463 26.409 1 91.51 185 ILE B C 1
ATOM 11370 O O . ILE B 1 185 ? -5.403 39.868 25.454 1 91.51 185 ILE B O 1
ATOM 11374 N N . SER B 1 186 ? -5.617 40.904 27.35 1 87.63 186 SER B N 1
ATOM 11375 C CA . SER B 1 186 ? -7.059 40.7 27.438 1 87.63 186 SER B CA 1
ATOM 11376 C C . SER B 1 186 ? -7.798 41.518 26.383 1 87.63 186 SER B C 1
ATOM 11378 O O . SER B 1 186 ? -8.718 41.016 25.734 1 87.63 186 SER B O 1
ATOM 11380 N N . LYS B 1 187 ? -7.288 42.757 26.188 1 82.48 187 LYS B N 1
ATOM 11381 C CA . LYS B 1 187 ? -7.982 43.662 25.276 1 82.48 187 LYS B CA 1
ATOM 11382 C C . LYS B 1 187 ? -7.683 43.313 23.821 1 82.48 187 LYS B C 1
ATOM 11384 O O . LYS B 1 187 ? -8.573 43.363 22.969 1 82.48 187 LYS B O 1
ATOM 11389 N N . GLN B 1 188 ? -6.397 43.031 23.692 1 82.31 188 GLN B N 1
ATOM 11390 C CA . GLN B 1 188 ? -5.983 42.789 22.314 1 82.31 188 GLN B CA 1
ATOM 11391 C C . GLN B 1 188 ? -5.997 41.298 21.989 1 82.31 188 GLN B C 1
ATOM 11393 O O . GLN B 1 188 ? -5.731 40.903 20.852 1 82.31 188 GLN B O 1
ATOM 11398 N N . LYS B 1 189 ? -6.309 40.472 22.986 1 82 189 LYS B N 1
ATOM 11399 C CA . LYS B 1 189 ? -6.358 39.023 22.815 1 82 189 LYS B CA 1
ATOM 11400 C C . LYS B 1 189 ? -5.069 38.5 22.188 1 82 189 LYS B C 1
ATOM 11402 O O . LYS B 1 189 ? -5.107 37.771 21.194 1 82 189 LYS B O 1
ATOM 11407 N N . LEU B 1 190 ? -4.025 38.845 22.761 1 87.53 190 LEU B N 1
ATOM 11408 C CA . LEU B 1 190 ? -2.705 38.557 22.21 1 87.53 190 LEU B CA 1
ATOM 11409 C C . LEU B 1 190 ? -2.272 37.136 22.553 1 87.53 190 LEU B C 1
ATOM 11411 O O . LEU B 1 190 ? -2.557 36.642 23.646 1 87.53 190 LEU B O 1
ATOM 11415 N N . VAL B 1 191 ? -1.685 36.554 21.628 1 88.2 191 VAL B N 1
ATOM 11416 C CA . VAL B 1 191 ? -1.037 35.272 21.885 1 88.2 191 VAL B CA 1
ATOM 11417 C C . VAL B 1 191 ? 0.474 35.466 21.979 1 88.2 191 VAL B C 1
ATOM 11419 O O . VAL B 1 191 ? 1.106 35.943 21.034 1 88.2 191 VAL B O 1
ATOM 11422 N N . LEU B 1 192 ? 1.032 35.132 23.059 1 91.03 192 LEU B N 1
ATOM 11423 C CA . LEU B 1 192 ? 2.452 35.348 23.311 1 91.03 192 LEU B CA 1
ATOM 11424 C C . LEU B 1 192 ? 3.29 34.237 22.688 1 91.03 192 LEU B C 1
ATOM 11426 O O . LEU B 1 192 ? 2.858 33.084 22.633 1 91.03 192 LEU B O 1
ATOM 11430 N N . SER B 1 193 ? 4.377 34.661 22.129 1 89.59 193 SER B N 1
ATOM 11431 C CA . SER B 1 193 ? 5.311 33.645 21.656 1 89.59 193 SER B CA 1
ATOM 11432 C C . SER B 1 193 ? 6.005 32.946 22.82 1 89.59 193 SER B C 1
ATOM 11434 O O . SER B 1 193 ? 5.999 33.45 23.945 1 89.59 193 SER B O 1
ATOM 11436 N N . ILE B 1 194 ? 6.684 31.882 22.656 1 91.39 194 ILE B N 1
ATOM 11437 C CA . ILE B 1 194 ? 7.381 31.125 23.691 1 91.39 194 ILE B CA 1
ATOM 11438 C C . ILE B 1 194 ? 8.532 31.957 24.251 1 91.39 194 ILE B C 1
ATOM 11440 O O . ILE B 1 194 ? 8.823 31.899 25.449 1 91.39 194 ILE B O 1
ATOM 11444 N N . GLY B 1 195 ? 9.222 32.784 23.316 1 88.36 195 GLY B N 1
ATOM 11445 C CA . GLY B 1 195 ? 10.277 33.677 23.768 1 88.36 195 GLY B CA 1
ATOM 11446 C C . GLY B 1 195 ? 9.788 34.737 24.737 1 88.36 195 GLY B C 1
ATOM 11447 O O . GLY B 1 195 ? 10.434 35.002 25.753 1 88.36 195 GLY B O 1
ATOM 11448 N N . MET B 1 196 ? 8.647 35.219 24.516 1 91.32 196 MET B N 1
ATOM 11449 C CA . MET B 1 196 ? 8.051 36.227 25.388 1 91.32 196 MET B CA 1
ATOM 11450 C C . MET B 1 196 ? 7.612 35.61 26.712 1 91.32 196 MET B C 1
ATOM 11452 O O . MET B 1 196 ? 7.817 36.2 27.775 1 91.32 196 MET B O 1
ATOM 11456 N N . VAL B 1 197 ? 7.07 34.412 26.638 1 93.6 197 VAL B N 1
ATOM 11457 C CA . VAL B 1 197 ? 6.62 33.711 27.836 1 93.6 197 VAL B CA 1
ATOM 11458 C C . VAL B 1 197 ? 7.808 33.444 28.757 1 93.6 197 VAL B C 1
ATOM 11460 O O . VAL B 1 197 ? 7.72 33.647 29.97 1 93.6 197 VAL B O 1
ATOM 11463 N N . ASN B 1 198 ? 8.921 33.132 28.185 1 92.51 198 ASN B N 1
ATOM 11464 C CA . ASN B 1 198 ? 10.119 32.871 28.976 1 92.51 198 ASN B CA 1
ATOM 11465 C C . ASN B 1 198 ? 10.623 34.136 29.664 1 92.51 198 ASN B C 1
ATOM 11467 O O . ASN B 1 198 ? 10.961 34.111 30.849 1 92.51 198 ASN B O 1
ATOM 11471 N N . LEU B 1 199 ? 10.632 35.219 28.948 1 90.11 199 LEU B N 1
ATOM 11472 C CA . LEU B 1 199 ? 11.13 36.479 29.489 1 90.11 199 LEU B CA 1
ATOM 11473 C C . LEU B 1 199 ? 10.191 37.02 30.562 1 90.11 199 LEU B C 1
ATOM 11475 O O . LEU B 1 199 ? 10.642 37.48 31.613 1 90.11 199 LEU B O 1
ATOM 11479 N N . LEU B 1 200 ? 8.976 36.865 30.315 1 93.53 200 LEU B N 1
ATOM 11480 C CA . LEU B 1 200 ? 7.986 37.403 31.242 1 93.53 200 LEU B CA 1
ATOM 11481 C C . LEU B 1 200 ? 7.88 36.532 32.49 1 93.53 200 LEU B C 1
ATOM 11483 O O . LEU B 1 200 ? 7.588 37.033 33.578 1 93.53 200 LEU B O 1
ATOM 11487 N N . TYR B 1 201 ? 8.09 35.266 32.399 1 94.17 201 TYR B N 1
ATOM 11488 C CA . TYR B 1 201 ? 8.016 34.374 33.551 1 94.17 201 TYR B CA 1
ATOM 11489 C C . TYR B 1 201 ? 9.12 34.686 34.554 1 94.17 201 TYR B C 1
ATOM 11491 O O . TYR B 1 201 ? 8.924 34.551 35.764 1 94.17 201 TYR B O 1
ATOM 11499 N N . LYS B 1 202 ? 10.263 35.087 34.083 1 90.17 202 LYS B N 1
ATOM 11500 C CA . LYS B 1 202 ? 11.371 35.441 34.966 1 90.17 202 LYS B CA 1
ATOM 11501 C C . LYS B 1 202 ? 11.033 36.668 35.808 1 90.17 202 LYS B C 1
ATOM 11503 O O . LYS B 1 202 ? 11.397 36.74 36.984 1 90.17 202 LYS B O 1
ATOM 11508 N N . ARG B 1 203 ? 10.209 37.481 35.258 1 90.18 203 ARG B N 1
ATOM 11509 C CA . ARG B 1 203 ? 9.907 38.745 35.921 1 90.18 203 ARG B CA 1
ATOM 11510 C C . ARG B 1 203 ? 8.558 38.683 36.629 1 90.18 203 ARG B C 1
ATOM 11512 O O . ARG B 1 203 ? 8.417 39.172 37.752 1 90.18 203 ARG B O 1
ATOM 11519 N N . TYR B 1 204 ? 7.576 38.14 35.847 1 93.79 204 TYR B N 1
ATOM 11520 C CA . TYR B 1 204 ? 6.219 38.094 36.379 1 93.79 204 TYR B CA 1
ATOM 11521 C C . TYR B 1 204 ? 5.643 36.686 36.282 1 93.79 204 TYR B C 1
ATOM 11523 O O . TYR B 1 204 ? 4.747 36.429 35.475 1 93.79 204 TYR B O 1
ATOM 11531 N N . PRO B 1 205 ? 5.939 35.852 37.119 1 93.89 205 PRO B N 1
ATOM 11532 C CA . PRO B 1 205 ? 5.481 34.464 37.025 1 93.89 205 PRO B CA 1
ATOM 11533 C C . PRO B 1 205 ? 3.963 34.335 37.131 1 93.89 205 PRO B C 1
ATOM 11535 O O . PRO B 1 205 ? 3.356 33.536 36.415 1 93.89 205 PRO B O 1
ATOM 11538 N N . ASP B 1 206 ? 3.354 35.065 37.925 1 92.89 206 ASP B N 1
ATOM 11539 C CA . ASP B 1 206 ? 1.914 34.96 38.144 1 92.89 206 ASP B CA 1
ATOM 11540 C C . ASP B 1 206 ? 1.138 35.371 36.896 1 92.89 206 ASP B C 1
ATOM 11542 O O . ASP B 1 206 ? 0.045 34.86 36.641 1 92.89 206 ASP B O 1
ATOM 11546 N N . LEU B 1 207 ? 1.735 36.352 36.23 1 94.46 207 LEU B N 1
ATOM 11547 C CA . LEU B 1 207 ? 1.096 36.802 34.998 1 94.46 207 LEU B CA 1
ATOM 11548 C C . LEU B 1 207 ? 1.066 35.684 33.962 1 94.46 207 LEU B C 1
ATOM 11550 O O . LEU B 1 207 ? 0.049 35.478 33.295 1 94.46 207 LEU B O 1
ATOM 11554 N N . ILE B 1 208 ? 2.126 35.008 33.878 1 94.11 208 ILE B N 1
ATOM 11555 C CA . ILE B 1 208 ? 2.234 33.94 32.891 1 94.11 208 ILE B CA 1
ATOM 11556 C C . ILE B 1 208 ? 1.327 32.777 33.288 1 94.11 208 ILE B C 1
ATOM 11558 O O . ILE B 1 208 ? 0.713 32.139 32.429 1 94.11 208 ILE B O 1
ATOM 11562 N N . VAL B 1 209 ? 1.256 32.457 34.519 1 94.11 209 VAL B N 1
ATOM 11563 C CA . VAL B 1 209 ? 0.345 31.416 34.982 1 94.11 209 VAL B CA 1
ATOM 11564 C C . VAL B 1 209 ? -1.09 31.781 34.609 1 94.11 209 VAL B C 1
ATOM 11566 O O . VAL B 1 209 ? -1.843 30.938 34.116 1 94.11 209 VAL B O 1
ATOM 11569 N N . TRP B 1 210 ? -1.357 33.052 34.897 1 92.93 210 TRP B N 1
ATOM 11570 C CA . TRP B 1 210 ? -2.681 33.536 34.518 1 92.93 210 TRP B CA 1
ATOM 11571 C C . TRP B 1 210 ? -2.912 33.374 33.019 1 92.93 210 TRP B C 1
ATOM 11573 O O . TRP B 1 210 ? -3.971 32.905 32.595 1 92.93 210 TRP B O 1
ATOM 11583 N N . TYR B 1 211 ? -1.937 33.812 32.232 1 93.48 211 TYR B N 1
ATOM 11584 C CA . TYR B 1 211 ? -2.022 33.755 30.777 1 93.48 211 TYR B CA 1
ATOM 11585 C C . TYR B 1 211 ? -2.24 32.324 30.3 1 93.48 211 TYR B C 1
ATOM 11587 O O . TYR B 1 211 ? -3.089 32.072 29.441 1 93.48 211 TYR B O 1
ATOM 11595 N N . LEU B 1 212 ? -1.491 31.397 30.797 1 92.56 212 LEU B N 1
ATOM 11596 C CA . LEU B 1 212 ? -1.591 30.005 30.372 1 92.56 212 LEU B CA 1
ATOM 11597 C C . LEU B 1 212 ? -2.952 29.422 30.739 1 92.56 212 LEU B C 1
ATOM 11599 O O . LEU B 1 212 ? -3.458 28.534 30.049 1 92.56 212 LEU B O 1
ATOM 11603 N N . LYS B 1 213 ? -3.525 29.85 31.728 1 90.12 213 LYS B N 1
ATOM 11604 C CA . LYS B 1 213 ? -4.815 29.342 32.188 1 90.12 213 LYS B CA 1
ATOM 11605 C C . LYS B 1 213 ? -5.944 29.798 31.269 1 90.12 213 LYS B C 1
ATOM 11607 O O . LYS B 1 213 ? -7.045 29.244 31.307 1 90.12 213 LYS B O 1
ATOM 11612 N N . LEU B 1 214 ? -5.619 30.792 30.446 1 88.28 214 LEU B N 1
ATOM 11613 C CA . LEU B 1 214 ? -6.601 31.222 29.457 1 88.28 214 LEU B CA 1
ATOM 11614 C C . LEU B 1 214 ? -6.855 30.124 28.429 1 88.28 214 LEU B C 1
ATOM 11616 O O . LEU B 1 214 ? -7.848 30.168 27.7 1 88.28 214 LEU B O 1
ATOM 11620 N N . SER B 1 215 ? -5.95 29.193 28.4 1 88.19 215 SER B N 1
ATOM 11621 C CA . SER B 1 215 ? -6.088 28.087 27.458 1 88.19 215 SER B CA 1
ATOM 11622 C C . SER B 1 215 ? -7.127 27.078 27.937 1 88.19 215 SER B C 1
ATOM 11624 O O . SER B 1 215 ? -7.383 26.077 27.265 1 88.19 215 SER B O 1
ATOM 11626 N N . ASN B 1 216 ? -7.681 27.215 29.1 1 83.76 216 ASN B N 1
ATOM 11627 C CA . ASN B 1 216 ? -8.662 26.302 29.676 1 83.76 216 ASN B CA 1
ATOM 11628 C C . ASN B 1 216 ? -9.797 26.009 28.699 1 83.76 216 ASN B C 1
ATOM 11630 O O . ASN B 1 216 ? -10.534 26.915 28.307 1 83.76 216 ASN B O 1
ATOM 11634 N N . PRO B 1 217 ? -9.819 24.826 28.329 1 77.74 217 PRO B N 1
ATOM 11635 C CA . PRO B 1 217 ? -10.898 24.478 27.403 1 77.74 217 PRO B CA 1
ATOM 11636 C C . PRO B 1 217 ? -12.285 24.738 27.988 1 77.74 217 PRO B C 1
ATOM 11638 O O . PRO B 1 217 ? -13.244 24.949 27.242 1 77.74 217 PRO B O 1
ATOM 11641 N N . ALA B 1 218 ? -12.403 24.558 29.425 1 68.28 218 ALA B N 1
ATOM 11642 C CA . ALA B 1 218 ? -13.689 24.76 30.087 1 68.28 218 ALA B CA 1
ATOM 11643 C C . ALA B 1 218 ? -14.172 26.198 29.921 1 68.28 218 ALA B C 1
ATOM 11645 O O . ALA B 1 218 ? -15.36 26.484 30.091 1 68.28 218 ALA B O 1
ATOM 11646 N N . LEU B 1 219 ? -13.161 27.048 29.748 1 67.84 219 LEU B N 1
ATOM 11647 C CA . LEU B 1 219 ? -13.553 28.433 29.51 1 67.84 219 LEU B CA 1
ATOM 11648 C C . LEU B 1 219 ? -14.285 28.569 28.179 1 67.84 219 LEU B C 1
ATOM 11650 O O . LEU B 1 219 ? -14.939 29.583 27.926 1 67.84 219 LEU B O 1
ATOM 11654 N N . ASN B 1 220 ? -14.134 27.421 27.59 1 64.32 220 ASN B N 1
ATOM 11655 C CA . ASN B 1 220 ? -14.814 27.436 26.299 1 64.32 220 ASN B CA 1
ATOM 11656 C C . ASN B 1 220 ? -16.309 27.165 26.45 1 64.32 220 ASN B C 1
ATOM 11658 O O . ASN B 1 220 ? -16.742 26.012 26.409 1 64.32 220 ASN B O 1
ATOM 11662 N N . ASP B 1 221 ? -16.965 28.008 27.129 1 66.39 221 ASP B N 1
ATOM 11663 C CA . ASP B 1 221 ? -18.423 27.967 27.107 1 66.39 221 ASP B CA 1
ATOM 11664 C C . ASP B 1 221 ? -18.951 27.961 25.674 1 66.39 221 ASP B C 1
ATOM 11666 O O . ASP B 1 221 ? -18.664 28.874 24.897 1 66.39 221 ASP B O 1
ATOM 11670 N N . PRO B 1 222 ? -19.487 26.848 25.407 1 70.12 222 PRO B N 1
ATOM 11671 C CA . PRO B 1 222 ? -20.012 26.799 24.04 1 70.12 222 PRO B CA 1
ATOM 11672 C C . PRO B 1 222 ? -20.903 27.993 23.707 1 70.12 222 PRO B C 1
ATOM 11674 O O . PRO B 1 222 ? -21.084 28.325 22.532 1 70.12 222 PRO B O 1
ATOM 11677 N N . LEU B 1 223 ? -21.453 28.634 24.795 1 76.82 223 LEU B N 1
ATOM 11678 C CA . LEU B 1 223 ? -22.362 29.75 24.557 1 76.82 223 LEU B CA 1
ATOM 11679 C C . LEU B 1 223 ? -21.594 31.062 24.444 1 76.82 223 LEU B C 1
ATOM 11681 O O . LEU B 1 223 ? -22.156 32.083 24.044 1 76.82 223 LEU B O 1
ATOM 11685 N N . GLU B 1 224 ? -20.327 31.029 24.836 1 80.09 224 GLU B N 1
ATOM 11686 C CA . GLU B 1 224 ? -19.501 32.23 24.749 1 80.09 224 GLU B CA 1
ATOM 11687 C C . GLU B 1 224 ? -18.4 32.068 23.704 1 80.09 224 GLU B C 1
ATOM 11689 O O . GLU B 1 224 ? -17.665 31.079 23.718 1 80.09 224 GLU B O 1
ATOM 11694 N N . ARG B 1 225 ? -18.398 32.968 22.89 1 82.39 225 ARG B N 1
ATOM 11695 C CA . ARG B 1 225 ? -17.399 32.914 21.828 1 82.39 225 ARG B CA 1
ATOM 11696 C C . ARG B 1 225 ? -16.071 33.499 22.295 1 82.39 225 ARG B C 1
ATOM 11698 O O . ARG B 1 225 ? -16 34.672 22.669 1 82.39 225 ARG B O 1
ATOM 11705 N N . ARG B 1 226 ? -15.085 32.67 22.376 1 76.97 226 ARG B N 1
ATOM 11706 C CA . ARG B 1 226 ? -13.75 33.111 22.766 1 76.97 226 ARG B CA 1
ATOM 11707 C C . ARG B 1 226 ? -12.812 33.146 21.563 1 76.97 226 ARG B C 1
ATOM 11709 O O . ARG B 1 226 ? -12.532 32.109 20.959 1 76.97 226 ARG B O 1
ATOM 11716 N N . ILE B 1 227 ? -12.388 34.255 21.213 1 75.29 227 ILE B N 1
ATOM 11717 C CA . ILE B 1 227 ? -11.533 34.419 20.042 1 75.29 227 ILE B CA 1
ATOM 11718 C C . ILE B 1 227 ? -10.069 34.254 20.445 1 75.29 227 ILE B C 1
ATOM 11720 O O . ILE B 1 227 ? -9.224 33.917 19.613 1 75.29 227 ILE B O 1
ATOM 11724 N N . HIS B 1 228 ? -9.886 34.59 21.886 1 73.38 228 HIS B N 1
ATOM 11725 C CA . HIS B 1 228 ? -8.513 34.464 22.363 1 73.38 228 HIS B CA 1
ATOM 11726 C C . HIS B 1 228 ? -8.103 33 22.484 1 73.38 228 HIS B C 1
ATOM 11728 O O . HIS B 1 228 ? -8.51 32.313 23.423 1 73.38 228 HIS B O 1
ATOM 11734 N N . HIS B 1 229 ? -7.516 32.496 21.483 1 75.44 229 HIS B N 1
ATOM 11735 C CA . HIS B 1 229 ? -7.236 31.065 21.513 1 75.44 229 HIS B CA 1
ATOM 11736 C C . HIS B 1 229 ? -5.787 30.795 21.906 1 75.44 229 HIS B C 1
ATOM 11738 O O . HIS B 1 229 ? -4.913 30.697 21.042 1 75.44 229 HIS B O 1
ATOM 11744 N N . VAL B 1 230 ? -5.493 30.824 23.244 1 85.32 230 VAL B N 1
ATOM 11745 C CA . VAL B 1 230 ? -4.188 30.385 23.726 1 85.32 230 VAL B CA 1
ATOM 11746 C C . VAL B 1 230 ? -4.099 28.862 23.661 1 85.32 230 VAL B C 1
ATOM 11748 O O . VAL B 1 230 ? -4.862 28.16 24.328 1 85.32 230 VAL B O 1
ATOM 11751 N N . LYS B 1 231 ? -3.297 28.351 22.874 1 80.82 231 LYS B N 1
ATOM 11752 C CA . LYS B 1 231 ? -3.151 26.905 22.733 1 80.82 231 LYS B CA 1
ATOM 11753 C C . LYS B 1 231 ? -2.007 26.381 23.596 1 80.82 231 LYS B C 1
ATOM 11755 O O . LYS B 1 231 ? -0.837 26.642 23.309 1 80.82 231 LYS B O 1
ATOM 11760 N N . ILE B 1 232 ? -2.382 25.696 24.434 1 88.13 232 ILE B N 1
ATOM 11761 C CA . ILE B 1 232 ? -1.397 25.202 25.39 1 88.13 232 ILE B CA 1
ATOM 11762 C C . ILE B 1 232 ? -0.361 24.344 24.667 1 88.13 232 ILE B C 1
ATOM 11764 O O . ILE B 1 232 ? 0.779 24.222 25.121 1 88.13 232 ILE B O 1
ATOM 11768 N N . SER B 1 233 ? -0.719 23.739 23.558 1 86.21 233 SER B N 1
ATOM 11769 C CA . SER B 1 233 ? 0.168 22.854 22.811 1 86.21 233 SER B CA 1
ATOM 11770 C C . SER B 1 233 ? 1.393 23.604 22.299 1 86.21 233 SER B C 1
ATOM 11772 O O . SER B 1 233 ? 2.444 23.002 22.068 1 86.21 233 SER B O 1
ATOM 11774 N N . GLU B 1 234 ? 1.357 24.97 22.13 1 88.2 234 GLU B N 1
ATOM 11775 C CA . GLU B 1 234 ? 2.46 25.796 21.647 1 88.2 234 GLU B CA 1
ATOM 11776 C C . GLU B 1 234 ? 3.488 26.042 22.748 1 88.2 234 GLU B C 1
ATOM 11778 O O . GLU B 1 234 ? 4.602 26.495 22.475 1 88.2 234 GLU B O 1
ATOM 11783 N N . TYR B 1 235 ? 3.112 25.677 23.928 1 91.23 235 TYR B N 1
ATOM 11784 C CA . TYR B 1 235 ? 3.975 25.976 25.065 1 91.23 235 TYR B CA 1
ATOM 11785 C C . TYR B 1 235 ? 4.42 24.696 25.763 1 91.23 235 TYR B C 1
ATOM 11787 O O . TYR B 1 235 ? 4.716 24.705 26.96 1 91.23 235 TYR B O 1
ATOM 11795 N N . LYS B 1 236 ? 4.339 23.663 25.086 1 88.23 236 LYS B N 1
ATOM 11796 C CA . LYS B 1 236 ? 4.673 22.363 25.66 1 88.23 236 LYS B CA 1
ATOM 11797 C C . LYS B 1 236 ? 6.09 22.359 26.227 1 88.23 236 LYS B C 1
ATOM 11799 O O . LYS B 1 236 ? 6.343 21.762 27.275 1 88.23 236 LYS B O 1
ATOM 11804 N N . SER B 1 237 ? 7.067 23.064 25.61 1 87.83 237 SER B N 1
ATOM 11805 C CA . SER B 1 237 ? 8.46 23.086 26.045 1 87.83 237 SER B CA 1
ATOM 11806 C C . SER B 1 237 ? 8.633 23.931 27.303 1 87.83 237 SER B C 1
ATOM 11808 O O . SER B 1 237 ? 9.595 23.749 28.052 1 87.83 237 SER B O 1
ATOM 11810 N N . PHE B 1 238 ? 7.709 24.827 27.603 1 92.51 238 PHE B N 1
ATOM 11811 C CA . PHE B 1 238 ? 7.783 25.728 28.747 1 92.51 238 PHE B CA 1
ATOM 11812 C C . PHE B 1 238 ? 7.114 25.109 29.968 1 92.51 238 PHE B C 1
ATOM 11814 O O . PHE B 1 238 ? 7.539 25.344 31.102 1 92.51 238 PHE B O 1
ATOM 11821 N N . LEU B 1 239 ? 6.127 24.317 29.842 1 91.85 239 LEU B N 1
ATOM 11822 C CA . LEU B 1 239 ? 5.25 23.851 30.911 1 91.85 239 LEU B CA 1
ATOM 11823 C C . LEU B 1 239 ? 6.046 23.124 31.99 1 91.85 239 LEU B C 1
ATOM 11825 O O . LEU B 1 239 ? 5.807 23.323 33.183 1 91.85 239 LEU B O 1
ATOM 11829 N N . PRO B 1 240 ? 7.058 22.34 31.654 1 91.04 240 PRO B N 1
ATOM 11830 C CA . PRO B 1 240 ? 7.817 21.64 32.693 1 91.04 240 PRO B CA 1
ATOM 11831 C C . PRO B 1 240 ? 8.533 22.595 33.645 1 91.04 240 PRO B C 1
ATOM 11833 O O . PRO B 1 240 ? 8.837 22.226 34.783 1 91.04 240 PRO B O 1
ATOM 11836 N N . LYS B 1 241 ? 8.815 23.821 33.266 1 89.22 241 LYS B N 1
ATOM 11837 C CA . LYS B 1 241 ? 9.477 24.807 34.115 1 89.22 241 LYS B CA 1
ATOM 11838 C C . LYS B 1 241 ? 8.6 25.185 35.305 1 89.22 241 LYS B C 1
ATOM 11840 O O . LYS B 1 241 ? 9.105 25.62 36.342 1 89.22 241 LYS B O 1
ATOM 11845 N N . LEU B 1 242 ? 7.343 24.979 35.185 1 93.12 242 LEU B N 1
ATOM 11846 C CA . LEU B 1 242 ? 6.404 25.322 36.248 1 93.12 242 LEU B CA 1
ATOM 11847 C C . LEU B 1 242 ? 6.485 24.315 37.39 1 93.12 242 LEU B C 1
ATOM 11849 O O . LEU B 1 242 ? 6.076 24.612 38.515 1 93.12 242 LEU B O 1
ATOM 11853 N N . ILE B 1 243 ? 6.934 23.187 37.178 1 92.47 243 ILE B N 1
ATOM 11854 C CA . ILE B 1 243 ? 6.976 22.124 38.176 1 92.47 243 ILE B CA 1
ATOM 11855 C C . ILE B 1 243 ? 7.897 22.529 39.324 1 92.47 243 ILE B C 1
ATOM 11857 O O . ILE B 1 243 ? 7.61 22.243 40.489 1 92.47 243 ILE B O 1
ATOM 11861 N N . ARG B 1 244 ? 8.918 23.245 39.042 1 86.48 244 ARG B N 1
ATOM 11862 C CA . ARG B 1 244 ? 9.897 23.62 40.057 1 86.48 244 ARG B CA 1
ATOM 11863 C C . ARG B 1 244 ? 9.377 24.759 40.927 1 86.48 244 ARG B C 1
ATOM 11865 O O . ARG B 1 244 ? 9.491 24.714 42.153 1 86.48 244 ARG B O 1
ATOM 11872 N N . ARG B 1 245 ? 8.748 25.792 40.36 1 87.22 245 ARG B N 1
ATOM 11873 C CA . ARG B 1 245 ? 8.455 27.015 41.101 1 87.22 245 ARG B CA 1
ATOM 11874 C C . ARG B 1 245 ? 6.953 27.188 41.299 1 87.22 245 ARG B C 1
ATOM 11876 O O . ARG B 1 245 ? 6.519 27.92 42.191 1 87.22 245 ARG B O 1
ATOM 11883 N N . ASN B 1 246 ? 6.094 26.666 40.411 1 92.45 246 ASN B N 1
ATOM 11884 C CA . ASN B 1 246 ? 4.646 26.839 40.467 1 92.45 246 ASN B CA 1
ATOM 11885 C C . ASN B 1 246 ? 3.914 25.528 40.196 1 92.45 246 ASN B C 1
ATOM 11887 O O . ASN B 1 246 ? 3.11 25.442 39.266 1 92.45 246 ASN B O 1
ATOM 11891 N N . LEU B 1 247 ? 4.069 24.688 41.033 1 93.45 247 LEU B N 1
ATOM 11892 C CA . LEU B 1 247 ? 3.538 23.341 40.85 1 93.45 247 LEU B CA 1
ATOM 11893 C C . LEU B 1 247 ? 2.016 23.364 40.767 1 93.45 247 LEU B C 1
ATOM 11895 O O . LEU B 1 247 ? 1.424 22.663 39.943 1 93.45 247 LEU B O 1
ATOM 11899 N N . SER B 1 248 ? 1.453 24.033 41.653 1 91.34 248 SER B N 1
ATOM 11900 C CA . SER B 1 248 ? -0.005 24.078 41.694 1 91.34 248 SER B CA 1
ATOM 11901 C C . SER B 1 248 ? -0.581 24.546 40.362 1 91.34 248 SER B C 1
ATOM 11903 O O . SER B 1 248 ? -1.603 24.03 39.906 1 91.34 248 SER B O 1
ATOM 11905 N N . ALA B 1 249 ? 0.135 25.574 39.773 1 92.41 249 ALA B N 1
ATOM 11906 C CA . ALA B 1 249 ? -0.325 26.087 38.485 1 92.41 249 ALA B CA 1
ATOM 11907 C C . ALA B 1 249 ? -0.166 25.037 37.389 1 92.41 249 ALA B C 1
ATOM 11909 O O . ALA B 1 249 ? -1.043 24.883 36.536 1 92.41 249 ALA B O 1
ATOM 11910 N N . PHE B 1 250 ? 0.978 24.343 37.482 1 93.28 250 PHE B N 1
ATOM 11911 C CA . PHE B 1 250 ? 1.217 23.28 36.513 1 93.28 250 PHE B CA 1
ATOM 11912 C C . PHE B 1 250 ? 0.103 22.242 36.562 1 93.28 250 PHE B C 1
ATOM 11914 O O . PHE B 1 250 ? -0.432 21.848 35.523 1 93.28 250 PHE B O 1
ATOM 11921 N N . VAL B 1 251 ? -0.245 21.772 37.688 1 92.73 251 VAL B N 1
ATOM 11922 C CA . VAL B 1 251 ? -1.249 20.732 37.884 1 92.73 251 VAL B CA 1
ATOM 11923 C C . VAL B 1 251 ? -2.599 21.21 37.355 1 92.73 251 VAL B C 1
ATOM 11925 O O . VAL B 1 251 ? -3.297 20.47 36.658 1 92.73 251 VAL B O 1
ATOM 11928 N N . GLU B 1 252 ? -2.893 22.393 37.719 1 90.74 252 GLU B N 1
ATOM 11929 C CA . GLU B 1 252 ? -4.177 22.949 37.302 1 90.74 252 GLU B CA 1
ATOM 11930 C C . GLU B 1 252 ? -4.283 23.011 35.781 1 90.74 252 GLU B C 1
ATOM 11932 O O . GLU B 1 252 ? -5.303 22.619 35.209 1 90.74 252 GLU B O 1
ATOM 11937 N N . ILE B 1 253 ? -3.271 23.507 35.168 1 91.23 253 ILE B N 1
ATOM 11938 C CA . ILE B 1 253 ? -3.266 23.671 33.719 1 91.23 253 ILE B CA 1
ATOM 11939 C C . ILE B 1 253 ? -3.311 22.302 33.044 1 91.23 253 ILE B C 1
ATOM 11941 O O . ILE B 1 253 ? -4.061 22.099 32.086 1 91.23 253 ILE B O 1
ATOM 11945 N N . TYR B 1 254 ? -2.539 21.445 33.534 1 91.18 254 TYR B N 1
ATOM 11946 C CA . TYR B 1 254 ? -2.506 20.107 32.957 1 91.18 254 TYR B CA 1
ATOM 11947 C C . TYR B 1 254 ? -3.862 19.424 33.085 1 91.18 254 TYR B C 1
ATOM 11949 O O . TYR B 1 254 ? -4.318 18.756 32.154 1 91.18 254 TYR B O 1
ATOM 11957 N N . GLU B 1 255 ? -4.449 19.536 34.165 1 89.67 255 GLU B N 1
ATOM 11958 C CA . GLU B 1 255 ? -5.761 18.945 34.412 1 89.67 255 GLU B CA 1
ATOM 11959 C C . GLU B 1 255 ? -6.816 19.538 33.483 1 89.67 255 GLU B C 1
ATOM 11961 O O . GLU B 1 255 ? -7.692 18.823 32.993 1 89.67 255 GLU B O 1
ATOM 11966 N N . MET B 1 256 ? -6.632 20.821 33.246 1 88.29 256 MET B N 1
ATOM 11967 C CA . MET B 1 256 ? -7.573 21.529 32.382 1 88.29 256 MET B CA 1
ATOM 11968 C C . MET B 1 256 ? -7.575 20.936 30.977 1 88.29 256 MET B C 1
ATOM 11970 O O . MET B 1 256 ? -8.596 20.964 30.289 1 88.29 256 MET B O 1
ATOM 11974 N N . HIS B 1 257 ? -6.502 20.356 30.634 1 87.94 257 HIS B N 1
ATOM 11975 C CA . HIS B 1 257 ? -6.363 19.885 29.261 1 87.94 257 HIS B CA 1
ATOM 11976 C C . HIS B 1 257 ? -6.26 18.364 29.207 1 87.94 257 HIS B C 1
ATOM 11978 O O . HIS B 1 257 ? -5.743 17.807 28.236 1 87.94 257 HIS B O 1
ATOM 11984 N N . SER B 1 258 ? -6.702 17.629 30.157 1 81.6 258 SER B N 1
ATOM 11985 C CA . SER B 1 258 ? -6.517 16.192 30.332 1 81.6 258 SER B CA 1
ATOM 11986 C C . SER B 1 258 ? -7.266 15.404 29.263 1 81.6 258 SER B C 1
ATOM 11988 O O . SER B 1 258 ? -6.855 14.302 28.894 1 81.6 258 SER B O 1
ATOM 11990 N N . LYS B 1 259 ? -8.363 16.085 28.787 1 71.68 259 LYS B N 1
ATOM 11991 C CA . LYS B 1 259 ? -9.177 15.346 27.827 1 71.68 259 LYS B CA 1
ATOM 11992 C C . LYS B 1 259 ? -8.432 15.15 26.509 1 71.68 259 LYS B C 1
ATOM 11994 O O . LYS B 1 259 ? -8.564 14.108 25.864 1 71.68 259 LYS B O 1
ATOM 11999 N N . ASN B 1 260 ? -7.605 16.261 26.292 1 68.68 260 ASN B N 1
ATOM 12000 C CA . ASN B 1 260 ? -6.799 16.162 25.08 1 68.68 260 ASN B CA 1
ATOM 12001 C C . ASN B 1 260 ? -5.32 15.974 25.404 1 68.68 260 ASN B C 1
ATOM 12003 O O . ASN B 1 260 ? -4.752 16.731 26.193 1 68.68 260 ASN B O 1
ATOM 12007 N N . SER B 1 261 ? -4.866 14.721 25.322 1 67.87 261 SER B N 1
ATOM 12008 C CA . SER B 1 261 ? -3.481 14.405 25.656 1 67.87 261 SER B CA 1
ATOM 12009 C C . SER B 1 261 ? -2.536 15.514 25.206 1 67.87 261 SER B C 1
ATOM 12011 O O . SER B 1 261 ? -2.463 15.83 24.017 1 67.87 261 SER B O 1
ATOM 12013 N N . LEU B 1 262 ? -1.979 16.485 26.087 1 79.11 262 LEU B N 1
ATOM 12014 C CA . LEU B 1 262 ? -1.017 17.519 25.724 1 79.11 262 LEU B CA 1
ATOM 12015 C C . LEU B 1 262 ? 0.258 16.9 25.16 1 79.11 262 LEU B C 1
ATOM 12017 O O . LEU B 1 262 ? 1.073 17.596 24.548 1 79.11 262 LEU B O 1
ATOM 12021 N N . GLY B 1 263 ? 0.33 15.578 25.17 1 74.16 263 GLY B N 1
ATOM 12022 C CA . GLY B 1 263 ? 1.531 14.896 24.713 1 74.16 263 GLY B CA 1
ATOM 12023 C C . GLY B 1 263 ? 2.802 15.448 25.33 1 74.16 263 GLY B C 1
ATOM 12024 O O . GLY B 1 263 ? 3.808 15.625 24.639 1 74.16 263 GLY B O 1
ATOM 12025 N N . LEU B 1 264 ? 2.77 15.986 26.528 1 85.75 264 LEU B N 1
ATOM 12026 C CA . LEU B 1 264 ? 3.903 16.569 27.237 1 85.75 264 LEU B CA 1
ATOM 12027 C C . LEU B 1 264 ? 4.869 15.485 27.703 1 85.75 264 LEU B C 1
ATOM 12029 O O . LEU B 1 264 ? 4.449 14.479 28.279 1 85.75 264 LEU B O 1
ATOM 12033 N N . HIS B 1 265 ? 6.144 15.472 27.433 1 80 265 HIS B N 1
ATOM 12034 C CA . HIS B 1 265 ? 7.18 14.549 27.882 1 80 265 HIS B CA 1
ATOM 12035 C C . HIS B 1 265 ? 8.145 15.231 28.847 1 80 265 HIS B C 1
ATOM 12037 O O . HIS B 1 265 ? 8.726 16.269 28.521 1 80 265 HIS B O 1
ATOM 12043 N N . LEU B 1 266 ? 8.103 14.77 30.047 1 88.11 266 LEU B N 1
ATOM 12044 C CA . LEU B 1 266 ? 9.006 15.299 31.064 1 88.11 266 LEU B CA 1
ATOM 12045 C C . LEU B 1 266 ? 10.343 14.567 31.037 1 88.11 266 LEU B C 1
ATOM 12047 O O . LEU B 1 266 ? 10.398 13.376 30.725 1 88.11 266 LEU B O 1
ATOM 12051 N N . SER B 1 267 ? 11.478 15.334 31.187 1 83.84 267 SER B N 1
ATOM 12052 C CA . SER B 1 267 ? 12.757 14.674 31.432 1 83.84 267 SER B CA 1
ATOM 12053 C C . SER B 1 267 ? 12.723 13.865 32.724 1 83.84 267 SER B C 1
ATOM 12055 O O . SER B 1 267 ? 11.833 14.051 33.556 1 83.84 267 SER B O 1
ATOM 12057 N N . ARG B 1 268 ? 13.606 12.936 33.103 1 81.19 268 ARG B N 1
ATOM 12058 C CA . ARG B 1 268 ? 13.655 12.099 34.298 1 81.19 268 ARG B CA 1
ATOM 12059 C C . ARG B 1 268 ? 13.722 12.952 35.56 1 81.19 268 ARG B C 1
ATOM 12061 O O . ARG B 1 268 ? 13.029 12.673 36.541 1 81.19 268 ARG B O 1
ATOM 12068 N N . LYS B 1 269 ? 14.515 14.049 35.391 1 86.7 269 LYS B N 1
ATOM 12069 C CA . LYS B 1 269 ? 14.645 14.937 36.543 1 86.7 269 LYS B CA 1
ATOM 12070 C C . LYS B 1 269 ? 13.325 15.64 36.846 1 86.7 269 LYS B C 1
ATOM 12072 O O . LYS B 1 269 ? 12.915 15.727 38.005 1 86.7 269 LYS B O 1
ATOM 12077 N N . GLN B 1 270 ? 12.67 16.091 35.889 1 91.35 270 GLN B N 1
ATOM 12078 C CA . GLN B 1 270 ? 11.403 16.798 36.043 1 91.35 270 GLN B CA 1
ATOM 12079 C C . GLN B 1 270 ? 10.305 15.859 36.537 1 91.35 270 GLN B C 1
ATOM 12081 O O . GLN B 1 270 ? 9.499 16.234 37.391 1 91.35 270 GLN B O 1
ATOM 12086 N N . ALA B 1 271 ? 10.368 14.703 35.95 1 92.46 271 ALA B N 1
ATOM 12087 C CA . ALA B 1 271 ? 9.378 13.711 36.36 1 92.46 271 ALA B CA 1
ATOM 12088 C C . ALA B 1 271 ? 9.545 13.345 37.832 1 92.46 271 ALA B C 1
ATOM 12090 O O . ALA B 1 271 ? 8.559 13.217 38.562 1 92.46 271 ALA B O 1
ATOM 12091 N N . ASN B 1 272 ? 10.754 13.195 38.322 1 91.9 272 ASN B N 1
ATOM 12092 C CA . ASN B 1 272 ? 11.019 12.894 39.725 1 91.9 272 ASN B CA 1
ATOM 12093 C C . ASN B 1 272 ? 10.576 14.036 40.636 1 91.9 272 ASN B C 1
ATOM 12095 O O . ASN B 1 272 ? 10 13.799 41.7 1 91.9 272 ASN B O 1
ATOM 12099 N N . ARG B 1 273 ? 10.858 15.197 40.174 1 91.56 273 ARG B N 1
ATOM 12100 C CA . ARG B 1 273 ? 10.416 16.354 40.946 1 91.56 273 ARG B CA 1
ATOM 12101 C C . ARG B 1 273 ? 8.895 16.395 41.048 1 91.56 273 ARG B C 1
ATOM 12103 O O . ARG B 1 273 ? 8.348 16.703 42.109 1 91.56 273 ARG B O 1
ATOM 12110 N N . PHE B 1 274 ? 8.331 16.148 40.004 1 93.64 274 PHE B N 1
ATOM 12111 C CA . PHE B 1 274 ? 6.873 16.125 39.988 1 93.64 274 PHE B CA 1
ATOM 12112 C C . PHE B 1 274 ? 6.339 15.027 40.901 1 93.64 274 PHE B C 1
ATOM 12114 O O . PHE B 1 274 ? 5.412 15.257 41.681 1 93.64 274 PHE B O 1
ATOM 12121 N N . ALA B 1 275 ? 6.891 13.846 40.747 1 92.5 275 ALA B N 1
ATOM 12122 C CA . ALA B 1 275 ? 6.456 12.715 41.563 1 92.5 275 ALA B CA 1
ATOM 12123 C C . ALA B 1 275 ? 6.56 13.041 43.051 1 92.5 275 ALA B C 1
ATOM 12125 O O . ALA B 1 275 ? 5.685 12.668 43.837 1 92.5 275 ALA B O 1
ATOM 12126 N N . TRP B 1 276 ? 7.58 13.794 43.346 1 90.11 276 TRP B N 1
ATOM 12127 C CA . TRP B 1 276 ? 7.818 14.117 44.749 1 90.11 276 TRP B CA 1
ATOM 12128 C C . TRP B 1 276 ? 6.863 15.205 45.227 1 90.11 276 TRP B C 1
ATOM 12130 O O . TRP B 1 276 ? 6.237 15.07 46.281 1 90.11 276 TRP B O 1
ATOM 12140 N N . ASN B 1 277 ? 6.671 16.233 44.463 1 90.25 277 ASN B N 1
ATOM 12141 C CA . ASN B 1 277 ? 5.954 17.422 44.911 1 90.25 277 ASN B CA 1
ATOM 12142 C C . ASN B 1 277 ? 4.455 17.302 44.656 1 90.25 277 ASN B C 1
ATOM 12144 O O . ASN B 1 277 ? 3.654 17.98 45.303 1 90.25 277 ASN B O 1
ATOM 12148 N N . ALA B 1 278 ? 4.102 16.489 43.701 1 91.36 278 ALA B N 1
ATOM 12149 C CA . ALA B 1 278 ? 2.703 16.466 43.282 1 91.36 278 ALA B CA 1
ATOM 12150 C C . ALA B 1 278 ? 2.047 15.133 43.632 1 91.36 278 ALA B C 1
ATOM 12152 O O . ALA B 1 278 ? 1.142 14.677 42.93 1 91.36 278 ALA B O 1
ATOM 12153 N N . LYS B 1 279 ? 2.464 14.473 44.621 1 91.97 279 LYS B N 1
ATOM 12154 C CA . LYS B 1 279 ? 1.96 13.161 45.016 1 91.97 279 LYS B CA 1
ATOM 12155 C C . LYS B 1 279 ? 0.451 13.197 45.24 1 91.97 279 LYS B C 1
ATOM 12157 O O . LYS B 1 279 ? -0.274 12.324 44.759 1 91.97 279 LYS B O 1
ATOM 12162 N N . LYS B 1 280 ? -0.031 14.305 45.872 1 91.71 280 LYS B N 1
ATOM 12163 C CA . LYS B 1 280 ? -1.455 14.424 46.175 1 91.71 280 LYS B CA 1
ATOM 12164 C C . LYS B 1 280 ? -2.285 14.495 44.897 1 91.71 280 LYS B C 1
ATOM 12166 O O . LYS B 1 280 ? -3.366 13.908 44.819 1 91.71 280 LYS B O 1
ATOM 12171 N N . TYR B 1 281 ? -1.696 14.986 43.933 1 92.43 281 TYR B N 1
ATOM 12172 C CA . TYR B 1 281 ? -2.457 15.236 42.714 1 92.43 281 TYR B CA 1
ATOM 12173 C C . TYR B 1 281 ? -2.548 13.977 41.86 1 92.43 281 TYR B C 1
ATOM 12175 O O . TYR B 1 281 ? -3.629 13.614 41.391 1 92.43 281 TYR B O 1
ATOM 12183 N N . TYR B 1 282 ? -1.366 13.321 41.663 1 92.64 282 TYR B N 1
ATOM 12184 C CA . TYR B 1 282 ? -1.423 12.171 40.767 1 92.64 282 TYR B CA 1
ATOM 12185 C C . TYR B 1 282 ? -2.104 10.987 41.441 1 92.64 282 TYR B C 1
ATOM 12187 O O . TYR B 1 282 ? -2.615 10.09 40.766 1 92.64 282 TYR B O 1
ATOM 12195 N N . LEU B 1 283 ? -2.214 10.91 42.75 1 93.64 283 LEU B N 1
ATOM 12196 C CA . LEU B 1 283 ? -2.953 9.861 43.443 1 93.64 283 LEU B CA 1
ATOM 12197 C C . LEU B 1 283 ? -4.457 10.074 43.305 1 93.64 283 LEU B C 1
ATOM 12199 O O . LEU B 1 283 ? -5.219 9.109 43.213 1 93.64 283 LEU B O 1
ATOM 12203 N N . ASP B 1 284 ? -4.803 11.322 43.246 1 90.89 284 ASP B N 1
ATOM 12204 C CA . ASP B 1 284 ? -6.222 11.655 43.171 1 90.89 284 ASP B CA 1
ATOM 12205 C C . ASP B 1 284 ? -6.757 11.464 41.754 1 90.89 284 ASP B C 1
ATOM 12207 O O . ASP B 1 284 ? -7.895 11.027 41.567 1 90.89 284 ASP B O 1
ATOM 12211 N N . LYS B 1 285 ? -6.009 11.804 40.789 1 91.92 285 LYS B N 1
ATOM 12212 C CA . LYS B 1 285 ? -6.441 11.696 39.398 1 91.92 285 LYS B CA 1
ATOM 12213 C C . LYS B 1 285 ? -5.37 11.03 38.54 1 91.92 285 LYS B C 1
ATOM 12215 O O . LYS B 1 285 ? -4.867 11.631 37.588 1 91.92 285 LYS B O 1
ATOM 12220 N N . PRO B 1 286 ? -5.138 9.825 38.732 1 91.54 286 PRO B N 1
ATOM 12221 C CA . PRO B 1 286 ? -4.039 9.143 38.045 1 91.54 286 PRO B CA 1
ATOM 12222 C C . PRO B 1 286 ? -4.242 9.073 36.533 1 91.54 286 PRO B C 1
ATOM 12224 O O . PRO B 1 286 ? -3.268 9.072 35.775 1 91.54 286 PRO B O 1
ATOM 12227 N N . ASN B 1 287 ? -5.384 9.058 36.094 1 88.68 287 ASN B N 1
ATOM 12228 C CA . ASN B 1 287 ? -5.657 8.961 34.664 1 88.68 287 ASN B CA 1
ATOM 12229 C C . ASN B 1 287 ? -5.09 10.156 33.903 1 88.68 287 ASN B C 1
ATOM 12231 O O . ASN B 1 287 ? -4.714 10.033 32.736 1 88.68 287 ASN B O 1
ATOM 12235 N N . ILE B 1 288 ? -4.976 11.195 34.568 1 89.45 288 ILE B N 1
ATOM 12236 C CA . ILE B 1 288 ? -4.534 12.429 33.929 1 89.45 288 ILE B CA 1
ATOM 12237 C C . ILE B 1 288 ? -3.011 12.529 33.998 1 89.45 288 ILE B C 1
ATOM 12239 O O . ILE B 1 288 ? -2.362 12.893 33.015 1 89.45 288 ILE B O 1
ATOM 12243 N N . PHE B 1 289 ? -2.455 12.043 35.114 1 91.07 289 PHE B N 1
ATOM 12244 C CA . PHE B 1 289 ? -1.079 12.431 35.403 1 91.07 289 PHE B CA 1
ATOM 12245 C C . PHE B 1 289 ? -0.138 11.241 35.251 1 91.07 289 PHE B C 1
ATOM 12247 O O . PHE B 1 289 ? 1.083 11.397 35.314 1 91.07 289 PHE B O 1
ATOM 12254 N N . TYR B 1 290 ? -0.614 10.076 35.059 1 89.81 290 TYR B N 1
ATOM 12255 C CA . TYR B 1 290 ? 0.22 8.881 35.007 1 89.81 290 TYR B CA 1
ATOM 12256 C C . TYR B 1 290 ? 1.291 9.009 33.93 1 89.81 290 TYR B C 1
ATOM 12258 O O . TYR B 1 290 ? 2.432 8.583 34.127 1 89.81 290 TYR B O 1
ATOM 12266 N N . LYS B 1 291 ? 0.983 9.619 32.882 1 87.69 291 LYS B N 1
ATOM 12267 C CA . LYS B 1 291 ? 1.874 9.716 31.729 1 87.69 291 LYS B CA 1
ATOM 12268 C C . LYS B 1 291 ? 3.08 10.598 32.039 1 87.69 291 LYS B C 1
ATOM 12270 O O . LYS B 1 291 ? 4.089 10.549 31.332 1 87.69 291 LYS B O 1
ATOM 12275 N N . LEU B 1 292 ? 2.983 11.388 33.05 1 91.1 292 LEU B N 1
ATOM 12276 C CA . LEU B 1 292 ? 4.06 12.299 33.421 1 91.1 292 LEU B CA 1
ATOM 12277 C C . LEU B 1 292 ? 5.037 11.624 34.378 1 91.1 292 LEU B C 1
ATOM 12279 O O . LEU B 1 292 ? 6.089 12.184 34.696 1 91.1 292 LEU B O 1
ATOM 12283 N N . LEU B 1 293 ? 4.619 10.446 34.909 1 90.59 293 LEU B N 1
ATOM 12284 C CA . LEU B 1 293 ? 5.42 9.743 35.904 1 90.59 293 LEU B CA 1
ATOM 12285 C C . LEU B 1 293 ? 6.317 8.702 35.244 1 90.59 293 LEU B C 1
ATOM 12287 O O . LEU B 1 293 ? 6.071 8.298 34.105 1 90.59 293 LEU B O 1
ATOM 12291 N N . ILE B 1 294 ? 7.37 8.517 35.9 1 91.23 294 ILE B N 1
ATOM 12292 C CA . ILE B 1 294 ? 8.198 7.376 35.521 1 91.23 294 ILE B CA 1
ATOM 12293 C C . ILE B 1 294 ? 7.629 6.099 36.135 1 91.23 294 ILE B C 1
ATOM 12295 O O . ILE B 1 294 ? 7.705 5.899 37.35 1 91.23 294 ILE B O 1
ATOM 12299 N N . PRO B 1 295 ? 7.053 5.369 35.294 1 88.1 295 PRO B N 1
ATOM 12300 C CA . PRO B 1 295 ? 6.337 4.2 35.811 1 88.1 295 PRO B CA 1
ATOM 12301 C C . PRO B 1 295 ? 7.185 3.364 36.766 1 88.1 295 PRO B C 1
ATOM 12303 O O . PRO B 1 295 ? 6.678 2.868 37.775 1 88.1 295 PRO B O 1
ATOM 12306 N N . GLU B 1 296 ? 8.466 3.3 36.615 1 83.65 296 GLU B N 1
ATOM 12307 C CA . GLU B 1 296 ? 9.367 2.499 37.438 1 83.65 296 GLU B CA 1
ATOM 12308 C C . GLU B 1 296 ? 9.495 3.079 38.843 1 83.65 296 GLU B C 1
ATOM 12310 O O . GLU B 1 296 ? 9.814 2.358 39.791 1 83.65 296 GLU B O 1
ATOM 12315 N N . ASN B 1 297 ? 9.229 4.358 39.026 1 86.94 297 ASN B N 1
ATOM 12316 C CA . ASN B 1 297 ? 9.466 5.032 40.298 1 86.94 297 ASN B CA 1
ATOM 12317 C C . ASN B 1 297 ? 8.192 5.118 41.133 1 86.94 297 ASN B C 1
ATOM 12319 O O . ASN B 1 297 ? 8.214 5.626 42.256 1 86.94 297 ASN B O 1
ATOM 12323 N N . ILE B 1 298 ? 7.124 4.666 40.678 1 90.02 298 ILE B N 1
ATOM 12324 C CA . ILE B 1 298 ? 5.877 4.736 41.432 1 90.02 298 ILE B CA 1
ATOM 12325 C C . ILE B 1 298 ? 5.891 3.696 42.55 1 90.02 298 ILE B C 1
ATOM 12327 O O . ILE B 1 298 ? 6.094 2.506 42.296 1 90.02 298 ILE B O 1
ATOM 12331 N N . SER B 1 299 ? 5.75 4.179 43.754 1 88.46 299 SER B N 1
ATOM 12332 C CA . SER B 1 299 ? 5.786 3.275 44.898 1 88.46 299 SER B CA 1
ATOM 12333 C C . SER B 1 299 ? 4.598 2.319 44.886 1 88.46 299 SER B C 1
ATOM 12335 O O . SER B 1 299 ? 3.565 2.612 44.28 1 88.46 299 SER B O 1
ATOM 12337 N N . GLU B 1 300 ? 4.624 1.215 45.625 1 89.94 300 GLU B N 1
ATOM 12338 C CA . GLU B 1 300 ? 3.546 0.236 45.731 1 89.94 300 GLU B CA 1
ATOM 12339 C C . GLU B 1 300 ? 2.31 0.844 46.387 1 89.94 300 GLU B C 1
ATOM 12341 O O . GLU B 1 300 ? 1.183 0.586 45.958 1 89.94 300 GLU B O 1
ATOM 12346 N N . GLU B 1 301 ? 2.602 1.651 47.328 1 89.65 301 GLU B N 1
ATOM 12347 C CA . GLU B 1 301 ? 1.511 2.273 48.071 1 89.65 301 GLU B CA 1
ATOM 12348 C C . GLU B 1 301 ? 0.729 3.247 47.193 1 89.65 301 GLU B C 1
ATOM 12350 O O . GLU B 1 301 ? -0.502 3.282 47.24 1 89.65 301 GLU B O 1
ATOM 12355 N N . ASP B 1 302 ? 1.48 3.93 46.421 1 92.09 302 ASP B N 1
ATOM 12356 C CA . ASP B 1 302 ? 0.829 4.904 45.55 1 92.09 302 ASP B CA 1
ATOM 12357 C C . ASP B 1 302 ? 0.025 4.21 44.453 1 92.09 302 ASP B C 1
ATOM 12359 O O . ASP B 1 302 ? -1.08 4.642 44.119 1 92.09 302 ASP B O 1
ATOM 12363 N N . MET B 1 303 ? 0.522 3.135 44.012 1 92.83 303 MET B N 1
ATOM 12364 C CA . MET B 1 303 ? -0.166 2.405 42.951 1 92.83 303 MET B CA 1
ATOM 12365 C C . MET B 1 303 ? -1.481 1.821 43.457 1 92.83 303 MET B C 1
ATOM 12367 O O . MET B 1 303 ? -2.476 1.798 42.731 1 92.83 303 MET B O 1
ATOM 12371 N N . LYS B 1 304 ? -1.507 1.353 44.65 1 91.6 304 LYS B N 1
ATOM 12372 C CA . LYS B 1 304 ? -2.715 0.796 45.253 1 91.6 304 LYS B CA 1
ATOM 12373 C C . LYS B 1 304 ? -3.84 1.826 45.283 1 91.6 304 LYS B C 1
ATOM 12375 O O . LYS B 1 304 ? -5.009 1.482 45.094 1 91.6 304 LYS B O 1
ATOM 12380 N N . ILE B 1 305 ? -3.416 3.033 45.459 1 91.81 305 ILE B N 1
ATOM 12381 C CA . ILE B 1 305 ? -4.393 4.111 45.563 1 91.81 305 ILE B CA 1
ATOM 12382 C C . ILE B 1 305 ? -4.801 4.574 44.167 1 91.81 305 ILE B C 1
ATOM 12384 O O . ILE B 1 305 ? -5.983 4.81 43.905 1 91.81 305 ILE B O 1
ATOM 12388 N N . MET B 1 306 ? -3.879 4.603 43.206 1 93.61 306 MET B N 1
ATOM 12389 C CA . MET B 1 306 ? -4.069 5.218 41.895 1 93.61 306 MET B CA 1
ATOM 12390 C C . MET B 1 306 ? -4.806 4.273 40.952 1 93.61 306 MET B C 1
ATOM 12392 O O . MET B 1 306 ? -5.68 4.7 40.196 1 93.61 306 MET B O 1
ATOM 12396 N N . PHE B 1 307 ? -4.56 2.97 41.064 1 93.85 307 PHE B N 1
ATOM 12397 C CA . PHE B 1 307 ? -4.942 2.03 40.017 1 93.85 307 PHE B CA 1
ATOM 12398 C C . PHE B 1 307 ? -6.459 1.925 39.91 1 93.85 307 PHE B C 1
ATOM 12400 O O . PHE B 1 307 ? -7.016 1.998 38.813 1 93.85 307 PHE B O 1
ATOM 12407 N N . PRO B 1 308 ? -7.174 1.798 40.923 1 92.07 308 PRO B N 1
ATOM 12408 C CA . PRO B 1 308 ? -8.631 1.71 40.805 1 92.07 308 PRO B CA 1
ATOM 12409 C C . PRO B 1 308 ? -9.244 2.936 40.133 1 92.07 308 PRO B C 1
ATOM 12411 O O . PRO B 1 308 ? -10.26 2.823 39.442 1 92.07 308 PRO B O 1
ATOM 12414 N N . LYS B 1 309 ? -8.605 4.032 40.329 1 91.29 309 LYS B N 1
ATOM 12415 C CA . LYS B 1 309 ? -9.12 5.285 39.784 1 91.29 309 LYS B CA 1
ATOM 12416 C C . LYS B 1 309 ? -8.813 5.404 38.294 1 91.29 309 LYS B C 1
ATOM 12418 O O . LYS B 1 309 ? -9.377 6.256 37.605 1 91.29 309 LYS B O 1
ATOM 12423 N N . MET B 1 310 ? -7.907 4.566 37.822 1 91.93 310 MET B N 1
ATOM 12424 C CA . MET B 1 310 ? -7.496 4.608 36.422 1 91.93 310 MET B CA 1
ATOM 12425 C C . MET B 1 310 ? -8.458 3.81 35.548 1 91.93 310 MET B C 1
ATOM 12427 O O . MET B 1 310 ? -8.44 3.935 34.322 1 91.93 310 MET B O 1
ATOM 12431 N N . LEU B 1 311 ? -9.28 2.942 36.111 1 92.28 311 LEU B N 1
ATOM 12432 C CA . LEU B 1 311 ? -10.228 2.13 35.356 1 92.28 311 LEU B CA 1
ATOM 12433 C C . LEU B 1 311 ? -11.302 3.002 34.716 1 92.28 311 LEU B C 1
ATOM 12435 O O . LEU B 1 311 ? -11.759 3.976 35.32 1 92.28 311 LEU B O 1
ATOM 12439 N N . PRO B 1 312 ? -11.666 2.69 33.434 1 87.94 312 PRO B N 1
ATOM 12440 C CA . PRO B 1 312 ? -12.707 3.476 32.767 1 87.94 312 PRO B CA 1
ATOM 12441 C C . PRO B 1 312 ? -14.041 3.436 33.508 1 87.94 312 PRO B C 1
ATOM 12443 O O . PRO B 1 312 ? -14.327 2.471 34.222 1 87.94 312 PRO B O 1
ATOM 12446 N N . ASP B 1 313 ? -14.817 4.453 33.279 1 82.8 313 ASP B N 1
ATOM 12447 C CA . ASP B 1 313 ? -16.126 4.525 33.921 1 82.8 313 ASP B CA 1
ATOM 12448 C C . ASP B 1 313 ? -17.086 3.497 33.327 1 82.8 313 ASP B C 1
ATOM 12450 O O . ASP B 1 313 ? -17.842 2.851 34.057 1 82.8 313 ASP B O 1
ATOM 12454 N N . LYS B 1 314 ? -17.067 3.238 32.026 1 77.5 314 LYS B N 1
ATOM 12455 C CA . LYS B 1 314 ? -17.913 2.268 31.337 1 77.5 314 LYS B CA 1
ATOM 12456 C C . LYS B 1 314 ? -17.183 0.941 31.147 1 77.5 314 LYS B C 1
ATOM 12458 O O . LYS B 1 314 ? -16.031 0.917 30.709 1 77.5 314 LYS B O 1
ATOM 12463 N N . ILE B 1 315 ? -17.764 -0.079 31.417 1 82.74 315 ILE B N 1
ATOM 12464 C CA . ILE B 1 315 ? -17.165 -1.408 31.353 1 82.74 315 ILE B CA 1
ATOM 12465 C C . ILE B 1 315 ? -16.782 -1.732 29.911 1 82.74 315 ILE B C 1
ATOM 12467 O O . ILE B 1 315 ? -15.802 -2.44 29.666 1 82.74 315 ILE B O 1
ATOM 12471 N N . GLU B 1 316 ? -17.617 -1.146 28.922 1 75.26 316 GLU B N 1
ATOM 12472 C CA . GLU B 1 316 ? -17.387 -1.425 27.507 1 75.26 316 GLU B CA 1
ATOM 12473 C C . GLU B 1 316 ? -16.024 -0.906 27.058 1 75.26 316 GLU B C 1
ATOM 12475 O O . GLU B 1 316 ? -15.45 -1.41 26.09 1 75.26 316 GLU B O 1
ATOM 12480 N N . ASP B 1 317 ? -15.514 0.115 27.829 1 83.94 317 ASP B N 1
ATOM 12481 C CA . ASP B 1 317 ? -14.255 0.746 27.446 1 83.94 317 ASP B CA 1
ATOM 12482 C C . ASP B 1 317 ? -13.071 0.076 28.14 1 83.94 317 ASP B C 1
ATOM 12484 O O . ASP B 1 317 ? -11.921 0.473 27.94 1 83.94 317 ASP B O 1
ATOM 12488 N N . PHE B 1 318 ? -13.417 -0.934 28.95 1 89.94 318 PHE B N 1
ATOM 12489 C CA . PHE B 1 318 ? -12.37 -1.617 29.701 1 89.94 318 PHE B CA 1
ATOM 12490 C C . PHE B 1 318 ? -11.508 -2.468 28.777 1 89.94 318 PHE B C 1
ATOM 12492 O O . PHE B 1 318 ? -12.029 -3.212 27.943 1 89.94 318 PHE B O 1
ATOM 12499 N N . ASN B 1 319 ? -10.24 -2.331 28.885 1 90 319 ASN B N 1
ATOM 12500 C CA . ASN B 1 319 ? -9.258 -3.132 28.163 1 90 319 ASN B CA 1
ATOM 12501 C C . ASN B 1 319 ? -8.219 -3.73 29.108 1 90 319 ASN B C 1
ATOM 12503 O O . ASN B 1 319 ? -7.405 -3.004 29.681 1 90 319 ASN B O 1
ATOM 12507 N N . THR B 1 320 ? -8.22 -4.961 29.178 1 90.76 320 THR B N 1
ATOM 12508 C CA . THR B 1 320 ? -7.368 -5.658 30.135 1 90.76 320 THR B CA 1
ATOM 12509 C C . THR B 1 320 ? -5.894 -5.387 29.845 1 90.76 320 THR B C 1
ATOM 12511 O O . THR B 1 320 ? -5.116 -5.113 30.761 1 90.76 320 THR B O 1
ATOM 12514 N N . ASN B 1 321 ? -5.539 -5.459 28.646 1 88.41 321 ASN B N 1
ATOM 12515 C CA . ASN B 1 321 ? -4.134 -5.288 28.293 1 88.41 321 ASN B CA 1
ATOM 12516 C C . ASN B 1 321 ? -3.644 -3.877 28.606 1 88.41 321 ASN B C 1
ATOM 12518 O O . ASN B 1 321 ? -2.532 -3.697 29.105 1 88.41 321 ASN B O 1
ATOM 12522 N N . ARG B 1 322 ? -4.472 -2.968 28.392 1 89.61 322 ARG B N 1
ATOM 12523 C CA . ARG B 1 322 ? -4.12 -1.59 28.715 1 89.61 322 ARG B CA 1
ATOM 12524 C C . ARG B 1 322 ? -3.934 -1.409 30.217 1 89.61 322 ARG B C 1
ATOM 12526 O O . ARG B 1 322 ? -2.989 -0.75 30.657 1 89.61 322 ARG B O 1
ATOM 12533 N N . MET B 1 323 ? -4.763 -1.979 30.983 1 92.47 323 MET B N 1
ATOM 12534 C CA . MET B 1 323 ? -4.677 -1.864 32.436 1 92.47 323 MET B CA 1
ATOM 12535 C C . MET B 1 323 ? -3.411 -2.534 32.961 1 92.47 323 MET B C 1
ATOM 12537 O O . MET B 1 323 ? -2.769 -2.023 33.88 1 92.47 323 MET B O 1
ATOM 12541 N N . LEU B 1 324 ? -3.128 -3.617 32.31 1 90.43 324 LEU B N 1
ATOM 12542 C CA . LEU B 1 324 ? -1.941 -4.35 32.739 1 90.43 324 LEU B CA 1
ATOM 12543 C C . LEU B 1 324 ? -0.673 -3.571 32.408 1 90.43 324 LEU B C 1
ATOM 12545 O O . LEU B 1 324 ? 0.337 -3.697 33.104 1 90.43 324 LEU B O 1
ATOM 12549 N N . GLN B 1 325 ? -0.747 -2.86 31.454 1 88.88 325 GLN B N 1
ATOM 12550 C CA . GLN B 1 325 ? 0.397 -2.022 31.108 1 88.88 325 GLN B CA 1
ATOM 12551 C C . GLN B 1 325 ? 0.703 -1.023 32.221 1 88.88 325 GLN B C 1
ATOM 12553 O O . GLN B 1 325 ? 1.869 -0.747 32.511 1 88.88 325 GLN B O 1
ATOM 12558 N N . TYR B 1 326 ? -0.313 -0.503 32.91 1 89.72 326 TYR B N 1
ATOM 12559 C CA . TYR B 1 326 ? -0.122 0.433 34.013 1 89.72 326 TYR B CA 1
ATOM 12560 C C . TYR B 1 326 ? 0.534 -0.254 35.204 1 89.72 326 TYR B C 1
ATOM 12562 O O . TYR B 1 326 ? 1.178 0.399 36.028 1 89.72 326 TYR B O 1
ATOM 12570 N N . LEU B 1 327 ? 0.355 -1.578 35.196 1 89.52 327 LEU B N 1
ATOM 12571 C CA . LEU B 1 327 ? 0.856 -2.336 36.337 1 89.52 327 LEU B CA 1
ATOM 12572 C C . LEU B 1 327 ? 2.18 -3.015 36.001 1 89.52 327 LEU B C 1
ATOM 12574 O O . LEU B 1 327 ? 2.649 -3.876 36.748 1 89.52 327 LEU B O 1
ATOM 12578 N N . ARG B 1 328 ? 2.736 -2.7 34.947 1 84.7 328 ARG B N 1
ATOM 12579 C CA . ARG B 1 328 ? 3.94 -3.361 34.454 1 84.7 328 ARG B CA 1
ATOM 12580 C C . ARG B 1 328 ? 5.07 -3.273 35.473 1 84.7 328 ARG B C 1
ATOM 12582 O O . ARG B 1 328 ? 5.819 -4.234 35.662 1 84.7 328 ARG B O 1
ATOM 12589 N N . GLN B 1 329 ? 5.144 -2.142 36.222 1 81.55 329 GLN B N 1
ATOM 12590 C CA . GLN B 1 329 ? 6.239 -1.939 37.166 1 81.55 329 GLN B CA 1
ATOM 12591 C C . GLN B 1 329 ? 5.801 -2.258 38.593 1 81.55 329 GLN B C 1
ATOM 12593 O O . GLN B 1 329 ? 6.597 -2.159 39.529 1 81.55 329 GLN B O 1
ATOM 12598 N N . TYR B 1 330 ? 4.554 -2.522 38.774 1 86.68 330 TYR B N 1
ATOM 12599 C CA . TYR B 1 330 ? 4.031 -2.946 40.068 1 86.68 330 TYR B CA 1
ATOM 12600 C C . TYR B 1 330 ? 4.42 -4.388 40.368 1 86.68 330 TYR B C 1
ATOM 12602 O O . TYR B 1 330 ? 4.515 -5.215 39.458 1 86.68 330 TYR B O 1
ATOM 12610 N N . PRO B 1 331 ? 4.785 -4.691 41.728 1 79.73 331 PRO B N 1
ATOM 12611 C CA . PRO B 1 331 ? 5.191 -6.06 42.054 1 79.73 331 PRO B CA 1
ATOM 12612 C C . PRO B 1 331 ? 4.223 -7.109 41.511 1 79.73 331 PRO B C 1
ATOM 12614 O O . PRO B 1 331 ? 3.018 -7.033 41.766 1 79.73 331 PRO B O 1
ATOM 12617 N N . LYS B 1 332 ? 4.676 -7.954 40.735 1 76.36 332 LYS B N 1
ATOM 12618 C CA . LYS B 1 332 ? 3.899 -8.938 39.987 1 76.36 332 LYS B CA 1
ATOM 12619 C C . LYS B 1 332 ? 2.954 -9.707 40.906 1 76.36 332 LYS B C 1
ATOM 12621 O O . LYS B 1 332 ? 1.811 -9.985 40.538 1 76.36 332 LYS B O 1
ATOM 12626 N N . ALA B 1 333 ? 3.401 -9.987 42.191 1 75.35 333 ALA B N 1
ATOM 12627 C CA . ALA B 1 333 ? 2.645 -10.807 43.135 1 75.35 333 ALA B CA 1
ATOM 12628 C C . ALA B 1 333 ? 1.337 -10.127 43.528 1 75.35 333 ALA B C 1
ATOM 12630 O O . ALA B 1 333 ? 0.356 -10.797 43.859 1 75.35 333 ALA B O 1
ATOM 12631 N N . PHE B 1 334 ? 1.309 -8.769 43.4 1 86.25 334 PHE B N 1
ATOM 12632 C CA . PHE B 1 334 ? 0.153 -8.045 43.916 1 86.25 334 PHE B CA 1
ATOM 12633 C C . PHE B 1 334 ? -0.63 -7.395 42.782 1 86.25 334 PHE B C 1
ATOM 12635 O O . PHE B 1 334 ? -1.698 -6.822 43.007 1 86.25 334 PHE B O 1
ATOM 12642 N N . SER B 1 335 ? -0.055 -7.502 41.512 1 89.02 335 SER B N 1
ATOM 12643 C CA . SER B 1 335 ? -0.66 -6.821 40.372 1 89.02 335 SER B CA 1
ATOM 12644 C C . SER B 1 335 ? -2.031 -7.404 40.044 1 89.02 335 SER B C 1
ATOM 12646 O O . SER B 1 335 ? -2.982 -6.662 39.79 1 89.02 335 SER B O 1
ATOM 12648 N N . VAL B 1 336 ? -2.148 -8.731 40.126 1 89.54 336 VAL B N 1
ATOM 12649 C CA . VAL B 1 336 ? -3.393 -9.404 39.772 1 89.54 336 VAL B CA 1
ATOM 12650 C C . VAL B 1 336 ? -4.467 -9.082 40.809 1 89.54 336 VAL B C 1
ATOM 12652 O O . VAL B 1 336 ? -5.604 -8.761 40.455 1 89.54 336 VAL B O 1
ATOM 12655 N N . SER B 1 337 ? -3.992 -9.265 42.031 1 90.35 337 SER B N 1
ATOM 12656 C CA . SER B 1 337 ? -4.936 -8.997 43.111 1 90.35 337 SER B CA 1
ATOM 12657 C C . SER B 1 337 ? -5.475 -7.572 43.033 1 90.35 337 SER B C 1
ATOM 12659 O O . SER B 1 337 ? -6.674 -7.346 43.21 1 90.35 337 SER B O 1
ATOM 12661 N N . LEU B 1 338 ? -4.569 -6.689 42.771 1 93.21 338 LEU B N 1
ATOM 12662 C CA . LEU B 1 338 ? -4.983 -5.293 42.674 1 93.21 338 LEU B CA 1
ATOM 12663 C C . LEU B 1 338 ? -5.94 -5.09 41.504 1 93.21 338 LEU B C 1
ATOM 12665 O O . LEU B 1 338 ? -6.954 -4.402 41.638 1 93.21 338 LEU B O 1
ATOM 12669 N N . LEU B 1 339 ? -5.637 -5.69 40.358 1 93.79 339 LEU B N 1
ATOM 12670 C CA . LEU B 1 339 ? -6.464 -5.567 39.162 1 93.79 339 LEU B CA 1
ATOM 12671 C C . LEU B 1 339 ? -7.852 -6.153 39.399 1 93.79 339 LEU B C 1
ATOM 12673 O O . LEU B 1 339 ? -8.861 -5.501 39.12 1 93.79 339 LEU B O 1
ATOM 12677 N N . LEU B 1 340 ? -7.96 -7.399 39.969 1 93.06 340 LEU B N 1
ATOM 12678 C CA . LEU B 1 340 ? -9.224 -8.095 40.184 1 93.06 340 LEU B CA 1
ATOM 12679 C C . LEU B 1 340 ? -10.084 -7.356 41.204 1 93.06 340 LEU B C 1
ATOM 12681 O O . LEU B 1 340 ? -11.282 -7.161 40.987 1 93.06 340 LEU B O 1
ATOM 12685 N N . LYS B 1 341 ? -9.411 -6.975 42.237 1 92.39 341 LYS B N 1
ATOM 12686 C CA . LYS B 1 341 ? -10.128 -6.259 43.288 1 92.39 341 LYS B CA 1
ATOM 12687 C C . LYS B 1 341 ? -10.653 -4.919 42.781 1 92.39 341 LYS B C 1
ATOM 12689 O O . LYS B 1 341 ? -11.792 -4.543 43.067 1 92.39 341 LYS B O 1
ATOM 12694 N N . SER B 1 342 ? -9.78 -4.231 42.079 1 93.67 342 SER B N 1
ATOM 12695 C CA . SER B 1 342 ? -10.187 -2.929 41.561 1 93.67 342 SER B CA 1
ATOM 12696 C C . SER B 1 342 ? -11.336 -3.064 40.568 1 93.67 342 SER B C 1
ATOM 12698 O O . SER B 1 342 ? -12.276 -2.267 40.586 1 93.67 342 SER B O 1
ATOM 12700 N N . TYR B 1 343 ? -11.278 -4.067 39.696 1 92.91 343 TYR B N 1
ATOM 12701 C CA . TYR B 1 343 ? -12.345 -4.326 38.736 1 92.91 343 TYR B CA 1
ATOM 12702 C C . TYR B 1 343 ? -13.659 -4.625 39.448 1 92.91 343 TYR B C 1
ATOM 12704 O O . TYR B 1 343 ? -14.706 -4.086 39.082 1 92.91 343 TYR B O 1
ATOM 12712 N N . GLU B 1 344 ? -13.646 -5.488 40.374 1 91.09 344 GLU B N 1
ATOM 12713 C CA . GLU B 1 344 ? -14.826 -5.877 41.14 1 91.09 344 GLU B CA 1
ATOM 12714 C C . GLU B 1 344 ? -15.422 -4.684 41.881 1 91.09 344 GLU B C 1
ATOM 12716 O O . GLU B 1 344 ? -16.643 -4.52 41.925 1 91.09 344 GLU B O 1
ATOM 12721 N N . ASN B 1 345 ? -14.496 -3.928 42.427 1 90.17 345 ASN B N 1
ATOM 12722 C CA . ASN B 1 345 ? -14.937 -2.771 43.199 1 90.17 345 ASN B CA 1
ATOM 12723 C C . ASN B 1 345 ? -15.616 -1.731 42.312 1 90.17 345 ASN B C 1
ATOM 12725 O O . ASN B 1 345 ? -16.621 -1.136 42.704 1 90.17 345 ASN B O 1
ATOM 12729 N N . VAL B 1 346 ? -15.064 -1.535 41.155 1 89.86 346 VAL B N 1
ATOM 12730 C CA . VAL B 1 346 ? -15.537 -0.457 40.293 1 89.86 346 VAL B CA 1
ATOM 12731 C C . VAL B 1 346 ? -16.78 -0.912 39.531 1 89.86 346 VAL B C 1
ATOM 12733 O O . VAL B 1 346 ? -17.737 -0.15 39.382 1 89.86 346 VAL B O 1
ATOM 12736 N N . TYR B 1 347 ? -16.811 -2.232 39.038 1 85.75 347 TYR B N 1
ATOM 12737 C CA . TYR B 1 347 ? -17.873 -2.648 38.13 1 85.75 347 TYR B CA 1
ATOM 12738 C C . TYR B 1 347 ? -18.83 -3.616 38.817 1 85.75 347 TYR B C 1
ATOM 12740 O O . TYR B 1 347 ? -19.906 -3.911 38.293 1 85.75 347 TYR B O 1
ATOM 12748 N N . GLY B 1 348 ? -18.511 -4.219 39.871 1 79.89 348 GLY B N 1
ATOM 12749 C CA . GLY B 1 348 ? -19.365 -5.111 40.639 1 79.89 348 GLY B CA 1
ATOM 12750 C C . GLY B 1 348 ? -19.395 -6.526 40.094 1 79.89 348 GLY B C 1
ATOM 12751 O O . GLY B 1 348 ? -20.301 -7.3 40.409 1 79.89 348 GLY B O 1
ATOM 12752 N N . MET B 1 349 ? -18.588 -6.823 39.179 1 83.08 349 MET B N 1
ATOM 12753 C CA . MET B 1 349 ? -18.504 -8.152 38.582 1 83.08 349 MET B CA 1
ATOM 12754 C C . MET B 1 349 ? -17.065 -8.657 38.578 1 83.08 349 MET B C 1
ATOM 12756 O O . MET B 1 349 ? -16.124 -7.865 38.661 1 83.08 349 MET B O 1
ATOM 12760 N N . SER B 1 350 ? -16.964 -9.951 38.492 1 87.41 350 SER B N 1
ATOM 12761 C CA . SER B 1 350 ? -15.625 -10.53 38.436 1 87.41 350 SER B CA 1
ATOM 12762 C C . SER B 1 350 ? -15.067 -10.495 37.018 1 87.41 350 SER B C 1
ATOM 12764 O O . SER B 1 350 ? -15.747 -10.887 36.067 1 87.41 350 SER B O 1
ATOM 12766 N N . LEU B 1 351 ? -13.955 -9.954 36.891 1 89.36 351 LEU B N 1
ATOM 12767 C CA . LEU B 1 351 ? -13.295 -9.868 35.593 1 89.36 351 LEU B CA 1
ATOM 12768 C C . LEU B 1 351 ? -13.147 -11.25 34.965 1 89.36 351 LEU B C 1
ATOM 12770 O O . LEU B 1 351 ? -13.266 -11.399 33.747 1 89.36 351 LEU B O 1
ATOM 12774 N N . LEU B 1 352 ? -12.963 -12.349 35.76 1 89.09 352 LEU B N 1
ATOM 12775 C CA . LEU B 1 352 ? -12.638 -13.697 35.307 1 89.09 352 LEU B CA 1
ATOM 12776 C C . LEU B 1 352 ? -13.874 -14.398 34.753 1 89.09 352 LEU B C 1
ATOM 12778 O O . LEU B 1 352 ? -13.763 -15.444 34.109 1 89.09 352 LEU B O 1
ATOM 12782 N N . ASP B 1 353 ? -15.012 -13.684 34.902 1 81.48 353 ASP B N 1
ATOM 12783 C CA . ASP B 1 353 ? -16.247 -14.271 34.39 1 81.48 353 ASP B CA 1
ATOM 12784 C C . ASP B 1 353 ? -16.499 -13.847 32.945 1 81.48 353 ASP B C 1
ATOM 12786 O O . ASP B 1 353 ? -17.352 -14.419 32.264 1 81.48 353 ASP B O 1
ATOM 12790 N N . GLU B 1 354 ? -15.824 -12.888 32.552 1 77.35 354 GLU B N 1
ATOM 12791 C CA . GLU B 1 354 ? -15.957 -12.413 31.178 1 77.35 354 GLU B CA 1
ATOM 12792 C C . GLU B 1 354 ? -14.859 -12.987 30.287 1 77.35 354 GLU B C 1
ATOM 12794 O O . GLU B 1 354 ? -13.727 -12.498 30.295 1 77.35 354 GLU B O 1
ATOM 12799 N N . GLU B 1 355 ? -15.128 -13.845 29.462 1 75.42 355 GLU B N 1
ATOM 12800 C CA . GLU B 1 355 ? -14.148 -14.603 28.69 1 75.42 355 GLU B CA 1
ATOM 12801 C C . GLU B 1 355 ? -13.391 -13.7 27.721 1 75.42 355 GLU B C 1
ATOM 12803 O O . GLU B 1 355 ? -12.183 -13.858 27.532 1 75.42 355 GLU B O 1
ATOM 12808 N N . LYS B 1 356 ? -14.209 -12.754 27.081 1 75.4 356 LYS B N 1
ATOM 12809 C CA . LYS B 1 356 ? -13.642 -11.935 26.013 1 75.4 356 LYS B CA 1
ATOM 12810 C C . LYS B 1 356 ? -12.536 -11.027 26.545 1 75.4 356 LYS B C 1
ATOM 12812 O O . LYS B 1 356 ? -11.62 -10.659 25.807 1 75.4 356 LYS B O 1
ATOM 12817 N N . ILE B 1 357 ? -12.512 -10.689 27.88 1 87.6 357 ILE B N 1
ATOM 12818 C CA . ILE B 1 357 ? -11.578 -9.692 28.392 1 87.6 357 ILE B CA 1
ATOM 12819 C C . ILE B 1 357 ? -10.423 -10.387 29.11 1 87.6 357 ILE B C 1
ATOM 12821 O O . ILE B 1 357 ? -9.47 -9.735 29.543 1 87.6 357 ILE B O 1
ATOM 12825 N N . VAL B 1 358 ? -10.527 -11.782 29.311 1 88.49 358 VAL B N 1
ATOM 12826 C CA . VAL B 1 358 ? -9.392 -12.54 29.826 1 88.49 358 VAL B CA 1
ATOM 12827 C C . VAL B 1 358 ? -8.36 -12.742 28.718 1 88.49 358 VAL B C 1
ATOM 12829 O O . VAL B 1 358 ? -8.483 -13.664 27.908 1 88.49 358 VAL B O 1
ATOM 12832 N N . THR B 1 359 ? -7.475 -11.936 28.707 1 87.2 359 THR B N 1
ATOM 12833 C CA . THR B 1 359 ? -6.488 -11.938 27.632 1 87.2 359 THR B CA 1
ATOM 12834 C C . THR B 1 359 ? -5.28 -12.789 28.01 1 87.2 359 THR B C 1
ATOM 12836 O O . THR B 1 359 ? -5.15 -13.218 29.158 1 87.2 359 THR B O 1
ATOM 12839 N N . ALA B 1 360 ? -4.293 -13.076 27.139 1 86.84 360 ALA B N 1
ATOM 12840 C CA . ALA B 1 360 ? -3.062 -13.827 27.374 1 86.84 360 ALA B CA 1
ATOM 12841 C C . ALA B 1 360 ? -2.159 -13.104 28.369 1 86.84 360 ALA B C 1
ATOM 12843 O O . ALA B 1 360 ? -1.516 -13.738 29.208 1 86.84 360 ALA B O 1
ATOM 12844 N N . GLU B 1 361 ? -2.192 -11.748 28.305 1 88.2 361 GLU B N 1
ATOM 12845 C CA . GLU B 1 361 ? -1.372 -10.964 29.224 1 88.2 361 GLU B CA 1
ATOM 12846 C C . GLU B 1 361 ? -1.859 -11.113 30.663 1 88.2 361 GLU B C 1
ATOM 12848 O O . GLU B 1 361 ? -1.053 -11.173 31.593 1 88.2 361 GLU B O 1
ATOM 12853 N N . LEU B 1 362 ? -3.155 -11.141 30.782 1 90.21 362 LEU B N 1
ATOM 12854 C CA . LEU B 1 362 ? -3.712 -11.353 32.113 1 90.21 362 LEU B CA 1
ATOM 12855 C C . LEU B 1 362 ? -3.397 -12.757 32.618 1 90.21 362 LEU B C 1
ATOM 12857 O O . LEU B 1 362 ? -3.043 -12.937 33.786 1 90.21 362 LEU B O 1
ATOM 12861 N N . MET B 1 363 ? -3.455 -13.705 31.776 1 89.69 363 MET B N 1
ATOM 12862 C CA . MET B 1 363 ? -3.188 -15.094 32.139 1 89.69 363 MET B CA 1
ATOM 12863 C C . MET B 1 363 ? -1.769 -15.253 32.676 1 89.69 363 MET B C 1
ATOM 12865 O O . MET B 1 363 ? -1.526 -16.068 33.568 1 89.69 363 MET B O 1
ATOM 12869 N N . LYS B 1 364 ? -0.862 -14.404 32.221 1 86.93 364 LYS B N 1
ATOM 12870 C CA . LYS B 1 364 ? 0.542 -14.481 32.612 1 86.93 364 LYS B CA 1
ATOM 12871 C C . LYS B 1 364 ? 0.721 -14.134 34.088 1 86.93 364 LYS B C 1
ATOM 12873 O O . LYS B 1 364 ? 1.668 -14.595 34.728 1 86.93 364 LYS B O 1
ATOM 12878 N N . ILE B 1 365 ? -0.218 -13.335 34.637 1 87.96 365 ILE B N 1
ATOM 12879 C CA . ILE B 1 365 ? 0.008 -12.836 35.989 1 87.96 365 ILE B CA 1
ATOM 12880 C C . ILE B 1 365 ? -1.019 -13.442 36.942 1 87.96 365 ILE B C 1
ATOM 12882 O O . ILE B 1 365 ? -0.969 -13.205 38.151 1 87.96 365 ILE B O 1
ATOM 12886 N N . LEU B 1 366 ? -1.935 -14.279 36.466 1 89.64 366 LEU B N 1
ATOM 12887 C CA . LEU B 1 366 ? -2.93 -14.933 37.307 1 89.64 366 LEU B CA 1
ATOM 12888 C C . LEU B 1 366 ? -2.293 -16.037 38.145 1 89.64 366 LEU B C 1
ATOM 12890 O O . LEU B 1 366 ? -1.299 -16.639 37.732 1 89.64 366 LEU B O 1
ATOM 12894 N N . PRO B 1 367 ? -2.879 -16.173 39.386 1 87.98 367 PRO B N 1
ATOM 12895 C CA . PRO B 1 367 ? -2.409 -17.324 40.16 1 87.98 367 PRO B CA 1
ATOM 12896 C C . PRO B 1 367 ? -2.59 -18.647 39.418 1 87.98 367 PRO B C 1
ATOM 12898 O O . PRO B 1 367 ? -3.499 -18.778 38.594 1 87.98 367 PRO B O 1
ATOM 12901 N N . ALA B 1 368 ? -1.722 -19.609 39.633 1 89.86 368 ALA B N 1
ATOM 12902 C CA . ALA B 1 368 ? -1.62 -20.858 38.883 1 89.86 368 ALA B CA 1
ATOM 12903 C C . ALA B 1 368 ? -2.972 -21.559 38.799 1 89.86 368 ALA B C 1
ATOM 12905 O O . ALA B 1 368 ? -3.366 -22.037 37.732 1 89.86 368 ALA B O 1
ATOM 12906 N N . GLU B 1 369 ? -3.761 -21.533 39.963 1 89.74 369 GLU B N 1
ATOM 12907 C CA . GLU B 1 369 ? -5.029 -22.255 39.988 1 89.74 369 GLU B CA 1
ATOM 12908 C C . GLU B 1 369 ? -6.05 -21.609 39.056 1 89.74 369 GLU B C 1
ATOM 12910 O O . GLU B 1 369 ? -6.696 -22.296 38.262 1 89.74 369 GLU B O 1
ATOM 12915 N N . GLU B 1 370 ? -6.113 -20.38 39.172 1 90.24 370 GLU B N 1
ATOM 12916 C CA . GLU B 1 370 ? -7.071 -19.652 38.346 1 90.24 370 GLU B CA 1
ATOM 12917 C C . GLU B 1 370 ? -6.647 -19.652 36.88 1 90.24 370 GLU B C 1
ATOM 12919 O O . GLU B 1 370 ? -7.489 -19.75 35.984 1 90.24 370 GLU B O 1
ATOM 12924 N N . ARG B 1 371 ? -5.359 -19.435 36.641 1 92.06 371 ARG B N 1
ATOM 12925 C CA . ARG B 1 371 ? -4.815 -19.478 35.287 1 92.06 371 ARG B CA 1
ATOM 12926 C C . ARG B 1 371 ? -5.174 -20.788 34.594 1 92.06 371 ARG B C 1
ATOM 12928 O O . ARG B 1 371 ? -5.654 -20.783 33.458 1 92.06 371 ARG B O 1
ATOM 12935 N N . VAL B 1 372 ? -5.027 -21.909 35.247 1 92.38 372 VAL B N 1
ATOM 12936 C CA . VAL B 1 372 ? -5.291 -23.229 34.683 1 92.38 372 VAL B CA 1
ATOM 12937 C C . VAL B 1 372 ? -6.784 -23.381 34.403 1 92.38 372 VAL B C 1
ATOM 12939 O O . VAL B 1 372 ? -7.175 -23.908 33.358 1 92.38 372 VAL B O 1
ATOM 12942 N N . ARG B 1 373 ? -7.554 -22.902 35.359 1 89.33 373 ARG B N 1
ATOM 12943 C CA . ARG B 1 373 ? -9.002 -22.975 35.19 1 89.33 373 ARG B CA 1
ATOM 12944 C C . ARG B 1 373 ? -9.446 -22.218 33.943 1 89.33 373 ARG B C 1
ATOM 12946 O O . ARG B 1 373 ? -10.207 -22.746 33.129 1 89.33 373 ARG B O 1
ATOM 12953 N N . GLN B 1 374 ? -8.962 -21.05 33.798 1 89.21 374 GLN B N 1
ATOM 12954 C CA . GLN B 1 374 ? -9.317 -20.215 32.655 1 89.21 374 GLN B CA 1
ATOM 12955 C C . GLN B 1 374 ? -8.819 -20.828 31.35 1 89.21 374 GLN B C 1
ATOM 12957 O O . GLN B 1 374 ? -9.509 -20.776 30.33 1 89.21 374 GLN B O 1
ATOM 12962 N N . ALA B 1 375 ? -7.572 -21.331 31.354 1 89.82 375 ALA B N 1
ATOM 12963 C CA . ALA B 1 375 ? -6.987 -21.956 30.17 1 89.82 375 ALA B CA 1
ATOM 12964 C C . ALA B 1 375 ? -7.825 -23.144 29.706 1 89.82 375 ALA B C 1
ATOM 12966 O O . ALA B 1 375 ? -8.008 -23.35 28.504 1 89.82 375 ALA B O 1
ATOM 12967 N N . LYS B 1 376 ? -8.369 -23.861 30.615 1 85.8 376 LYS B N 1
ATOM 12968 C CA . LYS B 1 376 ? -9.198 -25.015 30.278 1 85.8 376 LYS B CA 1
ATOM 12969 C C . LYS B 1 376 ? -10.499 -24.581 29.61 1 85.8 376 LYS B C 1
ATOM 12971 O O . LYS B 1 376 ? -10.942 -25.201 28.641 1 85.8 376 LYS B O 1
ATOM 12976 N N . ILE B 1 377 ? -11.015 -23.508 30.063 1 80.55 377 ILE B N 1
ATOM 12977 C CA . ILE B 1 377 ? -12.236 -22.961 29.483 1 80.55 377 ILE B CA 1
ATOM 12978 C C . ILE B 1 377 ? -11.975 -22.53 28.042 1 80.55 377 ILE B C 1
ATOM 12980 O O . ILE B 1 377 ? -12.746 -22.861 27.139 1 80.55 377 ILE B O 1
ATOM 12984 N N . LYS B 1 378 ? -10.963 -21.882 27.8 1 79.93 378 LYS B N 1
ATOM 12985 C CA . LYS B 1 378 ? -10.627 -21.342 26.486 1 79.93 378 LYS B CA 1
ATOM 12986 C C . LYS B 1 378 ? -10.265 -22.457 25.509 1 79.93 378 LYS B C 1
ATOM 12988 O O . LYS B 1 378 ? -10.617 -22.394 24.329 1 79.93 378 LYS B O 1
ATOM 12993 N N . THR B 1 379 ? -9.426 -23.432 25.923 1 77.93 379 THR B N 1
ATOM 12994 C CA . THR B 1 379 ? -8.99 -24.528 25.063 1 77.93 379 THR B CA 1
ATOM 12995 C C . THR B 1 379 ? -10.181 -25.37 24.615 1 77.93 379 THR B C 1
ATOM 12997 O O . THR B 1 379 ? -10.166 -25.945 23.525 1 77.93 379 THR B O 1
ATOM 13000 N N . ARG B 1 380 ? -11.213 -25.482 25.281 1 66.46 380 ARG B N 1
ATOM 13001 C CA . ARG B 1 380 ? -12.407 -26.242 24.927 1 66.46 380 ARG B CA 1
ATOM 13002 C C . ARG B 1 380 ? -13.173 -25.564 23.797 1 66.46 380 ARG B C 1
ATOM 13004 O O . ARG B 1 380 ? -13.71 -26.235 22.913 1 66.46 380 ARG B O 1
ATOM 13011 N N . LYS B 1 381 ? -13.225 -24.273 23.695 1 60.18 381 LYS B N 1
ATOM 13012 C CA . LYS B 1 381 ? -14.008 -23.509 22.729 1 60.18 381 LYS B CA 1
ATOM 13013 C C . LYS B 1 381 ? -13.237 -23.319 21.425 1 60.18 381 LYS B C 1
ATOM 13015 O O . LYS B 1 381 ? -13.834 -23.262 20.348 1 60.18 381 LYS B O 1
ATOM 13020 N N . HIS B 1 382 ? -12.057 -22.907 21.431 1 55.78 382 HIS B N 1
ATOM 13021 C CA . HIS B 1 382 ? -11.268 -22.61 20.24 1 55.78 382 HIS B CA 1
ATOM 13022 C C . HIS B 1 382 ? -10.54 -23.852 19.738 1 55.78 382 HIS B C 1
ATOM 13024 O O . HIS B 1 382 ? -9.969 -24.605 20.53 1 55.78 382 HIS B O 1
ATOM 13030 N N . ASP B 1 383 ? -11.106 -24.528 18.628 1 46.76 383 ASP B N 1
ATOM 13031 C CA . ASP B 1 383 ? -10.49 -25.711 18.034 1 46.76 383 ASP B CA 1
ATOM 13032 C C . ASP B 1 383 ? -8.966 -25.606 18.056 1 46.76 383 ASP B C 1
ATOM 13034 O O . ASP B 1 383 ? -8.401 -24.612 17.594 1 46.76 383 ASP B O 1
ATOM 13038 N N . GLU B 1 384 ? -8.339 -26.221 18.892 1 47.33 384 GLU B N 1
ATOM 13039 C CA . GLU B 1 384 ? -6.891 -26.32 19.047 1 47.33 384 GLU B CA 1
ATOM 13040 C C . GLU B 1 384 ? -6.183 -26.199 17.701 1 47.33 384 GLU B C 1
ATOM 13042 O O . GLU B 1 384 ? -5.091 -25.633 17.616 1 47.33 384 GLU B O 1
ATOM 13047 N N . ASP B 1 385 ? -6.731 -26.996 16.607 1 42.86 385 ASP B N 1
ATOM 13048 C CA . ASP B 1 385 ? -5.969 -27.307 15.401 1 42.86 385 ASP B CA 1
ATOM 13049 C C . ASP B 1 385 ? -6.155 -26.224 14.34 1 42.86 385 ASP B C 1
ATOM 13051 O O . ASP B 1 385 ? -5.684 -26.368 13.21 1 42.86 385 ASP B O 1
ATOM 13055 N N . SER B 1 386 ? -7.244 -25.427 14.216 1 39.41 386 SER B N 1
ATOM 13056 C CA . SER B 1 386 ? -7.281 -24.514 13.078 1 39.41 386 SER B CA 1
ATOM 13057 C C . SER B 1 386 ? -6.024 -23.653 13.019 1 39.41 386 SER B C 1
ATOM 13059 O O . SER B 1 386 ? -5.873 -22.711 13.8 1 39.41 386 SER B O 1
ATOM 13061 N N . ILE B 1 387 ? -4.903 -24.208 12.75 1 37.99 387 ILE B N 1
ATOM 13062 C CA . ILE B 1 387 ? -3.507 -23.787 12.693 1 37.99 387 ILE B CA 1
ATOM 13063 C C . ILE B 1 387 ? -3.365 -22.592 11.753 1 37.99 387 ILE B C 1
ATOM 13065 O O . ILE B 1 387 ? -2.303 -22.38 11.164 1 37.99 387 ILE B O 1
ATOM 13069 N N . GLY B 1 388 ? -4.391 -22.041 11.087 1 37.07 388 GLY B N 1
ATOM 13070 C CA . GLY B 1 388 ? -3.777 -21.136 10.129 1 37.07 388 GLY B CA 1
ATOM 13071 C C . GLY B 1 388 ? -2.736 -20.225 10.751 1 37.07 388 GLY B C 1
ATOM 13072 O O . GLY B 1 388 ? -1.583 -20.203 10.316 1 37.07 388 GLY B O 1
ATOM 13073 N N . GLY B 1 389 ? -3.184 -18.878 11.031 1 38.66 389 GLY B N 1
ATOM 13074 C CA . GLY B 1 389 ? -2.222 -17.788 11.069 1 38.66 389 GLY B CA 1
ATOM 13075 C C . GLY B 1 389 ? -1.169 -17.959 12.147 1 38.66 389 GLY B C 1
ATOM 13076 O O . GLY B 1 389 ? -1.115 -18.996 12.81 1 38.66 389 GLY B O 1
ATOM 13077 N N . ASN B 1 390 ? -0.743 -16.785 12.883 1 40.25 390 ASN B N 1
ATOM 13078 C CA . ASN B 1 390 ? 0.267 -16.413 13.867 1 40.25 390 ASN B CA 1
ATOM 13079 C C . ASN B 1 390 ? 0.226 -17.331 15.086 1 40.25 390 ASN B C 1
ATOM 13081 O O . ASN B 1 390 ? -0.67 -18.167 15.209 1 40.25 390 ASN B O 1
ATOM 13085 N N . ASP B 1 391 ? 0.567 -16.743 16.432 1 43.85 391 ASP B N 1
ATOM 13086 C CA . ASP B 1 391 ? 0.824 -16.975 17.85 1 43.85 391 ASP B CA 1
ATOM 13087 C C . ASP B 1 391 ? -0.327 -17.743 18.498 1 43.85 391 ASP B C 1
ATOM 13089 O O . ASP B 1 391 ? -0.445 -17.775 19.724 1 43.85 391 ASP B O 1
ATOM 13093 N N . LYS B 1 392 ? -1.367 -18.248 18.05 1 43.64 392 LYS B N 1
ATOM 13094 C CA . LYS B 1 392 ? -2.73 -18.574 18.462 1 43.64 392 LYS B CA 1
ATOM 13095 C C . LYS B 1 392 ? -2.738 -19.692 19.501 1 43.64 392 LYS B C 1
ATOM 13097 O O . LYS B 1 392 ? -3.646 -19.769 20.33 1 43.64 392 LYS B O 1
ATOM 13102 N N . PHE B 1 393 ? -2.225 -21.008 19.284 1 53.43 393 PHE B N 1
ATOM 13103 C CA . PHE B 1 393 ? -2.678 -21.929 20.32 1 53.43 393 PHE B CA 1
ATOM 13104 C C . PHE B 1 393 ? -1.887 -21.726 21.607 1 53.43 393 PHE B C 1
ATOM 13106 O O . PHE B 1 393 ? -1.236 -22.653 22.093 1 53.43 393 PHE B O 1
ATOM 13113 N N . MET B 1 394 ? -1.886 -20.495 21.95 1 71.84 394 MET B N 1
ATOM 13114 C CA . MET B 1 394 ? -1.142 -19.955 23.085 1 71.84 394 MET B CA 1
ATOM 13115 C C . MET B 1 394 ? -1.856 -20.258 24.398 1 71.84 394 MET B C 1
ATOM 13117 O O . MET B 1 394 ? -1.22 -20.351 25.449 1 71.84 394 MET B O 1
ATOM 13121 N N . TRP B 1 395 ? -3.146 -20.87 24.356 1 83.63 395 TRP B N 1
ATOM 13122 C CA . TRP B 1 395 ? -3.857 -21.012 25.623 1 83.63 395 TRP B CA 1
ATOM 13123 C C . TRP B 1 395 ? -3.391 -22.256 26.372 1 83.63 395 TRP B C 1
ATOM 13125 O O . TRP B 1 395 ? -3.356 -22.269 27.605 1 83.63 395 TRP B O 1
ATOM 13135 N N . ARG B 1 396 ? -2.98 -23.351 25.553 1 87.73 396 ARG B N 1
ATOM 13136 C CA . ARG B 1 396 ? -2.503 -24.573 26.193 1 87.73 396 ARG B CA 1
ATOM 13137 C C . ARG B 1 396 ? -1.225 -24.314 26.984 1 87.73 396 ARG B C 1
ATOM 13139 O O . ARG B 1 396 ? -0.884 -25.078 27.89 1 87.73 396 ARG B O 1
ATOM 13146 N N . CYS B 1 397 ? -0.616 -23.2 26.533 1 90.75 397 CYS B N 1
ATOM 13147 C CA . CYS B 1 397 ? 0.651 -22.896 27.188 1 90.75 397 CYS B CA 1
ATOM 13148 C C . CYS B 1 397 ? 0.428 -22.452 28.629 1 90.75 397 CYS B C 1
ATOM 13150 O O . CYS B 1 397 ? 1.364 -22.433 29.429 1 90.75 397 CYS B O 1
ATOM 13152 N N . PHE B 1 398 ? -0.825 -22.111 28.998 1 91.57 398 PHE B N 1
ATOM 13153 C CA . PHE B 1 398 ? -1.125 -21.633 30.343 1 91.57 398 PHE B CA 1
ATOM 13154 C C . PHE B 1 398 ? -1.53 -22.789 31.25 1 91.57 398 PHE B C 1
ATOM 13156 O O . PHE B 1 398 ? -1.775 -22.593 32.442 1 91.57 398 PHE B O 1
ATOM 13163 N N . LEU B 1 399 ? -1.525 -24.052 30.711 1 91.94 399 LEU B N 1
ATOM 13164 C CA . LEU B 1 399 ? -1.732 -25.266 31.493 1 91.94 399 LEU B CA 1
ATOM 13165 C C . LEU B 1 399 ? -0.43 -25.724 32.142 1 91.94 399 LEU B C 1
ATOM 13167 O O . LEU B 1 399 ? 0.643 -25.21 31.819 1 91.94 399 LEU B O 1
ATOM 13171 N N . PRO B 1 400 ? -0.571 -26.547 33.106 1 92.97 400 PRO B N 1
ATOM 13172 C CA . PRO B 1 400 ? 0.652 -26.996 33.776 1 92.97 400 PRO B CA 1
ATOM 13173 C C . PRO B 1 400 ? 1.655 -27.626 32.811 1 92.97 400 PRO B C 1
ATOM 13175 O O . PRO B 1 400 ? 1.262 -28.338 31.884 1 92.97 400 PRO B O 1
ATOM 13178 N N . ALA B 1 401 ? 2.959 -27.335 33.02 1 93.69 401 ALA B N 1
ATOM 13179 C CA . ALA B 1 401 ? 4.028 -27.779 32.129 1 93.69 401 ALA B CA 1
ATOM 13180 C C . ALA B 1 401 ? 4.025 -29.297 31.982 1 93.69 401 ALA B C 1
ATOM 13182 O O . ALA B 1 401 ? 4.257 -29.822 30.89 1 93.69 401 ALA B O 1
ATOM 13183 N N . ASN B 1 402 ? 3.716 -30 33.037 1 91.96 402 ASN B N 1
ATOM 13184 C CA . ASN B 1 402 ? 3.754 -31.458 33.024 1 91.96 402 ASN B CA 1
ATOM 13185 C C . ASN B 1 402 ? 2.685 -32.039 32.104 1 91.96 402 ASN B C 1
ATOM 13187 O O . ASN B 1 402 ? 2.848 -33.139 31.573 1 91.96 402 ASN B O 1
ATOM 13191 N N . GLU B 1 403 ? 1.628 -31.259 31.93 1 91.05 403 GLU B N 1
ATOM 13192 C CA . GLU B 1 403 ? 0.536 -31.703 31.069 1 91.05 403 GLU B CA 1
ATOM 13193 C C . GLU B 1 403 ? 0.791 -31.324 29.613 1 91.05 403 GLU B C 1
ATOM 13195 O O . GLU B 1 403 ? 0.503 -32.103 28.703 1 91.05 403 GLU B O 1
ATOM 13200 N N . VAL B 1 404 ? 1.381 -30.241 29.37 1 91.12 404 VAL B N 1
ATOM 13201 C CA . VAL B 1 404 ? 1.422 -29.638 28.042 1 91.12 404 VAL B CA 1
ATOM 13202 C C . VAL B 1 404 ? 2.688 -30.081 27.312 1 91.12 404 VAL B C 1
ATOM 13204 O O . VAL B 1 404 ? 2.644 -30.408 26.123 1 91.12 404 VAL B O 1
ATOM 13207 N N . LEU B 1 405 ? 3.911 -30.135 27.931 1 95.17 405 LEU B N 1
ATOM 13208 C CA . LEU B 1 405 ? 5.208 -30.343 27.295 1 95.17 405 LEU B CA 1
ATOM 13209 C C . LEU B 1 405 ? 5.252 -31.688 26.578 1 95.17 405 LEU B C 1
ATOM 13211 O O . LEU B 1 405 ? 5.693 -31.77 25.429 1 95.17 405 LEU B O 1
ATOM 13215 N N . PRO B 1 406 ? 4.67 -32.757 27.232 1 92.98 406 PRO B N 1
ATOM 13216 C CA . PRO B 1 406 ? 4.681 -34.029 26.505 1 92.98 406 PRO B CA 1
ATOM 13217 C C . PRO B 1 406 ? 3.841 -33.987 25.231 1 92.98 406 PRO B C 1
ATOM 13219 O O . PRO B 1 406 ? 4.235 -34.555 24.209 1 92.98 406 PRO B O 1
ATOM 13222 N N . LYS B 1 407 ? 2.776 -33.286 25.275 1 87.72 407 LYS B N 1
ATOM 13223 C CA . LYS B 1 407 ? 1.897 -33.177 24.114 1 87.72 407 LYS B CA 1
ATOM 13224 C C . LYS B 1 407 ? 2.572 -32.407 22.983 1 87.72 407 LYS B C 1
ATOM 13226 O O . LYS B 1 407 ? 2.45 -32.776 21.814 1 87.72 407 LYS B O 1
ATOM 13231 N N . ILE B 1 408 ? 3.287 -31.385 23.336 1 90.31 408 ILE B N 1
ATOM 13232 C CA . ILE B 1 408 ? 3.966 -30.571 22.334 1 90.31 408 ILE B CA 1
ATOM 13233 C C . ILE B 1 408 ? 5.117 -31.363 21.718 1 90.31 408 ILE B C 1
ATOM 13235 O O . ILE B 1 408 ? 5.347 -31.298 20.509 1 90.31 408 ILE B O 1
ATOM 13239 N N . ARG B 1 409 ? 5.818 -32.112 22.569 1 90.16 409 ARG B N 1
ATOM 13240 C CA . ARG B 1 409 ? 6.904 -32.95 22.07 1 90.16 409 ARG B CA 1
ATOM 13241 C C . ARG B 1 409 ? 6.389 -33.97 21.06 1 90.16 409 ARG B C 1
ATOM 13243 O O . ARG B 1 409 ? 7.029 -34.215 20.036 1 90.16 409 ARG B O 1
ATOM 13250 N N . GLU B 1 410 ? 5.23 -34.413 21.307 1 85.94 410 GLU B N 1
ATOM 13251 C CA . GLU B 1 410 ? 4.62 -35.372 20.392 1 85.94 410 GLU B CA 1
ATOM 13252 C C . GLU B 1 410 ? 4.284 -34.721 19.053 1 85.94 410 GLU B C 1
ATOM 13254 O O . GLU B 1 410 ? 4.526 -35.305 17.995 1 85.94 410 GLU B O 1
ATOM 13259 N N . ARG B 1 411 ? 3.844 -33.589 19.191 1 82.39 411 ARG B N 1
ATOM 13260 C CA . ARG B 1 411 ? 3.496 -32.864 17.974 1 82.39 411 ARG B CA 1
ATOM 13261 C C . ARG B 1 411 ? 4.742 -32.532 17.159 1 82.39 411 ARG B C 1
ATOM 13263 O O . ARG B 1 411 ? 4.718 -32.587 15.928 1 82.39 411 ARG B O 1
ATOM 13270 N N . ILE B 1 412 ? 5.842 -32.141 17.782 1 88.6 412 ILE B N 1
ATOM 13271 C CA . ILE B 1 412 ? 7.104 -31.828 17.12 1 88.6 412 ILE B CA 1
ATOM 13272 C C . ILE B 1 412 ? 7.617 -33.061 16.38 1 88.6 412 ILE B C 1
ATOM 13274 O O . ILE B 1 412 ? 8.109 -32.956 15.253 1 88.6 412 ILE B O 1
ATOM 13278 N N . ALA B 1 413 ? 7.351 -34.141 16.98 1 80.97 413 ALA B N 1
ATOM 13279 C CA . ALA B 1 413 ? 7.824 -35.393 16.395 1 80.97 413 ALA B CA 1
ATOM 13280 C C . ALA B 1 413 ? 7.047 -35.734 15.126 1 80.97 413 ALA B C 1
ATOM 13282 O O . ALA B 1 413 ? 7.57 -36.401 14.231 1 80.97 413 ALA B O 1
ATOM 13283 N N . LYS B 1 414 ? 5.832 -35.084 15.021 1 73.67 414 LYS B N 1
ATOM 13284 C CA . LYS B 1 414 ? 4.948 -35.437 13.914 1 73.67 414 LYS B CA 1
ATOM 13285 C C . LYS B 1 414 ? 5.046 -34.417 12.784 1 73.67 414 LYS B C 1
ATOM 13287 O O . LYS B 1 414 ? 4.542 -34.65 11.683 1 73.67 414 LYS B O 1
ATOM 13292 N N . THR B 1 415 ? 5.675 -33.348 13.074 1 77.91 415 THR B N 1
ATOM 13293 C CA . THR B 1 415 ? 5.684 -32.287 12.072 1 77.91 415 THR B CA 1
ATOM 13294 C C . THR B 1 415 ? 6.986 -32.306 11.277 1 77.91 415 THR B C 1
ATOM 13296 O O . THR B 1 415 ? 8.072 -32.38 11.856 1 77.91 415 THR B O 1
ATOM 13299 N N . SER B 1 416 ? 6.903 -32.232 9.901 1 76.88 416 SER B N 1
ATOM 13300 C CA . SER B 1 416 ? 8.094 -32.198 9.058 1 76.88 416 SER B CA 1
ATOM 13301 C C . SER B 1 416 ? 8.494 -30.765 8.723 1 76.88 416 SER B C 1
ATOM 13303 O O . SER B 1 416 ? 9.625 -30.512 8.303 1 76.88 416 SER B O 1
ATOM 13305 N N . ASP B 1 417 ? 7.586 -29.831 8.972 1 78.68 417 ASP B N 1
ATOM 13306 C CA . ASP B 1 417 ? 7.833 -28.428 8.654 1 78.68 417 ASP B CA 1
ATOM 13307 C C . ASP B 1 417 ? 8.664 -27.757 9.745 1 78.68 417 ASP B C 1
ATOM 13309 O O . ASP B 1 417 ? 8.248 -27.702 10.905 1 78.68 417 ASP B O 1
ATOM 13313 N N . MET B 1 418 ? 9.8 -27.247 9.367 1 85 418 MET B N 1
ATOM 13314 C CA . MET B 1 418 ? 10.723 -26.645 10.326 1 85 418 MET B CA 1
ATOM 13315 C C . MET B 1 418 ? 10.09 -25.436 11.006 1 85 418 MET B C 1
ATOM 13317 O O . MET B 1 418 ? 10.285 -25.219 12.203 1 85 418 MET B O 1
ATOM 13321 N N . PHE B 1 419 ? 9.287 -24.636 10.287 1 81.36 419 PHE B N 1
ATOM 13322 C CA . PHE B 1 419 ? 8.689 -23.43 10.848 1 81.36 419 PHE B CA 1
ATOM 13323 C C . PHE B 1 419 ? 7.637 -23.784 11.893 1 81.36 419 PHE B C 1
ATOM 13325 O O . PHE B 1 419 ? 7.513 -23.101 12.912 1 81.36 419 PHE B O 1
ATOM 13332 N N . GLU B 1 420 ? 6.968 -24.915 11.69 1 84.75 420 GLU B N 1
ATOM 13333 C CA . GLU B 1 420 ? 6.028 -25.398 12.697 1 84.75 420 GLU B CA 1
ATOM 13334 C C . GLU B 1 420 ? 6.758 -25.871 13.951 1 84.75 420 GLU B C 1
ATOM 13336 O O . GLU B 1 420 ? 6.323 -25.593 15.07 1 84.75 420 GLU B O 1
ATOM 13341 N N . ARG B 1 421 ? 7.888 -26.566 13.744 1 90.07 421 ARG B N 1
ATOM 13342 C CA . ARG B 1 421 ? 8.667 -27.026 14.889 1 90.07 421 ARG B CA 1
ATOM 13343 C C . ARG B 1 421 ? 9.184 -25.848 15.708 1 90.07 421 ARG B C 1
ATOM 13345 O O . ARG B 1 421 ? 9.164 -25.886 16.94 1 90.07 421 ARG B O 1
ATOM 13352 N N . LYS B 1 422 ? 9.583 -24.808 14.994 1 90.66 422 LYS B N 1
ATOM 13353 C CA . LYS B 1 422 ? 10.054 -23.603 15.671 1 90.66 422 LYS B CA 1
ATOM 13354 C C . LYS B 1 422 ? 8.961 -23.004 16.551 1 90.66 422 LYS B C 1
ATOM 13356 O O . LYS B 1 422 ? 9.214 -22.634 17.699 1 90.66 422 LYS B O 1
ATOM 13361 N N . ASN B 1 423 ? 7.773 -22.95 16.061 1 88.07 423 ASN B N 1
ATOM 13362 C CA . ASN B 1 423 ? 6.646 -22.401 16.807 1 88.07 423 ASN B CA 1
ATOM 13363 C C . ASN B 1 423 ? 6.316 -23.252 18.03 1 88.07 423 ASN B C 1
ATOM 13365 O O . ASN B 1 423 ? 6.034 -22.72 19.105 1 88.07 423 ASN B O 1
ATOM 13369 N N . LEU B 1 424 ? 6.365 -24.522 17.881 1 91.21 424 LEU B N 1
ATOM 13370 C CA . LEU B 1 424 ? 6.065 -25.447 18.968 1 91.21 424 LEU B CA 1
ATOM 13371 C C . LEU B 1 424 ? 7.107 -25.341 20.076 1 91.21 424 LEU B C 1
ATOM 13373 O O . LEU B 1 424 ? 6.763 -25.351 21.26 1 91.21 424 LEU B O 1
ATOM 13377 N N . VAL B 1 425 ? 8.34 -25.19 19.665 1 93.95 425 VAL B N 1
ATOM 13378 C CA . VAL B 1 425 ? 9.393 -25.013 20.659 1 93.95 425 VAL B CA 1
ATOM 13379 C C . VAL B 1 425 ? 9.182 -23.7 21.409 1 93.95 425 VAL B C 1
ATOM 13381 O O . VAL B 1 425 ? 9.385 -23.632 22.624 1 93.95 425 VAL B O 1
ATOM 13384 N N . SER B 1 426 ? 8.828 -22.696 20.67 1 91.66 426 SER B N 1
ATOM 13385 C CA . SER B 1 426 ? 8.517 -21.416 21.299 1 91.66 426 SER B CA 1
ATOM 13386 C C . SER B 1 426 ? 7.4 -21.562 22.327 1 91.66 426 SER B C 1
ATOM 13388 O O . SER B 1 426 ? 7.441 -20.939 23.39 1 91.66 426 SER B O 1
ATOM 13390 N N . GLN B 1 427 ? 6.45 -22.402 22.063 1 91.67 427 GLN B N 1
ATOM 13391 C CA . GLN B 1 427 ? 5.359 -22.67 22.994 1 91.67 427 GLN B CA 1
ATOM 13392 C C . GLN B 1 427 ? 5.864 -23.39 24.241 1 91.67 427 GLN B C 1
ATOM 13394 O O . GLN B 1 427 ? 5.399 -23.12 25.351 1 91.67 427 GLN B O 1
ATOM 13399 N N . MET B 1 428 ? 6.797 -24.273 24.052 1 94.54 428 MET B N 1
ATOM 13400 C CA . MET B 1 428 ? 7.384 -24.96 25.199 1 94.54 428 MET B CA 1
ATOM 13401 C C . MET B 1 428 ? 8.061 -23.968 26.14 1 94.54 428 MET B C 1
ATOM 13403 O O . MET B 1 428 ? 7.855 -24.018 27.354 1 94.54 428 MET B O 1
ATOM 13407 N N . LEU B 1 429 ? 8.814 -23.077 25.486 1 94.32 429 LEU B N 1
ATOM 13408 C CA . LEU B 1 429 ? 9.496 -22.06 26.278 1 94.32 429 LEU B CA 1
ATOM 13409 C C . LEU B 1 429 ? 8.492 -21.191 27.028 1 94.32 429 LEU B C 1
ATOM 13411 O O . LEU B 1 429 ? 8.648 -20.948 28.227 1 94.32 429 LEU B O 1
ATOM 13415 N N . PHE B 1 430 ? 7.536 -20.802 26.344 1 91.86 430 PHE B N 1
ATOM 13416 C CA . PHE B 1 430 ? 6.53 -19.919 26.923 1 91.86 430 PHE B CA 1
ATOM 13417 C C . PHE B 1 430 ? 5.781 -20.619 28.051 1 91.86 430 PHE B C 1
ATOM 13419 O O . PHE B 1 430 ? 5.525 -20.02 29.098 1 91.86 430 PHE B O 1
ATOM 13426 N N . CYS B 1 431 ? 5.423 -21.845 27.868 1 93.75 431 CYS B N 1
ATOM 13427 C CA . CYS B 1 431 ? 4.749 -22.639 28.888 1 93.75 431 CYS B CA 1
ATOM 13428 C C . CYS B 1 431 ? 5.589 -22.724 30.157 1 93.75 431 CYS B C 1
ATOM 13430 O O . CYS B 1 431 ? 5.072 -22.553 31.262 1 93.75 431 CYS B O 1
ATOM 13432 N N . CYS B 1 432 ? 6.829 -22.941 30.019 1 94.81 432 CYS B N 1
ATOM 13433 C CA . CYS B 1 432 ? 7.72 -23.013 31.172 1 94.81 432 CYS B CA 1
ATOM 13434 C C . CYS B 1 432 ? 7.772 -21.677 31.905 1 94.81 432 CYS B C 1
ATOM 13436 O O . CYS B 1 432 ? 7.784 -21.64 33.136 1 94.81 432 CYS B O 1
ATOM 13438 N N . LYS B 1 433 ? 7.766 -20.634 31.14 1 92.06 433 LYS B N 1
ATOM 13439 C CA . LYS B 1 433 ? 7.856 -19.304 31.735 1 92.06 433 LYS B CA 1
ATOM 13440 C C . LYS B 1 433 ? 6.597 -18.971 32.531 1 92.06 433 LYS B C 1
ATOM 13442 O O . LYS B 1 433 ? 6.68 -18.529 33.678 1 92.06 433 LYS B O 1
ATOM 13447 N N . VAL B 1 434 ? 5.49 -19.254 31.918 1 89.36 434 VAL B N 1
ATOM 13448 C CA . VAL B 1 434 ? 4.208 -18.93 32.534 1 89.36 434 VAL B CA 1
ATOM 13449 C C . VAL B 1 434 ? 4.043 -19.721 33.83 1 89.36 434 VAL B C 1
ATOM 13451 O O . VAL B 1 434 ? 3.505 -19.207 34.814 1 89.36 434 VAL B O 1
ATOM 13454 N N . ASN B 1 435 ? 4.612 -20.945 33.937 1 91.54 435 ASN B N 1
ATOM 13455 C CA . ASN B 1 435 ? 4.502 -21.806 35.111 1 91.54 435 ASN B CA 1
ATOM 13456 C C . ASN B 1 435 ? 5.7 -21.642 36.041 1 91.54 435 ASN B C 1
ATOM 13458 O O . ASN B 1 435 ? 5.822 -22.359 37.036 1 91.54 435 ASN B O 1
ATOM 13462 N N . GLU B 1 436 ? 6.64 -20.68 35.774 1 89.68 436 GLU B N 1
ATOM 13463 C CA . GLU B 1 436 ? 7.846 -20.421 36.555 1 89.68 436 GLU B CA 1
ATOM 13464 C C . GLU B 1 436 ? 8.57 -21.719 36.9 1 89.68 436 GLU B C 1
ATOM 13466 O O . GLU B 1 436 ? 8.928 -21.947 38.057 1 89.68 436 GLU B O 1
ATOM 13471 N N . ASP B 1 437 ? 8.628 -22.575 35.963 1 92.96 437 ASP B N 1
ATOM 13472 C CA . ASP B 1 437 ? 9.211 -23.904 36.126 1 92.96 437 ASP B CA 1
ATOM 13473 C C . ASP B 1 437 ? 10.609 -23.968 35.516 1 92.96 437 ASP B C 1
ATOM 13475 O O . ASP B 1 437 ? 10.768 -24.34 34.351 1 92.96 437 ASP B O 1
ATOM 13479 N N . ASP B 1 438 ? 11.57 -23.717 36.257 1 93.33 438 ASP B N 1
ATOM 13480 C CA . ASP B 1 438 ? 12.949 -23.647 35.783 1 93.33 438 ASP B CA 1
ATOM 13481 C C . ASP B 1 438 ? 13.485 -25.037 35.448 1 93.33 438 ASP B C 1
ATOM 13483 O O . ASP B 1 438 ? 14.352 -25.182 34.584 1 93.33 438 ASP B O 1
ATOM 13487 N N . GLU B 1 439 ? 12.936 -25.976 36.137 1 94.42 439 GLU B N 1
ATOM 13488 C CA . GLU B 1 439 ? 13.377 -27.342 35.876 1 94.42 439 GLU B CA 1
ATOM 13489 C C . GLU B 1 439 ? 12.911 -27.82 34.504 1 94.42 439 GLU B C 1
ATOM 13491 O O . GLU B 1 439 ? 13.683 -28.425 33.756 1 94.42 439 GLU B O 1
ATOM 13496 N N . SER B 1 440 ? 11.678 -27.52 34.215 1 95.94 440 SER B N 1
ATOM 13497 C CA . SER B 1 440 ? 11.151 -27.884 32.904 1 95.94 440 SER B CA 1
ATOM 13498 C C . SER B 1 440 ? 11.855 -27.113 31.792 1 95.94 440 SER B C 1
ATOM 13500 O O . SER B 1 440 ? 12.069 -27.645 30.7 1 95.94 440 SER B O 1
ATOM 13502 N N . LEU B 1 441 ? 12.221 -25.861 32.09 1 96.49 441 LEU B N 1
ATOM 13503 C CA . LEU B 1 441 ? 12.963 -25.074 31.109 1 96.49 441 LEU B CA 1
ATOM 13504 C C . LEU B 1 441 ? 14.296 -25.736 30.778 1 96.49 441 LEU B C 1
ATOM 13506 O O . LEU B 1 441 ? 14.678 -25.821 29.609 1 96.49 441 LEU B O 1
ATOM 13510 N N . LEU B 1 442 ? 14.953 -26.199 31.825 1 96.96 442 LEU B N 1
ATOM 13511 C CA . LEU B 1 442 ? 16.228 -26.879 31.628 1 96.96 442 LEU B CA 1
ATOM 13512 C C . LEU B 1 442 ? 16.055 -28.114 30.751 1 96.96 442 LEU B C 1
ATOM 13514 O O . LEU B 1 442 ? 16.867 -28.365 29.857 1 96.96 442 LEU B O 1
ATOM 13518 N N . GLU B 1 443 ? 14.962 -28.787 30.959 1 95.89 443 GLU B N 1
ATOM 13519 C CA . GLU B 1 443 ? 14.685 -29.982 30.167 1 95.89 443 GLU B CA 1
ATOM 13520 C C . GLU B 1 443 ? 14.412 -29.626 28.709 1 95.89 443 GLU B C 1
ATOM 13522 O O . GLU B 1 443 ? 14.829 -30.347 27.8 1 95.89 443 GLU B O 1
ATOM 13527 N N . VAL B 1 444 ? 13.689 -28.591 28.505 1 96.17 444 VAL B N 1
ATOM 13528 C CA . VAL B 1 444 ? 13.368 -28.141 27.155 1 96.17 444 VAL B CA 1
ATOM 13529 C C . VAL B 1 444 ? 14.649 -27.74 26.426 1 96.17 444 VAL B C 1
ATOM 13531 O O . VAL B 1 444 ? 14.833 -28.074 25.253 1 96.17 444 VAL B O 1
ATOM 13534 N N . LEU B 1 445 ? 15.561 -27.031 27.147 1 96.78 445 LEU B N 1
ATOM 13535 C CA . LEU B 1 445 ? 16.828 -26.625 26.548 1 96.78 445 LEU B CA 1
ATOM 13536 C C . LEU B 1 445 ? 17.66 -27.841 26.157 1 96.78 445 LEU B C 1
ATOM 13538 O O . LEU B 1 445 ? 18.235 -27.881 25.067 1 96.78 445 LEU B O 1
ATOM 13542 N N . LYS B 1 446 ? 17.668 -28.814 27.005 1 95.67 446 LYS B N 1
ATOM 13543 C CA . LYS B 1 446 ? 18.369 -30.058 26.703 1 95.67 446 LYS B CA 1
ATOM 13544 C C . LYS B 1 446 ? 17.755 -30.756 25.493 1 95.67 446 LYS B C 1
ATOM 13546 O O . LYS B 1 446 ? 18.474 -31.274 24.636 1 95.67 446 LYS B O 1
ATOM 13551 N N . TYR B 1 447 ? 16.48 -30.761 25.506 1 94.08 447 TYR B N 1
ATOM 13552 C CA . TYR B 1 447 ? 15.754 -31.354 24.389 1 94.08 447 TYR B CA 1
ATOM 13553 C C . TYR B 1 447 ? 16.153 -30.702 23.071 1 94.08 447 TYR B C 1
ATOM 13555 O O . TYR B 1 447 ? 16.418 -31.392 22.084 1 94.08 447 TYR B O 1
ATOM 13563 N N . VAL B 1 448 ? 16.197 -29.38 22.959 1 93.83 448 VAL B N 1
ATOM 13564 C CA . VAL B 1 448 ? 16.542 -28.637 21.751 1 93.83 448 VAL B CA 1
ATOM 13565 C C . VAL B 1 448 ? 17.981 -28.948 21.347 1 93.83 448 VAL B C 1
ATOM 13567 O O . VAL B 1 448 ? 18.269 -29.158 20.166 1 93.83 448 VAL B O 1
ATOM 13570 N N . GLN B 1 449 ? 18.82 -29.016 22.318 1 92.41 449 GLN B N 1
ATOM 13571 C CA . GLN B 1 449 ? 20.233 -29.283 22.071 1 92.41 449 GLN B CA 1
ATOM 13572 C C . GLN B 1 449 ? 20.438 -30.688 21.512 1 92.41 449 GLN B C 1
ATOM 13574 O O . GLN B 1 449 ? 21.276 -30.895 20.632 1 92.41 449 GLN B O 1
ATOM 13579 N N . ASP B 1 450 ? 19.57 -31.573 21.955 1 88.26 450 ASP B N 1
ATOM 13580 C CA . ASP B 1 450 ? 19.8 -32.972 21.608 1 88.26 450 ASP B CA 1
ATOM 13581 C C . ASP B 1 450 ? 19.049 -33.353 20.335 1 88.26 450 ASP B C 1
ATOM 13583 O O . ASP B 1 450 ? 19.613 -33.988 19.441 1 88.26 450 ASP B O 1
ATOM 13587 N N . ARG B 1 451 ? 17.838 -32.935 20.298 1 87.48 451 ARG B N 1
ATOM 13588 C CA . ARG B 1 451 ? 16.97 -33.445 19.242 1 87.48 451 ARG B CA 1
ATOM 13589 C C . ARG B 1 451 ? 16.998 -32.532 18.021 1 87.48 451 ARG B C 1
ATOM 13591 O O . ARG B 1 451 ? 16.686 -32.963 16.909 1 87.48 451 ARG B O 1
ATOM 13598 N N . HIS B 1 452 ? 17.456 -31.341 18.142 1 88.72 452 HIS B N 1
ATOM 13599 C CA . HIS B 1 452 ? 17.358 -30.393 17.039 1 88.72 452 HIS B CA 1
ATOM 13600 C C . HIS B 1 452 ? 18.724 -29.816 16.685 1 88.72 452 HIS B C 1
ATOM 13602 O O . HIS B 1 452 ? 18.82 -28.683 16.21 1 88.72 452 HIS B O 1
ATOM 13608 N N . ARG B 1 453 ? 19.75 -30.542 16.906 1 83.53 453 ARG B N 1
ATOM 13609 C CA . ARG B 1 453 ? 21.133 -30.134 16.679 1 83.53 453 ARG B CA 1
ATOM 13610 C C . ARG B 1 453 ? 21.399 -29.901 15.196 1 83.53 453 ARG B C 1
ATOM 13612 O O . ARG B 1 453 ? 22.217 -29.053 14.833 1 83.53 453 ARG B O 1
ATOM 13619 N N . ASN B 1 454 ? 20.683 -30.643 14.317 1 79.28 454 ASN B N 1
ATOM 13620 C CA . ASN B 1 454 ? 20.96 -30.606 12.885 1 79.28 454 ASN B CA 1
ATOM 13621 C C . ASN B 1 454 ? 19.878 -29.846 12.124 1 79.28 454 ASN B C 1
ATOM 13623 O O . ASN B 1 454 ? 19.73 -30.015 10.912 1 79.28 454 ASN B O 1
ATOM 13627 N N . GLU B 1 455 ? 19.122 -29.032 12.926 1 85.78 455 GLU B N 1
ATOM 13628 C CA . GLU B 1 455 ? 18.113 -28.192 12.288 1 85.78 455 GLU B CA 1
ATOM 13629 C C . GLU B 1 455 ? 18.76 -27.099 11.442 1 85.78 455 GLU B C 1
ATOM 13631 O O . GLU B 1 455 ? 19.958 -26.837 11.567 1 85.78 455 GLU B O 1
ATOM 13636 N N . MET B 1 456 ? 18.096 -26.443 10.587 1 82.83 456 MET B N 1
ATOM 13637 C CA . MET B 1 456 ? 18.572 -25.305 9.804 1 82.83 456 MET B CA 1
ATOM 13638 C C . MET B 1 456 ? 18.948 -24.14 10.713 1 82.83 456 MET B C 1
ATOM 13640 O O . MET B 1 456 ? 18.407 -24.003 11.811 1 82.83 456 MET B O 1
ATOM 13644 N N . SER B 1 457 ? 19.827 -23.359 10.275 1 85.92 457 SER B N 1
ATOM 13645 C CA . SER B 1 457 ? 20.307 -22.225 11.058 1 85.92 457 SER B CA 1
ATOM 13646 C C . SER B 1 457 ? 19.161 -21.294 11.442 1 85.92 457 SER B C 1
ATOM 13648 O O . SER B 1 457 ? 19.152 -20.734 12.54 1 85.92 457 SER B O 1
ATOM 13650 N N . SER B 1 458 ? 18.149 -21.261 10.493 1 86.53 458 SER B N 1
ATOM 13651 C CA . SER B 1 458 ? 17.012 -20.383 10.75 1 86.53 458 SER B CA 1
ATOM 13652 C C . SER B 1 458 ? 16.244 -20.822 11.992 1 86.53 458 SER B C 1
ATOM 13654 O O . SER B 1 458 ? 15.691 -19.99 12.713 1 86.53 458 SER B O 1
ATOM 13656 N N . PHE B 1 459 ? 16.19 -22.087 12.28 1 91.9 459 PHE B N 1
ATOM 13657 C CA . PHE B 1 459 ? 15.562 -22.633 13.477 1 91.9 459 PHE B CA 1
ATOM 13658 C C . PHE B 1 459 ? 16.296 -22.172 14.731 1 91.9 459 PHE B C 1
ATOM 13660 O O . PHE B 1 459 ? 15.672 -21.696 15.682 1 91.9 459 PHE B O 1
ATOM 13667 N N . HIS B 1 460 ? 17.584 -22.219 14.764 1 91.84 460 HIS B N 1
ATOM 13668 C CA . HIS B 1 460 ? 18.376 -21.863 15.936 1 91.84 460 HIS B CA 1
ATOM 13669 C C . HIS B 1 460 ? 18.324 -20.362 16.201 1 91.84 460 HIS B C 1
ATOM 13671 O O . HIS B 1 460 ? 18.252 -19.934 17.355 1 91.84 460 HIS B O 1
ATOM 13677 N N . HIS B 1 461 ? 18.411 -19.658 15.107 1 91.44 461 HIS B N 1
ATOM 13678 C CA . HIS B 1 461 ? 18.292 -18.212 15.259 1 91.44 461 HIS B CA 1
ATOM 13679 C C . HIS B 1 461 ? 16.962 -17.833 15.9 1 91.44 461 HIS B C 1
ATOM 13681 O O . HIS B 1 461 ? 16.928 -17.049 16.851 1 91.44 461 HIS B O 1
ATOM 13687 N N . ALA B 1 462 ? 15.893 -18.445 15.388 1 89.45 462 ALA B N 1
ATOM 13688 C CA . ALA B 1 462 ? 14.562 -18.183 15.929 1 89.45 462 ALA B CA 1
ATOM 13689 C C . ALA B 1 462 ? 14.471 -18.609 17.392 1 89.45 462 ALA B C 1
ATOM 13691 O O . ALA B 1 462 ? 13.844 -17.927 18.205 1 89.45 462 ALA B O 1
ATOM 13692 N N . PHE B 1 463 ? 15.109 -19.625 17.773 1 93.1 463 PHE B N 1
ATOM 13693 C CA . PHE B 1 463 ? 15.137 -20.141 19.137 1 93.1 463 PHE B CA 1
ATOM 13694 C C . PHE B 1 463 ? 15.785 -19.137 20.083 1 93.1 463 PHE B C 1
ATOM 13696 O O . PHE B 1 463 ? 15.243 -18.843 21.15 1 93.1 463 PHE B O 1
ATOM 13703 N N . LEU B 1 464 ? 16.879 -18.606 19.659 1 94.37 464 LEU B N 1
ATOM 13704 C CA . LEU B 1 464 ? 17.602 -17.662 20.503 1 94.37 464 LEU B CA 1
ATOM 13705 C C . LEU B 1 464 ? 16.822 -16.36 20.653 1 94.37 464 LEU B C 1
ATOM 13707 O O . LEU B 1 464 ? 16.775 -15.781 21.741 1 94.37 464 LEU B O 1
ATOM 13711 N N . VAL B 1 465 ? 16.277 -15.968 19.629 1 91.87 465 VAL B N 1
ATOM 13712 C CA . VAL B 1 465 ? 15.459 -14.76 19.684 1 91.87 465 VAL B CA 1
ATOM 13713 C C . VAL B 1 465 ? 14.285 -14.974 20.637 1 91.87 465 VAL B C 1
ATOM 13715 O O . VAL B 1 465 ? 13.979 -14.106 21.458 1 91.87 465 VAL B O 1
ATOM 13718 N N . LYS B 1 466 ? 13.69 -16.107 20.615 1 92.13 466 LYS B N 1
ATOM 13719 C CA . LYS B 1 466 ? 12.503 -16.399 21.414 1 92.13 466 LYS B CA 1
ATOM 13720 C C . LYS B 1 466 ? 12.854 -16.532 22.893 1 92.13 466 LYS B C 1
ATOM 13722 O O . LYS B 1 466 ? 12.135 -16.021 23.755 1 92.13 466 LYS B O 1
ATOM 13727 N N . ILE B 1 467 ? 13.905 -17.175 23.205 1 94.67 467 ILE B N 1
ATOM 13728 C CA . ILE B 1 467 ? 14.261 -17.329 24.612 1 94.67 467 ILE B CA 1
ATOM 13729 C C . ILE B 1 467 ? 14.574 -15.962 25.217 1 94.67 467 ILE B C 1
ATOM 13731 O O . ILE B 1 467 ? 14.205 -15.684 26.36 1 94.67 467 ILE B O 1
ATOM 13735 N N . GLN B 1 468 ? 15.165 -15.105 24.395 1 92.1 468 GLN B N 1
ATOM 13736 C CA . GLN B 1 468 ? 15.49 -13.762 24.865 1 92.1 468 GLN B CA 1
ATOM 13737 C C . GLN B 1 468 ? 14.228 -12.928 25.063 1 92.1 468 GLN B C 1
ATOM 13739 O O . GLN B 1 468 ? 14.16 -12.103 25.976 1 92.1 468 GLN B O 1
ATOM 13744 N N . SER B 1 469 ? 13.325 -13.15 24.199 1 88.48 469 SER B N 1
ATOM 13745 C CA . SER B 1 469 ? 12.1 -12.36 24.262 1 88.48 469 SER B CA 1
ATOM 13746 C C . SER B 1 469 ? 11.208 -12.814 25.412 1 88.48 469 SER B C 1
ATOM 13748 O O . SER B 1 469 ? 10.475 -12.009 25.991 1 88.48 469 SER B O 1
ATOM 13750 N N . ILE B 1 470 ? 11.339 -14.09 25.878 1 89.8 470 ILE B N 1
ATOM 13751 C CA . ILE B 1 470 ? 10.457 -14.688 26.875 1 89.8 470 ILE B CA 1
ATOM 13752 C C . ILE B 1 470 ? 11.108 -14.607 28.254 1 89.8 470 ILE B C 1
ATOM 13754 O O . ILE B 1 470 ? 10.434 -14.335 29.25 1 89.8 470 ILE B O 1
ATOM 13758 N N . TYR B 1 471 ? 12.404 -14.791 28.339 1 90.99 471 TYR B N 1
ATOM 13759 C CA . TYR B 1 471 ? 13.116 -14.819 29.612 1 90.99 471 TYR B CA 1
ATOM 13760 C C . TYR B 1 471 ? 14.12 -13.676 29.7 1 90.99 471 TYR B C 1
ATOM 13762 O O . TYR B 1 471 ? 14.651 -13.227 28.681 1 90.99 471 TYR B O 1
ATOM 13770 N N . ASP B 1 472 ? 14.194 -13.109 30.856 1 88.97 472 ASP B N 1
ATOM 13771 C CA . ASP B 1 472 ? 15.422 -12.37 31.137 1 88.97 472 ASP B CA 1
ATOM 13772 C C . ASP B 1 472 ? 16.608 -13.318 31.301 1 88.97 472 ASP B C 1
ATOM 13774 O O . ASP B 1 472 ? 16.884 -13.789 32.407 1 88.97 472 ASP B O 1
ATOM 13778 N N . THR B 1 473 ? 17.241 -13.638 30.384 1 92.09 473 THR B N 1
ATOM 13779 C CA . THR B 1 473 ? 18.236 -14.701 30.297 1 92.09 473 THR B CA 1
ATOM 13780 C C . THR B 1 473 ? 19.397 -14.435 31.252 1 92.09 473 THR B C 1
ATOM 13782 O O . THR B 1 473 ? 20.131 -15.355 31.616 1 92.09 473 THR B O 1
ATOM 13785 N N . LEU B 1 474 ? 19.496 -13.161 31.735 1 91.64 474 LEU B N 1
ATOM 13786 C CA . LEU B 1 474 ? 20.565 -12.846 32.677 1 91.64 474 LEU B CA 1
ATOM 13787 C C . LEU B 1 474 ? 20.337 -13.545 34.013 1 91.64 474 LEU B C 1
ATOM 13789 O O . LEU B 1 474 ? 21.294 -13.887 34.711 1 91.64 474 LEU B O 1
ATOM 13793 N N . HIS B 1 475 ? 19.076 -13.801 34.356 1 91.18 475 HIS B N 1
ATOM 13794 C CA . HIS B 1 475 ? 18.751 -14.338 35.672 1 91.18 475 HIS B CA 1
ATOM 13795 C C . HIS B 1 475 ? 18.591 -15.854 35.624 1 91.18 475 HIS B C 1
ATOM 13797 O O . HIS B 1 475 ? 18.272 -16.481 36.637 1 91.18 475 HIS B O 1
ATOM 13803 N N . LEU B 1 476 ? 18.873 -16.427 34.528 1 94.26 476 LEU B N 1
ATOM 13804 C CA . LEU B 1 476 ? 18.858 -17.883 34.431 1 94.26 476 LEU B CA 1
ATOM 13805 C C . LEU B 1 476 ? 20.051 -18.489 35.163 1 94.26 476 LEU B C 1
ATOM 13807 O O . LEU B 1 476 ? 21.069 -17.821 35.36 1 94.26 476 LEU B O 1
ATOM 13811 N N . SER B 1 477 ? 19.888 -19.695 35.626 1 93.64 477 SER B N 1
ATOM 13812 C CA . SER B 1 477 ? 20.926 -20.344 36.419 1 93.64 477 SER B CA 1
ATOM 13813 C C . SER B 1 477 ? 22.113 -20.749 35.552 1 93.64 477 SER B C 1
ATOM 13815 O O . SER B 1 477 ? 22.039 -20.689 34.323 1 93.64 477 SER B O 1
ATOM 13817 N N . LEU B 1 478 ? 23.144 -21.114 36.084 1 95.07 478 LEU B N 1
ATOM 13818 C CA . LEU B 1 478 ? 24.356 -21.556 35.402 1 95.07 478 LEU B CA 1
ATOM 13819 C C . LEU B 1 478 ? 24.088 -22.809 34.576 1 95.07 478 LEU B C 1
ATOM 13821 O O . LEU B 1 478 ? 24.655 -22.978 33.494 1 95.07 478 LEU B O 1
ATOM 13825 N N . ASP B 1 479 ? 23.157 -23.6 35.056 1 94.83 479 ASP B N 1
ATOM 13826 C CA . ASP B 1 479 ? 22.818 -24.821 34.331 1 94.83 479 ASP B CA 1
ATOM 13827 C C . ASP B 1 479 ? 22.126 -24.501 33.009 1 94.83 479 ASP B C 1
ATOM 13829 O O . ASP B 1 479 ? 22.421 -25.116 31.982 1 94.83 479 ASP B O 1
ATOM 13833 N N . HIS B 1 480 ? 21.263 -23.551 33.08 1 96.92 480 HIS B N 1
ATOM 13834 C CA . HIS B 1 480 ? 20.575 -23.125 31.866 1 96.92 480 HIS B CA 1
ATOM 13835 C C . HIS B 1 480 ? 21.556 -22.548 30.851 1 96.92 480 HIS B C 1
ATOM 13837 O O . HIS B 1 480 ? 21.532 -22.923 29.676 1 96.92 480 HIS B O 1
ATOM 13843 N N . TRP B 1 481 ? 22.431 -21.728 31.313 1 96.28 481 TRP B N 1
ATOM 13844 C CA . TRP B 1 481 ? 23.369 -21.04 30.432 1 96.28 481 TRP B CA 1
ATOM 13845 C C . TRP B 1 481 ? 24.413 -22.008 29.885 1 96.28 481 TRP B C 1
ATOM 13847 O O . TRP B 1 481 ? 24.92 -21.823 28.776 1 96.28 481 TRP B O 1
ATOM 13857 N N . SER B 1 482 ? 24.724 -23.033 30.606 1 94.97 482 SER B N 1
ATOM 13858 C CA . SER B 1 482 ? 25.659 -24.032 30.099 1 94.97 482 SER B CA 1
ATOM 13859 C C . SER B 1 482 ? 25.164 -24.64 28.791 1 94.97 482 SER B C 1
ATOM 13861 O O . SER B 1 482 ? 25.937 -24.803 27.844 1 94.97 482 SER B O 1
ATOM 13863 N N . ILE B 1 483 ? 23.906 -24.917 28.742 1 95.61 483 ILE B N 1
ATOM 13864 C CA . ILE B 1 483 ? 23.319 -25.492 27.537 1 95.61 483 ILE B CA 1
ATOM 13865 C C . ILE B 1 483 ? 23.253 -24.433 26.439 1 95.61 483 ILE B C 1
ATOM 13867 O O . ILE B 1 483 ? 23.58 -24.708 25.282 1 95.61 483 ILE B O 1
ATOM 13871 N N . LEU B 1 484 ? 22.874 -23.231 26.77 1 95.43 484 LEU B N 1
ATOM 13872 C CA . LEU B 1 484 ? 22.783 -22.142 25.803 1 95.43 484 LEU B CA 1
ATOM 13873 C C . LEU B 1 484 ? 24.146 -21.85 25.184 1 95.43 484 LEU B C 1
ATOM 13875 O O . LEU B 1 484 ? 24.247 -21.609 23.979 1 95.43 484 LEU B O 1
ATOM 13879 N N . PHE B 1 485 ? 25.175 -21.935 25.982 1 94.64 485 PHE B N 1
ATOM 13880 C CA . PHE B 1 485 ? 26.53 -21.721 25.489 1 94.64 485 PHE B CA 1
ATOM 13881 C C . PHE B 1 485 ? 26.925 -22.811 24.5 1 94.64 485 PHE B C 1
ATOM 13883 O O . PHE B 1 485 ? 27.56 -22.532 23.481 1 94.64 485 PHE B O 1
ATOM 13890 N N . GLU B 1 486 ? 26.491 -23.999 24.762 1 91.94 486 GLU B N 1
ATOM 13891 C CA . GLU B 1 486 ? 26.788 -25.096 23.846 1 91.94 486 GLU B CA 1
ATOM 13892 C C . GLU B 1 486 ? 26.128 -24.875 22.488 1 91.94 486 GLU B C 1
ATOM 13894 O O . GLU B 1 486 ? 26.748 -25.098 21.446 1 91.94 486 GLU B O 1
ATOM 13899 N N . ILE B 1 487 ? 24.94 -24.449 22.535 1 91.93 487 ILE B N 1
ATOM 13900 C CA . ILE B 1 487 ? 24.182 -24.221 21.31 1 91.93 487 ILE B CA 1
ATOM 13901 C C . ILE B 1 487 ? 24.858 -23.131 20.481 1 91.93 487 ILE B C 1
ATOM 13903 O O . ILE B 1 487 ? 25.094 -23.31 19.284 1 91.93 487 ILE B O 1
ATOM 13907 N N . ILE B 1 488 ? 25.202 -22.016 21.113 1 92.73 488 ILE B N 1
ATOM 13908 C CA . ILE B 1 488 ? 25.773 -20.89 20.382 1 92.73 488 ILE B CA 1
ATOM 13909 C C . ILE B 1 488 ? 27.173 -21.252 19.889 1 92.73 488 ILE B C 1
ATOM 13911 O O . ILE B 1 488 ? 27.583 -20.834 18.804 1 92.73 488 ILE B O 1
ATOM 13915 N N . GLN B 1 489 ? 27.887 -21.99 20.648 1 90.86 489 GLN B N 1
ATOM 13916 C CA . GLN B 1 489 ? 29.215 -22.434 20.238 1 90.86 489 GLN B CA 1
ATOM 13917 C C . GLN B 1 489 ? 29.14 -23.334 19.008 1 90.86 489 GLN B C 1
ATOM 13919 O O . GLN B 1 489 ? 29.965 -23.221 18.099 1 90.86 489 GLN B O 1
ATOM 13924 N N . ARG B 1 490 ? 28.227 -24.132 19.045 1 88.79 490 ARG B N 1
ATOM 13925 C CA . ARG B 1 490 ? 28.042 -25.004 17.89 1 88.79 490 ARG B CA 1
ATOM 13926 C C . ARG B 1 490 ? 27.683 -24.198 16.646 1 88.79 490 ARG B C 1
ATOM 13928 O O . ARG B 1 490 ? 28.207 -24.455 15.56 1 88.79 490 ARG B O 1
ATOM 13935 N N . MET B 1 491 ? 26.813 -23.318 16.756 1 90.04 491 MET B N 1
ATOM 13936 C CA . MET B 1 491 ? 26.439 -22.441 15.65 1 90.04 491 MET B CA 1
ATOM 13937 C C . MET B 1 491 ? 27.657 -21.703 15.105 1 90.04 491 MET B C 1
ATOM 13939 O O . MET B 1 491 ? 27.813 -21.566 13.89 1 90.04 491 MET B O 1
ATOM 13943 N N . TYR B 1 492 ? 28.477 -21.259 16.086 1 90.61 492 TYR B N 1
ATOM 13944 C CA . TYR B 1 492 ? 29.659 -20.493 15.707 1 90.61 492 TYR B CA 1
ATOM 13945 C C . TYR B 1 492 ? 30.673 -21.376 14.99 1 90.61 492 TYR B C 1
ATOM 13947 O O . TYR B 1 492 ? 31.372 -20.919 14.082 1 90.61 492 TYR B O 1
ATOM 13955 N N . ALA B 1 493 ? 30.69 -22.583 15.374 1 87.42 493 ALA B N 1
ATOM 13956 C CA . ALA B 1 493 ? 31.582 -23.529 14.709 1 87.42 493 ALA B CA 1
ATOM 13957 C C . ALA B 1 493 ? 31.196 -23.708 13.243 1 87.42 493 ALA B C 1
ATOM 13959 O O . ALA B 1 493 ? 32.059 -23.925 12.39 1 87.42 493 ALA B O 1
ATOM 13960 N N . LYS B 1 494 ? 29.991 -23.513 12.939 1 85.46 494 LYS B N 1
ATOM 13961 C CA . LYS B 1 494 ? 29.485 -23.686 11.58 1 85.46 494 LYS B CA 1
ATOM 13962 C C . LYS B 1 494 ? 29.374 -22.345 10.861 1 85.46 494 LYS B C 1
ATOM 13964 O O . LYS B 1 494 ? 28.692 -22.237 9.839 1 85.46 494 LYS B O 1
ATOM 13969 N N . ALA B 1 495 ? 29.88 -21.311 11.323 1 83.74 495 ALA B N 1
ATOM 13970 C CA . ALA B 1 495 ? 29.636 -19.927 10.924 1 83.74 495 ALA B CA 1
ATOM 13971 C C . ALA B 1 495 ? 29.981 -19.711 9.453 1 83.74 495 ALA B C 1
ATOM 13973 O O . ALA B 1 495 ? 29.292 -18.968 8.75 1 83.74 495 ALA B O 1
ATOM 13974 N N . LYS B 1 496 ? 31.038 -20.378 8.943 1 71.59 496 LYS B N 1
ATOM 13975 C CA . LYS B 1 496 ? 31.477 -20.167 7.566 1 71.59 496 LYS B CA 1
ATOM 13976 C C . LYS B 1 496 ? 30.499 -20.79 6.575 1 71.59 496 LYS B C 1
ATOM 13978 O O . LYS B 1 496 ? 30.404 -20.349 5.427 1 71.59 496 LYS B O 1
ATOM 13983 N N . SER B 1 497 ? 29.907 -21.812 7.161 1 69.28 497 SER B N 1
ATOM 13984 C CA . SER B 1 497 ? 29.001 -22.549 6.286 1 69.28 497 SER B CA 1
ATOM 13985 C C . SER B 1 497 ? 27.548 -22.165 6.546 1 69.28 497 SER B C 1
ATOM 13987 O O . SER B 1 497 ? 26.651 -22.573 5.805 1 69.28 497 SER B O 1
ATOM 13989 N N . SER B 1 498 ? 27.387 -21.457 7.754 1 69.77 498 SER B N 1
ATOM 13990 C CA . SER B 1 498 ? 26.032 -21.091 8.154 1 69.77 498 SER B CA 1
ATOM 13991 C C . SER B 1 498 ? 25.907 -19.587 8.37 1 69.77 498 SER B C 1
ATOM 13993 O O . SER B 1 498 ? 26.912 -18.876 8.423 1 69.77 498 SER B O 1
ATOM 13995 N N . ASP B 1 499 ? 24.731 -19.062 8.41 1 74.06 499 ASP B N 1
ATOM 13996 C CA . ASP B 1 499 ? 24.469 -17.632 8.545 1 74.06 499 ASP B CA 1
ATOM 13997 C C . ASP B 1 499 ? 24.544 -17.196 10.007 1 74.06 499 ASP B C 1
ATOM 13999 O O . ASP B 1 499 ? 23.555 -16.722 10.57 1 74.06 499 ASP B O 1
ATOM 14003 N N . PHE B 1 500 ? 25.738 -17.358 10.708 1 87.43 500 PHE B N 1
ATOM 14004 C CA . PHE B 1 500 ? 25.92 -16.962 12.1 1 87.43 500 PHE B CA 1
ATOM 14005 C C . PHE B 1 500 ? 25.728 -15.459 12.264 1 87.43 500 PHE B C 1
ATOM 14007 O O . PHE B 1 500 ? 25.465 -14.979 13.369 1 87.43 500 PHE B O 1
ATOM 14014 N N . ILE B 1 501 ? 25.874 -14.765 11.234 1 83.07 501 ILE B N 1
ATOM 14015 C CA . ILE B 1 501 ? 25.799 -13.308 11.249 1 83.07 501 ILE B CA 1
ATOM 14016 C C . ILE B 1 501 ? 24.416 -12.867 11.723 1 83.07 501 ILE B C 1
ATOM 14018 O O . ILE B 1 501 ? 24.254 -11.759 12.239 1 83.07 501 ILE B O 1
ATOM 14022 N N . ASN B 1 502 ? 23.488 -13.804 11.676 1 81.25 502 ASN B N 1
ATOM 14023 C CA . ASN B 1 502 ? 22.107 -13.451 11.988 1 81.25 502 ASN B CA 1
ATOM 14024 C C . ASN B 1 502 ? 21.788 -13.686 13.462 1 81.25 502 ASN B C 1
ATOM 14026 O O . ASN B 1 502 ? 20.654 -13.479 13.897 1 81.25 502 ASN B O 1
ATOM 14030 N N . VAL B 1 503 ? 22.745 -14.107 14.253 1 90.13 503 VAL B N 1
ATOM 14031 C CA . VAL B 1 503 ? 22.537 -14.263 15.688 1 90.13 503 VAL B CA 1
ATOM 14032 C C . VAL B 1 503 ? 22.23 -12.906 16.317 1 90.13 503 VAL B C 1
ATOM 14034 O O . VAL B 1 503 ? 22.908 -11.916 16.035 1 90.13 503 VAL B O 1
ATOM 14037 N N . PRO B 1 504 ? 21.297 -12.826 17.183 1 88.33 504 PRO B N 1
ATOM 14038 C CA . PRO B 1 504 ? 20.926 -11.532 17.76 1 88.33 504 PRO B CA 1
ATOM 14039 C C . PRO B 1 504 ? 22.004 -10.967 18.683 1 88.33 504 PRO B C 1
ATOM 14041 O O . PRO B 1 504 ? 22.474 -11.662 19.587 1 88.33 504 PRO B O 1
ATOM 14044 N N . MET B 1 505 ? 22.31 -9.758 18.67 1 89.94 505 MET B N 1
ATOM 14045 C CA . MET B 1 505 ? 23.346 -9.091 19.454 1 89.94 505 MET B CA 1
ATOM 14046 C C . MET B 1 505 ? 22.926 -8.965 20.914 1 89.94 505 MET B C 1
ATOM 14048 O O . MET B 1 505 ? 23.761 -9.058 21.815 1 89.94 505 MET B O 1
ATOM 14052 N N . ASP B 1 506 ? 21.603 -8.755 21.118 1 90.1 506 ASP B N 1
ATOM 14053 C CA . ASP B 1 506 ? 21.103 -8.625 22.483 1 90.1 506 ASP B CA 1
ATOM 14054 C C . ASP B 1 506 ? 21.36 -9.897 23.286 1 90.1 506 ASP B C 1
ATOM 14056 O O . ASP B 1 506 ? 21.683 -9.833 24.474 1 90.1 506 ASP B O 1
ATOM 14060 N N . PHE B 1 507 ? 21.221 -11.012 22.662 1 93.58 507 PHE B N 1
ATOM 14061 C CA . PHE B 1 507 ? 21.481 -12.283 23.326 1 93.58 507 PHE B CA 1
ATOM 14062 C C . PHE B 1 507 ? 22.958 -12.418 23.676 1 93.58 507 PHE B C 1
ATOM 14064 O O . PHE B 1 507 ? 23.304 -12.833 24.785 1 93.58 507 PHE B O 1
ATOM 14071 N N . LEU B 1 508 ? 23.794 -12.029 22.751 1 94.48 508 LEU B N 1
ATOM 14072 C CA . LEU B 1 508 ? 25.23 -12.107 22.992 1 94.48 508 LEU B CA 1
ATOM 14073 C C . LEU B 1 508 ? 25.65 -11.14 24.094 1 94.48 508 LEU B C 1
ATOM 14075 O O . LEU B 1 508 ? 26.506 -11.467 24.919 1 94.48 508 LEU B O 1
ATOM 14079 N N . GLU B 1 509 ? 25.05 -10.022 24.107 1 94.18 509 GLU B N 1
ATOM 14080 C CA . GLU B 1 509 ? 25.329 -9.066 25.174 1 94.18 509 GLU B CA 1
ATOM 14081 C C . GLU B 1 509 ? 24.953 -9.637 26.538 1 94.18 509 GLU B C 1
ATOM 14083 O O . GLU B 1 509 ? 25.713 -9.511 27.501 1 94.18 509 GLU B O 1
ATOM 14088 N N . THR B 1 510 ? 23.817 -10.261 26.581 1 94.75 510 THR B N 1
ATOM 14089 C CA . THR B 1 510 ? 23.389 -10.889 27.826 1 94.75 510 THR B CA 1
ATOM 14090 C C . THR B 1 510 ? 24.341 -12.015 28.218 1 94.75 510 THR B C 1
ATOM 14092 O O . THR B 1 510 ? 24.637 -12.202 29.4 1 94.75 510 THR B O 1
ATOM 14095 N N . ALA B 1 511 ? 24.802 -12.715 27.283 1 95.47 511 ALA B N 1
ATOM 14096 C CA . ALA B 1 511 ? 25.753 -13.794 27.536 1 95.47 511 ALA B CA 1
ATOM 14097 C C . ALA B 1 511 ? 27.044 -13.256 28.147 1 95.47 511 ALA B C 1
ATOM 14099 O O . ALA B 1 511 ? 27.565 -13.822 29.111 1 95.47 511 ALA B O 1
ATOM 14100 N N . VAL B 1 512 ? 27.497 -12.16 27.622 1 95.86 512 VAL B N 1
ATOM 14101 C CA . VAL B 1 512 ? 28.709 -11.542 28.149 1 95.86 512 VAL B CA 1
ATOM 14102 C C . VAL B 1 512 ? 28.468 -11.071 29.582 1 95.86 512 VAL B C 1
ATOM 14104 O O . VAL B 1 512 ? 29.28 -11.332 30.473 1 95.86 512 VAL B O 1
ATOM 14107 N N . ARG B 1 513 ? 27.4 -10.42 29.814 1 94.19 513 ARG B N 1
ATOM 14108 C CA . ARG B 1 513 ? 27.069 -9.923 31.146 1 94.19 513 ARG B CA 1
ATOM 14109 C C . ARG B 1 513 ? 26.944 -11.071 32.143 1 94.19 513 ARG B C 1
ATOM 1411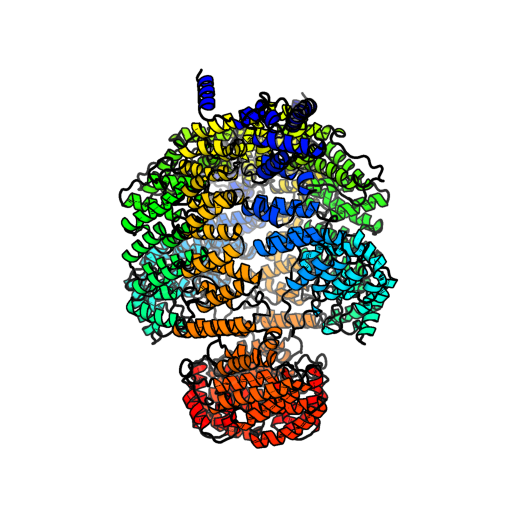1 O O . ARG B 1 513 ? 27.423 -10.971 33.275 1 94.19 513 ARG B O 1
ATOM 14118 N N . PHE B 1 514 ? 26.318 -12.122 31.726 1 95.51 514 PHE B N 1
ATOM 14119 C CA . PHE B 1 514 ? 26.17 -13.295 32.58 1 95.51 514 PHE B CA 1
ATOM 14120 C C . PHE B 1 514 ? 27.532 -13.854 32.973 1 95.51 514 PHE B C 1
ATOM 14122 O O . PHE B 1 514 ? 27.772 -14.149 34.146 1 95.51 514 PHE B O 1
ATOM 14129 N N . ARG B 1 515 ? 28.402 -13.971 32.059 1 95.12 515 ARG B N 1
ATOM 14130 C CA . ARG B 1 515 ? 29.727 -14.512 32.344 1 95.12 515 ARG B CA 1
ATOM 14131 C C . ARG B 1 515 ? 30.505 -13.591 33.278 1 95.12 515 ARG B C 1
ATOM 14133 O O . ARG B 1 515 ? 31.12 -14.052 34.242 1 95.12 515 ARG B O 1
ATOM 14140 N N . LEU B 1 516 ? 30.363 -12.314 33.028 1 94.21 516 LEU B N 1
ATOM 14141 C CA . LEU B 1 516 ? 31.057 -11.345 33.869 1 94.21 516 LEU B CA 1
ATOM 14142 C C . LEU B 1 516 ? 30.509 -11.368 35.292 1 94.21 516 LEU B C 1
ATOM 14144 O O . LEU B 1 516 ? 31.275 -11.335 36.257 1 94.21 516 LEU B O 1
ATOM 14148 N N . ASN B 1 517 ? 29.2 -11.523 35.449 1 92.06 517 ASN B N 1
ATOM 14149 C CA . ASN B 1 517 ? 28.565 -11.563 36.762 1 92.06 517 ASN B CA 1
ATOM 14150 C C . ASN B 1 517 ? 28.939 -12.828 37.528 1 92.06 517 ASN B C 1
ATOM 14152 O O . ASN B 1 517 ? 28.885 -12.854 38.758 1 92.06 517 ASN B O 1
ATOM 14156 N N . ASN B 1 518 ? 29.341 -13.882 36.817 1 93.35 518 ASN B N 1
ATOM 14157 C CA . ASN B 1 518 ? 29.667 -15.15 37.459 1 93.35 518 ASN B CA 1
ATOM 14158 C C . ASN B 1 518 ? 31.165 -15.439 37.402 1 93.35 518 ASN B C 1
ATOM 14160 O O . ASN B 1 518 ? 31.584 -16.591 37.524 1 93.35 518 ASN B O 1
ATOM 14164 N N . ASN B 1 519 ? 31.927 -14.474 37.026 1 90.9 519 ASN B N 1
ATOM 14165 C CA . ASN B 1 519 ? 33.385 -14.528 37.02 1 90.9 519 ASN B CA 1
ATOM 14166 C C . ASN B 1 519 ? 33.905 -15.545 36.009 1 90.9 519 ASN B C 1
ATOM 14168 O O . ASN B 1 519 ? 34.835 -16.299 36.302 1 90.9 519 ASN B O 1
ATOM 14172 N N . LEU B 1 520 ? 33.164 -15.667 34.933 1 93.96 520 LEU B N 1
ATOM 14173 C CA . LEU B 1 520 ? 33.611 -16.475 33.803 1 93.96 520 LEU B CA 1
ATOM 14174 C C . LEU B 1 520 ? 34.24 -15.6 32.724 1 93.96 520 LEU B C 1
ATOM 14176 O O . LEU B 1 520 ? 33.88 -14.429 32.58 1 93.96 520 LEU B O 1
ATOM 14180 N N . PRO B 1 521 ? 35.192 -16.135 31.99 1 92.63 521 PRO B N 1
ATOM 14181 C CA . PRO B 1 521 ? 35.842 -15.322 30.96 1 92.63 521 PRO B CA 1
ATOM 14182 C C . PRO B 1 521 ? 34.891 -14.926 29.833 1 92.63 521 PRO B C 1
ATOM 14184 O O . PRO B 1 521 ? 34.27 -15.792 29.211 1 92.63 521 PRO B O 1
ATOM 14187 N N . PRO B 1 522 ? 34.766 -13.696 29.526 1 93.51 522 PRO B N 1
ATOM 14188 C CA . PRO B 1 522 ? 33.837 -13.255 28.482 1 93.51 522 PRO B CA 1
ATOM 14189 C C . PRO B 1 522 ? 34.41 -13.416 27.076 1 93.51 522 PRO B C 1
ATOM 14191 O O . PRO B 1 522 ? 33.689 -13.247 26.089 1 93.51 522 PRO B O 1
ATOM 14194 N N . GLU B 1 523 ? 35.638 -13.797 26.83 1 90.96 523 GLU B N 1
ATOM 14195 C CA . GLU B 1 523 ? 36.39 -13.736 25.58 1 90.96 523 GLU B CA 1
ATOM 14196 C C . GLU B 1 523 ? 35.719 -14.568 24.491 1 90.96 523 GLU B C 1
ATOM 14198 O O . GLU B 1 523 ? 35.588 -14.119 23.351 1 90.96 523 GLU B O 1
ATOM 14203 N N . PRO B 1 524 ? 35.235 -15.762 24.943 1 90.55 524 PRO B N 1
ATOM 14204 C CA . PRO B 1 524 ? 34.645 -16.576 23.879 1 90.55 524 PRO B CA 1
ATOM 14205 C C . PRO B 1 524 ? 33.436 -15.908 23.227 1 90.55 524 PRO B C 1
ATOM 14207 O O . PRO B 1 524 ? 33.255 -16.004 22.01 1 90.55 524 PRO B O 1
ATOM 14210 N N . ILE B 1 525 ? 32.667 -15.249 23.999 1 94.48 525 ILE B N 1
ATOM 14211 C CA . ILE B 1 525 ? 31.469 -14.606 23.471 1 94.48 525 ILE B CA 1
ATOM 14212 C C . ILE B 1 525 ? 31.855 -13.333 22.721 1 94.48 525 ILE B C 1
ATOM 14214 O O . ILE B 1 525 ? 31.256 -13.005 21.694 1 94.48 525 ILE B O 1
ATOM 14218 N N . LEU B 1 526 ? 32.835 -12.68 23.223 1 94.78 526 LEU B N 1
ATOM 14219 C CA . LEU B 1 526 ? 33.282 -11.456 22.567 1 94.78 526 LEU B CA 1
ATOM 14220 C C . LEU B 1 526 ? 33.838 -11.755 21.179 1 94.78 526 LEU B C 1
ATOM 14222 O O . LEU B 1 526 ? 33.673 -10.957 20.254 1 94.78 526 LEU B O 1
ATOM 14226 N N . LYS B 1 527 ? 34.458 -12.86 21.038 1 91.13 527 LYS B N 1
ATOM 14227 C CA . LYS B 1 527 ? 34.927 -13.282 19.721 1 91.13 527 LYS B CA 1
ATOM 14228 C C . LYS B 1 527 ? 33.759 -13.485 18.76 1 91.13 527 LYS B C 1
ATOM 14230 O O . LYS B 1 527 ? 33.834 -13.095 17.593 1 91.13 527 LYS B O 1
ATOM 14235 N N . MET B 1 528 ? 32.777 -14.069 19.281 1 92.57 528 MET B N 1
ATOM 14236 C CA . MET B 1 528 ? 31.574 -14.271 18.479 1 92.57 528 MET B CA 1
ATOM 14237 C C . MET B 1 528 ? 30.961 -12.936 18.072 1 92.57 528 MET B C 1
ATOM 14239 O O . MET B 1 528 ? 30.561 -12.757 16.92 1 92.57 528 MET B O 1
ATOM 14243 N N . MET B 1 529 ? 30.944 -12.064 19.041 1 93.41 529 MET B N 1
ATOM 14244 C CA . MET B 1 529 ? 30.392 -10.738 18.778 1 93.41 529 MET B CA 1
ATOM 14245 C C . MET B 1 529 ? 31.201 -10.014 17.707 1 93.41 529 MET B C 1
ATOM 14247 O O . MET B 1 529 ? 30.634 -9.373 16.821 1 93.41 529 MET B O 1
ATOM 14251 N N . PHE B 1 530 ? 32.46 -10.146 17.863 1 93.07 530 PHE B N 1
ATOM 14252 C CA . PHE B 1 530 ? 33.342 -9.536 16.874 1 93.07 530 PHE B CA 1
ATOM 14253 C C . PHE B 1 530 ? 33.02 -10.045 15.474 1 93.07 530 PHE B C 1
ATOM 14255 O O . PHE B 1 530 ? 32.98 -9.267 14.519 1 93.07 530 PHE B O 1
ATOM 14262 N N . PHE B 1 531 ? 32.802 -11.348 15.406 1 90.19 531 PHE B N 1
ATOM 14263 C CA . PHE B 1 531 ? 32.464 -11.964 14.129 1 90.19 531 PHE B CA 1
ATOM 14264 C C . PHE B 1 531 ? 31.202 -11.342 13.544 1 90.19 531 PHE B C 1
ATOM 14266 O O . PHE B 1 531 ? 31.159 -11.01 12.358 1 90.19 531 PHE B O 1
ATOM 14273 N N . VAL B 1 532 ? 30.235 -11.169 14.289 1 90.8 532 VAL B N 1
ATOM 14274 C CA . VAL B 1 532 ? 28.951 -10.637 13.845 1 90.8 532 VAL B CA 1
ATOM 14275 C C . VAL B 1 532 ? 29.102 -9.163 13.477 1 90.8 532 VAL B C 1
ATOM 14277 O O . VAL B 1 532 ? 28.623 -8.727 12.427 1 90.8 532 VAL B O 1
ATOM 14280 N N . LEU B 1 533 ? 29.801 -8.369 14.332 1 91.56 533 LEU B N 1
ATOM 14281 C CA . LEU B 1 533 ? 29.934 -6.925 14.168 1 91.56 533 LEU B CA 1
ATOM 14282 C C . LEU B 1 533 ? 30.795 -6.593 12.955 1 91.56 533 LEU B C 1
ATOM 14284 O O . LEU B 1 533 ? 30.498 -5.651 12.217 1 91.56 533 LEU B O 1
ATOM 14288 N N . SER B 1 534 ? 31.801 -7.284 12.731 1 89.82 534 SER B N 1
ATOM 14289 C CA . SER B 1 534 ? 32.733 -7.016 11.641 1 89.82 534 SER B CA 1
ATOM 14290 C C . SER B 1 534 ? 32.1 -7.315 10.286 1 89.82 534 SER B C 1
ATOM 14292 O O . SER B 1 534 ? 32.553 -6.807 9.258 1 89.82 534 SER B O 1
ATOM 14294 N N . ARG B 1 535 ? 31.108 -8.107 10.332 1 86.44 535 ARG B N 1
ATOM 14295 C CA . ARG B 1 535 ? 30.484 -8.51 9.076 1 86.44 535 ARG B CA 1
ATOM 14296 C C . ARG B 1 535 ? 29.089 -7.908 8.94 1 86.44 535 ARG B C 1
ATOM 14298 O O . ARG B 1 535 ? 28.472 -7.993 7.877 1 86.44 535 ARG B O 1
ATOM 14305 N N . GLY B 1 536 ? 28.601 -7.433 10.115 1 77.16 536 GLY B N 1
ATOM 14306 C CA . GLY B 1 536 ? 27.274 -6.837 10.117 1 77.16 536 GLY B CA 1
ATOM 14307 C C . GLY B 1 536 ? 27.275 -5.377 9.705 1 77.16 536 GLY B C 1
ATOM 14308 O O . GLY B 1 536 ? 28.297 -4.854 9.255 1 77.16 536 GLY B O 1
ATOM 14309 N N . TYR B 1 537 ? 26.191 -4.688 9.815 1 65.95 537 TYR B N 1
ATOM 14310 C CA . TYR B 1 537 ? 26.029 -3.329 9.31 1 65.95 537 TYR B CA 1
ATOM 14311 C C . TYR B 1 537 ? 26.111 -2.313 10.443 1 65.95 537 TYR B C 1
ATOM 14313 O O . TYR B 1 537 ? 25.961 -1.109 10.218 1 65.95 537 TYR B O 1
ATOM 14321 N N . GLN B 1 538 ? 26.487 -2.657 11.675 1 75.31 538 GLN B N 1
ATOM 14322 C CA . GLN B 1 538 ? 26.533 -1.737 12.807 1 75.31 538 GLN B CA 1
ATOM 14323 C C . GLN B 1 538 ? 27.776 -0.853 12.747 1 75.31 538 GLN B C 1
ATOM 14325 O O . GLN B 1 538 ? 28.889 -1.35 12.567 1 75.31 538 GLN B O 1
ATOM 14330 N N . SER B 1 539 ? 27.581 0.46 12.94 1 74.81 539 SER B N 1
ATOM 14331 C CA . SER B 1 539 ? 28.695 1.4 12.865 1 74.81 539 SER B CA 1
ATOM 14332 C C . SER B 1 539 ? 29.407 1.521 14.208 1 74.81 539 SER B C 1
ATOM 14334 O O . SER B 1 539 ? 30.596 1.844 14.259 1 74.81 539 SER B O 1
ATOM 14336 N N . TYR B 1 540 ? 28.602 1.295 15.37 1 88.09 540 TYR B N 1
ATOM 14337 C CA . TYR B 1 540 ? 29.174 1.399 16.708 1 88.09 540 TYR B CA 1
ATOM 14338 C C . TYR B 1 540 ? 29.189 0.042 17.402 1 88.09 540 TYR B C 1
ATOM 14340 O O . TYR B 1 540 ? 28.193 -0.684 17.38 1 88.09 540 TYR B O 1
ATOM 14348 N N . TRP B 1 541 ? 30.319 -0.333 18.045 1 92.4 541 TRP B N 1
ATOM 14349 C CA . TRP B 1 541 ? 30.513 -1.65 18.642 1 92.4 541 TRP B CA 1
ATOM 14350 C C . TRP B 1 541 ? 30.374 -1.585 20.16 1 92.4 541 TRP B C 1
ATOM 14352 O O . TRP B 1 541 ? 30.795 -2.503 20.868 1 92.4 541 TRP B O 1
ATOM 14362 N N . ASN B 1 542 ? 29.881 -0.414 20.587 1 91.38 542 ASN B N 1
ATOM 14363 C CA . ASN B 1 542 ? 29.69 -0.267 22.026 1 91.38 542 ASN B CA 1
ATOM 14364 C C . ASN B 1 542 ? 28.614 -1.214 22.549 1 91.38 542 ASN B C 1
ATOM 14366 O O . ASN B 1 542 ? 27.46 -1.145 22.123 1 91.38 542 ASN B O 1
ATOM 14370 N N . VAL B 1 543 ? 29.04 -2.14 23.332 1 91.96 543 VAL B N 1
ATOM 14371 C CA . VAL B 1 543 ? 28.14 -3.115 23.94 1 91.96 543 VAL B CA 1
ATOM 14372 C C . VAL B 1 543 ? 28.101 -2.91 25.452 1 91.96 543 VAL B C 1
ATOM 14374 O O . VAL B 1 543 ? 29.067 -2.42 26.043 1 91.96 543 VAL B O 1
ATOM 14377 N N . LEU B 1 544 ? 26.966 -3.199 26.128 1 91.38 544 LEU B N 1
ATOM 14378 C CA . LEU B 1 544 ? 26.768 -3.045 27.565 1 91.38 544 LEU B CA 1
ATOM 14379 C C . LEU B 1 544 ? 26.979 -1.596 27.99 1 91.38 544 LEU B C 1
ATOM 14381 O O . LEU B 1 544 ? 27.72 -1.324 28.937 1 91.38 544 LEU B O 1
ATOM 14385 N N . THR B 1 545 ? 26.422 -0.694 27.283 1 87.29 545 THR B N 1
ATOM 14386 C CA . THR B 1 545 ? 26.665 0.738 27.411 1 87.29 545 THR B CA 1
ATOM 14387 C C . THR B 1 545 ? 26.207 1.245 28.775 1 87.29 545 THR B C 1
ATOM 14389 O O . THR B 1 545 ? 26.676 2.283 29.248 1 87.29 545 THR B O 1
ATOM 14392 N N . ASP B 1 546 ? 25.361 0.448 29.533 1 80.59 546 ASP B N 1
ATOM 14393 C CA . ASP B 1 546 ? 24.86 0.861 30.84 1 80.59 546 ASP B CA 1
ATOM 14394 C C . ASP B 1 546 ? 25.916 0.656 31.923 1 80.59 546 ASP B C 1
ATOM 14396 O O . ASP B 1 546 ? 25.779 1.168 33.036 1 80.59 546 ASP B O 1
ATOM 14400 N N . TYR B 1 547 ? 27.003 -0.082 31.589 1 86.52 547 TYR B N 1
ATOM 14401 C CA . TYR B 1 547 ? 28.079 -0.379 32.527 1 86.52 547 TYR B CA 1
ATOM 14402 C C . TYR B 1 547 ? 29.424 0.081 31.977 1 86.52 547 TYR B C 1
ATOM 14404 O O . TYR B 1 547 ? 30.06 -0.632 31.198 1 86.52 547 TYR B O 1
ATOM 14412 N N . PRO B 1 548 ? 29.78 1.224 32.378 1 87.57 548 PRO B N 1
ATOM 14413 C CA . PRO B 1 548 ? 30.993 1.8 31.794 1 87.57 548 PRO B CA 1
ATOM 14414 C C . PRO B 1 548 ? 32.188 0.851 31.861 1 87.57 548 PRO B C 1
ATOM 14416 O O . PRO B 1 548 ? 32.937 0.727 30.889 1 87.57 548 PRO B O 1
ATOM 14419 N N . GLU B 1 549 ? 32.373 0.161 32.998 1 87.52 549 GLU B N 1
ATOM 14420 C CA . GLU B 1 549 ? 33.516 -0.732 33.157 1 87.52 549 GLU B CA 1
ATOM 14421 C C . GLU B 1 549 ? 33.447 -1.898 32.175 1 87.52 549 GLU B C 1
ATOM 14423 O O . GLU B 1 549 ? 34.46 -2.281 31.585 1 87.52 549 GLU B O 1
ATOM 14428 N N . TYR B 1 550 ? 32.268 -2.364 32.025 1 90.33 550 TYR B N 1
ATOM 14429 C CA . TYR B 1 550 ? 32.099 -3.497 31.122 1 90.33 550 TYR B CA 1
ATOM 14430 C C . TYR B 1 550 ? 32.207 -3.056 29.667 1 90.33 550 TYR B C 1
ATOM 14432 O O . TYR B 1 550 ? 32.76 -3.777 28.832 1 90.33 550 TYR B O 1
ATOM 14440 N N . GLU B 1 551 ? 31.646 -1.904 29.397 1 93.02 551 GLU B N 1
ATOM 14441 C CA . GLU B 1 551 ? 31.749 -1.379 28.038 1 93.02 551 GLU B CA 1
ATOM 14442 C C . GLU B 1 551 ? 33.207 -1.214 27.619 1 93.02 551 GLU B C 1
ATOM 14444 O O . GLU B 1 551 ? 33.587 -1.601 26.512 1 93.02 551 GLU B O 1
ATOM 14449 N N . ARG B 1 552 ? 33.948 -0.634 28.526 1 91.36 552 ARG B N 1
ATOM 14450 C CA . ARG B 1 552 ? 35.371 -0.44 28.265 1 91.36 552 ARG B CA 1
ATOM 14451 C C . ARG B 1 552 ? 36.074 -1.776 28.044 1 91.36 552 ARG B C 1
ATOM 14453 O O . ARG B 1 552 ? 36.858 -1.922 27.104 1 91.36 552 ARG B O 1
ATOM 14460 N N . LEU B 1 553 ? 35.787 -2.735 28.91 1 92.2 553 LEU B N 1
ATOM 14461 C CA . LEU B 1 553 ? 36.39 -4.061 28.815 1 92.2 553 LEU B CA 1
ATOM 14462 C C . LEU B 1 553 ? 36.098 -4.694 27.459 1 92.2 553 LEU B C 1
ATOM 14464 O O . LEU B 1 553 ? 36.992 -5.268 26.833 1 92.2 553 LEU B O 1
ATOM 14468 N N . CYS B 1 554 ? 34.912 -4.613 27 1 94.41 554 CYS B N 1
ATOM 14469 C CA . CYS B 1 554 ? 34.508 -5.207 25.731 1 94.41 554 CYS B CA 1
ATOM 14470 C C . CYS B 1 554 ? 35.24 -4.554 24.565 1 94.41 554 CYS B C 1
ATOM 14472 O O . CYS B 1 554 ? 35.726 -5.244 23.667 1 94.41 554 CYS B O 1
ATOM 14474 N N . LEU B 1 555 ? 35.342 -3.223 24.642 1 93.82 555 LEU B N 1
ATOM 14475 C CA . LEU B 1 555 ? 36.031 -2.496 23.581 1 93.82 555 LEU B CA 1
ATOM 14476 C C . LEU B 1 555 ? 37.503 -2.888 23.52 1 93.82 555 LEU B C 1
ATOM 14478 O O . LEU B 1 555 ? 38.053 -3.089 22.435 1 93.82 555 LEU B O 1
ATOM 14482 N N . LEU B 1 556 ? 38.047 -2.999 24.686 1 93.5 556 LEU B N 1
ATOM 14483 C CA . LEU B 1 556 ? 39.446 -3.406 24.757 1 93.5 556 LEU B CA 1
ATOM 14484 C C . LEU B 1 556 ? 39.639 -4.797 24.163 1 93.5 556 LEU B C 1
ATOM 14486 O O . LEU B 1 556 ? 40.611 -5.041 23.445 1 93.5 556 LEU B O 1
ATOM 14490 N N . HIS B 1 557 ? 38.747 -5.622 24.381 1 94.25 557 HIS B N 1
ATOM 14491 C CA . HIS B 1 557 ? 38.832 -6.975 23.844 1 94.25 557 HIS B CA 1
ATOM 14492 C C . HIS B 1 557 ? 38.677 -6.977 22.327 1 94.25 557 HIS B C 1
ATOM 14494 O O . HIS B 1 557 ? 39.383 -7.708 21.628 1 94.25 557 HIS B O 1
ATOM 14500 N N . PHE B 1 558 ? 37.759 -6.175 21.813 1 94.78 558 PHE B N 1
ATOM 14501 C CA . PHE B 1 558 ? 37.575 -6.09 20.369 1 94.78 558 PHE B CA 1
ATOM 14502 C C . PHE B 1 558 ? 38.85 -5.61 19.688 1 94.78 558 PHE B C 1
ATOM 14504 O O . PHE B 1 558 ? 39.241 -6.14 18.646 1 94.78 558 PHE B O 1
ATOM 14511 N N . LEU B 1 559 ? 39.442 -4.601 20.371 1 93.7 559 LEU B N 1
ATOM 14512 C CA . LEU B 1 559 ? 40.697 -4.078 19.843 1 93.7 559 LEU B CA 1
ATOM 14513 C C . LEU B 1 559 ? 41.778 -5.154 19.845 1 93.7 559 LEU B C 1
ATOM 14515 O O . LEU B 1 559 ? 42.514 -5.303 18.867 1 93.7 559 LEU B O 1
ATOM 14519 N N . ARG B 1 560 ? 41.761 -5.922 20.842 1 92.8 560 ARG B N 1
ATOM 14520 C CA . ARG B 1 560 ? 42.755 -6.984 20.959 1 92.8 560 ARG B CA 1
ATOM 14521 C C . ARG B 1 560 ? 42.504 -8.084 19.932 1 92.8 560 ARG B C 1
ATOM 14523 O O . ARG B 1 560 ? 43.442 -8.578 19.303 1 92.8 560 ARG B O 1
ATOM 14530 N N . ILE B 1 561 ? 41.274 -8.465 19.762 1 92.68 561 ILE B N 1
ATOM 14531 C CA . ILE B 1 561 ? 40.913 -9.512 18.812 1 92.68 561 ILE B CA 1
ATOM 14532 C C . ILE B 1 561 ? 41.292 -9.079 17.398 1 92.68 561 ILE B C 1
ATOM 14534 O O . ILE B 1 561 ? 41.867 -9.859 16.636 1 92.68 561 ILE B O 1
ATOM 14538 N N . ALA B 1 562 ? 40.901 -7.85 17.061 1 92.32 562 ALA B N 1
ATOM 14539 C CA . ALA B 1 562 ? 41.213 -7.307 15.741 1 92.32 562 ALA B CA 1
ATOM 14540 C C . ALA B 1 562 ? 42.718 -7.307 15.49 1 92.32 562 ALA B C 1
ATOM 14542 O O . ALA B 1 562 ? 43.171 -7.647 14.394 1 92.32 562 ALA B O 1
ATOM 14543 N N . GLU B 1 563 ? 43.439 -6.917 16.5 1 90.73 563 GLU B N 1
ATOM 14544 C CA . GLU B 1 563 ? 44.893 -6.831 16.407 1 90.73 563 GLU B CA 1
ATOM 14545 C C . GLU B 1 563 ? 45.513 -8.207 16.178 1 90.73 563 GLU B C 1
ATOM 14547 O O . GLU B 1 563 ? 46.49 -8.338 15.437 1 90.73 563 GLU B O 1
ATOM 14552 N N . GLN B 1 564 ? 44.864 -9.256 16.703 1 88.37 564 GLN B N 1
ATOM 14553 C CA . GLN B 1 564 ? 45.446 -10.594 16.693 1 88.37 564 GLN B CA 1
ATOM 14554 C C . GLN B 1 564 ? 44.895 -11.426 15.539 1 88.37 564 GLN B C 1
ATOM 14556 O O . GLN B 1 564 ? 45.27 -12.588 15.368 1 88.37 564 GLN B O 1
ATOM 14561 N N . MET B 1 565 ? 44.094 -10.904 14.767 1 86.44 565 MET B N 1
ATOM 14562 C CA . MET B 1 565 ? 43.465 -11.661 13.688 1 86.44 565 MET B CA 1
ATOM 14563 C C . MET B 1 565 ? 44.474 -11.987 12.592 1 86.44 565 MET B C 1
ATOM 14565 O O . MET B 1 565 ? 45.362 -11.184 12.301 1 86.44 565 MET B O 1
ATOM 14569 N N . GLU B 1 566 ? 44.287 -13.088 12.031 1 79.64 566 GLU B N 1
ATOM 14570 C CA . GLU B 1 566 ? 45.151 -13.506 10.931 1 79.64 566 GLU B CA 1
ATOM 14571 C C . GLU B 1 566 ? 44.965 -12.607 9.712 1 79.64 566 GLU B C 1
ATOM 14573 O O . GLU B 1 566 ? 43.858 -12.137 9.444 1 79.64 566 GLU B O 1
ATOM 14578 N N . GLN B 1 567 ? 45.922 -12.413 8.989 1 76.16 567 GLN B N 1
ATOM 14579 C CA . GLN B 1 567 ? 46.006 -11.414 7.928 1 76.16 567 GLN B CA 1
ATOM 14580 C C . GLN B 1 567 ? 44.941 -11.653 6.862 1 76.16 567 GLN B C 1
ATOM 14582 O O . GLN B 1 567 ? 44.272 -10.715 6.423 1 76.16 567 GLN B O 1
ATOM 14587 N N . GLU B 1 568 ? 44.801 -12.907 6.5 1 70.33 568 GLU B N 1
ATOM 14588 C CA . GLU B 1 568 ? 43.867 -13.192 5.414 1 70.33 568 GLU B CA 1
ATOM 14589 C C . GLU B 1 568 ? 42.435 -12.845 5.813 1 70.33 568 GLU B C 1
ATOM 14591 O O . GLU B 1 568 ? 41.696 -12.242 5.032 1 70.33 568 GLU B O 1
ATOM 14596 N N . SER B 1 569 ? 42.078 -13.178 6.997 1 77.58 569 SER B N 1
ATOM 14597 C CA . SER B 1 569 ? 40.738 -12.907 7.507 1 77.58 569 SER B CA 1
ATOM 14598 C C . SER B 1 569 ? 40.534 -11.417 7.763 1 77.58 569 SER B C 1
ATOM 14600 O O . SER B 1 569 ? 39.446 -10.886 7.535 1 77.58 569 SER B O 1
ATOM 14602 N N . TRP B 1 570 ? 41.625 -10.798 8.128 1 85.63 570 TRP B N 1
ATOM 14603 C CA . TRP B 1 570 ? 41.569 -9.381 8.47 1 85.63 570 TRP B CA 1
ATOM 14604 C C . TRP B 1 570 ? 41.336 -8.529 7.226 1 85.63 570 TRP B C 1
ATOM 14606 O O . TRP B 1 570 ? 40.508 -7.615 7.238 1 85.63 570 TRP B O 1
ATOM 14616 N N . ASN B 1 571 ? 41.941 -8.866 6.207 1 76.49 571 ASN B N 1
ATOM 14617 C CA . ASN B 1 571 ? 41.852 -8.083 4.979 1 76.49 571 ASN B CA 1
ATOM 14618 C C . ASN B 1 571 ? 40.428 -8.062 4.43 1 76.49 571 ASN B C 1
ATOM 14620 O O . ASN B 1 571 ? 40.003 -7.072 3.833 1 76.49 571 ASN B O 1
ATOM 14624 N N . ALA B 1 572 ? 39.82 -9.117 4.842 1 75.83 572 ALA B N 1
ATOM 14625 C CA . ALA B 1 572 ? 38.462 -9.231 4.317 1 75.83 572 ALA B CA 1
ATOM 14626 C C . ALA B 1 572 ? 37.508 -8.296 5.055 1 75.83 572 ALA B C 1
ATOM 14628 O O . ALA B 1 572 ? 36.472 -7.904 4.514 1 75.83 572 ALA B O 1
ATOM 14629 N N . ILE B 1 573 ? 37.848 -7.87 6.315 1 87.69 573 ILE B N 1
ATOM 14630 C CA . ILE B 1 573 ? 36.864 -7.162 7.127 1 87.69 573 ILE B CA 1
ATOM 14631 C C . ILE B 1 573 ? 37.438 -5.822 7.581 1 87.69 573 ILE B C 1
ATOM 14633 O O . ILE B 1 573 ? 36.727 -5 8.164 1 87.69 573 ILE B O 1
ATOM 14637 N N . LYS B 1 574 ? 38.7 -5.411 7.405 1 86.72 574 LYS B N 1
ATOM 14638 C CA . LYS B 1 574 ? 39.407 -4.27 7.98 1 86.72 574 LYS B CA 1
ATOM 14639 C C . LYS B 1 574 ? 38.756 -2.954 7.566 1 86.72 574 LYS B C 1
ATOM 14641 O O . LYS B 1 574 ? 38.646 -2.028 8.373 1 86.72 574 LYS B O 1
ATOM 14646 N N . THR B 1 575 ? 38.331 -2.937 6.356 1 81.87 575 THR B N 1
ATOM 14647 C CA . THR B 1 575 ? 37.807 -1.687 5.817 1 81.87 575 THR B CA 1
ATOM 14648 C C . THR B 1 575 ? 36.577 -1.234 6.599 1 81.87 575 THR B C 1
ATOM 14650 O O . THR B 1 575 ? 36.348 -0.035 6.765 1 81.87 575 THR B O 1
ATOM 14653 N N . LYS B 1 576 ? 35.912 -2.172 7.076 1 85.01 576 LYS B N 1
ATOM 14654 C CA . LYS B 1 576 ? 34.721 -1.859 7.86 1 85.01 576 LYS B CA 1
ATOM 14655 C C . LYS B 1 576 ? 35.049 -1.776 9.348 1 85.01 576 LYS B C 1
ATOM 14657 O O . LYS B 1 576 ? 34.537 -0.905 10.054 1 85.01 576 LYS B O 1
ATOM 14662 N N . THR B 1 577 ? 35.905 -2.589 9.785 1 90.68 577 THR B N 1
ATOM 14663 C CA . THR B 1 577 ? 36.182 -2.779 11.205 1 90.68 577 THR B CA 1
ATOM 14664 C C . THR B 1 577 ? 36.923 -1.575 11.777 1 90.68 577 THR B C 1
ATOM 14666 O O . THR B 1 577 ? 36.572 -1.074 12.848 1 90.68 577 THR B O 1
ATOM 14669 N N . ILE B 1 578 ? 37.879 -1.012 11.055 1 89.59 578 ILE B N 1
ATOM 14670 C CA . ILE B 1 578 ? 38.753 0.027 11.586 1 89.59 578 ILE B CA 1
ATOM 14671 C C . ILE B 1 578 ? 37.94 1.287 11.876 1 89.59 578 ILE B C 1
ATOM 14673 O O . ILE B 1 578 ? 37.95 1.795 13 1 89.59 578 ILE B O 1
ATOM 14677 N N . PRO B 1 579 ? 37.234 1.767 10.891 1 88.25 579 PRO B N 1
ATOM 14678 C CA . PRO B 1 579 ? 36.431 2.953 11.198 1 88.25 579 PRO B CA 1
ATOM 14679 C C . PRO B 1 579 ? 35.445 2.719 12.341 1 88.25 579 PRO B C 1
ATOM 14681 O O . PRO B 1 579 ? 35.255 3.597 13.186 1 88.25 579 PRO B O 1
ATOM 14684 N N . ASN B 1 580 ? 34.847 1.548 12.377 1 90.71 580 ASN B N 1
ATOM 14685 C CA . ASN B 1 580 ? 33.849 1.249 13.398 1 90.71 580 ASN B CA 1
ATOM 14686 C C . ASN B 1 580 ? 34.467 1.208 14.792 1 90.71 580 ASN B C 1
ATOM 14688 O O . ASN B 1 580 ? 33.857 1.665 15.76 1 90.71 580 ASN B O 1
ATOM 14692 N N . LEU B 1 581 ? 35.635 0.667 14.906 1 92.03 581 LEU B N 1
ATOM 14693 C CA . LEU B 1 581 ? 36.314 0.608 16.196 1 92.03 581 LEU B CA 1
ATOM 14694 C C . LEU B 1 581 ? 36.69 2.006 16.677 1 92.03 581 LEU B C 1
ATOM 14696 O O . LEU B 1 581 ? 36.476 2.343 17.844 1 92.03 581 LEU B O 1
ATOM 14700 N N . ILE B 1 582 ? 37.178 2.808 15.807 1 90.2 582 ILE B N 1
ATOM 14701 C CA . ILE B 1 582 ? 37.56 4.171 16.16 1 90.2 582 ILE B CA 1
ATOM 14702 C C . ILE B 1 582 ? 36.326 4.954 16.605 1 90.2 582 ILE B C 1
ATOM 14704 O O . ILE B 1 582 ? 36.347 5.62 17.642 1 90.2 582 ILE B O 1
ATOM 14708 N N . MET B 1 583 ? 35.358 4.821 15.798 1 89.67 583 MET B N 1
ATOM 14709 C CA . MET B 1 583 ? 34.117 5.51 16.138 1 89.67 583 MET B CA 1
ATOM 14710 C C . MET B 1 583 ? 33.58 5.032 17.483 1 89.67 583 MET B C 1
ATOM 14712 O O . MET B 1 583 ? 33.044 5.825 18.259 1 89.67 583 MET B O 1
ATOM 14716 N N . SER B 1 584 ? 33.714 3.802 17.791 1 92.48 584 SER B N 1
ATOM 14717 C CA . SER B 1 584 ? 33.253 3.235 19.053 1 92.48 584 SER B CA 1
ATOM 14718 C C . SER B 1 584 ? 34.05 3.785 20.231 1 92.48 584 SER B C 1
ATOM 14720 O O . SER B 1 584 ? 33.495 4.025 21.305 1 92.48 584 SER B O 1
ATOM 14722 N N . ILE B 1 585 ? 35.267 3.974 20.065 1 90.83 585 ILE B N 1
ATOM 14723 C CA . ILE B 1 585 ? 36.126 4.55 21.093 1 90.83 585 ILE B CA 1
ATOM 14724 C C . ILE B 1 585 ? 35.655 5.963 21.427 1 90.83 585 ILE B C 1
ATOM 14726 O O . ILE B 1 585 ? 35.497 6.311 22.6 1 90.83 585 ILE B O 1
ATOM 14730 N N . TYR B 1 586 ? 35.398 6.66 20.444 1 88.56 586 TYR B N 1
ATOM 14731 C CA . TYR B 1 586 ? 34.995 8.045 20.661 1 88.56 586 TYR B CA 1
ATOM 14732 C C . TYR B 1 586 ? 33.592 8.119 21.252 1 88.56 586 TYR B C 1
ATOM 14734 O O . TYR B 1 586 ? 33.306 8.988 22.08 1 88.56 586 TYR B O 1
ATOM 14742 N N . ARG B 1 587 ? 32.79 7.301 20.817 1 88.62 587 ARG B N 1
ATOM 14743 C CA . ARG B 1 587 ? 31.453 7.238 21.398 1 88.62 587 ARG B CA 1
ATOM 14744 C C . ARG B 1 587 ? 31.518 6.913 22.887 1 88.62 587 ARG B C 1
ATOM 14746 O O . ARG B 1 587 ? 30.761 7.472 23.683 1 88.62 587 ARG B O 1
ATOM 14753 N N . PHE B 1 588 ? 32.345 6.03 23.308 1 89.36 588 PHE B N 1
ATOM 14754 C CA . PHE B 1 588 ? 32.573 5.722 24.715 1 89.36 588 PHE B CA 1
ATOM 14755 C C . PHE B 1 588 ? 33.003 6.969 25.479 1 89.36 588 PHE B C 1
ATOM 14757 O O . PHE B 1 588 ? 32.455 7.271 26.542 1 89.36 588 PHE B O 1
ATOM 14764 N N . ASN B 1 589 ? 33.896 7.686 24.861 1 86.09 589 ASN B N 1
ATOM 14765 C CA . ASN B 1 589 ? 34.407 8.893 25.501 1 86.09 589 ASN B CA 1
ATOM 14766 C C . ASN B 1 589 ? 33.316 9.948 25.659 1 86.09 589 ASN B C 1
ATOM 14768 O O . ASN B 1 589 ? 33.198 10.572 26.715 1 86.09 589 ASN B O 1
ATOM 14772 N N . GLU B 1 590 ? 32.579 10.085 24.614 1 82.86 590 GLU B N 1
ATOM 14773 C CA . GLU B 1 590 ? 31.51 11.079 24.619 1 82.86 590 GLU B CA 1
ATOM 14774 C C . GLU B 1 590 ? 30.461 10.755 25.679 1 82.86 590 GLU B C 1
ATOM 14776 O O . GLU B 1 590 ? 30.002 11.646 26.397 1 82.86 590 GLU B O 1
ATOM 14781 N N . ARG B 1 591 ? 30.119 9.558 25.827 1 83.34 591 ARG B N 1
ATOM 14782 C CA . ARG B 1 591 ? 29.07 9.107 26.736 1 83.34 591 ARG B CA 1
ATOM 14783 C C . ARG B 1 591 ? 29.509 9.244 28.19 1 83.34 591 ARG B C 1
ATOM 14785 O O . ARG B 1 591 ? 28.704 9.59 29.057 1 83.34 591 ARG B O 1
ATOM 14792 N N . HIS B 1 592 ? 30.741 9.133 28.491 1 81.84 592 HIS B N 1
ATOM 14793 C CA . HIS B 1 592 ? 31.184 9.083 29.88 1 81.84 592 HIS B CA 1
ATOM 14794 C C . HIS B 1 592 ? 31.961 10.34 30.256 1 81.84 592 HIS B C 1
ATOM 14796 O O . HIS B 1 592 ? 32.464 10.453 31.376 1 81.84 592 HIS B O 1
ATOM 14802 N N . ALA B 1 593 ? 32.27 11.249 29.308 1 71.44 593 ALA B N 1
ATOM 14803 C CA . ALA B 1 593 ? 32.929 12.517 29.612 1 71.44 593 ALA B CA 1
ATOM 14804 C C . ALA B 1 593 ? 32.103 13.341 30.596 1 71.44 593 ALA B C 1
ATOM 14806 O O . ALA B 1 593 ? 32.657 14.016 31.468 1 71.44 593 ALA B O 1
ATOM 14807 N N . LYS B 1 594 ? 30.768 13.466 30.583 1 60.23 594 LYS B N 1
ATOM 14808 C CA . LYS B 1 594 ? 29.917 14.351 31.374 1 60.23 594 LYS B CA 1
ATOM 14809 C C . LYS B 1 594 ? 29.696 13.791 32.777 1 60.23 594 LYS B C 1
ATOM 14811 O O . LYS B 1 594 ? 29.112 14.46 33.633 1 60.23 594 LYS B O 1
ATOM 14816 N N . VAL B 1 595 ? 30.025 12.501 32.979 1 57.95 595 VAL B N 1
ATOM 14817 C CA . VAL B 1 595 ? 29.739 11.957 34.303 1 57.95 595 VAL B CA 1
ATOM 14818 C C . VAL B 1 595 ? 30.933 12.19 35.226 1 57.95 595 VAL B C 1
ATOM 14820 O O . VAL B 1 595 ? 32.021 11.659 34.991 1 57.95 595 VAL B O 1
ATOM 14823 N N . ASN B 1 596 ? 31.113 13.354 35.84 1 52.09 596 ASN B N 1
ATOM 14824 C CA . ASN B 1 596 ? 32.127 13.894 36.74 1 52.09 596 ASN B CA 1
ATOM 14825 C C . ASN B 1 596 ? 32.775 12.795 37.578 1 52.09 596 ASN B C 1
ATOM 14827 O O . ASN B 1 596 ? 33.982 12.826 37.825 1 52.09 596 ASN B O 1
ATOM 14831 N N . ASP B 1 597 ? 31.957 12.01 38.277 1 54.58 597 ASP B N 1
ATOM 14832 C CA . ASP B 1 597 ? 32.442 11.216 39.402 1 54.58 597 ASP B CA 1
ATOM 14833 C C . ASP B 1 597 ? 33.144 9.949 38.918 1 54.58 597 ASP B C 1
ATOM 14835 O O . ASP B 1 597 ? 33.64 9.161 39.725 1 54.58 597 ASP B O 1
ATOM 14839 N N . LEU B 1 598 ? 33.121 9.524 37.671 1 55.7 598 LEU B N 1
ATOM 14840 C CA . LEU B 1 598 ? 33.652 8.215 37.306 1 55.7 598 LEU B CA 1
ATOM 14841 C C . LEU B 1 598 ? 35.108 8.323 36.865 1 55.7 598 LEU B C 1
ATOM 14843 O O . LEU B 1 598 ? 35.446 9.158 36.022 1 55.7 598 LEU B O 1
ATOM 14847 N N . LYS B 1 599 ? 36.065 8.144 37.683 1 62.3 599 LYS B N 1
ATOM 14848 C CA . LYS B 1 599 ? 37.496 8.03 37.417 1 62.3 599 LYS B CA 1
ATOM 14849 C C . LYS B 1 599 ? 37.763 7.103 36.235 1 62.3 599 LYS B C 1
ATOM 14851 O O . LYS B 1 599 ? 38.434 6.078 36.382 1 62.3 599 LYS B O 1
ATOM 14856 N N . ILE B 1 600 ? 37.068 7.05 35.039 1 71.3 600 ILE B N 1
ATOM 14857 C CA . ILE B 1 600 ? 37.271 6.133 33.923 1 71.3 600 ILE B CA 1
ATOM 14858 C C . ILE B 1 600 ? 38.258 6.742 32.929 1 71.3 600 ILE B C 1
ATOM 14860 O O . ILE B 1 600 ? 38.171 7.929 32.607 1 71.3 600 ILE B O 1
ATOM 14864 N N . GLU B 1 601 ? 39.32 6.077 32.589 1 77.91 601 GLU B N 1
ATOM 14865 C CA . GLU B 1 601 ? 40.336 6.506 31.632 1 77.91 601 GLU B CA 1
ATOM 14866 C C . GLU B 1 601 ? 39.781 6.529 30.211 1 77.91 601 GLU B C 1
ATOM 14868 O O . GLU B 1 601 ? 39.174 5.554 29.76 1 77.91 601 GLU B O 1
ATOM 14873 N N . PHE B 1 602 ? 39.787 7.559 29.537 1 82.6 602 PHE B N 1
ATOM 14874 C CA . PHE B 1 602 ? 39.283 7.708 28.177 1 82.6 602 PHE B CA 1
ATOM 14875 C C . PHE B 1 602 ? 40.237 7.071 27.174 1 82.6 602 PHE B C 1
ATOM 14877 O O . PHE B 1 602 ? 41.419 6.879 27.468 1 82.6 602 PHE B O 1
ATOM 14884 N N . PHE B 1 603 ? 39.699 6.606 26.031 1 86.05 603 PHE B N 1
ATOM 14885 C CA . PHE B 1 603 ? 40.481 5.982 24.971 1 86.05 603 PHE B CA 1
ATOM 14886 C C . PHE B 1 603 ? 41.08 7.036 24.048 1 86.05 603 PHE B C 1
ATOM 14888 O O . PHE B 1 603 ? 40.524 8.126 23.898 1 86.05 603 PHE B O 1
ATOM 14895 N N . SER B 1 604 ? 42.165 6.897 23.541 1 84.29 604 SER B N 1
ATOM 14896 C CA . SER B 1 604 ? 42.765 7.667 22.456 1 84.29 604 SER B CA 1
ATOM 14897 C C . SER B 1 604 ? 43.303 6.752 21.361 1 84.29 604 SER B C 1
ATOM 14899 O O . SER B 1 604 ? 43.781 5.651 21.643 1 84.29 604 SER B O 1
ATOM 14901 N N . MET B 1 605 ? 43.176 7.017 20.218 1 82.16 605 MET B N 1
ATOM 14902 C CA . MET B 1 605 ? 43.719 6.243 19.105 1 82.16 605 MET B CA 1
ATOM 14903 C C . MET B 1 605 ? 45.227 6.069 19.247 1 82.16 605 MET B C 1
ATOM 14905 O O . MET B 1 605 ? 45.801 5.12 18.709 1 82.16 605 MET B O 1
ATOM 14909 N N . ARG B 1 606 ? 45.865 7.073 19.922 1 79.38 606 ARG B N 1
ATOM 14910 C CA . ARG B 1 606 ? 47.311 7.058 20.12 1 79.38 606 ARG B CA 1
ATOM 14911 C C . ARG B 1 606 ? 47.739 5.85 20.946 1 79.38 606 ARG B C 1
ATOM 14913 O O . ARG B 1 606 ? 48.879 5.392 20.841 1 79.38 606 ARG B O 1
ATOM 14920 N N . ASP B 1 607 ? 46.792 5.353 21.71 1 84.95 607 ASP B N 1
ATOM 14921 C CA . ASP B 1 607 ? 47.08 4.22 22.584 1 84.95 607 ASP B CA 1
ATOM 14922 C C . ASP B 1 607 ? 47.167 2.92 21.787 1 84.95 607 ASP B C 1
ATOM 14924 O O . ASP B 1 607 ? 47.62 1.897 22.305 1 84.95 607 ASP B O 1
ATOM 14928 N N . TYR B 1 608 ? 46.794 3.035 20.534 1 89.99 608 TYR B N 1
ATOM 14929 C CA . TYR B 1 608 ? 46.755 1.837 19.703 1 89.99 608 TYR B CA 1
ATOM 14930 C C . TYR B 1 608 ? 47.401 2.094 18.346 1 89.99 608 TYR B C 1
ATOM 14932 O O . TYR B 1 608 ? 46.704 2.254 17.341 1 89.99 608 TYR B O 1
ATOM 14940 N N . PRO B 1 609 ? 48.617 2.077 18.233 1 88.06 609 PRO B N 1
ATOM 14941 C CA . PRO B 1 609 ? 49.353 2.425 17.016 1 88.06 609 PRO B CA 1
ATOM 14942 C C . PRO B 1 609 ? 48.966 1.554 15.823 1 88.06 609 PRO B C 1
ATOM 14944 O O . PRO B 1 609 ? 48.973 2.024 14.682 1 88.06 609 PRO B O 1
ATOM 14947 N N . TRP B 1 610 ? 48.606 0.305 16.202 1 90.27 610 TRP B N 1
ATOM 14948 C CA . TRP B 1 610 ? 48.259 -0.588 15.101 1 90.27 610 TRP B CA 1
ATOM 14949 C C . TRP B 1 610 ? 47.031 -0.079 14.354 1 90.27 610 TRP B C 1
ATOM 14951 O O . TRP B 1 610 ? 46.918 -0.257 13.139 1 90.27 610 TRP B O 1
ATOM 14961 N N . ILE B 1 611 ? 46.078 0.513 15.016 1 89.88 611 ILE B N 1
ATOM 14962 C CA . ILE B 1 611 ? 44.878 1.075 14.406 1 89.88 611 ILE B CA 1
ATOM 14963 C C . ILE B 1 611 ? 45.262 2.222 13.474 1 89.88 611 ILE B C 1
ATOM 14965 O O . ILE B 1 611 ? 44.723 2.342 12.371 1 89.88 611 ILE B O 1
ATOM 14969 N N . PHE B 1 612 ? 46.201 2.967 13.95 1 86.36 612 PHE B N 1
ATOM 14970 C CA . PHE B 1 612 ? 46.679 4.089 13.15 1 86.36 612 PHE B CA 1
ATOM 14971 C C . PHE B 1 612 ? 47.326 3.598 11.861 1 86.36 612 PHE B C 1
ATOM 14973 O O . PHE B 1 612 ? 47.055 4.13 10.782 1 86.36 612 PHE B O 1
ATOM 14980 N N . ASN B 1 613 ? 48.071 2.595 11.99 1 85.64 613 ASN B N 1
ATOM 14981 C CA . ASN B 1 613 ? 48.747 2.037 10.823 1 85.64 613 ASN B CA 1
ATOM 14982 C C . ASN B 1 613 ? 47.75 1.484 9.809 1 85.64 613 ASN B C 1
ATOM 14984 O O . ASN B 1 613 ? 47.906 1.688 8.604 1 85.64 613 ASN B O 1
ATOM 14988 N N . GLU B 1 614 ? 46.824 0.809 10.363 1 88.55 614 GLU B N 1
ATOM 14989 C CA . GLU B 1 614 ? 45.815 0.23 9.482 1 88.55 614 GLU B CA 1
ATOM 14990 C C . GLU B 1 614 ? 45.01 1.317 8.775 1 88.55 614 GLU B C 1
ATOM 14992 O O . GLU B 1 614 ? 44.681 1.185 7.594 1 88.55 614 GLU B O 1
ATOM 14997 N N . LEU B 1 615 ? 44.666 2.308 9.516 1 87.65 615 LEU B N 1
ATOM 14998 C CA . LEU B 1 615 ? 43.944 3.436 8.937 1 87.65 615 LEU B CA 1
ATOM 14999 C C . LEU B 1 615 ? 44.767 4.102 7.839 1 87.65 615 LEU B C 1
ATOM 15001 O O . LEU B 1 615 ? 44.237 4.442 6.78 1 87.65 615 LEU B O 1
ATOM 15005 N N . PHE B 1 616 ? 46.041 4.215 8.12 1 81.88 616 PHE B N 1
ATOM 15006 C CA . PHE B 1 616 ? 46.954 4.805 7.148 1 81.88 616 PHE B CA 1
ATOM 15007 C C . PHE B 1 616 ? 47.007 3.966 5.877 1 81.88 616 PHE B C 1
ATOM 15009 O O . PHE B 1 616 ? 46.971 4.505 4.769 1 81.88 616 PHE B O 1
ATOM 15016 N N . GLU B 1 617 ? 46.969 2.703 6.087 1 81.56 617 GLU B N 1
ATOM 15017 C CA . GLU B 1 617 ? 47.001 1.791 4.947 1 81.56 617 GLU B CA 1
ATOM 15018 C C . GLU B 1 617 ? 45.71 1.873 4.137 1 81.56 617 GLU B C 1
ATOM 15020 O O . GLU B 1 617 ? 45.741 1.841 2.905 1 81.56 617 GLU B O 1
ATOM 15025 N N . MET B 1 618 ? 44.705 1.915 4.86 1 82.02 618 MET B N 1
ATOM 15026 C CA . MET B 1 618 ? 43.409 2.038 4.198 1 82.02 618 MET B CA 1
ATOM 15027 C C . MET B 1 618 ? 43.348 3.307 3.354 1 82.02 618 MET B C 1
ATOM 15029 O O . MET B 1 618 ? 42.803 3.296 2.248 1 82.02 618 MET B O 1
ATOM 15033 N N . LEU B 1 619 ? 43.957 4.327 3.923 1 77.17 619 LEU B N 1
ATOM 15034 C CA . LEU B 1 619 ? 43.968 5.613 3.234 1 77.17 619 LEU B CA 1
ATOM 15035 C C . LEU B 1 619 ? 44.853 5.557 1.994 1 77.17 619 LEU B C 1
ATOM 15037 O O . LEU B 1 619 ? 44.535 6.168 0.971 1 77.17 619 LEU B O 1
ATOM 15041 N N . LYS B 1 620 ? 45.798 4.738 2.128 1 68.53 620 LYS B N 1
ATOM 15042 C CA . LYS B 1 620 ? 46.675 4.53 0.979 1 68.53 620 LYS B CA 1
ATOM 15043 C C . LYS B 1 620 ? 45.961 3.756 -0.125 1 68.53 620 LYS B C 1
ATOM 15045 O O . LYS B 1 620 ? 46.155 4.032 -1.31 1 68.53 620 LYS B O 1
ATOM 15050 N N . GLU B 1 621 ? 45.204 2.875 0.422 1 67.05 621 GLU B N 1
ATOM 15051 C CA . GLU B 1 621 ? 44.506 2.019 -0.532 1 67.05 621 GLU B CA 1
ATOM 15052 C C . GLU B 1 621 ? 43.364 2.768 -1.214 1 67.05 621 GLU B C 1
ATOM 15054 O O . GLU B 1 621 ? 43.213 2.701 -2.435 1 67.05 621 GLU B O 1
ATOM 15059 N N . ASN B 1 622 ? 42.522 3.43 -0.406 1 64.9 622 ASN B N 1
ATOM 15060 C CA . ASN B 1 622 ? 41.396 4.184 -0.945 1 64.9 622 ASN B CA 1
ATOM 15061 C C . ASN B 1 622 ? 41.051 5.383 -0.065 1 64.9 622 ASN B C 1
ATOM 15063 O O . ASN B 1 622 ? 40.272 5.26 0.881 1 64.9 622 ASN B O 1
ATOM 15067 N N . ARG B 1 623 ? 41.49 6.381 -0.429 1 58.59 623 ARG B N 1
ATOM 15068 C CA . ARG B 1 623 ? 41.337 7.592 0.371 1 58.59 623 ARG B CA 1
ATOM 15069 C C . ARG B 1 623 ? 39.896 8.092 0.337 1 58.59 623 ARG B C 1
ATOM 15071 O O . ARG B 1 623 ? 39.446 8.767 1.265 1 58.59 623 ARG B O 1
ATOM 15078 N N . GLN B 1 624 ? 39.221 7.747 -0.813 1 51.73 624 GLN B N 1
ATOM 15079 C CA . GLN B 1 624 ? 37.888 8.303 -1.025 1 51.73 624 GLN B CA 1
ATOM 15080 C C . GLN B 1 624 ? 36.806 7.319 -0.589 1 51.73 624 GLN B C 1
ATOM 15082 O O . GLN B 1 624 ? 35.627 7.509 -0.894 1 51.73 624 GLN B O 1
ATOM 15087 N N . ASP B 1 625 ? 37.202 6.43 0.228 1 63.55 625 ASP B N 1
ATOM 15088 C CA . ASP B 1 625 ? 36.217 5.462 0.702 1 63.55 625 ASP B CA 1
ATOM 15089 C C . ASP B 1 625 ? 35.153 6.139 1.563 1 63.55 625 ASP B C 1
ATOM 15091 O O . ASP B 1 625 ? 35.475 6.808 2.546 1 63.55 625 ASP B O 1
ATOM 15095 N N . PHE B 1 626 ? 33.922 6.156 1.081 1 62.97 626 PHE B N 1
ATOM 15096 C CA . PHE B 1 626 ? 32.823 6.832 1.762 1 62.97 626 PHE B CA 1
ATOM 15097 C C . PHE B 1 626 ? 32.769 6.432 3.231 1 62.97 626 PHE B C 1
ATOM 15099 O O . PHE B 1 626 ? 32.295 7.199 4.072 1 62.97 626 PHE B O 1
ATOM 15106 N N . ARG B 1 627 ? 33.3 5.461 3.702 1 67.92 627 ARG B N 1
ATOM 15107 C CA . ARG B 1 627 ? 33.284 4.956 5.072 1 67.92 627 ARG B CA 1
ATOM 15108 C C . ARG B 1 627 ? 34.194 5.785 5.971 1 67.92 627 ARG B C 1
ATOM 15110 O O . ARG B 1 627 ? 34.066 5.748 7.197 1 67.92 627 ARG B O 1
ATOM 15117 N N . LEU B 1 628 ? 34.962 6.463 5.299 1 76.08 628 LEU B N 1
ATOM 15118 C CA . LEU B 1 628 ? 35.936 7.235 6.064 1 76.08 628 LEU B CA 1
ATOM 15119 C C . LEU B 1 628 ? 35.379 8.608 6.425 1 76.08 628 LEU B C 1
ATOM 15121 O O . LEU B 1 628 ? 35.92 9.293 7.296 1 76.08 628 LEU B O 1
ATOM 15125 N N . ASN B 1 629 ? 34.295 8.951 5.821 1 68.78 629 ASN B N 1
ATOM 15126 C CA . ASN B 1 629 ? 33.746 10.284 6.049 1 68.78 629 ASN B CA 1
ATOM 15127 C C . ASN B 1 629 ? 33.36 10.488 7.511 1 68.78 629 ASN B C 1
ATOM 15129 O O . ASN B 1 629 ? 33.724 11.497 8.119 1 68.78 629 ASN B O 1
ATOM 15133 N N . ALA B 1 630 ? 32.611 9.549 7.981 1 75.17 630 ALA B N 1
ATOM 15134 C CA . ALA B 1 630 ? 32.221 9.649 9.385 1 75.17 630 ALA B CA 1
ATOM 15135 C C . ALA B 1 630 ? 33.445 9.639 10.296 1 75.17 630 ALA B C 1
ATOM 15137 O O . ALA B 1 630 ? 33.487 10.359 11.296 1 75.17 630 ALA B O 1
ATOM 15138 N N . LEU B 1 631 ? 34.432 8.879 9.882 1 81.83 631 LEU B N 1
ATOM 15139 C CA . LEU B 1 631 ? 35.653 8.781 10.675 1 81.83 631 LEU B CA 1
ATOM 15140 C C . LEU B 1 631 ? 36.429 10.094 10.64 1 81.83 631 LEU B C 1
ATOM 15142 O O . LEU B 1 631 ? 36.97 10.527 11.66 1 81.83 631 LEU B O 1
ATOM 15146 N N . LYS B 1 632 ? 36.358 10.677 9.54 1 77.09 632 LYS B N 1
ATOM 15147 C CA . LYS B 1 632 ? 37.017 11.973 9.402 1 77.09 632 LYS B CA 1
ATOM 15148 C C . LYS B 1 632 ? 36.435 12.993 10.375 1 77.09 632 LYS B C 1
ATOM 15150 O O . LYS B 1 632 ? 37.176 13.673 11.088 1 77.09 632 LYS B O 1
ATOM 15155 N N . THR B 1 633 ? 35.153 12.977 10.459 1 75.53 633 THR B N 1
ATOM 15156 C CA . THR B 1 633 ? 34.445 13.899 11.341 1 75.53 633 THR B CA 1
ATOM 15157 C C . THR B 1 633 ? 34.758 13.596 12.804 1 75.53 633 THR B C 1
ATOM 15159 O O . THR B 1 633 ? 34.983 14.511 13.598 1 75.53 633 THR B O 1
ATOM 15162 N N . ALA B 1 634 ? 34.849 12.392 13.1 1 81.31 634 ALA B N 1
ATOM 15163 C CA . ALA B 1 634 ? 35.094 11.967 14.476 1 81.31 634 ALA B CA 1
ATOM 15164 C C . ALA B 1 634 ? 36.523 12.293 14.903 1 81.31 634 ALA B C 1
ATOM 15166 O O . ALA B 1 634 ? 36.754 12.731 16.033 1 81.31 634 ALA B O 1
ATOM 15167 N N . LEU B 1 635 ? 37.426 12.071 14.004 1 82.96 635 LEU B N 1
ATOM 15168 C CA . LEU B 1 635 ? 38.823 12.347 14.319 1 82.96 635 LEU B CA 1
ATOM 15169 C C . LEU B 1 635 ? 39.062 13.846 14.465 1 82.96 635 LEU B C 1
ATOM 15171 O O . LEU B 1 635 ? 39.804 14.277 15.35 1 82.96 635 LEU B O 1
ATOM 15175 N N . LYS B 1 636 ? 38.373 14.606 13.712 1 74.77 636 LYS B N 1
ATOM 15176 C CA . LYS B 1 636 ? 38.486 16.06 13.778 1 74.77 636 LYS B CA 1
ATOM 15177 C C . LYS B 1 636 ? 37.997 16.589 15.123 1 74.77 636 LYS B C 1
ATOM 15179 O O . LYS B 1 636 ? 38.615 17.481 15.708 1 74.77 636 LYS B O 1
ATOM 15184 N N . LYS B 1 637 ? 36.994 15.934 15.601 1 77.14 637 LYS B N 1
ATOM 15185 C CA . LYS B 1 637 ? 36.384 16.34 16.863 1 77.14 637 LYS B CA 1
ATOM 15186 C C . LYS B 1 637 ? 37.196 15.838 18.053 1 77.14 637 LYS B C 1
ATOM 15188 O O . LYS B 1 637 ? 37.38 16.56 19.035 1 77.14 637 LYS B O 1
ATOM 15193 N N . ASN B 1 638 ? 37.772 14.636 17.988 1 82.38 638 ASN B N 1
ATOM 15194 C CA . ASN B 1 638 ? 38.307 13.967 19.169 1 82.38 638 ASN B CA 1
ATOM 15195 C C . ASN B 1 638 ? 39.833 13.986 19.181 1 82.38 638 ASN B C 1
ATOM 15197 O O . ASN B 1 638 ? 40.45 13.98 20.247 1 82.38 638 ASN B O 1
ATOM 15201 N N . GLU B 1 639 ? 40.462 13.864 17.997 1 84.3 639 GLU B N 1
ATOM 15202 C CA . GLU B 1 639 ? 41.917 13.846 17.888 1 84.3 639 GLU B CA 1
ATOM 15203 C C . GLU B 1 639 ? 42.39 14.63 16.668 1 84.3 639 GLU B C 1
ATOM 15205 O O . GLU B 1 639 ? 42.835 14.043 15.68 1 84.3 639 GLU B O 1
ATOM 15210 N N . ILE B 1 640 ? 42.434 15.829 16.776 1 76.73 640 ILE B N 1
ATOM 15211 C CA . ILE B 1 640 ? 42.671 16.744 15.666 1 76.73 640 ILE B CA 1
ATOM 15212 C C . ILE B 1 640 ? 44.08 16.535 15.116 1 76.73 640 ILE B C 1
ATOM 15214 O O . ILE B 1 640 ? 44.306 16.648 13.909 1 76.73 640 ILE B O 1
ATOM 15218 N N . ASP B 1 641 ? 45.051 16.174 16.086 1 75.88 641 ASP B N 1
ATOM 15219 C CA . ASP B 1 641 ? 46.432 15.966 15.66 1 75.88 641 ASP B CA 1
ATOM 15220 C C . ASP B 1 641 ? 46.535 14.799 14.682 1 75.88 641 ASP B C 1
ATOM 15222 O O . ASP B 1 641 ? 47.246 14.883 13.679 1 75.88 641 ASP B O 1
ATOM 15226 N N . ILE B 1 642 ? 45.78 13.823 14.885 1 81.34 642 ILE B N 1
ATOM 15227 C CA . ILE B 1 642 ? 45.813 12.637 14.035 1 81.34 642 ILE B CA 1
ATOM 15228 C C . ILE B 1 642 ? 45.115 12.933 12.709 1 81.34 642 ILE B C 1
ATOM 15230 O O . ILE B 1 642 ? 45.58 12.511 11.648 1 81.34 642 ILE B O 1
ATOM 15234 N N . TYR B 1 643 ? 44.032 13.583 12.872 1 77.9 643 TYR B N 1
ATOM 15235 C CA . TYR B 1 643 ? 43.33 13.994 11.661 1 77.9 643 TYR B CA 1
ATOM 15236 C C . TYR B 1 643 ? 44.253 14.776 10.735 1 77.9 643 TYR B C 1
ATOM 15238 O O . TYR B 1 643 ? 44.322 14.496 9.536 1 77.9 643 TYR B O 1
ATOM 15246 N N . ASN B 1 644 ? 45.102 15.701 11.383 1 71.69 644 ASN B N 1
ATOM 15247 C CA . ASN B 1 644 ? 46 16.545 10.602 1 71.69 644 ASN B CA 1
ATOM 15248 C C . ASN B 1 644 ? 47.122 15.731 9.964 1 71.69 644 ASN B C 1
ATOM 15250 O O . ASN B 1 644 ? 47.591 16.061 8.873 1 71.69 644 ASN B O 1
ATOM 15254 N N . HIS B 1 645 ? 47.495 14.695 10.628 1 75.61 645 HIS B N 1
ATOM 15255 C CA . HIS B 1 645 ? 48.557 13.826 10.135 1 75.61 645 HIS B CA 1
ATOM 15256 C C . HIS B 1 645 ? 48.076 12.979 8.961 1 75.61 645 HIS B C 1
ATOM 15258 O O . HIS B 1 645 ? 48.793 12.818 7.971 1 75.61 645 HIS B O 1
ATOM 15264 N N . LEU B 1 646 ? 46.98 12.55 9.074 1 76.98 646 LEU B N 1
ATOM 15265 C CA . LEU B 1 646 ? 46.464 11.602 8.093 1 76.98 646 LEU B CA 1
ATOM 15266 C C . LEU B 1 646 ? 45.932 12.329 6.863 1 76.98 646 LEU B C 1
ATOM 15268 O O . LEU B 1 646 ? 45.985 11.798 5.751 1 76.98 646 LEU B O 1
ATOM 15272 N N . TRP B 1 647 ? 45.491 13.391 7.122 1 64.5 647 TRP B N 1
ATOM 15273 C CA . TRP B 1 647 ? 45.009 14.237 6.036 1 64.5 647 TRP B CA 1
ATOM 15274 C C . TRP B 1 647 ? 45.685 15.604 6.069 1 64.5 647 TRP B C 1
ATOM 15276 O O . TRP B 1 647 ? 45.047 16.612 6.38 1 64.5 647 TRP B O 1
ATOM 15286 N N . PRO B 1 648 ? 47.253 15.552 6.031 1 52.9 648 PRO B N 1
ATOM 15287 C CA . PRO B 1 648 ? 48.028 16.786 6.175 1 52.9 648 PRO B CA 1
ATOM 15288 C C . PRO B 1 648 ? 47.485 17.927 5.316 1 52.9 648 PRO B C 1
ATOM 15290 O O . PRO B 1 648 ? 47.464 19.079 5.756 1 52.9 648 PRO B O 1
ATOM 15293 N N . SER B 1 649 ? 47.998 17.78 4.011 1 48.14 649 SER B N 1
ATOM 15294 C CA . SER B 1 649 ? 47.836 18.836 3.017 1 48.14 649 SER B CA 1
ATOM 15295 C C . SER B 1 649 ? 46.366 19.189 2.82 1 48.14 649 SER B C 1
ATOM 15297 O O . SER B 1 649 ? 46.029 20.012 1.966 1 48.14 649 SER B O 1
ATOM 15299 N N . GLU B 1 650 ? 45.642 18.31 3.072 1 43.46 650 GLU B N 1
ATOM 15300 C CA . GLU B 1 650 ? 44.269 18.642 2.702 1 43.46 650 GLU B CA 1
ATOM 15301 C C . GLU B 1 650 ? 43.719 19.767 3.574 1 43.46 650 GLU B C 1
ATOM 15303 O O . GLU B 1 650 ? 43.636 19.628 4.796 1 43.46 650 GLU B O 1
ATOM 15308 N N . PRO B 1 651 ? 44.358 21.048 3.497 1 42.78 651 PRO B N 1
ATOM 15309 C CA . PRO B 1 651 ? 43.625 22.048 4.277 1 42.78 651 PRO B CA 1
ATOM 15310 C C . PRO B 1 651 ? 42.181 21.638 4.554 1 42.78 651 PRO B C 1
ATOM 15312 O O . PRO B 1 651 ? 41.497 21.131 3.661 1 42.78 651 PRO B O 1
ATOM 15315 N N . ASP B 1 652 ? 41.992 21.1 5.595 1 43.33 652 ASP B N 1
ATOM 15316 C CA . ASP B 1 652 ? 40.735 20.605 6.148 1 43.33 652 ASP B CA 1
ATOM 15317 C C . ASP B 1 652 ? 39.571 21.518 5.771 1 43.33 652 ASP B C 1
ATOM 15319 O O . ASP B 1 652 ? 38.616 21.663 6.536 1 43.33 652 ASP B O 1
ATOM 15323 N N . ILE B 1 653 ? 39.925 22.556 4.942 1 49.75 653 ILE B N 1
ATOM 15324 C CA . ILE B 1 653 ? 38.914 23.595 4.782 1 49.75 653 ILE B CA 1
ATOM 15325 C C . ILE B 1 653 ? 37.753 23.062 3.945 1 49.75 653 ILE B C 1
ATOM 15327 O O . ILE B 1 653 ? 37.813 23.071 2.714 1 49.75 653 ILE B O 1
ATOM 15331 N N . VAL B 1 654 ? 37.216 22.007 4.362 1 49.56 654 VAL B N 1
ATOM 15332 C CA . VAL B 1 654 ? 36.156 21.349 3.605 1 49.56 654 VAL B CA 1
ATOM 15333 C C . VAL B 1 654 ? 34.888 22.199 3.644 1 49.56 654 VAL B C 1
ATOM 15335 O O . VAL B 1 654 ? 34.055 22.124 2.738 1 49.56 654 VAL B O 1
ATOM 15338 N N . THR B 1 655 ? 34.709 22.995 4.805 1 60.51 655 THR B N 1
ATOM 15339 C CA . THR B 1 655 ? 33.48 23.77 4.93 1 60.51 655 THR B CA 1
ATOM 15340 C C . THR B 1 655 ? 33.747 25.1 5.628 1 60.51 655 THR B C 1
ATOM 15342 O O . THR B 1 655 ? 34.776 25.265 6.287 1 60.51 655 THR B O 1
ATOM 15345 N N . ILE B 1 656 ? 33.168 26.204 5.303 1 71.6 656 ILE B N 1
ATOM 15346 C CA . ILE B 1 656 ? 33.137 27.472 6.025 1 71.6 656 ILE B CA 1
ATOM 15347 C C . ILE B 1 656 ? 31.997 27.458 7.042 1 71.6 656 ILE B C 1
ATOM 15349 O O . ILE B 1 656 ? 30.823 27.497 6.668 1 71.6 656 ILE B O 1
ATOM 15353 N N . ASP B 1 657 ? 32.338 27.09 8.275 1 65.7 657 ASP B N 1
ATOM 15354 C CA . ASP B 1 657 ? 31.341 27.092 9.341 1 65.7 657 ASP B CA 1
ATOM 15355 C C . ASP B 1 657 ? 31.764 28.01 10.487 1 65.7 657 ASP B C 1
ATOM 15357 O O . ASP B 1 657 ? 32.574 28.919 10.294 1 65.7 657 ASP B O 1
ATOM 15361 N N . ILE B 1 658 ? 31.232 28.043 11.693 1 69.01 658 ILE B N 1
ATOM 15362 C CA . ILE B 1 658 ? 31.473 28.878 12.865 1 69.01 658 ILE B CA 1
ATOM 15363 C C . ILE B 1 658 ? 32.928 28.74 13.306 1 69.01 658 ILE B C 1
ATOM 15365 O O . ILE B 1 658 ? 33.536 29.707 13.772 1 69.01 658 ILE B O 1
ATOM 15369 N N . ASN B 1 659 ? 33.522 27.579 13.084 1 62.12 659 ASN B N 1
ATOM 15370 C CA . ASN B 1 659 ? 34.899 27.33 13.498 1 62.12 659 ASN B CA 1
ATOM 15371 C C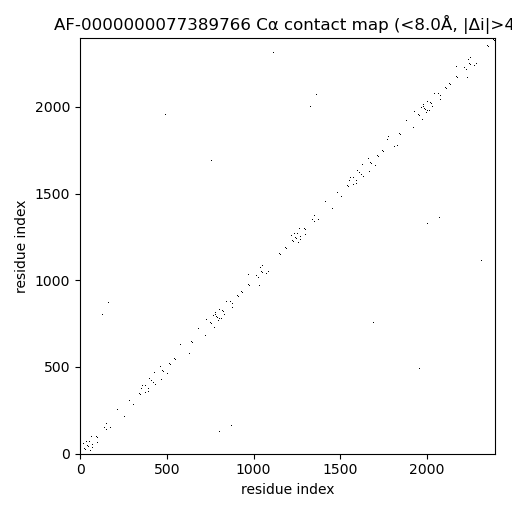 . ASN B 1 659 ? 35.892 28.109 12.64 1 62.12 659 ASN B C 1
ATOM 15373 O O . ASN B 1 659 ? 36.897 28.61 13.147 1 62.12 659 ASN B O 1
ATOM 15377 N N . THR B 1 660 ? 35.553 28.193 11.383 1 79.24 660 THR B N 1
ATOM 15378 C CA . THR B 1 660 ? 36.385 29.007 10.504 1 79.24 660 THR B CA 1
ATOM 15379 C C . THR B 1 660 ? 36.367 30.468 10.943 1 79.24 660 THR B C 1
ATOM 15381 O O . THR B 1 660 ? 37.391 31.152 10.887 1 79.24 660 THR B O 1
ATOM 15384 N N . MET B 1 661 ? 35.237 30.888 11.432 1 80.55 661 MET B N 1
ATOM 15385 C CA . MET B 1 661 ? 35.114 32.255 11.931 1 80.55 661 MET B CA 1
ATOM 15386 C C . MET B 1 661 ? 35.989 32.466 13.162 1 80.55 661 MET B C 1
ATOM 15388 O O . MET B 1 661 ? 36.633 33.507 13.3 1 80.55 661 MET B O 1
ATOM 15392 N N . ASN B 1 662 ? 35.945 31.472 13.995 1 76.56 662 ASN B N 1
ATOM 15393 C CA . ASN B 1 662 ? 36.771 31.547 15.196 1 76.56 662 ASN B CA 1
ATOM 15394 C C . ASN B 1 662 ? 38.258 31.53 14.855 1 76.56 662 ASN B C 1
ATOM 15396 O O . ASN B 1 662 ? 39.049 32.244 15.475 1 76.56 662 ASN B O 1
ATOM 15400 N N . GLN B 1 663 ? 38.537 30.772 13.915 1 78.92 663 GLN B N 1
ATOM 15401 C CA . GLN B 1 663 ? 39.923 30.714 13.46 1 78.92 663 GLN B CA 1
ATOM 15402 C C . GLN B 1 663 ? 40.37 32.054 12.884 1 78.92 663 GLN B C 1
ATOM 15404 O O . GLN B 1 663 ? 41.516 32.467 13.076 1 78.92 663 GLN B O 1
ATOM 15409 N N . LEU B 1 664 ? 39.491 32.678 12.183 1 85.43 664 LEU B N 1
ATOM 15410 C CA . LEU B 1 664 ? 39.789 33.997 11.636 1 85.43 664 LEU B CA 1
ATOM 15411 C C . LEU B 1 664 ? 40.106 34.988 12.75 1 85.43 664 LEU B C 1
ATOM 15413 O O . LEU B 1 664 ? 41.007 35.818 12.61 1 85.43 664 LEU B O 1
ATOM 15417 N N . LYS B 1 665 ? 39.354 34.832 13.825 1 81.24 665 LYS B N 1
ATOM 15418 C CA . LYS B 1 665 ? 39.562 35.726 14.961 1 81.24 665 LYS B CA 1
ATOM 15419 C C . LYS B 1 665 ? 40.86 35.394 15.691 1 81.24 665 LYS B C 1
ATOM 15421 O O . LYS B 1 665 ? 41.601 36.294 16.091 1 81.24 665 LYS B O 1
ATOM 15426 N N . LYS B 1 666 ? 41.162 34.047 15.757 1 77.47 666 LYS B N 1
ATOM 15427 C CA . LYS B 1 666 ? 42.286 33.587 16.567 1 77.47 666 LYS B CA 1
ATOM 15428 C C . LYS B 1 666 ? 43.597 33.678 15.791 1 77.47 666 LYS B C 1
ATOM 15430 O O . LYS B 1 666 ? 44.625 34.076 16.343 1 77.47 666 LYS B O 1
ATOM 15435 N N . ASP B 1 667 ? 43.533 33.169 14.468 1 79.99 667 ASP B N 1
ATOM 15436 C CA . ASP B 1 667 ? 44.77 33.111 13.695 1 79.99 667 ASP B CA 1
ATOM 15437 C C . ASP B 1 667 ? 44.533 33.53 12.246 1 79.99 667 ASP B C 1
ATOM 15439 O O . ASP B 1 667 ? 44.567 32.696 11.34 1 79.99 667 ASP B O 1
ATOM 15443 N N . PRO B 1 668 ? 44.359 34.855 12.034 1 85.11 668 PRO B N 1
ATOM 15444 C CA . PRO B 1 668 ? 44.101 35.343 10.677 1 85.11 668 PRO B CA 1
ATOM 15445 C C . PRO B 1 668 ? 45.257 35.064 9.719 1 85.11 668 PRO B C 1
ATOM 15447 O O . PRO B 1 668 ? 45.046 34.94 8.51 1 85.11 668 PRO B O 1
ATOM 15450 N N . LYS B 1 669 ? 46.435 34.843 10.172 1 80.98 669 LYS B N 1
ATOM 15451 C CA . LYS B 1 669 ? 47.607 34.601 9.335 1 80.98 669 LYS B CA 1
ATOM 15452 C C . LYS B 1 669 ? 47.519 33.242 8.645 1 80.98 669 LYS B C 1
ATOM 15454 O O . LYS B 1 669 ? 47.944 33.094 7.498 1 80.98 669 LYS B O 1
ATOM 15459 N N . ARG B 1 670 ? 46.955 32.403 9.382 1 78.58 670 ARG B N 1
ATOM 15460 C CA . ARG B 1 670 ? 46.782 31.08 8.792 1 78.58 670 ARG B CA 1
ATOM 15461 C C . ARG B 1 670 ? 45.835 31.133 7.597 1 78.58 670 ARG B C 1
ATOM 15463 O O . ARG B 1 670 ? 46.08 30.489 6.575 1 78.58 670 ARG B O 1
ATOM 15470 N N . ILE B 1 671 ? 44.778 31.871 7.722 1 83.88 671 ILE B N 1
ATOM 15471 C CA . ILE B 1 671 ? 43.808 31.999 6.639 1 83.88 671 ILE B CA 1
ATOM 15472 C C . ILE B 1 671 ? 44.444 32.732 5.461 1 83.88 671 ILE B C 1
ATOM 15474 O O . ILE B 1 671 ? 44.196 32.391 4.302 1 83.88 671 ILE B O 1
ATOM 15478 N N . LEU B 1 672 ? 45.251 33.686 5.753 1 86.64 672 LEU B N 1
ATOM 15479 C CA . LEU B 1 672 ? 45.95 34.437 4.716 1 86.64 672 LEU B CA 1
ATOM 15480 C C . LEU B 1 672 ? 46.892 33.532 3.93 1 86.64 672 LEU B C 1
ATOM 15482 O O . LEU B 1 672 ? 46.985 33.64 2.706 1 86.64 672 LEU B O 1
ATOM 15486 N N . SER B 1 673 ? 47.566 32.638 4.63 1 81.1 673 SER B N 1
ATOM 15487 C CA . SER B 1 673 ? 48.518 31.746 3.976 1 81.1 673 SER B CA 1
ATOM 15488 C C . SER B 1 673 ? 47.808 30.761 3.053 1 81.1 673 SER B C 1
ATOM 15490 O O . SER B 1 673 ? 48.39 30.29 2.073 1 81.1 673 SER B O 1
ATOM 15492 N N . HIS B 1 674 ? 46.608 30.456 3.326 1 81.85 674 HIS B N 1
ATOM 15493 C CA . HIS B 1 674 ? 45.842 29.519 2.511 1 81.85 674 HIS B CA 1
ATOM 15494 C C . HIS B 1 674 ? 44.634 30.2 1.877 1 81.85 674 HIS B C 1
ATOM 15496 O O . HIS B 1 674 ? 43.559 29.604 1.782 1 81.85 674 HIS B O 1
ATOM 15502 N N . TRP B 1 675 ? 44.801 31.466 1.578 1 88.03 675 TRP B N 1
ATOM 15503 C CA . TRP B 1 675 ? 43.658 32.277 1.171 1 88.03 675 TRP B CA 1
ATOM 15504 C C . TRP B 1 675 ? 43.052 31.752 -0.126 1 88.03 675 TRP B C 1
ATOM 15506 O O . TRP B 1 675 ? 41.842 31.86 -0.341 1 88.03 675 TRP B O 1
ATOM 15516 N N . GLU B 1 676 ? 43.778 31.06 -0.955 1 85.34 676 GLU B N 1
ATOM 15517 C CA . GLU B 1 676 ? 43.287 30.544 -2.23 1 85.34 676 GLU B CA 1
ATOM 15518 C C . GLU B 1 676 ? 42.306 29.395 -2.02 1 85.34 676 GLU B C 1
ATOM 15520 O O . GLU B 1 676 ? 41.297 29.297 -2.721 1 85.34 676 GLU B O 1
ATOM 15525 N N . THR B 1 677 ? 42.69 28.668 -1.047 1 80.43 677 THR B N 1
ATOM 15526 C CA . THR B 1 677 ? 41.816 27.545 -0.731 1 80.43 677 THR B CA 1
ATOM 15527 C C . THR B 1 677 ? 40.478 28.037 -0.187 1 80.43 677 THR B C 1
ATOM 15529 O O . THR B 1 677 ? 39.422 27.526 -0.565 1 80.43 677 THR B O 1
ATOM 15532 N N . TYR B 1 678 ? 40.64 29.013 0.702 1 85.33 678 TYR B N 1
ATOM 15533 C CA . TYR B 1 678 ? 39.413 29.563 1.267 1 85.33 678 TYR B CA 1
ATOM 15534 C C . TYR B 1 678 ? 38.582 30.256 0.194 1 85.33 678 TYR B C 1
ATOM 15536 O O . TYR B 1 678 ? 37.351 30.178 0.207 1 85.33 678 TYR B O 1
ATOM 15544 N N . TYR B 1 679 ? 39.265 30.83 -0.708 1 88.11 679 TYR B N 1
ATOM 15545 C CA . TYR B 1 679 ? 38.595 31.495 -1.82 1 88.11 679 TYR B CA 1
ATOM 15546 C C . TYR B 1 679 ? 37.807 30.495 -2.658 1 88.11 679 TYR B C 1
ATOM 15548 O O . TYR B 1 679 ? 36.646 30.738 -2.996 1 88.11 679 TYR B O 1
ATOM 15556 N N . ASP B 1 680 ? 38.398 29.466 -2.948 1 83.33 680 ASP B N 1
ATOM 15557 C CA . ASP B 1 680 ? 37.771 28.448 -3.786 1 83.33 680 ASP B CA 1
ATOM 15558 C C . ASP B 1 680 ? 36.58 27.81 -3.075 1 83.33 680 ASP B C 1
ATOM 15560 O O . ASP B 1 680 ? 35.573 27.486 -3.709 1 83.33 680 ASP B O 1
ATOM 15564 N N . LEU B 1 681 ? 36.791 27.721 -1.867 1 80.92 681 LEU B N 1
ATOM 15565 C CA . LEU B 1 681 ? 35.699 27.152 -1.084 1 80.92 681 LEU B CA 1
ATOM 15566 C C . LEU B 1 681 ? 34.502 28.097 -1.053 1 80.92 681 LEU B C 1
ATOM 15568 O O . LEU B 1 681 ? 33.356 27.656 -1.16 1 80.92 681 LEU B O 1
ATOM 15572 N N . CYS B 1 682 ? 34.796 29.332 -0.886 1 87.41 682 CYS B N 1
ATOM 15573 C CA . CYS B 1 682 ? 33.73 30.326 -0.841 1 87.41 682 CYS B CA 1
ATOM 15574 C C . CYS B 1 682 ? 33.004 30.408 -2.179 1 87.41 682 CYS B C 1
ATOM 15576 O O . CYS B 1 682 ? 31.785 30.584 -2.219 1 87.41 682 CYS B O 1
ATOM 15578 N N . ARG B 1 683 ? 33.777 30.175 -3.143 1 84.71 683 ARG B N 1
ATOM 15579 C CA . ARG B 1 683 ? 33.199 30.201 -4.483 1 84.71 683 ARG B CA 1
ATOM 15580 C C . ARG B 1 683 ? 32.244 29.029 -4.69 1 84.71 683 ARG B C 1
ATOM 15582 O O . ARG B 1 683 ? 31.132 29.209 -5.189 1 84.71 683 ARG B O 1
ATOM 15589 N N . LYS B 1 684 ? 32.697 27.932 -4.28 1 73.62 684 LYS B N 1
ATOM 15590 C CA . LYS B 1 684 ? 31.922 26.712 -4.488 1 73.62 684 LYS B CA 1
ATOM 15591 C C . LYS B 1 684 ? 30.683 26.689 -3.596 1 73.62 684 LYS B C 1
ATOM 15593 O O . LYS B 1 684 ? 29.635 26.178 -3.995 1 73.62 684 LYS B O 1
ATOM 15598 N N . LEU B 1 685 ? 30.816 27.312 -2.371 1 76.99 685 LEU B N 1
ATOM 15599 C CA . LEU B 1 685 ? 29.75 27.221 -1.379 1 76.99 685 LEU B CA 1
ATOM 15600 C C . LEU B 1 685 ? 29.065 28.571 -1.192 1 76.99 685 LEU B C 1
ATOM 15602 O O . LEU B 1 685 ? 28.675 28.925 -0.077 1 76.99 685 LEU B O 1
ATOM 15606 N N . ASN B 1 686 ? 28.923 29.293 -2.188 1 78.47 686 ASN B N 1
ATOM 15607 C CA . ASN B 1 686 ? 28.437 30.667 -2.108 1 78.47 686 ASN B CA 1
ATOM 15608 C C . ASN B 1 686 ? 26.963 30.719 -1.719 1 78.47 686 ASN B C 1
ATOM 15610 O O . ASN B 1 686 ? 26.421 31.796 -1.465 1 78.47 686 ASN B O 1
ATOM 15614 N N . TYR B 1 687 ? 26.354 29.519 -1.634 1 73.6 687 TYR B N 1
ATOM 15615 C CA . TYR B 1 687 ? 24.952 29.478 -1.235 1 73.6 687 TYR B CA 1
ATOM 15616 C C . TYR B 1 687 ? 24.818 29.337 0.277 1 73.6 687 TYR B C 1
ATOM 15618 O O . TYR B 1 687 ? 23.755 29.609 0.84 1 73.6 687 TYR B O 1
ATOM 15626 N N . ASN B 1 688 ? 25.923 29.105 1.018 1 75.41 688 ASN B N 1
ATOM 15627 C CA . ASN B 1 688 ? 25.92 28.832 2.451 1 75.41 688 ASN B CA 1
ATOM 15628 C C . ASN B 1 688 ? 26.001 30.118 3.267 1 75.41 688 ASN B C 1
ATOM 15630 O O . ASN B 1 688 ? 26.856 30.968 3.011 1 75.41 688 ASN B O 1
ATOM 15634 N N . GLY B 1 689 ? 25.132 30.317 4.241 1 79.06 689 GLY B N 1
ATOM 15635 C CA . GLY B 1 689 ? 25.102 31.485 5.106 1 79.06 689 GLY B CA 1
ATOM 15636 C C . GLY B 1 689 ? 26.384 31.679 5.892 1 79.06 689 GLY B C 1
ATOM 15637 O O . GLY B 1 689 ? 26.821 32.811 6.109 1 79.06 689 GLY B O 1
ATOM 15638 N N . ALA B 1 690 ? 26.994 30.598 6.288 1 79.07 690 ALA B N 1
ATOM 15639 C CA . ALA B 1 690 ? 28.252 30.684 7.025 1 79.07 690 ALA B CA 1
ATOM 15640 C C . ALA B 1 690 ? 29.35 31.305 6.165 1 79.07 690 ALA B C 1
ATOM 15642 O O . ALA B 1 690 ? 30.181 32.068 6.664 1 79.07 690 ALA B O 1
ATOM 15643 N N . VAL B 1 691 ? 29.237 30.992 4.919 1 84.98 691 VAL B N 1
ATOM 15644 C CA . VAL B 1 691 ? 30.215 31.543 3.987 1 84.98 691 VAL B CA 1
ATOM 15645 C C . VAL B 1 691 ? 29.994 33.047 3.835 1 84.98 691 VAL B C 1
ATOM 15647 O O . VAL B 1 691 ? 30.953 33.822 3.807 1 84.98 691 VAL B O 1
ATOM 15650 N N . HIS B 1 692 ? 28.717 33.425 3.822 1 87.03 692 HIS B N 1
ATOM 15651 C CA . HIS B 1 692 ? 28.409 34.847 3.723 1 87.03 692 HIS B CA 1
ATOM 15652 C C . HIS B 1 692 ? 28.961 35.615 4.92 1 87.03 692 HIS B C 1
ATOM 15654 O O . HIS B 1 692 ? 29.555 36.683 4.757 1 87.03 692 HIS B O 1
ATOM 15660 N N . ARG B 1 693 ? 28.735 35.08 6.075 1 86.59 693 ARG B N 1
ATOM 15661 C CA . ARG B 1 693 ? 29.214 35.722 7.295 1 86.59 693 ARG B CA 1
ATOM 15662 C C . ARG B 1 693 ? 30.738 35.79 7.316 1 86.59 693 ARG B C 1
ATOM 15664 O O . ARG B 1 693 ? 31.313 36.798 7.73 1 86.59 693 ARG B O 1
ATOM 15671 N N . PHE B 1 694 ? 31.352 34.734 6.87 1 87.92 694 PHE B N 1
ATOM 15672 C CA . PHE B 1 694 ? 32.808 34.668 6.823 1 87.92 694 PHE B CA 1
ATOM 15673 C C . PHE B 1 694 ? 33.368 35.734 5.888 1 87.92 694 PHE B C 1
ATOM 15675 O O . PHE B 1 694 ? 34.261 36.494 6.268 1 87.92 694 PHE B O 1
ATOM 15682 N N . VAL B 1 695 ? 32.804 35.82 4.725 1 89.71 695 VAL B N 1
ATOM 15683 C CA . VAL B 1 695 ? 33.294 36.761 3.724 1 89.71 695 VAL B CA 1
ATOM 15684 C C . VAL B 1 695 ? 33.072 38.193 4.208 1 89.71 695 VAL B C 1
ATOM 15686 O O . VAL B 1 695 ? 33.939 39.053 4.04 1 89.71 695 VAL B O 1
ATOM 15689 N N . ARG B 1 696 ? 31.996 38.424 4.802 1 88.15 696 ARG B N 1
ATOM 15690 C CA . ARG B 1 696 ? 31.709 39.751 5.337 1 88.15 696 ARG B CA 1
ATOM 15691 C C . ARG B 1 696 ? 32.687 40.115 6.449 1 88.15 696 ARG B C 1
ATOM 15693 O O . ARG B 1 696 ? 33.126 41.263 6.545 1 88.15 696 ARG B O 1
ATOM 15700 N N . SER B 1 697 ? 32.996 39.205 7.282 1 88.25 697 SER B N 1
ATOM 15701 C CA . SER B 1 697 ? 33.9 39.438 8.404 1 88.25 697 SER B CA 1
ATOM 15702 C C . SER B 1 697 ? 35.323 39.698 7.923 1 88.25 697 SER B C 1
ATOM 15704 O O . SER B 1 697 ? 36.098 40.379 8.599 1 88.25 697 SER B O 1
ATOM 15706 N N . LEU B 1 698 ? 35.661 39.196 6.753 1 90.51 698 LEU B N 1
ATOM 15707 C CA . LEU B 1 698 ? 37.004 39.325 6.199 1 90.51 698 LEU B CA 1
ATOM 15708 C C . LEU B 1 698 ? 37.339 40.787 5.92 1 90.51 698 LEU B C 1
ATOM 15710 O O . LEU B 1 698 ? 38.513 41.159 5.865 1 90.51 698 LEU B O 1
ATOM 15714 N N . ARG B 1 699 ? 36.378 41.615 5.809 1 89.51 699 ARG B N 1
ATOM 15715 C CA . ARG B 1 699 ? 36.562 43.006 5.408 1 89.51 699 ARG B CA 1
ATOM 15716 C C . ARG B 1 699 ? 37.537 43.719 6.338 1 89.51 699 ARG B C 1
ATOM 15718 O O . ARG B 1 699 ? 38.282 44.602 5.907 1 89.51 699 ARG B O 1
ATOM 15725 N N . TRP B 1 700 ? 37.49 43.306 7.549 1 90.1 700 TRP B N 1
ATOM 15726 C CA . TRP B 1 700 ? 38.244 44.048 8.554 1 90.1 700 TRP B CA 1
ATOM 15727 C C . TRP B 1 700 ? 39.568 43.357 8.862 1 90.1 700 TRP B C 1
ATOM 15729 O O . TRP B 1 700 ? 40.233 43.686 9.847 1 90.1 700 TRP B O 1
ATOM 15739 N N . TYR B 1 701 ? 39.928 42.371 8.064 1 90.72 701 TYR B N 1
ATOM 15740 C CA . TYR B 1 701 ? 41.228 41.728 8.218 1 90.72 701 TYR B CA 1
ATOM 15741 C C . TYR B 1 701 ? 42.205 42.212 7.154 1 90.72 701 TYR B C 1
ATOM 15743 O O . TYR B 1 701 ? 41.793 42.704 6.101 1 90.72 701 TYR B O 1
ATOM 15751 N N . ASN B 1 702 ? 43.402 42.043 7.39 1 88.42 702 ASN B N 1
ATOM 15752 C CA . ASN B 1 702 ? 44.412 42.621 6.511 1 88.42 702 ASN B CA 1
ATOM 15753 C C . ASN B 1 702 ? 44.63 41.763 5.268 1 88.42 702 ASN B C 1
ATOM 15755 O O . ASN B 1 702 ? 44.664 40.535 5.355 1 88.42 702 ASN B O 1
ATOM 15759 N N . THR B 1 703 ? 44.676 42.29 4.127 1 87.13 703 THR B N 1
ATOM 15760 C CA . THR B 1 703 ? 45.177 41.77 2.859 1 87.13 703 THR B CA 1
ATOM 15761 C C . THR B 1 703 ? 44.188 40.778 2.253 1 87.13 703 THR B C 1
ATOM 15763 O O . THR B 1 703 ? 43.964 40.78 1.041 1 87.13 703 THR B O 1
ATOM 15766 N N . ILE B 1 704 ? 43.549 40.012 3.128 1 89.22 704 ILE B N 1
ATOM 15767 C CA . ILE B 1 704 ? 42.747 38.899 2.632 1 89.22 704 ILE B CA 1
ATOM 15768 C C . ILE B 1 704 ? 41.575 39.432 1.811 1 89.22 704 ILE B C 1
ATOM 15770 O O . ILE B 1 704 ? 41.318 38.955 0.703 1 89.22 704 ILE B O 1
ATOM 15774 N N . PRO B 1 705 ? 40.87 40.359 2.324 1 91.7 705 PRO B N 1
ATOM 15775 C CA . PRO B 1 705 ? 39.716 40.843 1.562 1 91.7 705 PRO B CA 1
ATOM 15776 C C . PRO B 1 705 ? 40.113 41.469 0.227 1 91.7 705 PRO B C 1
ATOM 15778 O O . PRO B 1 705 ? 39.376 41.354 -0.756 1 91.7 705 PRO B O 1
ATOM 15781 N N . ILE B 1 706 ? 41.176 42.075 0.131 1 89.92 706 ILE B N 1
ATOM 15782 C CA . ILE B 1 706 ? 41.642 42.697 -1.104 1 89.92 706 ILE B CA 1
ATOM 15783 C C . ILE B 1 706 ? 41.971 41.618 -2.133 1 89.92 706 ILE B C 1
ATOM 15785 O O . ILE B 1 706 ? 41.627 41.748 -3.31 1 89.92 706 ILE B O 1
ATOM 15789 N N . LYS B 1 707 ? 42.603 40.56 -1.685 1 89.51 707 LYS B N 1
ATOM 15790 C CA . LYS B 1 707 ? 42.913 39.443 -2.572 1 89.51 707 LYS B CA 1
ATOM 15791 C C . LYS B 1 707 ? 41.639 38.794 -3.106 1 89.51 707 LYS B C 1
ATOM 15793 O O . LYS B 1 707 ? 41.548 38.479 -4.294 1 89.51 707 LYS B O 1
ATOM 15798 N N . PHE B 1 708 ? 40.76 38.634 -2.182 1 91.81 708 PHE B N 1
ATOM 15799 C CA . PHE B 1 708 ? 39.483 38.041 -2.564 1 91.81 708 PHE B CA 1
ATOM 15800 C C . PHE B 1 708 ? 38.766 38.914 -3.587 1 91.81 708 PHE B C 1
ATOM 15802 O O . PHE B 1 708 ? 38.258 38.411 -4.591 1 91.81 708 PHE B O 1
ATOM 15809 N N . ALA B 1 709 ? 38.688 40.205 -3.342 1 92.74 709 ALA B N 1
ATOM 15810 C CA . ALA B 1 709 ? 37.981 41.144 -4.209 1 92.74 709 ALA B CA 1
ATOM 15811 C C . ALA B 1 709 ? 38.612 41.191 -5.597 1 92.74 709 ALA B C 1
ATOM 15813 O O . ALA B 1 709 ? 37.905 41.199 -6.608 1 92.74 709 ALA B O 1
ATOM 15814 N N . GLU B 1 710 ? 39.913 41.183 -5.664 1 88.77 710 GLU B N 1
ATOM 15815 C CA . GLU B 1 710 ? 40.619 41.226 -6.941 1 88.77 710 GLU B CA 1
ATOM 15816 C C . GLU B 1 710 ? 40.359 39.964 -7.759 1 88.77 710 GLU B C 1
ATOM 15818 O O . GLU B 1 710 ? 40.095 40.04 -8.961 1 88.77 710 GLU B O 1
ATOM 15823 N N . ARG B 1 711 ? 40.37 38.922 -7.075 1 89.69 711 ARG B N 1
ATOM 15824 C CA . ARG B 1 711 ? 40.12 37.658 -7.76 1 89.69 711 ARG B CA 1
ATOM 15825 C C . ARG B 1 711 ? 38.675 37.574 -8.243 1 89.69 711 ARG B C 1
ATOM 15827 O O . ARG B 1 711 ? 38.401 36.997 -9.297 1 89.69 711 ARG B O 1
ATOM 15834 N N . CYS B 1 712 ? 37.793 38.038 -7.421 1 91.63 712 CYS B N 1
ATOM 15835 C CA . CYS B 1 712 ? 36.386 38.03 -7.805 1 91.63 712 CYS B CA 1
ATOM 15836 C C . CYS B 1 712 ? 36.153 38.887 -9.044 1 91.63 712 CYS B C 1
ATOM 15838 O O . CYS B 1 712 ? 35.444 38.476 -9.963 1 91.63 712 CYS B O 1
ATOM 15840 N N . VAL B 1 713 ? 36.762 40.033 -9.045 1 91.12 713 VAL B N 1
ATOM 15841 C CA . VAL B 1 713 ? 36.603 40.951 -10.168 1 91.12 713 VAL B CA 1
ATOM 15842 C C . VAL B 1 713 ? 37.179 40.323 -11.435 1 91.12 713 VAL B C 1
ATOM 15844 O O . VAL B 1 713 ? 36.536 40.334 -12.488 1 91.12 713 VAL B O 1
ATOM 15847 N N . ASP B 1 714 ? 38.279 39.661 -11.298 1 85.58 714 ASP B N 1
ATOM 15848 C CA . ASP B 1 714 ? 38.914 38.995 -12.43 1 85.58 714 ASP B CA 1
ATOM 15849 C C . ASP B 1 714 ? 38.062 37.83 -12.93 1 85.58 714 ASP B C 1
ATOM 15851 O O . ASP B 1 714 ? 37.924 37.628 -14.138 1 85.58 714 ASP B O 1
ATOM 15855 N N . GLY B 1 715 ? 37.653 37.187 -11.942 1 86.52 715 GLY B N 1
ATOM 15856 C CA . GLY B 1 715 ? 36.858 36.023 -12.3 1 86.52 715 GLY B CA 1
ATOM 15857 C C . GLY B 1 715 ? 35.551 36.379 -12.983 1 86.52 715 GLY B C 1
ATOM 15858 O O . GLY B 1 715 ? 35.101 35.668 -13.884 1 86.52 715 GLY B O 1
ATOM 15859 N N . VAL B 1 716 ? 34.91 37.472 -12.633 1 88.05 716 VAL B N 1
ATOM 15860 C CA . VAL B 1 716 ? 33.633 37.892 -13.201 1 88.05 716 VAL B CA 1
ATOM 15861 C C . VAL B 1 716 ? 33.857 38.495 -14.586 1 88.05 716 VAL B C 1
ATOM 15863 O O . VAL B 1 716 ? 33.116 38.198 -15.526 1 88.05 716 VAL B O 1
ATOM 15866 N N . LEU B 1 717 ? 34.803 39.264 -14.729 1 83.16 717 LEU B N 1
ATOM 15867 C CA . LEU B 1 717 ? 35.025 39.98 -15.98 1 83.16 717 LEU B CA 1
ATOM 15868 C C . LEU B 1 717 ? 35.646 39.064 -17.029 1 83.16 717 LEU B C 1
ATOM 15870 O O . LEU B 1 717 ? 35.263 39.106 -18.2 1 83.16 717 LEU B O 1
ATOM 15874 N N . LYS B 1 718 ? 36.604 38.197 -16.671 1 74.02 718 LYS B N 1
ATOM 15875 C CA . LYS B 1 718 ? 37.306 37.345 -17.626 1 74.02 718 LYS B CA 1
ATOM 15876 C C . LYS B 1 718 ? 36.599 36.002 -17.788 1 74.02 718 LYS B C 1
ATOM 15878 O O . LYS B 1 718 ? 36.486 35.484 -18.901 1 74.02 718 LYS B O 1
ATOM 15883 N N . GLY B 1 719 ? 36.137 35.552 -16.652 1 69.84 719 GLY B N 1
ATOM 15884 C CA . GLY B 1 719 ? 35.641 34.186 -16.697 1 69.84 719 GLY B CA 1
ATOM 15885 C C . GLY B 1 719 ? 34.128 34.098 -16.639 1 69.84 719 GLY B C 1
ATOM 15886 O O . GLY B 1 719 ? 33.558 33.014 -16.783 1 69.84 719 GLY B O 1
ATOM 15887 N N . LYS B 1 720 ? 33.428 35.189 -16.539 1 74.53 720 LYS B N 1
ATOM 15888 C CA . LYS B 1 720 ? 31.976 35.243 -16.395 1 74.53 720 LYS B CA 1
ATOM 15889 C C . LYS B 1 720 ? 31.49 34.243 -15.349 1 74.53 720 LYS B C 1
ATOM 15891 O O . LYS B 1 720 ? 30.517 33.522 -15.577 1 74.53 720 LYS B O 1
ATOM 15896 N N . ASN B 1 721 ? 32.362 34.118 -14.313 1 79.51 721 ASN B N 1
ATOM 15897 C CA . ASN B 1 721 ? 31.996 33.232 -13.214 1 79.51 721 ASN B CA 1
ATOM 15898 C C . ASN B 1 721 ? 30.907 33.846 -12.338 1 79.51 721 ASN B C 1
ATOM 15900 O O . ASN B 1 721 ? 31.191 34.692 -11.488 1 79.51 721 ASN B O 1
ATOM 15904 N N . GLU B 1 722 ? 29.787 33.355 -12.404 1 79.13 722 GLU B N 1
ATOM 15905 C CA . GLU B 1 722 ? 28.603 33.947 -11.789 1 79.13 722 GLU B CA 1
ATOM 15906 C C . GLU B 1 722 ? 28.619 33.769 -10.274 1 79.13 722 GLU B C 1
ATOM 15908 O O . GLU B 1 722 ? 28.07 34.594 -9.541 1 79.13 722 GLU B O 1
ATOM 15913 N N . ASN B 1 723 ? 29.288 32.821 -9.733 1 77.68 723 ASN B N 1
ATOM 15914 C CA . ASN B 1 723 ? 29.299 32.549 -8.3 1 77.68 723 ASN B CA 1
ATOM 15915 C C . ASN B 1 723 ? 30.118 33.587 -7.538 1 77.68 723 ASN B C 1
ATOM 15917 O O . ASN B 1 723 ? 29.94 33.761 -6.331 1 77.68 723 ASN B O 1
ATOM 15921 N N . LEU B 1 724 ? 30.911 34.251 -8.249 1 88.62 724 LEU B N 1
ATOM 15922 C CA . LEU B 1 724 ? 31.82 35.201 -7.618 1 88.62 724 LEU B CA 1
ATOM 15923 C C . LEU B 1 724 ? 31.115 36.525 -7.341 1 88.62 724 LEU B C 1
ATOM 15925 O O . LEU B 1 724 ? 31.597 37.335 -6.546 1 88.62 724 LEU B O 1
ATOM 15929 N N . LEU B 1 725 ? 29.968 36.67 -7.892 1 89.25 725 LEU B N 1
ATOM 15930 C CA . LEU B 1 725 ? 29.213 37.902 -7.69 1 89.25 725 LEU B CA 1
ATOM 15931 C C . LEU B 1 725 ? 28.705 37.999 -6.256 1 89.25 725 LEU B C 1
ATOM 15933 O O . LEU B 1 725 ? 28.677 39.086 -5.675 1 89.25 725 LEU B O 1
ATOM 15937 N N . VAL B 1 726 ? 28.336 36.974 -5.691 1 89.33 726 VAL B N 1
ATOM 15938 C CA . VAL B 1 726 ? 27.852 36.934 -4.316 1 89.33 726 VAL B CA 1
ATOM 15939 C C . VAL B 1 726 ? 28.985 37.3 -3.358 1 89.33 726 VAL B C 1
ATOM 15941 O O . VAL B 1 726 ? 28.791 38.089 -2.431 1 89.33 726 VAL B O 1
ATOM 15944 N N . MET B 1 727 ? 30.097 36.763 -3.639 1 90.65 727 MET B N 1
ATOM 15945 C CA . MET B 1 727 ? 31.264 37.046 -2.809 1 90.65 727 MET B CA 1
ATOM 15946 C C . MET B 1 727 ? 31.675 38.51 -2.929 1 90.65 727 MET B C 1
ATOM 15948 O O . MET B 1 727 ? 31.958 39.164 -1.924 1 90.65 727 MET B O 1
ATOM 15952 N N . LEU B 1 728 ? 31.654 38.982 -4.078 1 92.07 728 LEU B N 1
ATOM 15953 C CA . LEU B 1 728 ? 32.034 40.371 -4.31 1 92.07 728 LEU B CA 1
ATOM 15954 C C . LEU B 1 728 ? 31.053 41.323 -3.633 1 92.07 728 LEU B C 1
ATOM 15956 O O . LEU B 1 728 ? 31.464 42.31 -3.019 1 92.07 728 LEU B O 1
ATOM 15960 N N . GLY B 1 729 ? 29.782 41.029 -3.688 1 91.49 729 GLY B N 1
ATOM 15961 C CA . GLY B 1 729 ? 28.759 41.846 -3.054 1 91.49 729 GLY B CA 1
ATOM 15962 C C . GLY B 1 729 ? 28.897 41.908 -1.544 1 91.49 729 GLY B C 1
ATOM 15963 O O . GLY B 1 729 ? 28.558 42.919 -0.926 1 91.49 729 GLY B O 1
ATOM 15964 N N . SER B 1 730 ? 29.44 40.902 -1.01 1 90.65 730 SER B N 1
ATOM 15965 C CA . SER B 1 730 ? 29.604 40.828 0.438 1 90.65 730 SER B CA 1
ATOM 15966 C C . SER B 1 730 ? 30.871 41.549 0.888 1 90.65 730 SER B C 1
ATOM 15968 O O . SER B 1 730 ? 30.99 41.937 2.052 1 90.65 730 SER B O 1
ATOM 15970 N N . LEU B 1 731 ? 31.79 41.692 -0.075 1 91.83 731 LEU B N 1
ATOM 15971 C CA . LEU B 1 731 ? 33.119 42.174 0.288 1 91.83 731 LEU B CA 1
ATOM 15972 C C . LEU B 1 731 ? 33.221 43.683 0.095 1 91.83 731 LEU B C 1
ATOM 15974 O O . LEU B 1 731 ? 33.866 44.372 0.889 1 91.83 731 LEU B O 1
ATOM 15978 N N . VAL B 1 732 ? 32.568 44.157 -0.925 1 91.96 732 VAL B N 1
ATOM 15979 C CA . VAL B 1 732 ? 32.763 45.562 -1.268 1 91.96 732 VAL B CA 1
ATOM 15980 C C . VAL B 1 732 ? 31.552 46.376 -0.818 1 91.96 732 VAL B C 1
ATOM 15982 O O . VAL B 1 732 ? 30.532 45.813 -0.416 1 91.96 732 VAL B O 1
ATOM 15985 N N . HIS B 1 733 ? 31.745 47.678 -0.769 1 92.94 733 HIS B N 1
ATOM 15986 C CA . HIS B 1 733 ? 30.664 48.59 -0.415 1 92.94 733 HIS B CA 1
ATOM 15987 C C . HIS B 1 733 ? 29.535 48.53 -1.439 1 92.94 733 HIS B C 1
ATOM 15989 O O . HIS B 1 733 ? 29.787 48.392 -2.638 1 92.94 733 HIS B O 1
ATOM 15995 N N . GLY B 1 734 ? 28.3 48.625 -0.999 1 93.05 734 GLY B N 1
ATOM 15996 C CA . GLY B 1 734 ? 27.135 48.502 -1.861 1 93.05 734 GLY B CA 1
ATOM 15997 C C . GLY B 1 734 ? 27.186 49.419 -3.068 1 93.05 734 GLY B C 1
ATOM 15998 O O . GLY B 1 734 ? 26.808 49.023 -4.172 1 93.05 734 GLY B O 1
ATOM 15999 N N . GLU B 1 735 ? 27.703 50.566 -2.91 1 91.99 735 GLU B N 1
ATOM 16000 C CA . GLU B 1 735 ? 27.801 51.523 -4.007 1 91.99 735 GLU B CA 1
ATOM 16001 C C . GLU B 1 735 ? 28.825 51.07 -5.044 1 91.99 735 GLU B C 1
ATOM 16003 O O . GLU B 1 735 ? 28.604 51.218 -6.248 1 91.99 735 GLU B O 1
ATOM 16008 N N . THR B 1 736 ? 29.99 50.541 -4.542 1 93.46 736 THR B N 1
ATOM 16009 C CA . THR B 1 736 ? 31.018 50.017 -5.434 1 93.46 736 THR B CA 1
ATOM 16010 C C . THR B 1 736 ? 30.491 48.822 -6.223 1 93.46 736 THR B C 1
ATOM 16012 O O . THR B 1 736 ? 30.739 48.706 -7.425 1 93.46 736 THR B O 1
ATOM 16015 N N . PHE B 1 737 ? 29.803 48.028 -5.546 1 94.51 737 PHE B N 1
ATOM 16016 C CA . PHE B 1 737 ? 29.222 46.862 -6.201 1 94.51 737 PHE B CA 1
ATOM 16017 C C . PHE B 1 737 ? 28.201 47.285 -7.251 1 94.51 737 PHE B C 1
ATOM 16019 O O . PHE B 1 737 ? 28.143 46.705 -8.337 1 94.51 737 PHE B O 1
ATOM 16026 N N . ALA B 1 738 ? 27.319 48.257 -6.866 1 94.66 738 ALA B N 1
ATOM 16027 C CA . ALA B 1 738 ? 26.312 48.754 -7.799 1 94.66 738 ALA B CA 1
ATOM 16028 C C . ALA B 1 738 ? 26.96 49.27 -9.081 1 94.66 738 ALA B C 1
ATOM 16030 O O . ALA B 1 738 ? 26.49 48.976 -10.183 1 94.66 738 ALA B O 1
ATOM 16031 N N . LYS B 1 739 ? 28.056 49.958 -8.979 1 92.71 739 LYS B N 1
ATOM 16032 C CA . LYS B 1 739 ? 28.765 50.499 -10.135 1 92.71 739 LYS B CA 1
ATOM 16033 C C . LYS B 1 739 ? 29.39 49.384 -10.968 1 92.71 739 LYS B C 1
ATOM 16035 O O . LYS B 1 739 ? 29.456 49.481 -12.195 1 92.71 739 LYS B O 1
ATOM 16040 N N . PHE B 1 740 ? 29.773 48.364 -10.272 1 93.23 740 PHE B N 1
ATOM 16041 C CA . PHE B 1 740 ? 30.414 47.236 -10.937 1 93.23 740 PHE B CA 1
ATOM 16042 C C . PHE B 1 740 ? 29.405 46.453 -11.769 1 93.23 740 PHE B C 1
ATOM 16044 O O . PHE B 1 740 ? 29.717 46.009 -12.876 1 93.23 740 PHE B O 1
ATOM 16051 N N . ILE B 1 741 ? 28.221 46.254 -11.279 1 92.68 741 ILE B N 1
ATOM 16052 C CA . ILE B 1 741 ? 27.29 45.336 -11.927 1 92.68 741 ILE B CA 1
ATOM 16053 C C . ILE B 1 741 ? 26.423 46.1 -12.926 1 92.68 741 ILE B C 1
ATOM 16055 O O . ILE B 1 741 ? 25.805 45.499 -13.808 1 92.68 741 ILE B O 1
ATOM 16059 N N . GLU B 1 742 ? 26.297 47.382 -12.817 1 92.18 742 GLU B N 1
ATOM 16060 C CA . GLU B 1 742 ? 25.393 48.181 -13.639 1 92.18 742 GLU B CA 1
ATOM 16061 C C . GLU B 1 742 ? 25.622 47.919 -15.125 1 92.18 742 GLU B C 1
ATOM 16063 O O . GLU B 1 742 ? 24.672 47.672 -15.871 1 92.18 742 GLU B O 1
ATOM 16068 N N . PRO B 1 743 ? 26.921 47.822 -15.58 1 89.36 743 PRO B N 1
ATOM 16069 C CA . PRO B 1 743 ? 27.149 47.56 -17.003 1 89.36 743 PRO B CA 1
ATOM 16070 C C . PRO B 1 743 ? 26.852 46.113 -17.39 1 89.36 743 PRO B C 1
ATOM 16072 O O . PRO B 1 743 ? 26.701 45.807 -18.576 1 89.36 743 PRO B O 1
ATOM 16075 N N . LEU B 1 744 ? 26.778 45.262 -16.43 1 89.04 744 LEU B N 1
ATOM 16076 C CA . LEU B 1 744 ? 26.579 43.842 -16.699 1 89.04 744 LEU B CA 1
ATOM 16077 C C . LEU B 1 744 ? 25.095 43.514 -16.822 1 89.04 744 LEU B C 1
ATOM 16079 O O . LEU B 1 744 ? 24.73 42.413 -17.239 1 89.04 744 LEU B O 1
ATOM 16083 N N . LEU B 1 745 ? 24.192 44.404 -16.453 1 89.84 745 LEU B N 1
ATOM 16084 C CA . LEU B 1 745 ? 22.753 44.167 -16.513 1 89.84 745 LEU B CA 1
ATOM 16085 C C . LEU B 1 745 ? 22.268 44.133 -17.958 1 89.84 745 LEU B C 1
ATOM 16087 O O . LEU B 1 745 ? 22.815 44.828 -18.818 1 89.84 745 LEU B O 1
ATOM 16091 N N . PRO B 1 746 ? 21.34 43.342 -18.224 1 86.42 746 PRO B N 1
ATOM 16092 C CA . PRO B 1 746 ? 20.853 43.221 -19.599 1 86.42 746 PRO B CA 1
ATOM 16093 C C . PRO B 1 746 ? 20.158 44.488 -20.093 1 86.42 746 PRO B C 1
ATOM 16095 O O . PRO B 1 746 ? 19.513 45.188 -19.308 1 86.42 746 PRO B O 1
ATOM 16098 N N . THR B 1 747 ? 20.315 44.69 -21.345 1 82.76 747 THR B N 1
ATOM 16099 C CA . THR B 1 747 ? 19.645 45.827 -21.966 1 82.76 747 THR B CA 1
ATOM 16100 C C . THR B 1 747 ? 18.259 45.431 -22.465 1 82.76 747 THR B C 1
ATOM 16102 O O . THR B 1 747 ? 17.372 46.278 -22.59 1 82.76 747 THR B O 1
ATOM 16105 N N . GLU B 1 748 ? 18.207 44.163 -22.804 1 84.09 748 GLU B N 1
ATOM 16106 C CA . GLU B 1 748 ? 16.921 43.674 -23.291 1 84.09 748 GLU B CA 1
ATOM 16107 C C . GLU B 1 748 ? 16.176 42.902 -22.206 1 84.09 748 GLU B C 1
ATOM 16109 O O . GLU B 1 748 ? 16.796 42.225 -21.382 1 84.09 748 GLU B O 1
ATOM 16114 N N . LYS B 1 749 ? 14.843 42.99 -22.317 1 84.93 749 LYS B N 1
ATOM 16115 C CA . LYS B 1 749 ? 13.978 42.366 -21.319 1 84.93 749 LYS B CA 1
ATOM 16116 C C . LYS B 1 749 ? 13.862 40.863 -21.555 1 84.93 749 LYS B C 1
ATOM 16118 O O . LYS B 1 749 ? 13.565 40.105 -20.629 1 84.93 749 LYS B O 1
ATOM 16123 N N . MET B 1 750 ? 14.052 40.494 -22.805 1 86.21 750 MET B N 1
ATOM 16124 C CA . MET B 1 750 ? 13.862 39.092 -23.163 1 86.21 750 MET B CA 1
ATOM 16125 C C . MET B 1 750 ? 15.191 38.439 -23.53 1 86.21 750 MET B C 1
ATOM 16127 O O . MET B 1 750 ? 16.106 39.112 -24.009 1 86.21 750 MET B O 1
ATOM 16131 N N . ILE B 1 751 ? 15.303 37.229 -23.287 1 85.66 751 ILE B N 1
ATOM 16132 C CA . ILE B 1 751 ? 16.494 36.479 -23.669 1 85.66 751 ILE B CA 1
ATOM 16133 C C . ILE B 1 751 ? 16.602 36.422 -25.191 1 85.66 751 ILE B C 1
ATOM 16135 O O . ILE B 1 751 ? 15.608 36.189 -25.882 1 85.66 751 ILE B O 1
ATOM 16139 N N . ASP B 1 752 ? 17.73 36.788 -25.656 1 80.91 752 ASP B N 1
ATOM 16140 C CA . ASP B 1 752 ? 17.976 36.637 -27.086 1 80.91 752 ASP B CA 1
ATOM 16141 C C . ASP B 1 752 ? 18.199 35.171 -27.453 1 80.91 752 ASP B C 1
ATOM 16143 O O . ASP B 1 752 ? 19.278 34.624 -27.215 1 80.91 752 ASP B O 1
ATOM 16147 N N . MET B 1 753 ? 17.294 34.631 -28.057 1 78.22 753 MET B N 1
ATOM 16148 C CA . MET B 1 753 ? 17.323 33.2 -28.344 1 78.22 753 MET B CA 1
ATOM 16149 C C . MET B 1 753 ? 18.348 32.883 -29.428 1 78.22 753 MET B C 1
ATOM 16151 O O . MET B 1 753 ? 18.769 31.734 -29.573 1 78.22 753 MET B O 1
ATOM 16155 N N . ASP B 1 754 ? 18.864 33.924 -30.086 1 75.32 754 ASP B N 1
ATOM 16156 C CA . ASP B 1 754 ? 19.792 33.711 -31.192 1 75.32 754 ASP B CA 1
ATOM 16157 C C . ASP B 1 754 ? 21.241 33.811 -30.72 1 75.32 754 ASP B C 1
ATOM 16159 O O . ASP B 1 754 ? 22.167 33.51 -31.475 1 75.32 754 ASP B O 1
ATOM 16163 N N . GLU B 1 755 ? 21.342 34.155 -29.53 1 77.66 755 GLU B N 1
ATOM 16164 C CA . GLU B 1 755 ? 22.69 34.281 -28.984 1 77.66 755 GLU B CA 1
ATOM 16165 C C . GLU B 1 755 ? 23.297 32.912 -28.691 1 77.66 755 GLU B C 1
ATOM 16167 O O . GLU B 1 755 ? 22.628 32.036 -28.14 1 77.66 755 GLU B O 1
ATOM 16172 N N . GLN B 1 756 ? 24.435 32.635 -29.246 1 68.23 756 GLN B N 1
ATOM 16173 C CA . GLN B 1 756 ? 25.099 31.345 -29.1 1 68.23 756 GLN B CA 1
ATOM 16174 C C . GLN B 1 756 ? 25.325 31.005 -27.629 1 68.23 756 GLN B C 1
ATOM 16176 O O . GLN B 1 756 ? 25.152 29.856 -27.218 1 68.23 756 GLN B O 1
ATOM 16181 N N . SER B 1 757 ? 25.641 32.079 -26.788 1 79.39 757 SER B N 1
ATOM 16182 C CA . SER B 1 757 ? 25.953 31.817 -25.387 1 79.39 757 SER B CA 1
ATOM 16183 C C . SER B 1 757 ? 24.798 32.226 -24.478 1 79.39 757 SER B C 1
ATOM 16185 O O . SER B 1 757 ? 25.018 32.701 -23.362 1 79.39 757 SER B O 1
ATOM 16187 N N . ARG B 1 758 ? 23.661 31.925 -24.963 1 82.55 758 ARG B N 1
ATOM 16188 C CA . ARG B 1 758 ? 22.484 32.406 -24.246 1 82.55 758 ARG B CA 1
ATOM 16189 C C . ARG B 1 758 ? 22.353 31.724 -22.888 1 82.55 758 ARG B C 1
ATOM 16191 O O . ARG B 1 758 ? 21.927 32.347 -21.913 1 82.55 758 ARG B O 1
ATOM 16198 N N . GLN B 1 759 ? 22.642 30.47 -22.771 1 82.43 759 GLN B N 1
ATOM 16199 C CA . GLN B 1 759 ? 22.522 29.746 -21.51 1 82.43 759 GLN B CA 1
ATOM 16200 C C . GLN B 1 759 ? 23.469 30.315 -20.457 1 82.43 759 GLN B C 1
ATOM 16202 O O . GLN B 1 759 ? 23.07 30.539 -19.312 1 82.43 759 GLN B O 1
ATOM 16207 N N . ASN B 1 760 ? 24.639 30.507 -20.879 1 78.24 760 ASN B N 1
ATOM 16208 C CA . ASN B 1 760 ? 25.635 31.07 -19.973 1 78.24 760 ASN B CA 1
ATOM 16209 C C . ASN B 1 760 ? 25.305 32.513 -19.603 1 78.24 760 ASN B C 1
ATOM 16211 O O . ASN B 1 760 ? 25.488 32.922 -18.456 1 78.24 760 ASN B O 1
ATOM 16215 N N . SER B 1 761 ? 24.796 33.162 -20.602 1 81.79 761 SER B N 1
ATOM 16216 C CA . SER B 1 761 ? 24.427 34.553 -20.361 1 81.79 761 SER B CA 1
ATOM 16217 C C . SER B 1 761 ? 23.282 34.656 -19.359 1 81.79 761 SER B C 1
ATOM 16219 O O . SER B 1 761 ? 23.317 35.489 -18.451 1 81.79 761 SER B O 1
ATOM 16221 N N . PHE B 1 762 ? 22.438 33.833 -19.543 1 84.98 762 PHE B N 1
ATOM 16222 C CA . PHE B 1 762 ? 21.307 33.863 -18.623 1 84.98 762 PHE B CA 1
ATOM 16223 C C . PHE B 1 762 ? 21.737 33.439 -17.223 1 84.98 762 PHE B C 1
ATOM 16225 O O . PHE B 1 762 ? 21.313 34.035 -16.231 1 84.98 762 PHE B O 1
ATOM 16232 N N . SER B 1 763 ? 22.463 32.41 -17.19 1 82.57 763 SER B N 1
ATOM 16233 C CA . SER B 1 763 ? 22.939 31.949 -15.89 1 82.57 763 SER B CA 1
ATOM 16234 C C . SER B 1 763 ? 23.706 33.047 -15.161 1 82.57 763 SER B C 1
ATOM 16236 O O . SER B 1 763 ? 23.582 33.195 -13.944 1 82.57 763 SER B O 1
ATOM 16238 N N . PHE B 1 764 ? 24.45 33.741 -15.86 1 85.02 764 PHE B N 1
ATOM 16239 C CA . PHE B 1 764 ? 25.211 34.857 -15.31 1 85.02 764 PHE B CA 1
ATOM 16240 C C . PHE B 1 764 ? 24.278 35.95 -14.802 1 85.02 764 PHE B C 1
ATOM 16242 O O . PHE B 1 764 ? 24.422 36.42 -13.672 1 85.02 764 PHE B O 1
ATOM 16249 N N . LEU B 1 765 ? 23.356 36.245 -15.541 1 84.9 765 LEU B N 1
ATOM 16250 C CA . LEU B 1 765 ? 22.409 37.296 -15.184 1 84.9 765 LEU B CA 1
ATOM 16251 C C . LEU B 1 765 ? 21.528 36.86 -14.017 1 84.9 765 LEU B C 1
ATOM 16253 O O . LEU B 1 765 ? 21.129 37.686 -13.193 1 84.9 765 LEU B O 1
ATOM 16257 N N . HIS B 1 766 ? 21.333 35.659 -13.96 1 85.75 766 HIS B N 1
ATOM 16258 C CA . HIS B 1 766 ? 20.512 35.089 -12.897 1 85.75 766 HIS B CA 1
ATOM 16259 C C . HIS B 1 766 ? 21.204 35.206 -11.543 1 85.75 766 HIS B C 1
ATOM 16261 O O . HIS B 1 766 ? 20.541 35.26 -10.505 1 85.75 766 HIS B O 1
ATOM 16267 N N . LYS B 1 767 ? 22.507 35.325 -11.518 1 87.27 767 LYS B N 1
ATOM 16268 C CA . LYS B 1 767 ? 23.259 35.356 -10.267 1 87.27 767 LYS B CA 1
ATOM 16269 C C . LYS B 1 767 ? 23.504 36.791 -9.809 1 87.27 767 LYS B C 1
ATOM 16271 O O . LYS B 1 767 ? 23.824 37.03 -8.642 1 87.27 767 LYS B O 1
ATOM 16276 N N . ILE B 1 768 ? 23.245 37.748 -10.577 1 89.72 768 ILE B N 1
ATOM 16277 C CA . ILE B 1 768 ? 23.482 39.148 -10.244 1 89.72 768 ILE B CA 1
ATOM 16278 C C . ILE B 1 768 ? 22.583 39.561 -9.08 1 89.72 768 ILE B C 1
ATOM 16280 O O . ILE B 1 768 ? 23.052 40.155 -8.106 1 89.72 768 ILE B O 1
ATOM 16284 N N . PRO B 1 769 ? 21.342 39.175 -9.083 1 90.51 769 PRO B N 1
ATOM 16285 C CA . PRO B 1 769 ? 20.468 39.536 -7.964 1 90.51 769 PRO B CA 1
ATOM 16286 C C . PRO B 1 769 ? 20.926 38.934 -6.638 1 90.51 769 PRO B C 1
ATOM 16288 O O . PRO B 1 769 ? 20.74 39.544 -5.582 1 90.51 769 PRO B O 1
ATOM 16291 N N . TYR B 1 770 ? 21.58 37.942 -6.685 1 89 770 TYR B N 1
ATOM 16292 C CA . TYR B 1 770 ? 22.081 37.352 -5.449 1 89 770 TYR B CA 1
ATOM 16293 C C . TYR B 1 770 ? 23.189 38.207 -4.846 1 89 770 TYR B C 1
ATOM 16295 O O . TYR B 1 770 ? 23.278 38.348 -3.624 1 89 770 TYR B O 1
ATOM 16303 N N . GLY B 1 771 ? 24 38.665 -5.729 1 90.13 771 GLY B N 1
ATOM 16304 C CA . GLY B 1 771 ? 25.001 39.61 -5.259 1 90.13 771 GLY B CA 1
ATOM 16305 C C . GLY B 1 771 ? 24.401 40.883 -4.695 1 90.13 771 GLY B C 1
ATOM 16306 O O . GLY B 1 771 ? 24.881 41.409 -3.688 1 90.13 771 GLY B O 1
ATOM 16307 N N . MET B 1 772 ? 23.297 41.295 -5.241 1 92.98 772 MET B N 1
ATOM 16308 C CA . MET B 1 772 ? 22.607 42.495 -4.775 1 92.98 772 MET B CA 1
ATOM 16309 C C . MET B 1 772 ? 22.056 42.293 -3.368 1 92.98 772 MET B C 1
ATOM 16311 O O . MET B 1 772 ? 22.062 43.219 -2.555 1 92.98 772 MET B O 1
ATOM 16315 N N . GLU B 1 773 ? 21.633 41.176 -3.09 1 91.21 773 GLU B N 1
ATOM 16316 C CA . GLU B 1 773 ? 21.078 40.848 -1.78 1 91.21 773 GLU B CA 1
ATOM 16317 C C . GLU B 1 773 ? 22.133 40.981 -0.685 1 91.21 773 GLU B C 1
ATOM 16319 O O . GLU B 1 773 ? 21.814 41.339 0.451 1 91.21 773 GLU B O 1
ATOM 16324 N N . MET B 1 774 ? 23.382 40.796 -1.082 1 91.49 774 MET B N 1
ATOM 16325 C CA . MET B 1 774 ? 24.445 40.733 -0.082 1 91.49 774 MET B CA 1
ATOM 16326 C C . MET B 1 774 ? 25.104 42.096 0.098 1 91.49 774 MET B C 1
ATOM 16328 O O . MET B 1 774 ? 25.818 42.32 1.077 1 91.49 774 MET B O 1
ATOM 16332 N N . ALA B 1 775 ? 24.798 42.975 -0.785 1 93.37 775 ALA B N 1
ATOM 16333 C CA . ALA B 1 775 ? 25.465 44.274 -0.796 1 93.37 775 ALA B CA 1
ATOM 16334 C C . ALA B 1 775 ? 25.087 45.096 0.432 1 93.37 775 ALA B C 1
ATOM 16336 O O . ALA B 1 775 ? 23.929 45.089 0.859 1 93.37 775 ALA B O 1
ATOM 16337 N N . ASN B 1 776 ? 26.088 45.727 1.032 1 92.4 776 ASN B N 1
ATOM 16338 C CA . ASN B 1 776 ? 25.899 46.599 2.186 1 92.4 776 ASN B CA 1
ATOM 16339 C C . ASN B 1 776 ? 26.652 47.916 2.022 1 92.4 776 ASN B C 1
ATOM 16341 O O . ASN B 1 776 ? 27.883 47.931 1.971 1 92.4 776 ASN B O 1
ATOM 16345 N N . PRO B 1 777 ? 25.983 49.086 1.978 1 93.86 777 PRO B N 1
ATOM 16346 C CA . PRO B 1 777 ? 24.529 49.268 1.983 1 93.86 777 PRO B CA 1
ATOM 16347 C C . PRO B 1 777 ? 23.853 48.646 0.763 1 93.86 777 PRO B C 1
ATOM 16349 O O . PRO B 1 777 ? 24.532 48.231 -0.179 1 93.86 777 PRO B O 1
ATOM 16352 N N . PRO B 1 778 ? 22.524 48.532 0.829 1 95.12 778 PRO B N 1
ATOM 16353 C CA . PRO B 1 778 ? 21.832 47.937 -0.317 1 95.12 778 PRO B CA 1
ATOM 16354 C C . PRO B 1 778 ? 22.04 48.727 -1.607 1 95.12 778 PRO B C 1
ATOM 16356 O O . PRO B 1 778 ? 22.231 49.945 -1.565 1 95.12 778 PRO B O 1
ATOM 16359 N N . VAL B 1 779 ? 21.981 48.07 -2.758 1 94.9 779 VAL B N 1
ATOM 16360 C CA . VAL B 1 779 ? 22.091 48.73 -4.054 1 94.9 779 VAL B CA 1
ATOM 16361 C C . VAL B 1 779 ? 20.857 49.594 -4.301 1 94.9 779 VAL B C 1
ATOM 16363 O O . VAL B 1 779 ? 19.811 49.386 -3.68 1 94.9 779 VAL B O 1
ATOM 16366 N N . PRO B 1 780 ? 21.024 50.633 -5.118 1 93.83 780 PRO B N 1
ATOM 16367 C CA . PRO B 1 780 ? 19.834 51.424 -5.441 1 93.83 780 PRO B CA 1
ATOM 16368 C C . PRO B 1 780 ? 18.679 50.569 -5.956 1 93.83 780 PRO B C 1
ATOM 16370 O O . PRO B 1 780 ? 18.882 49.695 -6.803 1 93.83 780 PRO B O 1
ATOM 16373 N N . LEU B 1 781 ? 17.531 50.797 -5.473 1 94.97 781 LEU B N 1
ATOM 16374 C CA . LEU B 1 781 ? 16.367 49.975 -5.782 1 94.97 781 LEU B CA 1
ATOM 16375 C C . LEU B 1 781 ? 16.054 50.014 -7.274 1 94.97 781 LEU B C 1
ATOM 16377 O O . LEU B 1 781 ? 15.534 49.043 -7.83 1 94.97 781 LEU B O 1
ATOM 16381 N N . GLU B 1 782 ? 16.495 51.03 -7.941 1 91.21 782 GLU B N 1
ATOM 16382 C CA . GLU B 1 782 ? 16.23 51.194 -9.367 1 91.21 782 GLU B CA 1
ATOM 16383 C C . GLU B 1 782 ? 16.988 50.159 -10.193 1 91.21 782 GLU B C 1
ATOM 16385 O O . GLU B 1 782 ? 16.518 49.735 -11.25 1 91.21 782 GLU B O 1
ATOM 16390 N N . LEU B 1 783 ? 18.11 49.792 -9.666 1 92.62 783 LEU B N 1
ATOM 16391 C CA . LEU B 1 783 ? 18.894 48.772 -10.353 1 92.62 783 LEU B CA 1
ATOM 16392 C C . LEU B 1 783 ? 18.172 47.429 -10.336 1 92.62 783 LEU B C 1
ATOM 16394 O O . LEU B 1 783 ? 18.206 46.688 -11.321 1 92.62 783 LEU B O 1
ATOM 16398 N N . ILE B 1 784 ? 17.536 47.119 -9.242 1 92.73 784 ILE B N 1
ATOM 16399 C CA . ILE B 1 784 ? 16.771 45.883 -9.126 1 92.73 784 ILE B CA 1
ATOM 16400 C C . ILE B 1 784 ? 15.51 45.974 -9.983 1 92.73 784 ILE B C 1
ATOM 16402 O O . ILE B 1 784 ? 15.106 44.992 -10.61 1 92.73 784 ILE B O 1
ATOM 16406 N N . GLY B 1 785 ? 14.923 47.175 -10 1 90.79 785 GLY B N 1
ATOM 16407 C CA . GLY B 1 785 ? 13.719 47.412 -10.781 1 90.79 785 GLY B CA 1
ATOM 16408 C C . GLY B 1 785 ? 13.9 47.122 -12.259 1 90.79 785 GLY B C 1
ATOM 16409 O O . GLY B 1 785 ? 12.962 46.687 -12.931 1 90.79 785 GLY B O 1
ATOM 16410 N N . ARG B 1 786 ? 15.109 47.226 -12.793 1 89.21 786 ARG B N 1
ATOM 16411 C CA . ARG B 1 786 ? 15.406 46.975 -14.199 1 89.21 786 ARG B CA 1
ATOM 16412 C C . ARG B 1 786 ? 15.238 45.498 -14.539 1 89.21 786 ARG B C 1
ATOM 16414 O O . ARG B 1 786 ? 14.971 45.146 -15.69 1 89.21 786 ARG B O 1
ATOM 16421 N N . LEU B 1 787 ? 15.367 44.691 -13.515 1 90.33 787 LEU B N 1
ATOM 16422 C CA . LEU B 1 787 ? 15.295 43.251 -13.737 1 90.33 787 LEU B CA 1
ATOM 16423 C C . LEU B 1 787 ? 13.893 42.726 -13.446 1 90.33 787 LEU B C 1
ATOM 16425 O O . LEU B 1 787 ? 13.615 41.542 -13.648 1 90.33 787 LEU B O 1
ATOM 16429 N N . CYS B 1 788 ? 13.06 43.599 -12.952 1 88.95 788 CYS B N 1
ATOM 16430 C CA . CYS B 1 788 ? 11.716 43.179 -12.572 1 88.95 788 CYS B CA 1
ATOM 16431 C C . CYS B 1 788 ? 10.777 43.208 -13.772 1 88.95 788 CYS B C 1
ATOM 16433 O O . CYS B 1 788 ? 9.682 43.768 -13.695 1 88.95 788 CYS B O 1
ATOM 16435 N N . GLU B 1 789 ? 11.379 42.767 -14.945 1 84.1 789 GLU B N 1
ATOM 16436 C CA . GLU B 1 789 ? 10.584 42.677 -16.166 1 84.1 789 GLU B CA 1
ATOM 16437 C C . GLU B 1 789 ? 11.11 41.581 -17.088 1 84.1 789 GLU B C 1
ATOM 16439 O O . GLU B 1 789 ? 12.311 41.302 -17.106 1 84.1 789 GLU B O 1
ATOM 16444 N N . GLY B 1 790 ? 10.223 40.976 -17.755 1 81.49 790 GLY B N 1
ATOM 16445 C CA . GLY B 1 790 ? 10.597 40.024 -18.788 1 81.49 790 GLY B CA 1
ATOM 16446 C C . GLY B 1 790 ? 11.041 38.684 -18.233 1 81.49 790 GLY B C 1
ATOM 16447 O O . GLY B 1 790 ? 10.47 38.19 -17.258 1 81.49 790 GLY B O 1
ATOM 16448 N N . ASP B 1 791 ? 12.073 38.068 -18.816 1 83.4 791 ASP B N 1
ATOM 16449 C CA . ASP B 1 791 ? 12.475 36.693 -18.534 1 83.4 791 ASP B CA 1
ATOM 16450 C C . ASP B 1 791 ? 13.301 36.613 -17.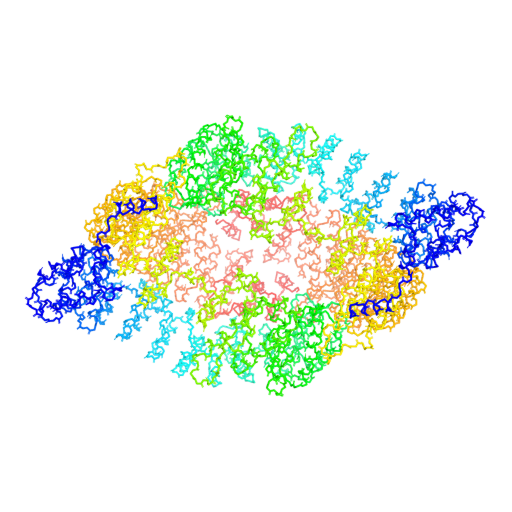253 1 83.4 791 ASP B C 1
ATOM 16452 O O . ASP B 1 791 ? 13.557 35.521 -16.74 1 83.4 791 ASP B O 1
ATOM 16456 N N . TYR B 1 792 ? 13.663 37.84 -16.672 1 86.63 792 TYR B N 1
ATOM 16457 C CA . TYR B 1 792 ? 14.555 37.856 -15.519 1 86.63 792 TYR B CA 1
ATOM 16458 C C . TYR B 1 792 ? 13.778 38.11 -14.232 1 86.63 792 TYR B C 1
ATOM 16460 O O . TYR B 1 792 ? 14.368 38.209 -13.153 1 86.63 792 TYR B O 1
ATOM 16468 N N . LEU B 1 793 ? 12.53 38.174 -14.338 1 86.12 793 LEU B N 1
ATOM 16469 C CA . LEU B 1 793 ? 11.667 38.562 -13.228 1 86.12 793 LEU B CA 1
ATOM 16470 C C . LEU B 1 793 ? 11.817 37.595 -12.058 1 86.12 793 LEU B C 1
ATOM 16472 O O . LEU B 1 793 ? 11.963 38.021 -10.91 1 86.12 793 LEU B O 1
ATOM 16476 N N . SER B 1 794 ? 11.801 36.354 -12.355 1 80.92 794 SER B N 1
ATOM 16477 C CA . SER B 1 794 ? 11.824 35.355 -11.292 1 80.92 794 SER B CA 1
ATOM 16478 C C . SER B 1 794 ? 13.124 35.424 -10.497 1 80.92 794 SER B C 1
ATOM 16480 O O . SER B 1 794 ? 13.13 35.19 -9.286 1 80.92 794 SER B O 1
ATOM 16482 N N . SER B 1 795 ? 14.182 35.872 -11.095 1 81.77 795 SER B N 1
ATOM 16483 C CA . SER B 1 795 ? 15.493 35.948 -10.459 1 81.77 795 SER B CA 1
ATOM 16484 C C . SER B 1 795 ? 15.606 37.183 -9.571 1 81.77 795 SER B C 1
ATOM 16486 O O . SER B 1 795 ? 16.348 37.179 -8.586 1 81.77 795 SER B O 1
ATOM 16488 N N . SER B 1 796 ? 14.82 38.169 -9.828 1 88.97 796 SER B N 1
ATOM 16489 C CA . SER B 1 796 ? 15.023 39.469 -9.199 1 88.97 796 SER B CA 1
ATOM 16490 C C . SER B 1 796 ? 14.121 39.642 -7.982 1 88.97 796 SER B C 1
ATOM 16492 O O . SER B 1 796 ? 14.37 40.503 -7.135 1 88.97 796 SER B O 1
ATOM 16494 N N . LEU B 1 797 ? 13.165 38.854 -7.78 1 88.31 797 LEU B N 1
ATOM 16495 C CA . LEU B 1 797 ? 12.149 39.087 -6.76 1 88.31 797 LEU B CA 1
ATOM 16496 C C . LEU B 1 797 ? 12.739 38.94 -5.362 1 88.31 797 LEU B C 1
ATOM 16498 O O . LEU B 1 797 ? 12.401 39.707 -4.457 1 88.31 797 LEU B O 1
ATOM 16502 N N . SER B 1 798 ? 13.569 38.014 -5.231 1 86.52 798 SER B N 1
ATOM 16503 C CA . SER B 1 798 ? 14.188 37.849 -3.92 1 86.52 798 SER B CA 1
ATOM 16504 C C . SER B 1 798 ? 15.049 39.054 -3.559 1 86.52 798 SER B C 1
ATOM 16506 O O . SER B 1 798 ? 15.015 39.53 -2.422 1 86.52 798 SER B O 1
ATOM 16508 N N . ALA B 1 799 ? 15.812 39.501 -4.51 1 91.86 799 ALA B N 1
ATOM 16509 C CA . ALA B 1 799 ? 16.649 40.68 -4.298 1 91.86 799 ALA B CA 1
ATOM 16510 C C . ALA B 1 799 ? 15.796 41.914 -4.019 1 91.86 799 ALA B C 1
ATOM 16512 O O . ALA B 1 799 ? 16.17 42.764 -3.207 1 91.86 799 ALA B O 1
ATOM 16513 N N . LEU B 1 800 ? 14.658 41.908 -4.563 1 93.31 800 LEU B N 1
ATOM 16514 C CA . LEU B 1 800 ? 13.733 43.021 -4.379 1 93.31 800 LEU B CA 1
ATOM 16515 C C . LEU B 1 800 ? 13.258 43.099 -2.932 1 93.31 800 LEU B C 1
ATOM 16517 O O . LEU B 1 800 ? 13.372 44.148 -2.293 1 93.31 800 LEU B O 1
ATOM 16521 N N . ASN B 1 801 ? 12.811 42.107 -2.403 1 91.74 801 ASN B N 1
ATOM 16522 C CA . ASN B 1 801 ? 12.293 42.085 -1.039 1 91.74 801 ASN B CA 1
ATOM 16523 C C . ASN B 1 801 ? 13.393 42.352 -0.017 1 91.74 801 ASN B C 1
ATOM 16525 O O . ASN B 1 801 ? 13.209 43.146 0.908 1 91.74 801 ASN B O 1
ATOM 16529 N N . ASN B 1 802 ? 14.515 41.712 -0.248 1 91.77 802 ASN B N 1
ATOM 16530 C CA . ASN B 1 802 ? 15.622 41.845 0.693 1 91.77 802 ASN B CA 1
ATOM 16531 C C . ASN B 1 802 ? 16.158 43.273 0.731 1 91.77 802 ASN B C 1
ATOM 16533 O O . ASN B 1 802 ? 16.401 43.822 1.807 1 91.77 802 ASN B O 1
ATOM 16537 N N . SER B 1 803 ? 16.323 43.856 -0.384 1 94.16 803 SER B N 1
ATOM 16538 C CA . SER B 1 803 ? 16.873 45.205 -0.465 1 94.16 803 SER B CA 1
ATOM 16539 C C . SER B 1 803 ? 15.886 46.237 0.072 1 94.16 803 SER B C 1
ATOM 16541 O O . SER B 1 803 ? 16.282 47.193 0.742 1 94.16 803 SER B O 1
ATOM 16543 N N . CYS B 1 804 ? 14.683 46.004 -0.101 1 95.34 804 CYS B N 1
ATOM 16544 C CA . CYS B 1 804 ? 13.675 46.936 0.39 1 95.34 804 CYS B CA 1
ATOM 16545 C C . CYS B 1 804 ? 13.583 46.889 1.91 1 95.34 804 CYS B C 1
ATOM 16547 O O . CYS B 1 804 ? 13.325 47.909 2.553 1 95.34 804 CYS B O 1
ATOM 16549 N N . ARG B 1 805 ? 13.845 45.84 2.483 1 94.59 805 ARG B N 1
ATOM 16550 C CA . ARG B 1 805 ? 13.799 45.693 3.934 1 94.59 805 ARG B CA 1
ATOM 16551 C C . ARG B 1 805 ? 14.967 46.417 4.595 1 94.59 805 ARG B C 1
ATOM 16553 O O . ARG B 1 805 ? 14.901 46.767 5.775 1 94.59 805 ARG B O 1
ATOM 16560 N N . ARG B 1 806 ? 15.994 46.658 3.884 1 94.99 806 ARG B N 1
ATOM 16561 C CA . ARG B 1 806 ? 17.219 47.232 4.43 1 94.99 806 ARG B CA 1
ATOM 16562 C C . ARG B 1 806 ? 17.401 48.674 3.969 1 94.99 806 ARG B C 1
ATOM 16564 O O . ARG B 1 806 ? 18.39 49.323 4.317 1 94.99 806 ARG B O 1
ATOM 16571 N N . THR B 1 807 ? 16.425 49.16 3.165 1 95.75 807 THR B N 1
ATOM 16572 C CA . THR B 1 807 ? 16.458 50.526 2.656 1 95.75 807 THR B CA 1
ATOM 16573 C C . THR B 1 807 ? 15.46 51.406 3.404 1 95.75 807 THR B C 1
ATOM 16575 O O . THR B 1 807 ? 14.422 50.924 3.862 1 95.75 807 THR B O 1
ATOM 16578 N N . SER B 1 808 ? 15.821 52.68 3.565 1 95.15 808 SER B N 1
ATOM 16579 C CA . SER B 1 808 ? 14.99 53.616 4.316 1 95.15 808 SER B CA 1
ATOM 16580 C C . SER B 1 808 ? 13.575 53.675 3.75 1 95.15 808 SER B C 1
ATOM 16582 O O . SER B 1 808 ? 13.382 53.591 2.536 1 95.15 808 SER B O 1
ATOM 16584 N N . VAL B 1 809 ? 12.6 53.872 4.561 1 94.32 809 VAL B N 1
ATOM 16585 C CA . VAL B 1 809 ? 11.187 53.852 4.198 1 94.32 809 VAL B CA 1
ATOM 16586 C C . VAL B 1 809 ? 10.889 54.983 3.216 1 94.32 809 VAL B C 1
ATOM 16588 O O . VAL B 1 809 ? 10.066 54.828 2.312 1 94.32 809 VAL B O 1
ATOM 16591 N N . THR B 1 810 ? 11.626 56.045 3.318 1 91.97 810 THR B N 1
ATOM 16592 C CA . THR B 1 810 ? 11.409 57.213 2.473 1 91.97 810 THR B CA 1
ATOM 16593 C C . THR B 1 810 ? 11.715 56.89 1.014 1 91.97 810 THR B C 1
ATOM 16595 O O . THR B 1 810 ? 11.12 57.473 0.105 1 91.97 810 THR B O 1
ATOM 16598 N N . LYS B 1 811 ? 12.606 55.943 0.776 1 94.9 811 LYS B N 1
ATOM 16599 C CA . LYS B 1 811 ? 12.964 55.525 -0.576 1 94.9 811 LYS B CA 1
ATOM 16600 C C . LYS B 1 811 ? 12.098 54.356 -1.038 1 94.9 811 LYS B C 1
ATOM 16602 O O . LYS B 1 811 ? 11.765 54.253 -2.221 1 94.9 811 LYS B O 1
ATOM 16607 N N . VAL B 1 812 ? 11.727 53.551 -0.109 1 96.46 812 VAL B N 1
ATOM 16608 C CA . VAL B 1 812 ? 11.046 52.304 -0.441 1 96.46 812 VAL B CA 1
ATOM 16609 C C . VAL B 1 812 ? 9.597 52.593 -0.826 1 96.46 812 VAL B C 1
ATOM 16611 O O . VAL B 1 812 ? 9.061 51.983 -1.754 1 96.46 812 VAL B O 1
ATOM 16614 N N . ILE B 1 813 ? 8.885 53.489 -0.134 1 95.24 813 ILE B N 1
ATOM 16615 C CA . ILE B 1 813 ? 7.458 53.721 -0.327 1 95.24 813 ILE B CA 1
ATOM 16616 C C . ILE B 1 813 ? 7.202 54.199 -1.755 1 95.24 813 ILE B C 1
ATOM 16618 O O . ILE B 1 813 ? 6.392 53.612 -2.476 1 95.24 813 ILE B O 1
ATOM 16622 N N . PRO B 1 814 ? 8.022 55.233 -2.252 1 94.3 814 PRO B N 1
ATOM 16623 C CA . PRO B 1 814 ? 7.8 55.636 -3.643 1 94.3 814 PRO B CA 1
ATOM 16624 C C . PRO B 1 814 ? 8.142 54.53 -4.638 1 94.3 814 PRO B C 1
ATOM 16626 O O . PRO B 1 814 ? 7.444 54.36 -5.641 1 94.3 814 PRO B O 1
ATOM 16629 N N . PHE B 1 815 ? 9.106 53.848 -4.376 1 95.98 815 PHE B N 1
ATOM 16630 C CA . PHE B 1 815 ? 9.497 52.738 -5.237 1 95.98 815 PHE B CA 1
ATOM 16631 C C . PHE B 1 815 ? 8.405 51.677 -5.282 1 95.98 815 PHE B C 1
ATOM 16633 O O . PHE B 1 815 ? 8.055 51.184 -6.357 1 95.98 815 PHE B O 1
ATOM 16640 N N . ALA B 1 816 ? 7.932 51.298 -4.101 1 95.97 816 ALA B N 1
ATOM 16641 C CA . ALA B 1 816 ? 6.885 50.283 -4.013 1 95.97 816 ALA B CA 1
ATOM 16642 C C . ALA B 1 816 ? 5.615 50.743 -4.722 1 95.97 816 ALA B C 1
ATOM 16644 O O . ALA B 1 816 ? 4.938 49.946 -5.376 1 95.97 816 ALA B O 1
ATOM 16645 N N . LYS B 1 817 ? 5.266 51.967 -4.596 1 94.62 817 LYS B N 1
ATOM 16646 C CA . LYS B 1 817 ? 4.106 52.514 -5.294 1 94.62 817 LYS B CA 1
ATOM 16647 C C . LYS B 1 817 ? 4.28 52.419 -6.807 1 94.62 817 LYS B C 1
ATOM 16649 O O . LYS B 1 817 ? 3.323 52.138 -7.531 1 94.62 817 LYS B O 1
ATOM 16654 N N . HIS B 1 818 ? 5.489 52.655 -7.249 1 94.26 818 HIS B N 1
ATOM 16655 C CA . HIS B 1 818 ? 5.791 52.509 -8.669 1 94.26 818 HIS B CA 1
ATOM 16656 C C . HIS B 1 818 ? 5.609 51.065 -9.125 1 94.26 818 HIS B C 1
ATOM 16658 O O . HIS B 1 818 ? 5.079 50.815 -10.21 1 94.26 818 HIS B O 1
ATOM 16664 N N . LEU B 1 819 ? 6.026 50.165 -8.321 1 94.02 819 LEU B N 1
ATOM 16665 C CA . LEU B 1 819 ? 5.872 48.75 -8.644 1 94.02 819 LEU B CA 1
ATOM 16666 C C . LEU B 1 819 ? 4.398 48.379 -8.77 1 94.02 819 LEU B C 1
ATOM 16668 O O . LEU B 1 819 ? 4.036 47.526 -9.583 1 94.02 819 LEU B O 1
ATOM 16672 N N . CYS B 1 820 ? 3.556 48.947 -7.958 1 93.84 820 CYS B N 1
ATOM 16673 C CA . CYS B 1 820 ? 2.13 48.64 -7.938 1 93.84 820 CYS B CA 1
ATOM 16674 C C . CYS B 1 820 ? 1.482 48.973 -9.277 1 93.84 820 CYS B C 1
ATOM 16676 O O . CYS B 1 820 ? 0.421 48.441 -9.607 1 93.84 820 CYS B O 1
ATOM 16678 N N . CYS B 1 821 ? 2.179 49.769 -10.129 1 90.05 821 CYS B N 1
ATOM 16679 C CA . CYS B 1 821 ? 1.632 50.185 -11.415 1 90.05 821 CYS B CA 1
ATOM 16680 C C . CYS B 1 821 ? 2.172 49.315 -12.544 1 90.05 821 CYS B C 1
ATOM 16682 O O . CYS B 1 821 ? 1.828 49.519 -13.71 1 90.05 821 CYS B O 1
ATOM 16684 N N . GLN B 1 822 ? 2.985 48.414 -12.195 1 89.22 822 GLN B N 1
ATOM 16685 C CA . GLN B 1 822 ? 3.594 47.545 -13.197 1 89.22 822 GLN B CA 1
ATOM 16686 C C . GLN B 1 822 ? 2.722 46.322 -13.466 1 89.22 822 GLN B C 1
ATOM 16688 O O . GLN B 1 822 ? 1.522 46.333 -13.184 1 89.22 822 GLN B O 1
ATOM 16693 N N . ARG B 1 823 ? 3.313 45.356 -14.129 1 85.81 823 ARG B N 1
ATOM 16694 C CA . ARG B 1 823 ? 2.588 44.135 -14.462 1 85.81 823 ARG B CA 1
ATOM 16695 C C . ARG B 1 823 ? 2.132 43.408 -13.201 1 85.81 823 ARG B C 1
ATOM 16697 O O . ARG B 1 823 ? 2.611 43.698 -12.103 1 85.81 823 ARG B O 1
ATOM 16704 N N . VAL B 1 824 ? 1.327 42.479 -13.276 1 84.9 824 VAL B N 1
ATOM 16705 C CA . VAL B 1 824 ? 0.545 41.872 -12.204 1 84.9 824 VAL B CA 1
ATOM 16706 C C . VAL B 1 824 ? 1.481 41.319 -11.131 1 84.9 824 VAL B C 1
ATOM 16708 O O . VAL B 1 824 ? 1.311 41.604 -9.944 1 84.9 824 VAL B O 1
ATOM 16711 N N . THR B 1 825 ? 2.522 40.521 -11.515 1 84.97 825 THR B N 1
ATOM 16712 C CA . THR B 1 825 ? 3.416 39.904 -10.542 1 84.97 825 THR B CA 1
ATOM 16713 C C . THR B 1 825 ? 4.159 40.968 -9.74 1 84.97 825 THR B C 1
ATOM 16715 O O . THR B 1 825 ? 4.289 40.854 -8.519 1 84.97 825 THR B O 1
ATOM 16718 N N . VAL B 1 826 ? 4.584 41.927 -10.412 1 89.86 826 VAL B N 1
ATOM 16719 C CA . VAL B 1 826 ? 5.345 43.004 -9.787 1 89.86 826 VAL B CA 1
ATOM 16720 C C . VAL B 1 826 ? 4.417 43.867 -8.936 1 89.86 826 VAL B C 1
ATOM 16722 O O . VAL B 1 826 ? 4.791 44.304 -7.845 1 89.86 826 VAL B O 1
ATOM 16725 N N . ALA B 1 827 ? 3.27 44.03 -9.41 1 92.28 827 ALA B N 1
ATOM 16726 C CA . ALA B 1 827 ? 2.282 44.814 -8.674 1 92.28 827 ALA B CA 1
ATOM 16727 C C . ALA B 1 827 ? 1.948 44.159 -7.337 1 92.28 827 ALA B C 1
ATOM 16729 O O . ALA B 1 827 ? 1.822 44.842 -6.318 1 92.28 827 ALA B O 1
ATOM 16730 N N . LYS B 1 828 ? 1.785 42.937 -7.316 1 91.39 828 LYS B N 1
ATOM 16731 C CA . LYS B 1 828 ? 1.502 42.202 -6.086 1 91.39 828 LYS B CA 1
ATOM 16732 C C . LYS B 1 828 ? 2.621 42.386 -5.066 1 91.39 828 LYS B C 1
ATOM 16734 O O . LYS B 1 828 ? 2.359 42.604 -3.881 1 91.39 828 LYS B O 1
ATOM 16739 N N . HIS B 1 829 ? 3.834 42.35 -5.523 1 92.42 829 HIS B N 1
ATOM 16740 C CA . HIS B 1 829 ? 4.968 42.543 -4.627 1 92.42 829 HIS B CA 1
ATOM 16741 C C . HIS B 1 829 ? 5.031 43.979 -4.118 1 92.42 829 HIS B C 1
ATOM 16743 O O . HIS B 1 829 ? 5.418 44.221 -2.972 1 92.42 829 HIS B O 1
ATOM 16749 N N . GLY B 1 830 ? 4.673 44.842 -5.03 1 94.27 830 GLY B N 1
ATOM 16750 C CA . GLY B 1 830 ? 4.599 46.229 -4.597 1 94.27 830 GLY B CA 1
ATOM 16751 C C . GLY B 1 830 ? 3.643 46.441 -3.439 1 94.27 830 GLY B C 1
ATOM 16752 O O . GLY B 1 830 ? 3.987 47.102 -2.456 1 94.27 830 GLY B O 1
ATOM 16753 N N . ILE B 1 831 ? 2.566 45.863 -3.449 1 95.46 831 ILE B N 1
ATOM 16754 C CA . ILE B 1 831 ? 1.555 45.999 -2.406 1 95.46 831 ILE B CA 1
ATOM 16755 C C . ILE B 1 831 ? 2.067 45.38 -1.108 1 95.46 831 ILE B C 1
ATOM 16757 O O . ILE B 1 831 ? 1.895 45.954 -0.029 1 95.46 831 ILE B O 1
ATOM 16761 N N . ARG B 1 832 ? 2.67 44.271 -1.223 1 94.11 832 ARG B N 1
ATOM 16762 C CA . ARG B 1 832 ? 3.21 43.604 -0.043 1 94.11 832 ARG B CA 1
ATOM 16763 C C . ARG B 1 832 ? 4.282 44.457 0.627 1 94.11 832 ARG B C 1
ATOM 16765 O O . ARG B 1 832 ? 4.365 44.506 1.856 1 94.11 832 ARG B O 1
ATOM 16772 N N . LEU B 1 833 ? 5.058 45.094 -0.241 1 95.12 833 LEU B N 1
ATOM 16773 C CA . LEU B 1 833 ? 6.118 45.946 0.286 1 95.12 833 LEU B CA 1
ATOM 16774 C C . LEU B 1 833 ? 5.535 47.158 1.004 1 95.12 833 LEU B C 1
ATOM 16776 O O . LEU B 1 833 ? 5.996 47.524 2.088 1 95.12 833 LEU B O 1
ATOM 16780 N N . ILE B 1 834 ? 4.517 47.731 0.508 1 95.29 834 ILE B N 1
ATOM 16781 C CA . ILE B 1 834 ? 3.877 48.877 1.146 1 95.29 834 ILE B CA 1
ATOM 16782 C C . ILE B 1 834 ? 3.287 48.457 2.49 1 95.29 834 ILE B C 1
ATOM 16784 O O . ILE B 1 834 ? 3.452 49.154 3.493 1 95.29 834 ILE B O 1
ATOM 16788 N N . ALA B 1 835 ? 2.67 47.311 2.489 1 93.27 835 ALA B N 1
ATOM 16789 C CA . ALA B 1 835 ? 2.048 46.801 3.709 1 93.27 835 ALA B CA 1
ATOM 16790 C C . ALA B 1 835 ? 3.096 46.523 4.783 1 93.27 835 ALA B C 1
ATOM 16792 O O . ALA B 1 835 ? 2.807 46.613 5.979 1 93.27 835 ALA B O 1
ATOM 16793 N N . MET B 1 836 ? 4.249 46.253 4.34 1 91.34 836 MET B N 1
ATOM 16794 C CA . MET B 1 836 ? 5.318 45.888 5.264 1 91.34 836 MET B CA 1
ATOM 16795 C C . MET B 1 836 ? 5.933 47.129 5.902 1 91.34 836 MET B C 1
ATOM 16797 O O . MET B 1 836 ? 6.216 47.14 7.101 1 91.34 836 MET B O 1
ATOM 16801 N N . VAL B 1 837 ? 6.066 48.274 5.163 1 92.7 837 VAL B N 1
ATOM 16802 C CA . VAL B 1 837 ? 6.951 49.346 5.604 1 92.7 837 VAL B CA 1
ATOM 16803 C C . VAL B 1 837 ? 6.122 50.532 6.094 1 92.7 837 VAL B C 1
ATOM 16805 O O . VAL B 1 837 ? 6.602 51.349 6.883 1 92.7 837 VAL B O 1
ATOM 16808 N N . THR B 1 838 ? 4.878 50.666 5.741 1 92.53 838 THR B N 1
ATOM 16809 C CA . THR B 1 838 ? 4.117 51.883 6.001 1 92.53 838 THR B CA 1
ATOM 16810 C C . THR B 1 838 ? 3.443 51.818 7.368 1 92.53 838 THR B C 1
ATOM 16812 O O . THR B 1 838 ? 3.384 50.754 7.988 1 92.53 838 THR B O 1
ATOM 16815 N N . SER B 1 839 ? 2.996 52.96 7.908 1 91.72 839 SER B N 1
ATOM 16816 C CA . SER B 1 839 ? 2.22 53.05 9.141 1 91.72 839 SER B CA 1
ATOM 16817 C C . SER B 1 839 ? 0.796 52.544 8.935 1 91.72 839 SER B C 1
ATOM 16819 O O . SER B 1 839 ? 0.341 52.398 7.799 1 91.72 839 SER B O 1
ATOM 16821 N N . LEU B 1 840 ? 0.089 52.31 9.941 1 92.55 840 LEU B N 1
ATOM 16822 C CA . LEU B 1 840 ? -1.259 51.757 9.878 1 92.55 840 LEU B CA 1
ATOM 16823 C C . LEU B 1 840 ? -2.201 52.703 9.141 1 92.55 840 LEU B C 1
ATOM 16825 O O . LEU B 1 840 ? -3.011 52.265 8.321 1 92.55 840 LEU B O 1
ATOM 16829 N N . GLU B 1 841 ? -2.07 53.966 9.438 1 90.84 841 GLU B N 1
ATOM 16830 C CA . GLU B 1 841 ? -2.94 54.96 8.816 1 90.84 841 GLU B CA 1
ATOM 16831 C C . GLU B 1 841 ? -2.706 55.033 7.31 1 90.84 841 GLU B C 1
ATOM 16833 O O . GLU B 1 841 ? -3.66 55.048 6.529 1 90.84 841 GLU B O 1
ATOM 16838 N N . GLU B 1 842 ? -1.449 55.08 6.958 1 92.26 842 GLU B N 1
ATOM 16839 C CA . GLU B 1 842 ? -1.096 55.118 5.542 1 92.26 842 GLU B CA 1
ATOM 16840 C C . GLU B 1 842 ? -1.511 53.831 4.835 1 92.26 842 GLU B C 1
ATOM 16842 O O . GLU B 1 842 ? -1.912 53.858 3.669 1 92.26 842 GLU B O 1
ATOM 16847 N N . LEU B 1 843 ? -1.38 52.793 5.534 1 94.31 843 LEU B N 1
ATOM 16848 C CA . LEU B 1 843 ? -1.718 51.495 4.959 1 94.31 843 LEU B CA 1
ATOM 16849 C C . LEU B 1 843 ? -3.213 51.4 4.675 1 94.31 843 LEU B C 1
ATOM 16851 O O . LEU B 1 843 ? -3.618 50.928 3.61 1 94.31 843 LEU B O 1
ATOM 16855 N N . ILE B 1 844 ? -4.081 51.786 5.648 1 94.93 844 ILE B N 1
ATOM 16856 C CA . ILE B 1 844 ? -5.532 51.734 5.503 1 94.93 844 ILE B CA 1
ATOM 16857 C C . ILE B 1 844 ? -5.96 52.566 4.296 1 94.93 844 ILE B C 1
ATOM 16859 O O . ILE B 1 844 ? -6.769 52.117 3.48 1 94.93 844 ILE B O 1
ATOM 16863 N N . GLU B 1 845 ? -5.328 53.711 4.174 1 94.06 845 GLU B N 1
ATOM 16864 C CA . GLU B 1 845 ? -5.638 54.577 3.04 1 94.06 845 GLU B CA 1
ATOM 16865 C C . GLU B 1 845 ? -5.207 53.937 1.723 1 94.06 845 GLU B C 1
ATOM 16867 O O . GLU B 1 845 ? -5.97 53.922 0.755 1 94.06 845 GLU B O 1
ATOM 16872 N N . PHE B 1 846 ? -4.02 53.465 1.686 1 95.32 846 PHE B N 1
ATOM 16873 C CA . PHE B 1 846 ? -3.474 52.84 0.488 1 95.32 846 PHE B CA 1
ATOM 16874 C C . PHE B 1 846 ? -4.337 51.663 0.049 1 95.32 846 PHE B C 1
ATOM 16876 O O . PHE B 1 846 ? -4.639 51.517 -1.137 1 95.32 846 PHE B O 1
ATOM 16883 N N . LEU B 1 847 ? -4.713 50.797 0.979 1 96.09 847 LEU B N 1
ATOM 16884 C CA . LEU B 1 847 ? -5.485 49.602 0.654 1 96.09 847 LEU B CA 1
ATOM 16885 C C . LEU B 1 847 ? -6.879 49.973 0.161 1 96.09 847 LEU B C 1
ATOM 16887 O O . LEU B 1 847 ? -7.421 49.318 -0.732 1 96.09 847 LEU B O 1
ATOM 16891 N N . SER B 1 848 ? -7.444 50.992 0.776 1 95.17 848 SER B N 1
ATOM 16892 C CA . SER B 1 848 ? -8.744 51.48 0.327 1 95.17 848 SER B CA 1
ATOM 16893 C C . SER B 1 848 ? -8.689 51.946 -1.124 1 95.17 848 SER B C 1
ATOM 16895 O O . SER B 1 848 ? -9.531 51.558 -1.938 1 95.17 848 SER B O 1
ATOM 16897 N N . ILE B 1 849 ? -7.668 52.687 -1.44 1 94.54 849 ILE B N 1
ATOM 16898 C CA . ILE B 1 849 ? -7.502 53.214 -2.79 1 94.54 849 ILE B CA 1
ATOM 16899 C C . ILE B 1 849 ? -7.202 52.071 -3.757 1 94.54 849 ILE B C 1
ATOM 16901 O O . ILE B 1 849 ? -7.748 52.025 -4.862 1 94.54 849 ILE B O 1
ATOM 16905 N N . SER B 1 850 ? -6.354 51.196 -3.346 1 94.42 850 SER B N 1
ATOM 16906 C CA . SER B 1 850 ? -5.958 50.067 -4.182 1 94.42 850 SER B CA 1
ATOM 16907 C C . SER B 1 850 ? -7.156 49.19 -4.53 1 94.42 850 SER B C 1
ATOM 16909 O O . SER B 1 850 ? -7.279 48.718 -5.662 1 94.42 850 SER B O 1
ATOM 16911 N N . TRP B 1 851 ? -8.047 48.94 -3.559 1 93.19 851 TRP B N 1
ATOM 16912 C CA . TRP B 1 851 ? -9.222 48.112 -3.809 1 93.19 851 TRP B CA 1
ATOM 16913 C C . TRP B 1 851 ? -10.15 48.775 -4.82 1 93.19 851 TRP B C 1
ATOM 16915 O O . TRP B 1 851 ? -10.702 48.106 -5.697 1 93.19 851 TRP B O 1
ATOM 16925 N N . LYS B 1 852 ? -10.289 50.082 -4.742 1 91.82 852 LYS B N 1
ATOM 16926 C CA . LYS B 1 852 ? -11.197 50.823 -5.613 1 91.82 852 LYS B CA 1
ATOM 16927 C C . LYS B 1 852 ? -10.645 50.915 -7.032 1 91.82 852 LYS B C 1
ATOM 16929 O O . LYS B 1 852 ? -11.405 50.891 -8.003 1 91.82 852 LYS B O 1
ATOM 16934 N N . GLN B 1 853 ? -9.353 50.893 -7.114 1 90.71 853 GLN B N 1
ATOM 16935 C CA . GLN B 1 853 ? -8.749 51.192 -8.408 1 90.71 853 GLN B CA 1
ATOM 16936 C C . GLN B 1 853 ? -8.328 49.913 -9.127 1 90.71 853 GLN B C 1
ATOM 16938 O O . GLN B 1 853 ? -8.33 49.857 -10.358 1 90.71 853 GLN B O 1
ATOM 16943 N N . GLN B 1 854 ? -7.932 48.944 -8.398 1 89.78 854 GLN B N 1
ATOM 16944 C CA . GLN B 1 854 ? -7.412 47.719 -8.998 1 89.78 854 GLN B CA 1
ATOM 16945 C C . GLN B 1 854 ? -8.545 46.827 -9.497 1 89.78 854 GLN B C 1
ATOM 16947 O O . GLN B 1 854 ? -9.518 46.59 -8.779 1 89.78 854 GLN B O 1
ATOM 16952 N N . GLU B 1 855 ? -8.385 46.401 -10.753 1 83.26 855 GLU B N 1
ATOM 16953 C CA . GLU B 1 855 ? -9.442 45.588 -11.347 1 83.26 855 GLU B CA 1
ATOM 16954 C C . GLU B 1 855 ? -8.99 44.141 -11.524 1 83.26 855 GLU B C 1
ATOM 16956 O O . GLU B 1 855 ? -9.82 43.235 -11.634 1 83.26 855 GLU B O 1
ATOM 16961 N N . HIS B 1 856 ? -7.711 44.111 -11.527 1 85.95 856 HIS B N 1
ATOM 16962 C CA . HIS B 1 856 ? -7.214 42.76 -11.763 1 85.95 856 HIS B CA 1
ATOM 16963 C C . HIS B 1 856 ? -7.497 41.853 -10.57 1 85.95 856 HIS B C 1
ATOM 16965 O O . HIS B 1 856 ? -7.129 42.175 -9.439 1 85.95 856 HIS B O 1
ATOM 16971 N N . HIS B 1 857 ? -8.038 40.721 -10.76 1 81.92 857 HIS B N 1
ATOM 16972 C CA . HIS B 1 857 ? -8.539 39.853 -9.7 1 81.92 857 HIS B CA 1
ATOM 16973 C C . HIS B 1 857 ? -7.404 39.358 -8.81 1 81.92 857 HIS B C 1
ATOM 16975 O O . HIS B 1 857 ? -7.572 39.231 -7.595 1 81.92 857 HIS B O 1
ATOM 16981 N N . SER B 1 858 ? -6.235 38.991 -9.371 1 83.01 858 SER B N 1
ATOM 16982 C CA . SER B 1 858 ? -5.134 38.453 -8.579 1 83.01 858 SER B CA 1
ATOM 16983 C C . SER B 1 858 ? -4.537 39.52 -7.667 1 83.01 858 SER B C 1
ATOM 16985 O O . SER B 1 858 ? -4.071 39.214 -6.567 1 83.01 858 SER B O 1
ATOM 16987 N N . VAL B 1 859 ? -4.517 40.689 -8.126 1 89.27 859 VAL B N 1
ATOM 16988 C CA . VAL B 1 859 ? -4.023 41.803 -7.323 1 89.27 859 VAL B CA 1
ATOM 16989 C C . VAL B 1 859 ? -5.029 42.132 -6.222 1 89.27 859 VAL B C 1
ATOM 16991 O O . VAL B 1 859 ? -4.646 42.369 -5.074 1 89.27 859 VAL B O 1
ATOM 16994 N N . ARG B 1 860 ? -6.234 42.032 -6.553 1 88.04 860 ARG B N 1
ATOM 16995 C CA . ARG B 1 860 ? -7.295 42.295 -5.586 1 88.04 860 ARG B CA 1
ATOM 16996 C C . ARG B 1 860 ? -7.287 41.258 -4.468 1 88.04 860 ARG B C 1
ATOM 16998 O O . ARG B 1 860 ? -7.598 41.574 -3.318 1 88.04 860 ARG B O 1
ATOM 17005 N N . LYS B 1 861 ? -6.966 40.121 -4.905 1 88.56 861 LYS B N 1
ATOM 17006 C CA . LYS B 1 861 ? -6.858 39.084 -3.883 1 88.56 861 LYS B CA 1
ATOM 17007 C C . LYS B 1 861 ? -5.789 39.437 -2.852 1 88.56 861 LYS B C 1
ATOM 17009 O O . LYS B 1 861 ? -5.978 39.215 -1.655 1 88.56 861 LYS B O 1
ATOM 17014 N N . VAL B 1 862 ? -4.628 39.939 -3.31 1 90.84 862 VAL B N 1
ATOM 17015 C CA . VAL B 1 862 ? -3.562 40.333 -2.396 1 90.84 862 VAL B CA 1
ATOM 17016 C C . VAL B 1 862 ? -4.039 41.481 -1.51 1 90.84 862 VAL B C 1
ATOM 17018 O O . VAL B 1 862 ? -3.758 41.505 -0.309 1 90.84 862 VAL B O 1
ATOM 17021 N N . VAL B 1 863 ? -4.751 42.406 -2.061 1 92.78 863 VAL B N 1
ATOM 17022 C CA . VAL B 1 863 ? -5.304 43.525 -1.305 1 92.78 863 VAL B CA 1
ATOM 17023 C C . VAL B 1 863 ? -6.263 43.004 -0.237 1 92.78 863 VAL B C 1
ATOM 17025 O O . VAL B 1 863 ? -6.183 43.402 0.927 1 92.78 863 VAL B O 1
ATOM 17028 N N . PHE B 1 864 ? -7.07 42.157 -0.642 1 90.48 864 PHE B N 1
ATOM 17029 C CA . PHE B 1 864 ? -8.036 41.569 0.279 1 90.48 864 PHE B CA 1
ATOM 17030 C C . PHE B 1 864 ? -7.327 40.863 1.428 1 90.48 864 PHE B C 1
ATOM 17032 O O . PHE B 1 864 ? -7.71 41.019 2.59 1 90.48 864 PHE B O 1
ATOM 17039 N N . ASP B 1 865 ? -6.364 40.104 1.055 1 89.49 865 ASP B N 1
ATOM 17040 C CA . ASP B 1 865 ? -5.614 39.374 2.073 1 89.49 865 ASP B CA 1
ATOM 17041 C C . ASP B 1 865 ? -5.014 40.329 3.102 1 89.49 865 ASP B C 1
ATOM 17043 O O . ASP B 1 865 ? -5.001 40.033 4.299 1 89.49 865 ASP B O 1
ATOM 17047 N N . LYS B 1 866 ? -4.507 41.384 2.625 1 92.91 866 LYS B N 1
ATOM 17048 C CA . LYS B 1 866 ? -3.898 42.357 3.527 1 92.91 866 LYS B CA 1
ATOM 17049 C C . LYS B 1 866 ? -4.952 43.036 4.397 1 92.91 866 LYS B C 1
ATOM 17051 O O . LYS B 1 866 ? -4.708 43.314 5.573 1 92.91 866 LYS B O 1
ATOM 17056 N N . VAL B 1 867 ? -6.07 43.302 3.892 1 91.84 867 VAL B N 1
ATOM 17057 C CA . VAL B 1 867 ? -7.154 43.919 4.65 1 91.84 867 VAL B CA 1
ATOM 17058 C C . VAL B 1 867 ? -7.655 42.95 5.718 1 91.84 867 VAL B C 1
ATOM 17060 O O . VAL B 1 867 ? -7.872 43.341 6.868 1 91.84 867 VAL B O 1
ATOM 17063 N N . LYS B 1 868 ? -7.871 41.784 5.313 1 89.42 868 LYS B N 1
ATOM 17064 C CA . LYS B 1 868 ? -8.31 40.761 6.258 1 89.42 868 LYS B CA 1
ATOM 17065 C C . LYS B 1 868 ? -7.331 40.63 7.42 1 89.42 868 LYS B C 1
ATOM 17067 O O . LYS B 1 868 ? -7.741 40.574 8.581 1 89.42 868 LYS B O 1
ATOM 17072 N N . HIS B 1 869 ? -6.115 40.579 7.031 1 88.32 869 HIS B N 1
ATOM 17073 C CA . HIS B 1 869 ? -5.082 40.478 8.056 1 88.32 869 HIS B CA 1
ATOM 17074 C C . HIS B 1 869 ? -5.112 41.685 8.988 1 88.32 869 HIS B C 1
ATOM 17076 O O . HIS B 1 869 ? -4.981 41.538 10.205 1 88.32 869 HIS B O 1
ATOM 17082 N N . LEU B 1 870 ? -5.236 42.812 8.424 1 89.62 870 LEU B N 1
ATOM 17083 C CA . LEU B 1 870 ? -5.282 44.051 9.193 1 89.62 870 LEU B CA 1
ATOM 17084 C C . LEU B 1 870 ? -6.481 44.061 10.135 1 89.62 870 LEU B C 1
ATOM 17086 O O . LEU B 1 870 ? -6.353 44.422 11.307 1 89.62 870 LEU B O 1
ATOM 17090 N N . PHE B 1 871 ? -7.595 43.668 9.687 1 88.87 871 PHE B N 1
ATOM 17091 C CA . PHE B 1 871 ? -8.811 43.646 10.492 1 88.87 871 PHE B CA 1
ATOM 17092 C C . PHE B 1 871 ? -8.692 42.631 11.623 1 88.87 871 PHE B C 1
ATOM 17094 O O . PHE B 1 871 ? -9.144 42.885 12.741 1 88.87 871 PHE B O 1
ATOM 17101 N N . ARG B 1 872 ? -8.162 41.575 11.309 1 84.82 872 ARG B N 1
ATOM 17102 C CA . ARG B 1 872 ? -7.993 40.519 12.302 1 84.82 872 ARG B CA 1
ATOM 17103 C C . ARG B 1 872 ? -7.053 40.963 13.418 1 84.82 872 ARG B C 1
ATOM 17105 O O . ARG B 1 872 ? -7.335 40.742 14.598 1 84.82 872 ARG B O 1
ATOM 17112 N N . ARG B 1 873 ? -6.007 41.631 13.012 1 82.75 873 ARG B N 1
ATOM 17113 C CA . ARG B 1 873 ? -4.955 41.962 13.968 1 82.75 873 ARG B CA 1
ATOM 17114 C C . ARG B 1 873 ? -5.277 43.254 14.711 1 82.75 873 ARG B C 1
ATOM 17116 O O . ARG B 1 873 ? -4.867 43.435 15.859 1 82.75 873 ARG B O 1
ATOM 17123 N N . MET B 1 874 ? -6.007 44.17 14.007 1 87.12 874 MET B N 1
ATOM 17124 C CA . MET B 1 874 ? -6.34 45.46 14.606 1 87.12 874 MET B CA 1
ATOM 17125 C C . MET B 1 874 ? -7.787 45.84 14.31 1 87.12 874 MET B C 1
ATOM 17127 O O . MET B 1 874 ? -8.044 46.805 13.588 1 87.12 874 MET B O 1
ATOM 17131 N N . PRO B 1 875 ? -8.643 45.118 15.001 1 88.5 875 PRO B N 1
ATOM 17132 C CA . PRO B 1 875 ? -10.041 45.481 14.759 1 88.5 875 PRO B CA 1
ATOM 17133 C C . PRO B 1 875 ? -10.385 46.879 15.27 1 88.5 875 PRO B C 1
ATOM 17135 O O . PRO B 1 875 ? -10.1 47.206 16.425 1 88.5 875 PRO B O 1
ATOM 17138 N N . SER B 1 876 ? -10.726 47.762 14.559 1 88.51 876 SER B N 1
ATOM 17139 C CA . SER B 1 876 ? -11.128 49.136 14.84 1 88.51 876 SER B CA 1
ATOM 17140 C C . SER B 1 876 ? -12.208 49.605 13.871 1 88.51 876 SER B C 1
ATOM 17142 O O . SER B 1 876 ? -12.474 48.947 12.863 1 88.51 876 SER B O 1
ATOM 17144 N N . PRO B 1 877 ? -12.851 50.591 14.145 1 91.24 877 PRO B N 1
ATOM 17145 C CA . PRO B 1 877 ? -13.871 51.104 13.228 1 91.24 877 PRO B CA 1
ATOM 17146 C C . PRO B 1 877 ? -13.321 51.383 11.831 1 91.24 877 PRO B C 1
ATOM 17148 O O . PRO B 1 877 ? -14.01 51.148 10.834 1 91.24 877 PRO B O 1
ATOM 17151 N N . SER B 1 878 ? -12.036 51.798 11.789 1 91.41 878 SER B N 1
ATOM 17152 C CA . SER B 1 878 ? -11.442 52.105 10.492 1 91.41 878 SER B CA 1
ATOM 17153 C C . SER B 1 878 ? -11.212 50.837 9.675 1 91.41 878 SER B C 1
ATOM 17155 O O . SER B 1 878 ? -11.517 50.798 8.481 1 91.41 878 SER B O 1
ATOM 17157 N N . THR B 1 879 ? -10.658 49.855 10.323 1 92.61 879 THR B N 1
ATOM 17158 C CA . THR B 1 879 ? -10.389 48.613 9.606 1 92.61 879 THR B CA 1
ATOM 17159 C C . THR B 1 879 ? -11.691 47.897 9.259 1 92.61 879 THR B C 1
ATOM 17161 O O . THR B 1 879 ? -11.785 47.24 8.22 1 92.61 879 THR B O 1
ATOM 17164 N N . TRP B 1 880 ? -12.688 48.015 10.159 1 93.86 880 TRP B N 1
ATOM 17165 C CA . TRP B 1 880 ? -14.005 47.457 9.874 1 93.86 880 TRP B CA 1
ATOM 17166 C C . TRP B 1 880 ? -14.646 48.155 8.68 1 93.86 880 TRP B C 1
ATOM 17168 O O . TRP B 1 880 ? -15.261 47.507 7.83 1 93.86 880 TRP B O 1
ATOM 17178 N N . GLY B 1 881 ? -14.508 49.502 8.698 1 93.74 881 GLY B N 1
ATOM 17179 C CA . GLY B 1 881 ? -15.022 50.241 7.556 1 93.74 881 GLY B CA 1
ATOM 17180 C C . GLY B 1 881 ? -14.469 49.752 6.231 1 93.74 881 GLY B C 1
ATOM 17181 O O . GLY B 1 881 ? -15.203 49.65 5.246 1 93.74 881 GLY B O 1
ATOM 17182 N N . LEU B 1 882 ? -13.242 49.436 6.243 1 93.83 882 LEU B N 1
ATOM 17183 C CA . LEU B 1 882 ? -12.595 48.909 5.047 1 93.83 882 LEU B CA 1
ATOM 17184 C C . LEU B 1 882 ? -13.142 47.53 4.694 1 93.83 882 LEU B C 1
ATOM 17186 O O . LEU B 1 882 ? -13.441 47.255 3.53 1 93.83 882 LEU B O 1
ATOM 17190 N N . MET B 1 883 ? -13.279 46.717 5.659 1 92.11 883 MET B N 1
ATOM 17191 C CA . MET B 1 883 ? -13.789 45.365 5.453 1 92.11 883 MET B CA 1
ATOM 17192 C C . MET B 1 883 ? -15.217 45.397 4.92 1 92.11 883 MET B C 1
ATOM 17194 O O . MET B 1 883 ? -15.557 44.654 3.997 1 92.11 883 MET B O 1
ATOM 17198 N N . LYS B 1 884 ? -16.011 46.157 5.544 1 93.09 884 LYS B N 1
ATOM 17199 C CA . LYS B 1 884 ? -17.396 46.335 5.117 1 93.09 884 LYS B CA 1
ATOM 17200 C C . LYS B 1 884 ? -17.469 46.771 3.657 1 93.09 884 LYS B C 1
ATOM 17202 O O . LYS B 1 884 ? -18.28 46.251 2.888 1 93.09 884 LYS B O 1
ATOM 17207 N N . MET B 1 885 ? -16.58 47.702 3.337 1 92.87 885 MET B N 1
ATOM 17208 C CA . MET B 1 885 ? -16.538 48.181 1.959 1 92.87 885 MET B CA 1
ATOM 17209 C C . MET B 1 885 ? -16.202 47.045 0.998 1 92.87 885 MET B C 1
ATOM 17211 O O . MET B 1 885 ? -16.838 46.902 -0.048 1 92.87 885 MET B O 1
ATOM 17215 N N . ILE B 1 886 ? -15.313 46.229 1.302 1 90.75 886 ILE B N 1
ATOM 17216 C CA . ILE B 1 886 ? -14.855 45.145 0.44 1 90.75 886 ILE B CA 1
ATOM 17217 C C . ILE B 1 886 ? -15.974 44.122 0.259 1 90.75 886 ILE B C 1
ATOM 17219 O O . ILE B 1 886 ? -16.292 43.734 -0.867 1 90.75 886 ILE B O 1
ATOM 17223 N N . ILE B 1 887 ? -16.634 43.702 1.399 1 90.04 887 ILE B N 1
ATOM 17224 C CA . ILE B 1 887 ? -17.67 42.677 1.342 1 90.04 887 ILE B CA 1
ATOM 17225 C C . ILE B 1 887 ? -18.866 43.195 0.546 1 90.04 887 ILE B C 1
ATOM 17227 O O . ILE B 1 887 ? -19.477 42.45 -0.224 1 90.04 887 ILE B O 1
ATOM 17231 N N . SER B 1 888 ? -19.09 44.469 0.682 1 90.08 888 SER B N 1
ATOM 17232 C CA . SER B 1 888 ? -20.245 45.068 0.022 1 90.08 888 SER B CA 1
ATOM 17233 C C . SER B 1 888 ? -20.001 45.236 -1.474 1 90.08 888 SER B C 1
ATOM 17235 O O . SER B 1 888 ? -20.946 45.409 -2.247 1 90.08 888 SER B O 1
ATOM 17237 N N . THR B 1 889 ? -18.748 45.198 -1.87 1 89.01 889 THR B N 1
ATOM 17238 C CA . THR B 1 889 ? -18.475 45.5 -3.271 1 89.01 889 THR B CA 1
ATOM 17239 C C . THR B 1 889 ? -17.916 44.275 -3.989 1 89.01 889 THR B C 1
ATOM 17241 O O . THR B 1 889 ? -17.597 44.338 -5.178 1 89.01 889 THR B O 1
ATOM 17244 N N . ILE B 1 890 ? -17.814 43.227 -3.296 1 86.5 890 ILE B N 1
ATOM 17245 C CA . ILE B 1 890 ? -17.299 42.006 -3.905 1 86.5 890 ILE B CA 1
ATOM 17246 C C . ILE B 1 890 ? -18.268 41.516 -4.979 1 86.5 890 ILE B C 1
ATOM 17248 O O . ILE B 1 890 ? -19.487 41.604 -4.81 1 86.5 890 ILE B O 1
ATOM 17252 N N . SER B 1 891 ? -17.795 41.116 -6.155 1 83.02 891 SER B N 1
ATOM 17253 C CA . SER B 1 891 ? -18.634 40.67 -7.263 1 83.02 891 SER B CA 1
ATOM 17254 C C . SER B 1 891 ? -18.351 39.215 -7.62 1 83.02 891 SER B C 1
ATOM 17256 O O . SER B 1 891 ? -17.458 38.591 -7.042 1 83.02 891 SER B O 1
ATOM 17258 N N . GLU B 1 892 ? -19.118 38.686 -8.543 1 79.85 892 GLU B N 1
ATOM 17259 C CA . GLU B 1 892 ? -19.001 37.296 -8.976 1 79.85 892 GLU B CA 1
ATOM 17260 C C . GLU B 1 892 ? -17.636 37.027 -9.603 1 79.85 892 GLU B C 1
ATOM 17262 O O . GLU B 1 892 ? -17.184 35.881 -9.65 1 79.85 892 GLU B O 1
ATOM 17267 N N . LYS B 1 893 ? -16.959 38.13 -9.924 1 74.62 893 LYS B N 1
ATOM 17268 C CA . LYS B 1 893 ? -15.656 37.992 -10.569 1 74.62 893 LYS B CA 1
ATOM 17269 C C . LYS B 1 893 ? -14.61 37.47 -9.589 1 74.62 893 LYS B C 1
ATOM 17271 O O . LYS B 1 893 ? -13.583 36.925 -10.001 1 74.62 893 LYS B O 1
ATOM 17276 N N . GLU B 1 894 ? -14.993 37.704 -8.257 1 80.49 894 GLU B N 1
ATOM 17277 C CA . GLU B 1 894 ? -14.058 37.278 -7.22 1 80.49 894 GLU B CA 1
ATOM 17278 C C . GLU B 1 894 ? -14.456 35.923 -6.642 1 80.49 894 GLU B C 1
ATOM 17280 O O . GLU B 1 894 ? -14.499 35.752 -5.422 1 80.49 894 GLU B O 1
ATOM 17285 N N . GLU B 1 895 ? -14.646 34.974 -7.461 1 71.88 895 GLU B N 1
ATOM 17286 C CA . GLU B 1 895 ? -15.15 33.675 -7.027 1 71.88 895 GLU B CA 1
ATOM 17287 C C . GLU B 1 895 ? -14.189 33.01 -6.046 1 71.88 895 GLU B C 1
ATOM 17289 O O . GLU B 1 895 ? -14.619 32.4 -5.065 1 71.88 895 GLU B O 1
ATOM 17294 N N . SER B 1 896 ? -12.862 33.135 -6.305 1 70.1 896 SER B N 1
ATOM 17295 C CA . SER B 1 896 ? -11.876 32.488 -5.445 1 70.1 896 SER B CA 1
ATOM 17296 C C . SER B 1 896 ? -11.932 33.044 -4.026 1 70.1 896 SER B C 1
ATOM 17298 O O . SER B 1 896 ? -11.619 32.338 -3.065 1 70.1 896 SER B O 1
ATOM 17300 N N . LEU B 1 897 ? -12.322 34.311 -3.842 1 76.62 897 LEU B N 1
ATOM 17301 C CA . LEU B 1 897 ? -12.436 34.954 -2.538 1 76.62 897 LEU B CA 1
ATOM 17302 C C . LEU B 1 897 ? -13.713 34.52 -1.827 1 76.62 897 LEU B C 1
ATOM 17304 O O . LEU B 1 897 ? -13.723 34.353 -0.605 1 76.62 897 LEU B O 1
ATOM 17308 N N . LEU B 1 898 ? -14.748 34.257 -2.689 1 75.44 898 LEU B N 1
ATOM 17309 C CA . LEU B 1 898 ? -16.093 34.032 -2.17 1 75.44 898 LEU B CA 1
ATOM 17310 C C . LEU B 1 898 ? -16.244 32.605 -1.653 1 75.44 898 LEU B C 1
ATOM 17312 O O . LEU B 1 898 ? -17.172 32.31 -0.897 1 75.44 898 LEU B O 1
ATOM 17316 N N . LEU B 1 899 ? -15.345 31.746 -2.012 1 63.37 899 LEU B N 1
ATOM 17317 C CA . LEU B 1 899 ? -15.534 30.352 -1.624 1 63.37 899 LEU B CA 1
ATOM 17318 C C . LEU B 1 899 ? -15.166 30.141 -0.159 1 63.37 899 LEU B C 1
ATOM 17320 O O . LEU B 1 899 ? -15.687 29.232 0.491 1 63.37 899 LEU B O 1
ATOM 17324 N N . ILE B 1 900 ? -14.291 30.897 0.431 1 63.41 900 ILE B N 1
ATOM 17325 C CA . ILE B 1 900 ? -13.834 30.488 1.755 1 63.41 900 ILE B CA 1
ATOM 17326 C C . ILE B 1 900 ? -13.908 31.673 2.715 1 63.41 900 ILE B C 1
ATOM 17328 O O . ILE B 1 900 ? -14.474 31.562 3.806 1 63.41 900 ILE B O 1
ATOM 17332 N N . TRP B 1 901 ? -13.626 32.827 2.443 1 72.05 901 TRP B N 1
ATOM 17333 C CA . TRP B 1 901 ? -13.23 33.86 3.395 1 72.05 901 TRP B CA 1
ATOM 17334 C C . TRP B 1 901 ? -14.451 34.464 4.082 1 72.05 901 TRP B C 1
ATOM 17336 O O . TRP B 1 901 ? -14.474 34.606 5.307 1 72.05 901 TRP B O 1
ATOM 17346 N N . PRO B 1 902 ? -15.526 34.669 3.433 1 76.01 902 PRO B N 1
ATOM 17347 C CA . PRO B 1 902 ? -16.618 35.345 4.138 1 76.01 902 PRO B CA 1
ATOM 17348 C C . PRO B 1 902 ? -17.29 34.452 5.179 1 76.01 902 PRO B C 1
ATOM 17350 O O . PRO B 1 902 ? -17.935 34.953 6.103 1 76.01 902 PRO B O 1
ATOM 17353 N N . PHE B 1 903 ? -16.921 33.232 5.066 1 80.25 903 PHE B N 1
ATOM 17354 C CA . PHE B 1 903 ? -17.655 32.303 5.917 1 80.25 903 PHE B CA 1
ATOM 17355 C C . PHE B 1 903 ? -16.766 31.778 7.038 1 80.25 903 PHE B C 1
ATOM 17357 O O . PHE B 1 903 ? -17.222 31.018 7.894 1 80.25 903 PHE B O 1
ATOM 17364 N N . ASP B 1 904 ? -15.583 32.18 7.004 1 81.31 904 ASP B N 1
ATOM 17365 C CA . ASP B 1 904 ? -14.681 31.882 8.112 1 81.31 904 ASP B CA 1
ATOM 17366 C C . ASP B 1 904 ? -14.793 32.936 9.211 1 81.31 904 ASP B C 1
ATOM 17368 O O . ASP B 1 904 ? -14.2 34.012 9.109 1 81.31 904 ASP B O 1
ATOM 17372 N N . LEU B 1 905 ? -15.51 32.588 10.331 1 87.17 905 LEU B N 1
ATOM 17373 C CA . LEU B 1 905 ? -15.804 33.57 11.369 1 87.17 905 LEU B CA 1
ATOM 17374 C C . LEU B 1 905 ? -14.773 33.501 12.491 1 87.17 905 LEU B C 1
ATOM 17376 O O . LEU B 1 905 ? -14.91 34.184 13.508 1 87.17 905 LEU B O 1
ATOM 17380 N N . ALA B 1 906 ? -13.82 32.668 12.303 1 77.76 906 ALA B N 1
ATOM 17381 C CA . ALA B 1 906 ? -12.838 32.437 13.359 1 77.76 906 ALA B CA 1
ATOM 17382 C C . ALA B 1 906 ? -12.109 33.728 13.722 1 77.76 906 ALA B C 1
ATOM 17384 O O . ALA B 1 906 ? -11.783 33.957 14.89 1 77.76 906 ALA B O 1
ATOM 17385 N N . ASP B 1 907 ? -12.033 34.686 12.682 1 76.83 907 ASP B N 1
ATOM 17386 C CA . ASP B 1 907 ? -11.196 35.858 12.918 1 76.83 907 ASP B CA 1
ATOM 17387 C C . ASP B 1 907 ? -12.038 37.13 12.985 1 76.83 907 ASP B C 1
ATOM 17389 O O . ASP B 1 907 ? -11.498 38.238 12.997 1 76.83 907 ASP B O 1
ATOM 17393 N N . VAL B 1 908 ? -13.402 36.981 13.089 1 88.16 908 VAL B N 1
ATOM 17394 C CA . VAL B 1 908 ? -14.283 38.139 13.196 1 88.16 908 VAL B CA 1
ATOM 17395 C C . VAL B 1 908 ? -14.566 38.438 14.666 1 88.16 908 VAL B C 1
ATOM 17397 O O . VAL B 1 908 ? -15.108 37.596 15.385 1 88.16 908 VAL B O 1
ATOM 17400 N N . PRO B 1 909 ? -14.117 39.615 15.171 1 87.08 909 PRO B N 1
ATOM 17401 C CA . PRO B 1 909 ? -14.363 39.97 16.571 1 87.08 909 PRO B CA 1
ATOM 17402 C C . PRO B 1 909 ? -15.846 39.953 16.932 1 87.08 909 PRO B C 1
ATOM 17404 O O . PRO B 1 909 ? -16.696 40.225 16.08 1 87.08 909 PRO B O 1
ATOM 17407 N N . ASN B 1 910 ? -16.217 39.711 18.202 1 87.7 910 ASN B N 1
ATOM 17408 C CA . ASN B 1 910 ? -17.589 39.571 18.678 1 87.7 910 ASN B CA 1
ATOM 17409 C C . ASN B 1 910 ? -18.388 40.855 18.472 1 87.7 910 ASN B C 1
ATOM 17411 O O . ASN B 1 910 ? -19.584 40.807 18.178 1 87.7 910 ASN B O 1
ATOM 17415 N N . ASP B 1 911 ? -17.666 41.966 18.54 1 88 911 ASP B N 1
ATOM 17416 C CA . ASP B 1 911 ? -18.336 43.259 18.445 1 88 911 ASP B CA 1
ATOM 17417 C C . ASP B 1 911 ? -18.88 43.494 17.038 1 88 911 ASP B C 1
ATOM 17419 O O . ASP B 1 911 ? -19.8 44.292 16.847 1 88 911 ASP B O 1
ATOM 17423 N N . TYR B 1 912 ? -18.36 42.751 16.067 1 92.14 912 TYR B N 1
ATOM 17424 C CA . TYR B 1 912 ? -18.73 43.033 14.685 1 92.14 912 TYR B CA 1
ATOM 17425 C C . TYR B 1 912 ? -19.425 41.835 14.05 1 92.14 912 TYR B C 1
ATOM 17427 O O . TYR B 1 912 ? -19.787 41.871 12.872 1 92.14 912 TYR B O 1
ATOM 17435 N N . ILE B 1 913 ? -19.638 40.783 14.807 1 92.59 913 ILE B N 1
ATOM 17436 C CA . ILE B 1 913 ? -20.054 39.513 14.223 1 92.59 913 ILE B CA 1
ATOM 17437 C C . ILE B 1 913 ? -21.466 39.644 13.656 1 92.59 913 ILE B C 1
ATOM 17439 O O . ILE B 1 913 ? -21.762 39.115 12.582 1 92.59 913 ILE B O 1
ATOM 17443 N N . THR B 1 914 ? -22.4 40.241 14.364 1 94 914 THR B N 1
ATOM 17444 C CA . THR B 1 914 ? -23.778 40.403 13.915 1 94 914 THR B CA 1
ATOM 17445 C C . THR B 1 914 ? -23.831 41.176 12.6 1 94 914 THR B C 1
ATOM 17447 O O . THR B 1 914 ? -24.46 40.732 11.638 1 94 914 THR B O 1
ATOM 17450 N N . GLU B 1 915 ? -23.125 42.329 12.592 1 94.07 915 GLU B N 1
ATOM 17451 C CA . GLU B 1 915 ? -23.111 43.142 11.38 1 94.07 915 GLU B CA 1
ATOM 17452 C C . GLU B 1 915 ? -22.416 42.413 10.234 1 94.07 915 GLU B C 1
ATOM 17454 O O . GLU B 1 915 ? -22.817 42.541 9.076 1 94.07 915 GLU B O 1
ATOM 17459 N N . TYR B 1 916 ? -21.388 41.801 10.575 1 93.93 916 TYR B N 1
ATOM 17460 C CA . TYR B 1 916 ? -20.644 41.037 9.58 1 93.93 916 TYR B CA 1
ATOM 17461 C C . TYR B 1 916 ? -21.547 40.027 8.881 1 93.93 916 TYR B C 1
ATOM 17463 O O . TYR B 1 916 ? -21.572 39.954 7.651 1 93.93 916 TYR B O 1
ATOM 17471 N N . LEU B 1 917 ? -22.305 39.262 9.652 1 94.86 917 LEU B N 1
ATOM 17472 C CA . LEU B 1 917 ? -23.162 38.224 9.091 1 94.86 917 LEU B CA 1
ATOM 17473 C C . LEU B 1 917 ? -24.292 38.836 8.271 1 94.86 917 LEU B C 1
ATOM 17475 O O . LEU B 1 917 ? -24.69 38.283 7.243 1 94.86 917 LEU B O 1
ATOM 17479 N N . LYS B 1 918 ? -24.837 39.902 8.747 1 94.47 918 LYS B N 1
ATOM 17480 C CA . LYS B 1 918 ? -25.869 40.598 7.984 1 94.47 918 LYS B CA 1
ATOM 17481 C C . LYS B 1 918 ? -25.354 41.006 6.607 1 94.47 918 LYS B C 1
ATOM 17483 O O . LYS B 1 918 ? -26.037 40.809 5.6 1 94.47 918 LYS B O 1
ATOM 17488 N N . ILE B 1 919 ? -24.141 41.567 6.59 1 94.02 919 ILE B N 1
ATOM 17489 C CA . ILE B 1 919 ? -23.59 42.053 5.329 1 94.02 919 ILE B CA 1
ATOM 17490 C C . ILE B 1 919 ? -23.252 40.87 4.424 1 94.02 919 ILE B C 1
ATOM 17492 O O . ILE B 1 919 ? -23.389 40.957 3.201 1 94.02 919 ILE B O 1
ATOM 17496 N N . VAL B 1 920 ? -22.78 39.779 4.954 1 93.1 920 VAL B N 1
ATOM 17497 C CA . VAL B 1 920 ? -22.473 38.586 4.173 1 93.1 920 VAL B CA 1
ATOM 17498 C C . VAL B 1 920 ? -23.75 38.043 3.536 1 93.1 920 VAL B C 1
ATOM 17500 O O . VAL B 1 920 ? -23.743 37.627 2.375 1 93.1 920 VAL B O 1
ATOM 17503 N N . LEU B 1 921 ? -24.825 38.019 4.35 1 93.62 921 LEU B N 1
ATOM 17504 C CA . LEU B 1 921 ? -26.106 37.582 3.804 1 93.62 921 LEU B CA 1
ATOM 17505 C C . LEU B 1 921 ? -26.546 38.489 2.66 1 93.62 921 LEU B C 1
ATOM 17507 O O . LEU B 1 921 ? -27.047 38.009 1.64 1 93.62 921 LEU B O 1
ATOM 17511 N N . GLU B 1 922 ? -26.385 39.765 2.858 1 92.51 922 GLU B N 1
ATOM 17512 C CA . GLU B 1 922 ? -26.703 40.718 1.799 1 92.51 922 GLU B CA 1
ATOM 17513 C C . GLU B 1 922 ? -25.861 40.459 0.552 1 92.51 922 GLU B C 1
ATOM 17515 O O . GLU B 1 922 ? -26.343 40.611 -0.572 1 92.51 922 GLU B O 1
ATOM 17520 N N . MET B 1 923 ? -24.639 40.183 0.782 1 91.82 923 MET B N 1
ATOM 17521 C CA . MET B 1 923 ? -23.754 39.836 -0.327 1 91.82 923 MET B CA 1
ATOM 17522 C C . MET B 1 923 ? -24.293 38.636 -1.098 1 91.82 923 MET B C 1
ATOM 17524 O O . MET B 1 923 ? -24.32 38.647 -2.33 1 91.82 923 MET B O 1
ATOM 17528 N N . ILE B 1 924 ? -24.687 37.595 -0.394 1 91.2 924 ILE B N 1
ATOM 17529 C CA . ILE B 1 924 ? -25.228 36.395 -1.023 1 91.2 924 ILE B CA 1
ATOM 17530 C C . ILE B 1 924 ? -26.456 36.757 -1.854 1 91.2 924 ILE B C 1
ATOM 17532 O O . ILE B 1 924 ? -26.605 36.294 -2.988 1 91.2 924 ILE B O 1
ATOM 17536 N N . ASP B 1 925 ? -27.313 37.574 -1.307 1 91.79 925 ASP B N 1
ATOM 17537 C CA . ASP B 1 925 ? -28.517 38.018 -2.004 1 91.79 925 ASP B CA 1
ATOM 17538 C C . ASP B 1 925 ? -28.164 38.773 -3.283 1 91.79 925 ASP B C 1
ATOM 17540 O O . ASP B 1 925 ? -28.819 38.6 -4.313 1 91.79 925 ASP B O 1
ATOM 17544 N N . ARG B 1 926 ? -27.212 39.55 -3.121 1 89.19 926 ARG B N 1
ATOM 17545 C CA . ARG B 1 926 ? -26.782 40.31 -4.29 1 89.19 926 ARG B CA 1
ATOM 17546 C C . ARG B 1 926 ? -26.242 39.384 -5.375 1 89.19 926 ARG B C 1
ATOM 17548 O O . ARG B 1 926 ? -26.478 39.609 -6.564 1 89.19 926 ARG B O 1
ATOM 17555 N N . LEU B 1 927 ? -25.546 38.376 -5.031 1 89.11 927 LEU B N 1
ATOM 17556 C CA . LEU B 1 927 ? -24.904 37.46 -5.968 1 89.11 927 LEU B CA 1
ATOM 17557 C C . LEU B 1 927 ? -25.924 36.505 -6.579 1 89.11 927 LEU B C 1
ATOM 17559 O O . LEU B 1 927 ? -25.668 35.902 -7.623 1 89.11 927 LEU B O 1
ATOM 17563 N N . GLU B 1 928 ? -27.019 36.157 -5.817 1 87.03 928 GLU B N 1
ATOM 17564 C CA . GLU B 1 928 ? -28.071 35.285 -6.331 1 87.03 928 GLU B CA 1
ATOM 17565 C C . GLU B 1 928 ? -28.555 35.753 -7.701 1 87.03 928 GLU B C 1
ATOM 17567 O O . GLU B 1 928 ? -28.849 34.934 -8.574 1 87.03 928 GLU B O 1
ATOM 17572 N N . GLY B 1 929 ? -28.507 37.01 -8.06 1 75.96 929 GLY B N 1
ATOM 17573 C CA . GLY B 1 929 ? -28.928 37.552 -9.342 1 75.96 929 GLY B CA 1
ATOM 17574 C C . GLY B 1 929 ? -27.889 37.376 -10.433 1 75.96 929 GLY B C 1
ATOM 17575 O O . GLY B 1 929 ? -28.216 37.417 -11.621 1 75.96 929 GLY B O 1
ATOM 17576 N N . THR B 1 930 ? -26.732 36.989 -9.98 1 79.6 930 THR B N 1
ATOM 17577 C CA . THR B 1 930 ? -25.668 37.02 -10.978 1 79.6 930 THR B CA 1
ATOM 17578 C C . THR B 1 930 ? -24.93 35.685 -11.023 1 79.6 930 THR B C 1
ATOM 17580 O O . THR B 1 930 ? -24.23 35.389 -11.994 1 79.6 930 THR B O 1
ATOM 17583 N N . SER B 1 931 ? -25.011 34.85 -9.893 1 79.54 931 SER B N 1
ATOM 17584 C CA . SER B 1 931 ? -24.256 33.605 -9.808 1 79.54 931 SER B CA 1
ATOM 17585 C C . SER B 1 931 ? -25.153 32.396 -10.054 1 79.54 931 SER B C 1
ATOM 17587 O O . SER B 1 931 ? -26.379 32.518 -10.064 1 79.54 931 SER B O 1
ATOM 17589 N N . LYS B 1 932 ? -24.53 31.206 -10.267 1 73.32 932 LYS B N 1
ATOM 17590 C CA . LYS B 1 932 ? -25.26 29.958 -10.472 1 73.32 932 LYS B CA 1
ATOM 17591 C C . LYS B 1 932 ? -25.978 29.526 -9.196 1 73.32 932 LYS B C 1
ATOM 17593 O O . LYS B 1 932 ? -25.495 29.777 -8.09 1 73.32 932 LYS B O 1
ATOM 17598 N N . GLU B 1 933 ? -26.958 28.946 -9.381 1 76.59 933 GLU B N 1
ATOM 17599 C CA . GLU B 1 933 ? -27.794 28.522 -8.262 1 76.59 933 GLU B CA 1
ATOM 17600 C C . GLU B 1 933 ? -27.02 27.619 -7.306 1 76.59 933 GLU B C 1
ATOM 17602 O O . GLU B 1 933 ? -27.087 27.794 -6.088 1 76.59 933 GLU B O 1
ATOM 17607 N N . GLN B 1 934 ? -26.351 26.724 -7.924 1 75.75 934 GLN B N 1
ATOM 17608 C CA . GLN B 1 934 ? -25.611 25.777 -7.098 1 75.75 934 GLN B CA 1
ATOM 17609 C C . GLN B 1 934 ? -24.547 26.487 -6.265 1 75.75 934 GLN B C 1
ATOM 17611 O O . GLN B 1 934 ? -24.308 26.122 -5.112 1 75.75 934 GLN B O 1
ATOM 17616 N N . THR B 1 935 ? -23.925 27.46 -6.898 1 80.48 935 THR B N 1
ATOM 17617 C CA . THR B 1 935 ? -22.912 28.231 -6.185 1 80.48 935 THR B CA 1
ATOM 17618 C C . THR B 1 935 ? -23.537 29.006 -5.029 1 80.48 935 THR B C 1
ATOM 17620 O O . THR B 1 935 ? -22.979 29.049 -3.93 1 80.48 935 THR B O 1
ATOM 17623 N N . ILE B 1 936 ? -24.682 29.445 -5.273 1 85.6 936 ILE B N 1
ATOM 17624 C CA . ILE B 1 936 ? -25.37 30.215 -4.242 1 85.6 936 ILE B CA 1
ATOM 17625 C C . ILE B 1 936 ? -25.764 29.296 -3.088 1 85.6 936 ILE B C 1
ATOM 17627 O O . ILE B 1 936 ? -25.602 29.654 -1.919 1 85.6 936 ILE B O 1
ATOM 17631 N N . LYS B 1 937 ? -26.276 28.15 -3.494 1 85.99 937 LYS B N 1
ATOM 17632 C CA . LYS B 1 937 ? -26.634 27.174 -2.469 1 85.99 937 LYS B CA 1
ATOM 17633 C C . LYS B 1 937 ? -25.424 26.806 -1.614 1 85.99 937 LYS B C 1
ATOM 17635 O O . LYS B 1 937 ? -25.539 26.663 -0.395 1 85.99 937 LYS B O 1
ATOM 17640 N N . SER B 1 938 ? -24.351 26.725 -2.318 1 85.72 938 SER B N 1
ATOM 17641 C CA . SER B 1 938 ? -23.13 26.416 -1.582 1 85.72 938 SER B CA 1
ATOM 17642 C C . SER B 1 938 ? -22.764 27.542 -0.621 1 85.72 938 SER B C 1
ATOM 17644 O O . SER B 1 938 ? -22.278 27.289 0.483 1 85.72 938 SER B O 1
ATOM 17646 N N . TYR B 1 939 ? -22.966 28.778 -1.052 1 88.33 939 TYR B N 1
ATOM 17647 C CA . TYR B 1 939 ? -22.702 29.924 -0.19 1 88.33 939 TYR B CA 1
ATOM 17648 C C . TYR B 1 939 ? -23.629 29.921 1.02 1 88.33 939 TYR B C 1
ATOM 17650 O O . TYR B 1 939 ? -23.189 30.154 2.148 1 88.33 939 TYR B O 1
ATOM 17658 N N . ILE B 1 940 ? -24.791 29.505 0.76 1 90.46 940 ILE B N 1
ATOM 17659 C CA . ILE B 1 940 ? -25.776 29.493 1.837 1 90.46 940 ILE B CA 1
ATOM 17660 C C . ILE B 1 940 ? -25.412 28.415 2.857 1 90.46 940 ILE B C 1
ATOM 17662 O O . ILE B 1 940 ? -25.427 28.665 4.065 1 90.46 940 ILE B O 1
ATOM 17666 N N . ILE B 1 941 ? -25.146 27.306 2.32 1 89.89 941 ILE B N 1
ATOM 17667 C CA . ILE B 1 941 ? -24.777 26.19 3.183 1 89.89 941 ILE B CA 1
ATOM 17668 C C . ILE B 1 941 ? -23.568 26.573 4.034 1 89.89 941 ILE B C 1
ATOM 17670 O O . ILE B 1 941 ? -23.575 26.388 5.253 1 89.89 941 ILE B O 1
ATOM 17674 N N . SER B 1 942 ? -22.55 27.174 3.378 1 89.88 942 SER B N 1
ATOM 17675 C CA . SER B 1 942 ? -21.363 27.599 4.112 1 89.88 942 SER B CA 1
ATOM 17676 C C . SER B 1 942 ? -21.704 28.674 5.14 1 89.88 942 SER B C 1
ATOM 17678 O O . SER B 1 942 ? -21.158 28.678 6.245 1 89.88 942 SER B O 1
ATOM 17680 N N . PHE B 1 943 ? -22.54 29.585 4.864 1 90.77 943 PHE B N 1
ATOM 17681 C CA . PHE B 1 943 ? -22.995 30.658 5.741 1 90.77 943 PHE B CA 1
ATOM 17682 C C . PHE B 1 943 ? -23.68 30.091 6.979 1 90.77 943 PHE B C 1
ATOM 17684 O O . PHE B 1 943 ? -23.327 30.444 8.106 1 90.77 943 PHE B O 1
ATOM 17691 N N . LEU B 1 944 ? -24.523 29.13 6.755 1 92.53 944 LEU B N 1
ATOM 17692 C CA . LEU B 1 944 ? -25.275 28.55 7.863 1 92.53 944 LEU B CA 1
ATOM 17693 C C . LEU B 1 944 ? -24.369 27.702 8.749 1 92.53 944 LEU B C 1
ATOM 17695 O O . LEU B 1 944 ? -24.493 27.727 9.976 1 92.53 944 LEU B O 1
ATOM 17699 N N . ARG B 1 945 ? -23.602 27.05 8.114 1 90.76 945 ARG B N 1
ATOM 17700 C CA . ARG B 1 945 ? -22.693 26.174 8.846 1 90.76 945 ARG B CA 1
ATOM 17701 C C . ARG B 1 945 ? -21.71 26.982 9.686 1 90.76 945 ARG B C 1
ATOM 17703 O O . ARG B 1 945 ? -21.172 26.48 10.675 1 90.76 945 ARG B O 1
ATOM 17710 N N . SER B 1 946 ? -21.455 28.212 9.257 1 91.16 946 SER B N 1
ATOM 17711 C CA . SER B 1 946 ? -20.49 29.049 9.961 1 91.16 946 SER B CA 1
ATOM 17712 C C . SER B 1 946 ? -21.039 29.513 11.307 1 91.16 946 SER B C 1
ATOM 17714 O O . SER B 1 946 ? -20.282 29.966 12.169 1 91.16 946 SER B O 1
ATOM 17716 N N . ILE B 1 947 ? -22.312 29.332 11.564 1 91.94 947 ILE B N 1
ATOM 17717 C CA . ILE B 1 947 ? -22.941 29.768 12.806 1 91.94 947 ILE B CA 1
ATOM 17718 C C . ILE B 1 947 ? -22.848 28.657 13.849 1 91.94 947 ILE B C 1
ATOM 17720 O O . ILE B 1 947 ? -23.556 27.651 13.759 1 91.94 947 ILE B O 1
ATOM 17724 N N . ASP B 1 948 ? -22.004 28.776 14.749 1 87.73 948 ASP B N 1
ATOM 17725 C CA . ASP B 1 948 ? -21.921 27.793 15.824 1 87.73 948 ASP B CA 1
ATOM 17726 C C . ASP B 1 948 ? -22.778 28.21 17.017 1 87.73 948 ASP B C 1
ATOM 17728 O O . ASP B 1 948 ? -23.519 29.193 16.943 1 87.73 948 ASP B O 1
ATOM 17732 N N . LEU B 1 949 ? -22.848 27.577 18.103 1 87.39 949 LEU B N 1
ATOM 17733 C CA . LEU B 1 949 ? -23.703 27.807 19.263 1 87.39 949 LEU B CA 1
ATOM 17734 C C . LEU B 1 949 ? -23.416 29.168 19.889 1 87.39 949 LEU B C 1
ATOM 17736 O O . LEU B 1 949 ? -24.341 29.887 20.272 1 87.39 949 LEU B O 1
ATOM 17740 N N . ALA B 1 950 ? -22.101 29.486 19.962 1 86.68 950 ALA B N 1
ATOM 17741 C CA . ALA B 1 950 ? -21.716 30.766 20.551 1 86.68 950 ALA B CA 1
ATOM 17742 C C . ALA B 1 950 ? -22.224 31.932 19.708 1 86.68 950 ALA B C 1
ATOM 17744 O O . ALA B 1 950 ? -22.736 32.917 20.245 1 86.68 950 ALA B O 1
ATOM 17745 N N . ILE B 1 951 ? -22.095 31.779 18.437 1 90.39 951 ILE B N 1
ATOM 17746 C CA . ILE B 1 951 ? -22.546 32.83 17.532 1 90.39 951 ILE B CA 1
ATOM 17747 C C . ILE B 1 951 ? -24.07 32.913 17.556 1 90.39 951 ILE B C 1
ATOM 17749 O O . ILE B 1 951 ? -24.639 34.008 17.553 1 90.39 951 ILE B O 1
ATOM 17753 N N . CYS B 1 952 ? -24.651 31.779 17.556 1 89.22 952 CYS B N 1
ATOM 17754 C CA . CYS B 1 952 ? -26.106 31.747 17.642 1 89.22 952 CYS B CA 1
ATOM 17755 C C . CYS B 1 952 ? -26.596 32.486 18.883 1 89.22 952 CYS B C 1
ATOM 17757 O O . CYS B 1 952 ? -27.634 33.147 18.847 1 89.22 952 CYS B O 1
ATOM 17759 N N . ASN B 1 953 ? -25.883 32.369 19.916 1 86.34 953 ASN B N 1
ATOM 17760 C CA . ASN B 1 953 ? -26.237 33.036 21.164 1 86.34 953 ASN B CA 1
ATOM 17761 C C . ASN B 1 953 ? -26.028 34.545 21.072 1 86.34 953 ASN B C 1
ATOM 17763 O O . ASN B 1 953 ? -26.669 35.31 21.793 1 86.34 953 ASN B O 1
ATOM 17767 N N . ILE B 1 954 ? -25.076 34.971 20.247 1 89.38 954 ILE B N 1
ATOM 17768 C CA . ILE B 1 954 ? -24.77 36.389 20.096 1 89.38 954 ILE B CA 1
ATOM 17769 C C . ILE B 1 954 ? -25.759 37.03 19.126 1 89.38 954 ILE B C 1
ATOM 17771 O O . ILE B 1 954 ? -26.114 38.202 19.275 1 89.38 954 ILE B O 1
ATOM 17775 N N . LEU B 1 955 ? -26.269 36.313 18.208 1 92.07 955 LEU B N 1
ATOM 17776 C CA . LEU B 1 955 ? -27.129 36.824 17.147 1 92.07 955 LEU B CA 1
ATOM 17777 C C . LEU B 1 955 ? -28.521 37.143 17.682 1 92.07 955 LEU B C 1
ATOM 17779 O O . LEU B 1 955 ? -29.044 36.42 18.533 1 92.07 955 LEU B O 1
ATOM 17783 N N . PRO B 1 956 ? -29.068 38.196 17.134 1 91.8 956 PRO B N 1
ATOM 17784 C CA . PRO B 1 956 ? -30.448 38.5 17.521 1 91.8 956 PRO B CA 1
ATOM 17785 C C . PRO B 1 956 ? -31.447 37.465 17.008 1 91.8 956 PRO B C 1
ATOM 17787 O O . PRO B 1 956 ? -31.287 36.943 15.901 1 91.8 956 PRO B O 1
ATOM 17790 N N . ASP B 1 957 ? -32.502 37.214 17.661 1 90.15 957 ASP B N 1
ATOM 17791 C CA . ASP B 1 957 ? -33.516 36.219 17.325 1 90.15 957 ASP B CA 1
ATOM 17792 C C . ASP B 1 957 ? -34.185 36.545 15.991 1 90.15 957 ASP B C 1
ATOM 17794 O O . ASP B 1 957 ? -34.532 35.642 15.227 1 90.15 957 ASP B O 1
ATOM 17798 N N . GLU B 1 958 ? -34.299 37.817 15.801 1 91.98 958 GLU B N 1
ATOM 17799 C CA . GLU B 1 958 ? -34.953 38.236 14.566 1 91.98 958 GLU B CA 1
ATOM 17800 C C . GLU B 1 958 ? -34.174 37.764 13.341 1 91.98 958 GLU B C 1
ATOM 17802 O O . GLU B 1 958 ? -34.768 37.361 12.339 1 91.98 958 GLU B O 1
ATOM 17807 N N . PHE B 1 959 ? -32.902 37.85 13.53 1 94.44 959 PHE B N 1
ATOM 17808 C CA . PHE B 1 959 ? -32.057 37.426 12.42 1 94.44 959 PHE B CA 1
ATOM 17809 C C . PHE B 1 959 ? -32.146 35.918 12.217 1 94.44 959 PHE B C 1
ATOM 17811 O O . PHE B 1 959 ? -32.235 35.443 11.083 1 94.44 959 PHE B O 1
ATOM 17818 N N . LEU B 1 960 ? -32.14 35.146 13.258 1 93.65 960 LEU B N 1
ATOM 17819 C CA . LEU B 1 960 ? -32.227 33.691 13.179 1 93.65 960 LEU B CA 1
ATOM 17820 C C . LEU B 1 960 ? -33.566 33.257 12.593 1 93.65 960 LEU B C 1
ATOM 17822 O O . LEU B 1 960 ? -33.624 32.321 11.793 1 93.65 960 LEU B O 1
ATOM 17826 N N . VAL B 1 961 ? -34.658 33.911 12.935 1 94.15 961 VAL B N 1
ATOM 17827 C CA . VAL B 1 961 ? -35.99 33.62 12.415 1 94.15 961 VAL B CA 1
ATOM 17828 C C . VAL B 1 961 ? -36.004 33.798 10.899 1 94.15 961 VAL B C 1
ATOM 17830 O O . VAL B 1 961 ? -36.591 32.988 10.178 1 94.15 961 VAL B O 1
ATOM 17833 N N . GLU B 1 962 ? -35.321 34.876 10.51 1 93.61 962 GLU B N 1
ATOM 17834 C CA . GLU B 1 962 ? -35.239 35.124 9.074 1 93.61 962 GLU B CA 1
ATOM 17835 C C . GLU B 1 962 ? -34.538 33.975 8.355 1 93.61 962 GLU B C 1
ATOM 17837 O O . GLU B 1 962 ? -34.963 33.56 7.274 1 93.61 962 GLU B O 1
ATOM 17842 N N . LEU B 1 963 ? -33.521 33.449 8.901 1 94.39 963 LEU B N 1
ATOM 17843 C CA . LEU B 1 963 ? -32.777 32.347 8.302 1 94.39 963 LEU B CA 1
ATOM 17844 C C . LEU B 1 963 ? -33.636 31.089 8.225 1 94.39 963 LEU B C 1
ATOM 17846 O O . LEU B 1 963 ? -33.647 30.401 7.202 1 94.39 963 LEU B O 1
ATOM 17850 N N . PHE B 1 964 ? -34.405 30.812 9.285 1 94.97 964 PHE B N 1
ATOM 17851 C CA . PHE B 1 964 ? -35.23 29.609 9.319 1 94.97 964 PHE B CA 1
ATOM 17852 C C . PHE B 1 964 ? -36.374 29.709 8.318 1 94.97 964 PHE B C 1
ATOM 17854 O O . PHE B 1 964 ? -36.708 28.729 7.649 1 94.97 964 PHE B O 1
ATOM 17861 N N . ARG B 1 965 ? -36.975 30.871 8.176 1 93.4 965 ARG B N 1
ATOM 17862 C CA . ARG B 1 965 ? -38.053 31.066 7.212 1 93.4 965 ARG B CA 1
ATOM 17863 C C . ARG B 1 965 ? -37.565 30.82 5.788 1 93.4 965 ARG B C 1
ATOM 17865 O O . ARG B 1 965 ? -38.311 30.307 4.951 1 93.4 965 ARG B O 1
ATOM 17872 N N . ARG B 1 966 ? -36.347 31.158 5.607 1 91.33 966 ARG B N 1
ATOM 17873 C CA . ARG B 1 966 ? -35.809 31.088 4.252 1 91.33 966 ARG B CA 1
ATOM 17874 C C . ARG B 1 966 ? -35.361 29.67 3.914 1 91.33 966 ARG B C 1
ATOM 17876 O O . ARG B 1 966 ? -35.52 29.218 2.778 1 91.33 966 ARG B O 1
ATOM 17883 N N . TYR B 1 967 ? -34.78 28.876 4.918 1 92.68 967 TYR B N 1
ATOM 17884 C CA . TYR B 1 967 ? -33.983 27.736 4.481 1 92.68 967 TYR B CA 1
ATOM 17885 C C . TYR B 1 967 ? -34.468 26.448 5.136 1 92.68 967 TYR B C 1
ATOM 17887 O O . TYR B 1 967 ? -34.12 25.35 4.694 1 92.68 967 TYR B O 1
ATOM 17895 N N . LEU B 1 968 ? -35.243 26.416 6.183 1 92.98 968 LEU B N 1
ATOM 17896 C CA . LEU B 1 968 ? -35.603 25.233 6.957 1 92.98 968 LEU B CA 1
ATOM 17897 C C . LEU B 1 968 ? -36.368 24.233 6.097 1 92.98 968 LEU B C 1
ATOM 17899 O O . LEU B 1 968 ? -36.148 23.024 6.2 1 92.98 968 LEU B O 1
ATOM 17903 N N . PHE B 1 969 ? -37.26 24.703 5.208 1 90.79 969 PHE B N 1
ATOM 17904 C CA . PHE B 1 969 ? -38.122 23.817 4.433 1 90.79 969 PHE B CA 1
ATOM 17905 C C . PHE B 1 969 ? -37.849 23.966 2.941 1 90.79 969 PHE B C 1
ATOM 17907 O O . PHE B 1 969 ? -38.7 23.636 2.113 1 90.79 969 PHE B O 1
ATOM 17914 N N . ASN B 1 970 ? -36.718 24.567 2.685 1 80.83 970 ASN B N 1
ATOM 17915 C CA . ASN B 1 970 ? -36.323 24.678 1.284 1 80.83 970 ASN B CA 1
ATOM 17916 C C . ASN B 1 970 ? -35.58 23.432 0.811 1 80.83 970 ASN B C 1
ATOM 17918 O O . ASN B 1 970 ? -34.373 23.478 0.569 1 80.83 970 ASN B O 1
ATOM 17922 N N . GLU B 1 971 ? -36.286 22.296 0.778 1 75.7 971 GLU B N 1
ATOM 17923 C CA . GLU B 1 971 ? -35.698 21.001 0.452 1 75.7 971 GLU B CA 1
ATOM 17924 C C . GLU B 1 971 ? -35.667 20.772 -1.056 1 75.7 971 GLU B C 1
ATOM 17926 O O . GLU B 1 971 ? -36.594 21.165 -1.768 1 75.7 971 GLU B O 1
ATOM 17931 N N . THR B 1 972 ? -34.483 20.567 -1.567 1 66.95 972 THR B N 1
ATOM 17932 C CA . THR B 1 972 ? -34.375 20.129 -2.954 1 66.95 972 THR B CA 1
ATOM 17933 C C . THR B 1 972 ? -33.891 18.684 -3.028 1 66.95 972 THR B C 1
ATOM 17935 O O . THR B 1 972 ? -33.349 18.154 -2.055 1 66.95 972 THR B O 1
ATOM 17938 N N . CYS B 1 973 ? -34.295 17.953 -3.99 1 58.42 973 CYS B N 1
ATOM 17939 C CA . CYS B 1 973 ? -33.97 16.542 -4.17 1 58.42 973 CYS B CA 1
ATOM 17940 C C . CYS B 1 973 ? -32.462 16.332 -4.22 1 58.42 973 CYS B C 1
ATOM 17942 O O . CYS B 1 973 ? -31.979 15.22 -4.001 1 58.42 973 CYS B O 1
ATOM 17944 N N . ASN B 1 974 ? -31.736 17.514 -4.307 1 57.79 974 ASN B N 1
ATOM 17945 C CA . ASN B 1 974 ? -30.31 17.322 -4.547 1 57.79 974 ASN B CA 1
ATOM 17946 C C . ASN B 1 974 ? -29.527 17.236 -3.24 1 57.79 974 ASN B C 1
ATOM 17948 O O . ASN B 1 974 ? -30.027 17.631 -2.185 1 57.79 974 ASN B O 1
ATOM 17952 N N . HIS B 1 975 ? -28.414 16.607 -3.262 1 57 975 HIS B N 1
ATOM 17953 C CA . HIS B 1 975 ? -27.54 16.304 -2.135 1 57 975 HIS B CA 1
ATOM 17954 C C . HIS B 1 975 ? -27.13 17.575 -1.398 1 57 975 HIS B C 1
ATOM 17956 O O . HIS B 1 975 ? -26.974 17.566 -0.175 1 57 975 HIS B O 1
ATOM 17962 N N . ALA B 1 976 ? -27.009 18.687 -2.129 1 64.66 976 ALA B N 1
ATOM 17963 C CA . ALA B 1 976 ? -26.614 19.906 -1.428 1 64.66 976 ALA B CA 1
ATOM 17964 C C . ALA B 1 976 ? -27.832 20.749 -1.063 1 64.66 976 ALA B C 1
ATOM 17966 O O . ALA B 1 976 ? -28.24 21.625 -1.829 1 64.66 976 ALA B O 1
ATOM 17967 N N . ASN B 1 977 ? -28.52 20.396 0.183 1 80.07 977 ASN B N 1
ATOM 17968 C CA . ASN B 1 977 ? -29.772 21.018 0.599 1 80.07 977 ASN B CA 1
ATOM 17969 C C . ASN B 1 977 ? -29.573 21.92 1.814 1 80.07 977 ASN B C 1
ATOM 17971 O O . ASN B 1 977 ? -29.295 21.437 2.913 1 80.07 977 ASN B O 1
ATOM 17975 N N . PRO B 1 978 ? -29.643 23.239 1.581 1 88.16 978 PRO B N 1
ATOM 17976 C CA . PRO B 1 978 ? -29.528 24.171 2.705 1 88.16 978 PRO B CA 1
ATOM 17977 C C . PRO B 1 978 ? -30.472 23.829 3.854 1 88.16 978 PRO B C 1
ATOM 17979 O O . PRO B 1 978 ? -30.179 24.138 5.012 1 88.16 978 PRO B O 1
ATOM 17982 N N . ALA B 1 979 ? -31.481 23.024 3.552 1 90.47 979 ALA B N 1
ATOM 17983 C CA . ALA B 1 979 ? -32.47 22.684 4.572 1 90.47 979 ALA B CA 1
ATOM 17984 C C . ALA B 1 979 ? -31.87 21.767 5.634 1 90.47 979 ALA B C 1
ATOM 17986 O O . ALA B 1 979 ? -32.197 21.881 6.818 1 90.47 979 ALA B O 1
ATOM 17987 N N . TYR B 1 980 ? -31.148 21.013 5.161 1 89.62 980 TYR B N 1
ATOM 17988 C CA . TYR B 1 980 ? -30.503 20.086 6.084 1 89.62 980 TYR B CA 1
ATOM 17989 C C . TYR B 1 980 ? -29.697 20.836 7.138 1 89.62 980 TYR B C 1
ATOM 17991 O O . TYR B 1 980 ? -29.798 20.541 8.331 1 89.62 980 TYR B O 1
ATOM 17999 N N . VAL B 1 981 ? -28.901 21.803 6.696 1 91.64 981 VAL B N 1
ATOM 18000 C CA . VAL B 1 981 ? -28.067 22.572 7.614 1 91.64 981 VAL B CA 1
ATOM 18001 C C . VAL B 1 981 ? -28.945 23.474 8.478 1 91.64 981 VAL B C 1
ATOM 18003 O O . VAL B 1 981 ? -28.659 23.681 9.66 1 91.64 981 VAL B O 1
ATOM 18006 N N . ALA B 1 982 ? -29.946 23.954 7.958 1 93.89 982 ALA B N 1
ATOM 18007 C CA . ALA B 1 982 ? -30.878 24.788 8.712 1 93.89 982 ALA B CA 1
ATOM 18008 C C . ALA B 1 982 ? -31.545 23.992 9.83 1 93.89 982 ALA B C 1
ATOM 18010 O O . ALA B 1 982 ? -31.765 24.514 10.926 1 93.89 982 ALA B O 1
ATOM 18011 N N . ARG B 1 983 ? -31.836 22.797 9.543 1 92.98 983 ARG B N 1
ATOM 18012 C CA . ARG B 1 983 ? -32.429 21.943 10.568 1 92.98 983 ARG B CA 1
ATOM 18013 C C . ARG B 1 983 ? -31.45 21.7 11.712 1 92.98 983 ARG B C 1
ATOM 18015 O O . ARG B 1 983 ? -31.835 21.732 12.882 1 92.98 983 ARG B O 1
ATOM 18022 N N . ALA B 1 984 ? -30.325 21.429 11.318 1 91.34 984 ALA B N 1
ATOM 18023 C CA . ALA B 1 984 ? -29.301 21.243 12.342 1 91.34 984 ALA B CA 1
ATOM 18024 C C . ALA B 1 984 ? -29.145 22.497 13.197 1 91.34 984 ALA B C 1
ATOM 18026 O O . ALA B 1 984 ? -28.996 22.41 14.418 1 91.34 984 ALA B O 1
ATOM 18027 N N . LEU B 1 985 ? -29.135 23.647 12.542 1 93.25 985 LEU B N 1
ATOM 18028 C CA . LEU B 1 985 ? -29.067 24.925 13.243 1 93.25 985 LEU B CA 1
ATOM 18029 C C . LEU B 1 985 ? -30.237 25.077 14.209 1 93.25 985 LEU B C 1
ATOM 18031 O O . LEU B 1 985 ? -30.058 25.533 15.341 1 93.25 985 LEU B O 1
ATOM 18035 N N . LEU B 1 986 ? -31.318 24.608 13.843 1 93.22 986 LEU B N 1
ATOM 18036 C CA . LEU B 1 986 ? -32.521 24.717 14.661 1 93.22 986 LEU B CA 1
ATOM 18037 C C . LEU B 1 986 ? -32.45 23.778 15.86 1 93.22 986 LEU B C 1
ATOM 18039 O O . LEU B 1 986 ? -32.597 24.213 17.004 1 93.22 986 LEU B O 1
ATOM 18043 N N . ILE B 1 987 ? -32.188 22.519 15.551 1 91.47 987 ILE B N 1
ATOM 18044 C CA . ILE B 1 987 ? -32.329 21.464 16.548 1 91.47 987 ILE B CA 1
ATOM 18045 C C . ILE B 1 987 ? -31.133 21.485 17.496 1 91.47 987 ILE B C 1
ATOM 18047 O O . ILE B 1 987 ? -31.3 21.471 18.718 1 91.47 987 ILE B O 1
ATOM 18051 N N . ASN B 1 988 ? -29.977 21.641 16.995 1 88.46 988 ASN B N 1
ATOM 18052 C CA . ASN B 1 988 ? -28.771 21.468 17.798 1 88.46 988 ASN B CA 1
ATOM 18053 C C . ASN B 1 988 ? -28.321 22.785 18.424 1 88.46 988 ASN B C 1
ATOM 18055 O O . ASN B 1 988 ? -27.543 22.789 19.38 1 88.46 988 ASN B O 1
ATOM 18059 N N . LEU B 1 989 ? -28.825 23.929 17.841 1 89.68 989 LEU B N 1
ATOM 18060 C CA . LEU B 1 989 ? -28.306 25.206 18.319 1 89.68 989 LEU B CA 1
ATOM 18061 C C . LEU B 1 989 ? -29.432 26.087 18.849 1 89.68 989 LEU B C 1
ATOM 18063 O O . LEU B 1 989 ? -29.447 26.439 20.03 1 89.68 989 LEU B O 1
ATOM 18067 N N . TYR B 1 990 ? -30.405 26.332 18.121 1 89.55 990 TYR B N 1
ATOM 18068 C CA . TYR B 1 990 ? -31.476 27.263 18.458 1 89.55 990 TYR B CA 1
ATOM 18069 C C . TYR B 1 990 ? -32.328 26.722 19.601 1 89.55 990 TYR B C 1
ATOM 18071 O O . TYR B 1 990 ? -32.675 27.459 20.527 1 89.55 990 TYR B O 1
ATOM 18079 N N . LEU B 1 991 ? -32.554 25.37 19.545 1 88.46 991 LEU B N 1
ATOM 18080 C CA . LEU B 1 991 ? -33.442 24.799 20.552 1 88.46 991 LEU B CA 1
ATOM 18081 C C . LEU B 1 991 ? -32.647 24.265 21.739 1 88.46 991 LEU B C 1
ATOM 18083 O O . LEU B 1 991 ? -33.227 23.764 22.705 1 88.46 991 LEU B O 1
ATOM 18087 N N . GLU B 1 992 ? -31.347 24.336 21.66 1 77.51 992 GLU B N 1
ATOM 18088 C CA . GLU B 1 992 ? -30.51 23.868 22.761 1 77.51 992 GLU B CA 1
ATOM 18089 C C . GLU B 1 992 ? -30.472 24.886 23.897 1 77.51 992 GLU B C 1
ATOM 18091 O O . GLU B 1 992 ? -29.407 25.404 24.238 1 77.51 992 GLU B O 1
ATOM 18096 N N . THR B 1 993 ? -31.426 25.632 24.103 1 72.64 993 THR B N 1
ATOM 18097 C CA . THR B 1 993 ? -31.505 26.608 25.185 1 72.64 993 THR B CA 1
ATOM 18098 C C . THR B 1 993 ? -32.527 26.172 26.231 1 72.64 993 THR B C 1
ATOM 18100 O O . THR B 1 993 ? -33.228 25.175 26.045 1 72.64 993 THR B O 1
ATOM 18103 N N . THR B 1 994 ? -32.384 26.555 27.551 1 67.09 994 THR B N 1
ATOM 18104 C CA . THR B 1 994 ? -33.31 26.144 28.601 1 67.09 994 THR B CA 1
ATOM 18105 C C . THR B 1 994 ? -34.1 27.34 29.123 1 67.09 994 THR B C 1
ATOM 18107 O O . THR B 1 994 ? -33.725 28.49 28.884 1 67.09 994 THR B O 1
ATOM 18110 N N . GLY B 1 995 ? -35.204 27.129 29.668 1 68.17 995 GLY B N 1
ATOM 18111 C CA . GLY B 1 995 ? -36.034 28.06 30.414 1 68.17 995 GLY B CA 1
ATOM 18112 C C . GLY B 1 995 ? -36.967 28.867 29.531 1 68.17 995 GLY B C 1
ATOM 18113 O O . GLY B 1 995 ? -37.564 28.331 28.596 1 68.17 995 GLY B O 1
ATOM 18114 N N . ASP B 1 996 ? -37.212 30.066 29.763 1 73.6 996 ASP B N 1
ATOM 18115 C CA . ASP B 1 996 ? -38.173 30.964 29.13 1 73.6 996 ASP B CA 1
ATOM 18116 C C . ASP B 1 996 ? -37.806 31.222 27.671 1 73.6 996 ASP B C 1
ATOM 18118 O O . ASP B 1 996 ? -38.685 31.405 26.827 1 73.6 996 ASP B O 1
ATOM 18122 N N . ASN B 1 997 ? -36.579 31.096 27.39 1 82.06 997 ASN B N 1
ATOM 18123 C CA . ASN B 1 997 ? -36.109 31.327 26.028 1 82.06 997 ASN B CA 1
ATOM 18124 C C . ASN B 1 997 ? -36.527 30.197 25.091 1 82.06 997 ASN B C 1
ATOM 18126 O O . ASN B 1 997 ? -36.88 30.44 23.936 1 82.06 997 ASN B O 1
ATOM 18130 N N . LEU B 1 998 ? -36.729 29.021 25.68 1 89.13 998 LEU B N 1
ATOM 18131 C CA . LEU B 1 998 ? -37.105 27.875 24.859 1 89.13 998 LEU B CA 1
ATOM 18132 C C . LEU B 1 998 ? -38.565 27.969 24.431 1 89.13 998 LEU B C 1
ATOM 18134 O O . LEU B 1 998 ? -38.898 27.683 23.278 1 89.13 998 LEU B O 1
ATOM 18138 N N . ASP B 1 999 ? -39.373 28.43 25.278 1 89.83 999 ASP B N 1
ATOM 18139 C CA . ASP B 1 999 ? -40.796 28.558 24.977 1 89.83 999 ASP B CA 1
ATOM 18140 C C . ASP B 1 999 ? -41.027 29.521 23.815 1 89.83 999 ASP B C 1
ATOM 18142 O O . ASP B 1 999 ? -41.808 29.231 22.907 1 89.83 999 ASP B O 1
ATOM 18146 N N . ARG B 1 1000 ? -40.313 30.567 23.933 1 89.82 1000 ARG B N 1
ATOM 18147 C CA . ARG B 1 1000 ? -40.454 31.568 22.88 1 89.82 1000 ARG B CA 1
ATOM 18148 C C . ARG B 1 1000 ? -39.956 31.029 21.543 1 89.82 1000 ARG B C 1
ATOM 18150 O O . ARG B 1 1000 ? -40.578 31.261 20.504 1 89.82 1000 ARG B O 1
ATOM 18157 N N . ARG B 1 1001 ? -38.866 30.333 21.593 1 91.19 1001 ARG B N 1
ATOM 18158 C CA . ARG B 1 1001 ? -38.259 29.793 20.38 1 91.19 1001 ARG B CA 1
ATOM 18159 C C . ARG B 1 1001 ? -39.126 28.692 19.777 1 91.19 1001 ARG B C 1
ATOM 18161 O O . ARG B 1 1001 ? -39.222 28.57 18.554 1 91.19 1001 ARG B O 1
ATOM 18168 N N . LEU B 1 1002 ? -39.818 27.978 20.631 1 94.15 1002 LEU B N 1
ATOM 18169 C CA . LEU B 1 1002 ? -40.714 26.927 20.161 1 94.15 1002 LEU B CA 1
ATOM 18170 C C . LEU B 1 1002 ? -41.947 27.523 19.491 1 94.15 1002 LEU B C 1
ATOM 18172 O O . LEU B 1 1002 ? -42.449 26.978 18.505 1 94.15 1002 LEU B O 1
ATOM 18176 N N . ASP B 1 1003 ? -42.383 28.595 20.024 1 92.62 1003 ASP B N 1
ATOM 18177 C CA . ASP B 1 1003 ? -43.499 29.297 19.398 1 92.62 1003 ASP B CA 1
ATOM 18178 C C . ASP B 1 1003 ? -43.137 29.758 17.988 1 92.62 1003 ASP B C 1
ATOM 18180 O O . ASP B 1 1003 ? -43.944 29.641 17.064 1 92.62 1003 ASP B O 1
ATOM 18184 N N . THR B 1 1004 ? -41.981 30.259 17.924 1 92.01 1004 THR B N 1
ATOM 18185 C CA . THR B 1 1004 ? -41.493 30.713 16.626 1 92.01 1004 THR B CA 1
ATOM 18186 C C . THR B 1 1004 ? -41.369 29.542 15.655 1 92.01 1004 THR B C 1
ATOM 18188 O O . THR B 1 1004 ? -41.783 29.642 14.498 1 92.01 1004 THR B O 1
ATOM 18191 N N . PHE B 1 1005 ? -40.843 28.525 16.118 1 92.98 1005 PHE B N 1
ATOM 18192 C CA . PHE B 1 1005 ? -40.722 27.318 15.309 1 92.98 1005 PHE B CA 1
ATOM 18193 C C . PHE B 1 1005 ? -42.09 26.847 14.831 1 92.98 1005 PHE B C 1
ATOM 18195 O O . PHE B 1 1005 ? -42.265 26.523 13.655 1 92.98 1005 PHE B O 1
ATOM 18202 N N . SER B 1 1006 ? -43.012 26.783 15.707 1 95.19 1006 SER B N 1
ATOM 18203 C CA . SER B 1 1006 ? -44.362 26.33 15.389 1 95.19 1006 SER B CA 1
ATOM 18204 C C . SER B 1 1006 ? -44.971 27.157 14.261 1 95.19 1006 SER B C 1
ATOM 18206 O O . SER B 1 1006 ? -45.586 26.609 13.344 1 95.19 1006 SER B O 1
ATOM 18208 N N . LYS B 1 1007 ? -44.71 28.444 14.333 1 94.57 1007 LYS B N 1
ATOM 18209 C CA . LYS B 1 1007 ? -45.244 29.33 13.303 1 94.57 1007 LYS B CA 1
ATOM 18210 C C . LYS B 1 1007 ? -44.623 29.028 11.942 1 94.57 1007 LYS B C 1
ATOM 18212 O O . LYS B 1 1007 ? -45.324 28.988 10.929 1 94.57 1007 LYS B O 1
ATOM 18217 N N . ILE B 1 1008 ? -43.383 28.846 11.942 1 94.53 1008 ILE B N 1
ATOM 18218 C CA . ILE B 1 1008 ? -42.671 28.565 10.7 1 94.53 1008 ILE B CA 1
ATOM 18219 C C . ILE B 1 1008 ? -43.142 27.231 10.125 1 94.53 1008 ILE B C 1
ATOM 18221 O O . ILE B 1 1008 ? -43.365 27.113 8.918 1 94.53 1008 ILE B O 1
ATOM 18225 N N . PHE B 1 1009 ? -43.337 26.224 11.007 1 95.56 1009 PHE B N 1
ATOM 18226 C CA . PHE B 1 1009 ? -43.788 24.892 10.622 1 95.56 1009 PHE B CA 1
ATOM 18227 C C . PHE B 1 1009 ? -45.183 24.948 10.012 1 95.56 1009 PHE B C 1
ATOM 18229 O O . PHE B 1 1009 ? -45.409 24.428 8.918 1 95.56 1009 PHE B O 1
ATOM 18236 N N . VAL B 1 1010 ? -46.114 25.587 10.621 1 96.18 1010 VAL B N 1
ATOM 18237 C CA . VAL B 1 1010 ? -47.506 25.682 10.194 1 96.18 1010 VAL B CA 1
ATOM 18238 C C . VAL B 1 1010 ? -47.586 26.392 8.845 1 96.18 1010 VAL B C 1
ATOM 18240 O O . VAL B 1 1010 ? -48.292 25.94 7.939 1 96.18 1010 VAL B O 1
ATOM 18243 N N . ASP B 1 1011 ? -46.796 27.436 8.711 1 93.95 1011 ASP B N 1
ATOM 18244 C CA . ASP B 1 1011 ? -46.803 28.195 7.465 1 93.95 1011 ASP B CA 1
ATOM 18245 C C . ASP B 1 1011 ? -46.298 27.345 6.301 1 93.95 1011 ASP B C 1
ATOM 18247 O O . ASP B 1 1011 ? -46.874 27.371 5.211 1 93.95 1011 ASP B O 1
ATOM 18251 N N . ALA B 1 1012 ? -45.289 26.572 6.48 1 92.9 1012 ALA B N 1
ATOM 18252 C CA . ALA B 1 1012 ? -44.689 25.753 5.43 1 92.9 1012 ALA B CA 1
ATOM 18253 C C . ALA B 1 1012 ? -45.632 24.632 5.001 1 92.9 1012 ALA B C 1
ATOM 18255 O O . ALA B 1 1012 ? -45.796 24.372 3.807 1 92.9 1012 ALA B O 1
ATOM 18256 N N . VAL B 1 1013 ? -46.266 23.913 5.968 1 94.56 1013 VAL B N 1
ATOM 18257 C CA . VAL B 1 1013 ? -47.122 22.763 5.693 1 94.56 1013 VAL B CA 1
ATOM 18258 C C . VAL B 1 1013 ? -48.417 23.229 5.031 1 94.56 1013 VAL B C 1
ATOM 18260 O O . VAL B 1 1013 ? -48.876 22.627 4.058 1 94.56 1013 VAL B O 1
ATOM 18263 N N . LYS B 1 1014 ? -49.02 24.302 5.496 1 93.34 1014 LYS B N 1
ATOM 18264 C CA . LYS B 1 1014 ? -50.269 24.812 4.938 1 93.34 1014 LYS B CA 1
ATOM 18265 C C . LYS B 1 1014 ? -50.077 25.283 3.499 1 93.34 1014 LYS B C 1
ATOM 18267 O O . LYS B 1 1014 ? -50.948 25.079 2.652 1 93.34 1014 LYS B O 1
ATOM 18272 N N . SER B 1 1015 ? -48.962 25.718 3.243 1 88.32 1015 SER B N 1
ATOM 18273 C CA . SER B 1 1015 ? -48.739 26.335 1.94 1 88.32 1015 SER B CA 1
ATOM 18274 C C . SER B 1 1015 ? -48.244 25.314 0.922 1 88.32 1015 SER B C 1
ATOM 18276 O O . SER B 1 1015 ? -48.604 25.379 -0.256 1 88.32 1015 SER B O 1
ATOM 18278 N N . LYS B 1 1016 ? -47.472 24.279 1.272 1 87.87 1016 LYS B N 1
ATOM 18279 C CA . LYS B 1 1016 ? -46.729 23.548 0.25 1 87.87 1016 LYS B CA 1
ATOM 18280 C C . LYS B 1 1016 ? -46.729 22.049 0.537 1 87.87 1016 LYS B C 1
ATOM 18282 O O . LYS B 1 1016 ? -45.846 21.323 0.075 1 87.87 1016 LYS B O 1
ATOM 18287 N N . TRP B 1 1017 ? -47.612 21.404 1.272 1 89.61 1017 TRP B N 1
ATOM 18288 C CA . TRP B 1 1017 ? -47.605 19.997 1.66 1 89.61 1017 TRP B CA 1
ATOM 18289 C C . TRP B 1 1017 ? -47.727 19.094 0.438 1 89.61 1017 TRP B C 1
ATOM 18291 O O . TRP B 1 1017 ? -47.029 18.083 0.332 1 89.61 1017 TRP B O 1
ATOM 18301 N N . ASN B 1 1018 ? -48.536 19.53 -0.512 1 83.97 1018 ASN B N 1
ATOM 18302 C CA . ASN B 1 1018 ? -48.811 18.67 -1.657 1 83.97 1018 ASN B CA 1
ATOM 18303 C C . ASN B 1 1018 ? -48.139 19.191 -2.924 1 83.97 1018 ASN B C 1
ATOM 18305 O O . ASN B 1 1018 ? -48.488 18.779 -4.032 1 83.97 1018 ASN B O 1
ATOM 18309 N N . MET B 1 1019 ? -47.218 20.005 -2.671 1 83.13 1019 MET B N 1
ATOM 18310 C CA . MET B 1 1019 ? -46.522 20.545 -3.836 1 83.13 1019 MET B CA 1
ATOM 18311 C C . MET B 1 1019 ? -45.424 19.594 -4.303 1 83.13 1019 MET B C 1
ATOM 18313 O O . MET B 1 1019 ? -44.6 19.15 -3.502 1 83.13 1019 MET B O 1
ATOM 18317 N N . LEU B 1 1020 ? -45.451 19.191 -5.532 1 73.97 1020 LEU B N 1
ATOM 18318 C CA . LEU B 1 1020 ? -44.455 18.309 -6.129 1 73.97 1020 LEU B CA 1
ATOM 18319 C C . LEU B 1 1020 ? -43.202 19.087 -6.516 1 73.97 1020 LEU B C 1
ATOM 18321 O O . LEU B 1 1020 ? -43.274 20.282 -6.81 1 73.97 1020 LEU B O 1
ATOM 18325 N N . ASP B 1 1021 ? -42.079 18.416 -6.191 1 63.49 1021 ASP B N 1
ATOM 18326 C CA . ASP B 1 1021 ? -40.844 19.028 -6.673 1 63.49 1021 ASP B CA 1
ATOM 18327 C C . ASP B 1 1021 ? -40.801 19.048 -8.199 1 63.49 1021 ASP B C 1
ATOM 18329 O O . ASP B 1 1021 ? -40.967 18.01 -8.844 1 63.49 1021 ASP B O 1
ATOM 18333 N N . SER B 1 1022 ? -41.382 20.006 -8.941 1 56.18 1022 SER B N 1
ATOM 18334 C CA . SER B 1 1022 ? -41.508 20.119 -10.39 1 56.18 1022 SER B CA 1
ATOM 18335 C C . SER B 1 1022 ? -40.244 19.639 -11.095 1 56.18 1022 SER B C 1
ATOM 18337 O O . SER B 1 1022 ? -40.297 19.198 -12.245 1 56.18 1022 SER B O 1
ATOM 18339 N N . THR B 1 1023 ? -39.172 19.907 -10.554 1 50.89 1023 THR B N 1
ATOM 18340 C CA . THR B 1 1023 ? -37.994 19.86 -11.412 1 50.89 1023 THR B CA 1
ATOM 18341 C C . THR B 1 1023 ? -37.544 18.418 -11.634 1 50.89 1023 THR B C 1
ATOM 18343 O O . THR B 1 1023 ? -37.13 18.054 -12.737 1 50.89 1023 THR B O 1
ATOM 18346 N N . GLU B 1 1024 ? -37.19 17.589 -10.513 1 49.37 1024 GLU B N 1
ATOM 18347 C CA . GLU B 1 1024 ? -36.309 16.451 -10.758 1 49.37 1024 GLU B CA 1
ATOM 18348 C C . GLU B 1 1024 ? -37.054 15.13 -10.592 1 49.37 1024 GLU B C 1
ATOM 18350 O O . GLU B 1 1024 ? -36.734 14.143 -11.256 1 49.37 1024 GLU B O 1
ATOM 18355 N N . SER B 1 1025 ? -38.017 14.995 -9.591 1 56.12 1025 SER B N 1
ATOM 18356 C CA . SER B 1 1025 ? -38.608 13.681 -9.358 1 56.12 1025 SER B CA 1
ATOM 18357 C C . SER B 1 1025 ? -40.121 13.776 -9.197 1 56.12 1025 SER B C 1
ATOM 18359 O O . SER B 1 1025 ? -40.613 14.438 -8.281 1 56.12 1025 SER B O 1
ATOM 18361 N N . PRO B 1 1026 ? -40.901 13.455 -10.213 1 58.24 1026 PRO B N 1
ATOM 18362 C CA . PRO B 1 1026 ? -42.358 13.601 -10.224 1 58.24 1026 PRO B CA 1
ATOM 18363 C C . PRO B 1 1026 ? -43.021 13.001 -8.986 1 58.24 1026 PRO B C 1
ATOM 18365 O O . PRO B 1 1026 ? -44.229 13.156 -8.791 1 58.24 1026 PRO B O 1
ATOM 18368 N N . HIS B 1 1027 ? -42.297 12.524 -8.027 1 63.09 1027 HIS B N 1
ATOM 18369 C CA . HIS B 1 1027 ? -42.963 11.935 -6.872 1 63.09 1027 HIS B CA 1
ATOM 18370 C C . HIS B 1 1027 ? -42.364 12.45 -5.568 1 63.09 1027 HIS B C 1
ATOM 18372 O O . HIS B 1 1027 ? -42.596 11.873 -4.503 1 63.09 1027 HIS B O 1
ATOM 18378 N N . TYR B 1 1028 ? -41.668 13.399 -5.797 1 75.3 1028 TYR B N 1
ATOM 18379 C CA . TYR B 1 1028 ? -41.021 13.877 -4.581 1 75.3 1028 TYR B CA 1
ATOM 18380 C C . TYR B 1 1028 ? -41.742 15.099 -4.024 1 75.3 1028 TYR B C 1
ATOM 18382 O O . TYR B 1 1028 ? -41.936 16.09 -4.733 1 75.3 1028 TYR B O 1
ATOM 18390 N N . TYR B 1 1029 ? -42.358 14.918 -2.852 1 82.29 1029 TYR B N 1
ATOM 18391 C CA . TYR B 1 1029 ? -42.956 16.02 -2.107 1 82.29 1029 TYR B CA 1
ATOM 18392 C C . TYR B 1 1029 ? -41.965 16.605 -1.108 1 82.29 1029 TYR B C 1
ATOM 18394 O O . TYR B 1 1029 ? -41.79 16.068 -0.012 1 82.29 1029 TYR B O 1
ATOM 18402 N N . PRO B 1 1030 ? -41.353 17.685 -1.531 1 86.14 1030 PRO B N 1
ATOM 18403 C CA . PRO B 1 1030 ? -40.244 18.201 -0.726 1 86.14 1030 PRO B CA 1
ATOM 18404 C C . PRO B 1 1030 ? -40.652 18.508 0.713 1 86.14 1030 PRO B C 1
ATOM 18406 O O . PRO B 1 1030 ? -39.913 18.193 1.649 1 86.14 1030 PRO B O 1
ATOM 18409 N N . ILE B 1 1031 ? -41.851 18.956 0.978 1 90.41 1031 ILE B N 1
ATOM 18410 C CA . ILE B 1 1031 ? -42.269 19.366 2.314 1 90.41 1031 ILE B CA 1
ATOM 18411 C C . ILE B 1 1031 ? -42.569 18.132 3.162 1 90.41 1031 ILE B C 1
ATOM 18413 O O . ILE B 1 1031 ? -42.234 18.089 4.348 1 90.41 1031 ILE B O 1
ATOM 18417 N N . ARG B 1 1032 ? -43.184 17.116 2.522 1 89.51 1032 ARG B N 1
ATOM 18418 C CA . ARG B 1 1032 ? -43.447 15.877 3.247 1 89.51 1032 ARG B CA 1
ATOM 18419 C C . ARG B 1 1032 ? -42.151 15.255 3.756 1 89.51 1032 ARG B C 1
ATOM 18421 O O . ARG B 1 1032 ? -42.062 14.858 4.92 1 89.51 1032 ARG B O 1
ATOM 18428 N N . ASN B 1 1033 ? -41.306 15.339 2.838 1 89.1 1033 ASN B N 1
ATOM 18429 C CA . ASN B 1 1033 ? -40.018 14.761 3.208 1 89.1 1033 ASN B CA 1
ATOM 18430 C C . ASN B 1 1033 ? -39.328 15.579 4.296 1 89.1 1033 ASN B C 1
ATOM 18432 O O . ASN B 1 1033 ? -38.725 15.017 5.211 1 89.1 1033 ASN B O 1
ATOM 18436 N N . SER B 1 1034 ? -39.375 16.901 4.142 1 90.93 1034 SER B N 1
ATOM 18437 C CA . SER B 1 1034 ? -38.738 17.778 5.12 1 90.93 1034 SER B CA 1
ATOM 18438 C C . SER B 1 1034 ? -39.361 17.61 6.502 1 90.93 1034 SER B C 1
ATOM 18440 O O . SER B 1 1034 ? -38.651 17.564 7.508 1 90.93 1034 SER B O 1
ATOM 18442 N N . VAL B 1 1035 ? -40.65 17.433 6.547 1 92.67 1035 VAL B N 1
ATOM 18443 C CA . VAL B 1 1035 ? -41.358 17.281 7.814 1 92.67 1035 VAL B CA 1
ATOM 18444 C C . VAL B 1 1035 ? -40.979 15.952 8.462 1 92.67 1035 VAL B C 1
ATOM 18446 O O . VAL B 1 1035 ? -40.661 15.903 9.652 1 92.67 1035 VAL B O 1
ATOM 18449 N N . ARG B 1 1036 ? -41.019 14.999 7.667 1 91.98 1036 ARG B N 1
ATOM 18450 C CA . ARG B 1 1036 ? -40.671 13.671 8.161 1 91.98 1036 ARG B CA 1
ATOM 18451 C C . ARG B 1 1036 ? -39.253 13.65 8.723 1 91.98 1036 ARG B C 1
ATOM 18453 O O . ARG B 1 1036 ? -39.024 13.147 9.825 1 91.98 1036 ARG B O 1
ATOM 18460 N N . THR B 1 1037 ? -38.381 14.195 7.919 1 91.82 1037 THR B N 1
ATOM 18461 C CA . THR B 1 1037 ? -36.985 14.202 8.34 1 91.82 1037 THR B CA 1
ATOM 18462 C C . THR B 1 1037 ? -36.806 15.039 9.604 1 91.82 1037 THR B C 1
ATOM 18464 O O . THR B 1 1037 ? -36.092 14.637 10.525 1 91.82 1037 THR B O 1
ATOM 18467 N N . LEU B 1 1038 ? -37.439 16.173 9.662 1 94.07 1038 LEU B N 1
ATOM 18468 C CA . LEU B 1 1038 ? -37.337 17.08 10.799 1 94.07 1038 LEU B CA 1
ATOM 18469 C C . LEU B 1 1038 ? -37.832 16.409 12.076 1 94.07 1038 LEU B C 1
ATOM 18471 O O . LEU B 1 1038 ? -37.13 16.399 13.09 1 94.07 1038 LEU B O 1
ATOM 18475 N N . ILE B 1 1039 ? -38.989 15.744 12.034 1 94.7 1039 ILE B N 1
ATOM 18476 C CA . ILE B 1 1039 ? -39.6 15.145 13.215 1 94.7 1039 ILE B CA 1
ATOM 18477 C C . ILE B 1 1039 ? -38.777 13.94 13.666 1 94.7 1039 ILE B C 1
ATOM 18479 O O . ILE B 1 1039 ? -38.532 13.76 14.861 1 94.7 1039 ILE B O 1
ATOM 18483 N N . THR B 1 1040 ? -38.445 13.174 12.678 1 93.64 1040 THR B N 1
ATOM 18484 C CA . THR B 1 1040 ? -37.607 12.023 12.997 1 93.64 1040 THR B CA 1
ATOM 18485 C C . THR B 1 1040 ? -36.328 12.465 13.703 1 93.64 1040 THR B C 1
ATOM 18487 O O . THR B 1 1040 ? -35.942 11.885 14.719 1 93.64 1040 THR B O 1
ATOM 18490 N N . GLU B 1 1041 ? -35.764 13.519 13.185 1 92.33 1041 GLU B N 1
ATOM 18491 C CA . GLU B 1 1041 ? -34.526 14.013 13.78 1 92.33 1041 GLU B CA 1
ATOM 18492 C C . GLU B 1 1041 ? -34.772 14.576 15.177 1 92.33 1041 GLU B C 1
ATOM 18494 O O . GLU B 1 1041 ? -33.952 14.393 16.079 1 92.33 1041 GLU B O 1
ATOM 18499 N N . ILE B 1 1042 ? -35.799 15.26 15.427 1 93.24 1042 ILE B N 1
ATOM 18500 C CA . ILE B 1 1042 ? -36.132 15.826 16.73 1 93.24 1042 ILE B CA 1
ATOM 18501 C C . ILE B 1 1042 ? -36.294 14.704 17.753 1 93.24 1042 ILE B C 1
ATOM 18503 O O . ILE B 1 1042 ? -35.77 14.789 18.866 1 93.24 1042 ILE B O 1
ATOM 18507 N N . VAL B 1 1043 ? -36.971 13.652 17.317 1 93.42 1043 VAL B N 1
ATOM 18508 C CA . VAL B 1 1043 ? -37.262 12.537 18.211 1 93.42 1043 VAL B CA 1
ATOM 18509 C C . VAL B 1 1043 ? -35.968 11.808 18.567 1 93.42 1043 VAL B C 1
ATOM 18511 O O . VAL B 1 1043 ? -35.783 11.379 19.708 1 93.42 1043 VAL B O 1
ATOM 18514 N N . TYR B 1 1044 ? -35.197 11.719 17.626 1 90.37 1044 TYR B N 1
ATOM 18515 C CA . TYR B 1 1044 ? -33.994 10.914 17.806 1 90.37 1044 TYR B CA 1
ATOM 18516 C C . TYR B 1 1044 ? -32.887 11.727 18.465 1 90.37 1044 TYR B C 1
ATOM 18518 O O . TYR B 1 1044 ? -31.925 11.165 18.992 1 90.37 1044 TYR B O 1
ATOM 18526 N N . THR B 1 1045 ? -33.021 13.038 18.386 1 89.02 1045 THR B N 1
ATOM 18527 C CA . THR B 1 1045 ? -31.977 13.885 18.953 1 89.02 1045 THR B CA 1
ATOM 18528 C C . THR B 1 1045 ? -32.014 13.841 20.478 1 89.02 1045 THR B C 1
ATOM 18530 O O . THR B 1 1045 ? -33.082 13.954 21.082 1 89.02 1045 THR B O 1
ATOM 18533 N N . LYS B 1 1046 ? -30.951 13.62 21.136 1 81.79 1046 LYS B N 1
ATOM 18534 C CA . LYS B 1 1046 ? -30.832 13.571 22.59 1 81.79 1046 LYS B CA 1
ATOM 18535 C C . LYS B 1 1046 ? -30.78 14.975 23.185 1 81.79 1046 LYS B C 1
ATOM 18537 O O . LYS B 1 1046 ? -29.791 15.692 23.012 1 81.79 1046 LYS B O 1
ATOM 18542 N N . MET B 1 1047 ? -31.842 15.433 23.693 1 82.13 1047 MET B N 1
ATOM 18543 C CA . MET B 1 1047 ? -31.963 16.716 24.379 1 82.13 1047 MET B CA 1
ATOM 18544 C C . MET B 1 1047 ? -32.05 16.519 25.889 1 82.13 1047 MET B C 1
ATOM 18546 O O . MET B 1 1047 ? -32.282 15.405 26.362 1 82.13 1047 MET B O 1
ATOM 18550 N N . LYS B 1 1048 ? -31.762 17.555 26.748 1 77.66 1048 LYS B N 1
ATOM 18551 C CA . LYS B 1 1048 ? -32.036 17.495 28.18 1 77.66 1048 LYS B CA 1
ATOM 18552 C C . LYS B 1 1048 ? -33.497 17.145 28.447 1 77.66 1048 LYS B C 1
ATOM 18554 O O . LYS B 1 1048 ? -34.391 17.595 27.726 1 77.66 1048 LYS B O 1
ATOM 18559 N N . PRO B 1 1049 ? -33.753 16.287 29.367 1 79 1049 PRO B N 1
ATOM 18560 C CA . PRO B 1 1049 ? -35.093 15.746 29.607 1 79 1049 PRO B CA 1
ATOM 18561 C C . PRO B 1 1049 ? -36.167 16.83 29.66 1 79 1049 PRO B C 1
ATOM 18563 O O . PRO B 1 1049 ? -37.241 16.67 29.074 1 79 1049 PRO B O 1
ATOM 18566 N N . GLU B 1 1050 ? -35.853 17.958 30.385 1 79.2 1050 GLU B N 1
ATOM 18567 C CA . GLU B 1 1050 ? -36.862 19.007 30.493 1 79.2 1050 GLU B CA 1
ATOM 18568 C C . GLU B 1 1050 ? -37.139 19.648 29.136 1 79.2 1050 GLU B C 1
ATOM 18570 O O . GLU B 1 1050 ? -38.296 19.873 28.775 1 79.2 1050 GLU B O 1
ATOM 18575 N N . ALA B 1 1051 ? -36.138 19.845 28.396 1 85.02 1051 ALA B N 1
ATOM 18576 C CA . ALA B 1 1051 ? -36.27 20.446 27.071 1 85.02 1051 ALA B CA 1
ATOM 18577 C C . ALA B 1 1051 ? -36.909 19.469 26.088 1 85.02 1051 ALA B C 1
ATOM 18579 O O . ALA B 1 1051 ? -37.751 19.859 25.275 1 85.02 1051 ALA B O 1
ATOM 18580 N N . ARG B 1 1052 ? -36.546 18.215 26.248 1 89.13 1052 ARG B N 1
ATOM 18581 C CA . ARG B 1 1052 ? -37.06 17.199 25.335 1 89.13 1052 ARG B CA 1
ATOM 18582 C C . ARG B 1 1052 ? -38.575 17.075 25.452 1 89.13 1052 ARG B C 1
ATOM 18584 O O . ARG B 1 1052 ? -39.278 17.011 24.441 1 89.13 1052 ARG B O 1
ATOM 18591 N N . SER B 1 1053 ? -39.065 17.041 26.652 1 90.19 1053 SER B N 1
ATOM 18592 C CA . SER B 1 1053 ? -40.5 16.905 26.881 1 90.19 1053 SER B CA 1
ATOM 18593 C C . SER B 1 1053 ? -41.27 18.071 26.27 1 90.19 1053 SER B C 1
ATOM 18595 O O . SER B 1 1053 ? -42.274 17.867 25.584 1 90.19 1053 SER B O 1
ATOM 18597 N N . LEU B 1 1054 ? -40.72 19.304 26.491 1 91.26 1054 LEU B N 1
ATOM 18598 C CA . LEU B 1 1054 ? -41.385 20.493 25.969 1 91.26 1054 LEU B CA 1
ATOM 18599 C C . LEU B 1 1054 ? -41.372 20.499 24.444 1 91.26 1054 LEU B C 1
ATOM 18601 O O . LEU B 1 1054 ? -42.379 20.825 23.812 1 91.26 1054 LEU B O 1
ATOM 18605 N N . VAL B 1 1055 ? -40.24 20.126 23.903 1 93.58 1055 VAL B N 1
ATOM 18606 C CA . VAL B 1 1055 ? -40.071 20.139 22.454 1 93.58 1055 VAL B CA 1
ATOM 18607 C C . VAL B 1 1055 ? -41.009 19.117 21.815 1 93.58 1055 VAL B C 1
ATOM 18609 O O . VAL B 1 1055 ? -41.731 19.435 20.868 1 93.58 1055 VAL B O 1
ATOM 18612 N N . ILE B 1 1056 ? -41.057 17.86 22.361 1 94.64 1056 ILE B N 1
ATOM 18613 C CA . ILE B 1 1056 ? -41.877 16.792 21.799 1 94.64 1056 ILE B CA 1
ATOM 18614 C C . ILE B 1 1056 ? -43.354 17.164 21.909 1 94.64 1056 ILE B C 1
ATOM 18616 O O . ILE B 1 1056 ? -44.112 17.011 20.948 1 94.64 1056 ILE B O 1
ATOM 18620 N N . ASP B 1 1057 ? -43.792 17.695 23.004 1 94.72 1057 ASP B N 1
ATOM 18621 C CA . ASP B 1 1057 ? -45.186 18.079 23.209 1 94.72 1057 ASP B CA 1
ATOM 18622 C C . ASP B 1 1057 ? -45.605 19.172 22.229 1 94.72 1057 ASP B C 1
ATOM 18624 O O . ASP B 1 1057 ? -46.67 19.086 21.613 1 94.72 1057 ASP B O 1
ATOM 18628 N N . ARG B 1 1058 ? -44.693 20.171 22.1 1 94.71 1058 ARG B N 1
ATOM 18629 C CA . ARG B 1 1058 ? -45.022 21.277 21.207 1 94.71 1058 ARG B CA 1
ATOM 18630 C C . ARG B 1 1058 ? -45.042 20.819 19.752 1 94.71 1058 ARG B C 1
ATOM 18632 O O . ARG B 1 1058 ? -45.881 21.264 18.967 1 94.71 1058 ARG B O 1
ATOM 18639 N N . VAL B 1 1059 ? -44.139 19.973 19.392 1 95.82 1059 VAL B N 1
ATOM 18640 C CA . VAL B 1 1059 ? -44.075 19.468 18.024 1 95.82 1059 VAL B CA 1
ATOM 18641 C C . VAL B 1 1059 ? -45.309 18.619 17.728 1 95.82 1059 VAL B C 1
ATOM 18643 O O . VAL B 1 1059 ? -45.873 18.692 16.634 1 95.82 1059 VAL B O 1
ATOM 18646 N N . MET B 1 1060 ? -45.72 17.793 18.721 1 96.53 1060 MET B N 1
ATOM 18647 C CA . MET B 1 1060 ? -46.933 16.995 18.566 1 96.53 1060 MET B CA 1
ATOM 18648 C C . MET B 1 1060 ? -48.151 17.89 18.363 1 96.53 1060 MET B C 1
ATOM 18650 O O . MET B 1 1060 ? -48.949 17.662 17.452 1 96.53 1060 MET B O 1
ATOM 18654 N N . GLU B 1 1061 ? -48.223 18.907 19.151 1 96.07 1061 GLU B N 1
ATOM 18655 C CA . GLU B 1 1061 ? -49.325 19.858 19.037 1 96.07 1061 GLU B CA 1
ATOM 18656 C C . GLU B 1 1061 ? -49.33 20.535 17.669 1 96.07 1061 GLU B C 1
ATOM 18658 O O . GLU B 1 1061 ? -50.382 20.666 17.039 1 96.07 1061 GLU B O 1
ATOM 18663 N N . THR B 1 1062 ? -48.163 20.94 17.255 1 96.49 1062 THR B N 1
ATOM 18664 C CA . THR B 1 1062 ? -48.018 21.602 15.964 1 96.49 1062 THR B CA 1
ATOM 18665 C C . THR B 1 1062 ? -48.373 20.651 14.825 1 96.49 1062 THR B C 1
ATOM 18667 O O . THR B 1 1062 ? -49.094 21.026 13.898 1 96.49 1062 THR B O 1
ATOM 18670 N N . PHE B 1 1063 ? -47.882 19.404 14.915 1 96.5 1063 PHE B N 1
ATOM 18671 C CA . PHE B 1 1063 ? -48.156 18.38 13.913 1 96.5 1063 PHE B CA 1
ATOM 18672 C C . PHE B 1 1063 ? -49.655 18.144 13.777 1 96.5 1063 PHE B C 1
ATOM 18674 O O . PHE B 1 1063 ? -50.197 18.182 12.67 1 96.5 1063 PHE B O 1
ATOM 18681 N N . LEU B 1 1064 ? -50.381 17.933 14.877 1 96.22 1064 LEU B N 1
ATOM 18682 C CA . LEU B 1 1064 ? -51.796 17.581 14.885 1 96.22 1064 LEU B CA 1
ATOM 18683 C C . LEU B 1 1064 ? -52.656 18.778 14.494 1 96.22 1064 LEU B C 1
ATOM 18685 O O . LEU B 1 1064 ? -53.829 18.618 14.148 1 96.22 1064 LEU B O 1
ATOM 18689 N N . SER B 1 1065 ? -52.03 19.942 14.535 1 95.52 1065 SER B N 1
ATOM 18690 C CA . SER B 1 1065 ? -52.785 21.132 14.156 1 95.52 1065 SER B CA 1
ATOM 18691 C C . SER B 1 1065 ? -52.963 21.215 12.644 1 95.52 1065 SER B C 1
ATOM 18693 O O . SER B 1 1065 ? -53.906 21.844 12.158 1 95.52 1065 SER B O 1
ATOM 18695 N N . VAL B 1 1066 ? -52.106 20.542 11.851 1 95.71 1066 VAL B N 1
ATOM 18696 C CA . VAL B 1 1066 ? -52.158 20.726 10.404 1 95.71 1066 VAL B CA 1
ATOM 18697 C C . VAL B 1 1066 ? -52.179 19.365 9.711 1 95.71 1066 VAL B C 1
ATOM 18699 O O . VAL B 1 1066 ? -52.548 19.265 8.538 1 95.71 1066 VAL B O 1
ATOM 18702 N N . LEU B 1 1067 ? -51.816 18.204 10.374 1 95.46 1067 LEU B N 1
ATOM 18703 C CA . LEU B 1 1067 ? -51.748 16.878 9.77 1 95.46 1067 LEU B CA 1
ATOM 18704 C C . LEU B 1 1067 ? -52.505 15.857 10.612 1 95.46 1067 LEU B C 1
ATOM 18706 O O . LEU B 1 1067 ? -52.705 16.061 11.812 1 95.46 1067 LEU B O 1
ATOM 18710 N N . THR B 1 1068 ? -52.903 14.735 9.966 1 94.25 1068 THR B N 1
ATOM 18711 C CA . THR B 1 1068 ? -53.574 13.643 10.663 1 94.25 1068 THR B CA 1
ATOM 18712 C C . THR B 1 1068 ? -52.633 12.454 10.838 1 94.25 1068 THR B C 1
ATOM 18714 O O . THR B 1 1068 ? -51.538 12.434 10.272 1 94.25 1068 THR B O 1
ATOM 18717 N N . HIS B 1 1069 ? -53.116 11.445 11.546 1 94.38 1069 HIS B N 1
ATOM 18718 C CA . HIS B 1 1069 ? -52.329 10.244 11.799 1 94.38 1069 HIS B CA 1
ATOM 18719 C C . HIS B 1 1069 ? -52.129 9.437 10.52 1 94.38 1069 HIS B C 1
ATOM 18721 O O . HIS B 1 1069 ? -51.167 8.673 10.407 1 94.38 1069 HIS B O 1
ATOM 18727 N N . GLU B 1 1070 ? -52.929 9.648 9.457 1 93.23 1070 GLU B N 1
ATOM 18728 C CA . GLU B 1 1070 ? -52.829 8.902 8.206 1 93.23 1070 GLU B CA 1
ATOM 18729 C C . GLU B 1 1070 ? -51.897 9.602 7.22 1 93.23 1070 GLU B C 1
ATOM 18731 O O . GLU B 1 1070 ? -51.373 8.972 6.299 1 93.23 1070 GLU B O 1
ATOM 18736 N N . ASP B 1 1071 ? -51.794 11.002 7.444 1 92.44 1071 ASP B N 1
ATOM 18737 C CA . ASP B 1 1071 ? -50.949 11.764 6.53 1 92.44 1071 ASP B CA 1
ATOM 18738 C C . ASP B 1 1071 ? -49.493 11.313 6.622 1 92.44 1071 ASP B C 1
ATOM 18740 O O . ASP B 1 1071 ? -48.794 11.239 5.609 1 92.44 1071 ASP B O 1
ATOM 18744 N N . ASP B 1 1072 ? -49.068 10.982 7.818 1 94.22 1072 ASP B N 1
ATOM 18745 C CA . ASP B 1 1072 ? -47.746 10.419 8.077 1 94.22 1072 ASP B CA 1
ATOM 18746 C C . ASP B 1 1072 ? -47.754 9.556 9.337 1 94.22 1072 ASP B C 1
ATOM 18748 O O . ASP B 1 1072 ? -47.461 10.043 10.431 1 94.22 1072 ASP B O 1
ATOM 18752 N N . ALA B 1 1073 ? -48.038 8.393 9.139 1 94.98 1073 ALA B N 1
ATOM 18753 C CA . ALA B 1 1073 ? -48.215 7.463 10.251 1 94.98 1073 ALA B CA 1
ATOM 18754 C C . ALA B 1 1073 ? -46.925 7.312 11.052 1 94.98 1073 ALA B C 1
ATOM 18756 O O . ALA B 1 1073 ? -46.958 7.208 12.281 1 94.98 1073 ALA B O 1
ATOM 18757 N N . GLN B 1 1074 ? -45.839 7.311 10.358 1 94.55 1074 GLN B N 1
ATOM 18758 C CA . GLN B 1 1074 ? -44.56 7.107 11.03 1 94.55 1074 GLN B CA 1
ATOM 18759 C C . GLN B 1 1074 ? -44.267 8.238 12.011 1 94.55 1074 GLN B C 1
ATOM 18761 O O . GLN B 1 1074 ? -43.901 7.99 13.162 1 94.55 1074 GLN B O 1
ATOM 18766 N N . CYS B 1 1075 ? -44.433 9.508 11.509 1 95.44 1075 CYS B N 1
ATOM 18767 C CA . CYS B 1 1075 ? -44.177 10.658 12.369 1 95.44 1075 CYS B CA 1
ATOM 18768 C C . CYS B 1 1075 ? -45.112 10.656 13.573 1 95.44 1075 CYS B C 1
ATOM 18770 O O . CYS B 1 1075 ? -44.676 10.881 14.703 1 95.44 1075 CYS B O 1
ATOM 18772 N N . TYR B 1 1076 ? -46.441 10.349 13.317 1 96.23 1076 TYR B N 1
ATOM 18773 C CA . TYR B 1 1076 ? -47.43 10.309 14.389 1 96.23 1076 TYR B CA 1
ATOM 18774 C C . TYR B 1 1076 ? -47.056 9.269 15.438 1 96.23 1076 TYR B C 1
ATOM 18776 O O . TYR B 1 1076 ? -47.057 9.558 16.637 1 96.23 1076 TYR B O 1
ATOM 18784 N N . LEU B 1 1077 ? -46.702 8.094 15.049 1 96.84 1077 LEU B N 1
ATOM 18785 C CA . LEU B 1 1077 ? -46.368 7.003 15.958 1 96.84 1077 LEU B CA 1
ATOM 18786 C C . LEU B 1 1077 ? -45.105 7.323 16.75 1 96.84 1077 LEU B C 1
ATOM 18788 O O . LEU B 1 1077 ? -45.055 7.105 17.963 1 96.84 1077 LEU B O 1
ATOM 18792 N N . LEU B 1 1078 ? -44.11 7.866 16.091 1 96.21 1078 LEU B N 1
ATOM 18793 C CA . LEU B 1 1078 ? -42.86 8.206 16.762 1 96.21 1078 LEU B CA 1
ATOM 18794 C C . LEU B 1 1078 ? -43.09 9.262 17.837 1 96.21 1078 LEU B C 1
ATOM 18796 O O . LEU B 1 1078 ? -42.526 9.175 18.93 1 96.21 1078 LEU B O 1
ATOM 18800 N N . LEU B 1 1079 ? -43.914 10.237 17.5 1 96.55 1079 LEU B N 1
ATOM 18801 C CA . LEU B 1 1079 ? -44.22 11.29 18.462 1 96.55 1079 LEU B CA 1
ATOM 18802 C C . LEU B 1 1079 ? -44.985 10.73 19.656 1 96.55 1079 LEU B C 1
ATOM 18804 O O . LEU B 1 1079 ? -44.718 11.104 20.801 1 96.55 1079 LEU B O 1
ATOM 18808 N N . ILE B 1 1080 ? -45.927 9.792 19.417 1 96.36 1080 ILE B N 1
ATOM 18809 C CA . ILE B 1 1080 ? -46.69 9.162 20.488 1 96.36 1080 ILE B CA 1
ATOM 18810 C C . ILE B 1 1080 ? -45.746 8.398 21.414 1 96.36 1080 ILE B C 1
ATOM 18812 O O . ILE B 1 1080 ? -45.832 8.523 22.638 1 96.36 1080 ILE B O 1
ATOM 18816 N N . TYR B 1 1081 ? -44.873 7.607 20.863 1 95.52 1081 TYR B N 1
ATOM 18817 C CA . TYR B 1 1081 ? -43.945 6.809 21.656 1 95.52 1081 TYR B CA 1
ATOM 18818 C C . TYR B 1 1081 ? -43.013 7.701 22.466 1 95.52 1081 TYR B C 1
ATOM 18820 O O . TYR B 1 1081 ? -42.732 7.418 23.633 1 95.52 1081 TYR B O 1
ATOM 18828 N N . ALA B 1 1082 ? -42.543 8.741 21.784 1 94.62 1082 ALA B N 1
ATOM 18829 C CA . ALA B 1 1082 ? -41.663 9.675 22.481 1 94.62 1082 ALA B CA 1
ATOM 18830 C C . ALA B 1 1082 ? -42.39 10.356 23.637 1 94.62 1082 ALA B C 1
ATOM 18832 O O . ALA B 1 1082 ? -41.823 10.53 24.718 1 94.62 1082 ALA B O 1
ATOM 18833 N N . GLN B 1 1083 ? -43.615 10.785 23.419 1 94.69 1083 GLN B N 1
ATOM 18834 C CA . GLN B 1 1083 ? -44.429 11.408 24.457 1 94.69 1083 GLN B CA 1
ATOM 18835 C C . GLN B 1 1083 ? -44.619 10.469 25.645 1 94.69 1083 GLN B C 1
ATOM 18837 O O . GLN B 1 1083 ? -44.458 10.877 26.797 1 94.69 1083 GLN B O 1
ATOM 18842 N N . GLU B 1 1084 ? -44.964 9.275 25.385 1 94.61 1084 GLU B N 1
ATOM 18843 C CA . GLU B 1 1084 ? -45.185 8.301 26.45 1 94.61 1084 GLU B CA 1
ATOM 18844 C C . GLU B 1 1084 ? -43.896 8.02 27.216 1 94.61 1084 GLU B C 1
ATOM 18846 O O . GLU B 1 1084 ? -43.914 7.872 28.439 1 94.61 1084 GLU B O 1
ATOM 18851 N N . TRP B 1 1085 ? -42.841 7.945 26.496 1 92.64 1085 TRP B N 1
ATOM 18852 C CA . TRP B 1 1085 ? -41.556 7.694 27.141 1 92.64 1085 TRP B CA 1
ATOM 18853 C C . TRP B 1 1085 ? -41.185 8.838 28.079 1 92.64 1085 TRP B C 1
ATOM 18855 O O . TRP B 1 1085 ? -40.664 8.608 29.172 1 92.64 1085 TRP B O 1
ATOM 18865 N N . ASN B 1 1086 ? -41.412 10.148 27.599 1 90.37 1086 ASN B N 1
ATOM 18866 C CA . ASN B 1 1086 ? -41.055 11.317 28.395 1 90.37 1086 ASN B CA 1
ATOM 18867 C C . ASN B 1 1086 ? -41.894 11.408 29.667 1 90.37 1086 ASN B C 1
ATOM 18869 O O . ASN B 1 1086 ? -41.501 12.07 30.628 1 90.37 1086 ASN B O 1
ATOM 18873 N N . ARG B 1 1087 ? -43.064 10.578 29.682 1 90.28 1087 ARG B N 1
ATOM 18874 C CA . ARG B 1 1087 ? -43.992 10.641 30.806 1 90.28 1087 ARG B CA 1
ATOM 18875 C C . ARG B 1 1087 ? -43.648 9.594 31.861 1 90.28 1087 ARG B C 1
ATOM 18877 O O . ARG B 1 1087 ? -44.135 9.66 32.991 1 90.28 1087 ARG B O 1
ATOM 18884 N N . VAL B 1 1088 ? -42.875 8.632 31.475 1 89.71 1088 VAL B N 1
ATOM 18885 C CA . VAL B 1 1088 ? -42.596 7.538 32.4 1 89.71 1088 VAL B CA 1
ATOM 18886 C C . VAL B 1 1088 ? -41.119 7.551 32.785 1 89.71 1088 VAL B C 1
ATOM 18888 O O . VAL B 1 1088 ? -40.312 8.238 32.154 1 89.71 1088 VAL B O 1
ATOM 18891 N N . LYS B 1 1089 ? -40.831 6.733 33.869 1 82.44 1089 LYS B N 1
ATOM 18892 C CA . LYS B 1 1089 ? -39.47 6.77 34.396 1 82.44 1089 LYS B CA 1
ATOM 18893 C C . LYS B 1 1089 ? -38.726 5.473 34.089 1 82.44 1089 LYS B C 1
ATOM 18895 O O . LYS B 1 1089 ? -37.494 5.451 34.058 1 82.44 1089 LYS B O 1
ATOM 18900 N N . THR B 1 1090 ? -39.571 4.299 33.8 1 88.47 1090 THR B N 1
ATOM 18901 C CA . THR B 1 1090 ? -38.915 3.007 33.632 1 88.47 1090 THR B CA 1
ATOM 18902 C C . THR B 1 1090 ? -39.41 2.309 32.368 1 88.47 1090 THR B C 1
ATOM 18904 O O . THR B 1 1090 ? -40.515 2.582 31.895 1 88.47 1090 THR B O 1
ATOM 18907 N N . PRO B 1 1091 ? -38.611 1.444 31.884 1 90.23 1091 PRO B N 1
ATOM 18908 C CA . PRO B 1 1091 ? -39.041 0.665 30.72 1 90.23 1091 PRO B CA 1
ATOM 18909 C C . PRO B 1 1091 ? -40.299 -0.157 30.993 1 90.23 1091 PRO B C 1
ATOM 18911 O O . PRO B 1 1091 ? -41.122 -0.349 30.094 1 90.23 1091 PRO B O 1
ATOM 18914 N N . LYS B 1 1092 ? -40.522 -0.597 32.215 1 92.33 1092 LYS B N 1
ATOM 18915 C CA . LYS B 1 1092 ? -41.708 -1.357 32.602 1 92.33 1092 LYS B CA 1
ATOM 18916 C C . LYS B 1 1092 ? -42.971 -0.512 32.462 1 92.33 1092 LYS B C 1
ATOM 18918 O O . LYS B 1 1092 ? -43.967 -0.965 31.894 1 92.33 1092 LYS B O 1
ATOM 18923 N N . GLU B 1 1093 ? -42.847 0.713 32.993 1 94.09 1093 GLU B N 1
ATOM 18924 C CA . GLU B 1 1093 ? -43.982 1.625 32.882 1 94.09 1093 GLU B CA 1
ATOM 18925 C C . GLU B 1 1093 ? -44.277 1.964 31.424 1 94.09 1093 GLU B C 1
ATOM 18927 O O . GLU B 1 1093 ? -45.44 2.061 31.026 1 94.09 1093 GLU B O 1
ATOM 18932 N N . PHE B 1 1094 ? -43.179 2.099 30.737 1 94.2 1094 PHE B N 1
ATOM 18933 C CA . PHE B 1 1094 ? -43.328 2.4 29.318 1 94.2 1094 PHE B CA 1
ATOM 18934 C C . PHE B 1 1094 ? -44.05 1.269 28.597 1 94.2 1094 PHE B C 1
ATOM 18936 O O . PHE B 1 1094 ? -44.971 1.512 27.815 1 94.2 1094 PHE B O 1
ATOM 18943 N N . ALA B 1 1095 ? -43.666 0.028 28.857 1 95.02 1095 ALA B N 1
ATOM 18944 C CA . ALA B 1 1095 ? -44.288 -1.141 28.241 1 95.02 1095 ALA B CA 1
ATOM 18945 C C . ALA B 1 1095 ? -45.769 -1.228 28.598 1 95.02 1095 ALA B C 1
ATOM 18947 O O . ALA B 1 1095 ? -46.601 -1.553 27.748 1 95.02 1095 ALA B O 1
ATOM 18948 N N . THR B 1 1096 ? -46.127 -0.929 29.793 1 95.48 1096 THR B N 1
ATOM 18949 C CA . THR B 1 1096 ? -47.51 -0.97 30.254 1 95.48 1096 THR B CA 1
ATOM 18950 C C . THR B 1 1096 ? -48.355 0.07 29.525 1 95.48 1096 THR B C 1
ATOM 18952 O O . THR B 1 1096 ? -49.447 -0.236 29.042 1 95.48 1096 THR B O 1
ATOM 18955 N N . GLU B 1 1097 ? -47.795 1.247 29.432 1 95.2 1097 GLU B N 1
ATOM 18956 C CA . GLU B 1 1097 ? -48.531 2.314 28.76 1 95.2 1097 GLU B CA 1
ATOM 18957 C C . GLU B 1 1097 ? -48.682 2.026 27.269 1 95.2 1097 GLU B C 1
ATOM 18959 O O . GLU B 1 1097 ? -49.746 2.255 26.692 1 95.2 1097 GLU B O 1
ATOM 18964 N N . ILE B 1 1098 ? -47.608 1.529 26.667 1 95.66 1098 ILE B N 1
ATOM 18965 C CA . ILE B 1 1098 ? -47.659 1.199 25.247 1 95.66 1098 ILE B CA 1
ATOM 18966 C C . ILE B 1 1098 ? -48.646 0.056 25.018 1 95.66 1098 ILE B C 1
ATOM 18968 O O . ILE B 1 1098 ? -49.394 0.062 24.038 1 95.66 1098 ILE B O 1
ATOM 18972 N N . GLY B 1 1099 ? -48.635 -0.943 25.907 1 94.46 1099 GLY B N 1
ATOM 18973 C CA . GLY B 1 1099 ? -49.577 -2.047 25.806 1 94.46 1099 GLY B CA 1
ATOM 18974 C C . GLY B 1 1099 ? -51.023 -1.593 25.744 1 94.46 1099 GLY B C 1
ATOM 18975 O O . GLY B 1 1099 ? -51.809 -2.114 24.95 1 94.46 1099 GLY B O 1
ATOM 18976 N N . LYS B 1 1100 ? -51.323 -0.553 26.502 1 92.53 1100 LYS B N 1
ATOM 18977 C CA . LYS B 1 1100 ? -52.673 0.003 26.502 1 92.53 1100 LYS B CA 1
ATOM 18978 C C . LYS B 1 1100 ? -52.956 0.758 25.206 1 92.53 1100 LYS B C 1
ATOM 18980 O O . LYS B 1 1100 ? -54.054 0.663 24.654 1 92.53 1100 LYS B O 1
ATOM 18985 N N . LYS B 1 1101 ? -51.948 1.373 24.725 1 94.49 1101 LYS B N 1
ATOM 18986 C CA . LYS B 1 1101 ? -52.098 2.224 23.549 1 94.49 1101 LYS B CA 1
ATOM 18987 C C . LYS B 1 1101 ? -52.208 1.389 22.276 1 94.49 1101 LYS B C 1
ATOM 18989 O O . LYS B 1 1101 ? -52.719 1.863 21.259 1 94.49 1101 LYS B O 1
ATOM 18994 N N . LEU B 1 1102 ? -51.722 0.132 22.341 1 95.62 1102 LEU B N 1
ATOM 18995 C CA . LEU B 1 1102 ? -51.685 -0.71 21.15 1 95.62 1102 LEU B CA 1
ATOM 18996 C C . LEU B 1 1102 ? -53.094 -0.989 20.638 1 95.62 1102 LEU B C 1
ATOM 18998 O O . LEU B 1 1102 ? -53.338 -0.955 19.43 1 95.62 1102 LEU B O 1
ATOM 19002 N N . SER B 1 1103 ? -54.009 -1.217 21.533 1 92.33 1103 SER B N 1
ATOM 19003 C CA . SER B 1 1103 ? -55.394 -1.461 21.144 1 92.33 1103 SER B CA 1
ATOM 19004 C C . SER B 1 1103 ? -55.998 -0.239 20.459 1 92.33 1103 SER B C 1
ATOM 19006 O O . SER B 1 1103 ? -56.7 -0.369 19.454 1 92.33 1103 SER B O 1
ATOM 19008 N N . GLU B 1 1104 ? -55.621 0.936 20.996 1 94.38 1104 GLU B N 1
ATOM 19009 C CA . GLU B 1 1104 ? -56.104 2.183 20.411 1 94.38 1104 GLU B CA 1
ATOM 19010 C C . GLU B 1 1104 ? -55.516 2.405 19.021 1 94.38 1104 GLU B C 1
ATOM 19012 O O . GLU B 1 1104 ? -56.225 2.813 18.099 1 94.38 1104 GLU B O 1
ATOM 19017 N N . LEU B 1 1105 ? -54.266 2.101 18.862 1 95.86 1105 LEU B N 1
ATOM 19018 C CA . LEU B 1 1105 ? -53.574 2.298 17.592 1 95.86 1105 LEU B CA 1
ATOM 19019 C C . LEU B 1 1105 ? -54.094 1.33 16.534 1 95.86 1105 LEU B C 1
ATOM 19021 O O . LEU B 1 1105 ? -54.259 1.705 15.371 1 95.86 1105 LEU B O 1
ATOM 19025 N N . ILE B 1 1106 ? -54.411 0.089 16.926 1 94.14 1106 ILE B N 1
ATOM 19026 C CA . ILE B 1 1106 ? -54.924 -0.91 15.995 1 94.14 1106 ILE B CA 1
ATOM 19027 C C . ILE B 1 1106 ? -56.343 -0.539 15.57 1 94.14 1106 ILE B C 1
ATOM 19029 O O . ILE B 1 1106 ? -56.736 -0.774 14.425 1 94.14 1106 ILE B O 1
ATOM 19033 N N . GLU B 1 1107 ? -57.045 0.087 16.543 1 93.05 1107 GLU B N 1
ATOM 19034 C CA . GLU B 1 1107 ? -58.38 0.565 16.196 1 93.05 1107 GLU B CA 1
ATOM 19035 C C . GLU B 1 1107 ? -58.314 1.682 15.158 1 93.05 1107 GLU B C 1
ATOM 19037 O O . GLU B 1 1107 ? -59.145 1.742 14.249 1 93.05 1107 GLU B O 1
ATOM 19042 N N . ILE B 1 1108 ? -57.28 2.478 15.221 1 94.21 1108 ILE B N 1
ATOM 19043 C CA . ILE B 1 1108 ? -57.097 3.597 14.304 1 94.21 1108 ILE B CA 1
ATOM 19044 C C . ILE B 1 1108 ? -56.694 3.075 12.927 1 94.21 1108 ILE B C 1
ATOM 19046 O O . ILE B 1 1108 ? -57.247 3.5 11.909 1 94.21 1108 ILE B O 1
ATOM 19050 N N . TYR B 1 1109 ? -55.717 2.031 12.721 1 94.18 1109 TYR B N 1
ATOM 19051 C CA . TYR B 1 1109 ? -55.12 1.63 11.452 1 94.18 1109 TYR B CA 1
ATOM 19052 C C . TYR B 1 1109 ? -55.635 0.263 11.015 1 94.18 1109 TYR B C 1
ATOM 19054 O O . TYR B 1 1109 ? -55.356 -0.185 9.9 1 94.18 1109 TYR B O 1
ATOM 19062 N N . THR B 1 1110 ? -56.257 -0.652 11.887 1 93.33 1110 THR B N 1
ATOM 19063 C CA . THR B 1 1110 ? -56.754 -2.001 11.64 1 93.33 1110 THR B CA 1
ATOM 19064 C C . THR B 1 1110 ? -55.674 -3.037 11.938 1 93.33 1110 THR B C 1
ATOM 19066 O O . THR B 1 1110 ? -54.488 -2.706 11.997 1 93.33 1110 THR B O 1
ATOM 19069 N N . PRO B 1 1111 ? -55.961 -4.252 12.063 1 92.62 1111 PRO B N 1
ATOM 19070 C CA . PRO B 1 1111 ? -54.988 -5.304 12.369 1 92.62 1111 PRO B CA 1
ATOM 19071 C C . PRO B 1 1111 ? -53.989 -5.531 11.237 1 92.62 1111 PRO B C 1
ATOM 19073 O O . PRO B 1 1111 ? -52.875 -6.005 11.478 1 92.62 1111 PRO B O 1
ATOM 19076 N N . LEU B 1 1112 ? -54.355 -5.081 10.006 1 93.31 1112 LEU B N 1
ATOM 19077 C CA . LEU B 1 1112 ? -53.459 -5.232 8.865 1 93.31 1112 LEU B CA 1
ATOM 19078 C C . LEU B 1 1112 ? -52.193 -4.402 9.054 1 93.31 1112 LEU B C 1
ATOM 19080 O O . LEU B 1 1112 ? -51.138 -4.74 8.513 1 93.31 1112 LEU B O 1
ATOM 19084 N N . PHE B 1 1113 ? -52.333 -3.37 9.943 1 94.76 1113 PHE B N 1
ATOM 19085 C CA . PHE B 1 1113 ? -51.253 -2.4 10.083 1 94.76 1113 PHE B CA 1
ATOM 19086 C C . PHE B 1 1113 ? -50.421 -2.692 11.326 1 94.76 1113 PHE B C 1
ATOM 19088 O O . PHE B 1 1113 ? -49.579 -1.883 11.72 1 94.76 1113 PHE B O 1
ATOM 19095 N N . SER B 1 1114 ? -50.669 -3.838 11.941 1 94.44 1114 SER B N 1
ATOM 19096 C CA . SER B 1 1114 ? -50.061 -4.158 13.228 1 94.44 1114 SER B CA 1
ATOM 19097 C C . SER B 1 1114 ? -48.541 -4.226 13.12 1 94.44 1114 SER B C 1
ATOM 19099 O O . SER B 1 1114 ? -47.829 -3.778 14.021 1 94.44 1114 SER B O 1
ATOM 19101 N N . TYR B 1 1115 ? -48.071 -4.712 12.007 1 93.78 1115 TYR B N 1
ATOM 19102 C CA . TYR B 1 1115 ? -46.626 -4.823 11.843 1 93.78 1115 TYR B CA 1
ATOM 19103 C C . TYR B 1 1115 ? -45.976 -3.446 11.789 1 93.78 1115 TYR B C 1
ATOM 19105 O O . TYR B 1 1115 ? -44.914 -3.23 12.378 1 93.78 1115 TYR B O 1
ATOM 19113 N N . PHE B 1 1116 ? -46.604 -2.464 11.05 1 94.84 1116 PHE B N 1
ATOM 19114 C CA . PHE B 1 1116 ? -46.045 -1.123 10.927 1 94.84 1116 PHE B CA 1
ATOM 19115 C C . PHE B 1 1116 ? -45.966 -0.442 12.288 1 94.84 1116 PHE B C 1
ATOM 19117 O O . PHE B 1 1116 ? -44.981 0.234 12.594 1 94.84 1116 PHE B O 1
ATOM 19124 N N . ILE B 1 1117 ? -47.018 -0.684 13.101 1 95.97 1117 ILE B N 1
ATOM 19125 C CA . ILE B 1 1117 ? -47.061 -0.138 14.453 1 95.97 1117 ILE B CA 1
ATOM 19126 C C . ILE B 1 1117 ? -45.891 -0.684 15.268 1 95.97 1117 ILE B C 1
ATOM 19128 O O . ILE B 1 1117 ? -45.172 0.076 15.919 1 95.97 1117 ILE B O 1
ATOM 19132 N N . ALA B 1 1118 ? -45.732 -1.978 15.11 1 95.01 1118 ALA B N 1
ATOM 19133 C CA . ALA B 1 1118 ? -44.643 -2.621 15.841 1 95.01 1118 ALA B CA 1
ATOM 19134 C C . ALA B 1 1118 ? -43.285 -2.188 15.296 1 95.01 1118 ALA B C 1
ATOM 19136 O O . ALA B 1 1118 ? -42.327 -2.027 16.055 1 95.01 1118 ALA B O 1
ATOM 19137 N N . ASP B 1 1119 ? -43.238 -2.021 14.02 1 93.89 1119 ASP B N 1
ATOM 19138 C CA . ASP B 1 1119 ? -41.979 -1.657 13.377 1 93.89 1119 ASP B CA 1
ATOM 19139 C C . ASP B 1 1119 ? -41.532 -0.259 13.798 1 93.89 1119 ASP B C 1
ATOM 19141 O O . ASP B 1 1119 ? -40.344 -0.025 14.032 1 93.89 1119 ASP B O 1
ATOM 19145 N N . ALA B 1 1120 ? -42.423 0.65 13.777 1 94.72 1120 ALA B N 1
ATOM 19146 C CA . ALA B 1 1120 ? -42.11 1.991 14.263 1 94.72 1120 ALA B CA 1
ATOM 19147 C C . ALA B 1 1120 ? -41.637 1.953 15.713 1 94.72 1120 ALA B C 1
ATOM 19149 O O . ALA B 1 1120 ? -40.738 2.704 16.1 1 94.72 1120 ALA B O 1
ATOM 19150 N N . LEU B 1 1121 ? -42.306 1.09 16.481 1 95.07 1121 LEU B N 1
ATOM 19151 C CA . LEU B 1 1121 ? -41.905 0.933 17.875 1 95.07 1121 LEU B CA 1
ATOM 19152 C C . LEU B 1 1121 ? -40.483 0.391 17.973 1 95.07 1121 LEU B C 1
ATOM 19154 O O . LEU B 1 1121 ? -39.689 0.863 18.79 1 95.07 1121 LEU B O 1
ATOM 19158 N N . LYS B 1 1122 ? -40.274 -0.609 17.181 1 93.39 1122 LYS B N 1
ATOM 19159 C CA . LYS B 1 1122 ? -38.921 -1.156 17.141 1 93.39 1122 LYS B CA 1
ATOM 19160 C C . LYS B 1 1122 ? -37.898 -0.07 16.819 1 93.39 1122 LYS B C 1
ATOM 19162 O O . LYS B 1 1122 ? -36.833 -0.01 17.437 1 93.39 1122 LYS B O 1
ATOM 19167 N N . ASP B 1 1123 ? -38.247 0.755 15.857 1 91.73 1123 ASP B N 1
ATOM 19168 C CA . ASP B 1 1123 ? -37.364 1.854 15.48 1 91.73 1123 ASP B CA 1
ATOM 19169 C C . ASP B 1 1123 ? -37.137 2.804 16.654 1 91.73 1123 ASP B C 1
ATOM 19171 O O . ASP B 1 1123 ? -36.012 3.247 16.892 1 91.73 1123 ASP B O 1
ATOM 19175 N N . PHE B 1 1124 ? -38.152 3.164 17.365 1 92.67 1124 PHE B N 1
ATOM 19176 C CA . PHE B 1 1124 ? -38.064 4.042 18.525 1 92.67 1124 PHE B CA 1
ATOM 19177 C C . PHE B 1 1124 ? -37.198 3.417 19.613 1 92.67 1124 PHE B C 1
ATOM 19179 O O . PHE B 1 1124 ? -36.38 4.1 20.232 1 92.67 1124 PHE B O 1
ATOM 19186 N N . LEU B 1 1125 ? -37.492 2.137 19.807 1 90.81 1125 LEU B N 1
ATOM 19187 C CA . LEU B 1 1125 ? -36.744 1.433 20.843 1 90.81 1125 LEU B CA 1
ATOM 19188 C C . LEU B 1 1125 ? -35.256 1.399 20.511 1 90.81 1125 LEU B C 1
ATOM 19190 O O . LEU B 1 1125 ? -34.415 1.415 21.412 1 90.81 1125 LEU B O 1
ATOM 19194 N N . LYS B 1 1126 ? -35.046 1.417 19.281 1 87.62 1126 LYS B N 1
ATOM 19195 C CA . LYS B 1 1126 ? -33.66 1.368 18.827 1 87.62 1126 LYS B CA 1
ATOM 19196 C C . LYS B 1 1126 ? -33 2.741 18.923 1 87.62 1126 LYS B C 1
ATOM 19198 O O . LYS B 1 1126 ? -31.837 2.85 19.317 1 87.62 1126 LYS B O 1
ATOM 19203 N N . HIS B 1 1127 ? -33.782 3.832 18.603 1 86.15 1127 HIS B N 1
ATOM 19204 C CA . HIS B 1 1127 ? -33.113 5.106 18.368 1 86.15 1127 HIS B CA 1
ATOM 19205 C C . HIS B 1 1127 ? -33.686 6.202 19.261 1 86.15 1127 HIS B C 1
ATOM 19207 O O . HIS B 1 1127 ? -33.034 7.223 19.494 1 86.15 1127 HIS B O 1
ATOM 19213 N N . GLY B 1 1128 ? -34.889 6.067 19.746 1 78.74 1128 GLY B N 1
ATOM 19214 C CA . GLY B 1 1128 ? -35.638 7.198 20.271 1 78.74 1128 GLY B CA 1
ATOM 19215 C C . GLY B 1 1128 ? -35.556 7.319 21.78 1 78.74 1128 GLY B C 1
ATOM 19216 O O . GLY B 1 1128 ? -35.864 8.372 22.342 1 78.74 1128 GLY B O 1
ATOM 19217 N N . HIS B 1 1129 ? -35.171 6.177 22.477 1 72.38 1129 HIS B N 1
ATOM 19218 C CA . HIS B 1 1129 ? -35.209 6.251 23.933 1 72.38 1129 HIS B CA 1
ATOM 19219 C C . HIS B 1 1129 ? -33.943 6.9 24.484 1 72.38 1129 HIS B C 1
ATOM 19221 O O . HIS B 1 1129 ? -32.924 6.967 23.793 1 72.38 1129 HIS B O 1
ATOM 19227 N N . SER B 1 1130 ? -34.114 7.502 25.615 1 66.8 1130 SER B N 1
ATOM 19228 C CA . SER B 1 1130 ? -33.031 8.219 26.281 1 66.8 1130 SER B CA 1
ATOM 19229 C C . SER B 1 1130 ? -31.959 7.257 26.782 1 66.8 1130 SER B C 1
ATOM 19231 O O . SER B 1 1130 ? -32.217 6.063 26.948 1 66.8 1130 SER B O 1
ATOM 19233 N N . ASP B 1 1131 ? -30.623 7.529 26.901 1 62.83 1131 ASP B N 1
ATOM 19234 C CA . ASP B 1 1131 ? -29.403 6.78 27.187 1 62.83 1131 ASP B CA 1
ATOM 19235 C C . ASP B 1 1131 ? -29.376 6.309 28.639 1 62.83 1131 ASP B C 1
ATOM 19237 O O . ASP B 1 1131 ? -28.397 5.706 29.084 1 62.83 1131 ASP B O 1
ATOM 19241 N N . ASN B 1 1132 ? -30.6 6.468 29.417 1 62.6 1132 ASN B N 1
ATOM 19242 C CA . ASN B 1 1132 ? -30.512 6.132 30.834 1 62.6 1132 ASN B CA 1
ATOM 19243 C C . ASN B 1 1132 ? -30.383 4.626 31.046 1 62.6 1132 ASN B C 1
ATOM 19245 O O . ASN B 1 1132 ? -30.052 4.176 32.145 1 62.6 1132 ASN B O 1
ATOM 19249 N N . PHE B 1 1133 ? -30.851 3.864 30.084 1 69.91 1133 PHE B N 1
ATOM 19250 C CA . PHE B 1 1133 ? -30.815 2.413 30.216 1 69.91 1133 PHE B CA 1
ATOM 19251 C C . PHE B 1 1133 ? -30.013 1.786 29.083 1 69.91 1133 PHE B C 1
ATOM 19253 O O . PHE B 1 1133 ? -29.979 2.317 27.971 1 69.91 1133 PHE B O 1
ATOM 19260 N N . SER B 1 1134 ? -29.263 0.702 29.499 1 72.3 1134 SER B N 1
ATOM 19261 C CA . SER B 1 1134 ? -28.671 -0.059 28.405 1 72.3 1134 SER B CA 1
ATOM 19262 C C . SER B 1 1134 ? -29.741 -0.584 27.453 1 72.3 1134 SER B C 1
ATOM 19264 O O . SER B 1 1134 ? -30.846 -0.925 27.881 1 72.3 1134 SER B O 1
ATOM 19266 N N . SER B 1 1135 ? -29.637 -0.52 26.168 1 76.22 1135 SER B N 1
ATOM 19267 C CA . SER B 1 1135 ? -30.587 -0.954 25.149 1 76.22 1135 SER B CA 1
ATOM 19268 C C . SER B 1 1135 ? -31.074 -2.374 25.415 1 76.22 1135 SER B C 1
ATOM 19270 O O . SER B 1 1135 ? -32.257 -2.673 25.244 1 76.22 1135 SER B O 1
ATOM 19272 N N . GLU B 1 1136 ? -30.233 -3.274 25.92 1 75.47 1136 GLU B N 1
ATOM 19273 C CA . GLU B 1 1136 ? -30.599 -4.666 26.167 1 75.47 1136 GLU B CA 1
ATOM 19274 C C . GLU B 1 1136 ? -31.55 -4.783 27.355 1 75.47 1136 GLU B C 1
ATOM 19276 O O . GLU B 1 1136 ? -32.544 -5.51 27.292 1 75.47 1136 GLU B O 1
ATOM 19281 N N . TYR B 1 1137 ? -31.193 -4.087 28.488 1 77.62 1137 TYR B N 1
ATOM 19282 C CA . TYR B 1 1137 ? -32.068 -4.074 29.655 1 77.62 1137 TYR B CA 1
ATOM 19283 C C . TYR B 1 1137 ? -33.434 -3.495 29.306 1 77.62 1137 TYR B C 1
ATOM 19285 O O . TYR B 1 1137 ? -34.467 -4.047 29.692 1 77.62 1137 TYR B O 1
ATOM 19293 N N . PHE B 1 1138 ? -33.34 -2.422 28.563 1 85.25 1138 PHE B N 1
ATOM 19294 C CA . PHE B 1 1138 ? -34.577 -1.764 28.162 1 85.25 1138 PHE B CA 1
ATOM 19295 C C . PHE B 1 1138 ? -35.46 -2.712 27.359 1 85.25 1138 PHE B C 1
ATOM 19297 O O . PHE B 1 1138 ? -36.644 -2.871 27.661 1 85.25 1138 PHE B O 1
ATOM 19304 N N . LEU B 1 1139 ? -34.889 -3.367 26.432 1 87.09 1139 LEU B N 1
ATOM 19305 C CA . LEU B 1 1139 ? -35.631 -4.256 25.544 1 87.09 1139 LEU B CA 1
ATOM 19306 C C . LEU B 1 1139 ? -36.184 -5.452 26.312 1 87.09 1139 LEU B C 1
ATOM 19308 O O . LEU B 1 1139 ? -37.327 -5.861 26.093 1 87.09 1139 LEU B O 1
ATOM 19312 N N . ARG B 1 1140 ? -35.48 -6.013 27.24 1 85.1 1140 ARG B N 1
ATOM 19313 C CA . ARG B 1 1140 ? -35.892 -7.176 28.018 1 85.1 1140 ARG B CA 1
ATOM 19314 C C . ARG B 1 1140 ? -37.09 -6.846 28.903 1 85.1 1140 ARG B C 1
ATOM 19316 O O . ARG B 1 1140 ? -38.103 -7.548 28.873 1 85.1 1140 ARG B O 1
ATOM 19323 N N . GLU B 1 1141 ? -36.929 -5.733 29.656 1 87.74 1141 GLU B N 1
ATOM 19324 C CA . GLU B 1 1141 ? -38.012 -5.325 30.547 1 87.74 1141 GLU B CA 1
ATOM 19325 C C . GLU B 1 1141 ? -39.276 -4.991 29.762 1 87.74 1141 GLU B C 1
ATOM 19327 O O . GLU B 1 1141 ? -40.384 -5.321 30.189 1 87.74 1141 GLU B O 1
ATOM 19332 N N . PHE B 1 1142 ? -38.971 -4.401 28.669 1 91.66 1142 PHE B N 1
ATOM 19333 C CA . PHE B 1 1142 ? -40.092 -3.994 27.83 1 91.66 1142 PHE B CA 1
ATOM 19334 C C . PHE B 1 1142 ? -40.838 -5.211 27.296 1 91.66 1142 PHE B C 1
ATOM 19336 O O . PHE B 1 1142 ? -42.061 -5.302 27.425 1 91.66 1142 PHE B O 1
ATOM 19343 N N . VAL B 1 1143 ? -40.176 -6.172 26.736 1 92.03 1143 VAL B N 1
ATOM 19344 C CA . VAL B 1 1143 ? -40.794 -7.328 26.095 1 92.03 1143 VAL B CA 1
ATOM 19345 C C . VAL B 1 1143 ? -41.419 -8.233 27.154 1 92.03 1143 VAL B C 1
ATOM 19347 O O . VAL B 1 1143 ? -42.51 -8.772 26.954 1 92.03 1143 VAL B O 1
ATOM 19350 N N . GLU B 1 1144 ? -40.81 -8.448 28.311 1 90.92 1144 GLU B N 1
ATOM 19351 C CA . GLU B 1 1144 ? -41.342 -9.26 29.402 1 90.92 1144 GLU B CA 1
ATOM 19352 C C . GLU B 1 1144 ? -42.652 -8.684 29.931 1 90.92 1144 GLU B C 1
ATOM 19354 O O . GLU B 1 1144 ? -43.63 -9.413 30.108 1 90.92 1144 GLU B O 1
ATOM 19359 N N . THR B 1 1145 ? -42.657 -7.362 30.123 1 93.21 1145 THR B N 1
ATOM 19360 C CA . THR B 1 1145 ? -43.858 -6.711 30.634 1 93.21 1145 THR B CA 1
ATOM 19361 C C . THR B 1 1145 ? -44.987 -6.777 29.61 1 93.21 1145 THR B C 1
ATOM 19363 O O . THR B 1 1145 ? -46.139 -7.036 29.964 1 93.21 1145 THR B O 1
ATOM 19366 N N . LEU B 1 1146 ? -44.587 -6.574 28.386 1 93.65 1146 LEU B N 1
ATOM 19367 C CA . LEU B 1 1146 ? -45.596 -6.63 27.335 1 93.65 1146 LEU B CA 1
ATOM 19368 C C . LEU B 1 1146 ? -46.214 -8.021 27.248 1 93.65 1146 LEU B C 1
ATOM 19370 O O . LEU B 1 1146 ? -47.422 -8.157 27.036 1 93.65 1146 LEU B O 1
ATOM 19374 N N . SER B 1 1147 ? -45.47 -9.079 27.374 1 92.01 1147 SER B N 1
ATOM 19375 C CA . SER B 1 1147 ? -45.951 -10.455 27.303 1 92.01 1147 SER B CA 1
ATOM 19376 C C . SER B 1 1147 ? -46.851 -10.788 28.488 1 92.01 1147 SER B C 1
ATOM 19378 O O . SER B 1 1147 ? -47.738 -11.638 28.382 1 92.01 1147 SER B O 1
ATOM 19380 N N . GLU B 1 1148 ? -46.762 -10.114 29.587 1 91.14 1148 GLU B N 1
ATOM 19381 C CA . GLU B 1 1148 ? -47.532 -10.364 30.801 1 91.14 1148 GLU B CA 1
ATOM 19382 C C . GLU B 1 1148 ? -48.914 -9.722 30.721 1 91.14 1148 GLU B C 1
ATOM 19384 O O . GLU B 1 1148 ? -49.83 -10.115 31.446 1 91.14 1148 GLU B O 1
ATOM 19389 N N . LEU B 1 1149 ? -49.058 -8.721 29.89 1 92.54 1149 LEU B N 1
ATOM 19390 C CA . LEU B 1 1149 ? -50.348 -8.049 29.777 1 92.54 1149 LEU B CA 1
ATOM 19391 C C . LEU B 1 1149 ? -51.41 -9.001 29.237 1 92.54 1149 LEU B C 1
ATOM 19393 O O . LEU B 1 1149 ? -52.602 -8.816 29.493 1 92.54 1149 LEU B O 1
ATOM 19397 N N . GLY B 1 1150 ? -51.067 -10.049 28.42 1 84.48 1150 GLY B N 1
ATOM 19398 C CA . GLY B 1 1150 ? -51.924 -11.167 28.059 1 84.48 1150 GLY B CA 1
ATOM 19399 C C . GLY B 1 1150 ? -52.869 -10.849 26.916 1 84.48 1150 GLY B C 1
ATOM 19400 O O . GLY B 1 1150 ? -53.662 -11.698 26.504 1 84.48 1150 GLY B O 1
ATOM 19401 N N . THR B 1 1151 ? -53.013 -9.513 26.4 1 91.03 1151 THR B N 1
ATOM 19402 C CA . THR B 1 1151 ? -53.856 -9.227 25.244 1 91.03 1151 THR B CA 1
ATOM 19403 C C . THR B 1 1151 ? -53.211 -9.745 23.962 1 91.03 1151 THR B C 1
ATOM 19405 O O . THR B 1 1151 ? -51.993 -9.931 23.905 1 91.03 1151 THR B O 1
ATOM 19408 N N . VAL B 1 1152 ? -53.958 -10.037 22.988 1 92.84 1152 VAL B N 1
ATOM 19409 C CA . VAL B 1 1152 ? -53.459 -10.579 21.728 1 92.84 1152 VAL B CA 1
ATOM 19410 C C . VAL B 1 1152 ? -52.486 -9.589 21.09 1 92.84 1152 VAL B C 1
ATOM 19412 O O . VAL B 1 1152 ? -51.425 -9.981 20.599 1 92.84 1152 VAL B O 1
ATOM 19415 N N . GLU B 1 1153 ? -52.79 -8.282 21.188 1 93.93 1153 GLU B N 1
ATOM 19416 C CA . GLU B 1 1153 ? -51.973 -7.24 20.572 1 93.93 1153 GLU B CA 1
ATOM 19417 C C . GLU B 1 1153 ? -50.628 -7.103 21.28 1 93.93 1153 GLU B C 1
ATOM 19419 O O . GLU B 1 1153 ? -49.591 -6.954 20.63 1 93.93 1153 GLU B O 1
ATOM 19424 N N . ALA B 1 1154 ? -50.691 -7.213 22.545 1 94.46 1154 ALA B N 1
ATOM 19425 C CA . ALA B 1 1154 ? -49.464 -7.113 23.332 1 94.46 1154 ALA B CA 1
ATOM 19426 C C . ALA B 1 1154 ? -48.552 -8.31 23.082 1 94.46 1154 ALA B C 1
ATOM 19428 O O . ALA B 1 1154 ? -47.341 -8.152 22.915 1 94.46 1154 ALA B O 1
ATOM 19429 N N . SER B 1 1155 ? -49.237 -9.48 23.002 1 94.03 1155 SER B N 1
ATOM 19430 C CA . SER B 1 1155 ? -48.463 -10.697 22.776 1 94.03 1155 SER B CA 1
ATOM 19431 C C . SER B 1 1155 ? -47.825 -10.696 21.391 1 94.03 1155 SER B C 1
ATOM 19433 O O . SER B 1 1155 ? -46.674 -11.108 21.232 1 94.03 1155 SER B O 1
ATOM 19435 N N . TYR B 1 1156 ? -48.564 -10.259 20.441 1 94.18 1156 TYR B N 1
ATOM 19436 C CA . TYR B 1 1156 ? -48.049 -10.176 19.079 1 94.18 1156 TYR B CA 1
ATOM 19437 C C . TYR B 1 1156 ? -46.866 -9.218 19 1 94.18 1156 TYR B C 1
ATOM 19439 O O . TYR B 1 1156 ? -45.84 -9.538 18.396 1 94.18 1156 TYR B O 1
ATOM 19447 N N . THR B 1 1157 ? -47.022 -8.065 19.589 1 94.98 1157 THR B N 1
ATOM 19448 C CA . THR B 1 1157 ? -45.971 -7.054 19.57 1 94.98 1157 THR B CA 1
ATOM 19449 C C . THR B 1 1157 ? -44.729 -7.552 20.303 1 94.98 1157 THR B C 1
ATOM 19451 O O . THR B 1 1157 ? -43.603 -7.318 19.858 1 94.98 1157 THR B O 1
ATOM 19454 N N . ALA B 1 1158 ? -44.982 -8.254 21.368 1 93.68 1158 ALA B N 1
ATOM 19455 C CA . ALA B 1 1158 ? -43.862 -8.837 22.101 1 93.68 1158 ALA B CA 1
ATOM 19456 C C . ALA B 1 1158 ? -43.071 -9.799 21.22 1 93.68 1158 ALA B C 1
ATOM 19458 O O . ALA B 1 1158 ? -41.838 -9.76 21.197 1 93.68 1158 ALA B O 1
ATOM 19459 N N . ALA B 1 1159 ? -43.828 -10.607 20.531 1 92.39 1159 ALA B N 1
ATOM 19460 C CA . ALA B 1 1159 ? -43.182 -11.56 19.633 1 92.39 1159 ALA B CA 1
ATOM 19461 C C . ALA B 1 1159 ? -42.361 -10.841 18.567 1 92.39 1159 ALA B C 1
ATOM 19463 O O . ALA B 1 1159 ? -41.261 -11.277 18.222 1 92.39 1159 ALA B O 1
ATOM 19464 N N . GLN B 1 1160 ? -42.889 -9.693 18.052 1 92.45 1160 GLN B N 1
ATOM 19465 C CA . GLN B 1 1160 ? -42.198 -8.922 17.024 1 92.45 1160 GLN B CA 1
ATOM 19466 C C . GLN B 1 1160 ? -40.913 -8.306 17.569 1 92.45 1160 GLN B C 1
ATOM 19468 O O . GLN B 1 1160 ? -39.877 -8.325 16.901 1 92.45 1160 GLN B O 1
ATOM 19473 N N . VAL B 1 1161 ? -40.998 -7.823 18.71 1 91.45 1161 VAL B N 1
ATOM 19474 C CA . VAL B 1 1161 ? -39.87 -7.122 19.313 1 91.45 1161 VAL B CA 1
ATOM 19475 C C . VAL B 1 1161 ? -38.754 -8.115 19.632 1 91.45 1161 VAL B C 1
ATOM 19477 O O . VAL B 1 1161 ? -37.576 -7.751 19.648 1 91.45 1161 VAL B O 1
ATOM 19480 N N . LEU B 1 1162 ? -39.165 -9.379 19.853 1 88.36 1162 LEU B N 1
ATOM 19481 C CA . LEU B 1 1162 ? -38.184 -10.417 20.147 1 88.36 1162 LEU B CA 1
ATOM 19482 C C . LEU B 1 1162 ? -37.179 -10.554 19.008 1 88.36 1162 LEU B C 1
ATOM 19484 O O . LEU B 1 1162 ? -36.057 -11.022 19.217 1 88.36 1162 LEU B O 1
ATOM 19488 N N . PHE B 1 1163 ? -37.629 -10.1 17.849 1 85.31 1163 PHE B N 1
ATOM 19489 C CA . PHE B 1 1163 ? -36.757 -10.192 16.685 1 85.31 1163 PHE B CA 1
ATOM 19490 C C . PHE B 1 1163 ? -35.563 -9.256 16.827 1 85.31 1163 PHE B C 1
ATOM 19492 O O . PHE B 1 1163 ? -34.556 -9.416 16.134 1 85.31 1163 PHE B O 1
ATOM 19499 N N . LEU B 1 1164 ? -35.672 -8.217 17.633 1 84.31 1164 LEU B N 1
ATOM 19500 C CA . LEU B 1 1164 ? -34.584 -7.265 17.832 1 84.31 1164 LEU B CA 1
ATOM 19501 C C . LEU B 1 1164 ? -33.444 -7.9 18.62 1 84.31 1164 LEU B C 1
ATOM 19503 O O . LEU B 1 1164 ? -32.31 -7.418 18.577 1 84.31 1164 LEU B O 1
ATOM 19507 N N . PHE B 1 1165 ? -33.774 -8.982 19.381 1 73.5 1165 PHE B N 1
ATOM 19508 C CA . PHE B 1 1165 ? -32.747 -9.612 20.202 1 73.5 1165 PHE B CA 1
ATOM 19509 C C . PHE B 1 1165 ? -31.788 -10.425 19.34 1 73.5 1165 PHE B C 1
ATOM 19511 O O . PHE B 1 1165 ? -32.215 -11.125 18.419 1 73.5 1165 PHE B O 1
ATOM 19518 N N . SER B 1 1166 ? -30.407 -9.959 19.23 1 58.29 1166 SER B N 1
ATOM 19519 C CA . SER B 1 1166 ? -29.39 -10.665 18.458 1 58.29 1166 SER B CA 1
ATOM 19520 C C . SER B 1 1166 ? -29.235 -12.105 18.933 1 58.29 1166 SER B C 1
ATOM 19522 O O . SER B 1 1166 ? -29.446 -12.402 20.111 1 58.29 1166 SER B O 1
ATOM 19524 N N . LYS B 1 1167 ? -29.079 -13.116 18.127 1 51.02 1167 LYS B N 1
ATOM 19525 C CA . LYS B 1 1167 ? -28.827 -14.534 18.365 1 51.02 1167 LYS B CA 1
ATOM 19526 C C . LYS B 1 1167 ? -27.761 -14.73 19.44 1 51.02 1167 LYS B C 1
ATOM 19528 O O . LYS B 1 1167 ? -27.779 -15.727 20.164 1 51.02 1167 LYS B O 1
ATOM 19533 N N . GLU B 1 1168 ? -26.803 -13.768 19.535 1 47.06 1168 GLU B N 1
ATOM 19534 C CA . GLU B 1 1168 ? -25.66 -13.884 20.436 1 47.06 1168 GLU B CA 1
ATOM 19535 C C . GLU B 1 1168 ? -26.056 -13.558 21.873 1 47.06 1168 GLU B C 1
ATOM 19537 O O . GLU B 1 1168 ? -25.255 -13.722 22.796 1 47.06 1168 GLU B O 1
ATOM 19542 N N . SER B 1 1169 ? -27.148 -12.794 22.134 1 46.16 1169 SER B N 1
ATOM 19543 C CA . SER B 1 1169 ? -27.491 -12.395 23.495 1 46.16 1169 SER B CA 1
ATOM 19544 C C . SER B 1 1169 ? -27.805 -13.609 24.364 1 46.16 1169 SER B C 1
ATOM 19546 O O . SER B 1 1169 ? -28.322 -14.614 23.871 1 46.16 1169 SER B O 1
ATOM 19548 N N . GLY B 1 1170 ? -27.123 -14.018 25.369 1 42.28 1170 GLY B N 1
ATOM 19549 C CA . GLY B 1 1170 ? -27.3 -15.082 26.345 1 42.28 1170 GLY B CA 1
ATOM 19550 C C . GLY B 1 1170 ? -28.71 -15.641 26.369 1 42.28 1170 GLY B C 1
ATOM 19551 O O . GLY B 1 1170 ? -29.681 -14.886 26.451 1 42.28 1170 GLY B O 1
ATOM 19552 N N . ALA B 1 1171 ? -28.984 -16.801 25.701 1 46.93 1171 ALA B N 1
ATOM 19553 C CA . ALA B 1 1171 ? -30.071 -17.732 25.41 1 46.93 1171 ALA B CA 1
ATOM 19554 C C . ALA B 1 1171 ? -31.154 -17.663 26.483 1 46.93 1171 ALA B C 1
ATOM 19556 O O . ALA B 1 1171 ? -32.34 -17.827 26.188 1 46.93 1171 ALA B O 1
ATOM 19557 N N . ASN B 1 1172 ? -30.708 -17.259 27.696 1 53.53 1172 ASN B N 1
ATOM 19558 C CA . ASN B 1 1172 ? -31.622 -17.638 28.768 1 53.53 1172 ASN B CA 1
ATOM 19559 C C . ASN B 1 1172 ? -32.698 -16.578 28.988 1 53.53 1172 ASN B C 1
ATOM 19561 O O . ASN B 1 1172 ? -33.759 -16.87 29.542 1 53.53 1172 ASN B O 1
ATOM 19565 N N . CYS B 1 1173 ? -32.401 -15.274 28.515 1 57.1 1173 CYS B N 1
ATOM 19566 C CA . CYS B 1 1173 ? -33.241 -14.246 29.12 1 57.1 1173 CYS B CA 1
ATOM 19567 C C . CYS B 1 1173 ? -34.611 -14.2 28.454 1 57.1 1173 CYS B C 1
ATOM 19569 O O . CYS B 1 1173 ? -35.591 -13.777 29.07 1 57.1 1173 CYS B O 1
ATOM 19571 N N . HIS B 1 1174 ? -34.761 -14.683 27.224 1 70.45 1174 HIS B N 1
ATOM 19572 C CA . HIS B 1 1174 ? -36.083 -14.486 26.64 1 70.45 1174 HIS B CA 1
ATOM 19573 C C . HIS B 1 1174 ? -36.887 -15.782 26.647 1 70.45 1174 HIS B C 1
ATOM 19575 O O . HIS B 1 1174 ? -38.023 -15.815 26.168 1 70.45 1174 HIS B O 1
ATOM 19581 N N . LEU B 1 1175 ? -36.289 -16.748 27.332 1 75.6 1175 LEU B N 1
ATOM 19582 C CA . LEU B 1 1175 ? -36.912 -18.067 27.358 1 75.6 1175 LEU B CA 1
ATOM 19583 C C . LEU B 1 1175 ? -38.259 -18.018 28.072 1 75.6 1175 LEU B C 1
ATOM 19585 O O . LEU B 1 1175 ? -39.237 -18.602 27.601 1 75.6 1175 LEU B O 1
ATOM 19589 N N . PRO B 1 1176 ? -38.189 -17.227 29.136 1 77.7 1176 PRO B N 1
ATOM 19590 C CA . PRO B 1 1176 ? -39.494 -17.18 29.8 1 77.7 1176 PRO B CA 1
ATOM 19591 C C . PRO B 1 1176 ? -40.578 -16.553 28.927 1 77.7 1176 PRO B C 1
ATOM 19593 O O . PRO B 1 1176 ? -41.729 -16.996 28.951 1 77.7 1176 PRO B O 1
ATOM 19596 N N . VAL B 1 1177 ? -40.13 -15.592 28.119 1 87.19 1177 VAL B N 1
ATOM 19597 C CA . VAL B 1 1177 ? -41.083 -14.917 27.243 1 87.19 1177 VAL B CA 1
ATOM 19598 C C . VAL B 1 1177 ? -41.508 -15.859 26.118 1 87.19 1177 VAL B C 1
ATOM 19600 O O . VAL B 1 1177 ? -42.694 -15.953 25.794 1 87.19 1177 VAL B O 1
ATOM 19603 N N . LEU B 1 1178 ? -40.619 -16.606 25.641 1 86.57 1178 LEU B N 1
ATOM 19604 C CA . LEU B 1 1178 ? -40.916 -17.547 24.567 1 86.57 1178 LEU B CA 1
ATOM 19605 C C . LEU B 1 1178 ? -41.845 -18.654 25.056 1 86.57 1178 LEU B C 1
ATOM 19607 O O . LEU B 1 1178 ? -42.777 -19.045 24.349 1 86.57 1178 LEU B O 1
ATOM 19611 N N . ARG B 1 1179 ? -41.63 -19.095 26.262 1 84.57 1179 ARG B N 1
ATOM 19612 C CA . ARG B 1 1179 ? -42.468 -20.146 26.83 1 84.57 1179 ARG B CA 1
ATOM 19613 C C . ARG B 1 1179 ? -43.898 -19.656 27.034 1 84.57 1179 ARG B C 1
ATOM 19615 O O . ARG B 1 1179 ? -44.854 -20.38 26.751 1 84.57 1179 ARG B O 1
ATOM 19622 N N . LYS B 1 1180 ? -43.97 -18.481 27.402 1 88.79 1180 LYS B N 1
ATOM 19623 C CA . LYS B 1 1180 ? -45.294 -17.907 27.626 1 88.79 1180 LYS B CA 1
ATOM 19624 C C . LYS B 1 1180 ? -46.031 -17.696 26.306 1 88.79 1180 LYS B C 1
ATOM 19626 O O . LYS B 1 1180 ? -47.215 -18.02 26.192 1 88.79 1180 LYS B O 1
ATOM 19631 N N . LEU B 1 1181 ? -45.3 -17.24 25.348 1 91.33 1181 LEU B N 1
ATOM 19632 C CA . LEU B 1 1181 ? -45.912 -16.966 24.052 1 91.33 1181 LEU B CA 1
ATOM 19633 C C . LEU B 1 1181 ? -46.268 -18.262 23.333 1 91.33 1181 LEU B C 1
ATOM 19635 O O . LEU B 1 1181 ? -47.222 -18.303 22.553 1 91.33 1181 LEU B O 1
ATOM 19639 N N . ALA B 1 1182 ? -45.535 -19.284 23.659 1 87.82 1182 ALA B N 1
ATOM 19640 C CA . ALA B 1 1182 ? -45.774 -20.577 23.024 1 87.82 1182 ALA B CA 1
ATOM 19641 C C . ALA B 1 1182 ? -47.086 -21.191 23.506 1 87.82 1182 ALA B C 1
ATOM 19643 O O . ALA B 1 1182 ? -47.678 -22.026 22.818 1 87.82 1182 ALA B O 1
ATOM 19644 N N . LYS B 1 1183 ? -47.562 -20.747 24.63 1 87.22 1183 LYS B N 1
ATOM 19645 C CA . LYS B 1 1183 ? -48.794 -21.275 25.21 1 87.22 1183 LYS B CA 1
ATOM 19646 C C . LYS B 1 1183 ? -50.021 -20.604 24.598 1 87.22 1183 LYS B C 1
ATOM 19648 O O . LYS B 1 1183 ? -51.144 -21.085 24.762 1 87.22 1183 LYS B O 1
ATOM 19653 N N . THR B 1 1184 ? -49.771 -19.554 23.85 1 89.04 1184 THR B N 1
ATOM 19654 C CA . THR B 1 1184 ? -50.888 -18.865 23.212 1 89.04 1184 THR B CA 1
ATOM 19655 C C . THR B 1 1184 ? -51.412 -19.669 22.026 1 89.04 1184 THR B C 1
ATOM 19657 O O . THR B 1 1184 ? -50.629 -20.202 21.236 1 89.04 1184 THR B O 1
ATOM 19660 N N . GLU B 1 1185 ? -52.664 -19.782 21.899 1 88 1185 GLU B N 1
ATOM 19661 C CA . GLU B 1 1185 ? -53.268 -20.615 20.864 1 88 1185 GLU B CA 1
ATOM 19662 C C . GLU B 1 1185 ? -53.562 -19.805 19.605 1 88 1185 GLU B C 1
ATOM 19664 O O . GLU B 1 1185 ? -54.048 -20.349 18.611 1 88 1185 GLU B O 1
ATOM 19669 N N . HIS B 1 1186 ? -53.215 -18.625 19.611 1 93.17 1186 HIS B N 1
ATOM 19670 C CA . HIS B 1 1186 ? -53.456 -17.799 18.433 1 93.17 1186 HIS B CA 1
ATOM 19671 C C . HIS B 1 1186 ? -52.499 -18.161 17.302 1 93.17 1186 HIS B C 1
ATOM 19673 O O . HIS B 1 1186 ? -51.28 -18.159 17.489 1 93.17 1186 HIS B O 1
ATOM 19679 N N . PRO B 1 1187 ? -52.959 -18.486 16.136 1 94.34 1187 PRO B N 1
ATOM 19680 C CA . PRO B 1 1187 ? -52.144 -19.024 15.044 1 94.34 1187 PRO B CA 1
ATOM 19681 C C . PRO B 1 1187 ? -50.976 -18.112 14.675 1 94.34 1187 PRO B C 1
ATOM 19683 O O . PRO B 1 1187 ? -49.868 -18.593 14.424 1 94.34 1187 PRO B O 1
ATOM 19686 N N . ALA B 1 1188 ? -51.191 -16.786 14.629 1 94.53 1188 ALA B N 1
ATOM 19687 C CA . ALA B 1 1188 ? -50.145 -15.845 14.238 1 94.53 1188 ALA B CA 1
ATOM 19688 C C . ALA B 1 1188 ? -49.002 -15.843 15.248 1 94.53 1188 ALA B C 1
ATOM 19690 O O . ALA B 1 1188 ? -47.829 -15.854 14.868 1 94.53 1188 ALA B O 1
ATOM 19691 N N . ILE B 1 1189 ? -49.306 -15.924 16.531 1 94.47 1189 ILE B N 1
ATOM 19692 C CA . ILE B 1 1189 ? -48.308 -15.873 17.594 1 94.47 1189 ILE B CA 1
ATOM 19693 C C . ILE B 1 1189 ? -47.545 -17.195 17.649 1 94.47 1189 ILE B C 1
ATOM 19695 O O . ILE B 1 1189 ? -46.315 -17.206 17.734 1 94.47 1189 ILE B O 1
ATOM 19699 N N . LYS B 1 1190 ? -48.321 -18.262 17.496 1 92.94 1190 LYS B N 1
ATOM 19700 C CA . LYS B 1 1190 ? -47.691 -19.579 17.505 1 92.94 1190 LYS B CA 1
ATOM 19701 C C . LYS B 1 1190 ? -46.695 -19.721 16.358 1 92.94 1190 LYS B C 1
ATOM 19703 O O . LYS B 1 1190 ? -45.581 -20.211 16.553 1 92.94 1190 LYS B O 1
ATOM 19708 N N . SER B 1 1191 ? -47.123 -19.346 15.275 1 94.08 1191 SER B N 1
ATOM 19709 C CA . SER B 1 1191 ? -46.266 -19.44 14.097 1 94.08 1191 SER B CA 1
ATOM 19710 C C . SER B 1 1191 ? -45.01 -18.591 14.258 1 94.08 1191 SER B C 1
ATOM 19712 O O . SER B 1 1191 ? -43.919 -19.006 13.861 1 94.08 1191 SER B O 1
ATOM 19714 N N . LEU B 1 1192 ? -45.122 -17.406 14.802 1 92.83 1192 LEU B N 1
ATOM 19715 C CA . LEU B 1 1192 ? -43.988 -16.51 15.001 1 92.83 1192 LEU B CA 1
ATOM 19716 C C . LEU B 1 1192 ? -43.001 -17.097 16.004 1 92.83 1192 LEU B C 1
ATOM 19718 O O . LEU B 1 1192 ? -41.787 -17.03 15.799 1 92.83 1192 LEU B O 1
ATOM 19722 N N . VAL B 1 1193 ? -43.565 -17.681 17.024 1 90.53 1193 VAL B N 1
ATOM 19723 C CA . VAL B 1 1193 ? -42.725 -18.274 18.06 1 90.53 1193 VAL B CA 1
ATOM 19724 C C . VAL B 1 1193 ? -41.927 -19.437 17.474 1 90.53 1193 VAL B C 1
ATOM 19726 O O . VAL B 1 1193 ? -40.723 -19.554 17.713 1 90.53 1193 VAL B O 1
ATOM 19729 N N . ASN B 1 1194 ? -42.645 -20.273 16.734 1 89.04 1194 ASN B N 1
ATOM 19730 C CA . ASN B 1 1194 ? -41.969 -21.395 16.091 1 89.04 1194 ASN B CA 1
ATOM 19731 C C . ASN B 1 1194 ? -40.888 -20.918 15.124 1 89.04 1194 ASN B C 1
ATOM 19733 O O . ASN B 1 1194 ? -39.874 -21.593 14.938 1 89.04 1194 ASN B O 1
ATOM 19737 N N . HIS B 1 1195 ? -41.135 -19.815 14.531 1 89.92 1195 HIS B N 1
ATOM 19738 C CA . HIS B 1 1195 ? -40.174 -19.245 13.593 1 89.92 1195 HIS B CA 1
ATOM 19739 C C . HIS B 1 1195 ? -38.919 -18.765 14.314 1 89.92 1195 HIS B C 1
ATOM 19741 O O . HIS B 1 1195 ? -37.815 -18.85 13.769 1 89.92 1195 HIS B O 1
ATOM 19747 N N . ILE B 1 1196 ? -39.136 -18.34 15.482 1 87.32 1196 ILE B N 1
ATOM 19748 C CA . ILE B 1 1196 ? -38.015 -17.84 16.27 1 87.32 1196 ILE B CA 1
ATOM 19749 C C . ILE B 1 1196 ? -37.194 -19.012 16.802 1 87.32 1196 ILE B C 1
ATOM 19751 O O . ILE B 1 1196 ? -35.965 -18.936 16.87 1 87.32 1196 ILE B O 1
ATOM 19755 N N . GLN B 1 1197 ? -37.923 -20.128 17.116 1 80.25 1197 GLN B N 1
ATOM 19756 C CA . GLN B 1 1197 ? -37.274 -21.311 17.67 1 80.25 1197 GLN B CA 1
ATOM 19757 C C . GLN B 1 1197 ? -36.616 -22.142 16.573 1 80.25 1197 GLN B C 1
ATOM 19759 O O . GLN B 1 1197 ? -37.279 -22.944 15.911 1 80.25 1197 GLN B O 1
ATOM 19764 N N . LYS B 1 1198 ? -35.476 -21.864 16.142 1 76.64 1198 LYS B N 1
ATOM 19765 C CA . LYS B 1 1198 ? -34.756 -22.637 15.134 1 76.64 1198 LYS B CA 1
ATOM 19766 C C . LYS B 1 1198 ? -33.337 -22.955 15.595 1 76.64 1198 LYS B C 1
ATOM 19768 O O . LYS B 1 1198 ? -32.783 -22.254 16.444 1 76.64 1198 LYS B O 1
#

Organism: Artemia franciscana (NCBI:txid6661)

pLDDT: mean 86.2, std 11.11, range [30.13, 97.11]

Secondary structure (DSSP, 8-state):
-HHHHHHHHHHHH---HHHHHHHHSS-SSHHHHHHHHHHHHHHHHHTT--HHHHHT-TTS-GGGHHHHHHHHHHHHHHTT---HHHHHHHHHHHT-S-HHHHHHHHT-HHHHHT---HHHHIIIIITTS-HHHHHHHHHHHHHHHTTT-HHHHHHHHHHHHHHH-HHHHHHHHTTS-HHHHHHHHHHHT----HHHHHHHHHH-HHHHHHHHHTT-GGG--TTS-------GGGGTTTTTHHHHH-HHHHHHHHHHTTTS-------HHHHHHHHHHTHHHHHH-HHHHGGGS-GGG--HHHHHHHHHHHS-SSGGG--HHHHHHHTTTS-HHHHHHHHHHHHHHHHSS-GGG-GGG--HHHHHHS-HHHHHHHHHHHHHHS-TT---SSS-S-GGGGS-HHHHHHHHHHHHHH---HHHHHHHHHHHHHHHHHTT-HHHHHHHHHHHHHHSTTS-HHHHHHHHHHHHHHS-GGGS-HHHHHHHHHHHHHHHHTTTTTTGGGS-HHHHHHHHHHHHHTT---HHHHHHHHHHHHHSS-S----STT-HHHHHHHHHHHHHHHHHS-HHHHHHHHHHHHHHHHHHHHHHHHHHHS-TT--PPPP-GGG-HHHHHHHHHHHHH-TT-THHHHHHHHHHHH-HHHHHHHS-SS--TT---HHHHHHHHH-HHHHHHTHHHHHHHHHHTTT-HHHHHHHHHHTTSSSHHHHHHHHHHHHHHHH--TTHHHHHHHHSBHHHHHHHHGGGS-SSSS--TT-TTHHHHHHHHHHHHHHHHH-BSPPPHHHHHTTSSGGGHHHHHHHHHHHHHHS-HHHHHHHHHHHTTS-HHHHHHHHHHHHHHS-HHHHHHHHHHHHHH---HHHHHHHHHHHHHHHHHS--HHHHHHHHHHHHH--GGGHHHHTTGGG-GGGS-HHHHHHHHHHHHHHHHHHHTTS-HHHHHHHHHHHHHT--HHHHHHS-HHHHHHHHHHHTT---SSS--HHHHHHHIIIIIIT---THHHHHHHHHHHHHHHHHHHHHTT---SSS-TT--HHHHHHHHHHHHHHHS---HHHHHHHHHHHHHHHHHH--TTT-HHHHHHHHHHHHHHH-SSHHHHHHHHHHHHHHHHHHH-GGGHHHHHHHHHHHHHHTS-TTS-HHHHHHHHHHHHHHT--HHHHHHHHHHGGGS-TTS-TTTTHHHHHHHHT---HHHHHHHHHH--/-HHHHHHHHHHHH---HHHHHHHHSS-SSHHHHHHHHHHHHHHHHHTT--HHHHHT-TTS-GGGHHHHHHHHHHHHHHTT---HHHHHHHHHHHT-S-HHHHHHHHT-HHHHHT---HHHHIIIIITTSBHHHHHHHHHHHHHHHTTT-HHHHHHHHHHHHHHH-HHHHHHHHTTS-HHHHHHHHHHHTPPPPHHHHHHHHHH-HHHHHHHHHTT-GGG--TTS-------GGGGTTTTTHHHHH-HHHHHHHHHHTTTS-------HHHHHHHHHHTHHHHHH-HHHHGGGS-GGG--HHHHHHHHHHHS-SSGGG--HHHHHHHTTTS-HHHHHHHHHHHHHHHHSS-GGG-GGG--HHHHHHS-HHHHHHHHHHHHHHS-TT---SSS-TTGGGGS-HHHHHHHHHHHHHH---HHHHHHHHHHHHHHHHHTT-HHHHHHHHHHHHHHSTTS-HHHHHHHHHHHHHHS-GGGS-HHHHHHHHHHHHHHHHTTTTTTGGGS-HHHHHHHHHHHHHTT---HHHHHHHHHHHHHSS-S-----TT-HHHHHHHHHHHHHHHHHS-HHHHHHHHHHHHHHHHHHHHHHHHHHHS-TT--PPPP-GGG-HHHHHHHHHHHHH-TT-THHHHHHHHHHHH-HHHHHHHSSSS-STT---HHHHHHHHH-HHHHHHTHHHHHHHHHHTTT-HHHHHHHHHGGGSSSHHHHHHHHHHHHHHHH--TTHHHHHHHHSBHHHHHHHHGGGS-SSSS--TT-TTHHHHHHHHHHHHHHHHH-BSPPPHHHHHTTSSGGGHHHHHHHHHHHHHHSBHHHHHHHHHHHTTS-HHHHHHHHHHHHHHS-HHHHHHHHHHHHHH---HHHHHHHHHHHHHHHHHS--HHHHHHHHHHHHH--GGGHHHHTTGGG-GGGS-HHHHHHHHHHHHHHHHHHHTTS-HHHHHHHHHHHHHT--HHHHHHS-HHHHHHHHHHHTT---SSS--HHHHHHHIIIIIIT---THHHHHHHHHHHHHHHHHHHHHTT---SSS-TT--HHHHHHHHHHHHHHHS---HHHHHHHHHHHHHHHHHH--TTT-HHHHHHHHHHHHHHH-SSHHHHHHHHHHHHHHHHHHH-GGGHHHHHHHHHHHHHHTS-TTS-HHHHHHHHHHHHHHT--HHHHHHHHHHGGGS-TTS-TTTTHHHHHHHHT---HHHHHHHHHH--

Foldseek 3Di:
DVVVVLLVVLCVQFDFLLLVQLQLQDDFALVRSVVSLLVQLVVVVVVVDDLVRSLPDPSHRVSCSLQSSLSSLLVCVVVPNDDPSSLVSLLVQLQDLFPNSNVSSLPSLSNLLVPDALVCCVVRPLQWHFLVSNLSNLLSNLVNLAPPPQPRLVRNLVSCCQWFNNVSSVSSLLRHDLVSNLVCCVVLLDEDALVSLVSNCVPPVVSSLVVLCVCQCVVPDLQADDLSHHHNLNNLVPLLVCLVPPVVSSLVSQVSCQVPCSVREDDQVSQVSCCVPVLVRCLVQVLRCVRSHDLLPQDLVSCLSNLLNNADLDPVPGAQVVSVVSCVNPPLQCSLVSVQVSCCVRPVDGPLVDLVRCDPVSLLSDDLVSSQVSLVVVPVPDPCPPPPDDLPSLSLLSHALVVRVVVLVVVLVVDPDLVVNLSSLLSNLLSCLSNVPLPSVLVSLVCCVPVVVPPAPVSLLSVLVSNVVRDVCLPRDPSSVVSVVVSLVSCVVCVVVHVLLSRDVVSLLSNLVSCVVVVHDSLVSLVSLLVNQLPDDDLESQGPLVDLVVSVVSLVSSLVCLVPDDPVVNVVRVLRSLNSSLVNLLVSCVSCVPVVPDPDDGDDCVVPVVSLVSVLVVCVVPVVPPSCVVVLVSCVVPPVVSSCVSVVPPPPPQDQAVVVVVCCVVPVPVCVVVLVVLLVRCLVVVVDPSSLVSLLSCSSRHPSLVVSLSVLSSCCVPVVSQSSLLSNQSRGAQASSLVSCLVLADPDQEQDPPDPCRVSSLVNNLSNLNSQLNHGSHHQLVSLVVQCGHPSNVSSLVSNLSNSSSDILVRNLVVLVVQCPDDDVSNLSSLVSCLSSGIPVVNLVVLLVCCVPDDDQSSNVSSLVSLLVCCLSDPDPSSVVSVLVCLQPDAVVNVVCLQPPLLQCSRPDLVCLQVSLVSNVVSLVVHCVPDDPVSSLSSLLSSLLSQGQNNLSSYDPVVLLVNCLVFCLQFDPDPSGSNVSNLCCVQVHCCQDDDPSNVVSLVSVLVSLLVLCVPQQPPAPVPDDRPDRSNLVSLVVSLVCLQLDAHDLVSSLVNLVSNLVSCVVRHDCVSPVLSNLSSVLSNLLSVDDALLSSLVVVLVCQVVVCVVVPPVCLVVSLVSVLVCLVGRHHPPDDSVVSLLSNLVNLLVVVDPSSLLSSLVSVVVDPPPPPVPRCVVVLVSQCPDPDPNSVVSSVVVVD/DVVVVLLVVLCVQFDFLLLVQLQLQDDFALVRSVVSLLVQLVVVVVVVDDLVRSLPDPSHRVSCSLQSSLSSLLVCVVVPNDDPSSLVSLLVLLQDLFPNSNVSSLPSLSNLLVPDALVCCVVRPLQWHFQVSNLSNLLSNLVNLAPPPQPRLVRNLVSCCQWFNDVSSVSSLLRHDLVSNLVCCVVLLDADALVSLVSNCVPPVVSSLVVLCVCQCVVPDLQADDLSHHHNLNNLVPLLVCLVPPVVSSLVSQVSCQVPCSVREDDQVSQVSCCVPVLVRCLVQVLRCVRSHDLLPQDQVSCLSNLLNNADLDPVPGALVVSVVSCVNPDLQCSLVSVQVSCCVRPVDGPLVDLVRCDLSSLLSDDLVSSQVSLVVVPVPPPCPPPPDDLPNLSLLSHALVPRVVVLVVVLVVDPDLVVNLSSLLSNLQSCLSNVPLPSLLVSLVCCVPVVVPPAPVSLLSVLVSNVVRDVCLPRDPSSVVSVVVSLVSCVVCVVVHVLLSRDVVSLLSNLVSCVVVVHDSLVSLVSLLVNQLPDDDLESQGPLVDLVVSVVSLVSSLVCLVPDDPVVNVVRVLRSLNSSLVNLLVSCVSCVPVVPDPDDGDDCVVPVVSLVSVLVVCVVPVVPPSCVVVLVSCVVPPVVSNCVSCVPPPPPQDQAVVVVVCCNVPVPVCVVVLVVLLVRCLVVVVDPSSLVSLLSCSSRHPSLVVSLSVLSSCCVPVVSQSSLLSNQSRRAQASSLVSCLVLADPDQEQDPPDPCRVSSLVNNLSNLNSQLNHGSHHQLVSLVVQCGHPSNVSSLVSNVSNSSSDILVRNLVVLVVQCPDDDVSNLSSLVSCSSSGIPVVNLVVLLVCCVPDDDQSSNVSSLVSLLVCCLSDPDPSSVVSVLVCLQPDAVVNVVCLQPPLLQCSRPDLVCLQVSLVSNVVSLVVHCVPDDPVSSLSSLLSSLVSQGQNNLSSYDPVVLLVNCLVFCLQFDPDPSGSNVSNLCCVQVHCCQDDDPSNVVSLVSVLVSLLVLCVVQQPPAPPPDDRPDRSNLVSLVVSLVCLQLDAHDLVSSLVNLVSNLVSCVVRHDCVSPVLSNLSSVLSNLLSVDDALLSSLVVVLVCQVVVCVVVPPVCLVVSLVSVLVCLVGRHHPPDDSVVSLLSNLVSLLVVVDPSSLLSSLVSVVVDPPPPDVPRCVVVLVSQCPDPDPNSVVSSVVVVD